Protein 6ERH (pdb70)

CATH classification: 3.40.50.410 (+3 more: 2.40.290.10, 4.10.970.10, 1.10.1600.10)

B-factor: mean 87.61, std 36.75, range [3.82, 211.31]

Sequence (2065 aa):
GRDSLIFLVDASKAMFESDELTPFDMSIQCIQSVYISKIISSDRDLLAVVFYGTEKDKNSVNFKNIYVLQELDNPGAKRILELDQFKGQQGQKRFQDMMGHGSDYSLSEVLWVCANLFSDSHKRIMLFTNEDNPHGNDSAKASRARTKAGDLRDTGIFLDLMHLKKPGGFDISLFYRDIISIAEDRVHFEESSKLEDLLRKVRAKETRKRALSRLKLKLNKDIVISVGIYNLVQKALKPPPIKLYRETNEPVKTKTRTFNTSTGGLLLPSDTKRSQIYGSRQIILEKEETEELKRFDDPGLMLMGFKPLVLLKKHHYLRPSLFVYPEESLVIGSSTLFSALLIKCLEKEVAALCRYTPRRNIPPYFVALVPQEEELDDQKIQVTPPGFQLVFLPFADDKRKMPFTEKIMATPEQVGKMKAIVEKLRFTYRSDSFENPVLQQHFRNLEALALDLMEPEQAVDLTLPKVEAMNKRLGSLVDEFKELVYPPDYMHHHHHHHHHHENLYFQGVRSGNKAAVVLCMDVGFTMSNSIPGIESPFEQAKKVITMFVQRQVFAENKDEIALVLFGTDGTDNPLSGGDQYQNITVHRHLMLPDFDLLEDIESKIQPGSQQADFLDALIVSMDVIQHETIGKKFEKRHIEIFTDLSSRFSKSQLDIIIHSLKKCDISLQFFLPFSLGGITEQQKEGLEIVKMVMISLEGEDGLDEIYSFSESLRKLCVFKKIERHSIHWPCRLTIGSNLSIRIAAYKSILQERVKKTWTVVDAKTLKKEDIQKETVYCLNDDDETEVLKEDIIQGFRYGSDIVPFSKVDEEQMKYKSEGKCFSVLGFCKSSQVQRRFFMGNQVLKVFAARDDEAAAVALSSLIHALDDLDMVAIVRYAYDKRANPQVGVAFPHIKHNYECLVYVQLPFMEDLRQYMFSSLKNSKKYAPTEAQLNAVDALIDSMSLAKKDEKTDTLEDLFPTTKIPNPRFQRLFQCLLHRALHPREPLPPIQQHIWNMLNPPAEVTTKSQIPLSKIKTLFPLIEAGRDSLIFLVDASKAMFESQDELTPFDMSIQCIQSVYISKIISSDRDLLAVVFYGTEKDKNSVNFKNIYVLQELDNPGAKRILELDQFKGQQGQKRFQDMMGHGSDYSLSEVLWVCANLFSDVQMSHKRIMLFTNEDNPHGNDSAKASRARTKAGDLRDTGIFLDLMHLKKPGGFDISLFYRDIISIAERVHFEESSKLEDLLRKVRAKETRKRALSRLKLKLNKDIVISVGIYNLVQKALKPPPIKLYRETNEPVKTKTRTFNTSTGGLLLPSDTKRSQIYGSRQIILEKEETEELKRFDDPGLMLMGFKPLVLLKKHHYLRPSLFVYPEESLVIGSSTLFSALLIKCLEKEVAALCRYTPRRNIPPYFVALVPQEEELDDQKIQVTPPGFQLVFLPFADDKRKMPFTEKIMATPEQVGKMKAIVEKLRFTYRSDSFENPVLQQHFRNLEALALDLMEPEQAVDLTLPKVEAMNKRLGSLVDEFKELVYPPDYMHHHHHHHHHHENLYFQGVRSGNKAAVVLCMDVGFTMSNSIPGIESPFEQAKKVITMFVQRQVFAENKDEIALVLFGTDGTDNPLSGGDQYQNITVHRHLMLPDFDLLEDIESKIQPGSQQADFLDALIVSMDVIQHETIGKKFEKRHIEIFTDLSSRFSKSQLDIIIHSLKKCDISLQFFLPFSLGGITEQQKEGLEIVKMVMISLEGEDGLDEIYSFSESLRKLCVFKKIERHSIHWPCRLTIGSNLSIRIAAYKSILQERVKKTWTVVDAKTLKKEDIQKETVYCLNDDDETEVLKEDIIQGFRYGSDIVPFSKVDEEQMKYKSEGKCFSVLGFCKSSQVQRRFFMGNQVLKVFAARDDEAAAVALSSLIHALDDLDMVAIVRYAYDKRANPQVGVAFPHIKHNYECLVYVQLPFMEDLRQYMFSSLKNSKKYAPTEAQLNAVDALIDSMSLAKKDEKTDTLEDLFPTTKIPNPRFQRLFQCLLHRALHPREPLPPIQQHIWNMLNPPAEVTTKSQIPLSKIKTLFPLIEAKKPRGLFSPRGLFS

Structure (mmCIF, N/CA/C/O backbone):
data_6ERH
#
_entry.id   6ERH
#
_cell.length_a   111.847
_cell.length_b   118.925
_cell.length_c   128.219
_cell.angle_alpha   90.000
_cell.angle_beta   93.110
_cell.angle_gamma   90.000
#
_symmetry.space_group_name_H-M   'P 1 21 1'
#
loop_
_entity.id
_entity.type
_entity.pdbx_description
1 polymer 'X-ray repair cross-complementing protein 6'
2 polymer 'X-ray repair cross-complementing protein 5'
3 polymer 'DNA (34-MER)'
4 polymer 'DNA (21-MER)'
5 polymer 'Non-homologous end-joining factor 1'
6 non-polymer 'SULFATE ION'
7 water water
#
loop_
_atom_site.group_PDB
_atom_site.id
_atom_site.type_symbol
_atom_site.label_atom_id
_atom_site.label_alt_id
_atom_site.label_comp_id
_atom_site.label_asym_id
_atom_site.label_entity_id
_atom_site.label_seq_id
_atom_site.pdbx_PDB_ins_code
_atom_site.Cartn_x
_atom_site.Cartn_y
_atom_site.Cartn_z
_atom_site.occupancy
_atom_site.B_iso_or_equiv
_atom_site.auth_seq_id
_atom_site.auth_comp_id
_atom_site.auth_asym_id
_atom_site.auth_atom_id
_atom_site.pdbx_PDB_model_num
ATOM 1 N N . GLY A 1 34 ? 32.175 -11.303 98.478 1.00 90.46 34 GLY A N 1
ATOM 2 C CA . GLY A 1 34 ? 30.852 -10.935 98.966 1.00 87.41 34 GLY A CA 1
ATOM 3 C C . GLY A 1 34 ? 30.861 -10.016 100.175 1.00 88.53 34 GLY A C 1
ATOM 4 O O . GLY A 1 34 ? 29.825 -9.428 100.515 1.00 85.87 34 GLY A O 1
ATOM 5 N N . ARG A 1 35 ? 32.034 -9.894 100.836 1.00 84.98 35 ARG A N 1
ATOM 6 C CA . ARG A 1 35 ? 32.225 -9.061 102.025 1.00 82.43 35 ARG A CA 1
ATOM 7 C C . ARG A 1 35 ? 33.146 -7.901 101.696 1.00 84.50 35 ARG A C 1
ATOM 8 O O . ARG A 1 35 ? 34.315 -8.126 101.386 1.00 86.26 35 ARG A O 1
ATOM 16 N N . ASP A 1 36 ? 32.637 -6.662 101.776 1.00 77.35 36 ASP A N 1
ATOM 17 C CA . ASP A 1 36 ? 33.466 -5.485 101.527 1.00 76.41 36 ASP A CA 1
ATOM 18 C C . ASP A 1 36 ? 34.330 -5.216 102.747 1.00 77.69 36 ASP A C 1
ATOM 19 O O . ASP A 1 36 ? 33.995 -5.645 103.854 1.00 76.32 36 ASP A O 1
ATOM 24 N N . SER A 1 37 ? 35.447 -4.522 102.537 1.00 73.49 37 SER A N 1
ATOM 25 C CA . SER A 1 37 ? 36.402 -4.207 103.583 1.00 72.58 37 SER A CA 1
ATOM 26 C C . SER A 1 37 ? 36.640 -2.718 103.715 1.00 73.26 37 SER A C 1
ATOM 27 O O . SER A 1 37 ? 36.844 -2.020 102.716 1.00 74.21 37 SER A O 1
ATOM 30 N N . LEU A 1 38 ? 36.622 -2.240 104.960 1.00 66.21 38 LEU A N 1
ATOM 31 C CA . LEU A 1 38 ? 36.862 -0.843 105.275 1.00 64.93 38 LEU A CA 1
ATOM 32 C C . LEU A 1 38 ? 37.878 -0.700 106.401 1.00 66.67 38 LEU A C 1
ATOM 33 O O . LEU A 1 38 ? 37.656 -1.197 107.508 1.00 64.78 38 LEU A O 1
ATOM 38 N N . ILE A 1 39 ? 39.003 -0.038 106.095 1.00 63.52 39 ILE A N 1
ATOM 39 C CA . ILE A 1 39 ? 40.076 0.213 107.052 1.00 63.45 39 ILE A CA 1
ATOM 40 C C . ILE A 1 39 ? 40.027 1.665 107.470 1.00 65.99 39 ILE A C 1
ATOM 41 O O . ILE A 1 39 ? 40.128 2.552 106.621 1.00 66.23 39 ILE A O 1
ATOM 46 N N . PHE A 1 40 ? 39.876 1.910 108.772 1.00 61.19 40 PHE A N 1
ATOM 47 C CA . PHE A 1 40 ? 39.877 3.267 109.296 1.00 61.11 40 PHE A CA 1
ATOM 48 C C . PHE A 1 40 ? 41.297 3.588 109.703 1.00 67.75 40 PHE A C 1
ATOM 49 O O . PHE A 1 40 ? 41.856 2.920 110.577 1.00 68.55 40 PHE A O 1
ATOM 57 N N . LEU A 1 41 ? 41.897 4.577 109.035 1.00 65.33 41 LEU A N 1
ATOM 58 C CA . LEU A 1 41 ? 43.268 5.009 109.276 1.00 66.97 41 LEU A CA 1
ATOM 59 C C . LEU A 1 41 ? 43.255 6.363 109.982 1.00 71.67 41 LEU A C 1
ATOM 60 O O . LEU A 1 41 ? 42.735 7.336 109.431 1.00 71.26 41 LEU A O 1
ATOM 65 N N . VAL A 1 42 ? 43.785 6.414 111.221 1.00 69.19 42 VAL A N 1
ATOM 66 C CA . VAL A 1 42 ? 43.758 7.626 112.048 1.00 70.27 42 VAL A CA 1
ATOM 67 C C . VAL A 1 42 ? 45.147 8.207 112.309 1.00 77.75 42 VAL A C 1
ATOM 68 O O . VAL A 1 42 ? 46.054 7.494 112.737 1.00 78.26 42 VAL A O 1
ATOM 72 N N . ASP A 1 43 ? 45.288 9.521 112.086 1.00 76.46 43 ASP A N 1
ATOM 73 C CA . ASP A 1 43 ? 46.523 10.259 112.340 1.00 78.74 43 ASP A CA 1
ATOM 74 C C . ASP A 1 43 ? 46.664 10.493 113.843 1.00 83.09 43 ASP A C 1
ATOM 75 O O . ASP A 1 43 ? 45.688 10.866 114.500 1.00 82.60 43 ASP A O 1
ATOM 80 N N . ALA A 1 44 ? 47.860 10.235 114.391 1.00 80.00 44 ALA A N 1
ATOM 81 C CA . ALA A 1 44 ? 48.120 10.443 115.814 1.00 80.56 44 ALA A CA 1
ATOM 82 C C . ALA A 1 44 ? 49.138 11.569 116.040 1.00 87.61 44 ALA A C 1
ATOM 83 O O . ALA A 1 44 ? 49.789 11.617 117.084 1.00 88.13 44 ALA A O 1
ATOM 85 N N . SER A 1 45 ? 49.249 12.494 115.066 1.00 86.15 45 SER A N 1
ATOM 86 C CA . SER A 1 45 ? 50.142 13.652 115.147 1.00 89.23 45 SER A CA 1
ATOM 87 C C . SER A 1 45 ? 49.652 14.641 116.206 1.00 95.96 45 SER A C 1
ATOM 88 O O . SER A 1 45 ? 48.486 14.587 116.603 1.00 94.16 45 SER A O 1
ATOM 91 N N . LYS A 1 46 ? 50.546 15.542 116.658 1.00 96.58 46 LYS A N 1
ATOM 92 C CA . LYS A 1 46 ? 50.286 16.578 117.668 1.00 98.93 46 LYS A CA 1
ATOM 93 C C . LYS A 1 46 ? 48.981 17.364 117.416 1.00 103.89 46 LYS A C 1
ATOM 94 O O . LYS A 1 46 ? 48.184 17.535 118.341 1.00 103.45 46 LYS A O 1
ATOM 100 N N . ALA A 1 47 ? 48.771 17.818 116.163 1.00 101.32 47 ALA A N 1
ATOM 101 C CA . ALA A 1 47 ? 47.609 18.604 115.740 1.00 101.67 47 ALA A CA 1
ATOM 102 C C . ALA A 1 47 ? 46.264 17.881 115.871 1.00 102.94 47 ALA A C 1
ATOM 103 O O . ALA A 1 47 ? 45.231 18.549 115.983 1.00 103.09 47 ALA A O 1
ATOM 105 N N . MET A 1 48 ? 46.270 16.528 115.864 1.00 96.84 48 MET A N 1
ATOM 106 C CA . MET A 1 48 ? 45.048 15.724 115.989 1.00 93.82 48 MET A CA 1
ATOM 107 C C . MET A 1 48 ? 44.438 15.811 117.382 1.00 99.34 48 MET A C 1
ATOM 108 O O . MET A 1 48 ? 43.253 15.542 117.552 1.00 97.70 48 MET A O 1
ATOM 113 N N . PHE A 1 49 ? 45.246 16.189 118.371 1.00 99.10 49 PHE A N 1
ATOM 114 C CA . PHE A 1 49 ? 44.808 16.301 119.755 1.00 100.29 49 PHE A CA 1
ATOM 115 C C . PHE A 1 49 ? 44.663 17.768 120.179 1.00 108.37 49 PHE A C 1
ATOM 116 O O . PHE A 1 49 ? 44.676 18.071 121.375 1.00 110.05 49 PHE A O 1
ATOM 124 N N . GLU A 1 50 ? 44.490 18.669 119.199 1.00 106.27 50 GLU A N 1
ATOM 125 C CA . GLU A 1 50 ? 44.337 20.101 119.453 1.00 109.84 50 GLU A CA 1
ATOM 126 C C . GLU A 1 50 ? 42.939 20.580 119.085 1.00 113.37 50 GLU A C 1
ATOM 127 O O . GLU A 1 50 ? 42.503 20.384 117.949 1.00 111.09 50 GLU A O 1
ATOM 133 N N . SER A 1 51 ? 42.255 21.237 120.048 1.00 111.98 51 SER A N 1
ATOM 134 C CA . SER A 1 51 ? 40.898 21.772 119.888 1.00 140.19 51 SER A CA 1
ATOM 135 C C . SER A 1 51 ? 40.795 22.830 118.790 1.00 161.54 51 SER A C 1
ATOM 136 O O . SER A 1 51 ? 41.750 23.564 118.545 1.00 126.07 51 SER A O 1
ATOM 139 N N . ASP A 1 55 ? 34.221 22.690 124.461 1.00 122.36 55 ASP A N 1
ATOM 140 C CA . ASP A 1 55 ? 33.904 23.469 123.273 1.00 122.26 55 ASP A CA 1
ATOM 141 C C . ASP A 1 55 ? 33.738 22.514 122.091 1.00 121.20 55 ASP A C 1
ATOM 142 O O . ASP A 1 55 ? 32.697 21.860 122.017 1.00 117.57 55 ASP A O 1
ATOM 147 N N . GLU A 1 56 ? 34.744 22.412 121.199 1.00 117.52 56 GLU A N 1
ATOM 148 C CA . GLU A 1 56 ? 34.709 21.475 120.076 1.00 113.44 56 GLU A CA 1
ATOM 149 C C . GLU A 1 56 ? 35.702 20.357 120.346 1.00 113.76 56 GLU A C 1
ATOM 150 O O . GLU A 1 56 ? 36.776 20.609 120.903 1.00 114.89 56 GLU A O 1
ATOM 156 N N . LEU A 1 57 ? 35.334 19.124 119.954 1.00 105.57 57 LEU A N 1
ATOM 157 C CA . LEU A 1 57 ? 36.165 17.944 120.134 1.00 102.39 57 LEU A CA 1
ATOM 158 C C . LEU A 1 57 ? 37.418 18.044 119.282 1.00 105.09 57 LEU A C 1
ATOM 159 O O . LEU A 1 57 ? 37.403 18.693 118.231 1.00 105.09 57 LEU A O 1
ATOM 164 N N . THR A 1 58 ? 38.489 17.368 119.718 1.00 100.57 58 THR A N 1
ATOM 165 C CA . THR A 1 58 ? 39.741 17.315 118.973 1.00 100.15 58 THR A CA 1
ATOM 166 C C . THR A 1 58 ? 39.499 16.479 117.711 1.00 100.50 58 THR A C 1
ATOM 167 O O . THR A 1 58 ? 38.672 15.559 117.763 1.00 97.43 58 THR A O 1
ATOM 171 N N . PRO A 1 59 ? 40.185 16.758 116.581 1.00 97.29 59 PRO A N 1
ATOM 172 C CA . PRO A 1 59 ? 39.968 15.937 115.375 1.00 94.89 59 PRO A CA 1
ATOM 173 C C . PRO A 1 59 ? 40.084 14.433 115.641 1.00 95.68 59 PRO A C 1
ATOM 174 O O . PRO A 1 59 ? 39.359 13.653 115.020 1.00 93.26 59 PRO A O 1
ATOM 178 N N . PHE A 1 60 ? 40.942 14.035 116.610 1.00 92.06 60 PHE A N 1
ATOM 179 C CA . PHE A 1 60 ? 41.126 12.641 117.017 1.00 89.71 60 PHE A CA 1
ATOM 180 C C . PHE A 1 60 ? 39.855 12.081 117.673 1.00 91.74 60 PHE A C 1
ATOM 181 O O . PHE A 1 60 ? 39.388 11.010 117.279 1.00 89.14 60 PHE A O 1
ATOM 189 N N . ASP A 1 61 ? 39.315 12.795 118.687 1.00 89.12 61 ASP A N 1
ATOM 190 C CA . ASP A 1 61 ? 38.107 12.398 119.406 1.00 87.43 61 ASP A CA 1
ATOM 191 C C . ASP A 1 61 ? 36.947 12.292 118.425 1.00 88.42 61 ASP A C 1
ATOM 192 O O . ASP A 1 61 ? 36.181 11.329 118.480 1.00 86.16 61 ASP A O 1
ATOM 197 N N . MET A 1 62 ? 36.861 13.259 117.494 1.00 84.88 62 MET A N 1
ATOM 198 C CA . MET A 1 62 ? 35.861 13.315 116.435 1.00 82.86 62 MET A CA 1
ATOM 199 C C . MET A 1 62 ? 35.957 12.040 115.599 1.00 82.21 62 MET A C 1
ATOM 200 O O . MET A 1 62 ? 34.937 11.396 115.358 1.00 79.19 62 MET A O 1
ATOM 205 N N . SER A 1 63 ? 37.196 11.648 115.220 1.00 78.14 63 SER A N 1
ATOM 206 C CA . SER A 1 63 ? 37.489 10.449 114.435 1.00 75.54 63 SER A CA 1
ATOM 207 C C . SER A 1 63 ? 37.092 9.171 115.164 1.00 76.01 63 SER A C 1
ATOM 208 O O . SER A 1 63 ? 36.356 8.366 114.597 1.00 73.59 63 SER A O 1
ATOM 211 N N . ILE A 1 64 ? 37.536 9.009 116.429 1.00 72.03 64 ILE A N 1
ATOM 212 C CA . ILE A 1 64 ? 37.216 7.850 117.269 1.00 70.02 64 ILE A CA 1
ATOM 213 C C . ILE A 1 64 ? 35.702 7.667 117.370 1.00 70.78 64 ILE A C 1
ATOM 214 O O . ILE A 1 64 ? 35.197 6.587 117.060 1.00 68.68 64 ILE A O 1
ATOM 219 N N . GLN A 1 65 ? 34.986 8.738 117.752 1.00 67.11 65 GLN A N 1
ATOM 220 C CA . GLN A 1 65 ? 33.529 8.736 117.891 1.00 65.56 65 GLN A CA 1
ATOM 221 C C . GLN A 1 65 ? 32.822 8.394 116.583 1.00 65.90 65 GLN A C 1
ATOM 222 O O . GLN A 1 65 ? 31.827 7.672 116.598 1.00 63.79 65 GLN A O 1
ATOM 228 N N . CYS A 1 66 ? 33.351 8.891 115.457 1.00 61.81 66 CYS A N 1
ATOM 229 C CA . CYS A 1 66 ? 32.813 8.631 114.127 1.00 59.70 66 CYS A CA 1
ATOM 230 C C . CYS A 1 66 ? 32.944 7.154 113.783 1.00 60.46 66 CYS A C 1
ATOM 231 O O . CYS A 1 66 ? 31.995 6.568 113.263 1.00 58.59 66 CYS A O 1
ATOM 234 N N . ILE A 1 67 ? 34.113 6.555 114.089 1.00 56.29 67 ILE A N 1
ATOM 235 C CA . ILE A 1 67 ? 34.406 5.143 113.833 1.00 54.52 67 ILE A CA 1
ATOM 236 C C . ILE A 1 67 ? 33.485 4.244 114.654 1.00 57.95 67 ILE A C 1
ATOM 237 O O . ILE A 1 67 ? 32.919 3.296 114.105 1.00 56.60 67 ILE A O 1
ATOM 242 N N . GLN A 1 68 ? 33.306 4.563 115.950 1.00 55.27 68 GLN A N 1
ATOM 243 C CA . GLN A 1 68 ? 32.421 3.817 116.842 1.00 54.61 68 GLN A CA 1
ATOM 244 C C . GLN A 1 68 ? 31.028 3.777 116.239 1.00 57.43 68 GLN A C 1
ATOM 245 O O . GLN A 1 68 ? 30.422 2.711 116.164 1.00 56.45 68 GLN A O 1
ATOM 251 N N . SER A 1 69 ? 30.536 4.944 115.784 1.00 53.58 69 SER A N 1
ATOM 252 C CA . SER A 1 69 ? 29.219 5.095 115.185 1.00 51.75 69 SER A CA 1
ATOM 253 C C . SER A 1 69 ? 29.021 4.134 114.032 1.00 53.70 69 SER A C 1
ATOM 254 O O . SER A 1 69 ? 28.023 3.413 114.026 1.00 52.53 69 SER A O 1
ATOM 257 N N . VAL A 1 70 ? 29.996 4.076 113.095 1.00 49.75 70 VAL A N 1
ATOM 258 C CA . VAL A 1 70 ? 29.948 3.173 111.944 1.00 48.27 70 VAL A CA 1
ATOM 259 C C . VAL A 1 70 ? 29.897 1.739 112.448 1.00 52.29 70 VAL A C 1
ATOM 260 O O . VAL A 1 70 ? 29.023 0.993 112.014 1.00 51.09 70 VAL A O 1
ATOM 264 N N . TYR A 1 71 ? 30.757 1.391 113.426 1.00 49.79 71 TYR A N 1
ATOM 265 C CA . TYR A 1 71 ? 30.787 0.063 114.039 1.00 49.75 71 TYR A CA 1
ATOM 266 C C . TYR A 1 71 ? 29.394 -0.330 114.571 1.00 52.61 71 TYR A C 1
ATOM 267 O O . TYR A 1 71 ? 28.888 -1.397 114.217 1.00 51.43 71 TYR A O 1
ATOM 276 N N . ILE A 1 72 ? 28.762 0.558 115.369 1.00 49.14 72 ILE A N 1
ATOM 277 C CA . ILE A 1 72 ? 27.443 0.326 115.963 1.00 48.53 72 ILE A CA 1
ATOM 278 C C . ILE A 1 72 ? 26.351 0.212 114.892 1.00 52.06 72 ILE A C 1
ATOM 279 O O . ILE A 1 72 ? 25.542 -0.716 114.956 1.00 51.28 72 ILE A O 1
ATOM 284 N N . SER A 1 73 ? 26.344 1.135 113.907 1.00 48.62 73 SER A N 1
ATOM 285 C CA . SER A 1 73 ? 25.379 1.137 112.802 1.00 47.23 73 SER A CA 1
ATOM 286 C C . SER A 1 73 ? 25.489 -0.139 111.989 1.00 50.75 73 SER A C 1
ATOM 287 O O . SER A 1 73 ? 24.461 -0.706 111.628 1.00 49.28 73 SER A O 1
ATOM 290 N N . LYS A 1 74 ? 26.731 -0.623 111.752 1.00 48.86 74 LYS A N 1
ATOM 291 C CA . LYS A 1 74 ? 26.992 -1.869 111.026 1.00 49.28 74 LYS A CA 1
ATOM 292 C C . LYS A 1 74 ? 26.406 -3.064 111.772 1.00 54.46 74 LYS A C 1
ATOM 293 O O . LYS A 1 74 ? 26.079 -4.074 111.150 1.00 53.95 74 LYS A O 1
ATOM 299 N N . ILE A 1 75 ? 26.271 -2.946 113.100 1.00 52.37 75 ILE A N 1
ATOM 300 C CA . ILE A 1 75 ? 25.686 -3.992 113.930 1.00 52.98 75 ILE A CA 1
ATOM 301 C C . ILE A 1 75 ? 24.159 -3.902 113.883 1.00 57.29 75 ILE A C 1
ATOM 302 O O . ILE A 1 75 ? 23.494 -4.922 113.669 1.00 56.64 75 ILE A O 1
ATOM 307 N N . ILE A 1 76 ? 23.612 -2.681 114.056 1.00 54.08 76 ILE A N 1
ATOM 308 C CA . ILE A 1 76 ? 22.171 -2.418 114.017 1.00 53.07 76 ILE A CA 1
ATOM 309 C C . ILE A 1 76 ? 21.555 -2.955 112.718 1.00 56.18 76 ILE A C 1
ATOM 310 O O . ILE A 1 76 ? 20.496 -3.581 112.763 1.00 56.41 76 ILE A O 1
ATOM 315 N N . SER A 1 77 ? 22.244 -2.758 111.585 1.00 52.02 77 SER A N 1
ATOM 316 C CA . SER A 1 77 ? 21.779 -3.190 110.270 1.00 51.41 77 SER A CA 1
ATOM 317 C C . SER A 1 77 ? 22.233 -4.599 109.850 1.00 57.39 77 SER A C 1
ATOM 318 O O . SER A 1 77 ? 21.968 -5.006 108.714 1.00 56.78 77 SER A O 1
ATOM 321 N N . SER A 1 78 ? 22.885 -5.348 110.765 1.00 56.53 78 SER A N 1
ATOM 322 C CA . SER A 1 78 ? 23.407 -6.705 110.533 1.00 58.35 78 SER A CA 1
ATOM 323 C C . SER A 1 78 ? 24.271 -6.797 109.255 1.00 64.43 78 SER A C 1
ATOM 324 O O . SER A 1 78 ? 24.153 -7.747 108.474 1.00 64.73 78 SER A O 1
ATOM 327 N N . ASP A 1 79 ? 25.136 -5.782 109.058 1.00 61.95 79 ASP A N 1
ATOM 328 C CA . ASP A 1 79 ? 26.035 -5.675 107.917 1.00 62.83 79 ASP A CA 1
ATOM 329 C C . ASP A 1 79 ? 27.159 -6.696 108.025 1.00 69.44 79 ASP A C 1
ATOM 330 O O . ASP A 1 79 ? 27.707 -6.902 109.111 1.00 70.19 79 ASP A O 1
ATOM 335 N N . ARG A 1 80 ? 27.493 -7.344 106.903 1.00 67.03 80 ARG A N 1
ATOM 336 C CA . ARG A 1 80 ? 28.530 -8.374 106.863 1.00 68.81 80 ARG A CA 1
ATOM 337 C C . ARG A 1 80 ? 29.924 -7.837 106.507 1.00 73.72 80 ARG A C 1
ATOM 338 O O . ARG A 1 80 ? 30.848 -8.635 106.335 1.00 75.63 80 ARG A O 1
ATOM 346 N N . ASP A 1 81 ? 30.085 -6.505 106.387 1.00 68.78 81 ASP A N 1
ATOM 347 C CA . ASP A 1 81 ? 31.383 -5.908 106.052 1.00 69.39 81 ASP A CA 1
ATOM 348 C C . ASP A 1 81 ? 32.419 -6.095 107.157 1.00 72.14 81 ASP A C 1
ATOM 349 O O . ASP A 1 81 ? 32.060 -6.242 108.330 1.00 71.71 81 ASP A O 1
ATOM 354 N N . LEU A 1 82 ? 33.699 -6.118 106.769 1.00 67.87 82 LEU A N 1
ATOM 355 C CA . LEU A 1 82 ? 34.823 -6.270 107.690 1.00 67.66 82 LEU A CA 1
ATOM 356 C C . LEU A 1 82 ? 35.406 -4.906 107.975 1.00 69.19 82 LEU A C 1
ATOM 357 O O . LEU A 1 82 ? 35.593 -4.103 107.058 1.00 68.99 82 LEU A O 1
ATOM 362 N N . LEU A 1 83 ? 35.680 -4.635 109.246 1.00 64.01 83 LEU A N 1
ATOM 363 C CA . LEU A 1 83 ? 36.207 -3.344 109.668 1.00 63.00 83 LEU A CA 1
ATOM 364 C C . LEU A 1 83 ? 37.581 -3.481 110.308 1.00 65.70 83 LEU A C 1
ATOM 365 O O . LEU A 1 83 ? 37.872 -4.510 110.922 1.00 66.69 83 LEU A O 1
ATOM 370 N N . ALA A 1 84 ? 38.436 -2.458 110.133 1.00 59.72 84 ALA A N 1
ATOM 371 C CA . ALA A 1 84 ? 39.785 -2.427 110.697 1.00 59.62 84 ALA A CA 1
ATOM 372 C C . ALA A 1 84 ? 40.106 -1.049 111.254 1.00 60.49 84 ALA A C 1
ATOM 373 O O . ALA A 1 84 ? 39.557 -0.055 110.778 1.00 58.56 84 ALA A O 1
ATOM 375 N N . VAL A 1 85 ? 40.988 -0.988 112.271 1.00 57.03 85 VAL A N 1
ATOM 376 C CA . VAL A 1 85 ? 41.397 0.269 112.907 1.00 56.79 85 VAL A CA 1
ATOM 377 C C . VAL A 1 85 ? 42.914 0.364 113.011 1.00 61.96 85 VAL A C 1
ATOM 378 O O . VAL A 1 85 ? 43.540 -0.404 113.744 1.00 62.53 85 VAL A O 1
ATOM 382 N N . VAL A 1 86 ? 43.498 1.319 112.277 1.00 59.02 86 VAL A N 1
ATOM 383 C CA . VAL A 1 86 ? 44.944 1.547 112.242 1.00 60.69 86 VAL A CA 1
ATOM 384 C C . VAL A 1 86 ? 45.268 2.988 112.624 1.00 65.34 86 VAL A C 1
ATOM 385 O O . VAL A 1 86 ? 44.544 3.908 112.245 1.00 63.84 86 VAL A O 1
ATOM 389 N N . PHE A 1 87 ? 46.380 3.174 113.353 1.00 64.00 87 PHE A N 1
ATOM 390 C CA . PHE A 1 87 ? 46.891 4.478 113.765 1.00 65.11 87 PHE A CA 1
ATOM 391 C C . PHE A 1 87 ? 48.323 4.651 113.294 1.00 71.80 87 PHE A C 1
ATOM 392 O O . PHE A 1 87 ? 49.083 3.685 113.263 1.00 71.89 87 PHE A O 1
ATOM 400 N N . TYR A 1 88 ? 48.698 5.877 112.937 1.00 70.36 88 TYR A N 1
ATOM 401 C CA . TYR A 1 88 ? 50.059 6.177 112.498 1.00 72.60 88 TYR A CA 1
ATOM 402 C C . TYR A 1 88 ? 50.535 7.462 113.152 1.00 79.57 88 TYR A C 1
ATOM 403 O O . TYR A 1 88 ? 49.731 8.355 113.431 1.00 79.24 88 TYR A O 1
ATOM 412 N N . GLY A 1 89 ? 51.832 7.539 113.396 1.00 78.76 89 GLY A N 1
ATOM 413 C CA . GLY A 1 89 ? 52.425 8.680 114.075 1.00 80.96 89 GLY A CA 1
ATOM 414 C C . GLY A 1 89 ? 52.539 8.397 115.556 1.00 86.01 89 GLY A C 1
ATOM 415 O O . GLY A 1 89 ? 52.893 9.284 116.335 1.00 87.64 89 GLY A O 1
ATOM 416 N N . THR A 1 90 ? 52.220 7.151 115.953 1.00 81.35 90 THR A N 1
ATOM 417 C CA . THR A 1 90 ? 52.309 6.672 117.333 1.00 81.55 90 THR A CA 1
ATOM 418 C C . THR A 1 90 ? 53.759 6.308 117.633 1.00 88.28 90 THR A C 1
ATOM 419 O O . THR A 1 90 ? 54.510 6.016 116.713 1.00 88.74 90 THR A O 1
ATOM 423 N N . GLU A 1 91 ? 54.153 6.306 118.914 1.00 86.17 91 GLU A N 1
ATOM 424 C CA . GLU A 1 91 ? 55.511 5.934 119.323 1.00 87.75 91 GLU A CA 1
ATOM 425 C C . GLU A 1 91 ? 55.683 4.406 119.222 1.00 90.36 91 GLU A C 1
ATOM 426 O O . GLU A 1 91 ? 56.764 3.926 118.887 1.00 91.05 91 GLU A O 1
ATOM 432 N N . LYS A 1 92 ? 54.600 3.663 119.489 1.00 85.11 92 LYS A N 1
ATOM 433 C CA . LYS A 1 92 ? 54.549 2.204 119.458 1.00 84.49 92 LYS A CA 1
ATOM 434 C C . LYS A 1 92 ? 54.067 1.695 118.092 1.00 86.58 92 LYS A C 1
ATOM 435 O O . LYS A 1 92 ? 53.273 2.366 117.430 1.00 84.74 92 LYS A O 1
ATOM 441 N N . ASP A 1 93 ? 54.525 0.497 117.693 1.00 83.40 93 ASP A N 1
ATOM 442 C CA . ASP A 1 93 ? 54.146 -0.131 116.426 1.00 82.20 93 ASP A CA 1
ATOM 443 C C . ASP A 1 93 ? 53.640 -1.570 116.598 1.00 85.30 93 ASP A C 1
ATOM 444 O O . ASP A 1 93 ? 54.268 -2.353 117.311 1.00 86.20 93 ASP A O 1
ATOM 449 N N . LYS A 1 94 ? 52.504 -1.914 115.949 1.00 79.95 94 LYS A N 1
ATOM 450 C CA . LYS A 1 94 ? 51.876 -3.247 116.039 1.00 79.32 94 LYS A CA 1
ATOM 451 C C . LYS A 1 94 ? 51.550 -3.877 114.664 1.00 83.05 94 LYS A C 1
ATOM 452 O O . LYS A 1 94 ? 50.616 -4.674 114.531 1.00 82.55 94 LYS A O 1
ATOM 458 N N . ASN A 1 95 ? 52.360 -3.560 113.662 1.00 79.76 95 ASN A N 1
ATOM 459 C CA . ASN A 1 95 ? 52.216 -4.088 112.309 1.00 79.90 95 ASN A CA 1
ATOM 460 C C . ASN A 1 95 ? 53.048 -5.351 112.140 1.00 85.10 95 ASN A C 1
ATOM 461 O O . ASN A 1 95 ? 54.061 -5.520 112.818 1.00 86.01 95 ASN A O 1
ATOM 466 N N . SER A 1 96 ? 52.620 -6.233 111.225 1.00 81.64 96 SER A N 1
ATOM 467 C CA . SER A 1 96 ? 53.268 -7.517 110.950 1.00 83.44 96 SER A CA 1
ATOM 468 C C . SER A 1 96 ? 54.712 -7.419 110.455 1.00 88.62 96 SER A C 1
ATOM 469 O O . SER A 1 96 ? 55.501 -8.313 110.754 1.00 90.86 96 SER A O 1
ATOM 472 N N . VAL A 1 97 ? 55.066 -6.354 109.721 1.00 83.79 97 VAL A N 1
ATOM 473 C CA . VAL A 1 97 ? 56.429 -6.199 109.193 1.00 85.29 97 VAL A CA 1
ATOM 474 C C . VAL A 1 97 ? 57.300 -5.301 110.071 1.00 89.41 97 VAL A C 1
ATOM 475 O O . VAL A 1 97 ? 58.412 -4.955 109.675 1.00 91.44 97 VAL A O 1
ATOM 479 N N . ASN A 1 98 ? 56.798 -4.940 111.260 1.00 84.19 98 ASN A N 1
ATOM 480 C CA . ASN A 1 98 ? 57.462 -4.094 112.254 1.00 84.27 98 ASN A CA 1
ATOM 481 C C . ASN A 1 98 ? 57.903 -2.730 111.683 1.00 88.92 98 ASN A C 1
ATOM 482 O O . ASN A 1 98 ? 58.961 -2.215 112.058 1.00 90.20 98 ASN A O 1
ATOM 487 N N . PHE A 1 99 ? 57.069 -2.140 110.792 1.00 84.45 99 PHE A N 1
ATOM 488 C CA . PHE A 1 99 ? 57.309 -0.805 110.242 1.00 84.63 99 PHE A CA 1
ATOM 489 C C . PHE A 1 99 ? 57.159 0.164 111.401 1.00 86.60 99 PHE A C 1
ATOM 490 O O . PHE A 1 99 ? 56.279 -0.027 112.243 1.00 84.40 99 PHE A O 1
ATOM 498 N N . LYS A 1 100 ? 58.016 1.179 111.463 1.00 83.79 100 LYS A N 1
ATOM 499 C CA . LYS A 1 100 ? 57.999 2.117 112.576 1.00 82.85 100 LYS A CA 1
ATOM 500 C C . LYS A 1 100 ? 56.824 3.098 112.580 1.00 83.75 100 LYS A C 1
ATOM 501 O O . LYS A 1 100 ? 56.421 3.620 111.536 1.00 82.97 100 LYS A O 1
ATOM 507 N N . ASN A 1 101 ? 56.289 3.328 113.798 1.00 78.28 101 ASN A N 1
ATOM 508 C CA . ASN A 1 101 ? 55.247 4.287 114.152 1.00 75.89 101 ASN A CA 1
ATOM 509 C C . ASN A 1 101 ? 53.882 4.033 113.488 1.00 76.57 101 ASN A C 1
ATOM 510 O O . ASN A 1 101 ? 53.169 4.979 113.152 1.00 75.45 101 ASN A O 1
ATOM 515 N N . ILE A 1 102 ? 53.502 2.746 113.358 1.00 71.83 102 ILE A N 1
ATOM 516 C CA . ILE A 1 102 ? 52.213 2.315 112.796 1.00 69.67 102 ILE A CA 1
ATOM 517 C C . ILE A 1 102 ? 51.609 1.254 113.722 1.00 72.09 102 ILE A C 1
ATOM 518 O O . ILE A 1 102 ? 52.227 0.216 113.954 1.00 72.77 102 ILE A O 1
ATOM 523 N N . TYR A 1 103 ? 50.402 1.511 114.229 1.00 66.60 103 TYR A N 1
ATOM 524 C CA . TYR A 1 103 ? 49.717 0.625 115.165 1.00 65.73 103 TYR A CA 1
ATOM 525 C C . TYR A 1 103 ? 48.391 0.068 114.635 1.00 67.25 103 TYR A C 1
ATOM 526 O O . TYR A 1 103 ? 47.401 0.797 114.540 1.00 65.50 103 TYR A O 1
ATOM 535 N N . VAL A 1 104 ? 48.362 -1.238 114.345 1.00 63.44 104 VAL A N 1
ATOM 536 C CA . VAL A 1 104 ? 47.133 -1.892 113.901 1.00 61.54 104 VAL A CA 1
ATOM 537 C C . VAL A 1 104 ? 46.371 -2.333 115.146 1.00 64.38 104 VAL A C 1
ATOM 538 O O . VAL A 1 104 ? 46.649 -3.399 115.710 1.00 64.57 104 VAL A O 1
ATOM 542 N N . LEU A 1 105 ? 45.450 -1.471 115.608 1.00 59.77 105 LEU A N 1
ATOM 543 C CA . LEU A 1 105 ? 44.628 -1.727 116.789 1.00 59.39 105 LEU A CA 1
ATOM 544 C C . LEU A 1 105 ? 43.705 -2.914 116.531 1.00 63.22 105 LEU A C 1
ATOM 545 O O . LEU A 1 105 ? 43.681 -3.852 117.331 1.00 64.11 105 LEU A O 1
ATOM 550 N N . GLN A 1 106 ? 42.965 -2.876 115.409 1.00 57.99 106 GLN A N 1
ATOM 551 C CA . GLN A 1 106 ? 42.030 -3.928 115.030 1.00 56.68 106 GLN A CA 1
ATOM 552 C C . GLN A 1 106 ? 42.224 -4.356 113.591 1.00 60.68 106 GLN A C 1
ATOM 553 O O . GLN A 1 106 ? 42.097 -3.542 112.675 1.00 59.63 106 GLN A O 1
ATOM 559 N N . GLU A 1 107 ? 42.511 -5.650 113.393 1.00 58.40 107 GLU A N 1
ATOM 560 C CA . GLU A 1 107 ? 42.672 -6.257 112.072 1.00 58.83 107 GLU A CA 1
ATOM 561 C C . GLU A 1 107 ? 41.308 -6.325 111.373 1.00 60.59 107 GLU A C 1
ATOM 562 O O . GLU A 1 107 ? 40.283 -6.089 112.015 1.00 59.21 107 GLU A O 1
ATOM 568 N N . LEU A 1 108 ? 41.281 -6.637 110.067 1.00 56.69 108 LEU A N 1
ATOM 569 C CA . LEU A 1 108 ? 40.011 -6.740 109.348 1.00 54.67 108 LEU A CA 1
ATOM 570 C C . LEU A 1 108 ? 39.191 -7.919 109.848 1.00 59.41 108 LEU A C 1
ATOM 571 O O . LEU A 1 108 ? 39.628 -9.065 109.755 1.00 60.75 108 LEU A O 1
ATOM 576 N N . ASP A 1 109 ? 38.025 -7.624 110.425 1.00 55.52 109 ASP A N 1
ATOM 577 C CA . ASP A 1 109 ? 37.107 -8.619 110.977 1.00 56.31 109 ASP A CA 1
ATOM 578 C C . ASP A 1 109 ? 35.727 -8.002 111.227 1.00 59.39 109 ASP A C 1
ATOM 579 O O . ASP A 1 109 ? 35.589 -6.774 111.222 1.00 57.58 109 ASP A O 1
ATOM 584 N N . ASN A 1 110 ? 34.707 -8.862 111.432 1.00 56.75 110 ASN A N 1
ATOM 585 C CA . ASN A 1 110 ? 33.335 -8.465 111.725 1.00 55.11 110 ASN A CA 1
ATOM 586 C C . ASN A 1 110 ? 33.295 -7.660 113.027 1.00 58.43 110 ASN A C 1
ATOM 587 O O . ASN A 1 110 ? 33.974 -8.035 113.991 1.00 59.00 110 ASN A O 1
ATOM 592 N N . PRO A 1 111 ? 32.509 -6.561 113.085 1.00 53.70 111 PRO A N 1
ATOM 593 C CA . PRO A 1 111 ? 32.437 -5.789 114.338 1.00 53.63 111 PRO A CA 1
ATOM 594 C C . PRO A 1 111 ? 31.700 -6.557 115.434 1.00 58.96 111 PRO A C 1
ATOM 595 O O . PRO A 1 111 ? 30.870 -7.418 115.143 1.00 58.24 111 PRO A O 1
ATOM 599 N N . GLY A 1 112 ? 32.038 -6.255 116.679 1.00 56.96 112 GLY A N 1
ATOM 600 C CA . GLY A 1 112 ? 31.446 -6.892 117.845 1.00 57.71 112 GLY A CA 1
ATOM 601 C C . GLY A 1 112 ? 31.454 -5.996 119.062 1.00 61.91 112 GLY A C 1
ATOM 602 O O . GLY A 1 112 ? 31.856 -4.830 118.984 1.00 60.60 112 GLY A O 1
ATOM 603 N N . ALA A 1 113 ? 31.013 -6.544 120.199 1.00 60.11 113 ALA A N 1
ATOM 604 C CA . ALA A 1 113 ? 30.929 -5.816 121.459 1.00 60.85 113 ALA A CA 1
ATOM 605 C C . ALA A 1 113 ? 32.293 -5.358 121.976 1.00 66.14 113 ALA A C 1
ATOM 606 O O . ALA A 1 113 ? 32.471 -4.166 122.232 1.00 65.68 113 ALA A O 1
ATOM 608 N N . LYS A 1 114 ? 33.256 -6.293 122.094 1.00 63.91 114 LYS A N 1
ATOM 609 C CA . LYS A 1 114 ? 34.611 -6.033 122.590 1.00 65.03 114 LYS A CA 1
ATOM 610 C C . LYS A 1 114 ? 35.350 -4.980 121.766 1.00 67.96 114 LYS A C 1
ATOM 611 O O . LYS A 1 114 ? 35.991 -4.101 122.346 1.00 68.01 114 LYS A O 1
ATOM 617 N N . ARG A 1 115 ? 35.234 -5.051 120.421 1.00 63.21 115 ARG A N 1
ATOM 618 C CA . ARG A 1 115 ? 35.861 -4.098 119.501 1.00 62.03 115 ARG A CA 1
ATOM 619 C C . ARG A 1 115 ? 35.316 -2.690 119.699 1.00 65.74 115 ARG A C 1
ATOM 620 O O . ARG A 1 115 ? 36.094 -1.736 119.688 1.00 65.42 115 ARG A O 1
ATOM 628 N N . ILE A 1 116 ? 33.985 -2.563 119.922 1.00 62.14 116 ILE A N 1
ATOM 629 C CA . ILE A 1 116 ? 33.327 -1.279 120.196 1.00 61.29 116 ILE A CA 1
ATOM 630 C C . ILE A 1 116 ? 33.808 -0.754 121.552 1.00 67.66 116 ILE A C 1
ATOM 631 O O . ILE A 1 116 ? 34.181 0.416 121.655 1.00 67.48 116 ILE A O 1
ATOM 636 N N . LEU A 1 117 ? 33.836 -1.632 122.576 1.00 66.18 117 LEU A N 1
ATOM 637 C CA . LEU A 1 117 ? 34.298 -1.285 123.918 1.00 68.43 117 LEU A CA 1
ATOM 638 C C . LEU A 1 117 ? 35.722 -0.753 123.869 1.00 74.17 117 LEU A C 1
ATOM 639 O O . LEU A 1 117 ? 36.020 0.243 124.527 1.00 75.11 117 LEU A O 1
ATOM 644 N N . GLU A 1 118 ? 36.586 -1.405 123.068 1.00 70.89 118 GLU A N 1
ATOM 645 C CA . GLU A 1 118 ? 37.987 -1.040 122.881 1.00 71.85 118 GLU A CA 1
ATOM 646 C C . GLU A 1 118 ? 38.125 0.388 122.347 1.00 75.27 118 GLU A C 1
ATOM 647 O O . GLU A 1 118 ? 38.943 1.150 122.863 1.00 76.18 118 GLU A O 1
ATOM 653 N N . LEU A 1 119 ? 37.313 0.750 121.337 1.00 70.44 119 LEU A N 1
ATOM 654 C CA . LEU A 1 119 ? 37.323 2.086 120.735 1.00 70.09 119 LEU A CA 1
ATOM 655 C C . LEU A 1 119 ? 36.860 3.154 121.726 1.00 76.20 119 LEU A C 1
ATOM 656 O O . LEU A 1 119 ? 37.387 4.267 121.709 1.00 76.79 119 LEU A O 1
ATOM 661 N N . ASP A 1 120 ? 35.889 2.804 122.601 1.00 73.61 120 ASP A N 1
ATOM 662 C CA . ASP A 1 120 ? 35.336 3.697 123.623 1.00 75.16 120 ASP A CA 1
ATOM 663 C C . ASP A 1 120 ? 36.393 4.132 124.645 1.00 82.67 120 ASP A C 1
ATOM 664 O O . ASP A 1 120 ? 36.222 5.159 125.299 1.00 83.75 120 ASP A O 1
ATOM 669 N N . GLN A 1 121 ? 37.493 3.368 124.761 1.00 80.99 121 GLN A N 1
ATOM 670 C CA . GLN A 1 121 ? 38.593 3.654 125.684 1.00 83.86 121 GLN A CA 1
ATOM 671 C C . GLN A 1 121 ? 39.422 4.883 125.280 1.00 88.67 121 GLN A C 1
ATOM 672 O O . GLN A 1 121 ? 40.214 5.378 126.083 1.00 90.19 121 GLN A O 1
ATOM 678 N N . PHE A 1 122 ? 39.247 5.364 124.042 1.00 83.90 122 PHE A N 1
ATOM 679 C CA . PHE A 1 122 ? 39.971 6.517 123.509 1.00 84.43 122 PHE A CA 1
ATOM 680 C C . PHE A 1 122 ? 39.060 7.732 123.304 1.00 88.50 122 PHE A C 1
ATOM 681 O O . PHE A 1 122 ? 39.514 8.776 122.827 1.00 88.47 122 PHE A O 1
ATOM 689 N N . LYS A 1 123 ? 37.789 7.597 123.718 1.00 85.22 123 LYS A N 1
ATOM 690 C CA . LYS A 1 123 ? 36.749 8.618 123.637 1.00 85.51 123 LYS A CA 1
ATOM 691 C C . LYS A 1 123 ? 36.962 9.695 124.722 1.00 93.41 123 LYS A C 1
ATOM 692 O O . LYS A 1 123 ? 37.320 9.376 125.859 1.00 94.62 123 LYS A O 1
ATOM 698 N N . GLY A 1 124 ? 36.743 10.955 124.347 1.00 91.36 124 GLY A N 1
ATOM 699 C CA . GLY A 1 124 ? 36.865 12.103 125.243 1.00 94.17 124 GLY A CA 1
ATOM 700 C C . GLY A 1 124 ? 38.277 12.464 125.655 1.00 99.23 124 GLY A C 1
ATOM 701 O O . GLY A 1 124 ? 39.243 11.920 125.114 1.00 97.55 124 GLY A O 1
ATOM 702 N N . GLN A 1 125 ? 38.400 13.401 126.618 1.00 99.00 125 GLN A N 1
ATOM 703 C CA . GLN A 1 125 ? 39.691 13.872 127.137 1.00 101.32 125 GLN A CA 1
ATOM 704 C C . GLN A 1 125 ? 40.412 12.799 127.950 1.00 104.70 125 GLN A C 1
ATOM 705 O O . GLN A 1 125 ? 41.643 12.738 127.920 1.00 103.77 125 GLN A O 1
ATOM 711 N N . GLN A 1 126 ? 39.651 11.972 128.679 1.00 101.71 126 GLN A N 1
ATOM 712 C CA . GLN A 1 126 ? 40.185 10.886 129.495 1.00 101.96 126 GLN A CA 1
ATOM 713 C C . GLN A 1 126 ? 40.755 9.814 128.579 1.00 103.35 126 GLN A C 1
ATOM 714 O O . GLN A 1 126 ? 41.837 9.296 128.850 1.00 103.32 126 GLN A O 1
ATOM 720 N N . GLY A 1 127 ? 40.042 9.532 127.484 1.00 97.90 127 GLY A N 1
ATOM 721 C CA . GLY A 1 127 ? 40.448 8.565 126.469 1.00 95.43 127 GLY A CA 1
ATOM 722 C C . GLY A 1 127 ? 41.694 8.988 125.721 1.00 99.88 127 GLY A C 1
ATOM 723 O O . GLY A 1 127 ? 42.577 8.167 125.466 1.00 98.81 127 GLY A O 1
ATOM 724 N N . GLN A 1 128 ? 41.779 10.287 125.391 1.00 97.78 128 GLN A N 1
ATOM 725 C CA . GLN A 1 128 ? 42.909 10.913 124.705 1.00 98.25 128 GLN A CA 1
ATOM 726 C C . GLN A 1 128 ? 44.193 10.645 125.493 1.00 103.55 128 GLN A C 1
ATOM 727 O O . GLN A 1 128 ? 45.217 10.302 124.903 1.00 102.62 128 GLN A O 1
ATOM 733 N N . LYS A 1 129 ? 44.110 10.769 126.830 1.00 102.39 129 LYS A N 1
ATOM 734 C CA . LYS A 1 129 ? 45.213 10.520 127.752 1.00 104.35 129 LYS A CA 1
ATOM 735 C C . LYS A 1 129 ? 45.559 9.030 127.774 1.00 106.92 129 LYS A C 1
ATOM 736 O O . LYS A 1 129 ? 46.742 8.685 127.810 1.00 107.00 129 LYS A O 1
ATOM 742 N N . ARG A 1 130 ? 44.533 8.156 127.715 1.00 101.87 130 ARG A N 1
ATOM 743 C CA . ARG A 1 130 ? 44.709 6.701 127.692 1.00 100.84 130 ARG A CA 1
ATOM 744 C C . ARG A 1 130 ? 45.431 6.267 126.410 1.00 104.23 130 ARG A C 1
ATOM 745 O O . ARG A 1 130 ? 46.357 5.468 126.500 1.00 104.15 130 ARG A O 1
ATOM 753 N N . PHE A 1 131 ? 45.037 6.819 125.233 1.00 99.94 131 PHE A N 1
ATOM 754 C CA . PHE A 1 131 ? 45.657 6.502 123.941 1.00 98.33 131 PHE A CA 1
ATOM 755 C C . PHE A 1 131 ? 47.127 6.889 123.914 1.00 104.70 131 PHE A C 1
ATOM 756 O O . PHE A 1 131 ? 47.961 6.072 123.521 1.00 104.39 131 PHE A O 1
ATOM 764 N N . GLN A 1 132 ? 47.437 8.142 124.301 1.00 103.75 132 GLN A N 1
ATOM 765 C CA . GLN A 1 132 ? 48.797 8.681 124.312 1.00 105.49 132 GLN A CA 1
ATOM 766 C C . GLN A 1 132 ? 49.723 7.899 125.243 1.00 111.11 132 GLN A C 1
ATOM 767 O O . GLN A 1 132 ? 50.897 7.727 124.927 1.00 110.80 132 GLN A O 1
ATOM 773 N N . ASP A 1 133 ? 49.199 7.402 126.368 1.00 109.45 133 ASP A N 1
ATOM 774 C CA . ASP A 1 133 ? 50.002 6.624 127.307 1.00 111.19 133 ASP A CA 1
ATOM 775 C C . ASP A 1 133 ? 50.152 5.164 126.878 1.00 114.15 133 ASP A C 1
ATOM 776 O O . ASP A 1 133 ? 51.140 4.523 127.245 1.00 114.56 133 ASP A O 1
ATOM 781 N N . MET A 1 134 ? 49.192 4.646 126.088 1.00 109.27 134 MET A N 1
ATOM 782 C CA . MET A 1 134 ? 49.211 3.271 125.582 1.00 108.25 134 MET A CA 1
ATOM 783 C C . MET A 1 134 ? 50.109 3.128 124.365 1.00 110.34 134 MET A C 1
ATOM 784 O O . MET A 1 134 ? 50.777 2.103 124.217 1.00 110.31 134 MET A O 1
ATOM 789 N N . MET A 1 135 ? 50.095 4.130 123.470 1.00 105.33 135 MET A N 1
ATOM 790 C CA . MET A 1 135 ? 50.826 4.060 122.203 1.00 104.38 135 MET A CA 1
ATOM 791 C C . MET A 1 135 ? 51.779 5.196 121.920 1.00 109.12 135 MET A C 1
ATOM 792 O O . MET A 1 135 ? 52.695 5.031 121.113 1.00 108.67 135 MET A O 1
ATOM 797 N N . GLY A 1 136 ? 51.545 6.342 122.534 1.00 106.90 136 GLY A N 1
ATOM 798 C CA . GLY A 1 136 ? 52.354 7.517 122.255 1.00 108.50 136 GLY A CA 1
ATOM 799 C C . GLY A 1 136 ? 51.748 8.278 121.100 1.00 111.73 136 GLY A C 1
ATOM 800 O O . GLY A 1 136 ? 50.745 7.839 120.524 1.00 109.39 136 GLY A O 1
ATOM 801 N N . HIS A 1 137 ? 52.342 9.427 120.762 1.00 110.04 137 HIS A N 1
ATOM 802 C CA . HIS A 1 137 ? 51.861 10.299 119.689 1.00 109.75 137 HIS A CA 1
ATOM 803 C C . HIS A 1 137 ? 52.970 11.225 119.204 1.00 113.31 137 HIS A C 1
ATOM 804 O O . HIS A 1 137 ? 54.053 11.267 119.798 1.00 114.45 137 HIS A O 1
ATOM 811 N N . GLY A 1 138 ? 52.663 11.979 118.150 1.00 108.37 138 GLY A N 1
ATOM 812 C CA . GLY A 1 138 ? 53.546 12.969 117.543 1.00 109.73 138 GLY A CA 1
ATOM 813 C C . GLY A 1 138 ? 54.842 12.433 116.967 1.00 112.04 138 GLY A C 1
ATOM 814 O O . GLY A 1 138 ? 55.744 13.221 116.676 1.00 114.07 138 GLY A O 1
ATOM 815 N N . SER A 1 139 ? 54.954 11.106 116.790 1.00 104.90 139 SER A N 1
ATOM 816 C CA . SER A 1 139 ? 56.148 10.470 116.237 1.00 104.36 139 SER A CA 1
ATOM 817 C C . SER A 1 139 ? 56.200 10.630 114.717 1.00 106.69 139 SER A C 1
ATOM 818 O O . SER A 1 139 ? 55.158 10.821 114.086 1.00 104.73 139 SER A O 1
ATOM 821 N N . ASP A 1 140 ? 57.418 10.591 114.140 1.00 104.05 140 ASP A N 1
ATOM 822 C CA . ASP A 1 140 ? 57.631 10.720 112.694 1.00 104.19 140 ASP A CA 1
ATOM 823 C C . ASP A 1 140 ? 57.197 9.435 112.009 1.00 104.03 140 ASP A C 1
ATOM 824 O O . ASP A 1 140 ? 57.448 8.349 112.527 1.00 102.57 140 ASP A O 1
ATOM 829 N N . TYR A 1 141 ? 56.545 9.565 110.845 1.00 98.63 141 TYR A N 1
ATOM 830 C CA . TYR A 1 141 ? 55.986 8.462 110.071 1.00 95.76 141 TYR A CA 1
ATOM 831 C C . TYR A 1 141 ? 56.349 8.599 108.581 1.00 99.36 141 TYR A C 1
ATOM 832 O O . TYR A 1 141 ? 56.973 9.589 108.181 1.00 100.88 141 TYR A O 1
ATOM 841 N N . SER A 1 142 ? 55.906 7.632 107.763 1.00 93.94 142 SER A N 1
ATOM 842 C CA . SER A 1 142 ? 56.092 7.635 106.312 1.00 94.80 142 SER A CA 1
ATOM 843 C C . SER A 1 142 ? 54.872 6.980 105.679 1.00 94.32 142 SER A C 1
ATOM 844 O O . SER A 1 142 ? 54.751 5.757 105.705 1.00 91.77 142 SER A O 1
ATOM 847 N N . LEU A 1 143 ? 53.950 7.803 105.145 1.00 90.17 143 LEU A N 1
ATOM 848 C CA . LEU A 1 143 ? 52.679 7.392 104.542 1.00 87.91 143 LEU A CA 1
ATOM 849 C C . LEU A 1 143 ? 52.766 6.176 103.641 1.00 89.91 143 LEU A C 1
ATOM 850 O O . LEU A 1 143 ? 51.829 5.372 103.627 1.00 87.66 143 LEU A O 1
ATOM 855 N N . SER A 1 144 ? 53.881 6.026 102.912 1.00 87.21 144 SER A N 1
ATOM 856 C CA . SER A 1 144 ? 54.140 4.877 102.040 1.00 86.96 144 SER A CA 1
ATOM 857 C C . SER A 1 144 ? 54.089 3.574 102.860 1.00 88.30 144 SER A C 1
ATOM 858 O O . SER A 1 144 ? 53.362 2.646 102.495 1.00 87.16 144 SER A O 1
ATOM 861 N N . GLU A 1 145 ? 54.804 3.549 104.009 1.00 83.69 145 GLU A N 1
ATOM 862 C CA . GLU A 1 145 ? 54.839 2.415 104.937 1.00 81.66 145 GLU A CA 1
ATOM 863 C C . GLU A 1 145 ? 53.460 2.188 105.550 1.00 80.77 145 GLU A C 1
ATOM 864 O O . GLU A 1 145 ? 53.043 1.044 105.706 1.00 79.14 145 GLU A O 1
ATOM 870 N N . VAL A 1 146 ? 52.742 3.285 105.854 1.00 75.15 146 VAL A N 1
ATOM 871 C CA . VAL A 1 146 ? 51.395 3.281 106.431 1.00 71.93 146 VAL A CA 1
ATOM 872 C C . VAL A 1 146 ? 50.424 2.597 105.475 1.00 75.65 146 VAL A C 1
ATOM 873 O O . VAL A 1 146 ? 49.624 1.758 105.899 1.00 73.36 146 VAL A O 1
ATOM 877 N N . LEU A 1 147 ? 50.518 2.940 104.182 1.00 74.52 147 LEU A N 1
ATOM 878 C CA . LEU A 1 147 ? 49.662 2.371 103.146 1.00 74.37 147 LEU A CA 1
ATOM 879 C C . LEU A 1 147 ? 49.989 0.912 102.874 1.00 80.69 147 LEU A C 1
ATOM 880 O O . LEU A 1 147 ? 49.080 0.150 102.539 1.00 79.45 147 LEU A O 1
ATOM 885 N N . TRP A 1 148 ? 51.266 0.513 103.051 1.00 79.97 148 TRP A N 1
ATOM 886 C CA . TRP A 1 148 ? 51.679 -0.876 102.863 1.00 81.50 148 TRP A CA 1
ATOM 887 C C . TRP A 1 148 ? 50.994 -1.743 103.903 1.00 82.52 148 TRP A C 1
ATOM 888 O O . TRP A 1 148 ? 50.449 -2.786 103.552 1.00 81.99 148 TRP A O 1
ATOM 899 N N . VAL A 1 149 ? 51.016 -1.303 105.176 1.00 77.31 149 VAL A N 1
ATOM 900 C CA . VAL A 1 149 ? 50.403 -2.011 106.300 1.00 75.24 149 VAL A CA 1
ATOM 901 C C . VAL A 1 149 ? 48.915 -2.210 106.043 1.00 77.17 149 VAL A C 1
ATOM 902 O O . VAL A 1 149 ? 48.409 -3.314 106.249 1.00 76.15 149 VAL A O 1
ATOM 906 N N . CYS A 1 150 ? 48.232 -1.150 105.570 1.00 73.31 150 CYS A N 1
ATOM 907 C CA . CYS A 1 150 ? 46.803 -1.168 105.267 1.00 71.64 150 CYS A CA 1
ATOM 908 C C . CYS A 1 150 ? 46.477 -2.162 104.160 1.00 76.12 150 CYS A C 1
ATOM 909 O O . CYS A 1 150 ? 45.625 -3.030 104.352 1.00 74.33 150 CYS A O 1
ATOM 912 N N . ALA A 1 151 ? 47.190 -2.069 103.026 1.00 75.01 151 ALA A N 1
ATOM 913 C CA . ALA A 1 151 ? 47.002 -2.964 101.885 1.00 76.31 151 ALA A CA 1
ATOM 914 C C . ALA A 1 151 ? 47.188 -4.423 102.291 1.00 81.20 151 ALA A C 1
ATOM 915 O O . ALA A 1 151 ? 46.421 -5.279 101.852 1.00 80.64 151 ALA A O 1
ATOM 917 N N . ASN A 1 152 ? 48.185 -4.689 103.159 1.00 78.79 152 ASN A N 1
ATOM 918 C CA . ASN A 1 152 ? 48.508 -6.017 103.675 1.00 79.74 152 ASN A CA 1
ATOM 919 C C . ASN A 1 152 ? 47.347 -6.627 104.459 1.00 81.73 152 ASN A C 1
ATOM 920 O O . ASN A 1 152 ? 47.163 -7.841 104.390 1.00 82.04 152 ASN A O 1
ATOM 925 N N . LEU A 1 153 ? 46.555 -5.793 105.180 1.00 76.07 153 LEU A N 1
ATOM 926 C CA . LEU A 1 153 ? 45.396 -6.251 105.953 1.00 74.10 153 LEU A CA 1
ATOM 927 C C . LEU A 1 153 ? 44.326 -6.847 105.048 1.00 79.26 153 LEU A C 1
ATOM 928 O O . LEU A 1 153 ? 43.650 -7.798 105.448 1.00 78.34 153 LEU A O 1
ATOM 933 N N . PHE A 1 154 ? 44.179 -6.287 103.826 1.00 77.20 154 PHE A N 1
ATOM 934 C CA . PHE A 1 154 ? 43.228 -6.763 102.821 1.00 77.26 154 PHE A CA 1
ATOM 935 C C . PHE A 1 154 ? 43.652 -8.150 102.328 1.00 87.05 154 PHE A C 1
ATOM 936 O O . PHE A 1 154 ? 42.811 -9.039 102.191 1.00 86.25 154 PHE A O 1
ATOM 944 N N . SER A 1 155 ? 44.965 -8.328 102.091 1.00 89.18 155 SER A N 1
ATOM 945 C CA . SER A 1 155 ? 45.570 -9.571 101.608 1.00 93.44 155 SER A CA 1
ATOM 946 C C . SER A 1 155 ? 45.442 -10.732 102.597 1.00 99.80 155 SER A C 1
ATOM 947 O O . SER A 1 155 ? 45.216 -11.865 102.166 1.00 102.09 155 SER A O 1
ATOM 950 N N . ASP A 1 156 ? 45.584 -10.452 103.906 1.00 95.02 156 ASP A N 1
ATOM 951 C CA . ASP A 1 156 ? 45.524 -11.456 104.973 1.00 126.09 156 ASP A CA 1
ATOM 952 C C . ASP A 1 156 ? 44.154 -12.104 105.130 1.00 133.80 156 ASP A C 1
ATOM 953 O O . ASP A 1 156 ? 44.061 -13.222 105.621 1.00 92.29 156 ASP A O 1
ATOM 958 N N . SER A 1 162 ? 35.417 -8.362 96.065 1.00 109.71 162 SER A N 1
ATOM 959 C CA . SER A 1 162 ? 34.423 -7.408 96.571 1.00 106.56 162 SER A CA 1
ATOM 960 C C . SER A 1 162 ? 34.931 -5.952 96.510 1.00 109.53 162 SER A C 1
ATOM 961 O O . SER A 1 162 ? 35.384 -5.520 95.447 1.00 112.09 162 SER A O 1
ATOM 964 N N . HIS A 1 163 ? 34.858 -5.201 97.629 1.00 102.09 163 HIS A N 1
ATOM 965 C CA . HIS A 1 163 ? 35.281 -3.805 97.711 1.00 101.36 163 HIS A CA 1
ATOM 966 C C . HIS A 1 163 ? 36.325 -3.629 98.821 1.00 100.04 163 HIS A C 1
ATOM 967 O O . HIS A 1 163 ? 36.120 -4.082 99.951 1.00 97.68 163 HIS A O 1
ATOM 974 N N . LYS A 1 164 ? 37.444 -2.982 98.492 1.00 94.60 164 LYS A N 1
ATOM 975 C CA . LYS A 1 164 ? 38.521 -2.710 99.436 1.00 92.18 164 LYS A CA 1
ATOM 976 C C . LYS A 1 164 ? 38.654 -1.193 99.570 1.00 91.25 164 LYS A C 1
ATOM 977 O O . LYS A 1 164 ? 38.979 -0.522 98.589 1.00 92.46 164 LYS A O 1
ATOM 983 N N . ARG A 1 165 ? 38.360 -0.647 100.765 1.00 82.91 165 ARG A N 1
ATOM 984 C CA . ARG A 1 165 ? 38.389 0.800 100.991 1.00 81.75 165 ARG A CA 1
ATOM 985 C C . ARG A 1 165 ? 39.199 1.231 102.215 1.00 83.10 165 ARG A C 1
ATOM 986 O O . ARG A 1 165 ? 39.076 0.619 103.277 1.00 81.39 165 ARG A O 1
ATOM 994 N N . ILE A 1 166 ? 40.011 2.301 102.069 1.00 79.38 166 ILE A N 1
ATOM 995 C CA . ILE A 1 166 ? 40.827 2.901 103.132 1.00 78.46 166 ILE A CA 1
ATOM 996 C C . ILE A 1 166 ? 40.333 4.316 103.370 1.00 80.94 166 ILE A C 1
ATOM 997 O O . ILE A 1 166 ? 40.337 5.133 102.451 1.00 81.73 166 ILE A O 1
ATOM 1002 N N . MET A 1 167 ? 39.930 4.603 104.609 1.00 75.53 167 MET A N 1
ATOM 1003 C CA . MET A 1 167 ? 39.417 5.901 105.018 1.00 75.07 167 MET A CA 1
ATOM 1004 C C . MET A 1 167 ? 40.427 6.588 105.936 1.00 79.66 167 MET A C 1
ATOM 1005 O O . MET A 1 167 ? 40.650 6.125 107.056 1.00 78.91 167 MET A O 1
ATOM 1010 N N . LEU A 1 168 ? 41.044 7.680 105.465 1.00 77.30 168 LEU A N 1
ATOM 1011 C CA . LEU A 1 168 ? 42.059 8.408 106.225 1.00 78.06 168 LEU A CA 1
ATOM 1012 C C . LEU A 1 168 ? 41.521 9.634 106.973 1.00 81.52 168 LEU A C 1
ATOM 1013 O O . LEU A 1 168 ? 40.956 10.532 106.353 1.00 81.83 168 LEU A O 1
ATOM 1018 N N . PHE A 1 169 ? 41.753 9.689 108.295 1.00 77.43 169 PHE A N 1
ATOM 1019 C CA . PHE A 1 169 ? 41.327 10.801 109.145 1.00 77.90 169 PHE A CA 1
ATOM 1020 C C . PHE A 1 169 ? 42.544 11.614 109.570 1.00 85.31 169 PHE A C 1
ATOM 1021 O O . PHE A 1 169 ? 43.378 11.121 110.333 1.00 85.08 169 PHE A O 1
ATOM 1029 N N . THR A 1 170 ? 42.659 12.849 109.052 1.00 84.91 170 THR A N 1
ATOM 1030 C CA . THR A 1 170 ? 43.771 13.758 109.347 1.00 87.81 170 THR A CA 1
ATOM 1031 C C . THR A 1 170 ? 43.403 15.216 109.132 1.00 95.06 170 THR A C 1
ATOM 1032 O O . THR A 1 170 ? 42.569 15.534 108.283 1.00 94.83 170 THR A O 1
ATOM 1036 N N . ASN A 1 171 ? 44.059 16.099 109.886 1.00 94.22 171 ASN A N 1
ATOM 1037 C CA . ASN A 1 171 ? 43.888 17.542 109.754 1.00 97.15 171 ASN A CA 1
ATOM 1038 C C . ASN A 1 171 ? 45.216 18.135 109.270 1.00 103.94 171 ASN A C 1
ATOM 1039 O O . ASN A 1 171 ? 45.445 19.343 109.370 1.00 106.62 171 ASN A O 1
ATOM 1044 N N . GLU A 1 172 ? 46.088 17.265 108.738 1.00 99.82 172 GLU A N 1
ATOM 1045 C CA . GLU A 1 172 ? 47.394 17.656 108.227 1.00 102.43 172 GLU A CA 1
ATOM 1046 C C . GLU A 1 172 ? 47.479 17.476 106.718 1.00 106.89 172 GLU A C 1
ATOM 1047 O O . GLU A 1 172 ? 47.492 16.347 106.222 1.00 103.93 172 GLU A O 1
ATOM 1053 N N . ASP A 1 173 ? 47.523 18.604 105.994 1.00 107.30 173 ASP A N 1
ATOM 1054 C CA . ASP A 1 173 ? 47.701 18.638 104.543 1.00 108.91 173 ASP A CA 1
ATOM 1055 C C . ASP A 1 173 ? 49.209 18.845 104.313 1.00 115.16 173 ASP A C 1
ATOM 1056 O O . ASP A 1 173 ? 49.841 19.587 105.067 1.00 116.69 173 ASP A O 1
ATOM 1061 N N . ASN A 1 174 ? 49.789 18.133 103.336 1.00 111.52 174 ASN A N 1
ATOM 1062 C CA . ASN A 1 174 ? 51.231 18.145 103.032 1.00 113.60 174 ASN A CA 1
ATOM 1063 C C . ASN A 1 174 ? 52.094 17.693 104.249 1.00 116.33 174 ASN A C 1
ATOM 1064 O O . ASN A 1 174 ? 52.918 18.469 104.752 1.00 118.78 174 ASN A O 1
ATOM 1069 N N . PRO A 1 175 ? 51.913 16.436 104.725 1.00 108.89 175 PRO A N 1
ATOM 1070 C CA . PRO A 1 175 ? 52.711 15.957 105.868 1.00 107.68 175 PRO A CA 1
ATOM 1071 C C . PRO A 1 175 ? 54.174 15.695 105.509 1.00 113.44 175 PRO A C 1
ATOM 1072 O O . PRO A 1 175 ? 55.039 15.815 106.381 1.00 114.14 175 PRO A O 1
ATOM 1076 N N . HIS A 1 176 ? 54.453 15.339 104.237 1.00 110.64 176 HIS A N 1
ATOM 1077 C CA . HIS A 1 176 ? 55.807 15.077 103.747 1.00 112.47 176 HIS A CA 1
ATOM 1078 C C . HIS A 1 176 ? 56.397 16.193 102.894 1.00 121.09 176 HIS A C 1
ATOM 1079 O O . HIS A 1 176 ? 57.268 15.938 102.062 1.00 122.91 176 HIS A O 1
ATOM 1086 N N . GLY A 1 177 ? 55.968 17.424 103.155 1.00 119.15 177 GLY A N 1
ATOM 1087 C CA . GLY A 1 177 ? 56.472 18.610 102.468 1.00 123.15 177 GLY A CA 1
ATOM 1088 C C . GLY A 1 177 ? 57.953 18.828 102.696 1.00 129.46 177 GLY A C 1
ATOM 1089 O O . GLY A 1 177 ? 58.664 19.270 101.790 1.00 131.99 177 GLY A O 1
ATOM 1090 N N . ASN A 1 178 ? 58.426 18.469 103.906 1.00 124.81 178 ASN A N 1
ATOM 1091 C CA . ASN A 1 178 ? 59.818 18.577 104.329 1.00 127.37 178 ASN A CA 1
ATOM 1092 C C . ASN A 1 178 ? 60.719 17.490 103.730 1.00 131.51 178 ASN A C 1
ATOM 1093 O O . ASN A 1 178 ? 61.925 17.719 103.593 1.00 135.08 178 ASN A O 1
ATOM 1098 N N . ASP A 1 179 ? 60.143 16.315 103.393 1.00 124.46 179 ASP A N 1
ATOM 1099 C CA . ASP A 1 179 ? 60.893 15.196 102.832 1.00 124.70 179 ASP A CA 1
ATOM 1100 C C . ASP A 1 179 ? 60.335 14.722 101.485 1.00 128.61 179 ASP A C 1
ATOM 1101 O O . ASP A 1 179 ? 59.430 13.884 101.443 1.00 125.50 179 ASP A O 1
ATOM 1106 N N . SER A 1 180 ? 60.906 15.245 100.382 1.00 128.82 180 SER A N 1
ATOM 1107 C CA . SER A 1 180 ? 60.526 14.908 99.005 1.00 129.73 180 SER A CA 1
ATOM 1108 C C . SER A 1 180 ? 60.614 13.409 98.738 1.00 130.92 180 SER A C 1
ATOM 1109 O O . SER A 1 180 ? 59.740 12.863 98.064 1.00 129.23 180 SER A O 1
ATOM 1112 N N . ALA A 1 181 ? 61.647 12.745 99.307 1.00 126.94 181 ALA A N 1
ATOM 1113 C CA . ALA A 1 181 ? 61.869 11.302 99.191 1.00 125.32 181 ALA A CA 1
ATOM 1114 C C . ALA A 1 181 ? 60.690 10.495 99.755 1.00 125.32 181 ALA A C 1
ATOM 1115 O O . ALA A 1 181 ? 60.382 9.431 99.219 1.00 124.05 181 ALA A O 1
ATOM 1117 N N . LYS A 1 182 ? 60.024 11.004 100.812 1.00 119.02 182 LYS A N 1
ATOM 1118 C CA . LYS A 1 182 ? 58.868 10.347 101.434 1.00 114.65 182 LYS A CA 1
ATOM 1119 C C . LYS A 1 182 ? 57.587 10.645 100.667 1.00 116.67 182 LYS A C 1
ATOM 1120 O O . LYS A 1 182 ? 56.778 9.741 100.455 1.00 113.91 182 LYS A O 1
ATOM 1126 N N . ALA A 1 183 ? 57.407 11.921 100.255 1.00 114.62 183 ALA A N 1
ATOM 1127 C CA . ALA A 1 183 ? 56.251 12.382 99.482 1.00 113.67 183 ALA A CA 1
ATOM 1128 C C . ALA A 1 183 ? 56.139 11.624 98.165 1.00 117.73 183 ALA A C 1
ATOM 1129 O O . ALA A 1 183 ? 55.044 11.196 97.802 1.00 115.01 183 ALA A O 1
ATOM 1131 N N . SER A 1 184 ? 57.278 11.415 97.477 1.00 117.15 184 SER A N 1
ATOM 1132 C CA . SER A 1 184 ? 57.352 10.681 96.212 1.00 118.24 184 SER A CA 1
ATOM 1133 C C . SER A 1 184 ? 57.000 9.202 96.392 1.00 118.33 184 SER A C 1
ATOM 1134 O O . SER A 1 184 ? 56.241 8.663 95.587 1.00 117.62 184 SER A O 1
ATOM 1137 N N . ARG A 1 185 ? 57.527 8.555 97.458 1.00 112.29 185 ARG A N 1
ATOM 1138 C CA . ARG A 1 185 ? 57.248 7.146 97.762 1.00 109.50 185 ARG A CA 1
ATOM 1139 C C . ARG A 1 185 ? 55.768 6.946 98.068 1.00 109.23 185 ARG A C 1
ATOM 1140 O O . ARG A 1 185 ? 55.189 5.957 97.616 1.00 107.97 185 ARG A O 1
ATOM 1148 N N . ALA A 1 186 ? 55.154 7.896 98.813 1.00 103.53 186 ALA A N 1
ATOM 1149 C CA . ALA A 1 186 ? 53.733 7.865 99.173 1.00 99.55 186 ALA A CA 1
ATOM 1150 C C . ALA A 1 186 ? 52.846 7.925 97.938 1.00 103.03 186 ALA A C 1
ATOM 1151 O O . ALA A 1 186 ? 51.880 7.171 97.869 1.00 100.57 186 ALA A O 1
ATOM 1153 N N . ARG A 1 187 ? 53.194 8.782 96.953 1.00 102.04 187 ARG A N 1
ATOM 1154 C CA . ARG A 1 187 ? 52.446 8.931 95.698 1.00 102.54 187 ARG A CA 1
ATOM 1155 C C . ARG A 1 187 ? 52.471 7.636 94.890 1.00 105.62 187 ARG A C 1
ATOM 1156 O O . ARG A 1 187 ? 51.425 7.195 94.408 1.00 103.98 187 ARG A O 1
ATOM 1164 N N . THR A 1 188 ? 53.664 7.017 94.780 1.00 103.19 188 THR A N 1
ATOM 1165 C CA . THR A 1 188 ? 53.894 5.757 94.072 1.00 103.68 188 THR A CA 1
ATOM 1166 C C . THR A 1 188 ? 53.052 4.647 94.700 1.00 102.75 188 THR A C 1
ATOM 1167 O O . THR A 1 188 ? 52.320 3.958 93.985 1.00 102.13 188 THR A O 1
ATOM 1171 N N . LYS A 1 189 ? 53.136 4.501 96.038 1.00 95.82 189 LYS A N 1
ATOM 1172 C CA . LYS A 1 189 ? 52.367 3.506 96.780 1.00 91.96 189 LYS A CA 1
ATOM 1173 C C . LYS A 1 189 ? 50.879 3.765 96.642 1.00 95.23 189 LYS A C 1
ATOM 1174 O O . LYS A 1 189 ? 50.130 2.815 96.419 1.00 94.06 189 LYS A O 1
ATOM 1180 N N . ALA A 1 190 ? 50.452 5.045 96.740 1.00 92.35 190 ALA A N 1
ATOM 1181 C CA . ALA A 1 190 ? 49.043 5.428 96.585 1.00 90.77 190 ALA A CA 1
ATOM 1182 C C . ALA A 1 190 ? 48.545 5.034 95.198 1.00 96.90 190 ALA A C 1
ATOM 1183 O O . ALA A 1 190 ? 47.463 4.459 95.082 1.00 94.52 190 ALA A O 1
ATOM 1185 N N . GLY A 1 191 ? 49.368 5.292 94.179 1.00 97.66 191 GLY A N 1
ATOM 1186 C CA . GLY A 1 191 ? 49.093 4.940 92.794 1.00 100.11 191 GLY A CA 1
ATOM 1187 C C . GLY A 1 191 ? 48.964 3.445 92.593 1.00 104.22 191 GLY A C 1
ATOM 1188 O O . GLY A 1 191 ? 48.070 2.998 91.872 1.00 103.95 191 GLY A O 1
ATOM 1189 N N . ASP A 1 192 ? 49.833 2.658 93.260 1.00 101.19 192 ASP A N 1
ATOM 1190 C CA . ASP A 1 192 ? 49.833 1.192 93.194 1.00 101.17 192 ASP A CA 1
ATOM 1191 C C . ASP A 1 192 ? 48.540 0.613 93.759 1.00 100.74 192 ASP A C 1
ATOM 1192 O O . ASP A 1 192 ? 48.037 -0.377 93.234 1.00 100.05 192 ASP A O 1
ATOM 1197 N N . LEU A 1 193 ? 48.004 1.240 94.822 1.00 94.39 193 LEU A N 1
ATOM 1198 C CA . LEU A 1 193 ? 46.758 0.832 95.472 1.00 90.68 193 LEU A CA 1
ATOM 1199 C C . LEU A 1 193 ? 45.571 1.046 94.551 1.00 94.99 193 LEU A C 1
ATOM 1200 O O . LEU A 1 193 ? 44.727 0.157 94.422 1.00 92.82 193 LEU A O 1
ATOM 1205 N N . ARG A 1 194 ? 45.521 2.222 93.896 1.00 94.41 194 ARG A N 1
ATOM 1206 C CA . ARG A 1 194 ? 44.481 2.583 92.939 1.00 95.39 194 ARG A CA 1
ATOM 1207 C C . ARG A 1 194 ? 44.471 1.610 91.754 1.00 102.53 194 ARG A C 1
ATOM 1208 O O . ARG A 1 194 ? 43.399 1.183 91.318 1.00 101.37 194 ARG A O 1
ATOM 1216 N N . ASP A 1 195 ? 45.668 1.236 91.268 1.00 102.76 195 ASP A N 1
ATOM 1217 C CA . ASP A 1 195 ? 45.876 0.285 90.179 1.00 105.61 195 ASP A CA 1
ATOM 1218 C C . ASP A 1 195 ? 45.429 -1.128 90.624 1.00 107.89 195 ASP A C 1
ATOM 1219 O O . ASP A 1 195 ? 44.893 -1.877 89.808 1.00 108.66 195 ASP A O 1
ATOM 1224 N N . THR A 1 196 ? 45.609 -1.458 91.927 1.00 101.84 196 THR A N 1
ATOM 1225 C CA . THR A 1 196 ? 45.212 -2.739 92.533 1.00 99.31 196 THR A CA 1
ATOM 1226 C C . THR A 1 196 ? 43.674 -2.851 92.644 1.00 100.13 196 THR A C 1
ATOM 1227 O O . THR A 1 196 ? 43.123 -3.947 92.512 1.00 98.65 196 THR A O 1
ATOM 1231 N N . GLY A 1 197 ? 43.008 -1.717 92.835 1.00 95.74 197 GLY A N 1
ATOM 1232 C CA . GLY A 1 197 ? 41.557 -1.649 92.966 1.00 93.31 197 GLY A CA 1
ATOM 1233 C C . GLY A 1 197 ? 41.096 -1.245 94.349 1.00 94.12 197 GLY A C 1
ATOM 1234 O O . GLY A 1 197 ? 39.914 -1.388 94.677 1.00 91.77 197 GLY A O 1
ATOM 1235 N N . ILE A 1 198 ? 42.028 -0.748 95.170 1.00 90.34 198 ILE A N 1
ATOM 1236 C CA . ILE A 1 198 ? 41.769 -0.292 96.531 1.00 86.87 198 ILE A CA 1
ATOM 1237 C C . ILE A 1 198 ? 41.404 1.195 96.475 1.00 90.83 198 ILE A C 1
ATOM 1238 O O . ILE A 1 198 ? 42.114 1.983 95.850 1.00 92.18 198 ILE A O 1
ATOM 1243 N N . PHE A 1 199 ? 40.290 1.563 97.111 1.00 85.71 199 PHE A N 1
ATOM 1244 C CA . PHE A 1 199 ? 39.798 2.942 97.142 1.00 85.51 199 PHE A CA 1
ATOM 1245 C C . PHE A 1 199 ? 40.349 3.646 98.378 1.00 88.16 199 PHE A C 1
ATOM 1246 O O . PHE A 1 199 ? 40.209 3.130 99.480 1.00 86.02 199 PHE A O 1
ATOM 1254 N N . LEU A 1 200 ? 41.001 4.802 98.191 1.00 86.00 200 LEU A N 1
ATOM 1255 C CA . LEU A 1 200 ? 41.559 5.611 99.270 1.00 85.38 200 LEU A CA 1
ATOM 1256 C C . LEU A 1 200 ? 40.764 6.899 99.385 1.00 88.32 200 LEU A C 1
ATOM 1257 O O . LEU A 1 200 ? 40.844 7.751 98.499 1.00 89.79 200 LEU A O 1
ATOM 1262 N N . ASP A 1 201 ? 39.987 7.040 100.461 1.00 82.50 201 ASP A N 1
ATOM 1263 C CA . ASP A 1 201 ? 39.175 8.232 100.681 1.00 82.11 201 ASP A CA 1
ATOM 1264 C C . ASP A 1 201 ? 39.736 9.066 101.813 1.00 85.56 201 ASP A C 1
ATOM 1265 O O . ASP A 1 201 ? 40.097 8.527 102.860 1.00 83.64 201 ASP A O 1
ATOM 1270 N N . LEU A 1 202 ? 39.801 10.385 101.595 1.00 84.20 202 LEU A N 1
ATOM 1271 C CA . LEU A 1 202 ? 40.305 11.323 102.585 1.00 85.06 202 LEU A CA 1
ATOM 1272 C C . LEU A 1 202 ? 39.182 12.004 103.346 1.00 89.10 202 LEU A C 1
ATOM 1273 O O . LEU A 1 202 ? 38.304 12.637 102.755 1.00 89.59 202 LEU A O 1
ATOM 1278 N N . MET A 1 203 ? 39.239 11.880 104.669 1.00 85.07 203 MET A N 1
ATOM 1279 C CA . MET A 1 203 ? 38.308 12.492 105.603 1.00 84.96 203 MET A CA 1
ATOM 1280 C C . MET A 1 203 ? 39.087 13.595 106.304 1.00 91.75 203 MET A C 1
ATOM 1281 O O . MET A 1 203 ? 39.499 13.458 107.457 1.00 91.08 203 MET A O 1
ATOM 1286 N N . HIS A 1 204 ? 39.348 14.664 105.550 1.00 91.37 204 HIS A N 1
ATOM 1287 C CA . HIS A 1 204 ? 40.108 15.815 106.009 1.00 94.36 204 HIS A CA 1
ATOM 1288 C C . HIS A 1 204 ? 39.359 16.620 107.048 1.00 99.55 204 HIS A C 1
ATOM 1289 O O . HIS A 1 204 ? 38.200 16.998 106.856 1.00 98.45 204 HIS A O 1
ATOM 1296 N N . LEU A 1 205 ? 40.037 16.848 108.172 1.00 98.15 205 LEU A N 1
ATOM 1297 C CA . LEU A 1 205 ? 39.518 17.568 109.329 1.00 99.14 205 LEU A CA 1
ATOM 1298 C C . LEU A 1 205 ? 40.065 18.998 109.384 1.00 108.15 205 LEU A C 1
ATOM 1299 O O . LEU A 1 205 ? 41.096 19.278 108.765 1.00 109.46 205 LEU A O 1
ATOM 1304 N N . LYS A 1 206 ? 39.346 19.907 110.088 1.00 107.13 206 LYS A N 1
ATOM 1305 C CA . LYS A 1 206 ? 39.697 21.329 110.188 1.00 111.46 206 LYS A CA 1
ATOM 1306 C C . LYS A 1 206 ? 41.125 21.585 110.697 1.00 118.06 206 LYS A C 1
ATOM 1307 O O . LYS A 1 206 ? 41.603 20.930 111.624 1.00 116.18 206 LYS A O 1
ATOM 1313 N N . LYS A 1 207 ? 41.788 22.552 110.053 1.00 118.62 207 LYS A N 1
ATOM 1314 C CA . LYS A 1 207 ? 43.147 22.999 110.316 1.00 121.14 207 LYS A CA 1
ATOM 1315 C C . LYS A 1 207 ? 43.149 24.535 110.244 1.00 130.40 207 LYS A C 1
ATOM 1316 O O . LYS A 1 207 ? 42.451 25.086 109.389 1.00 131.16 207 LYS A O 1
ATOM 1322 N N . PRO A 1 208 ? 43.923 25.248 111.103 1.00 130.59 208 PRO A N 1
ATOM 1323 C CA . PRO A 1 208 ? 43.966 26.720 111.003 1.00 135.59 208 PRO A CA 1
ATOM 1324 C C . PRO A 1 208 ? 44.405 27.192 109.613 1.00 141.94 208 PRO A C 1
ATOM 1325 O O . PRO A 1 208 ? 45.444 26.761 109.101 1.00 141.02 208 PRO A O 1
ATOM 1329 N N . GLY A 1 209 ? 43.561 28.015 108.996 1.00 141.08 209 GLY A N 1
ATOM 1330 C CA . GLY A 1 209 ? 43.769 28.532 107.649 1.00 143.62 209 GLY A CA 1
ATOM 1331 C C . GLY A 1 209 ? 43.103 27.680 106.585 1.00 143.87 209 GLY A C 1
ATOM 1332 O O . GLY A 1 209 ? 43.088 28.052 105.408 1.00 145.70 209 GLY A O 1
ATOM 1333 N N . GLY A 1 210 ? 42.554 26.542 107.007 1.00 135.01 210 GLY A N 1
ATOM 1334 C CA . GLY A 1 210 ? 41.872 25.592 106.139 1.00 131.11 210 GLY A CA 1
ATOM 1335 C C . GLY A 1 210 ? 42.741 24.437 105.686 1.00 131.83 210 GLY A C 1
ATOM 1336 O O . GLY A 1 210 ? 43.973 24.510 105.759 1.00 132.51 210 GLY A O 1
ATOM 1337 N N . PHE A 1 211 ? 42.092 23.353 105.221 1.00 124.64 211 PHE A N 1
ATOM 1338 C CA . PHE A 1 211 ? 42.763 22.165 104.698 1.00 121.72 211 PHE A CA 1
ATOM 1339 C C . PHE A 1 211 ? 42.792 22.284 103.170 1.00 126.55 211 PHE A C 1
ATOM 1340 O O . PHE A 1 211 ? 41.736 22.320 102.534 1.00 125.96 211 PHE A O 1
ATOM 1348 N N . ASP A 1 212 ? 43.998 22.342 102.590 1.00 124.33 212 ASP A N 1
ATOM 1349 C CA . ASP A 1 212 ? 44.191 22.463 101.147 1.00 126.01 212 ASP A CA 1
ATOM 1350 C C . ASP A 1 212 ? 44.525 21.114 100.502 1.00 126.44 212 ASP A C 1
ATOM 1351 O O . ASP A 1 212 ? 45.617 20.574 100.704 1.00 125.38 212 ASP A O 1
ATOM 1356 N N . ILE A 1 213 ? 43.575 20.594 99.705 1.00 121.65 213 ILE A N 1
ATOM 1357 C CA . ILE A 1 213 ? 43.669 19.317 98.987 1.00 119.33 213 ILE A CA 1
ATOM 1358 C C . ILE A 1 213 ? 44.722 19.364 97.878 1.00 126.28 213 ILE A C 1
ATOM 1359 O O . ILE A 1 213 ? 45.383 18.359 97.638 1.00 124.66 213 ILE A O 1
ATOM 1364 N N . SER A 1 214 ? 44.867 20.514 97.195 1.00 127.24 214 SER A N 1
ATOM 1365 C CA . SER A 1 214 ? 45.813 20.665 96.091 1.00 130.75 214 SER A CA 1
ATOM 1366 C C . SER A 1 214 ? 47.294 20.519 96.492 1.00 134.53 214 SER A C 1
ATOM 1367 O O . SER A 1 214 ? 48.099 20.086 95.662 1.00 135.14 214 SER A O 1
ATOM 1370 N N . LEU A 1 215 ? 47.641 20.860 97.753 1.00 129.89 215 LEU A N 1
ATOM 1371 C CA . LEU A 1 215 ? 49.012 20.765 98.286 1.00 129.68 215 LEU A CA 1
ATOM 1372 C C . LEU A 1 215 ? 49.526 19.323 98.297 1.00 128.57 215 LEU A C 1
ATOM 1373 O O . LEU A 1 215 ? 50.632 19.064 97.828 1.00 129.10 215 LEU A O 1
ATOM 1378 N N . PHE A 1 216 ? 48.709 18.396 98.826 1.00 120.32 216 PHE A N 1
ATOM 1379 C CA . PHE A 1 216 ? 48.955 16.955 98.915 1.00 116.68 216 PHE A CA 1
ATOM 1380 C C . PHE A 1 216 ? 47.602 16.299 99.126 1.00 117.12 216 PHE A C 1
ATOM 1381 O O . PHE A 1 216 ? 46.680 16.950 99.622 1.00 115.87 216 PHE A O 1
ATOM 1389 N N . TYR A 1 217 ? 47.492 15.015 98.758 1.00 111.98 217 TYR A N 1
ATOM 1390 C CA . TYR A 1 217 ? 46.290 14.168 98.789 1.00 108.41 217 TYR A CA 1
ATOM 1391 C C . TYR A 1 217 ? 45.523 14.264 97.480 1.00 114.24 217 TYR A C 1
ATOM 1392 O O . TYR A 1 217 ? 44.799 13.328 97.153 1.00 111.68 217 TYR A O 1
ATOM 1401 N N . ARG A 1 218 ? 45.735 15.343 96.690 1.00 115.04 218 ARG A N 1
ATOM 1402 C CA . ARG A 1 218 ? 45.137 15.487 95.359 1.00 116.71 218 ARG A CA 1
ATOM 1403 C C . ARG A 1 218 ? 45.661 14.328 94.484 1.00 121.79 218 ARG A C 1
ATOM 1404 O O . ARG A 1 218 ? 44.912 13.784 93.670 1.00 120.16 218 ARG A O 1
ATOM 1412 N N . ASP A 1 219 ? 46.929 13.916 94.708 1.00 120.92 219 ASP A N 1
ATOM 1413 C CA . ASP A 1 219 ? 47.581 12.820 93.991 1.00 121.81 219 ASP A CA 1
ATOM 1414 C C . ASP A 1 219 ? 47.582 11.516 94.817 1.00 121.71 219 ASP A C 1
ATOM 1415 O O . ASP A 1 219 ? 48.409 10.637 94.572 1.00 120.74 219 ASP A O 1
ATOM 1420 N N . ILE A 1 220 ? 46.654 11.378 95.777 1.00 115.89 220 ILE A N 1
ATOM 1421 C CA . ILE A 1 220 ? 46.557 10.187 96.622 1.00 112.37 220 ILE A CA 1
ATOM 1422 C C . ILE A 1 220 ? 45.151 9.595 96.552 1.00 114.31 220 ILE A C 1
ATOM 1423 O O . ILE A 1 220 ? 45.016 8.408 96.256 1.00 112.45 220 ILE A O 1
ATOM 1428 N N . ILE A 1 221 ? 44.121 10.435 96.808 1.00 110.89 221 ILE A N 1
ATOM 1429 C CA . ILE A 1 221 ? 42.701 10.073 96.802 1.00 108.30 221 ILE A CA 1
ATOM 1430 C C . ILE A 1 221 ? 42.291 9.481 95.462 1.00 114.13 221 ILE A C 1
ATOM 1431 O O . ILE A 1 221 ? 42.810 9.882 94.419 1.00 116.76 221 ILE A O 1
ATOM 1436 N N . SER A 1 222 ? 41.376 8.511 95.498 1.00 109.24 222 SER A N 1
ATOM 1437 C CA . SER A 1 222 ? 40.884 7.875 94.280 1.00 110.39 222 SER A CA 1
ATOM 1438 C C . SER A 1 222 ? 39.656 8.625 93.778 1.00 116.15 222 SER A C 1
ATOM 1439 O O . SER A 1 222 ? 38.762 8.938 94.574 1.00 112.93 222 SER A O 1
ATOM 1442 N N . ILE A 1 223 ? 39.631 8.957 92.477 1.00 117.57 223 ILE A N 1
ATOM 1443 C CA . ILE A 1 223 ? 38.516 9.691 91.870 1.00 118.35 223 ILE A CA 1
ATOM 1444 C C . ILE A 1 223 ? 37.786 8.817 90.835 1.00 125.32 223 ILE A C 1
ATOM 1445 O O . ILE A 1 223 ? 38.396 8.375 89.858 1.00 128.15 223 ILE A O 1
ATOM 1450 N N . ALA A 1 224 ? 36.479 8.570 91.069 1.00 120.76 224 ALA A N 1
ATOM 1451 C CA . ALA A 1 224 ? 35.621 7.770 90.192 1.00 121.80 224 ALA A CA 1
ATOM 1452 C C . ALA A 1 224 ? 35.354 8.485 88.861 1.00 131.07 224 ALA A C 1
ATOM 1453 O O . ALA A 1 224 ? 35.095 7.824 87.849 1.00 133.31 224 ALA A O 1
ATOM 1455 N N . GLU A 1 225 ? 35.427 9.841 88.879 1.00 128.83 225 GLU A N 1
ATOM 1456 C CA . GLU A 1 225 ? 35.251 10.780 87.762 1.00 132.36 225 GLU A CA 1
ATOM 1457 C C . GLU A 1 225 ? 33.791 10.837 87.213 1.00 135.86 225 GLU A C 1
ATOM 1458 O O . GLU A 1 225 ? 32.980 9.923 87.419 1.00 131.95 225 GLU A O 1
ATOM 1464 N N . ASP A 1 226 ? 33.468 11.957 86.539 1.00 135.99 226 ASP A N 1
ATOM 1465 C CA . ASP A 1 226 ? 32.148 12.270 85.987 1.00 168.16 226 ASP A CA 1
ATOM 1466 C C . ASP A 1 226 ? 31.793 11.419 84.769 1.00 188.88 226 ASP A C 1
ATOM 1467 O O . ASP A 1 226 ? 30.829 10.655 84.814 1.00 154.23 226 ASP A O 1
ATOM 1472 N N . ARG A 1 230 ? 33.842 20.508 90.927 1.00 140.41 230 ARG A N 1
ATOM 1473 C CA . ARG A 1 230 ? 34.629 20.438 92.160 1.00 137.23 230 ARG A CA 1
ATOM 1474 C C . ARG A 1 230 ? 34.587 19.031 92.741 1.00 135.61 230 ARG A C 1
ATOM 1475 O O . ARG A 1 230 ? 35.642 18.445 92.979 1.00 134.42 230 ARG A O 1
ATOM 1483 N N . VAL A 1 231 ? 33.342 18.524 92.973 1.00 128.54 231 VAL A N 1
ATOM 1484 C CA . VAL A 1 231 ? 32.832 17.232 93.498 1.00 123.57 231 VAL A CA 1
ATOM 1485 C C . VAL A 1 231 ? 33.546 16.664 94.750 1.00 124.33 231 VAL A C 1
ATOM 1486 O O . VAL A 1 231 ? 33.435 15.457 94.973 1.00 121.58 231 VAL A O 1
ATOM 1490 N N . HIS A 1 232 ? 34.166 17.486 95.624 1.00 121.09 232 HIS A N 1
ATOM 1491 C CA . HIS A 1 232 ? 34.738 16.980 96.886 1.00 118.57 232 HIS A CA 1
ATOM 1492 C C . HIS A 1 232 ? 34.094 17.680 98.066 1.00 120.58 232 HIS A C 1
ATOM 1493 O O . HIS A 1 232 ? 33.841 18.884 98.006 1.00 122.20 232 HIS A O 1
ATOM 1500 N N . PHE A 1 233 ? 33.855 16.920 99.152 1.00 113.75 233 PHE A N 1
ATOM 1501 C CA . PHE A 1 233 ? 33.264 17.421 100.384 1.00 112.47 233 PHE A CA 1
ATOM 1502 C C . PHE A 1 233 ? 34.184 18.449 101.024 1.00 118.71 233 PHE A C 1
ATOM 1503 O O . PHE A 1 233 ? 35.399 18.415 100.823 1.00 120.09 233 PHE A O 1
ATOM 1511 N N . GLU A 1 234 ? 33.599 19.357 101.811 1.00 115.44 234 GLU A N 1
ATOM 1512 C CA . GLU A 1 234 ? 34.347 20.379 102.540 1.00 117.82 234 GLU A CA 1
ATOM 1513 C C . GLU A 1 234 ? 35.022 19.726 103.755 1.00 118.39 234 GLU A C 1
ATOM 1514 O O . GLU A 1 234 ? 34.762 18.557 104.046 1.00 114.63 234 GLU A O 1
ATOM 1520 N N . GLU A 1 235 ? 35.908 20.464 104.443 1.00 116.05 235 GLU A N 1
ATOM 1521 C CA . GLU A 1 235 ? 36.574 19.960 105.645 1.00 113.80 235 GLU A CA 1
ATOM 1522 C C . GLU A 1 235 ? 35.550 19.766 106.762 1.00 114.74 235 GLU A C 1
ATOM 1523 O O . GLU A 1 235 ? 34.572 20.516 106.831 1.00 115.45 235 GLU A O 1
ATOM 1529 N N . SER A 1 236 ? 35.743 18.736 107.596 1.00 107.73 236 SER A N 1
ATOM 1530 C CA . SER A 1 236 ? 34.830 18.471 108.705 1.00 105.32 236 SER A CA 1
ATOM 1531 C C . SER A 1 236 ? 35.290 19.219 109.939 1.00 110.02 236 SER A C 1
ATOM 1532 O O . SER A 1 236 ? 36.481 19.206 110.267 1.00 110.39 236 SER A O 1
ATOM 1535 N N . SER A 1 237 ? 34.345 19.907 110.595 1.00 106.67 237 SER A N 1
ATOM 1536 C CA . SER A 1 237 ? 34.603 20.686 111.807 1.00 108.50 237 SER A CA 1
ATOM 1537 C C . SER A 1 237 ? 33.685 20.236 112.946 1.00 109.30 237 SER A C 1
ATOM 1538 O O . SER A 1 237 ? 33.949 20.550 114.108 1.00 110.49 237 SER A O 1
ATOM 1541 N N . LYS A 1 238 ? 32.612 19.500 112.602 1.00 101.86 238 LYS A N 1
ATOM 1542 C CA . LYS A 1 238 ? 31.624 18.962 113.542 1.00 99.30 238 LYS A CA 1
ATOM 1543 C C . LYS A 1 238 ? 31.510 17.468 113.326 1.00 97.76 238 LYS A C 1
ATOM 1544 O O . LYS A 1 238 ? 31.534 17.013 112.180 1.00 95.69 238 LYS A O 1
ATOM 1550 N N . LEU A 1 239 ? 31.360 16.705 114.419 1.00 92.03 239 LEU A N 1
ATOM 1551 C CA . LEU A 1 239 ? 31.214 15.251 114.381 1.00 88.20 239 LEU A CA 1
ATOM 1552 C C . LEU A 1 239 ? 30.110 14.809 113.424 1.00 89.87 239 LEU A C 1
ATOM 1553 O O . LEU A 1 239 ? 30.323 13.896 112.624 1.00 87.18 239 LEU A O 1
ATOM 1558 N N . GLU A 1 240 ? 28.945 15.470 113.507 1.00 87.53 240 GLU A N 1
ATOM 1559 C CA . GLU A 1 240 ? 27.761 15.189 112.694 1.00 85.61 240 GLU A CA 1
ATOM 1560 C C . GLU A 1 240 ? 28.071 15.178 111.203 1.00 89.54 240 GLU A C 1
ATOM 1561 O O . GLU A 1 240 ? 27.657 14.253 110.499 1.00 87.04 240 GLU A O 1
ATOM 1567 N N . ASP A 1 241 ? 28.842 16.175 110.735 1.00 88.64 241 ASP A N 1
ATOM 1568 C CA . ASP A 1 241 ? 29.247 16.283 109.335 1.00 88.71 241 ASP A CA 1
ATOM 1569 C C . ASP A 1 241 ? 30.229 15.179 108.957 1.00 89.50 241 ASP A C 1
ATOM 1570 O O . ASP A 1 241 ? 30.029 14.530 107.931 1.00 87.74 241 ASP A O 1
ATOM 1575 N N . LEU A 1 242 ? 31.252 14.927 109.805 1.00 85.00 242 LEU A N 1
ATOM 1576 C CA . LEU A 1 242 ? 32.230 13.861 109.580 1.00 82.97 242 LEU A CA 1
ATOM 1577 C C . LEU A 1 242 ? 31.522 12.513 109.447 1.00 82.44 242 LEU A C 1
ATOM 1578 O O . LEU A 1 242 ? 31.850 11.745 108.548 1.00 80.63 242 LEU A O 1
ATOM 1583 N N . LEU A 1 243 ? 30.521 12.263 110.310 1.00 77.45 243 LEU A N 1
ATOM 1584 C CA . LEU A 1 243 ? 29.735 11.032 110.323 1.00 74.46 243 LEU A CA 1
ATOM 1585 C C . LEU A 1 243 ? 29.027 10.784 108.994 1.00 77.32 243 LEU A C 1
ATOM 1586 O O . LEU A 1 243 ? 29.193 9.712 108.407 1.00 75.41 243 LEU A O 1
ATOM 1591 N N . ARG A 1 244 ? 28.256 11.781 108.518 1.00 75.03 244 ARG A N 1
ATOM 1592 C CA . ARG A 1 244 ? 27.511 11.704 107.264 1.00 74.24 244 ARG A CA 1
ATOM 1593 C C . ARG A 1 244 ? 28.439 11.501 106.082 1.00 78.95 244 ARG A C 1
ATOM 1594 O O . ARG A 1 244 ? 28.190 10.608 105.278 1.00 77.50 244 ARG A O 1
ATOM 1602 N N . LYS A 1 245 ? 29.536 12.283 106.005 1.00 77.35 245 LYS A N 1
ATOM 1603 C CA . LYS A 1 245 ? 30.529 12.186 104.931 1.00 77.89 245 LYS A CA 1
ATOM 1604 C C . LYS A 1 245 ? 31.127 10.782 104.871 1.00 81.14 245 LYS A C 1
ATOM 1605 O O . LYS A 1 245 ? 31.273 10.236 103.777 1.00 80.34 245 LYS A O 1
ATOM 1611 N N . VAL A 1 246 ? 31.441 10.191 106.040 1.00 77.82 246 VAL A N 1
ATOM 1612 C CA . VAL A 1 246 ? 32.012 8.846 106.141 1.00 76.78 246 VAL A CA 1
ATOM 1613 C C . VAL A 1 246 ? 30.990 7.804 105.702 1.00 79.90 246 VAL A C 1
ATOM 1614 O O . VAL A 1 246 ? 31.276 7.011 104.802 1.00 78.99 246 VAL A O 1
ATOM 1618 N N . ARG A 1 247 ? 29.794 7.834 106.318 1.00 76.36 247 ARG A N 1
ATOM 1619 C CA . ARG A 1 247 ? 28.705 6.908 106.043 1.00 74.80 247 ARG A CA 1
ATOM 1620 C C . ARG A 1 247 ? 28.223 6.997 104.580 1.00 79.71 247 ARG A C 1
ATOM 1621 O O . ARG A 1 247 ? 27.746 5.991 104.047 1.00 78.81 247 ARG A O 1
ATOM 1629 N N . ALA A 1 248 ? 28.399 8.172 103.918 1.00 77.77 248 ALA A N 1
ATOM 1630 C CA . ALA A 1 248 ? 28.019 8.378 102.515 1.00 78.17 248 ALA A CA 1
ATOM 1631 C C . ALA A 1 248 ? 28.931 7.590 101.583 1.00 83.18 248 ALA A C 1
ATOM 1632 O O . ALA A 1 248 ? 28.441 6.938 100.661 1.00 82.05 248 ALA A O 1
ATOM 1634 N N . LYS A 1 249 ? 30.256 7.648 101.821 1.00 82.07 249 LYS A N 1
ATOM 1635 C CA . LYS A 1 249 ? 31.253 6.930 101.021 1.00 83.22 249 LYS A CA 1
ATOM 1636 C C . LYS A 1 249 ? 31.287 5.437 101.370 1.00 87.06 249 LYS A C 1
ATOM 1637 O O . LYS A 1 249 ? 31.521 4.622 100.475 1.00 87.55 249 LYS A O 1
ATOM 1643 N N . GLU A 1 250 ? 31.021 5.088 102.653 1.00 82.51 250 GLU A N 1
ATOM 1644 C CA . GLU A 1 250 ? 31.002 3.733 103.219 1.00 81.27 250 GLU A CA 1
ATOM 1645 C C . GLU A 1 250 ? 30.074 2.771 102.447 1.00 83.98 250 GLU A C 1
ATOM 1646 O O . GLU A 1 250 ? 30.557 1.892 101.725 1.00 83.85 250 GLU A O 1
ATOM 1652 N N . THR A 1 251 ? 28.759 2.925 102.635 1.00 79.63 251 THR A N 1
ATOM 1653 C CA . THR A 1 251 ? 27.739 2.068 102.053 1.00 78.35 251 THR A CA 1
ATOM 1654 C C . THR A 1 251 ? 27.520 2.354 100.576 1.00 82.42 251 THR A C 1
ATOM 1655 O O . THR A 1 251 ? 27.355 3.506 100.181 1.00 82.22 251 THR A O 1
ATOM 1659 N N . ARG A 1 252 ? 27.518 1.287 99.771 1.00 79.08 252 ARG A N 1
ATOM 1660 C CA . ARG A 1 252 ? 27.256 1.359 98.339 1.00 79.55 252 ARG A CA 1
ATOM 1661 C C . ARG A 1 252 ? 25.770 1.164 98.126 1.00 79.42 252 ARG A C 1
ATOM 1662 O O . ARG A 1 252 ? 25.089 0.537 98.944 1.00 77.17 252 ARG A O 1
ATOM 1670 N N . LYS A 1 253 ? 25.279 1.700 97.005 1.00 74.72 253 LYS A N 1
ATOM 1671 C CA . LYS A 1 253 ? 23.879 1.634 96.604 1.00 71.99 253 LYS A CA 1
ATOM 1672 C C . LYS A 1 253 ? 23.521 0.202 96.251 1.00 73.21 253 LYS A C 1
ATOM 1673 O O . LYS A 1 253 ? 24.365 -0.542 95.748 1.00 74.52 253 LYS A O 1
ATOM 1679 N N . ARG A 1 254 ? 22.280 -0.191 96.545 1.00 66.46 254 ARG A N 1
ATOM 1680 C CA . ARG A 1 254 ? 21.759 -1.504 96.204 1.00 65.51 254 ARG A CA 1
ATOM 1681 C C . ARG A 1 254 ? 20.406 -1.331 95.524 1.00 67.26 254 ARG A C 1
ATOM 1682 O O . ARG A 1 254 ? 19.463 -0.839 96.147 1.00 64.88 254 ARG A O 1
ATOM 1690 N N . ALA A 1 255 ? 20.333 -1.702 94.236 1.00 64.69 255 ALA A N 1
ATOM 1691 C CA . ALA A 1 255 ? 19.096 -1.635 93.459 1.00 63.94 255 ALA A CA 1
ATOM 1692 C C . ALA A 1 255 ? 18.130 -2.686 93.953 1.00 66.33 255 ALA A C 1
ATOM 1693 O O . ALA A 1 255 ? 18.515 -3.839 94.155 1.00 66.82 255 ALA A O 1
ATOM 1695 N N . LEU A 1 256 ? 16.884 -2.275 94.193 1.00 60.40 256 LEU A N 1
ATOM 1696 C CA . LEU A 1 256 ? 15.800 -3.142 94.630 1.00 58.17 256 LEU A CA 1
ATOM 1697 C C . LEU A 1 256 ? 15.355 -3.984 93.435 1.00 61.78 256 LEU A C 1
ATOM 1698 O O . LEU A 1 256 ? 14.990 -5.146 93.607 1.00 61.22 256 LEU A O 1
ATOM 1703 N N . SER A 1 257 ? 15.455 -3.397 92.221 1.00 58.90 257 SER A N 1
ATOM 1704 C CA . SER A 1 257 ? 15.152 -4.011 90.929 1.00 60.59 257 SER A CA 1
ATOM 1705 C C . SER A 1 257 ? 15.621 -3.137 89.763 1.00 66.52 257 SER A C 1
ATOM 1706 O O . SER A 1 257 ? 15.619 -1.908 89.867 1.00 65.96 257 SER A O 1
ATOM 1709 N N . ARG A 1 258 ? 16.029 -3.777 88.661 1.00 65.15 258 ARG A N 1
ATOM 1710 C CA . ARG A 1 258 ? 16.445 -3.110 87.427 1.00 67.41 258 ARG A CA 1
ATOM 1711 C C . ARG A 1 258 ? 15.313 -3.346 86.427 1.00 71.06 258 ARG A C 1
ATOM 1712 O O . ARG A 1 258 ? 15.100 -4.480 85.990 1.00 71.64 258 ARG A O 1
ATOM 1720 N N . LEU A 1 259 ? 14.538 -2.293 86.137 1.00 66.72 259 LEU A N 1
ATOM 1721 C CA . LEU A 1 259 ? 13.367 -2.406 85.274 1.00 67.12 259 LEU A CA 1
ATOM 1722 C C . LEU A 1 259 ? 13.411 -1.570 84.026 1.00 74.35 259 LEU A C 1
ATOM 1723 O O . LEU A 1 259 ? 14.212 -0.642 83.906 1.00 75.46 259 LEU A O 1
ATOM 1728 N N . LYS A 1 260 ? 12.513 -1.896 83.103 1.00 72.34 260 LYS A N 1
ATOM 1729 C CA . LYS A 1 260 ? 12.370 -1.202 81.841 1.00 75.71 260 LYS A CA 1
ATOM 1730 C C . LYS A 1 260 ? 11.279 -0.149 82.009 1.00 78.66 260 LYS A C 1
ATOM 1731 O O . LYS A 1 260 ? 10.225 -0.445 82.571 1.00 75.70 260 LYS A O 1
ATOM 1737 N N . LEU A 1 261 ? 11.544 1.084 81.560 1.00 77.30 261 LEU A N 1
ATOM 1738 C CA . LEU A 1 261 ? 10.563 2.164 81.579 1.00 76.55 261 LEU A CA 1
ATOM 1739 C C . LEU A 1 261 ? 10.146 2.332 80.120 1.00 83.72 261 LEU A C 1
ATOM 1740 O O . LEU A 1 261 ? 10.915 2.838 79.296 1.00 86.99 261 LEU A O 1
ATOM 1745 N N . LYS A 1 262 ? 8.946 1.861 79.803 1.00 79.09 262 LYS A N 1
ATOM 1746 C CA . LYS A 1 262 ? 8.405 1.875 78.451 1.00 82.07 262 LYS A CA 1
ATOM 1747 C C . LYS A 1 262 ? 7.576 3.120 78.167 1.00 86.17 262 LYS A C 1
ATOM 1748 O O . LYS A 1 262 ? 6.508 3.298 78.757 1.00 82.62 262 LYS A O 1
ATOM 1754 N N . LEU A 1 263 ? 8.073 3.985 77.258 1.00 86.61 263 LEU A N 1
ATOM 1755 C CA . LEU A 1 263 ? 7.357 5.186 76.815 1.00 88.03 263 LEU A CA 1
ATOM 1756 C C . LEU A 1 263 ? 6.229 4.686 75.914 1.00 93.96 263 LEU A C 1
ATOM 1757 O O . LEU A 1 263 ? 5.123 5.226 75.920 1.00 93.17 263 LEU A O 1
ATOM 1762 N N . ASN A 1 264 ? 6.525 3.599 75.187 1.00 91.87 264 ASN A N 1
ATOM 1763 C CA . ASN A 1 264 ? 5.639 2.807 74.349 1.00 92.86 264 ASN A CA 1
ATOM 1764 C C . ASN A 1 264 ? 6.328 1.444 74.162 1.00 96.89 264 ASN A C 1
ATOM 1765 O O . ASN A 1 264 ? 7.371 1.207 74.780 1.00 94.67 264 ASN A O 1
ATOM 1770 N N . LYS A 1 265 ? 5.768 0.565 73.321 1.00 95.62 265 LYS A N 1
ATOM 1771 C CA . LYS A 1 265 ? 6.318 -0.769 73.061 1.00 96.48 265 LYS A CA 1
ATOM 1772 C C . LYS A 1 265 ? 7.740 -0.744 72.481 1.00 104.40 265 LYS A C 1
ATOM 1773 O O . LYS A 1 265 ? 8.540 -1.622 72.802 1.00 103.76 265 LYS A O 1
ATOM 1779 N N . ASP A 1 266 ? 8.050 0.266 71.650 1.00 104.78 266 ASP A N 1
ATOM 1780 C CA . ASP A 1 266 ? 9.337 0.412 70.962 1.00 108.65 266 ASP A CA 1
ATOM 1781 C C . ASP A 1 266 ? 10.406 1.201 71.729 1.00 110.63 266 ASP A C 1
ATOM 1782 O O . ASP A 1 266 ? 11.583 0.847 71.664 1.00 111.76 266 ASP A O 1
ATOM 1787 N N . ILE A 1 267 ? 10.002 2.275 72.421 1.00 104.32 267 ILE A N 1
ATOM 1788 C CA . ILE A 1 267 ? 10.880 3.180 73.167 1.00 102.85 267 ILE A CA 1
ATOM 1789 C C . ILE A 1 267 ? 10.975 2.743 74.632 1.00 100.62 267 ILE A C 1
ATOM 1790 O O . ILE A 1 267 ? 10.092 3.044 75.442 1.00 96.61 267 ILE A O 1
ATOM 1795 N N . VAL A 1 268 ? 12.045 2.002 74.953 1.00 95.69 268 VAL A N 1
ATOM 1796 C CA . VAL A 1 268 ? 12.269 1.439 76.283 1.00 90.36 268 VAL A CA 1
ATOM 1797 C C . VAL A 1 268 ? 13.635 1.831 76.835 1.00 93.22 268 VAL A C 1
ATOM 1798 O O . VAL A 1 268 ? 14.661 1.501 76.237 1.00 96.42 268 VAL A O 1
ATOM 1802 N N . ILE A 1 269 ? 13.643 2.481 78.005 1.00 84.97 269 ILE A N 1
ATOM 1803 C CA . ILE A 1 269 ? 14.873 2.863 78.702 1.00 83.55 269 ILE A CA 1
ATOM 1804 C C . ILE A 1 269 ? 15.024 1.974 79.936 1.00 82.87 269 ILE A C 1
ATOM 1805 O O . ILE A 1 269 ? 14.037 1.404 80.402 1.00 79.84 269 ILE A O 1
ATOM 1810 N N . SER A 1 270 ? 16.244 1.834 80.451 1.00 78.89 270 SER A N 1
ATOM 1811 C CA . SER A 1 270 ? 16.477 1.017 81.633 1.00 75.00 270 SER A CA 1
ATOM 1812 C C . SER A 1 270 ? 16.634 1.909 82.847 1.00 75.93 270 SER A C 1
ATOM 1813 O O . SER A 1 270 ? 17.298 2.946 82.772 1.00 77.59 270 SER A O 1
ATOM 1816 N N . VAL A 1 271 ? 16.015 1.510 83.962 1.00 68.06 271 VAL A N 1
ATOM 1817 C CA . VAL A 1 271 ? 16.058 2.253 85.219 1.00 65.27 271 VAL A CA 1
ATOM 1818 C C . VAL A 1 271 ? 16.318 1.334 86.400 1.00 66.07 271 VAL A C 1
ATOM 1819 O O . VAL A 1 271 ? 15.994 0.147 86.356 1.00 65.08 271 VAL A O 1
ATOM 1823 N N . GLY A 1 272 ? 16.873 1.909 87.450 1.00 60.78 272 GLY A N 1
ATOM 1824 C CA . GLY A 1 272 ? 17.123 1.241 88.714 1.00 57.76 272 GLY A CA 1
ATOM 1825 C C . GLY A 1 272 ? 16.135 1.765 89.726 1.00 58.64 272 GLY A C 1
ATOM 1826 O O . GLY A 1 272 ? 15.853 2.967 89.746 1.00 58.17 272 GLY A O 1
ATOM 1827 N N . ILE A 1 273 ? 15.569 0.865 90.537 1.00 53.17 273 ILE A N 1
ATOM 1828 C CA . ILE A 1 273 ? 14.610 1.219 91.586 1.00 50.48 273 ILE A CA 1
ATOM 1829 C C . ILE A 1 273 ? 15.337 1.073 92.916 1.00 53.09 273 ILE A C 1
ATOM 1830 O O . ILE A 1 273 ? 15.898 0.018 93.179 1.00 51.92 273 ILE A O 1
ATOM 1835 N N . TYR A 1 274 ? 15.369 2.131 93.733 1.00 49.71 274 TYR A N 1
ATOM 1836 C CA . TYR A 1 274 ? 16.073 2.110 95.022 1.00 48.55 274 TYR A CA 1
ATOM 1837 C C . TYR A 1 274 ? 15.136 2.537 96.143 1.00 51.56 274 TYR A C 1
ATOM 1838 O O . TYR A 1 274 ? 14.245 3.349 95.906 1.00 51.56 274 TYR A O 1
ATOM 1847 N N . ASN A 1 275 ? 15.326 2.002 97.364 1.00 47.37 275 ASN A N 1
ATOM 1848 C CA . ASN A 1 275 ? 14.408 2.310 98.457 1.00 46.43 275 ASN A CA 1
ATOM 1849 C C . ASN A 1 275 ? 14.620 3.674 99.136 1.00 52.12 275 ASN A C 1
ATOM 1850 O O . ASN A 1 275 ? 13.621 4.341 99.409 1.00 52.72 275 ASN A O 1
ATOM 1855 N N . LEU A 1 276 ? 15.871 4.090 99.417 1.00 49.37 276 LEU A N 1
ATOM 1856 C CA . LEU A 1 276 ? 16.236 5.360 100.088 1.00 50.58 276 LEU A CA 1
ATOM 1857 C C . LEU A 1 276 ? 15.742 5.473 101.558 1.00 53.70 276 LEU A C 1
ATOM 1858 O O . LEU A 1 276 ? 16.257 6.290 102.320 1.00 54.05 276 LEU A O 1
ATOM 1863 N N . VAL A 1 277 ? 14.772 4.643 101.934 1.00 49.33 277 VAL A N 1
ATOM 1864 C CA . VAL A 1 277 ? 14.186 4.532 103.271 1.00 48.70 277 VAL A CA 1
ATOM 1865 C C . VAL A 1 277 ? 13.885 3.061 103.503 1.00 52.16 277 VAL A C 1
ATOM 1866 O O . VAL A 1 277 ? 13.316 2.419 102.631 1.00 51.51 277 VAL A O 1
ATOM 1870 N N . GLN A 1 278 ? 14.287 2.520 104.651 1.00 48.94 278 GLN A N 1
ATOM 1871 C CA . GLN A 1 278 ? 14.066 1.108 104.957 1.00 48.33 278 GLN A CA 1
ATOM 1872 C C . GLN A 1 278 ? 13.756 0.904 106.434 1.00 52.84 278 GLN A C 1
ATOM 1873 O O . GLN A 1 278 ? 14.616 1.150 107.274 1.00 53.29 278 GLN A O 1
ATOM 1879 N N . LYS A 1 279 ? 12.541 0.412 106.732 1.00 49.33 279 LYS A N 1
ATOM 1880 C CA . LYS A 1 279 ? 12.024 0.146 108.075 1.00 49.61 279 LYS A CA 1
ATOM 1881 C C . LYS A 1 279 ? 13.041 -0.563 108.979 1.00 55.26 279 LYS A C 1
ATOM 1882 O O . LYS A 1 279 ? 13.395 -1.727 108.751 1.00 55.02 279 LYS A O 1
ATOM 1888 N N . ALA A 1 280 ? 13.530 0.169 109.984 1.00 53.24 280 ALA A N 1
ATOM 1889 C CA . ALA A 1 280 ? 14.484 -0.345 110.950 1.00 54.53 280 ALA A CA 1
ATOM 1890 C C . ALA A 1 280 ? 13.797 -1.344 111.879 1.00 60.08 280 ALA A C 1
ATOM 1891 O O . ALA A 1 280 ? 13.050 -0.942 112.782 1.00 60.20 280 ALA A O 1
ATOM 1893 N N . LEU A 1 281 ? 14.028 -2.647 111.641 1.00 57.67 281 LEU A N 1
ATOM 1894 C CA . LEU A 1 281 ? 13.395 -3.696 112.440 1.00 58.51 281 LEU A CA 1
ATOM 1895 C C . LEU A 1 281 ? 14.336 -4.414 113.386 1.00 65.29 281 LEU A C 1
ATOM 1896 O O . LEU A 1 281 ? 15.536 -4.535 113.114 1.00 65.50 281 LEU A O 1
ATOM 1901 N N . LYS A 1 282 ? 13.768 -4.906 114.497 1.00 63.70 282 LYS A N 1
ATOM 1902 C CA . LYS A 1 282 ? 14.449 -5.677 115.527 1.00 65.39 282 LYS A CA 1
ATOM 1903 C C . LYS A 1 282 ? 14.884 -7.000 114.893 1.00 70.75 282 LYS A C 1
ATOM 1904 O O . LYS A 1 282 ? 14.028 -7.718 114.366 1.00 70.31 282 LYS A O 1
ATOM 1910 N N . PRO A 1 283 ? 16.199 -7.316 114.868 1.00 69.01 283 PRO A N 1
ATOM 1911 C CA . PRO A 1 283 ? 16.641 -8.579 114.248 1.00 69.79 283 PRO A CA 1
ATOM 1912 C C . PRO A 1 283 ? 15.869 -9.786 114.773 1.00 75.48 283 PRO A C 1
ATOM 1913 O O . PRO A 1 283 ? 15.590 -9.848 115.974 1.00 76.13 283 PRO A O 1
ATOM 1917 N N . PRO A 1 284 ? 15.447 -10.714 113.891 1.00 72.84 284 PRO A N 1
ATOM 1918 C CA . PRO A 1 284 ? 14.686 -11.875 114.373 1.00 74.47 284 PRO A CA 1
ATOM 1919 C C . PRO A 1 284 ? 15.546 -12.802 115.227 1.00 82.01 284 PRO A C 1
ATOM 1920 O O . PRO A 1 284 ? 16.749 -12.903 114.976 1.00 82.34 284 PRO A O 1
ATOM 1924 N N . PRO A 1 285 ? 14.960 -13.485 116.230 1.00 81.18 285 PRO A N 1
ATOM 1925 C CA . PRO A 1 285 ? 15.759 -14.402 117.062 1.00 84.07 285 PRO A CA 1
ATOM 1926 C C . PRO A 1 285 ? 16.363 -15.557 116.270 1.00 90.21 285 PRO A C 1
ATOM 1927 O O . PRO A 1 285 ? 15.900 -15.879 115.169 1.00 89.30 285 PRO A O 1
ATOM 1931 N N . ILE A 1 286 ? 17.422 -16.160 116.829 1.00 89.37 286 ILE A N 1
ATOM 1932 C CA . ILE A 1 286 ? 18.140 -17.281 116.224 1.00 91.43 286 ILE A CA 1
ATOM 1933 C C . ILE A 1 286 ? 18.146 -18.453 117.199 1.00 99.64 286 ILE A C 1
ATOM 1934 O O . ILE A 1 286 ? 18.399 -18.270 118.390 1.00 100.48 286 ILE A O 1
ATOM 1939 N N . LYS A 1 287 ? 17.859 -19.651 116.685 1.00 98.62 287 LYS A N 1
ATOM 1940 C CA . LYS A 1 287 ? 17.828 -20.874 117.467 1.00 102.55 287 LYS A CA 1
ATOM 1941 C C . LYS A 1 287 ? 19.235 -21.412 117.704 1.00 109.86 287 LYS A C 1
ATOM 1942 O O . LYS A 1 287 ? 20.014 -21.552 116.760 1.00 108.90 287 LYS A O 1
ATOM 1948 N N . LEU A 1 288 ? 19.561 -21.675 118.977 1.00 110.12 288 LEU A N 1
ATOM 1949 C CA . LEU A 1 288 ? 20.873 -22.173 119.386 1.00 113.01 288 LEU A CA 1
ATOM 1950 C C . LEU A 1 288 ? 20.768 -23.516 120.085 1.00 122.97 288 LEU A C 1
ATOM 1951 O O . LEU A 1 288 ? 19.693 -23.884 120.557 1.00 123.81 288 LEU A O 1
ATOM 1956 N N . TYR A 1 289 ? 21.895 -24.236 120.177 1.00 123.39 289 TYR A N 1
ATOM 1957 C CA . TYR A 1 289 ? 21.969 -25.516 120.872 1.00 128.62 289 TYR A CA 1
ATOM 1958 C C . TYR A 1 289 ? 22.384 -25.237 122.317 1.00 133.50 289 TYR A C 1
ATOM 1959 O O . TYR A 1 289 ? 23.512 -24.812 122.548 1.00 131.50 289 TYR A O 1
ATOM 1968 N N . ARG A 1 290 ? 21.469 -25.460 123.280 1.00 132.75 290 ARG A N 1
ATOM 1969 C CA . ARG A 1 290 ? 21.657 -25.202 124.715 1.00 133.86 290 ARG A CA 1
ATOM 1970 C C . ARG A 1 290 ? 23.072 -25.472 125.258 1.00 140.45 290 ARG A C 1
ATOM 1971 O O . ARG A 1 290 ? 23.640 -24.592 125.908 1.00 139.03 290 ARG A O 1
ATOM 1979 N N . GLU A 1 291 ? 23.627 -26.666 124.996 1.00 141.20 291 GLU A N 1
ATOM 1980 C CA . GLU A 1 291 ? 24.932 -27.081 125.515 1.00 144.41 291 GLU A CA 1
ATOM 1981 C C . GLU A 1 291 ? 26.155 -26.384 124.906 1.00 145.45 291 GLU A C 1
ATOM 1982 O O . GLU A 1 291 ? 27.189 -26.319 125.579 1.00 145.62 291 GLU A O 1
ATOM 1988 N N . THR A 1 292 ? 26.067 -25.895 123.650 1.00 138.87 292 THR A N 1
ATOM 1989 C CA . THR A 1 292 ? 27.217 -25.274 122.972 1.00 136.40 292 THR A CA 1
ATOM 1990 C C . THR A 1 292 ? 26.985 -23.838 122.478 1.00 135.14 292 THR A C 1
ATOM 1991 O O . THR A 1 292 ? 27.926 -23.220 121.971 1.00 132.82 292 THR A O 1
ATOM 1995 N N . ASN A 1 293 ? 25.742 -23.318 122.607 1.00 129.13 293 ASN A N 1
ATOM 1996 C CA . ASN A 1 293 ? 25.296 -21.991 122.149 1.00 123.85 293 ASN A CA 1
ATOM 1997 C C . ASN A 1 293 ? 25.581 -21.785 120.654 1.00 125.17 293 ASN A C 1
ATOM 1998 O O . ASN A 1 293 ? 25.744 -20.657 120.188 1.00 121.70 293 ASN A O 1
ATOM 2003 N N . GLU A 1 294 ? 25.629 -22.897 119.914 1.00 123.62 294 GLU A N 1
ATOM 2004 C CA . GLU A 1 294 ? 25.908 -22.938 118.490 1.00 122.10 294 GLU A CA 1
ATOM 2005 C C . GLU A 1 294 ? 24.619 -22.775 117.683 1.00 124.27 294 GLU A C 1
ATOM 2006 O O . GLU A 1 294 ? 23.625 -23.444 117.988 1.00 125.11 294 GLU A O 1
ATOM 2012 N N . PRO A 1 295 ? 24.634 -21.920 116.629 1.00 117.98 295 PRO A N 1
ATOM 2013 C CA . PRO A 1 295 ? 23.430 -21.749 115.793 1.00 115.59 295 PRO A CA 1
ATOM 2014 C C . PRO A 1 295 ? 22.982 -23.039 115.120 1.00 122.88 295 PRO A C 1
ATOM 2015 O O . PRO A 1 295 ? 23.810 -23.871 114.748 1.00 125.17 295 PRO A O 1
ATOM 2019 N N . VAL A 1 296 ? 21.664 -23.211 114.994 1.00 119.38 296 VAL A N 1
ATOM 2020 C CA . VAL A 1 296 ? 21.073 -24.414 114.415 1.00 122.04 296 VAL A CA 1
ATOM 2021 C C . VAL A 1 296 ? 20.346 -24.102 113.101 1.00 123.99 296 VAL A C 1
ATOM 2022 O O . VAL A 1 296 ? 19.613 -23.114 113.017 1.00 119.84 296 VAL A O 1
ATOM 2026 N N . LYS A 1 297 ? 20.564 -24.950 112.082 1.00 123.49 297 LYS A N 1
ATOM 2027 C CA . LYS A 1 297 ? 19.926 -24.879 110.773 1.00 122.34 297 LYS A CA 1
ATOM 2028 C C . LYS A 1 297 ? 18.497 -25.433 110.907 1.00 127.83 297 LYS A C 1
ATOM 2029 O O . LYS A 1 297 ? 18.263 -26.346 111.702 1.00 130.30 297 LYS A O 1
ATOM 2035 N N . THR A 1 298 ? 17.546 -24.867 110.145 1.00 122.50 298 THR A N 1
ATOM 2036 C CA . THR A 1 298 ? 16.152 -25.296 110.197 1.00 122.62 298 THR A CA 1
ATOM 2037 C C . THR A 1 298 ? 15.592 -25.626 108.812 1.00 127.05 298 THR A C 1
ATOM 2038 O O . THR A 1 298 ? 15.620 -24.785 107.910 1.00 123.91 298 THR A O 1
ATOM 2042 N N . LYS A 1 299 ? 15.064 -26.849 108.666 1.00 127.46 299 LYS A N 1
ATOM 2043 C CA . LYS A 1 299 ? 14.452 -27.324 107.429 1.00 128.20 299 LYS A CA 1
ATOM 2044 C C . LYS A 1 299 ? 12.959 -27.559 107.652 1.00 131.69 299 LYS A C 1
ATOM 2045 O O . LYS A 1 299 ? 12.579 -28.293 108.567 1.00 133.57 299 LYS A O 1
ATOM 2051 N N . THR A 1 300 ? 12.117 -26.920 106.829 1.00 125.45 300 THR A N 1
ATOM 2052 C CA . THR A 1 300 ? 10.665 -27.072 106.899 1.00 124.76 300 THR A CA 1
ATOM 2053 C C . THR A 1 300 ? 10.199 -27.924 105.721 1.00 130.91 300 THR A C 1
ATOM 2054 O O . THR A 1 300 ? 10.267 -27.489 104.569 1.00 128.81 300 THR A O 1
ATOM 2058 N N . ARG A 1 301 ? 9.748 -29.146 106.018 1.00 131.12 301 ARG A N 1
ATOM 2059 C CA . ARG A 1 301 ? 9.265 -30.092 105.016 1.00 133.73 301 ARG A CA 1
ATOM 2060 C C . ARG A 1 301 ? 7.754 -30.275 105.118 1.00 137.30 301 ARG A C 1
ATOM 2061 O O . ARG A 1 301 ? 7.155 -29.927 106.135 1.00 135.16 301 ARG A O 1
ATOM 2069 N N . THR A 1 302 ? 7.142 -30.820 104.056 1.00 135.65 302 THR A N 1
ATOM 2070 C CA . THR A 1 302 ? 5.709 -31.101 103.988 1.00 135.79 302 THR A CA 1
ATOM 2071 C C . THR A 1 302 ? 5.520 -32.564 103.603 1.00 144.75 302 THR A C 1
ATOM 2072 O O . THR A 1 302 ? 6.084 -33.009 102.606 1.00 146.32 302 THR A O 1
ATOM 2076 N N . PHE A 1 303 ? 4.734 -33.307 104.392 1.00 143.43 303 PHE A N 1
ATOM 2077 C CA . PHE A 1 303 ? 4.491 -34.724 104.135 1.00 148.91 303 PHE A CA 1
ATOM 2078 C C . PHE A 1 303 ? 3.027 -35.109 104.279 1.00 153.17 303 PHE A C 1
ATOM 2079 O O . PHE A 1 303 ? 2.284 -34.436 104.997 1.00 150.25 303 PHE A O 1
ATOM 2087 N N . ASN A 1 304 ? 2.612 -36.201 103.611 1.00 152.69 304 ASN A N 1
ATOM 2088 C CA . ASN A 1 304 ? 1.249 -36.702 103.740 1.00 153.52 304 ASN A CA 1
ATOM 2089 C C . ASN A 1 304 ? 1.128 -37.281 105.151 1.00 158.57 304 ASN A C 1
ATOM 2090 O O . ASN A 1 304 ? 2.045 -37.963 105.603 1.00 162.08 304 ASN A O 1
ATOM 2095 N N . THR A 1 305 ? 0.030 -36.966 105.860 1.00 152.65 305 THR A N 1
ATOM 2096 C CA . THR A 1 305 ? -0.212 -37.430 107.233 1.00 154.58 305 THR A CA 1
ATOM 2097 C C . THR A 1 305 ? -0.299 -38.963 107.307 1.00 159.95 305 THR A C 1
ATOM 2098 O O . THR A 1 305 ? 0.312 -39.567 108.191 1.00 158.92 305 THR A O 1
ATOM 2102 N N . SER A 1 306 ? -1.041 -39.579 106.370 1.00 156.92 306 SER A N 1
ATOM 2103 C CA . SER A 1 306 ? -1.245 -41.024 106.298 1.00 156.22 306 SER A CA 1
ATOM 2104 C C . SER A 1 306 ? 0.011 -41.792 105.873 1.00 158.60 306 SER A C 1
ATOM 2105 O O . SER A 1 306 ? 0.458 -42.669 106.612 1.00 159.09 306 SER A O 1
ATOM 2108 N N . THR A 1 307 ? 0.574 -41.460 104.696 1.00 155.12 307 THR A N 1
ATOM 2109 C CA . THR A 1 307 ? 1.754 -42.126 104.130 1.00 155.13 307 THR A CA 1
ATOM 2110 C C . THR A 1 307 ? 3.050 -41.778 104.864 1.00 156.53 307 THR A C 1
ATOM 2111 O O . THR A 1 307 ? 3.918 -42.640 105.009 1.00 156.89 307 THR A O 1
ATOM 2115 N N . GLY A 1 308 ? 3.182 -40.517 105.271 1.00 152.31 308 GLY A N 1
ATOM 2116 C CA . GLY A 1 308 ? 4.374 -40.008 105.944 1.00 151.87 308 GLY A CA 1
ATOM 2117 C C . GLY A 1 308 ? 5.459 -39.565 104.981 1.00 153.82 308 GLY A C 1
ATOM 2118 O O . GLY A 1 308 ? 6.486 -39.029 105.406 1.00 153.99 308 GLY A O 1
ATOM 2119 N N . GLY A 1 309 ? 5.232 -39.798 103.689 1.00 151.42 309 GLY A N 1
ATOM 2120 C CA . GLY A 1 309 ? 6.166 -39.461 102.622 1.00 151.59 309 GLY A CA 1
ATOM 2121 C C . GLY A 1 309 ? 6.170 -37.998 102.242 1.00 151.61 309 GLY A C 1
ATOM 2122 O O . GLY A 1 309 ? 5.131 -37.334 102.309 1.00 146.70 309 GLY A O 1
ATOM 2123 N N . LEU A 1 310 ? 7.345 -37.508 101.811 1.00 146.90 310 LEU A N 1
ATOM 2124 C CA . LEU A 1 310 ? 7.585 -36.131 101.381 1.00 140.43 310 LEU A CA 1
ATOM 2125 C C . LEU A 1 310 ? 6.671 -35.730 100.222 1.00 141.41 310 LEU A C 1
ATOM 2126 O O . LEU A 1 310 ? 6.473 -36.511 99.292 1.00 144.81 310 LEU A O 1
ATOM 2131 N N . LEU A 1 311 ? 6.115 -34.511 100.295 1.00 132.10 311 LEU A N 1
ATOM 2132 C CA . LEU A 1 311 ? 5.208 -33.966 99.292 1.00 129.28 311 LEU A CA 1
ATOM 2133 C C . LEU A 1 311 ? 5.871 -32.999 98.323 1.00 129.96 311 LEU A C 1
ATOM 2134 O O . LEU A 1 311 ? 6.323 -31.919 98.720 1.00 125.00 311 LEU A O 1
ATOM 2139 N N . LEU A 1 312 ? 5.904 -33.389 97.041 1.00 129.18 312 LEU A N 1
ATOM 2140 C CA . LEU A 1 312 ? 6.448 -32.568 95.962 1.00 126.95 312 LEU A CA 1
ATOM 2141 C C . LEU A 1 312 ? 5.450 -31.446 95.658 1.00 125.80 312 LEU A C 1
ATOM 2142 O O . LEU A 1 312 ? 4.263 -31.623 95.946 1.00 125.02 312 LEU A O 1
ATOM 2147 N N . PRO A 1 313 ? 5.871 -30.295 95.068 1.00 118.88 313 PRO A N 1
ATOM 2148 C CA . PRO A 1 313 ? 4.892 -29.232 94.752 1.00 114.35 313 PRO A CA 1
ATOM 2149 C C . PRO A 1 313 ? 3.810 -29.693 93.773 1.00 118.88 313 PRO A C 1
ATOM 2150 O O . PRO A 1 313 ? 2.707 -29.143 93.768 1.00 115.50 313 PRO A O 1
ATOM 2154 N N . SER A 1 314 ? 4.130 -30.730 92.970 1.00 119.47 314 SER A N 1
ATOM 2155 C CA . SER A 1 314 ? 3.245 -31.347 91.983 1.00 121.44 314 SER A CA 1
ATOM 2156 C C . SER A 1 314 ? 2.306 -32.404 92.604 1.00 125.97 314 SER A C 1
ATOM 2157 O O . SER A 1 314 ? 1.511 -33.014 91.882 1.00 128.60 314 SER A O 1
ATOM 2160 N N . ASP A 1 315 ? 2.393 -32.607 93.937 1.00 119.81 315 ASP A N 1
ATOM 2161 C CA . ASP A 1 315 ? 1.576 -33.566 94.689 1.00 121.06 315 ASP A CA 1
ATOM 2162 C C . ASP A 1 315 ? 0.480 -32.867 95.510 1.00 117.06 315 ASP A C 1
ATOM 2163 O O . ASP A 1 315 ? -0.261 -33.524 96.250 1.00 117.87 315 ASP A O 1
ATOM 2168 N N . THR A 1 316 ? 0.377 -31.534 95.371 1.00 106.07 316 THR A N 1
ATOM 2169 C CA . THR A 1 316 ? -0.590 -30.715 96.095 1.00 100.32 316 THR A CA 1
ATOM 2170 C C . THR A 1 316 ? -1.275 -29.699 95.169 1.00 97.78 316 THR A C 1
ATOM 2171 O O . THR A 1 316 ? -0.689 -29.275 94.169 1.00 97.22 316 THR A O 1
ATOM 2175 N N . LYS A 1 317 ? -2.518 -29.326 95.501 1.00 89.63 317 LYS A N 1
ATOM 2176 C CA . LYS A 1 317 ? -3.310 -28.358 94.734 1.00 85.18 317 LYS A CA 1
ATOM 2177 C C . LYS A 1 317 ? -3.799 -27.208 95.628 1.00 81.54 317 LYS A C 1
ATOM 2178 O O . LYS A 1 317 ? -3.700 -27.289 96.857 1.00 80.76 317 LYS A O 1
ATOM 2184 N N . ARG A 1 318 ? -4.313 -26.137 95.007 1.00 72.37 318 ARG A N 1
ATOM 2185 C CA . ARG A 1 318 ? -4.797 -24.963 95.729 1.00 66.74 318 ARG A CA 1
ATOM 2186 C C . ARG A 1 318 ? -6.321 -24.884 95.758 1.00 67.54 318 ARG A C 1
ATOM 2187 O O . ARG A 1 318 ? -6.967 -25.028 94.721 1.00 68.19 318 ARG A O 1
ATOM 2195 N N . SER A 1 319 ? -6.887 -24.654 96.953 1.00 60.50 319 SER A N 1
ATOM 2196 C CA . SER A 1 319 ? -8.334 -24.609 97.179 1.00 58.58 319 SER A CA 1
ATOM 2197 C C . SER A 1 319 ? -8.826 -23.303 97.799 1.00 57.53 319 SER A C 1
ATOM 2198 O O . SER A 1 319 ? -8.105 -22.665 98.559 1.00 55.72 319 SER A O 1
ATOM 2201 N N . GLN A 1 320 ? -10.085 -22.951 97.507 1.00 51.96 320 GLN A N 1
ATOM 2202 C CA . GLN A 1 320 ? -10.806 -21.788 98.031 1.00 48.12 320 GLN A CA 1
ATOM 2203 C C . GLN A 1 320 ? -12.291 -22.138 98.008 1.00 51.97 320 GLN A C 1
ATOM 2204 O O . GLN A 1 320 ? -12.768 -22.683 97.013 1.00 53.00 320 GLN A O 1
ATOM 2210 N N . ILE A 1 321 ? -13.015 -21.885 99.108 1.00 47.32 321 ILE A N 1
ATOM 2211 C CA . ILE A 1 321 ? -14.431 -22.260 99.187 1.00 47.85 321 ILE A CA 1
ATOM 2212 C C . ILE A 1 321 ? -15.365 -21.043 99.096 1.00 49.50 321 ILE A C 1
ATOM 2213 O O . ILE A 1 321 ? -15.366 -20.187 99.983 1.00 47.30 321 ILE A O 1
ATOM 2218 N N . TYR A 1 322 ? -16.167 -20.998 98.020 1.00 46.35 322 TYR A N 1
ATOM 2219 C CA . TYR A 1 322 ? -17.155 -19.953 97.785 1.00 43.94 322 TYR A CA 1
ATOM 2220 C C . TYR A 1 322 ? -18.521 -20.556 97.522 1.00 50.11 322 TYR A C 1
ATOM 2221 O O . TYR A 1 322 ? -18.621 -21.630 96.923 1.00 51.83 322 TYR A O 1
ATOM 2230 N N . GLY A 1 323 ? -19.553 -19.870 98.015 1.00 46.50 323 GLY A N 1
ATOM 2231 C CA . GLY A 1 323 ? -20.936 -20.321 97.965 1.00 48.07 323 GLY A CA 1
ATOM 2232 C C . GLY A 1 323 ? -20.999 -21.548 98.843 1.00 55.88 323 GLY A C 1
ATOM 2233 O O . GLY A 1 323 ? -20.836 -21.466 100.063 1.00 56.92 323 GLY A O 1
ATOM 2234 N N . SER A 1 324 ? -21.125 -22.668 98.231 1.00 54.26 324 SER A N 1
ATOM 2235 C CA . SER A 1 324 ? -21.129 -23.936 98.950 1.00 57.49 324 SER A CA 1
ATOM 2236 C C . SER A 1 324 ? -20.341 -24.917 98.096 1.00 63.12 324 SER A C 1
ATOM 2237 O O . SER A 1 324 ? -20.668 -26.108 98.017 1.00 66.18 324 SER A O 1
ATOM 2240 N N . ARG A 1 325 ? -19.285 -24.406 97.445 1.00 57.59 325 ARG A N 1
ATOM 2241 C CA . ARG A 1 325 ? -18.482 -25.208 96.541 1.00 59.37 325 ARG A CA 1
ATOM 2242 C C . ARG A 1 325 ? -16.991 -25.003 96.739 1.00 61.66 325 ARG A C 1
ATOM 2243 O O . ARG A 1 325 ? -16.547 -23.897 97.061 1.00 58.08 325 ARG A O 1
ATOM 2251 N N . GLN A 1 326 ? -16.221 -26.084 96.538 1.00 60.81 326 GLN A N 1
ATOM 2252 C CA . GLN A 1 326 ? -14.765 -26.062 96.622 1.00 60.09 326 GLN A CA 1
ATOM 2253 C C . GLN A 1 326 ? -14.216 -25.817 95.220 1.00 63.81 326 GLN A C 1
ATOM 2254 O O . GLN A 1 326 ? -14.501 -26.581 94.292 1.00 65.53 326 GLN A O 1
ATOM 2260 N N . ILE A 1 327 ? -13.453 -24.730 95.073 1.00 58.02 327 ILE A N 1
ATOM 2261 C CA . ILE A 1 327 ? -12.860 -24.317 93.806 1.00 57.50 327 ILE A CA 1
ATOM 2262 C C . ILE A 1 327 ? -11.387 -24.683 93.831 1.00 63.35 327 ILE A C 1
ATOM 2263 O O . ILE A 1 327 ? -10.634 -24.164 94.657 1.00 61.19 327 ILE A O 1
ATOM 2268 N N . ILE A 1 328 ? -10.988 -25.602 92.942 1.00 63.91 328 ILE A N 1
ATOM 2269 C CA . ILE A 1 328 ? -9.617 -26.099 92.870 1.00 65.82 328 ILE A CA 1
ATOM 2270 C C . ILE A 1 328 ? -8.854 -25.522 91.697 1.00 69.85 328 ILE A C 1
ATOM 2271 O O . ILE A 1 328 ? -9.319 -25.592 90.557 1.00 70.43 328 ILE A O 1
ATOM 2276 N N . LEU A 1 329 ? -7.659 -24.989 91.987 1.00 65.84 329 LEU A N 1
ATOM 2277 C CA . LEU A 1 329 ? -6.730 -24.472 90.992 1.00 66.20 329 LEU A CA 1
ATOM 2278 C C . LEU A 1 329 ? -5.371 -25.110 91.214 1.00 73.57 329 LEU A C 1
ATOM 2279 O O . LEU A 1 329 ? -5.047 -25.518 92.334 1.00 73.33 329 LEU A O 1
ATOM 2284 N N . GLU A 1 330 ? -4.563 -25.163 90.152 1.00 73.05 330 GLU A N 1
ATOM 2285 C CA . GLU A 1 330 ? -3.199 -25.663 90.227 1.00 75.42 330 GLU A CA 1
ATOM 2286 C C . GLU A 1 330 ? -2.332 -24.521 90.729 1.00 76.27 330 GLU A C 1
ATOM 2287 O O . GLU A 1 330 ? -2.735 -23.362 90.596 1.00 73.23 330 GLU A O 1
ATOM 2293 N N . LYS A 1 331 ? -1.150 -24.826 91.300 1.00 73.15 331 LYS A N 1
ATOM 2294 C CA . LYS A 1 331 ? -0.227 -23.793 91.777 1.00 69.86 331 LYS A CA 1
ATOM 2295 C C . LYS A 1 331 ? 0.097 -22.838 90.614 1.00 72.95 331 LYS A C 1
ATOM 2296 O O . LYS A 1 331 ? 0.031 -21.623 90.772 1.00 69.47 331 LYS A O 1
ATOM 2302 N N . GLU A 1 332 ? 0.374 -23.409 89.434 1.00 72.72 332 GLU A N 1
ATOM 2303 C CA . GLU A 1 332 ? 0.686 -22.700 88.192 1.00 72.84 332 GLU A CA 1
ATOM 2304 C C . GLU A 1 332 ? -0.417 -21.697 87.822 1.00 72.93 332 GLU A C 1
ATOM 2305 O O . GLU A 1 332 ? -0.121 -20.597 87.355 1.00 70.92 332 GLU A O 1
ATOM 2311 N N . GLU A 1 333 ? -1.679 -22.077 88.054 1.00 68.58 333 GLU A N 1
ATOM 2312 C CA . GLU A 1 333 ? -2.848 -21.255 87.740 1.00 66.04 333 GLU A CA 1
ATOM 2313 C C . GLU A 1 333 ? -3.053 -20.108 88.706 1.00 66.27 333 GLU A C 1
ATOM 2314 O O . GLU A 1 333 ? -3.546 -19.057 88.295 1.00 63.90 333 GLU A O 1
ATOM 2320 N N . THR A 1 334 ? -2.693 -20.304 89.989 1.00 62.16 334 THR A N 1
ATOM 2321 C CA . THR A 1 334 ? -2.828 -19.258 91.006 1.00 58.54 334 THR A CA 1
ATOM 2322 C C . THR A 1 334 ? -1.863 -18.125 90.719 1.00 61.53 334 THR A C 1
ATOM 2323 O O . THR A 1 334 ? -2.120 -16.985 91.110 1.00 58.42 334 THR A O 1
ATOM 2327 N N . GLU A 1 335 ? -0.758 -18.442 90.032 1.00 60.45 335 GLU A N 1
ATOM 2328 C CA . GLU A 1 335 ? 0.249 -17.469 89.636 1.00 59.53 335 GLU A CA 1
ATOM 2329 C C . GLU A 1 335 ? -0.206 -16.785 88.348 1.00 63.19 335 GLU A C 1
ATOM 2330 O O . GLU A 1 335 ? -0.049 -15.573 88.217 1.00 60.90 335 GLU A O 1
ATOM 2336 N N . GLU A 1 336 ? -0.785 -17.560 87.411 1.00 61.98 336 GLU A N 1
ATOM 2337 C CA . GLU A 1 336 ? -1.271 -17.081 86.117 1.00 62.84 336 GLU A CA 1
ATOM 2338 C C . GLU A 1 336 ? -2.352 -16.002 86.255 1.00 63.47 336 GLU A C 1
ATOM 2339 O O . GLU A 1 336 ? -2.315 -15.004 85.531 1.00 62.71 336 GLU A O 1
ATOM 2345 N N . LEU A 1 337 ? -3.301 -16.194 87.190 1.00 58.01 337 LEU A N 1
ATOM 2346 C CA . LEU A 1 337 ? -4.373 -15.228 87.429 1.00 55.02 337 LEU A CA 1
ATOM 2347 C C . LEU A 1 337 ? -3.859 -13.909 88.014 1.00 57.56 337 LEU A C 1
ATOM 2348 O O . LEU A 1 337 ? -4.604 -12.934 88.052 1.00 55.39 337 LEU A O 1
ATOM 2353 N N . LYS A 1 338 ? -2.607 -13.894 88.511 1.00 54.62 338 LYS A N 1
ATOM 2354 C CA . LYS A 1 338 ? -1.985 -12.704 89.086 1.00 52.47 338 LYS A CA 1
ATOM 2355 C C . LYS A 1 338 ? -1.270 -11.899 88.002 1.00 58.58 338 LYS A C 1
ATOM 2356 O O . LYS A 1 338 ? -0.947 -10.734 88.227 1.00 56.84 338 LYS A O 1
ATOM 2362 N N . ARG A 1 339 ? -1.051 -12.511 86.820 1.00 58.65 339 ARG A N 1
ATOM 2363 C CA . ARG A 1 339 ? -0.325 -11.888 85.718 1.00 60.42 339 ARG A CA 1
ATOM 2364 C C . ARG A 1 339 ? -1.150 -10.925 84.861 1.00 64.92 339 ARG A C 1
ATOM 2365 O O . ARG A 1 339 ? -2.218 -11.261 84.356 1.00 66.20 339 ARG A O 1
ATOM 2373 N N . PHE A 1 340 ? -0.595 -9.724 84.702 1.00 60.70 340 PHE A N 1
ATOM 2374 C CA . PHE A 1 340 ? -1.045 -8.591 83.901 1.00 61.52 340 PHE A CA 1
ATOM 2375 C C . PHE A 1 340 ? 0.263 -7.948 83.474 1.00 68.11 340 PHE A C 1
ATOM 2376 O O . PHE A 1 340 ? 1.195 -7.885 84.294 1.00 67.25 340 PHE A O 1
ATOM 2384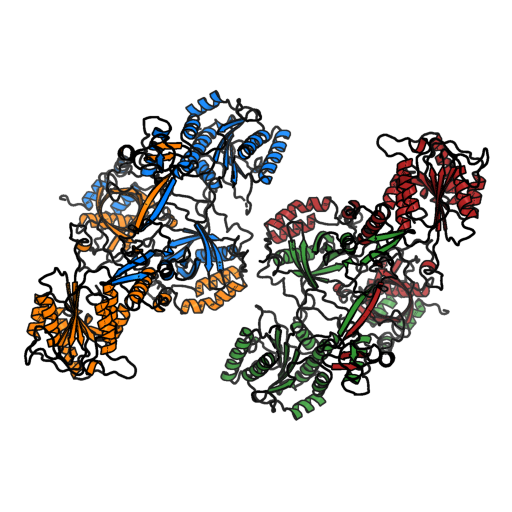 N N . ASP A 1 341 ? 0.334 -7.422 82.236 1.00 67.61 341 ASP A N 1
ATOM 2385 C CA . ASP A 1 341 ? 1.538 -6.777 81.686 1.00 69.82 341 ASP A CA 1
ATOM 2386 C C . ASP A 1 341 ? 2.760 -7.733 81.728 1.00 75.67 341 ASP A C 1
ATOM 2387 O O . ASP A 1 341 ? 2.605 -8.942 81.541 1.00 77.15 341 ASP A O 1
ATOM 2392 N N . ASP A 1 342 ? 3.955 -7.172 81.961 1.00 71.41 342 ASP A N 1
ATOM 2393 C CA . ASP A 1 342 ? 5.249 -7.828 82.121 1.00 71.91 342 ASP A CA 1
ATOM 2394 C C . ASP A 1 342 ? 5.989 -6.898 83.088 1.00 71.56 342 ASP A C 1
ATOM 2395 O O . ASP A 1 342 ? 5.559 -5.743 83.198 1.00 69.60 342 ASP A O 1
ATOM 2400 N N . PRO A 1 343 ? 7.052 -7.317 83.822 1.00 66.71 343 PRO A N 1
ATOM 2401 C CA . PRO A 1 343 ? 7.689 -6.381 84.768 1.00 64.08 343 PRO A CA 1
ATOM 2402 C C . PRO A 1 343 ? 8.207 -5.106 84.130 1.00 69.43 343 PRO A C 1
ATOM 2403 O O . PRO A 1 343 ? 8.760 -5.132 83.030 1.00 72.20 343 PRO A O 1
ATOM 2407 N N . GLY A 1 344 ? 7.980 -3.997 84.823 1.00 64.16 344 GLY A N 1
ATOM 2408 C CA . GLY A 1 344 ? 8.424 -2.688 84.376 1.00 65.48 344 GLY A CA 1
ATOM 2409 C C . GLY A 1 344 ? 7.508 -1.543 84.739 1.00 67.65 344 GLY A C 1
ATOM 2410 O O . GLY A 1 344 ? 6.656 -1.660 85.625 1.00 64.40 344 GLY A O 1
ATOM 2411 N N . LEU A 1 345 ? 7.722 -0.413 84.063 1.00 66.17 345 LEU A N 1
ATOM 2412 C CA . LEU A 1 345 ? 6.959 0.815 84.212 1.00 65.26 345 LEU A CA 1
ATOM 2413 C C . LEU A 1 345 ? 6.436 1.184 82.843 1.00 72.33 345 LEU A C 1
ATOM 2414 O O . LEU A 1 345 ? 7.226 1.441 81.934 1.00 75.37 345 LEU A O 1
ATOM 2419 N N . MET A 1 346 ? 5.116 1.154 82.674 1.00 67.86 346 MET A N 1
ATOM 2420 C CA . MET A 1 346 ? 4.497 1.499 81.402 1.00 70.65 346 MET A CA 1
ATOM 2421 C C . MET A 1 346 ? 3.939 2.896 81.510 1.00 73.27 346 MET A C 1
ATOM 2422 O O . MET A 1 346 ? 3.069 3.137 82.345 1.00 70.18 346 MET A O 1
ATOM 2427 N N . LEU A 1 347 ? 4.473 3.830 80.705 1.00 72.26 347 LEU A N 1
ATOM 2428 C CA . LEU A 1 347 ? 4.036 5.224 80.715 1.00 72.41 347 LEU A CA 1
ATOM 2429 C C . LEU A 1 347 ? 2.582 5.364 80.283 1.00 76.11 347 LEU A C 1
ATOM 2430 O O . LEU A 1 347 ? 2.185 4.876 79.221 1.00 79.18 347 LEU A O 1
ATOM 2435 N N . MET A 1 348 ? 1.795 6.017 81.132 1.00 68.63 348 MET A N 1
ATOM 2436 C CA . MET A 1 348 ? 0.382 6.263 80.896 1.00 68.26 348 MET A CA 1
ATOM 2437 C C . MET A 1 348 ? 0.210 7.677 80.367 1.00 75.78 348 MET A C 1
ATOM 2438 O O . MET A 1 348 ? -0.601 7.911 79.472 1.00 77.99 348 MET A O 1
ATOM 2443 N N . GLY A 1 349 ? 0.998 8.595 80.910 1.00 72.80 349 GLY A N 1
ATOM 2444 C CA . GLY A 1 349 ? 0.963 9.993 80.521 1.00 76.12 349 GLY A CA 1
ATOM 2445 C C . GLY A 1 349 ? 1.516 10.897 81.592 1.00 79.56 349 GLY A C 1
ATOM 2446 O O . GLY A 1 349 ? 2.233 10.444 82.488 1.00 76.43 349 GLY A O 1
ATOM 2447 N N . PHE A 1 350 ? 1.186 12.186 81.499 1.00 78.81 350 PHE A N 1
ATOM 2448 C CA . PHE A 1 350 ? 1.689 13.190 82.423 1.00 78.36 350 PHE A CA 1
ATOM 2449 C C . PHE A 1 350 ? 0.579 13.916 83.140 1.00 81.91 350 PHE A C 1
ATOM 2450 O O . PHE A 1 350 ? -0.330 14.463 82.508 1.00 83.93 350 PHE A O 1
ATOM 2458 N N . LYS A 1 351 ? 0.648 13.893 84.472 1.00 75.59 351 LYS A N 1
ATOM 2459 C CA . LYS A 1 351 ? -0.340 14.513 85.336 1.00 75.01 351 LYS A CA 1
ATOM 2460 C C . LYS A 1 351 ? 0.289 15.637 86.162 1.00 79.92 351 LYS A C 1
ATOM 2461 O O . LYS A 1 351 ? 1.288 15.408 86.842 1.00 78.38 351 LYS A O 1
ATOM 2467 N N . PRO A 1 352 ? -0.293 16.853 86.109 1.00 79.04 352 PRO A N 1
ATOM 2468 C CA . PRO A 1 352 ? 0.250 17.973 86.904 1.00 80.63 352 PRO A CA 1
ATOM 2469 C C . PRO A 1 352 ? 0.283 17.653 88.395 1.00 80.56 352 PRO A C 1
ATOM 2470 O O . PRO A 1 352 ? -0.673 17.089 88.935 1.00 76.56 352 PRO A O 1
ATOM 2474 N N . LEU A 1 353 ? 1.409 17.986 89.044 1.00 78.21 353 LEU A N 1
ATOM 2475 C CA . LEU A 1 353 ? 1.703 17.710 90.453 1.00 75.10 353 LEU A CA 1
ATOM 2476 C C . LEU A 1 353 ? 0.613 18.137 91.438 1.00 78.58 353 LEU A C 1
ATOM 2477 O O . LEU A 1 353 ? 0.415 17.450 92.441 1.00 74.97 353 LEU A O 1
ATOM 2482 N N . VAL A 1 354 ? -0.112 19.233 91.142 1.00 78.43 354 VAL A N 1
ATOM 2483 C CA . VAL A 1 354 ? -1.206 19.744 91.984 1.00 78.24 354 VAL A CA 1
ATOM 2484 C C . VAL A 1 354 ? -2.335 18.722 92.170 1.00 78.07 354 VAL A C 1
ATOM 2485 O O . VAL A 1 354 ? -3.024 18.753 93.191 1.00 76.54 354 VAL A O 1
ATOM 2489 N N . LEU A 1 355 ? -2.504 17.815 91.192 1.00 72.66 355 LEU A N 1
ATOM 2490 C CA . LEU A 1 355 ? -3.523 16.769 91.214 1.00 68.97 355 LEU A CA 1
ATOM 2491 C C . LEU A 1 355 ? -3.137 15.570 92.076 1.00 68.27 355 LEU A C 1
ATOM 2492 O O . LEU A 1 355 ? -3.961 14.672 92.269 1.00 65.35 355 LEU A O 1
ATOM 2497 N N . LEU A 1 356 ? -1.896 15.547 92.584 1.00 63.78 356 LEU A N 1
ATOM 2498 C CA . LEU A 1 356 ? -1.417 14.467 93.438 1.00 59.94 356 LEU A CA 1
ATOM 2499 C C . LEU A 1 356 ? -1.513 14.922 94.879 1.00 64.72 356 LEU A C 1
ATOM 2500 O O . LEU A 1 356 ? -0.784 15.827 95.298 1.00 66.81 356 LEU A O 1
ATOM 2505 N N . LYS A 1 357 ? -2.446 14.316 95.626 1.00 59.33 357 LYS A N 1
ATOM 2506 C CA . LYS A 1 357 ? -2.704 14.663 97.018 1.00 59.28 357 LYS A CA 1
ATOM 2507 C C . LYS A 1 357 ? -1.715 14.048 97.990 1.00 60.91 357 LYS A C 1
ATOM 2508 O O . LYS A 1 357 ? -1.341 12.878 97.856 1.00 57.38 357 LYS A O 1
ATOM 2514 N N . LYS A 1 358 ? -1.293 14.859 98.971 1.00 59.52 358 LYS A N 1
ATOM 2515 C CA . LYS A 1 358 ? -0.347 14.483 100.016 1.00 58.16 358 LYS A CA 1
ATOM 2516 C C . LYS A 1 358 ? -0.949 13.430 100.929 1.00 60.24 358 LYS A C 1
ATOM 2517 O O . LYS A 1 358 ? -0.239 12.528 101.363 1.00 58.28 358 LYS A O 1
ATOM 2523 N N . HIS A 1 359 ? -2.266 13.517 101.189 1.00 57.00 359 HIS A N 1
ATOM 2524 C CA . HIS A 1 359 ? -2.964 12.563 102.049 1.00 54.67 359 HIS A CA 1
ATOM 2525 C C . HIS A 1 359 ? -3.249 11.224 101.369 1.00 56.30 359 HIS A C 1
ATOM 2526 O O . HIS A 1 359 ? -3.777 10.322 102.015 1.00 53.98 359 HIS A O 1
ATOM 2533 N N . HIS A 1 360 ? -2.884 11.083 100.082 1.00 53.55 360 HIS A N 1
ATOM 2534 C CA . HIS A 1 360 ? -3.063 9.836 99.341 1.00 51.50 360 HIS A CA 1
ATOM 2535 C C . HIS A 1 360 ? -1.779 9.006 99.347 1.00 53.82 360 HIS A C 1
ATOM 2536 O O . HIS A 1 360 ? -1.346 8.489 98.311 1.00 54.06 360 HIS A O 1
ATOM 2543 N N . TYR A 1 361 ? -1.146 8.931 100.530 1.00 48.54 361 TYR A N 1
ATOM 2544 C CA . TYR A 1 361 ? 0.040 8.117 100.781 1.00 46.94 361 TYR A CA 1
ATOM 2545 C C . TYR A 1 361 ? -0.484 6.699 101.027 1.00 48.02 361 TYR A C 1
ATOM 2546 O O . TYR A 1 361 ? -1.508 6.537 101.681 1.00 46.63 361 TYR A O 1
ATOM 2555 N N . LEU A 1 362 ? 0.231 5.685 100.543 1.00 43.21 362 LEU A N 1
ATOM 2556 C CA . LEU A 1 362 ? -0.187 4.297 100.696 1.00 40.88 362 LEU A CA 1
ATOM 2557 C C . LEU A 1 362 ? 0.915 3.432 101.327 1.00 45.20 362 LEU A C 1
ATOM 2558 O O . LEU A 1 362 ? 0.651 2.645 102.243 1.00 43.41 362 LEU A O 1
ATOM 2563 N N . ARG A 1 363 ? 2.140 3.580 100.809 1.00 43.95 363 ARG A N 1
ATOM 2564 C CA . ARG A 1 363 ? 3.345 2.849 101.210 1.00 43.87 363 ARG A CA 1
ATOM 2565 C C . ARG A 1 363 ? 4.582 3.689 100.854 1.00 48.49 363 ARG A C 1
ATOM 2566 O O . ARG A 1 363 ? 4.465 4.563 99.986 1.00 49.30 363 ARG A O 1
ATOM 2574 N N . PRO A 1 364 ? 5.751 3.478 101.512 1.00 44.52 364 PRO A N 1
ATOM 2575 C CA . PRO A 1 364 ? 6.925 4.321 101.220 1.00 45.62 364 PRO A CA 1
ATOM 2576 C C . PRO A 1 364 ? 7.322 4.403 99.752 1.00 50.35 364 PRO A C 1
ATOM 2577 O O . PRO A 1 364 ? 7.259 3.413 99.015 1.00 49.56 364 PRO A O 1
ATOM 2581 N N . SER A 1 365 ? 7.691 5.620 99.334 1.00 48.26 365 SER A N 1
ATOM 2582 C CA . SER A 1 365 ? 8.092 5.920 97.970 1.00 49.30 365 SER A CA 1
ATOM 2583 C C . SER A 1 365 ? 9.447 5.311 97.626 1.00 53.45 365 SER A C 1
ATOM 2584 O O . SER A 1 365 ? 10.293 5.094 98.504 1.00 52.67 365 SER A O 1
ATOM 2587 N N . LEU A 1 366 ? 9.647 5.034 96.340 1.00 50.61 366 LEU A N 1
ATOM 2588 C CA . LEU A 1 366 ? 10.911 4.497 95.847 1.00 50.67 366 LEU A CA 1
ATOM 2589 C C . LEU A 1 366 ? 11.630 5.557 95.022 1.00 55.61 366 LEU A C 1
ATOM 2590 O O . LEU A 1 366 ? 11.103 6.655 94.841 1.00 56.51 366 LEU A O 1
ATOM 2595 N N . PHE A 1 367 ? 12.846 5.264 94.575 1.00 52.01 367 PHE A N 1
ATOM 2596 C CA . PHE A 1 367 ? 13.620 6.219 93.801 1.00 54.05 367 PHE A CA 1
ATOM 2597 C C . PHE A 1 367 ? 14.032 5.613 92.476 1.00 59.55 367 PHE A C 1
ATOM 2598 O O . PHE A 1 367 ? 14.515 4.480 92.437 1.00 58.35 367 PHE A O 1
ATOM 2606 N N . VAL A 1 368 ? 13.812 6.360 91.391 1.00 58.68 368 VAL A N 1
ATOM 2607 C CA . VAL A 1 368 ? 14.122 5.922 90.036 1.00 60.81 368 VAL A CA 1
ATOM 2608 C C . VAL A 1 368 ? 15.348 6.662 89.504 1.00 68.87 368 VAL A C 1
ATOM 2609 O O . VAL A 1 368 ? 15.383 7.895 89.498 1.00 70.08 368 VAL A O 1
ATOM 2613 N N . TYR A 1 369 ? 16.351 5.896 89.065 1.00 67.29 369 TYR A N 1
ATOM 2614 C CA . TYR A 1 369 ? 17.596 6.420 88.520 1.00 70.25 369 TYR A CA 1
ATOM 2615 C C . TYR A 1 369 ? 17.961 5.640 87.253 1.00 76.43 369 TYR A C 1
ATOM 2616 O O . TYR A 1 369 ? 17.727 4.436 87.223 1.00 75.02 369 TYR A O 1
ATOM 2625 N N . PRO A 1 370 ? 18.509 6.291 86.195 1.00 76.04 370 PRO A N 1
ATOM 2626 C CA . PRO A 1 370 ? 18.820 5.562 84.953 1.00 78.07 370 PRO A CA 1
ATOM 2627 C C . PRO A 1 370 ? 19.908 4.502 85.077 1.00 81.69 370 PRO A C 1
ATOM 2628 O O . PRO A 1 370 ? 20.867 4.683 85.819 1.00 80.88 370 PRO A O 1
ATOM 2632 N N . GLU A 1 371 ? 19.743 3.392 84.348 1.00 79.21 371 GLU A N 1
ATOM 2633 C CA . GLU A 1 371 ? 20.706 2.300 84.325 1.00 79.88 371 GLU A CA 1
ATOM 2634 C C . GLU A 1 371 ? 21.332 2.217 82.931 1.00 88.27 371 GLU A C 1
ATOM 2635 O O . GLU A 1 371 ? 20.806 1.533 82.049 1.00 89.30 371 GLU A O 1
ATOM 2641 N N . GLU A 1 372 ? 22.444 2.952 82.731 1.00 87.14 372 GLU A N 1
ATOM 2642 C CA . GLU A 1 372 ? 23.174 3.024 81.458 1.00 91.32 372 GLU A CA 1
ATOM 2643 C C . GLU A 1 372 ? 23.808 1.694 81.028 1.00 96.40 372 GLU A C 1
ATOM 2644 O O . GLU A 1 372 ? 23.978 1.461 79.826 1.00 99.27 372 GLU A O 1
ATOM 2650 N N . SER A 1 373 ? 24.138 0.826 82.008 1.00 90.48 373 SER A N 1
ATOM 2651 C CA . SER A 1 373 ? 24.746 -0.486 81.784 1.00 91.67 373 SER A CA 1
ATOM 2652 C C . SER A 1 373 ? 23.851 -1.478 81.017 1.00 97.51 373 SER A C 1
ATOM 2653 O O . SER A 1 373 ? 24.376 -2.412 80.412 1.00 100.04 373 SER A O 1
ATOM 2656 N N . LEU A 1 374 ? 22.518 -1.288 81.041 1.00 92.39 374 LEU A N 1
ATOM 2657 C CA . LEU A 1 374 ? 21.599 -2.191 80.349 1.00 93.17 374 LEU A CA 1
ATOM 2658 C C . LEU A 1 374 ? 21.181 -1.654 78.983 1.00 99.80 374 LEU A C 1
ATOM 2659 O O . LEU A 1 374 ? 21.402 -2.329 77.980 1.00 103.02 374 LEU A O 1
ATOM 2664 N N . VAL A 1 375 ? 20.599 -0.443 78.937 1.00 94.96 375 VAL A N 1
ATOM 2665 C CA . VAL A 1 375 ? 20.182 0.197 77.684 1.00 97.86 375 VAL A CA 1
ATOM 2666 C C . VAL A 1 375 ? 20.996 1.469 77.496 1.00 102.99 375 VAL A C 1
ATOM 2667 O O . VAL A 1 375 ? 20.860 2.409 78.279 1.00 100.85 375 VAL A O 1
ATOM 2671 N N . ILE A 1 376 ? 21.846 1.495 76.467 1.00 102.53 376 ILE A N 1
ATOM 2672 C CA . ILE A 1 376 ? 22.651 2.672 76.147 1.00 104.38 376 ILE A CA 1
ATOM 2673 C C . ILE A 1 376 ? 21.710 3.753 75.596 1.00 107.70 376 ILE A C 1
ATOM 2674 O O . ILE A 1 376 ? 20.892 3.471 74.720 1.00 108.46 376 ILE A O 1
ATOM 2679 N N . GLY A 1 377 ? 21.810 4.953 76.159 1.00 102.74 377 GLY A N 1
ATOM 2680 C CA . GLY A 1 377 ? 20.988 6.095 75.778 1.00 103.69 377 GLY A CA 1
ATOM 2681 C C . GLY A 1 377 ? 19.902 6.425 76.783 1.00 102.68 377 GLY A C 1
ATOM 2682 O O . GLY A 1 377 ? 19.203 7.432 76.623 1.00 103.13 377 GLY A O 1
ATOM 2683 N N . SER A 1 378 ? 19.757 5.578 77.828 1.00 94.22 378 SER A N 1
ATOM 2684 C CA . SER A 1 378 ? 18.766 5.724 78.895 1.00 89.09 378 SER A CA 1
ATOM 2685 C C . SER A 1 378 ? 18.905 7.033 79.673 1.00 91.37 378 SER A C 1
ATOM 2686 O O . SER A 1 378 ? 17.898 7.704 79.896 1.00 90.09 378 SER A O 1
ATOM 2689 N N . SER A 1 379 ? 20.142 7.398 80.074 1.00 87.55 379 SER A N 1
ATOM 2690 C CA . SER A 1 379 ? 20.419 8.602 80.862 1.00 86.46 379 SER A CA 1
ATOM 2691 C C . SER A 1 379 ? 20.058 9.910 80.164 1.00 93.51 379 SER A C 1
ATOM 2692 O O . SER A 1 379 ? 19.513 10.799 80.815 1.00 91.75 379 SER A O 1
ATOM 2695 N N . THR A 1 380 ? 20.344 10.024 78.849 1.00 94.85 380 THR A N 1
ATOM 2696 C CA . THR A 1 380 ? 20.027 11.209 78.042 1.00 98.78 380 THR A CA 1
ATOM 2697 C C . THR A 1 380 ? 18.514 11.459 78.025 1.00 102.06 380 THR A C 1
ATOM 2698 O O . THR A 1 380 ? 18.085 12.573 78.334 1.00 102.55 380 THR A O 1
ATOM 2702 N N . LEU A 1 381 ? 17.715 10.426 77.674 1.00 97.07 381 LEU A N 1
ATOM 2703 C CA . LEU A 1 381 ? 16.260 10.539 77.641 1.00 95.78 381 LEU A CA 1
ATOM 2704 C C . LEU A 1 381 ? 15.715 10.798 79.038 1.00 95.04 381 LEU A C 1
ATOM 2705 O O . LEU A 1 381 ? 14.826 11.636 79.198 1.00 95.12 381 LEU A O 1
ATOM 2710 N N . PHE A 1 382 ? 16.280 10.112 80.047 1.00 87.35 382 PHE A N 1
ATOM 2711 C CA . PHE A 1 382 ? 15.899 10.280 81.444 1.00 82.79 382 PHE A CA 1
ATOM 2712 C C . PHE A 1 382 ? 16.091 11.738 81.859 1.00 87.48 382 PHE A C 1
ATOM 2713 O O . PHE A 1 382 ? 15.157 12.339 82.396 1.00 85.45 382 PHE A O 1
ATOM 2721 N N . SER A 1 383 ? 17.296 12.303 81.593 1.00 86.68 383 SER A N 1
ATOM 2722 C CA . SER A 1 383 ? 17.653 13.690 81.911 1.00 88.17 383 SER A CA 1
ATOM 2723 C C . SER A 1 383 ? 16.686 14.686 81.285 1.00 94.59 383 SER A C 1
ATOM 2724 O O . SER A 1 383 ? 16.268 15.630 81.953 1.00 93.80 383 SER A O 1
ATOM 2727 N N . ALA A 1 384 ? 16.316 14.457 80.013 1.00 94.02 384 ALA A N 1
ATOM 2728 C CA . ALA A 1 384 ? 15.387 15.303 79.267 1.00 97.15 384 ALA A CA 1
ATOM 2729 C C . ALA A 1 384 ? 14.008 15.280 79.916 1.00 96.99 384 ALA A C 1
ATOM 2730 O O . ALA A 1 384 ? 13.418 16.342 80.134 1.00 98.05 384 ALA A O 1
ATOM 2732 N N . LEU A 1 385 ? 13.523 14.071 80.261 1.00 88.57 385 LEU A N 1
ATOM 2733 C CA . LEU A 1 385 ? 12.238 13.874 80.924 1.00 84.99 385 LEU A CA 1
ATOM 2734 C C . LEU A 1 385 ? 12.225 14.590 82.257 1.00 86.42 385 LEU A C 1
ATOM 2735 O O . LEU A 1 385 ? 11.266 15.295 82.556 1.00 86.01 385 LEU A O 1
ATOM 2740 N N . LEU A 1 386 ? 13.324 14.467 83.018 1.00 81.21 386 LEU A N 1
ATOM 2741 C CA . LEU A 1 386 ? 13.507 15.109 84.312 1.00 78.98 386 LEU A CA 1
ATOM 2742 C C . LEU A 1 386 ? 13.478 16.630 84.201 1.00 87.22 386 LEU A C 1
ATOM 2743 O O . LEU A 1 386 ? 12.759 17.272 84.969 1.00 86.30 386 LEU A O 1
ATOM 2748 N N . ILE A 1 387 ? 14.256 17.194 83.257 1.00 88.48 387 ILE A N 1
ATOM 2749 C CA . ILE A 1 387 ? 14.347 18.638 83.022 1.00 92.90 387 ILE A CA 1
ATOM 2750 C C . ILE A 1 387 ? 12.974 19.226 82.688 1.00 99.59 387 ILE A C 1
ATOM 2751 O O . ILE A 1 387 ? 12.578 20.231 83.280 1.00 100.73 387 ILE A O 1
ATOM 2756 N N . LYS A 1 388 ? 12.249 18.586 81.755 1.00 96.81 388 LYS A N 1
ATOM 2757 C CA . LYS A 1 388 ? 10.947 19.063 81.308 1.00 98.47 388 LYS A CA 1
ATOM 2758 C C . LYS A 1 388 ? 9.829 18.836 82.312 1.00 99.74 388 LYS A C 1
ATOM 2759 O O . LYS A 1 388 ? 8.938 19.684 82.399 1.00 100.92 388 LYS A O 1
ATOM 2765 N N . CYS A 1 389 ? 9.863 17.718 83.069 1.00 92.50 389 CYS A N 1
ATOM 2766 C CA . CYS A 1 389 ? 8.841 17.450 84.087 1.00 89.12 389 CYS A CA 1
ATOM 2767 C C . CYS A 1 389 ? 8.928 18.505 85.187 1.00 94.39 389 CYS A C 1
ATOM 2768 O O . CYS A 1 389 ? 7.894 18.972 85.669 1.00 94.27 389 CYS A O 1
ATOM 2771 N N . LEU A 1 390 ? 10.162 18.905 85.549 1.00 91.87 390 LEU A N 1
ATOM 2772 C CA . LEU A 1 390 ? 10.416 19.929 86.556 1.00 92.76 390 LEU A CA 1
ATOM 2773 C C . LEU A 1 390 ? 9.887 21.283 86.113 1.00 101.60 390 LEU A C 1
ATOM 2774 O O . LEU A 1 390 ? 9.170 21.933 86.875 1.00 101.08 390 LEU A O 1
ATOM 2779 N N . GLU A 1 391 ? 10.219 21.683 84.869 1.00 102.77 391 GLU A N 1
ATOM 2780 C CA . GLU A 1 391 ? 9.831 22.941 84.229 1.00 107.97 391 GLU A CA 1
ATOM 2781 C C . GLU A 1 391 ? 8.309 23.081 84.141 1.00 111.05 391 GLU A C 1
ATOM 2782 O O . GLU A 1 391 ? 7.784 24.166 84.385 1.00 113.59 391 GLU A O 1
ATOM 2788 N N . LYS A 1 392 ? 7.611 21.987 83.804 1.00 103.76 392 LYS A N 1
ATOM 2789 C CA . LYS A 1 392 ? 6.164 21.997 83.634 1.00 102.71 392 LYS A CA 1
ATOM 2790 C C . LYS A 1 392 ? 5.386 21.668 84.905 1.00 101.89 392 LYS A C 1
ATOM 2791 O O . LYS A 1 392 ? 4.160 21.792 84.899 1.00 100.63 392 LYS A O 1
ATOM 2797 N N . GLU A 1 393 ? 6.093 21.309 86.003 1.00 95.59 393 GLU A N 1
ATOM 2798 C CA . GLU A 1 393 ? 5.510 20.928 87.302 1.00 91.47 393 GLU A CA 1
ATOM 2799 C C . GLU A 1 393 ? 4.495 19.800 87.095 1.00 91.95 393 GLU A C 1
ATOM 2800 O O . GLU A 1 393 ? 3.342 19.869 87.540 1.00 89.72 393 GLU A O 1
ATOM 2806 N N . VAL A 1 394 ? 4.944 18.770 86.370 1.00 87.96 394 VAL A N 1
ATOM 2807 C CA . VAL A 1 394 ? 4.144 17.614 85.982 1.00 85.16 394 VAL A CA 1
ATOM 2808 C C . VAL A 1 394 ? 4.834 16.308 86.406 1.00 83.85 394 VAL A C 1
ATOM 2809 O O . VAL A 1 394 ? 6.056 16.271 86.533 1.00 83.67 394 VAL A O 1
ATOM 2813 N N . ALA A 1 395 ? 4.046 15.245 86.631 1.00 75.81 395 ALA A N 1
ATOM 2814 C CA . ALA A 1 395 ? 4.540 13.921 86.996 1.00 71.24 395 ALA A CA 1
ATOM 2815 C C . ALA A 1 395 ? 4.215 12.898 85.916 1.00 73.29 395 ALA A C 1
ATOM 2816 O O . ALA A 1 395 ? 3.190 13.016 85.245 1.00 72.86 395 ALA A O 1
ATOM 2818 N N . ALA A 1 396 ? 5.079 11.887 85.766 1.00 68.63 396 ALA A N 1
ATOM 2819 C CA . ALA A 1 396 ? 4.881 10.820 84.795 1.00 68.28 396 ALA A CA 1
ATOM 2820 C C . ALA A 1 396 ? 4.083 9.680 85.438 1.00 68.79 396 ALA A C 1
ATOM 2821 O O . ALA A 1 396 ? 4.596 8.991 86.322 1.00 66.15 396 ALA A O 1
ATOM 2823 N N . LEU A 1 397 ? 2.809 9.512 85.026 1.00 64.97 397 LEU A N 1
ATOM 2824 C CA . LEU A 1 397 ? 1.949 8.442 85.535 1.00 61.18 397 LEU A CA 1
ATOM 2825 C C . LEU A 1 397 ? 2.308 7.132 84.843 1.00 65.03 397 LEU A C 1
ATOM 2826 O O . LEU A 1 397 ? 2.425 7.099 83.615 1.00 68.14 397 LEU A O 1
ATOM 2831 N N . CYS A 1 398 ? 2.508 6.063 85.632 1.00 57.57 398 CYS A N 1
ATOM 2832 C CA . CYS A 1 398 ? 2.891 4.755 85.110 1.00 56.63 398 CYS A CA 1
ATOM 2833 C C . CYS A 1 398 ? 2.125 3.592 85.721 1.00 55.35 398 CYS A C 1
ATOM 2834 O O . CYS A 1 398 ? 1.674 3.670 86.863 1.00 52.57 398 CYS A O 1
ATOM 2837 N N . ARG A 1 399 ? 2.033 2.488 84.966 1.00 50.60 399 ARG A N 1
ATOM 2838 C CA . ARG A 1 399 ? 1.456 1.232 85.426 1.00 47.39 399 ARG A CA 1
ATOM 2839 C C . ARG A 1 399 ? 2.678 0.395 85.788 1.00 50.27 399 ARG A C 1
ATOM 2840 O O . ARG A 1 399 ? 3.484 0.050 84.919 1.00 52.05 399 ARG A O 1
ATOM 2848 N N . TYR A 1 400 ? 2.857 0.157 87.084 1.00 44.16 400 TYR A N 1
ATOM 2849 C CA . TYR A 1 400 ? 4.041 -0.474 87.656 1.00 43.33 400 TYR A CA 1
ATOM 2850 C C . TYR A 1 400 ? 3.866 -1.946 88.053 1.00 45.88 400 TYR A C 1
ATOM 2851 O O . TYR A 1 400 ? 2.972 -2.295 88.829 1.00 43.67 400 TYR A O 1
ATOM 2860 N N . THR A 1 401 ? 4.760 -2.788 87.519 1.00 43.63 401 THR A N 1
ATOM 2861 C CA . THR A 1 401 ? 4.817 -4.227 87.758 1.00 42.53 401 THR A CA 1
ATOM 2862 C C . THR A 1 401 ? 6.241 -4.542 88.252 1.00 44.55 401 THR A C 1
ATOM 2863 O O . THR A 1 401 ? 7.162 -4.577 87.442 1.00 45.35 401 THR A O 1
ATOM 2867 N N . PRO A 1 402 ? 6.427 -4.707 89.584 1.00 39.30 402 PRO A N 1
ATOM 2868 C CA . PRO A 1 402 ? 7.783 -4.947 90.136 1.00 39.30 402 PRO A CA 1
ATOM 2869 C C . PRO A 1 402 ? 8.454 -6.257 89.756 1.00 45.24 402 PRO A C 1
ATOM 2870 O O . PRO A 1 402 ? 9.676 -6.294 89.655 1.00 46.97 402 PRO A O 1
ATOM 2874 N N . ARG A 1 403 ? 7.680 -7.328 89.598 1.00 41.66 403 ARG A N 1
ATOM 2875 C CA . ARG A 1 403 ? 8.204 -8.649 89.276 1.00 43.29 403 ARG A CA 1
ATOM 2876 C C . ARG A 1 403 ? 7.229 -9.413 88.400 1.00 49.73 403 ARG A C 1
ATOM 2877 O O . ARG A 1 403 ? 6.126 -8.934 88.154 1.00 47.30 403 ARG A O 1
ATOM 2885 N N . ARG A 1 404 ? 7.632 -10.602 87.934 1.00 51.35 404 ARG A N 1
ATOM 2886 C CA . ARG A 1 404 ? 6.784 -11.459 87.108 1.00 54.18 404 ARG A CA 1
ATOM 2887 C C . ARG A 1 404 ? 5.642 -12.014 87.962 1.00 58.48 404 ARG A C 1
ATOM 2888 O O . ARG A 1 404 ? 5.832 -12.259 89.159 1.00 56.74 404 ARG A O 1
ATOM 2896 N N . ASN A 1 405 ? 4.449 -12.162 87.354 1.00 56.83 405 ASN A N 1
ATOM 2897 C CA . ASN A 1 405 ? 3.236 -12.679 87.993 1.00 55.88 405 ASN A CA 1
ATOM 2898 C C . ASN A 1 405 ? 2.787 -11.829 89.194 1.00 57.10 405 ASN A C 1
ATOM 2899 O O . ASN A 1 405 ? 2.660 -12.338 90.315 1.00 55.93 405 ASN A O 1
ATOM 2904 N N . ILE A 1 406 ? 2.563 -10.523 88.955 1.00 52.22 406 ILE A N 1
ATOM 2905 C CA . ILE A 1 406 ? 2.098 -9.588 89.981 1.00 48.96 406 ILE A CA 1
ATOM 2906 C C . ILE A 1 406 ? 1.157 -8.538 89.359 1.00 51.92 406 ILE A C 1
ATOM 2907 O O . ILE A 1 406 ? 1.454 -7.992 88.287 1.00 53.35 406 ILE A O 1
ATOM 2912 N N . PRO A 1 407 ? 0.003 -8.277 90.005 1.00 45.49 407 PRO A N 1
ATOM 2913 C CA . PRO A 1 407 ? -0.948 -7.295 89.461 1.00 44.34 407 PRO A CA 1
ATOM 2914 C C . PRO A 1 407 ? -0.372 -5.886 89.431 1.00 46.64 407 PRO A C 1
ATOM 2915 O O . PRO A 1 407 ? 0.488 -5.567 90.251 1.00 45.01 407 PRO A O 1
ATOM 2919 N N . PRO A 1 408 ? -0.800 -5.042 88.478 1.00 44.44 408 PRO A N 1
ATOM 2920 C CA . PRO A 1 408 ? -0.210 -3.705 88.364 1.00 44.99 408 PRO A CA 1
ATOM 2921 C C . PRO A 1 408 ? -0.706 -2.692 89.378 1.00 47.70 408 PRO A C 1
ATOM 2922 O O . PRO A 1 408 ? -1.776 -2.854 89.971 1.00 46.16 408 PRO A O 1
ATOM 2926 N N . TYR A 1 409 ? 0.087 -1.637 89.562 1.00 45.26 409 TYR A N 1
ATOM 2927 C CA . TYR A 1 409 ? -0.208 -0.541 90.463 1.00 44.72 409 TYR A CA 1
ATOM 2928 C C . TYR A 1 409 ? 0.087 0.765 89.808 1.00 50.22 409 TYR A C 1
ATOM 2929 O O . TYR A 1 409 ? 1.084 0.883 89.096 1.00 51.21 409 TYR A O 1
ATOM 2938 N N . PHE A 1 410 ? -0.762 1.765 90.048 1.00 46.98 410 PHE A N 1
ATOM 2939 C CA . PHE A 1 410 ? -0.514 3.072 89.464 1.00 48.78 410 PHE A CA 1
ATOM 2940 C C . PHE A 1 410 ? 0.416 3.870 90.341 1.00 51.45 410 PHE A C 1
ATOM 2941 O O . PHE A 1 410 ? 0.240 3.922 91.563 1.00 49.61 410 PHE A O 1
ATOM 2949 N N . VAL A 1 411 ? 1.458 4.420 89.725 1.00 48.35 411 VAL A N 1
ATOM 2950 C CA . VAL A 1 411 ? 2.475 5.201 90.416 1.00 47.70 411 VAL A CA 1
ATOM 2951 C C . VAL A 1 411 ? 2.692 6.525 89.698 1.00 54.17 411 VAL A C 1
ATOM 2952 O O . VAL A 1 411 ? 2.482 6.617 88.485 1.00 55.67 411 VAL A O 1
ATOM 2956 N N . ALA A 1 412 ? 3.120 7.541 90.441 1.00 51.21 412 ALA A N 1
ATOM 2957 C CA . ALA A 1 412 ? 3.407 8.853 89.887 1.00 54.09 412 ALA A CA 1
ATOM 2958 C C . ALA A 1 412 ? 4.887 9.119 90.069 1.00 59.88 412 ALA A C 1
ATOM 2959 O O . ALA A 1 412 ? 5.373 9.148 91.201 1.00 58.44 412 ALA A O 1
ATOM 2961 N N . LEU A 1 413 ? 5.620 9.260 88.958 1.00 59.23 413 LEU A N 1
ATOM 2962 C CA . LEU A 1 413 ? 7.048 9.544 89.038 1.00 60.09 413 LEU A CA 1
ATOM 2963 C C . LEU A 1 413 ? 7.192 11.040 89.208 1.00 66.89 413 LEU A C 1
ATOM 2964 O O . LEU A 1 413 ? 6.921 11.804 88.280 1.00 69.44 413 LEU A O 1
ATOM 2969 N N . VAL A 1 414 ? 7.536 11.459 90.426 1.00 62.94 414 VAL A N 1
ATOM 2970 C CA . VAL A 1 414 ? 7.667 12.867 90.778 1.00 65.55 414 VAL A CA 1
ATOM 2971 C C . VAL A 1 414 ? 9.088 13.375 90.522 1.00 73.57 414 VAL A C 1
ATOM 2972 O O . VAL A 1 414 ? 10.030 12.888 91.146 1.00 71.69 414 VAL A O 1
ATOM 2976 N N . PRO A 1 415 ? 9.247 14.369 89.618 1.00 75.16 415 PRO A N 1
ATOM 2977 C CA . PRO A 1 415 ? 10.587 14.918 89.343 1.00 77.75 415 PRO A CA 1
ATOM 2978 C C . PRO A 1 415 ? 11.259 15.468 90.598 1.00 81.15 415 PRO A C 1
ATOM 2979 O O . PRO A 1 415 ? 10.638 16.192 91.378 1.00 80.39 415 PRO A O 1
ATOM 2983 N N . GLN A 1 416 ? 12.518 15.080 90.802 1.00 78.03 416 GLN A N 1
ATOM 2984 C CA . GLN A 1 416 ? 13.315 15.434 91.971 1.00 77.58 416 GLN A CA 1
ATOM 2985 C C . GLN A 1 416 ? 14.673 16.012 91.550 1.00 85.37 416 GLN A C 1
ATOM 2986 O O . GLN A 1 416 ? 15.482 15.311 90.935 1.00 84.99 416 GLN A O 1
ATOM 2992 N N . GLU A 1 417 ? 14.906 17.296 91.868 1.00 85.35 417 GLU A N 1
ATOM 2993 C CA . GLU A 1 417 ? 16.147 18.000 91.543 1.00 88.55 417 GLU A CA 1
ATOM 2994 C C . GLU A 1 417 ? 17.207 17.769 92.619 1.00 91.56 417 GLU A C 1
ATOM 2995 O O . GLU A 1 417 ? 16.882 17.738 93.806 1.00 89.19 417 GLU A O 1
ATOM 3001 N N . GLU A 1 418 ? 18.473 17.625 92.194 1.00 90.05 418 GLU A N 1
ATOM 3002 C CA . GLU A 1 418 ? 19.628 17.422 93.069 1.00 89.26 418 GLU A CA 1
ATOM 3003 C C . GLU A 1 418 ? 19.826 18.591 94.033 1.00 95.40 418 GLU A C 1
ATOM 3004 O O . GLU A 1 418 ? 19.614 19.747 93.654 1.00 98.65 418 GLU A O 1
ATOM 3010 N N . GLU A 1 419 ? 20.254 18.282 95.270 1.00 90.11 419 GLU A N 1
ATOM 3011 C CA . GLU A 1 419 ? 20.524 19.281 96.293 1.00 91.83 419 GLU A CA 1
ATOM 3012 C C . GLU A 1 419 ? 21.723 18.892 97.153 1.00 94.81 419 GLU A C 1
ATOM 3013 O O . GLU A 1 419 ? 21.778 17.782 97.687 1.00 91.00 419 GLU A O 1
ATOM 3019 N N . LEU A 1 420 ? 22.678 19.819 97.280 1.00 94.55 420 LEU A N 1
ATOM 3020 C CA . LEU A 1 420 ? 23.871 19.654 98.106 1.00 93.90 420 LEU A CA 1
ATOM 3021 C C . LEU A 1 420 ? 23.822 20.682 99.223 1.00 99.67 420 LEU A C 1
ATOM 3022 O O . LEU A 1 420 ? 23.358 21.806 98.998 1.00 102.66 420 LEU A O 1
ATOM 3027 N N . ASP A 1 421 ? 24.292 20.314 100.421 1.00 94.17 421 ASP A N 1
ATOM 3028 C CA . ASP A 1 421 ? 24.309 21.240 101.548 1.00 95.50 421 ASP A CA 1
ATOM 3029 C C . ASP A 1 421 ? 25.628 22.030 101.603 1.00 102.15 421 ASP A C 1
ATOM 3030 O O . ASP A 1 421 ? 26.458 21.920 100.694 1.00 102.55 421 ASP A O 1
ATOM 3035 N N . ASP A 1 422 ? 25.814 22.807 102.688 1.00 100.24 422 ASP A N 1
ATOM 3036 C CA . ASP A 1 422 ? 26.994 23.625 102.980 1.00 103.23 422 ASP A CA 1
ATOM 3037 C C . ASP A 1 422 ? 28.304 22.826 102.951 1.00 104.90 422 ASP A C 1
ATOM 3038 O O . ASP A 1 422 ? 29.353 23.378 102.614 1.00 107.35 422 ASP A O 1
ATOM 3043 N N . GLN A 1 423 ? 28.232 21.536 103.316 1.00 96.62 423 GLN A N 1
ATOM 3044 C CA . GLN A 1 423 ? 29.381 20.636 103.360 1.00 94.44 423 GLN A CA 1
ATOM 3045 C C . GLN A 1 423 ? 29.633 19.922 102.034 1.00 96.51 423 GLN A C 1
ATOM 3046 O O . GLN A 1 423 ? 30.631 19.201 101.918 1.00 94.50 423 GLN A O 1
ATOM 3052 N N . LYS A 1 424 ? 28.751 20.140 101.033 1.00 93.45 424 LYS A N 1
ATOM 3053 C CA . LYS A 1 424 ? 28.794 19.533 99.693 1.00 92.47 424 LYS A CA 1
ATOM 3054 C C . LYS A 1 424 ? 28.282 18.084 99.704 1.00 91.46 424 LYS A C 1
ATOM 3055 O O . LYS A 1 424 ? 28.596 17.312 98.798 1.00 90.31 424 LYS A O 1
ATOM 3061 N N . ILE A 1 425 ? 27.488 17.725 100.731 1.00 84.98 425 ILE A N 1
ATOM 3062 C CA . ILE A 1 425 ? 26.886 16.391 100.876 1.00 80.66 425 ILE A CA 1
ATOM 3063 C C . ILE A 1 425 ? 25.575 16.374 100.086 1.00 83.46 425 ILE A C 1
ATOM 3064 O O . ILE A 1 425 ? 24.800 17.327 100.171 1.00 85.11 425 ILE A O 1
ATOM 3069 N N . GLN A 1 426 ? 25.321 15.286 99.335 1.00 76.92 426 GLN A N 1
ATOM 3070 C CA . GLN A 1 426 ? 24.099 15.161 98.552 1.00 75.99 426 GLN A CA 1
ATOM 3071 C C . GLN A 1 426 ? 22.890 14.862 99.423 1.00 76.93 426 GLN A C 1
ATOM 3072 O O . GLN A 1 426 ? 22.656 13.710 99.800 1.00 73.79 426 GLN A O 1
ATOM 3078 N N . VAL A 1 427 ? 22.132 15.914 99.750 1.00 74.33 427 VAL A N 1
ATOM 3079 C CA . VAL A 1 427 ? 20.930 15.821 100.572 1.00 72.07 427 VAL A CA 1
ATOM 3080 C C . VAL A 1 427 ? 19.802 15.174 99.761 1.00 73.85 427 VAL A C 1
ATOM 3081 O O . VAL A 1 427 ? 19.135 14.263 100.255 1.00 70.99 427 VAL A O 1
ATOM 3085 N N . THR A 1 428 ? 19.617 15.631 98.511 1.00 71.43 428 THR A N 1
ATOM 3086 C CA . THR A 1 428 ? 18.571 15.142 97.616 1.00 69.39 428 THR A CA 1
ATOM 3087 C C . THR A 1 428 ? 19.158 14.651 96.285 1.00 73.28 428 THR A C 1
ATOM 3088 O O . THR A 1 428 ? 19.717 15.454 95.541 1.00 76.27 428 THR A O 1
ATOM 3092 N N . PRO A 1 429 ? 19.031 13.346 95.965 1.00 66.23 429 PRO A N 1
ATOM 3093 C CA . PRO A 1 429 ? 19.585 12.850 94.696 1.00 66.77 429 PRO A CA 1
ATOM 3094 C C . PRO A 1 429 ? 18.731 13.218 93.476 1.00 72.06 429 PRO A C 1
ATOM 3095 O O . PRO A 1 429 ? 17.507 13.278 93.596 1.00 70.63 429 PRO A O 1
ATOM 3099 N N . PRO A 1 430 ? 19.349 13.460 92.294 1.00 71.20 430 PRO A N 1
ATOM 3100 C CA . PRO A 1 430 ? 18.549 13.802 91.103 1.00 73.21 430 PRO A CA 1
ATOM 3101 C C . PRO A 1 430 ? 17.885 12.573 90.475 1.00 75.52 430 PRO A C 1
ATOM 3102 O O . PRO A 1 430 ? 18.551 11.556 90.255 1.00 75.05 430 PRO A O 1
ATOM 3106 N N . GLY A 1 431 ? 16.583 12.675 90.198 1.00 70.73 431 GLY A N 1
ATOM 3107 C CA . GLY A 1 431 ? 15.814 11.587 89.599 1.00 68.61 431 GLY A CA 1
ATOM 3108 C C . GLY A 1 431 ? 14.318 11.718 89.782 1.00 70.24 431 GLY A C 1
ATOM 3109 O O . GLY A 1 431 ? 13.787 12.830 89.778 1.00 71.44 431 GLY A O 1
ATOM 3110 N N . PHE A 1 432 ? 13.616 10.581 89.917 1.00 63.39 432 PHE A N 1
ATOM 3111 C CA . PHE A 1 432 ? 12.167 10.584 90.097 1.00 60.97 432 PHE A CA 1
ATOM 3112 C C . PHE A 1 432 ? 11.750 9.848 91.344 1.00 60.73 432 PHE A C 1
ATOM 3113 O O . PHE A 1 432 ? 12.219 8.736 91.600 1.00 58.19 432 PHE A O 1
ATOM 3121 N N . GLN A 1 433 ? 10.841 10.458 92.107 1.00 56.70 433 GLN A N 1
ATOM 3122 C CA . GLN A 1 433 ? 10.283 9.867 93.310 1.00 53.52 433 GLN A CA 1
ATOM 3123 C C . GLN A 1 433 ? 9.112 8.994 92.862 1.00 57.73 433 GLN A C 1
ATOM 3124 O O . GLN A 1 433 ? 8.132 9.510 92.315 1.00 59.16 433 GLN A O 1
ATOM 3130 N N . LEU A 1 434 ? 9.238 7.670 93.045 1.00 52.22 434 LEU A N 1
ATOM 3131 C CA . LEU A 1 434 ? 8.180 6.735 92.676 1.00 50.47 434 LEU A CA 1
ATOM 3132 C C . LEU A 1 434 ? 7.151 6.768 93.792 1.00 50.92 434 LEU A C 1
ATOM 3133 O O . LEU A 1 434 ? 7.371 6.190 94.854 1.00 48.54 434 LEU A O 1
ATOM 3138 N N . VAL A 1 435 ? 6.044 7.473 93.552 1.00 47.18 435 VAL A N 1
ATOM 3139 C CA . VAL A 1 435 ? 4.958 7.636 94.512 1.00 45.31 435 VAL A CA 1
ATOM 3140 C C . VAL A 1 435 ? 3.826 6.673 94.179 1.00 48.10 435 VAL A C 1
ATOM 3141 O O . VAL A 1 435 ? 3.217 6.792 93.117 1.00 48.85 435 VAL A O 1
ATOM 3145 N N . PHE A 1 436 ? 3.527 5.744 95.094 1.00 42.72 436 PHE A N 1
ATOM 3146 C CA . PHE A 1 436 ? 2.439 4.788 94.909 1.00 41.41 436 PHE A CA 1
ATOM 3147 C C . PHE A 1 436 ? 1.089 5.472 95.071 1.00 44.11 436 PHE A C 1
ATOM 3148 O O . PHE A 1 436 ? 0.890 6.257 96.005 1.00 43.69 436 PHE A O 1
ATOM 3156 N N . LEU A 1 437 ? 0.166 5.171 94.152 1.00 39.74 437 LEU A N 1
ATOM 3157 C CA . LEU A 1 437 ? -1.178 5.730 94.165 1.00 39.06 437 LEU A CA 1
ATOM 3158 C C . LEU A 1 437 ? -2.196 4.671 94.577 1.00 41.01 437 LEU A C 1
ATOM 3159 O O . LEU A 1 437 ? -2.156 3.555 94.051 1.00 39.56 437 LEU A O 1
ATOM 3164 N N . PRO A 1 438 ? -3.114 5.001 95.515 1.00 37.25 438 PRO A N 1
ATOM 3165 C CA . PRO A 1 438 ? -4.097 4.003 95.962 1.00 35.73 438 PRO A CA 1
ATOM 3166 C C . PRO A 1 438 ? -5.218 3.739 94.956 1.00 41.31 438 PRO A C 1
ATOM 3167 O O . PRO A 1 438 ? -5.621 4.641 94.221 1.00 43.34 438 PRO A O 1
ATOM 3171 N N . PHE A 1 439 ? -5.728 2.497 94.930 1.00 35.89 439 PHE A N 1
ATOM 3172 C CA . PHE A 1 439 ? -6.875 2.114 94.111 1.00 35.16 439 PHE A CA 1
ATOM 3173 C C . PHE A 1 439 ? -8.095 2.473 94.953 1.00 37.90 439 PHE A C 1
ATOM 3174 O O . PHE A 1 439 ? -7.943 2.782 96.140 1.00 36.33 439 PHE A O 1
ATOM 3182 N N . ALA A 1 440 ? -9.300 2.428 94.360 1.00 35.33 440 ALA A N 1
ATOM 3183 C CA . ALA A 1 440 ? -10.541 2.741 95.071 1.00 34.76 440 ALA A CA 1
ATOM 3184 C C . ALA A 1 440 ? -10.730 1.888 96.334 1.00 37.01 440 ALA A C 1
ATOM 3185 O O . ALA A 1 440 ? -11.188 2.413 97.348 1.00 36.86 440 ALA A O 1
ATOM 3187 N N . ASP A 1 441 ? -10.304 0.605 96.288 1.00 32.24 441 ASP A N 1
ATOM 3188 C CA . ASP A 1 441 ? -10.373 -0.349 97.402 1.00 30.82 441 ASP A CA 1
ATOM 3189 C C . ASP A 1 441 ? -9.530 0.091 98.595 1.00 34.35 441 ASP A C 1
ATOM 3190 O O . ASP A 1 441 ? -9.877 -0.221 99.735 1.00 32.86 441 ASP A O 1
ATOM 3195 N N . ASP A 1 442 ? -8.408 0.783 98.324 1.00 32.40 442 ASP A N 1
ATOM 3196 C CA . ASP A 1 442 ? -7.447 1.243 99.333 1.00 32.59 442 ASP A CA 1
ATOM 3197 C C . ASP A 1 442 ? -7.906 2.447 100.143 1.00 38.69 442 ASP A C 1
ATOM 3198 O O . ASP A 1 442 ? -7.341 2.735 101.203 1.00 38.38 442 ASP A O 1
ATOM 3203 N N . LYS A 1 443 ? -8.908 3.158 99.633 1.00 37.05 443 LYS A N 1
ATOM 3204 C CA . LYS A 1 443 ? -9.470 4.321 100.295 1.00 38.48 443 LYS A CA 1
ATOM 3205 C C . LYS A 1 443 ? -10.543 3.863 101.268 1.00 43.14 443 LYS A C 1
ATOM 3206 O O . LYS A 1 443 ? -11.270 2.904 100.991 1.00 42.80 443 LYS A O 1
ATOM 3212 N N . ARG A 1 444 ? -10.653 4.548 102.402 1.00 40.32 444 ARG A N 1
ATOM 3213 C CA . ARG A 1 444 ? -11.657 4.206 103.402 1.00 40.03 444 ARG A CA 1
ATOM 3214 C C . ARG A 1 444 ? -12.560 5.394 103.651 1.00 47.65 444 ARG A C 1
ATOM 3215 O O . ARG A 1 444 ? -12.072 6.518 103.802 1.00 48.58 444 ARG A O 1
ATOM 3223 N N . LYS A 1 445 ? -13.880 5.149 103.656 1.00 46.05 445 LYS A N 1
ATOM 3224 C CA . LYS A 1 445 ? -14.891 6.180 103.894 1.00 48.49 445 LYS A CA 1
ATOM 3225 C C . LYS A 1 445 ? -14.854 6.601 105.372 1.00 53.83 445 LYS A C 1
ATOM 3226 O O . LYS A 1 445 ? -14.691 5.752 106.256 1.00 52.48 445 LYS A O 1
ATOM 3232 N N . MET A 1 446 ? -14.978 7.911 105.626 1.00 52.75 446 MET A N 1
ATOM 3233 C CA . MET A 1 446 ? -14.919 8.479 106.972 1.00 54.59 446 MET A CA 1
ATOM 3234 C C . MET A 1 446 ? -16.307 8.699 107.574 1.00 62.42 446 MET A C 1
ATOM 3235 O O . MET A 1 446 ? -17.221 9.056 106.831 1.00 62.86 446 MET A O 1
ATOM 3240 N N . PRO A 1 447 ? -16.495 8.526 108.906 1.00 61.64 447 PRO A N 1
ATOM 3241 C CA . PRO A 1 447 ? -17.830 8.755 109.486 1.00 64.09 447 PRO A CA 1
ATOM 3242 C C . PRO A 1 447 ? -18.220 10.227 109.449 1.00 72.95 447 PRO A C 1
ATOM 3243 O O . PRO A 1 447 ? -17.346 11.100 109.472 1.00 73.50 447 PRO A O 1
ATOM 3247 N N . PHE A 1 448 ? -19.531 10.497 109.399 1.00 72.62 448 PHE A N 1
ATOM 3248 C CA . PHE A 1 448 ? -20.066 11.849 109.335 1.00 76.53 448 PHE A CA 1
ATOM 3249 C C . PHE A 1 448 ? -19.840 12.681 110.606 1.00 85.55 448 PHE A C 1
ATOM 3250 O O . PHE A 1 448 ? -19.997 12.174 111.718 1.00 85.38 448 PHE A O 1
ATOM 3258 N N . THR A 1 449 ? -19.465 13.963 110.418 1.00 86.21 449 THR A N 1
ATOM 3259 C CA . THR A 1 449 ? -19.231 14.954 111.474 1.00 90.22 449 THR A CA 1
ATOM 3260 C C . THR A 1 449 ? -19.669 16.328 110.962 1.00 98.85 449 THR A C 1
ATOM 3261 O O . THR A 1 449 ? -19.394 16.673 109.812 1.00 97.77 449 THR A O 1
ATOM 3265 N N . GLU A 1 450 ? -20.349 17.108 111.815 1.00 100.44 450 GLU A N 1
ATOM 3266 C CA . GLU A 1 450 ? -20.768 18.465 111.468 1.00 104.74 450 GLU A CA 1
ATOM 3267 C C . GLU A 1 450 ? -19.538 19.370 111.561 1.00 111.44 450 GLU A C 1
ATOM 3268 O O . GLU A 1 450 ? -18.731 19.206 112.480 1.00 111.11 450 GLU A O 1
ATOM 3274 N N . LYS A 1 451 ? -19.367 20.287 110.596 1.00 110.76 451 LYS A N 1
ATOM 3275 C CA . LYS A 1 451 ? -18.213 21.187 110.574 1.00 112.98 451 LYS A CA 1
ATOM 3276 C C . LYS A 1 451 ? -18.365 22.322 111.592 1.00 123.63 451 LYS A C 1
ATOM 3277 O O . LYS A 1 451 ? -19.226 23.190 111.433 1.00 127.11 451 LYS A O 1
ATOM 3283 N N . ILE A 1 452 ? -17.538 22.289 112.648 1.00 121.59 452 ILE A N 1
ATOM 3284 C CA . ILE A 1 452 ? -17.509 23.306 113.701 1.00 127.11 452 ILE A CA 1
ATOM 3285 C C . ILE A 1 452 ? -16.199 24.073 113.551 1.00 133.99 452 ILE A C 1
ATOM 3286 O O . ILE A 1 452 ? -15.124 23.476 113.656 1.00 130.45 452 ILE A O 1
ATOM 3291 N N . MET A 1 453 ? -16.289 25.385 113.290 1.00 136.01 453 MET A N 1
ATOM 3292 C CA . MET A 1 453 ? -15.116 26.236 113.094 1.00 138.60 453 MET A CA 1
ATOM 3293 C C . MET A 1 453 ? -14.839 27.182 114.267 1.00 148.64 453 MET A C 1
ATOM 3294 O O . MET A 1 453 ? -15.769 27.696 114.889 1.00 152.43 453 MET A O 1
ATOM 3299 N N . ALA A 1 454 ? -13.548 27.416 114.544 1.00 146.34 454 ALA A N 1
ATOM 3300 C CA . ALA A 1 454 ? -13.072 28.309 115.592 1.00 151.75 454 ALA A CA 1
ATOM 3301 C C . ALA A 1 454 ? -13.126 29.766 115.138 1.00 155.70 454 ALA A C 1
ATOM 3302 O O . ALA A 1 454 ? -13.092 30.045 113.938 1.00 155.73 454 ALA A O 1
ATOM 3304 N N . THR A 1 455 ? -13.200 30.689 116.106 1.00 154.55 455 THR A N 1
ATOM 3305 C CA . THR A 1 455 ? -13.257 32.132 115.869 1.00 155.74 455 THR A CA 1
ATOM 3306 C C . THR A 1 455 ? -11.854 32.699 115.567 1.00 159.84 455 THR A C 1
ATOM 3307 O O . THR A 1 455 ? -10.865 32.065 115.949 1.00 159.00 455 THR A O 1
ATOM 3311 N N . PRO A 1 456 ? -11.735 33.899 114.938 1.00 158.95 456 PRO A N 1
ATOM 3312 C CA . PRO A 1 456 ? -10.399 34.474 114.688 1.00 159.47 456 PRO A CA 1
ATOM 3313 C C . PRO A 1 456 ? -9.567 34.643 115.961 1.00 163.08 456 PRO A C 1
ATOM 3314 O O . PRO A 1 456 ? -8.349 34.468 115.917 1.00 162.76 456 PRO A O 1
ATOM 3318 N N . GLU A 1 457 ? -10.236 34.951 117.097 1.00 161.56 457 GLU A N 1
ATOM 3319 C CA . GLU A 1 457 ? -9.621 35.117 118.417 1.00 161.80 457 GLU A CA 1
ATOM 3320 C C . GLU A 1 457 ? -8.979 33.816 118.893 1.00 163.75 457 GLU A C 1
ATOM 3321 O O . GLU A 1 457 ? -7.891 33.849 119.470 1.00 163.40 457 GLU A O 1
ATOM 3327 N N . GLN A 1 458 ? -9.651 32.675 118.649 1.00 160.74 458 GLN A N 1
ATOM 3328 C CA . GLN A 1 458 ? -9.162 31.353 119.038 1.00 159.76 458 GLN A CA 1
ATOM 3329 C C . GLN A 1 458 ? -8.007 30.908 118.150 1.00 162.47 458 GLN A C 1
ATOM 3330 O O . GLN A 1 458 ? -6.995 30.426 118.665 1.00 161.92 458 GLN A O 1
ATOM 3336 N N . VAL A 1 459 ? -8.143 31.103 116.822 1.00 160.48 459 VAL A N 1
ATOM 3337 C CA . VAL A 1 459 ? -7.116 30.780 115.825 1.00 160.13 459 VAL A CA 1
ATOM 3338 C C . VAL A 1 459 ? -5.848 31.592 116.130 1.00 163.38 459 VAL A C 1
ATOM 3339 O O . VAL A 1 459 ? -4.743 31.049 116.065 1.00 163.07 459 VAL A O 1
ATOM 3343 N N . GLY A 1 460 ? -6.038 32.858 116.509 1.00 161.88 460 GLY A N 1
ATOM 3344 C CA . GLY A 1 460 ? -4.968 33.769 116.893 1.00 162.29 460 GLY A CA 1
ATOM 3345 C C . GLY A 1 460 ? -4.193 33.272 118.098 1.00 164.33 460 GLY A C 1
ATOM 3346 O O . GLY A 1 460 ? -2.958 33.276 118.080 1.00 164.20 460 GLY A O 1
ATOM 3347 N N . LYS A 1 461 ? -4.913 32.807 119.143 1.00 161.42 461 LYS A N 1
ATOM 3348 C CA . LYS A 1 461 ? -4.308 32.253 120.360 1.00 160.94 461 LYS A CA 1
ATOM 3349 C C . LYS A 1 461 ? -3.495 31.009 120.039 1.00 162.86 461 LYS A C 1
ATOM 3350 O O . LYS A 1 461 ? -2.388 30.849 120.553 1.00 162.09 461 LYS A O 1
ATOM 3356 N N . MET A 1 462 ? -4.040 30.141 119.169 1.00 160.34 462 MET A N 1
ATOM 3357 C CA . MET A 1 462 ? -3.367 28.923 118.737 1.00 159.66 462 MET A CA 1
ATOM 3358 C C . MET A 1 462 ? -2.129 29.265 117.910 1.00 161.48 462 MET A C 1
ATOM 3359 O O . MET A 1 462 ? -1.102 28.617 118.089 1.00 158.04 462 MET A O 1
ATOM 3364 N N . LYS A 1 463 ? -2.208 30.313 117.057 1.00 160.56 463 LYS A N 1
ATOM 3365 C CA . LYS A 1 463 ? -1.081 30.789 116.245 1.00 160.34 463 LYS A CA 1
ATOM 3366 C C . LYS A 1 463 ? 0.093 31.137 117.161 1.00 161.60 463 LYS A C 1
ATOM 3367 O O . LYS A 1 463 ? 1.218 30.701 116.905 1.00 162.30 463 LYS A O 1
ATOM 3373 N N . ALA A 1 464 ? -0.191 31.875 118.259 1.00 157.67 464 ALA A N 1
ATOM 3374 C CA . ALA A 1 464 ? 0.789 32.272 119.271 1.00 157.68 464 ALA A CA 1
ATOM 3375 C C . ALA A 1 464 ? 1.418 31.049 119.930 1.00 158.61 464 ALA A C 1
ATOM 3376 O O . ALA A 1 464 ? 2.617 31.062 120.200 1.00 159.02 464 ALA A O 1
ATOM 3378 N N . ILE A 1 465 ? 0.618 29.987 120.159 1.00 156.32 465 ILE A N 1
ATOM 3379 C CA . ILE A 1 465 ? 1.086 28.731 120.749 1.00 153.45 465 ILE A CA 1
ATOM 3380 C C . ILE A 1 465 ? 1.996 28.013 119.759 1.00 150.76 465 ILE A C 1
ATOM 3381 O O . ILE A 1 465 ? 3.079 27.568 120.142 1.00 148.53 465 ILE A O 1
ATOM 3386 N N . VAL A 1 466 ? 1.566 27.930 118.485 1.00 144.34 466 VAL A N 1
ATOM 3387 C CA . VAL A 1 466 ? 2.317 27.293 117.400 1.00 139.21 466 VAL A CA 1
ATOM 3388 C C . VAL A 1 466 ? 3.698 27.951 117.253 1.00 143.95 466 VAL A C 1
ATOM 3389 O O . VAL A 1 466 ? 4.707 27.245 117.187 1.00 140.46 466 VAL A O 1
ATOM 3393 N N . GLU A 1 467 ? 3.737 29.299 117.253 1.00 144.79 467 GLU A N 1
ATOM 3394 C CA . GLU A 1 467 ? 4.970 30.085 117.142 1.00 146.52 467 GLU A CA 1
ATOM 3395 C C . GLU A 1 467 ? 5.915 29.840 118.319 1.00 148.96 467 GLU A C 1
ATOM 3396 O O . GLU A 1 467 ? 7.131 29.849 118.132 1.00 146.81 467 GLU A O 1
ATOM 3402 N N . LYS A 1 468 ? 5.354 29.621 119.526 1.00 146.23 468 LYS A N 1
ATOM 3403 C CA . LYS A 1 468 ? 6.128 29.365 120.741 1.00 145.59 468 LYS A CA 1
ATOM 3404 C C . LYS A 1 468 ? 6.851 28.025 120.714 1.00 142.39 468 LYS A C 1
ATOM 3405 O O . LYS A 1 468 ? 7.964 27.935 121.223 1.00 141.36 468 LYS A O 1
ATOM 3411 N N . LEU A 1 469 ? 6.217 26.991 120.138 1.00 133.56 469 LEU A N 1
ATOM 3412 C CA . LEU A 1 469 ? 6.788 25.640 120.068 1.00 127.31 469 LEU A CA 1
ATOM 3413 C C . LEU A 1 469 ? 7.359 25.312 118.686 1.00 126.39 469 LEU A C 1
ATOM 3414 O O . LEU A 1 469 ? 7.373 24.148 118.267 1.00 121.39 469 LEU A O 1
ATOM 3419 N N . ARG A 1 470 ? 7.855 26.346 117.994 1.00 124.30 470 ARG A N 1
ATOM 3420 C CA . ARG A 1 470 ? 8.458 26.204 116.676 1.00 120.97 470 ARG A CA 1
ATOM 3421 C C . ARG A 1 470 ? 9.867 25.628 116.819 1.00 121.87 470 ARG A C 1
ATOM 3422 O O . ARG A 1 470 ? 10.577 25.973 117.766 1.00 124.11 470 ARG A O 1
ATOM 3430 N N . PHE A 1 471 ? 10.260 24.740 115.891 1.00 113.04 471 PHE A N 1
ATOM 3431 C CA . PHE A 1 471 ? 11.583 24.120 115.888 1.00 110.38 471 PHE A CA 1
ATOM 3432 C C . PHE A 1 471 ? 11.995 23.707 114.469 1.00 109.79 471 PHE A C 1
ATOM 3433 O O . PHE A 1 471 ? 11.155 23.679 113.569 1.00 107.27 471 PHE A O 1
ATOM 3441 N N . THR A 1 472 ? 13.289 23.391 114.281 1.00 105.20 472 THR A N 1
ATOM 3442 C CA . THR A 1 472 ? 13.830 22.983 112.988 1.00 101.98 472 THR A CA 1
ATOM 3443 C C . THR A 1 472 ? 13.820 21.464 112.858 1.00 100.07 472 THR A C 1
ATOM 3444 O O . THR A 1 472 ? 14.595 20.776 113.530 1.00 98.40 472 THR A O 1
ATOM 3448 N N . TYR A 1 473 ? 12.946 20.945 111.988 1.00 93.36 473 TYR A N 1
ATOM 3449 C CA . TYR A 1 473 ? 12.843 19.514 111.745 1.00 88.38 473 TYR A CA 1
ATOM 3450 C C . TYR A 1 473 ? 13.891 19.032 110.758 1.00 90.09 473 TYR A C 1
ATOM 3451 O O . TYR A 1 473 ? 14.086 19.635 109.700 1.00 90.35 473 TYR A O 1
ATOM 3460 N N . ARG A 1 474 ? 14.529 17.910 111.105 1.00 84.48 474 ARG A N 1
ATOM 3461 C CA . ARG A 1 474 ? 15.530 17.226 110.292 1.00 82.47 474 ARG A CA 1
ATOM 3462 C C . ARG A 1 474 ? 15.170 15.743 110.337 1.00 82.81 474 ARG A C 1
ATOM 3463 O O . ARG A 1 474 ? 14.939 15.204 111.425 1.00 81.66 474 ARG A O 1
ATOM 3471 N N . SER A 1 475 ? 15.106 15.083 109.169 1.00 77.42 475 SER A N 1
ATOM 3472 C CA . SER A 1 475 ? 14.749 13.662 109.082 1.00 74.12 475 SER A CA 1
ATOM 3473 C C . SER A 1 475 ? 15.614 12.715 109.950 1.00 76.95 475 SER A C 1
ATOM 3474 O O . SER A 1 475 ? 15.148 11.622 110.285 1.00 74.43 475 SER A O 1
ATOM 3477 N N . ASP A 1 476 ? 16.831 13.153 110.353 1.00 75.06 476 ASP A N 1
ATOM 3478 C CA . ASP A 1 476 ? 17.789 12.375 111.149 1.00 74.08 476 ASP A CA 1
ATOM 3479 C C . ASP A 1 476 ? 17.765 12.659 112.664 1.00 78.45 476 ASP A C 1
ATOM 3480 O O . ASP A 1 476 ? 18.614 12.130 113.389 1.00 78.09 476 ASP A O 1
ATOM 3485 N N . SER A 1 477 ? 16.810 13.475 113.138 1.00 75.65 477 SER A N 1
ATOM 3486 C CA . SER A 1 477 ? 16.711 13.904 114.536 1.00 76.85 477 SER A CA 1
ATOM 3487 C C . SER A 1 477 ? 16.307 12.832 115.548 1.00 78.04 477 SER A C 1
ATOM 3488 O O . SER A 1 477 ? 16.742 12.907 116.699 1.00 79.15 477 SER A O 1
ATOM 3491 N N . PHE A 1 478 ? 15.459 11.870 115.153 1.00 70.72 478 PHE A N 1
ATOM 3492 C CA . PHE A 1 478 ? 14.954 10.883 116.108 1.00 69.04 478 PHE A CA 1
ATOM 3493 C C . PHE A 1 478 ? 15.487 9.482 115.924 1.00 68.34 478 PHE A C 1
ATOM 3494 O O . PHE A 1 478 ? 15.629 9.013 114.798 1.00 65.36 478 PHE A O 1
ATOM 3502 N N . GLU A 1 479 ? 15.754 8.804 117.048 1.00 64.70 479 GLU A N 1
ATOM 3503 C CA . GLU A 1 479 ? 16.232 7.425 117.073 1.00 62.71 479 GLU A CA 1
ATOM 3504 C C . GLU A 1 479 ? 15.094 6.515 117.502 1.00 65.12 479 GLU A C 1
ATOM 3505 O O . GLU A 1 479 ? 14.234 6.952 118.273 1.00 66.40 479 GLU A O 1
ATOM 3511 N N . ASN A 1 480 ? 15.083 5.260 117.016 1.00 58.77 480 ASN A N 1
ATOM 3512 C CA . ASN A 1 480 ? 14.056 4.272 117.355 1.00 57.33 480 ASN A CA 1
ATOM 3513 C C . ASN A 1 480 ? 14.291 3.773 118.787 1.00 62.16 480 ASN A C 1
ATOM 3514 O O . ASN A 1 480 ? 15.287 3.085 119.037 1.00 62.10 480 ASN A O 1
ATOM 3519 N N . PRO A 1 481 ? 13.397 4.144 119.738 1.00 59.24 481 PRO A N 1
ATOM 3520 C CA . PRO A 1 481 ? 13.595 3.746 121.145 1.00 60.65 481 PRO A CA 1
ATOM 3521 C C . PRO A 1 481 ? 13.718 2.247 121.348 1.00 62.79 481 PRO A C 1
ATOM 3522 O O . PRO A 1 481 ? 14.562 1.797 122.125 1.00 63.36 481 PRO A O 1
ATOM 3526 N N . VAL A 1 482 ? 12.891 1.486 120.620 1.00 57.19 482 VAL A N 1
ATOM 3527 C CA . VAL A 1 482 ? 12.843 0.030 120.668 1.00 56.69 482 VAL A CA 1
ATOM 3528 C C . VAL A 1 482 ? 14.171 -0.586 120.227 1.00 60.42 482 VAL A C 1
ATOM 3529 O O . VAL A 1 482 ? 14.704 -1.435 120.944 1.00 61.40 482 VAL A O 1
ATOM 3533 N N . LEU A 1 483 ? 14.704 -0.159 119.062 1.00 55.43 483 LEU A N 1
ATOM 3534 C CA . LEU A 1 483 ? 15.965 -0.678 118.541 1.00 54.54 483 LEU A CA 1
ATOM 3535 C C . LEU A 1 483 ? 17.120 -0.352 119.451 1.00 61.35 483 LEU A C 1
ATOM 3536 O O . LEU A 1 483 ? 17.870 -1.257 119.814 1.00 61.96 483 LEU A O 1
ATOM 3541 N N . GLN A 1 484 ? 17.244 0.932 119.846 1.00 59.56 484 GLN A N 1
ATOM 3542 C CA . GLN A 1 484 ? 18.312 1.404 120.727 1.00 61.60 484 GLN A CA 1
ATOM 3543 C C . GLN A 1 484 ? 18.409 0.580 122.000 1.00 67.64 484 GLN A C 1
ATOM 3544 O O . GLN A 1 484 ? 19.491 0.079 122.317 1.00 68.12 484 GLN A O 1
ATOM 3550 N N . GLN A 1 485 ? 17.267 0.372 122.678 1.00 65.01 485 GLN A N 1
ATOM 3551 C CA . GLN A 1 485 ? 17.202 -0.426 123.898 1.00 67.00 485 GLN A CA 1
ATOM 3552 C C . GLN A 1 485 ? 17.603 -1.885 123.669 1.00 69.89 485 GLN A C 1
ATOM 3553 O O . GLN A 1 485 ? 18.327 -2.447 124.495 1.00 71.26 485 GLN A O 1
ATOM 3559 N N . HIS A 1 486 ? 17.151 -2.483 122.544 1.00 63.75 486 HIS A N 1
ATOM 3560 C CA . HIS A 1 486 ? 17.454 -3.871 122.184 1.00 63.07 486 HIS A CA 1
ATOM 3561 C C . HIS A 1 486 ? 18.958 -4.132 122.104 1.00 67.57 486 HIS A C 1
ATOM 3562 O O . HIS A 1 486 ? 19.432 -5.143 122.624 1.00 68.76 486 HIS A O 1
ATOM 3569 N N . PHE A 1 487 ? 19.703 -3.217 121.477 1.00 62.89 487 PHE A N 1
ATOM 3570 C CA . PHE A 1 487 ? 21.140 -3.371 121.322 1.00 62.96 487 PHE A CA 1
ATOM 3571 C C . PHE A 1 487 ? 21.905 -2.976 122.568 1.00 69.33 487 PHE A C 1
ATOM 3572 O O . PHE A 1 487 ? 22.974 -3.539 122.811 1.00 70.17 487 PHE A O 1
ATOM 3580 N N . ARG A 1 488 ? 21.352 -2.056 123.387 1.00 66.95 488 ARG A N 1
ATOM 3581 C CA . ARG A 1 488 ? 21.980 -1.701 124.659 1.00 69.53 488 ARG A CA 1
ATOM 3582 C C . ARG A 1 488 ? 21.927 -2.948 125.535 1.00 76.36 488 ARG A C 1
ATOM 3583 O O . ARG A 1 488 ? 22.904 -3.264 126.217 1.00 77.95 488 ARG A O 1
ATOM 3591 N N . ASN A 1 489 ? 20.798 -3.688 125.456 1.00 73.38 489 ASN A N 1
ATOM 3592 C CA . ASN A 1 489 ? 20.580 -4.934 126.186 1.00 75.60 489 ASN A CA 1
ATOM 3593 C C . ASN A 1 489 ? 21.566 -6.008 125.752 1.00 80.36 489 ASN A C 1
ATOM 3594 O O . ASN A 1 489 ? 22.154 -6.676 126.610 1.00 82.61 489 ASN A O 1
ATOM 3599 N N . LEU A 1 490 ? 21.772 -6.150 124.430 1.00 74.86 490 LEU A N 1
ATOM 3600 C CA . LEU A 1 490 ? 22.709 -7.130 123.888 1.00 75.24 490 LEU A CA 1
ATOM 3601 C C . LEU A 1 490 ? 24.151 -6.834 124.303 1.00 82.09 490 LEU A C 1
ATOM 3602 O O . LEU A 1 490 ? 24.897 -7.771 124.577 1.00 83.25 490 LEU A O 1
ATOM 3607 N N . GLU A 1 491 ? 24.525 -5.533 124.384 1.00 79.70 491 GLU A N 1
ATOM 3608 C CA . GLU A 1 491 ? 25.857 -5.069 124.813 1.00 81.57 491 GLU A CA 1
ATOM 3609 C C . GLU A 1 491 ? 26.179 -5.556 126.221 1.00 90.02 491 GLU A C 1
ATOM 3610 O O . GLU A 1 491 ? 27.248 -6.132 126.444 1.00 91.31 491 GLU A O 1
ATOM 3616 N N . ALA A 1 492 ? 25.234 -5.344 127.158 1.00 88.71 492 ALA A N 1
ATOM 3617 C CA . ALA A 1 492 ? 25.346 -5.749 128.553 1.00 92.55 492 ALA A CA 1
ATOM 3618 C C . ALA A 1 492 ? 25.537 -7.262 128.687 1.00 99.67 492 ALA A C 1
ATOM 3619 O O . ALA A 1 492 ? 26.316 -7.708 129.532 1.00 101.85 492 ALA A O 1
ATOM 3621 N N . LEU A 1 493 ? 24.850 -8.041 127.838 1.00 96.31 493 LEU A N 1
ATOM 3622 C CA . LEU A 1 493 ? 24.925 -9.500 127.857 1.00 98.63 493 LEU A CA 1
ATOM 3623 C C . LEU A 1 493 ? 26.173 -10.069 127.182 1.00 103.69 493 LEU A C 1
ATOM 3624 O O . LEU A 1 493 ? 26.706 -11.076 127.653 1.00 105.71 493 LEU A O 1
ATOM 3629 N N . ALA A 1 494 ? 26.622 -9.451 126.072 1.00 98.63 494 ALA A N 1
ATOM 3630 C CA . ALA A 1 494 ? 27.799 -9.896 125.319 1.00 98.86 494 ALA A CA 1
ATOM 3631 C C . ALA A 1 494 ? 29.109 -9.599 126.040 1.00 106.20 494 ALA A C 1
ATOM 3632 O O . ALA A 1 494 ? 30.075 -10.344 125.877 1.00 107.19 494 ALA A O 1
ATOM 3634 N N . LEU A 1 495 ? 29.142 -8.509 126.822 1.00 104.51 495 LEU A N 1
ATOM 3635 C CA . LEU A 1 495 ? 30.324 -8.083 127.568 1.00 107.27 495 LEU A CA 1
ATOM 3636 C C . LEU A 1 495 ? 30.281 -8.513 129.035 1.00 118.52 495 LEU A C 1
ATOM 3637 O O . LEU A 1 495 ? 31.269 -8.325 129.751 1.00 120.28 495 LEU A O 1
ATOM 3642 N N . ASP A 1 496 ? 29.145 -9.107 129.466 1.00 118.92 496 ASP A N 1
ATOM 3643 C CA . ASP A 1 496 ? 28.872 -9.572 130.833 1.00 123.79 496 ASP A CA 1
ATOM 3644 C C . ASP A 1 496 ? 29.018 -8.431 131.854 1.00 131.93 496 ASP A C 1
ATOM 3645 O O . ASP A 1 496 ? 29.647 -8.588 132.905 1.00 134.80 496 ASP A O 1
ATOM 3650 N N . LEU A 1 497 ? 28.424 -7.270 131.515 1.00 128.59 497 LEU A N 1
ATOM 3651 C CA . LEU A 1 497 ? 28.408 -6.065 132.345 1.00 130.93 497 LEU A CA 1
ATOM 3652 C C . LEU A 1 497 ? 27.435 -6.248 133.495 1.00 140.07 497 LEU A C 1
ATOM 3653 O O . LEU A 1 497 ? 27.642 -5.691 134.574 1.00 142.53 497 LEU A O 1
ATOM 3658 N N . MET A 1 498 ? 26.341 -7.008 133.235 1.00 137.39 498 MET A N 1
ATOM 3659 C CA . MET A 1 498 ? 25.224 -7.310 134.145 1.00 140.40 498 MET A CA 1
ATOM 3660 C C . MET A 1 498 ? 24.331 -6.074 134.380 1.00 146.34 498 MET A C 1
ATOM 3661 O O . MET A 1 498 ? 23.295 -6.174 135.049 1.00 148.18 498 MET A O 1
ATOM 3666 N N . GLU A 1 499 ? 24.706 -4.932 133.772 1.00 141.99 499 GLU A N 1
ATOM 3667 C CA . GLU A 1 499 ? 23.990 -3.656 133.842 1.00 142.00 499 GLU A CA 1
ATOM 3668 C C . GLU A 1 499 ? 23.647 -3.113 132.443 1.00 142.47 499 GLU A C 1
ATOM 3669 O O . GLU A 1 499 ? 24.548 -2.737 131.683 1.00 140.21 499 GLU A O 1
ATOM 3675 N N . PRO A 1 500 ? 22.349 -3.106 132.065 1.00 138.15 500 PRO A N 1
ATOM 3676 C CA . PRO A 1 500 ? 21.988 -2.593 130.737 1.00 134.30 500 PRO A CA 1
ATOM 3677 C C . PRO A 1 500 ? 21.871 -1.076 130.724 1.00 137.74 500 PRO A C 1
ATOM 3678 O O . PRO A 1 500 ? 21.219 -0.491 131.595 1.00 139.12 500 PRO A O 1
ATOM 3682 N N . GLU A 1 501 ? 22.519 -0.435 129.739 1.00 132.33 501 GLU A N 1
ATOM 3683 C CA . GLU A 1 501 ? 22.448 1.013 129.560 1.00 131.98 501 GLU A CA 1
ATOM 3684 C C . GLU A 1 501 ? 21.000 1.341 129.186 1.00 134.29 501 GLU A C 1
ATOM 3685 O O . GLU A 1 501 ? 20.379 0.589 128.428 1.00 131.92 501 GLU A O 1
ATOM 3691 N N . GLN A 1 502 ? 20.445 2.412 129.760 1.00 131.96 502 GLN A N 1
ATOM 3692 C CA . GLN A 1 502 ? 19.064 2.792 129.472 1.00 130.73 502 GLN A CA 1
ATOM 3693 C C . GLN A 1 502 ? 19.017 3.913 128.445 1.00 132.53 502 GLN A C 1
ATOM 3694 O O . GLN A 1 502 ? 19.532 5.003 128.703 1.00 133.78 502 GLN A O 1
ATOM 3700 N N . ALA A 1 503 ? 18.433 3.629 127.266 1.00 125.47 503 ALA A N 1
ATOM 3701 C CA . ALA A 1 503 ? 18.303 4.582 126.162 1.00 123.34 503 ALA A CA 1
ATOM 3702 C C . ALA A 1 503 ? 17.390 5.759 126.533 1.00 127.34 503 ALA A C 1
ATOM 3703 O O . ALA A 1 503 ? 16.371 5.566 127.205 1.00 127.51 503 ALA A O 1
ATOM 3705 N N . VAL A 1 504 ? 17.776 6.978 126.110 1.00 123.21 504 VAL A N 1
ATOM 3706 C CA . VAL A 1 504 ? 17.008 8.201 126.364 1.00 123.73 504 VAL A CA 1
ATOM 3707 C C . VAL A 1 504 ? 16.038 8.398 125.202 1.00 122.75 504 VAL A C 1
ATOM 3708 O O . VAL A 1 504 ? 16.466 8.598 124.058 1.00 120.00 504 VAL A O 1
ATOM 3712 N N . ASP A 1 505 ? 14.734 8.319 125.499 1.00 117.79 505 ASP A N 1
ATOM 3713 C CA . ASP A 1 505 ? 13.682 8.461 124.502 1.00 114.13 505 ASP A CA 1
ATOM 3714 C C . ASP A 1 505 ? 13.584 9.887 123.971 1.00 116.99 505 ASP A C 1
ATOM 3715 O O . ASP A 1 505 ? 13.126 10.790 124.671 1.00 118.91 505 ASP A O 1
ATOM 3720 N N . LEU A 1 506 ? 14.035 10.074 122.726 1.00 110.66 506 LEU A N 1
ATOM 3721 C CA . LEU A 1 506 ? 14.031 11.350 122.010 1.00 110.78 506 LEU A CA 1
ATOM 3722 C C . LEU A 1 506 ? 12.642 11.651 121.463 1.00 113.50 506 LEU A C 1
ATOM 3723 O O . LEU A 1 506 ? 12.372 12.792 121.069 1.00 115.02 506 LEU A O 1
ATOM 3728 N N . THR A 1 507 ? 11.774 10.624 121.420 1.00 107.19 507 THR A N 1
ATOM 3729 C CA . THR A 1 507 ? 10.410 10.737 120.911 1.00 106.47 507 THR A CA 1
ATOM 3730 C C . THR A 1 507 ? 9.466 11.341 121.952 1.00 112.92 507 THR A C 1
ATOM 3731 O O . THR A 1 507 ? 8.406 11.828 121.579 1.00 113.81 507 THR A O 1
ATOM 3735 N N . LEU A 1 508 ? 9.839 11.304 123.244 1.00 110.28 508 LEU A N 1
ATOM 3736 C CA . LEU A 1 508 ? 9.013 11.862 124.313 1.00 112.90 508 LEU A CA 1
ATOM 3737 C C . LEU A 1 508 ? 9.084 13.388 124.313 1.00 119.34 508 LEU A C 1
ATOM 3738 O O . LEU A 1 508 ? 10.178 13.941 124.182 1.00 119.37 508 LEU A O 1
ATOM 3743 N N . PRO A 1 509 ? 7.931 14.087 124.412 1.00 118.27 509 PRO A N 1
ATOM 3744 C CA . PRO A 1 509 ? 7.960 15.559 124.395 1.00 121.57 509 PRO A CA 1
ATOM 3745 C C . PRO A 1 509 ? 8.665 16.150 125.597 1.00 129.52 509 PRO A C 1
ATOM 3746 O O . PRO A 1 509 ? 8.568 15.621 126.705 1.00 130.20 509 PRO A O 1
ATOM 3750 N N . LYS A 1 510 ? 9.364 17.262 125.374 1.00 128.59 510 LYS A N 1
ATOM 3751 C CA . LYS A 1 510 ? 10.087 17.980 126.411 1.00 132.81 510 LYS A CA 1
ATOM 3752 C C . LYS A 1 510 ? 9.056 18.835 127.177 1.00 141.53 510 LYS A C 1
ATOM 3753 O O . LYS A 1 510 ? 9.101 20.065 127.130 1.00 143.98 510 LYS A O 1
ATOM 3759 N N . VAL A 1 511 ? 8.110 18.146 127.859 1.00 139.20 511 VAL A N 1
ATOM 3760 C CA . VAL A 1 511 ? 6.963 18.668 128.618 1.00 142.91 511 VAL A CA 1
ATOM 3761 C C . VAL A 1 511 ? 7.293 19.923 129.439 1.00 153.26 511 VAL A C 1
ATOM 3762 O O . VAL A 1 511 ? 6.725 20.981 129.169 1.00 155.92 511 VAL A O 1
ATOM 3766 N N . GLU A 1 512 ? 8.193 19.794 130.435 1.00 152.27 512 GLU A N 1
ATOM 3767 C CA . GLU A 1 512 ? 8.579 20.875 131.343 1.00 158.39 512 GLU A CA 1
ATOM 3768 C C . GLU A 1 512 ? 9.034 22.126 130.608 1.00 163.18 512 GLU A C 1
ATOM 3769 O O . GLU A 1 512 ? 8.554 23.219 130.917 1.00 161.75 512 GLU A O 1
ATOM 3775 N N . ALA A 1 513 ? 9.922 21.960 129.610 1.00 157.32 513 ALA A N 1
ATOM 3776 C CA . ALA A 1 513 ? 10.445 23.047 128.781 1.00 158.36 513 ALA A CA 1
ATOM 3777 C C . ALA A 1 513 ? 9.324 23.727 127.996 1.00 163.83 513 ALA A C 1
ATOM 3778 O O . ALA A 1 513 ? 9.285 24.956 127.931 1.00 165.77 513 ALA A O 1
ATOM 3780 N N . MET A 1 514 ? 8.401 22.923 127.429 1.00 157.02 514 MET A N 1
ATOM 3781 C CA . MET A 1 514 ? 7.249 23.396 126.662 1.00 157.49 514 MET A CA 1
ATOM 3782 C C . MET A 1 514 ? 6.326 24.244 127.526 1.00 166.98 514 MET A C 1
ATOM 3783 O O . MET A 1 514 ? 5.929 25.328 127.098 1.00 166.37 514 MET A O 1
ATOM 3788 N N . ASN A 1 515 ? 6.012 23.767 128.747 1.00 164.86 515 ASN A N 1
ATOM 3789 C CA . ASN A 1 515 ? 5.154 24.470 129.703 1.00 163.42 515 ASN A CA 1
ATOM 3790 C C . ASN A 1 515 ? 5.706 25.857 130.043 1.00 168.88 515 ASN A C 1
ATOM 3791 O O . ASN A 1 515 ? 4.962 26.838 129.976 1.00 169.22 515 ASN A O 1
ATOM 3796 N N . LYS A 1 516 ? 7.015 25.937 130.354 1.00 167.66 516 LYS A N 1
ATOM 3797 C CA . LYS A 1 516 ? 7.725 27.180 130.671 1.00 168.87 516 LYS A CA 1
ATOM 3798 C C . LYS A 1 516 ? 7.691 28.125 129.468 1.00 173.25 516 LYS A C 1
ATOM 3799 O O . LYS A 1 516 ? 7.428 29.316 129.640 1.00 173.80 516 LYS A O 1
ATOM 3805 N N . ARG A 1 517 ? 7.937 27.585 128.260 1.00 171.21 517 ARG A N 1
ATOM 3806 C CA . ARG A 1 517 ? 7.946 28.354 127.018 1.00 171.94 517 ARG A CA 1
ATOM 3807 C C . ARG A 1 517 ? 6.561 28.905 126.645 1.00 175.83 517 ARG A C 1
ATOM 3808 O O . ARG A 1 517 ? 6.479 29.976 126.042 1.00 176.30 517 ARG A O 1
ATOM 3816 N N . LEU A 1 518 ? 5.485 28.191 127.024 1.00 173.40 518 LEU A N 1
ATOM 3817 C CA . LEU A 1 518 ? 4.110 28.610 126.730 1.00 173.70 518 LEU A CA 1
ATOM 3818 C C . LEU A 1 518 ? 3.542 29.603 127.734 1.00 177.88 518 LEU A C 1
ATOM 3819 O O . LEU A 1 518 ? 2.739 30.461 127.353 1.00 178.03 518 LEU A O 1
ATOM 3824 N N . GLY A 1 519 ? 3.938 29.465 128.997 1.00 176.22 519 GLY A N 1
ATOM 3825 C CA . GLY A 1 519 ? 3.488 30.324 130.085 1.00 176.98 519 GLY A CA 1
ATOM 3826 C C . GLY A 1 519 ? 1.990 30.287 130.298 1.00 180.20 519 GLY A C 1
ATOM 3827 O O . GLY A 1 519 ? 1.423 29.214 130.519 1.00 179.08 519 GLY A O 1
ATOM 3828 N N . SER A 1 520 ? 1.342 31.460 130.194 1.00 179.07 520 SER A N 1
ATOM 3829 C CA . SER A 1 520 ? -0.097 31.641 130.395 1.00 179.11 520 SER A CA 1
ATOM 3830 C C . SER A 1 520 ? -0.964 31.392 129.150 1.00 182.10 520 SER A C 1
ATOM 3831 O O . SER A 1 520 ? -2.191 31.345 129.280 1.00 181.79 520 SER A O 1
ATOM 3834 N N . LEU A 1 521 ? -0.342 31.204 127.962 1.00 179.88 521 LEU A N 1
ATOM 3835 C CA . LEU A 1 521 ? -1.054 30.953 126.699 1.00 179.53 521 LEU A CA 1
ATOM 3836 C C . LEU A 1 521 ? -2.011 29.769 126.770 1.00 181.46 521 LEU A C 1
ATOM 3837 O O . LEU A 1 521 ? -3.073 29.799 126.145 1.00 180.95 521 LEU A O 1
ATOM 3842 N N . VAL A 1 522 ? -1.629 28.732 127.536 1.00 178.73 522 VAL A N 1
ATOM 3843 C CA . VAL A 1 522 ? -2.415 27.518 127.745 1.00 177.94 522 VAL A CA 1
ATOM 3844 C C . VAL A 1 522 ? -3.702 27.874 128.479 1.00 181.26 522 VAL A C 1
ATOM 3845 O O . VAL A 1 522 ? -4.786 27.596 127.965 1.00 180.87 522 VAL A O 1
ATOM 3849 N N . ASP A 1 523 ? -3.580 28.514 129.661 1.00 179.43 523 ASP A N 1
ATOM 3850 C CA . ASP A 1 523 ? -4.717 28.935 130.477 1.00 179.54 523 ASP A CA 1
ATOM 3851 C C . ASP A 1 523 ? -5.603 29.916 129.719 1.00 182.80 523 ASP A C 1
ATOM 3852 O O . ASP A 1 523 ? -6.825 29.868 129.871 1.00 182.32 523 ASP A O 1
ATOM 3857 N N . GLU A 1 524 ? -4.989 30.773 128.877 1.00 181.14 524 GLU A N 1
ATOM 3858 C CA . GLU A 1 524 ? -5.685 31.747 128.034 1.00 181.63 524 GLU A CA 1
ATOM 3859 C C . GLU A 1 524 ? -6.560 31.031 127.010 1.00 183.98 524 GLU A C 1
ATOM 3860 O O . GLU A 1 524 ? -7.762 31.298 126.942 1.00 183.82 524 GLU A O 1
ATOM 3866 N N . PHE A 1 525 ? -5.961 30.100 126.236 1.00 181.07 525 PHE A N 1
ATOM 3867 C CA . PHE A 1 525 ? -6.656 29.312 125.218 1.00 180.40 525 PHE A CA 1
ATOM 3868 C C . PHE A 1 525 ? -7.832 28.547 125.822 1.00 182.67 525 PHE A C 1
ATOM 3869 O O . PHE A 1 525 ? -8.927 28.580 125.260 1.00 182.26 525 PHE A O 1
ATOM 3877 N N . LYS A 1 526 ? -7.605 27.890 126.978 1.00 180.07 526 LYS A N 1
ATOM 3878 C CA . LYS A 1 526 ? -8.607 27.115 127.715 1.00 179.53 526 LYS A CA 1
ATOM 3879 C C . LYS A 1 526 ? -9.848 27.937 128.044 1.00 183.26 526 LYS A C 1
ATOM 3880 O O . LYS A 1 526 ? -10.962 27.479 127.794 1.00 182.74 526 LYS A O 1
ATOM 3886 N N . GLU A 1 527 ? -9.651 29.153 128.593 1.00 181.97 527 GLU A N 1
ATOM 3887 C CA . GLU A 1 527 ? -10.720 30.073 128.974 1.00 182.57 527 GLU A CA 1
ATOM 3888 C C . GLU A 1 527 ? -11.586 30.454 127.771 1.00 185.54 527 GLU A C 1
ATOM 3889 O O . GLU A 1 527 ? -12.789 30.653 127.930 1.00 185.31 527 GLU A O 1
ATOM 3895 N N . LEU A 1 528 ? -10.979 30.532 126.572 1.00 183.30 528 LEU A N 1
ATOM 3896 C CA . LEU A 1 528 ? -11.672 30.894 125.337 1.00 183.38 528 LEU A CA 1
ATOM 3897 C C . LEU A 1 528 ? -12.390 29.725 124.655 1.00 185.41 528 LEU A C 1
ATOM 3898 O O . LEU A 1 528 ? -13.256 29.965 123.808 1.00 185.40 528 LEU A O 1
ATOM 3903 N N . VAL A 1 529 ? -12.031 28.475 124.996 1.00 182.10 529 VAL A N 1
ATOM 3904 C CA . VAL A 1 529 ? -12.598 27.285 124.348 1.00 181.18 529 VAL A CA 1
ATOM 3905 C C . VAL A 1 529 ? -13.382 26.368 125.298 1.00 183.40 529 VAL A C 1
ATOM 3906 O O . VAL A 1 529 ? -14.545 26.058 125.027 1.00 183.16 529 VAL A O 1
ATOM 3910 N N . TYR A 1 530 ? -12.725 25.885 126.361 1.00 180.68 530 TYR A N 1
ATOM 3911 C CA . TYR A 1 530 ? -13.303 24.944 127.308 1.00 180.19 530 TYR A CA 1
ATOM 3912 C C . TYR A 1 530 ? -14.231 25.605 128.330 1.00 183.63 530 TYR A C 1
ATOM 3913 O O . TYR A 1 530 ? -13.876 26.636 128.899 1.00 183.94 530 TYR A O 1
ATOM 3922 N N . PRO A 1 531 ? -15.433 25.030 128.554 1.00 181.22 531 PRO A N 1
ATOM 3923 C CA . PRO A 1 531 ? -16.366 25.609 129.530 1.00 181.58 531 PRO A CA 1
ATOM 3924 C C . PRO A 1 531 ? -15.860 25.427 130.965 1.00 184.11 531 PRO A C 1
ATOM 3925 O O . PRO A 1 531 ? -15.001 24.570 131.186 1.00 183.32 531 PRO A O 1
ATOM 3929 N N . PRO A 1 532 ? -16.367 26.200 131.961 1.00 182.03 532 PRO A N 1
ATOM 3930 C CA . PRO A 1 532 ? -15.904 25.998 133.347 1.00 181.77 532 PRO A CA 1
ATOM 3931 C C . PRO A 1 532 ? -16.222 24.594 133.860 1.00 183.21 532 PRO A C 1
ATOM 3932 O O . PRO A 1 532 ? -15.454 24.046 134.649 1.00 182.57 532 PRO A O 1
ATOM 3936 N N . ASP A 1 533 ? -17.336 24.005 133.379 1.00 180.27 533 ASP A N 1
ATOM 3937 C CA . ASP A 1 533 ? -17.767 22.657 133.732 1.00 179.31 533 ASP A CA 1
ATOM 3938 C C . ASP A 1 533 ? -17.543 21.702 132.557 1.00 181.02 533 ASP A C 1
ATOM 3939 O O . ASP A 1 533 ? -18.031 21.951 131.449 1.00 180.97 533 ASP A O 1
ATOM 3944 N N . TYR A 1 534 ? -16.765 20.633 132.796 1.00 177.45 534 TYR A N 1
ATOM 3945 C CA . TYR A 1 534 ? -16.423 19.625 131.791 1.00 188.15 534 TYR A CA 1
ATOM 3946 C C . TYR A 1 534 ? -16.322 18.254 132.447 1.00 199.33 534 TYR A C 1
ATOM 3947 O O . TYR A 1 534 ? -16.843 17.268 131.928 1.00 168.63 534 TYR A O 1
ATOM 3956 N N . MET B 2 1 ? -16.020 10.912 102.836 1.00 82.02 -16 MET B N 1
ATOM 3957 C CA . MET B 2 1 ? -16.975 11.042 103.937 1.00 83.80 -16 MET B CA 1
ATOM 3958 C C . MET B 2 1 ? -18.305 10.355 103.636 1.00 87.89 -16 MET B C 1
ATOM 3959 O O . MET B 2 1 ? -18.800 10.402 102.508 1.00 87.44 -16 MET B O 1
ATOM 3964 N N . HIS B 2 2 ? -18.882 9.739 104.677 1.00 84.80 -15 HIS B N 1
ATOM 3965 C CA . HIS B 2 2 ? -20.161 9.035 104.656 1.00 84.38 -15 HIS B CA 1
ATOM 3966 C C . HIS B 2 2 ? -21.345 10.001 104.701 1.00 92.30 -15 HIS B C 1
ATOM 3967 O O . HIS B 2 2 ? -21.178 11.185 105.018 1.00 94.42 -15 HIS B O 1
ATOM 3974 N N . HIS B 2 3 ? -22.554 9.464 104.432 1.00 89.31 -14 HIS B N 1
ATOM 3975 C CA . HIS B 2 3 ? -23.836 10.168 104.500 1.00 91.91 -14 HIS B CA 1
ATOM 3976 C C . HIS B 2 3 ? -24.176 10.387 105.991 1.00 97.43 -14 HIS B C 1
ATOM 3977 O O . HIS B 2 3 ? -23.603 9.708 106.849 1.00 96.07 -14 HIS B O 1
ATOM 3984 N N . HIS B 2 4 ? -25.096 11.325 106.303 1.00 96.51 -13 HIS B N 1
ATOM 3985 C CA . HIS B 2 4 ? -25.495 11.599 107.690 1.00 98.28 -13 HIS B CA 1
ATOM 3986 C C . HIS B 2 4 ? -26.272 10.435 108.325 1.00 99.96 -13 HIS B C 1
ATOM 3987 O O . HIS B 2 4 ? -26.269 10.300 109.552 1.00 100.37 -13 HIS B O 1
ATOM 3994 N N . HIS B 2 5 ? -26.898 9.580 107.485 1.00 94.10 -12 HIS B N 1
ATOM 3995 C CA . HIS B 2 5 ? -27.650 8.399 107.910 1.00 92.74 -12 HIS B CA 1
ATOM 3996 C C . HIS B 2 5 ? -26.743 7.281 108.440 1.00 94.05 -12 HIS B C 1
ATOM 3997 O O . HIS B 2 5 ? -27.192 6.485 109.265 1.00 93.87 -12 HIS B O 1
ATOM 4004 N N . HIS B 2 6 ? -25.474 7.224 107.972 1.00 88.39 -11 HIS B N 1
ATOM 4005 C CA . HIS B 2 6 ? -24.474 6.241 108.409 1.00 85.94 -11 HIS B CA 1
ATOM 4006 C C . HIS B 2 6 ? -24.047 6.554 109.849 1.00 91.07 -11 HIS B C 1
ATOM 4007 O O . HIS B 2 6 ? -23.345 7.539 110.097 1.00 92.21 -11 HIS B O 1
ATOM 4014 N N . HIS B 2 7 ? -24.504 5.717 110.791 1.00 87.29 -10 HIS B N 1
ATOM 4015 C CA . HIS B 2 7 ? -24.241 5.862 112.222 1.00 88.93 -10 HIS B CA 1
ATOM 4016 C C . HIS B 2 7 ? -22.793 5.555 112.580 1.00 89.47 -10 HIS B C 1
ATOM 4017 O O . HIS B 2 7 ? -22.131 4.788 111.879 1.00 86.00 -10 HIS B O 1
ATOM 4024 N N . HIS B 2 8 ? -22.316 6.132 113.688 1.00 86.93 -9 HIS B N 1
ATOM 4025 C CA . HIS B 2 8 ? -20.951 5.928 114.147 1.00 85.39 -9 HIS B CA 1
ATOM 4026 C C . HIS B 2 8 ? -20.738 4.561 114.814 1.00 86.79 -9 HIS B C 1
ATOM 4027 O O . HIS B 2 8 ? -19.579 4.177 114.996 1.00 85.32 -9 HIS B O 1
ATOM 4034 N N . HIS B 2 9 ? -21.819 3.814 115.151 1.00 83.01 -8 HIS B N 1
ATOM 4035 C CA . HIS B 2 9 ? -21.633 2.502 115.762 1.00 82.12 -8 HIS B CA 1
ATOM 4036 C C . HIS B 2 9 ? -20.851 1.581 114.834 1.00 80.87 -8 HIS B C 1
ATOM 4037 O O . HIS B 2 9 ? -19.996 0.835 115.305 1.00 80.20 -8 HIS B O 1
ATOM 4044 N N . HIS B 2 10 ? -21.056 1.736 113.506 1.00 73.73 -7 HIS B N 1
ATOM 4045 C CA . HIS B 2 10 ? -20.367 0.994 112.443 1.00 69.84 -7 HIS B CA 1
ATOM 4046 C C . HIS B 2 10 ? -18.842 1.115 112.516 1.00 70.23 -7 HIS B C 1
ATOM 4047 O O . HIS B 2 10 ? -18.155 0.258 111.974 1.00 67.86 -7 HIS B O 1
ATOM 4054 N N . HIS B 2 11 ? -18.323 2.171 113.176 1.00 66.70 -6 HIS B N 1
ATOM 4055 C CA . HIS B 2 11 ? -16.891 2.431 113.330 1.00 65.33 -6 HIS B CA 1
ATOM 4056 C C . HIS B 2 11 ? -16.332 2.124 114.723 1.00 69.09 -6 HIS B C 1
ATOM 4057 O O . HIS B 2 11 ? -15.129 2.258 114.915 1.00 68.35 -6 HIS B O 1
ATOM 4064 N N . GLU B 2 12 ? -17.165 1.694 115.685 1.00 66.22 -5 GLU B N 1
ATOM 4065 C CA . GLU B 2 12 ? -16.640 1.398 117.019 1.00 67.57 -5 GLU B CA 1
ATOM 4066 C C . GLU B 2 12 ? -16.588 -0.102 117.327 1.00 69.47 -5 GLU B C 1
ATOM 4067 O O . GLU B 2 12 ? -17.487 -0.855 116.949 1.00 67.74 -5 GLU B O 1
ATOM 4073 N N . ASN B 2 13 ? -15.500 -0.520 118.005 1.00 66.58 -4 ASN B N 1
ATOM 4074 C CA . ASN B 2 13 ? -15.234 -1.904 118.403 1.00 66.53 -4 ASN B CA 1
ATOM 4075 C C . ASN B 2 13 ? -15.919 -2.246 119.722 1.00 74.23 -4 ASN B C 1
ATOM 4076 O O . ASN B 2 13 ? -15.551 -1.723 120.778 1.00 76.64 -4 ASN B O 1
ATOM 4081 N N . LEU B 2 14 ? -16.909 -3.143 119.645 1.00 70.68 -3 LEU B N 1
ATOM 4082 C CA . LEU B 2 14 ? -17.689 -3.639 120.778 1.00 73.36 -3 LEU B CA 1
ATOM 4083 C C . LEU B 2 14 ? -17.839 -5.155 120.646 1.00 77.68 -3 LEU B C 1
ATOM 4084 O O . LEU B 2 14 ? -17.740 -5.672 119.530 1.00 75.21 -3 LEU B O 1
ATOM 4089 N N . TYR B 2 15 ? -18.065 -5.869 121.772 1.00 77.20 -2 TYR B N 1
ATOM 4090 C CA . TYR B 2 15 ? -18.232 -7.333 121.791 1.00 77.28 -2 TYR B CA 1
ATOM 4091 C C . TYR B 2 15 ? -19.460 -7.773 120.988 1.00 79.99 -2 TYR B C 1
ATOM 4092 O O . TYR B 2 15 ? -20.588 -7.706 121.487 1.00 81.37 -2 TYR B O 1
ATOM 4101 N N . PHE B 2 16 ? -19.216 -8.188 119.723 1.00 73.79 -1 PHE B N 1
ATOM 4102 C CA . PHE B 2 16 ? -20.205 -8.628 118.731 1.00 72.56 -1 PHE B CA 1
ATOM 4103 C C . PHE B 2 16 ? -21.223 -7.516 118.409 1.00 77.13 -1 PHE B C 1
ATOM 4104 O O . PHE B 2 16 ? -22.379 -7.787 118.073 1.00 77.27 -1 PHE B O 1
ATOM 4112 N N . GLN B 2 17 ? -20.762 -6.256 118.512 1.00 73.96 0 GLN B N 1
ATOM 4113 C CA . GLN B 2 17 ? -21.528 -5.039 118.232 1.00 74.31 0 GLN B CA 1
ATOM 4114 C C . GLN B 2 17 ? -20.637 -4.033 117.485 1.00 76.48 0 GLN B C 1
ATOM 4115 O O . GLN B 2 17 ? -19.409 -4.149 117.521 1.00 74.99 0 GLN B O 1
ATOM 4121 N N . GLY B 2 18 ? -21.263 -3.072 116.814 1.00 72.71 1 GLY B N 1
ATOM 4122 C CA . GLY B 2 18 ? -20.564 -2.045 116.053 1.00 70.76 1 GLY B CA 1
ATOM 4123 C C . GLY B 2 18 ? -19.976 -2.568 114.761 1.00 71.64 1 GLY B C 1
ATOM 4124 O O . GLY B 2 18 ? -20.718 -2.924 113.844 1.00 70.29 1 GLY B O 1
ATOM 4125 N N . VAL B 2 19 ? -18.638 -2.624 114.679 1.00 67.54 2 VAL B N 1
ATOM 4126 C CA . VAL B 2 19 ? -17.926 -3.164 113.509 1.00 65.12 2 VAL B CA 1
ATOM 4127 C C . VAL B 2 19 ? -18.066 -4.688 113.563 1.00 68.82 2 VAL B C 1
ATOM 4128 O O . VAL B 2 19 ? -18.221 -5.326 112.526 1.00 67.31 2 VAL B O 1
ATOM 4132 N N . ARG B 2 20 ? -18.045 -5.249 114.782 1.00 66.63 3 ARG B N 1
ATOM 4133 C CA . ARG B 2 20 ? -18.170 -6.680 115.034 1.00 66.72 3 ARG B CA 1
ATOM 4134 C C . ARG B 2 20 ? -19.599 -7.223 114.843 1.00 71.83 3 ARG B C 1
ATOM 4135 O O . ARG B 2 20 ? -19.765 -8.438 114.749 1.00 71.11 3 ARG B O 1
ATOM 4143 N N . SER B 2 21 ? -20.626 -6.351 114.781 1.00 70.06 4 SER B N 1
ATOM 4144 C CA . SER B 2 21 ? -21.999 -6.834 114.565 1.00 71.01 4 SER B CA 1
ATOM 4145 C C . SER B 2 21 ? -22.238 -7.186 113.102 1.00 72.61 4 SER B C 1
ATOM 4146 O O . SER B 2 21 ? -21.706 -6.526 112.205 1.00 70.23 4 SER B O 1
ATOM 4149 N N . GLY B 2 22 ? -23.025 -8.233 112.887 1.00 69.61 5 GLY B N 1
ATOM 4150 C CA . GLY B 2 22 ? -23.353 -8.699 111.550 1.00 67.69 5 GLY B CA 1
ATOM 4151 C C . GLY B 2 22 ? -24.318 -7.770 110.843 1.00 69.99 5 GLY B C 1
ATOM 4152 O O . GLY B 2 22 ? -25.436 -7.547 111.329 1.00 70.93 5 GLY B O 1
ATOM 4153 N N . ASN B 2 23 ? -23.887 -7.211 109.692 1.00 63.58 6 ASN B N 1
ATOM 4154 C CA . ASN B 2 23 ? -24.727 -6.330 108.878 1.00 62.06 6 ASN B CA 1
ATOM 4155 C C . ASN B 2 23 ? -25.517 -7.203 107.880 1.00 61.95 6 ASN B C 1
ATOM 4156 O O . ASN B 2 23 ? -25.517 -6.963 106.664 1.00 61.12 6 ASN B O 1
ATOM 4161 N N . LYS B 2 24 ? -26.188 -8.233 108.420 1.00 55.81 7 LYS B N 1
ATOM 4162 C CA . LYS B 2 24 ? -26.955 -9.192 107.640 1.00 53.74 7 LYS B CA 1
ATOM 4163 C C . LYS B 2 24 ? -28.193 -8.549 107.051 1.00 54.33 7 LYS B C 1
ATOM 4164 O O . LYS B 2 24 ? -28.885 -7.804 107.745 1.00 55.18 7 LYS B O 1
ATOM 4170 N N . ALA B 2 25 ? -28.449 -8.804 105.756 1.00 46.56 8 ALA B N 1
ATOM 4171 C CA . ALA B 2 25 ? -29.618 -8.270 105.061 1.00 44.51 8 ALA B CA 1
ATOM 4172 C C . ALA B 2 25 ? -30.375 -9.358 104.321 1.00 44.86 8 ALA B C 1
ATOM 4173 O O . ALA B 2 25 ? -29.767 -10.289 103.800 1.00 43.74 8 ALA B O 1
ATOM 4175 N N . ALA B 2 26 ? -31.709 -9.252 104.312 1.00 40.13 9 ALA B N 1
ATOM 4176 C CA . ALA B 2 26 ? -32.613 -10.188 103.651 1.00 39.12 9 ALA B CA 1
ATOM 4177 C C . ALA B 2 26 ? -33.097 -9.547 102.360 1.00 38.85 9 ALA B C 1
ATOM 4178 O O . ALA B 2 26 ? -33.669 -8.457 102.394 1.00 37.55 9 ALA B O 1
ATOM 4180 N N . VAL B 2 27 ? -32.820 -10.188 101.220 1.00 34.15 10 VAL B N 1
ATOM 4181 C CA . VAL B 2 27 ? -33.198 -9.655 99.907 1.00 33.25 10 VAL B CA 1
ATOM 4182 C C . VAL B 2 27 ? -34.072 -10.639 99.128 1.00 36.60 10 VAL B C 1
ATOM 4183 O O . VAL B 2 27 ? -33.669 -11.783 98.916 1.00 36.54 10 VAL B O 1
ATOM 4187 N N . VAL B 2 28 ? -35.258 -10.183 98.686 1.00 32.58 11 VAL B N 1
ATOM 4188 C CA . VAL B 2 28 ? -36.150 -11.004 97.872 1.00 32.76 11 VAL B CA 1
ATOM 4189 C C . VAL B 2 28 ? -36.183 -10.425 96.468 1.00 35.88 11 VAL B C 1
ATOM 4190 O O . VAL B 2 28 ? -36.630 -9.293 96.272 1.00 34.78 11 VAL B O 1
ATOM 4194 N N . LEU B 2 29 ? -35.686 -11.196 95.499 1.00 32.79 12 LEU B N 1
ATOM 4195 C CA . LEU B 2 29 ? -35.698 -10.791 94.105 1.00 32.49 12 LEU B CA 1
ATOM 4196 C C . LEU B 2 29 ? -37.004 -11.310 93.517 1.00 39.51 12 LEU B C 1
ATOM 4197 O O . LEU B 2 29 ? -37.253 -12.517 93.525 1.00 40.40 12 LEU B O 1
ATOM 4202 N N . CYS B 2 30 ? -37.867 -10.387 93.084 1.00 37.18 13 CYS B N 1
ATOM 4203 C CA . CYS B 2 30 ? -39.184 -10.674 92.537 1.00 38.82 13 CYS B CA 1
ATOM 4204 C C . CYS B 2 30 ? -39.157 -10.471 91.027 1.00 43.98 13 CYS B C 1
ATOM 4205 O O . CYS B 2 30 ? -39.298 -9.344 90.546 1.00 43.22 13 CYS B O 1
ATOM 4208 N N . MET B 2 31 ? -38.950 -11.562 90.279 1.00 42.60 14 MET B N 1
ATOM 4209 C CA . MET B 2 31 ? -38.819 -11.508 88.827 1.00 43.98 14 MET B CA 1
ATOM 4210 C C . MET B 2 31 ? -40.083 -11.858 88.046 1.00 50.58 14 MET B C 1
ATOM 4211 O O . MET B 2 31 ? -40.742 -12.850 88.349 1.00 51.66 14 MET B O 1
ATOM 4216 N N . ASP B 2 32 ? -40.373 -11.067 86.996 1.00 47.95 15 ASP B N 1
ATOM 4217 C CA . ASP B 2 32 ? -41.484 -11.294 86.076 1.00 49.59 15 ASP B CA 1
ATOM 4218 C C . ASP B 2 32 ? -40.964 -12.180 84.949 1.00 55.75 15 ASP B C 1
ATOM 4219 O O . ASP B 2 32 ? -40.048 -11.790 84.226 1.00 55.72 15 ASP B O 1
ATOM 4224 N N . VAL B 2 33 ? -41.520 -13.385 84.826 1.00 54.21 16 VAL B N 1
ATOM 4225 C CA . VAL B 2 33 ? -41.133 -14.328 83.775 1.00 56.39 16 VAL B CA 1
ATOM 4226 C C . VAL B 2 33 ? -42.296 -14.561 82.798 1.00 63.68 16 VAL B C 1
ATOM 4227 O O . VAL B 2 33 ? -42.204 -15.434 81.936 1.00 65.61 16 VAL B O 1
ATOM 4231 N N . GLY B 2 34 ? -43.343 -13.737 82.913 1.00 60.30 17 GLY B N 1
ATOM 4232 C CA . GLY B 2 34 ? -44.545 -13.797 82.086 1.00 61.79 17 GLY B CA 1
ATOM 4233 C C . GLY B 2 34 ? -44.308 -13.723 80.591 1.00 67.72 17 GLY B C 1
ATOM 4234 O O . GLY B 2 34 ? -43.253 -13.263 80.146 1.00 67.16 17 GLY B O 1
ATOM 4235 N N . PHE B 2 35 ? -45.297 -14.181 79.810 1.00 66.43 18 PHE B N 1
ATOM 4236 C CA . PHE B 2 35 ? -45.268 -14.211 78.349 1.00 68.78 18 PHE B CA 1
ATOM 4237 C C . PHE B 2 35 ? -44.682 -12.941 77.701 1.00 71.05 18 PHE B C 1
ATOM 4238 O O . PHE B 2 35 ? -43.782 -13.052 76.869 1.00 71.89 18 PHE B O 1
ATOM 4246 N N . THR B 2 36 ? -45.170 -11.752 78.098 1.00 65.39 19 THR B N 1
ATOM 4247 C CA . THR B 2 36 ? -44.744 -10.449 77.563 1.00 64.93 19 THR B CA 1
ATOM 4248 C C . THR B 2 36 ? -43.285 -10.114 77.804 1.00 66.24 19 THR B C 1
ATOM 4249 O O . THR B 2 36 ? -42.701 -9.366 77.018 1.00 67.06 19 THR B O 1
ATOM 4253 N N . MET B 2 37 ? -42.692 -10.653 78.889 1.00 59.73 20 MET B N 1
ATOM 4254 C CA . MET B 2 37 ? -41.285 -10.421 79.224 1.00 57.45 20 MET B CA 1
ATOM 4255 C C . MET B 2 37 ? -40.352 -10.958 78.134 1.00 64.19 20 MET B C 1
ATOM 4256 O O . MET B 2 37 ? -39.203 -10.535 78.051 1.00 63.27 20 MET B O 1
ATOM 4261 N N . SER B 2 38 ? -40.859 -11.872 77.294 1.00 64.10 21 SER B N 1
ATOM 4262 C CA . SER B 2 38 ? -40.102 -12.476 76.206 1.00 66.91 21 SER B CA 1
ATOM 4263 C C . SER B 2 38 ? -40.225 -11.695 74.891 1.00 74.69 21 SER B C 1
ATOM 4264 O O . SER B 2 38 ? -39.337 -11.809 74.041 1.00 76.42 21 SER B O 1
ATOM 4267 N N . ASN B 2 39 ? -41.297 -10.882 74.740 1.00 72.11 22 ASN B N 1
ATOM 4268 C CA . ASN B 2 39 ? -41.533 -10.049 73.554 1.00 75.13 22 ASN B CA 1
ATOM 4269 C C . ASN B 2 39 ? -40.499 -8.929 73.516 1.00 80.15 22 ASN B C 1
ATOM 4270 O O . ASN B 2 39 ? -40.336 -8.214 74.508 1.00 77.39 22 ASN B O 1
ATOM 4275 N N . SER B 2 40 ? -39.777 -8.809 72.391 1.00 80.31 23 SER B N 1
ATOM 4276 C CA . SER B 2 40 ? -38.731 -7.805 72.228 1.00 80.66 23 SER B CA 1
ATOM 4277 C C . SER B 2 40 ? -38.757 -7.070 70.898 1.00 89.38 23 SER B C 1
ATOM 4278 O O . SER B 2 40 ? -39.252 -7.593 69.896 1.00 91.28 23 SER B O 1
ATOM 4281 N N . ILE B 2 41 ? -38.178 -5.861 70.896 1.00 87.71 24 ILE B N 1
ATOM 4282 C CA . ILE B 2 41 ? -38.024 -4.992 69.730 1.00 91.76 24 ILE B CA 1
ATOM 4283 C C . ILE B 2 41 ? -36.732 -5.442 69.000 1.00 96.27 24 ILE B C 1
ATOM 4284 O O . ILE B 2 41 ? -35.708 -5.636 69.668 1.00 93.59 24 ILE B O 1
ATOM 4289 N N . PRO B 2 42 ? -36.767 -5.611 67.653 1.00 95.89 25 PRO B N 1
ATOM 4290 C CA . PRO B 2 42 ? -35.589 -6.102 66.915 1.00 97.18 25 PRO B CA 1
ATOM 4291 C C . PRO B 2 42 ? -34.191 -5.688 67.396 1.00 99.08 25 PRO B C 1
ATOM 4292 O O . PRO B 2 42 ? -33.326 -6.558 67.497 1.00 98.13 25 PRO B O 1
ATOM 4296 N N . GLY B 2 43 ? -33.979 -4.403 67.680 1.00 94.69 26 GLY B N 1
ATOM 4297 C CA . GLY B 2 43 ? -32.684 -3.874 68.102 1.00 92.69 26 GLY B CA 1
ATOM 4298 C C . GLY B 2 43 ? -32.234 -4.176 69.519 1.00 91.46 26 GLY B C 1
ATOM 4299 O O . GLY B 2 43 ? -31.026 -4.185 69.788 1.00 90.47 26 GLY B O 1
ATOM 4300 N N . ILE B 2 44 ? -33.188 -4.413 70.447 1.00 84.44 27 ILE B N 1
ATOM 4301 C CA . ILE B 2 44 ? -32.851 -4.652 71.855 1.00 79.71 27 ILE B CA 1
ATOM 4302 C C . ILE B 2 44 ? -33.300 -6.020 72.397 1.00 78.84 27 ILE B C 1
ATOM 4303 O O . ILE B 2 44 ? -34.282 -6.605 71.932 1.00 78.47 27 ILE B O 1
ATOM 4308 N N . GLU B 2 45 ? -32.567 -6.489 73.432 1.00 71.56 28 GLU B N 1
ATOM 4309 C CA . GLU B 2 45 ? -32.795 -7.734 74.165 1.00 69.19 28 GLU B CA 1
ATOM 4310 C C . GLU B 2 45 ? -34.144 -7.703 74.880 1.00 70.09 28 GLU B C 1
ATOM 4311 O O . GLU B 2 45 ? -34.626 -6.625 75.244 1.00 68.97 28 GLU B O 1
ATOM 4317 N N . SER B 2 46 ? -34.752 -8.881 75.093 1.00 64.55 29 SER B N 1
ATOM 4318 C CA . SER B 2 46 ? -36.042 -8.971 75.769 1.00 61.80 29 SER B CA 1
ATOM 4319 C C . SER B 2 46 ? -35.927 -8.605 77.244 1.00 61.10 29 SER B C 1
ATOM 4320 O O . SER B 2 46 ? -34.872 -8.858 77.838 1.00 59.47 29 SER B O 1
ATOM 4323 N N . PRO B 2 47 ? -36.993 -8.017 77.856 1.00 55.33 30 PRO B N 1
ATOM 4324 C CA . PRO B 2 47 ? -36.932 -7.675 79.290 1.00 51.69 30 PRO B CA 1
ATOM 4325 C C . PRO B 2 47 ? -36.529 -8.860 80.161 1.00 52.87 30 PRO B C 1
ATOM 4326 O O . PRO B 2 47 ? -35.730 -8.678 81.075 1.00 50.68 30 PRO B O 1
ATOM 4330 N N . PHE B 2 48 ? -37.031 -10.073 79.833 1.00 49.48 31 PHE B N 1
ATOM 4331 C CA . PHE B 2 48 ? -36.707 -11.320 80.526 1.00 48.23 31 PHE B CA 1
ATOM 4332 C C . PHE B 2 48 ? -35.190 -11.561 80.558 1.00 52.69 31 PHE B C 1
ATOM 4333 O O . PHE B 2 48 ? -34.642 -11.820 81.627 1.00 50.80 31 PHE B O 1
ATOM 4341 N N . GLU B 2 49 ? -34.523 -11.475 79.394 1.00 51.30 32 GLU B N 1
ATOM 4342 C CA . GLU B 2 49 ? -33.081 -11.677 79.276 1.00 51.24 32 GLU B CA 1
ATOM 4343 C C . GLU B 2 49 ? -32.292 -10.579 79.966 1.00 52.38 32 GLU B C 1
ATOM 4344 O O . GLU B 2 49 ? -31.240 -10.863 80.539 1.00 50.78 32 GLU B O 1
ATOM 4350 N N . GLN B 2 50 ? -32.792 -9.329 79.904 1.00 48.32 33 GLN B N 1
ATOM 4351 C CA . GLN B 2 50 ? -32.166 -8.169 80.543 1.00 46.34 33 GLN B CA 1
ATOM 4352 C C . GLN B 2 50 ? -32.209 -8.321 82.057 1.00 47.19 33 GLN B C 1
ATOM 4353 O O . GLN B 2 50 ? -31.174 -8.193 82.710 1.00 45.55 33 GLN B O 1
ATOM 4359 N N . ALA B 2 51 ? -33.402 -8.628 82.605 1.00 42.56 34 ALA B N 1
ATOM 4360 C CA . ALA B 2 51 ? -33.622 -8.828 84.036 1.00 40.11 34 ALA B CA 1
ATOM 4361 C C . ALA B 2 51 ? -32.834 -10.032 84.538 1.00 43.62 34 ALA B C 1
ATOM 4362 O O . ALA B 2 51 ? -32.298 -9.989 85.642 1.00 42.37 34 ALA B O 1
ATOM 4364 N N . LYS B 2 52 ? -32.730 -11.086 83.712 1.00 41.16 35 LYS B N 1
ATOM 4365 C CA . LYS B 2 52 ? -31.993 -12.304 84.043 1.00 40.98 35 LYS B CA 1
ATOM 4366 C C . LYS B 2 52 ? -30.512 -12.002 84.253 1.00 42.72 35 LYS B C 1
ATOM 4367 O O . LYS B 2 52 ? -29.901 -12.556 85.164 1.00 40.97 35 LYS B O 1
ATOM 4373 N N . LYS B 2 53 ? -29.949 -11.109 83.424 1.00 39.58 36 LYS B N 1
ATOM 4374 C CA . LYS B 2 53 ? -28.549 -10.700 83.492 1.00 38.51 36 LYS B CA 1
ATOM 4375 C C . LYS B 2 53 ? -28.279 -9.846 84.721 1.00 38.21 36 LYS B C 1
ATOM 4376 O O . LYS B 2 53 ? -27.218 -9.983 85.326 1.00 36.57 36 LYS B O 1
ATOM 4382 N N . VAL B 2 54 ? -29.235 -8.974 85.085 1.00 33.06 37 VAL B N 1
ATOM 4383 C CA . VAL B 2 54 ? -29.152 -8.090 86.252 1.00 30.75 37 VAL B CA 1
ATOM 4384 C C . VAL B 2 54 ? -29.083 -8.946 87.515 1.00 32.74 37 VAL B C 1
ATOM 4385 O O . VAL B 2 54 ? -28.215 -8.724 88.361 1.00 31.22 37 VAL B O 1
ATOM 4389 N N . ILE B 2 55 ? -29.992 -9.929 87.620 1.00 28.88 38 ILE B N 1
ATOM 4390 C CA . ILE B 2 55 ? -30.084 -10.857 88.743 1.00 27.58 38 ILE B CA 1
ATOM 4391 C C . ILE B 2 55 ? -28.801 -11.682 88.859 1.00 32.40 38 ILE B C 1
ATOM 4392 O O . ILE B 2 55 ? -28.271 -11.816 89.966 1.00 31.48 38 ILE B O 1
ATOM 4397 N N . THR B 2 56 ? -28.277 -12.184 87.719 1.00 30.09 39 THR B N 1
ATOM 4398 C CA . THR B 2 56 ? -27.036 -12.960 87.694 1.00 30.36 39 THR B CA 1
ATOM 4399 C C . THR B 2 56 ? -25.896 -12.091 88.215 1.00 33.57 39 THR B C 1
ATOM 4400 O O . THR B 2 56 ? -25.156 -12.528 89.093 1.00 33.31 39 THR B O 1
ATOM 4404 N N . MET B 2 57 ? -25.786 -10.850 87.705 1.00 29.38 40 MET B N 1
ATOM 4405 C CA . MET B 2 57 ? -24.758 -9.900 88.121 1.00 27.77 40 MET B CA 1
ATOM 4406 C C . MET B 2 57 ? -24.816 -9.675 89.610 1.00 29.86 40 MET B C 1
ATOM 4407 O O . MET B 2 57 ? -23.787 -9.770 90.269 1.00 28.46 40 MET B O 1
ATOM 4412 N N . PHE B 2 58 ? -26.030 -9.449 90.151 1.00 26.96 41 PHE B N 1
ATOM 4413 C CA . PHE B 2 58 ? -26.275 -9.244 91.577 1.00 25.92 41 PHE B CA 1
ATOM 4414 C C . PHE B 2 58 ? -25.820 -10.431 92.412 1.00 30.04 41 PHE B C 1
ATOM 4415 O O . PHE B 2 58 ? -25.026 -10.250 93.337 1.00 28.88 41 PHE B O 1
ATOM 4423 N N . VAL B 2 59 ? -26.306 -11.636 92.081 1.00 27.78 42 VAL B N 1
ATOM 4424 C CA . VAL B 2 59 ? -25.976 -12.857 92.807 1.00 27.92 42 VAL B CA 1
ATOM 4425 C C . VAL B 2 59 ? -24.457 -13.155 92.754 1.00 31.74 42 VAL B C 1
ATOM 4426 O O . VAL B 2 59 ? -23.873 -13.440 93.803 1.00 31.36 42 VAL B O 1
ATOM 4430 N N . GLN B 2 60 ? -23.815 -13.014 91.571 1.00 28.21 43 GLN B N 1
ATOM 4431 C CA . GLN B 2 60 ? -22.368 -13.227 91.390 1.00 27.72 43 GLN B CA 1
ATOM 4432 C C . GLN B 2 60 ? -21.555 -12.358 92.354 1.00 30.52 43 GLN B C 1
ATOM 4433 O O . GLN B 2 60 ? -20.666 -12.869 93.034 1.00 30.52 43 GLN B O 1
ATOM 4439 N N . ARG B 2 61 ? -21.893 -11.049 92.426 1.00 26.00 44 ARG B N 1
ATOM 4440 C CA . ARG B 2 61 ? -21.295 -10.042 93.307 1.00 24.32 44 ARG B CA 1
ATOM 4441 C C . ARG B 2 61 ? -21.442 -10.493 94.751 1.00 29.43 44 ARG B C 1
ATOM 4442 O O . ARG B 2 61 ? -20.467 -10.426 95.501 1.00 29.08 44 ARG B O 1
ATOM 4450 N N . GLN B 2 62 ? -22.656 -10.947 95.137 1.00 26.87 45 GLN B N 1
ATOM 4451 C CA . GLN B 2 62 ? -22.954 -11.376 96.502 1.00 27.40 45 GLN B CA 1
ATOM 4452 C C . GLN B 2 62 ? -22.215 -12.637 96.916 1.00 35.01 45 GLN B C 1
ATOM 4453 O O . GLN B 2 62 ? -21.827 -12.745 98.084 1.00 35.20 45 GLN B O 1
ATOM 4459 N N . VAL B 2 63 ? -21.998 -13.576 95.972 1.00 33.64 46 VAL B N 1
ATOM 4460 C CA . VAL B 2 63 ? -21.318 -14.846 96.253 1.00 35.26 46 VAL B CA 1
ATOM 4461 C C . VAL B 2 63 ? -19.864 -14.611 96.711 1.00 40.98 46 VAL B C 1
ATOM 4462 O O . VAL B 2 63 ? -19.448 -15.205 97.710 1.00 40.99 46 VAL B O 1
ATOM 4466 N N . PHE B 2 64 ? -19.129 -13.718 96.024 1.00 39.27 47 PHE B N 1
ATOM 4467 C CA . PHE B 2 64 ? -17.745 -13.373 96.360 1.00 39.62 47 PHE B CA 1
ATOM 4468 C C . PHE B 2 64 ? -17.613 -12.335 97.462 1.00 45.16 47 PHE B C 1
ATOM 4469 O O . PHE B 2 64 ? -16.564 -12.269 98.103 1.00 45.07 47 PHE B O 1
ATOM 4477 N N . ALA B 2 65 ? -18.667 -11.530 97.689 1.00 43.02 48 ALA B N 1
ATOM 4478 C CA . ALA B 2 65 ? -18.698 -10.500 98.727 1.00 42.73 48 ALA B CA 1
ATOM 4479 C C . ALA B 2 65 ? -18.688 -11.120 100.124 1.00 49.32 48 ALA B C 1
ATOM 4480 O O . ALA B 2 65 ? -19.262 -12.197 100.328 1.00 49.96 48 ALA B O 1
ATOM 4482 N N . GLU B 2 66 ? -18.025 -10.439 101.076 1.00 47.42 49 GLU B N 1
ATOM 4483 C CA . GLU B 2 66 ? -17.895 -10.883 102.464 1.00 49.07 49 GLU B CA 1
ATOM 4484 C C . GLU B 2 66 ? -19.232 -11.061 103.194 1.00 55.72 49 GLU B C 1
ATOM 4485 O O . GLU B 2 66 ? -19.353 -11.995 103.988 1.00 56.64 49 GLU B O 1
ATOM 4491 N N . ASN B 2 67 ? -20.223 -10.180 102.913 1.00 53.06 50 ASN B N 1
ATOM 4492 C CA . ASN B 2 67 ? -21.555 -10.147 103.529 1.00 54.09 50 ASN B CA 1
ATOM 4493 C C . ASN B 2 67 ? -22.257 -11.495 103.628 1.00 59.93 50 ASN B C 1
ATOM 4494 O O . ASN B 2 67 ? -22.192 -12.317 102.708 1.00 59.77 50 ASN B O 1
ATOM 4499 N N . LYS B 2 68 ? -22.946 -11.697 104.761 1.00 57.98 51 LYS B N 1
ATOM 4500 C CA . LYS B 2 68 ? -23.722 -12.891 105.073 1.00 59.71 51 LYS B CA 1
ATOM 4501 C C . LYS B 2 68 ? -25.210 -12.671 104.681 1.00 63.24 51 LYS B C 1
ATOM 4502 O O . LYS B 2 68 ? -26.108 -13.354 105.193 1.00 64.09 51 LYS B O 1
ATOM 4508 N N . ASP B 2 69 ? -25.447 -11.724 103.745 1.00 57.98 52 ASP B N 1
ATOM 4509 C CA . ASP B 2 69 ? -26.768 -11.357 103.240 1.00 57.77 52 ASP B CA 1
ATOM 4510 C C . ASP B 2 69 ? -27.460 -12.534 102.577 1.00 60.09 52 ASP B C 1
ATOM 4511 O O . ASP B 2 69 ? -26.841 -13.244 101.785 1.00 59.22 52 ASP B O 1
ATOM 4516 N N . GLU B 2 70 ? -28.731 -12.759 102.935 1.00 56.31 53 GLU B N 1
ATOM 4517 C CA . GLU B 2 70 ? -29.514 -13.880 102.424 1.00 56.28 53 GLU B CA 1
ATOM 4518 C C . GLU B 2 70 ? -30.461 -13.473 101.314 1.00 56.61 53 GLU B C 1
ATOM 4519 O O . GLU B 2 70 ? -31.028 -12.378 101.335 1.00 55.74 53 GLU B O 1
ATOM 4525 N N . ILE B 2 71 ? -30.615 -14.362 100.328 1.00 51.23 54 ILE B N 1
ATOM 4526 C CA . ILE B 2 71 ? -31.387 -14.098 99.126 1.00 49.62 54 ILE B CA 1
ATOM 4527 C C . ILE B 2 71 ? -32.455 -15.151 98.795 1.00 53.98 54 ILE B C 1
ATOM 4528 O O . ILE B 2 71 ? -32.191 -16.356 98.840 1.00 55.30 54 ILE B O 1
ATOM 4533 N N . ALA B 2 72 ? -33.656 -14.673 98.433 1.00 49.36 55 ALA B N 1
ATOM 4534 C CA . ALA B 2 72 ? -34.779 -15.507 98.009 1.00 50.09 55 ALA B CA 1
ATOM 4535 C C . ALA B 2 72 ? -35.212 -15.070 96.620 1.00 51.91 55 ALA B C 1
ATOM 4536 O O . ALA B 2 72 ? -35.048 -13.902 96.264 1.00 50.45 55 ALA B O 1
ATOM 4538 N N . LEU B 2 73 ? -35.754 -15.998 95.829 1.00 48.18 56 LEU B N 1
ATOM 4539 C CA . LEU B 2 73 ? -36.179 -15.670 94.482 1.00 47.16 56 LEU B CA 1
ATOM 4540 C C . LEU B 2 73 ? -37.619 -16.092 94.184 1.00 51.56 56 LEU B C 1
ATOM 4541 O O . LEU B 2 73 ? -37.936 -17.285 94.166 1.00 53.21 56 LEU B O 1
ATOM 4546 N N . VAL B 2 74 ? -38.474 -15.092 93.920 1.00 46.18 57 VAL B N 1
ATOM 4547 C CA . VAL B 2 74 ? -39.881 -15.271 93.572 1.00 46.35 57 VAL B CA 1
ATOM 4548 C C . VAL B 2 74 ? -40.061 -14.966 92.085 1.00 48.76 57 VAL B C 1
ATOM 4549 O O . VAL B 2 74 ? -39.608 -13.927 91.604 1.00 46.89 57 VAL B O 1
ATOM 4553 N N . LEU B 2 75 ? -40.729 -15.870 91.367 1.00 46.29 58 LEU B N 1
ATOM 4554 C CA . LEU B 2 75 ? -40.996 -15.730 89.943 1.00 46.60 58 LEU B CA 1
ATOM 4555 C C . LEU B 2 75 ? -42.487 -15.619 89.694 1.00 52.68 58 LEU B C 1
ATOM 4556 O O . LEU B 2 75 ? -43.261 -16.352 90.307 1.00 53.92 58 LEU B O 1
ATOM 4561 N N . PHE B 2 76 ? -42.901 -14.722 88.796 1.00 49.44 59 PHE B N 1
ATOM 4562 C CA . PHE B 2 76 ? -44.323 -14.594 88.500 1.00 50.58 59 PHE B CA 1
ATOM 4563 C C . PHE B 2 76 ? -44.584 -14.529 87.003 1.00 56.72 59 PHE B C 1
ATOM 4564 O O . PHE B 2 76 ? -43.845 -13.878 86.263 1.00 56.17 59 PHE B O 1
ATOM 4572 N N . GLY B 2 77 ? -45.615 -15.245 86.579 1.00 55.07 60 GLY B N 1
ATOM 4573 C CA . GLY B 2 77 ? -45.976 -15.392 85.178 1.00 56.76 60 GLY B CA 1
ATOM 4574 C C . GLY B 2 77 ? -45.594 -16.782 84.711 1.00 63.52 60 GLY B C 1
ATOM 4575 O O . GLY B 2 77 ? -45.583 -17.061 83.508 1.00 64.90 60 GLY B O 1
ATOM 4576 N N . THR B 2 78 ? -45.270 -17.661 85.682 1.00 60.73 61 THR B N 1
ATOM 4577 C CA . THR B 2 78 ? -44.886 -19.058 85.462 1.00 62.86 61 THR B CA 1
ATOM 4578 C C . THR B 2 78 ? -46.114 -19.888 85.109 1.00 70.68 61 THR B C 1
ATOM 4579 O O . THR B 2 78 ? -47.231 -19.510 85.469 1.00 70.17 61 THR B O 1
ATOM 4583 N N . ASP B 2 79 ? -45.909 -21.035 84.443 1.00 70.62 62 ASP B N 1
ATOM 4584 C CA . ASP B 2 79 ? -46.999 -21.934 84.067 1.00 73.42 62 ASP B CA 1
ATOM 4585 C C . ASP B 2 79 ? -47.670 -22.558 85.288 1.00 77.27 62 ASP B C 1
ATOM 4586 O O . ASP B 2 79 ? -48.893 -22.503 85.406 1.00 77.86 62 ASP B O 1
ATOM 4591 N N . GLY B 2 80 ? -46.867 -23.100 86.199 1.00 73.02 63 GLY B N 1
ATOM 4592 C CA . GLY B 2 80 ? -47.358 -23.704 87.432 1.00 73.50 63 GLY B CA 1
ATOM 4593 C C . GLY B 2 80 ? -47.417 -22.723 88.582 1.00 74.35 63 GLY B C 1
ATOM 4594 O O . GLY B 2 80 ? -46.923 -21.599 88.459 1.00 71.66 63 GLY B O 1
ATOM 4595 N N . THR B 2 81 ? -48.012 -23.149 89.712 1.00 71.55 64 THR B N 1
ATOM 4596 C CA . THR B 2 81 ? -48.122 -22.337 90.921 1.00 69.66 64 THR B CA 1
ATOM 4597 C C . THR B 2 81 ? -47.565 -23.090 92.131 1.00 76.51 64 THR B C 1
ATOM 4598 O O . THR B 2 81 ? -47.971 -24.224 92.394 1.00 78.53 64 THR B O 1
ATOM 4602 N N . ASP B 2 82 ? -46.610 -22.461 92.844 1.00 72.96 65 ASP B N 1
ATOM 4603 C CA . ASP B 2 82 ? -45.963 -23.023 94.033 1.00 74.29 65 ASP B CA 1
ATOM 4604 C C . ASP B 2 82 ? -45.487 -21.920 94.986 1.00 75.99 65 ASP B C 1
ATOM 4605 O O . ASP B 2 82 ? -44.350 -21.456 94.889 1.00 74.58 65 ASP B O 1
ATOM 4610 N N . ASN B 2 83 ? -46.369 -21.508 95.899 1.00 72.14 66 ASN B N 1
ATOM 4611 C CA . ASN B 2 83 ? -46.085 -20.476 96.892 1.00 70.24 66 ASN B CA 1
ATOM 4612 C C . ASN B 2 83 ? -46.868 -20.746 98.192 1.00 76.79 66 ASN B C 1
ATOM 4613 O O . ASN B 2 83 ? -47.894 -21.421 98.128 1.00 78.11 66 ASN B O 1
ATOM 4618 N N . PRO B 2 84 ? -46.423 -20.237 99.369 1.00 73.82 67 PRO B N 1
ATOM 4619 C CA . PRO B 2 84 ? -47.166 -20.520 100.619 1.00 75.59 67 PRO B CA 1
ATOM 4620 C C . PRO B 2 84 ? -48.579 -19.945 100.709 1.00 80.10 67 PRO B C 1
ATOM 4621 O O . PRO B 2 84 ? -49.393 -20.482 101.461 1.00 82.07 67 PRO B O 1
ATOM 4625 N N . LEU B 2 85 ? -48.874 -18.874 99.950 1.00 74.90 68 LEU B N 1
ATOM 4626 C CA . LEU B 2 85 ? -50.187 -18.220 99.960 1.00 75.68 68 LEU B CA 1
ATOM 4627 C C . LEU B 2 85 ? -51.146 -18.756 98.882 1.00 82.73 68 LEU B C 1
ATOM 4628 O O . LEU B 2 85 ? -52.202 -18.161 98.631 1.00 82.80 68 LEU B O 1
ATOM 4633 N N . SER B 2 86 ? -50.787 -19.897 98.276 1.00 81.21 69 SER B N 1
ATOM 4634 C CA . SER B 2 86 ? -51.548 -20.532 97.212 1.00 82.55 69 SER B CA 1
ATOM 4635 C C . SER B 2 86 ? -52.937 -20.996 97.633 1.00 89.94 69 SER B C 1
ATOM 4636 O O . SER B 2 86 ? -53.093 -21.779 98.576 1.00 91.63 69 SER B O 1
ATOM 4639 N N . GLY B 2 87 ? -53.925 -20.467 96.924 1.00 87.18 70 GLY B N 1
ATOM 4640 C CA . GLY B 2 87 ? -55.333 -20.794 97.066 1.00 89.65 70 GLY B CA 1
ATOM 4641 C C . GLY B 2 87 ? -55.815 -21.268 95.716 1.00 94.86 70 GLY B C 1
ATOM 4642 O O . GLY B 2 87 ? -55.124 -21.058 94.714 1.00 92.85 70 GLY B O 1
ATOM 4643 N N . GLY B 2 88 ? -56.984 -21.907 95.687 1.00 94.46 71 GLY B N 1
ATOM 4644 C CA . GLY B 2 88 ? -57.593 -22.428 94.465 1.00 95.33 71 GLY B CA 1
ATOM 4645 C C . GLY B 2 88 ? -57.791 -21.399 93.368 1.00 97.52 71 GLY B C 1
ATOM 4646 O O . GLY B 2 88 ? -57.610 -21.700 92.179 1.00 96.59 71 GLY B O 1
ATOM 4647 N N . ASP B 2 89 ? -58.141 -20.162 93.771 1.00 93.36 72 ASP B N 1
ATOM 4648 C CA . ASP B 2 89 ? -58.363 -19.027 92.875 1.00 91.53 72 ASP B CA 1
ATOM 4649 C C . ASP B 2 89 ? -57.466 -17.827 93.237 1.00 91.25 72 ASP B C 1
ATOM 4650 O O . ASP B 2 89 ? -57.610 -16.764 92.629 1.00 90.02 72 ASP B O 1
ATOM 4655 N N . GLN B 2 90 ? -56.531 -18.002 94.205 1.00 85.37 73 GLN B N 1
ATOM 4656 C CA . GLN B 2 90 ? -55.649 -16.930 94.676 1.00 81.98 73 GLN B CA 1
ATOM 4657 C C . GLN B 2 90 ? -54.165 -17.180 94.457 1.00 81.80 73 GLN B C 1
ATOM 4658 O O . GLN B 2 90 ? -53.703 -18.323 94.517 1.00 82.03 73 GLN B O 1
ATOM 4664 N N . TYR B 2 91 ? -53.423 -16.070 94.238 1.00 74.80 74 TYR B N 1
ATOM 4665 C CA . TYR B 2 91 ? -51.969 -15.988 94.010 1.00 72.24 74 TYR B CA 1
ATOM 4666 C C . TYR B 2 91 ? -51.470 -17.039 93.018 1.00 75.41 74 TYR B C 1
ATOM 4667 O O . TYR B 2 91 ? -50.489 -17.739 93.276 1.00 74.56 74 TYR B O 1
ATOM 4676 N N . GLN B 2 92 ? -52.165 -17.137 91.886 1.00 72.38 75 GLN B N 1
ATOM 4677 C CA . GLN B 2 92 ? -51.863 -18.079 90.822 1.00 72.93 75 GLN B CA 1
ATOM 4678 C C . GLN B 2 92 ? -50.743 -17.598 89.928 1.00 74.44 75 GLN B C 1
ATOM 4679 O O . GLN B 2 92 ? -50.557 -16.391 89.779 1.00 72.50 75 GLN B O 1
ATOM 4685 N N . ASN B 2 93 ? -49.991 -18.554 89.343 1.00 71.12 76 ASN B N 1
ATOM 4686 C CA . ASN B 2 93 ? -48.847 -18.355 88.441 1.00 69.41 76 ASN B CA 1
ATOM 4687 C C . ASN B 2 93 ? -47.659 -17.635 89.116 1.00 68.87 76 ASN B C 1
ATOM 4688 O O . ASN B 2 93 ? -46.885 -16.942 88.452 1.00 67.16 76 ASN B O 1
ATOM 4693 N N . ILE B 2 94 ? -47.515 -17.829 90.434 1.00 63.95 77 ILE B N 1
ATOM 4694 C CA . ILE B 2 94 ? -46.443 -17.249 91.243 1.00 61.41 77 ILE B CA 1
ATOM 4695 C C . ILE B 2 94 ? -45.673 -18.404 91.893 1.00 65.60 77 ILE B C 1
ATOM 4696 O O . ILE B 2 94 ? -46.271 -19.232 92.582 1.00 66.93 77 ILE B O 1
ATOM 4701 N N . THR B 2 95 ? -44.355 -18.465 91.660 1.00 60.69 78 THR B N 1
ATOM 4702 C CA . THR B 2 95 ? -43.495 -19.535 92.167 1.00 61.15 78 THR B CA 1
ATOM 4703 C C . THR B 2 95 ? -42.336 -19.026 93.027 1.00 62.62 78 THR B C 1
ATOM 4704 O O . THR B 2 95 ? -41.611 -18.124 92.618 1.00 60.36 78 THR B O 1
ATOM 4708 N N . VAL B 2 96 ? -42.140 -19.643 94.196 1.00 59.85 79 VAL B N 1
ATOM 4709 C CA . VAL B 2 96 ? -41.012 -19.326 95.066 1.00 58.67 79 VAL B CA 1
ATOM 4710 C C . VAL B 2 96 ? -39.922 -20.315 94.660 1.00 63.73 79 VAL B C 1
ATOM 4711 O O . VAL B 2 96 ? -39.919 -21.463 95.110 1.00 65.25 79 VAL B O 1
ATOM 4715 N N . HIS B 2 97 ? -39.051 -19.887 93.740 1.00 59.49 80 HIS B N 1
ATOM 4716 C CA . HIS B 2 97 ? -37.960 -20.704 93.218 1.00 60.37 80 HIS B CA 1
ATOM 4717 C C . HIS B 2 97 ? -36.920 -21.007 94.295 1.00 64.93 80 HIS B C 1
ATOM 4718 O O . HIS B 2 97 ? -36.422 -22.131 94.368 1.00 66.61 80 HIS B O 1
ATOM 4725 N N . ARG B 2 98 ? -36.580 -19.996 95.103 1.00 59.90 81 ARG B N 1
ATOM 4726 C CA . ARG B 2 98 ? -35.575 -20.099 96.155 1.00 59.60 81 ARG B CA 1
ATOM 4727 C C . ARG B 2 98 ? -36.061 -19.415 97.433 1.00 62.90 81 ARG B C 1
ATOM 4728 O O . ARG B 2 98 ? -36.584 -18.303 97.378 1.00 60.60 81 ARG B O 1
ATOM 4736 N N . HIS B 2 99 ? -35.871 -20.069 98.581 1.00 61.53 82 HIS B N 1
ATOM 4737 C CA . HIS B 2 99 ? -36.225 -19.492 99.874 1.00 61.48 82 HIS B CA 1
ATOM 4738 C C . HIS B 2 99 ? -35.002 -18.778 100.436 1.00 63.47 82 HIS B C 1
ATOM 4739 O O . HIS B 2 99 ? -33.890 -19.020 99.963 1.00 62.83 82 HIS B O 1
ATOM 4746 N N . LEU B 2 100 ? -35.203 -17.884 101.417 1.00 58.78 83 LEU B N 1
ATOM 4747 C CA . LEU B 2 100 ? -34.126 -17.103 102.019 1.00 56.84 83 LEU B CA 1
ATOM 4748 C C . LEU B 2 100 ? -32.968 -17.963 102.545 1.00 62.04 83 LEU B C 1
ATOM 4749 O O . LEU B 2 100 ? -33.099 -18.632 103.571 1.00 63.99 83 LEU B O 1
ATOM 4754 N N . MET B 2 101 ? -31.863 -17.978 101.779 1.00 57.56 84 MET B N 1
ATOM 4755 C CA . MET B 2 101 ? -30.640 -18.748 102.019 1.00 58.56 84 MET B CA 1
ATOM 4756 C C . MET B 2 101 ? -29.454 -17.971 101.475 1.00 58.98 84 MET B C 1
ATOM 4757 O O . MET B 2 101 ? -29.618 -17.201 100.525 1.00 57.27 84 MET B O 1
ATOM 4762 N N . LEU B 2 102 ? -28.248 -18.250 101.999 1.00 53.87 85 LEU B N 1
ATOM 4763 C CA . LEU B 2 102 ? -27.019 -17.641 101.505 1.00 51.00 85 LEU B CA 1
ATOM 4764 C C . LEU B 2 102 ? -26.847 -17.991 100.023 1.00 53.48 85 LEU B C 1
ATOM 4765 O O . LEU B 2 102 ? -27.124 -19.133 99.645 1.00 54.66 85 LEU B O 1
ATOM 4770 N N . PRO B 2 103 ? -26.448 -17.032 99.157 1.00 47.51 86 PRO B N 1
ATOM 4771 C CA . PRO B 2 103 ? -26.300 -17.359 97.733 1.00 47.35 86 PRO B CA 1
ATOM 4772 C C . PRO B 2 103 ? -25.199 -18.378 97.485 1.00 52.76 86 PRO B C 1
ATOM 4773 O O . PRO B 2 103 ? -24.194 -18.392 98.198 1.00 52.15 86 PRO B O 1
ATOM 4777 N N . ASP B 2 104 ? -25.409 -19.253 96.498 1.00 51.32 87 ASP B N 1
ATOM 4778 C CA . ASP B 2 104 ? -24.442 -20.286 96.149 1.00 53.51 87 ASP B CA 1
ATOM 4779 C C . ASP B 2 104 ? -24.359 -20.505 94.646 1.00 58.34 87 ASP B C 1
ATOM 4780 O O . ASP B 2 104 ? -25.140 -19.913 93.894 1.00 57.08 87 ASP B O 1
ATOM 4785 N N . PHE B 2 105 ? -23.434 -21.381 94.213 1.00 56.86 88 PHE B N 1
ATOM 4786 C CA . PHE B 2 105 ? -23.255 -21.692 92.799 1.00 57.90 88 PHE B CA 1
ATOM 4787 C C . PHE B 2 105 ? -24.424 -22.506 92.223 1.00 64.52 88 PHE B C 1
ATOM 4788 O O . PHE B 2 105 ? -24.616 -22.505 91.005 1.00 64.34 88 PHE B O 1
ATOM 4796 N N . ASP B 2 106 ? -25.238 -23.130 93.090 1.00 63.09 89 ASP B N 1
ATOM 4797 C CA . ASP B 2 106 ? -26.429 -23.854 92.655 1.00 64.94 89 ASP B CA 1
ATOM 4798 C C . ASP B 2 106 ? -27.508 -22.859 92.241 1.00 65.92 89 ASP B C 1
ATOM 4799 O O . ASP B 2 106 ? -28.239 -23.138 91.292 1.00 66.82 89 ASP B O 1
ATOM 4804 N N . LEU B 2 107 ? -27.576 -21.688 92.915 1.00 59.20 90 LEU B N 1
ATOM 4805 C CA . LEU B 2 107 ? -28.536 -20.639 92.577 1.00 57.34 90 LEU B CA 1
ATOM 4806 C C . LEU B 2 107 ? -28.204 -20.087 91.203 1.00 61.63 90 LEU B C 1
ATOM 4807 O O . LEU B 2 107 ? -29.070 -20.078 90.332 1.00 61.67 90 LEU B O 1
ATOM 4812 N N . LEU B 2 108 ? -26.934 -19.692 91.000 1.00 58.39 91 LEU B N 1
ATOM 4813 C CA . LEU B 2 108 ? -26.426 -19.150 89.743 1.00 58.42 91 LEU B CA 1
ATOM 4814 C C . LEU B 2 108 ? -26.653 -20.085 88.564 1.00 66.27 91 LEU B C 1
ATOM 4815 O O . LEU B 2 108 ? -27.059 -19.628 87.492 1.00 66.46 91 LEU B O 1
ATOM 4820 N N . GLU B 2 109 ? -26.435 -21.392 88.778 1.00 65.67 92 GLU B N 1
ATOM 4821 C CA . GLU B 2 109 ? -26.644 -22.425 87.764 1.00 68.99 92 GLU B CA 1
ATOM 4822 C C . GLU B 2 109 ? -28.116 -22.518 87.342 1.00 74.39 92 GLU B C 1
ATOM 4823 O O . GLU B 2 109 ? -28.394 -22.649 86.150 1.00 75.88 92 GLU B O 1
ATOM 4829 N N . ASP B 2 110 ? -29.049 -22.401 88.306 1.00 70.15 93 ASP B N 1
ATOM 4830 C CA . ASP B 2 110 ? -30.493 -22.414 88.039 1.00 70.90 93 ASP B CA 1
ATOM 4831 C C . ASP B 2 110 ? -30.892 -21.188 87.229 1.00 73.28 93 ASP B C 1
ATOM 4832 O O . ASP B 2 110 ? -31.584 -21.319 86.223 1.00 74.34 93 ASP B O 1
ATOM 4837 N N . ILE B 2 111 ? -30.414 -19.999 87.647 1.00 67.53 94 ILE B N 1
ATOM 4838 C CA . ILE B 2 111 ? -30.665 -18.715 86.977 1.00 66.55 94 ILE B CA 1
ATOM 4839 C C . ILE B 2 111 ? -30.187 -18.781 85.526 1.00 74.35 94 ILE B C 1
ATOM 4840 O O . ILE B 2 111 ? -30.853 -18.268 84.626 1.00 74.67 94 ILE B O 1
ATOM 4845 N N . GLU B 2 112 ? -29.033 -19.418 85.304 1.00 73.20 95 GLU B N 1
ATOM 4846 C CA . GLU B 2 112 ? -28.454 -19.527 83.975 1.00 75.43 95 GLU B CA 1
ATOM 4847 C C . GLU B 2 112 ? -29.050 -20.658 83.131 1.00 82.66 95 GLU B C 1
ATOM 4848 O O . GLU B 2 112 ? -29.112 -20.510 81.911 1.00 83.73 95 GLU B O 1
ATOM 4854 N N . SER B 2 113 ? -29.492 -21.766 83.752 1.00 80.71 96 SER B N 1
ATOM 4855 C CA . SER B 2 113 ? -29.984 -22.897 82.973 1.00 84.16 96 SER B CA 1
ATOM 4856 C C . SER B 2 113 ? -31.397 -23.383 83.297 1.00 88.05 96 SER B C 1
ATOM 4857 O O . SER B 2 113 ? -32.167 -23.597 82.358 1.00 89.34 96 SER B O 1
ATOM 4860 N N . LYS B 2 114 ? -31.734 -23.608 84.583 1.00 83.10 97 LYS B N 1
ATOM 4861 C CA . LYS B 2 114 ? -33.051 -24.141 84.961 1.00 83.53 97 LYS B CA 1
ATOM 4862 C C . LYS B 2 114 ? -34.224 -23.187 84.696 1.00 85.79 97 LYS B C 1
ATOM 4863 O O . LYS B 2 114 ? -35.219 -23.635 84.128 1.00 87.49 97 LYS B O 1
ATOM 4869 N N . ILE B 2 115 ? -34.117 -21.899 85.085 1.00 79.22 98 ILE B N 1
ATOM 4870 C CA . ILE B 2 115 ? -35.180 -20.903 84.876 1.00 77.87 98 ILE B CA 1
ATOM 4871 C C . ILE B 2 115 ? -35.491 -20.700 83.382 1.00 84.43 98 ILE B C 1
ATOM 4872 O O . ILE B 2 115 ? -34.586 -20.502 82.561 1.00 85.08 98 ILE B O 1
ATOM 4877 N N . GLN B 2 116 ? -36.776 -20.813 83.041 1.00 82.06 99 GLN B N 1
ATOM 4878 C CA . GLN B 2 116 ? -37.250 -20.653 81.670 1.00 83.81 99 GLN B CA 1
ATOM 4879 C C . GLN B 2 116 ? -38.387 -19.628 81.616 1.00 85.29 99 GLN B C 1
ATOM 4880 O O . GLN B 2 116 ? -39.133 -19.501 82.596 1.00 82.91 99 GLN B O 1
ATOM 4886 N N . PRO B 2 117 ? -38.552 -18.898 80.483 1.00 82.04 100 PRO B N 1
ATOM 4887 C CA . PRO B 2 117 ? -39.657 -17.928 80.398 1.00 80.48 100 PRO B CA 1
ATOM 4888 C C . PRO B 2 117 ? -41.015 -18.623 80.421 1.00 84.18 100 PRO B C 1
ATOM 4889 O O . PRO B 2 117 ? -41.188 -19.674 79.805 1.00 86.01 100 PRO B O 1
ATOM 4893 N N . GLY B 2 118 ? -41.941 -18.043 81.174 1.00 78.64 101 GLY B N 1
ATOM 4894 C CA . GLY B 2 118 ? -43.302 -18.545 81.323 1.00 78.90 101 GLY B CA 1
ATOM 4895 C C . GLY B 2 118 ? -44.193 -18.233 80.139 1.00 83.92 101 GLY B C 1
ATOM 4896 O O . GLY B 2 118 ? -43.845 -17.417 79.279 1.00 83.66 101 GLY B O 1
ATOM 4897 N N . SER B 2 119 ? -45.352 -18.896 80.091 1.00 81.53 102 SER B N 1
ATOM 4898 C CA . SER B 2 119 ? -46.342 -18.727 79.028 1.00 83.24 102 SER B CA 1
ATOM 4899 C C . SER B 2 119 ? -47.576 -17.976 79.537 1.00 84.71 102 SER B C 1
ATOM 4900 O O . SER B 2 119 ? -48.446 -17.614 78.740 1.00 85.81 102 SER B O 1
ATOM 4903 N N . GLN B 2 120 ? -47.638 -17.727 80.856 1.00 77.67 103 GLN B N 1
ATOM 4904 C CA . GLN B 2 120 ? -48.757 -17.050 81.504 1.00 75.98 103 GLN B CA 1
ATOM 4905 C C . GLN B 2 120 ? -48.430 -15.614 81.926 1.00 75.70 103 GLN B C 1
ATOM 4906 O O . GLN B 2 120 ? -47.429 -15.058 81.481 1.00 74.05 103 GLN B O 1
ATOM 4912 N N . GLN B 2 121 ? -49.311 -15.000 82.741 1.00 70.77 104 GLN B N 1
ATOM 4913 C CA . GLN B 2 121 ? -49.171 -13.644 83.276 1.00 68.16 104 GLN B CA 1
ATOM 4914 C C . GLN B 2 121 ? -49.713 -13.602 84.699 1.00 69.29 104 GLN B C 1
ATOM 4915 O O . GLN B 2 121 ? -50.774 -14.168 84.969 1.00 69.86 104 GLN B O 1
ATOM 4921 N N . ALA B 2 122 ? -48.993 -12.929 85.602 1.00 62.82 105 ALA B N 1
ATOM 4922 C CA . ALA B 2 122 ? -49.417 -12.794 86.992 1.00 61.27 105 ALA B CA 1
ATOM 4923 C C . ALA B 2 122 ? -49.509 -11.333 87.423 1.00 62.62 105 ALA B C 1
ATOM 4924 O O . ALA B 2 122 ? -48.965 -10.447 86.762 1.00 61.46 105 ALA B O 1
ATOM 4926 N N . ASP B 2 123 ? -50.232 -11.092 88.523 1.00 58.29 106 ASP B N 1
ATOM 4927 C CA . ASP B 2 123 ? -50.433 -9.776 89.116 1.00 57.08 106 ASP B CA 1
ATOM 4928 C C . ASP B 2 123 ? -49.147 -9.449 89.854 1.00 56.87 106 ASP B C 1
ATOM 4929 O O . ASP B 2 123 ? -48.750 -10.214 90.737 1.00 56.07 106 ASP B O 1
ATOM 4934 N N . PHE B 2 124 ? -48.469 -8.347 89.475 1.00 50.88 107 PHE B N 1
ATOM 4935 C CA . PHE B 2 124 ? -47.190 -7.980 90.104 1.00 48.21 107 PHE B CA 1
ATOM 4936 C C . PHE B 2 124 ? -47.351 -7.566 91.568 1.00 49.29 107 PHE B C 1
ATOM 4937 O O . PHE B 2 124 ? -46.447 -7.803 92.363 1.00 46.63 107 PHE B O 1
ATOM 4945 N N . LEU B 2 125 ? -48.514 -7.004 91.927 1.00 46.58 108 LEU B N 1
ATOM 4946 C CA . LEU B 2 125 ? -48.795 -6.633 93.306 1.00 46.19 108 LEU B CA 1
ATOM 4947 C C . LEU B 2 125 ? -49.031 -7.884 94.150 1.00 51.36 108 LEU B C 1
ATOM 4948 O O . LEU B 2 125 ? -48.697 -7.882 95.336 1.00 51.30 108 LEU B O 1
ATOM 4953 N N . ASP B 2 126 ? -49.543 -8.970 93.526 1.00 48.80 109 ASP B N 1
ATOM 4954 C CA . ASP B 2 126 ? -49.747 -10.256 94.203 1.00 49.44 109 ASP B CA 1
ATOM 4955 C C . ASP B 2 126 ? -48.389 -10.897 94.454 1.00 52.45 109 ASP B C 1
ATOM 4956 O O . ASP B 2 126 ? -48.165 -11.469 95.522 1.00 52.80 109 ASP B O 1
ATOM 4961 N N . ALA B 2 127 ? -47.470 -10.758 93.481 1.00 47.36 110 ALA B N 1
ATOM 4962 C CA . ALA B 2 127 ? -46.103 -11.263 93.568 1.00 45.98 110 ALA B CA 1
ATOM 4963 C C . ALA B 2 127 ? -45.348 -10.568 94.700 1.00 47.73 110 ALA B C 1
ATOM 4964 O O . ALA B 2 127 ? -44.559 -11.208 95.396 1.00 47.37 110 ALA B O 1
ATOM 4966 N N . LEU B 2 128 ? -45.611 -9.264 94.891 1.00 42.40 111 LEU B N 1
ATOM 4967 C CA . LEU B 2 128 ? -45.033 -8.454 95.956 1.00 40.46 111 LEU B CA 1
ATOM 4968 C C . LEU B 2 128 ? -45.556 -8.951 97.308 1.00 42.54 111 LEU B C 1
ATOM 4969 O O . LEU B 2 128 ? -44.783 -9.028 98.260 1.00 41.53 111 LEU B O 1
ATOM 4974 N N . ILE B 2 129 ? -46.848 -9.332 97.375 1.00 38.71 112 ILE B N 1
ATOM 4975 C CA . ILE B 2 129 ? -47.452 -9.872 98.596 1.00 39.54 112 ILE B CA 1
ATOM 4976 C C . ILE B 2 129 ? -46.761 -11.186 98.977 1.00 44.62 112 ILE B C 1
ATOM 4977 O O . ILE B 2 129 ? -46.383 -11.368 100.141 1.00 45.24 112 ILE B O 1
ATOM 4982 N N . VAL B 2 130 ? -46.563 -12.072 97.984 1.00 40.84 113 VAL B N 1
ATOM 4983 C CA . VAL B 2 130 ? -45.876 -13.352 98.168 1.00 41.29 113 VAL B CA 1
ATOM 4984 C C . VAL B 2 130 ? -44.429 -13.093 98.642 1.00 45.17 113 VAL B C 1
ATOM 4985 O O . VAL B 2 130 ? -43.949 -13.787 99.540 1.00 45.40 113 VAL B O 1
ATOM 4989 N N . SER B 2 131 ? -43.763 -12.075 98.058 1.00 40.92 114 SER B N 1
ATOM 4990 C CA . SER B 2 131 ? -42.400 -11.678 98.408 1.00 39.70 114 SER B CA 1
ATOM 4991 C C . SER B 2 131 ? -42.342 -11.180 99.845 1.00 44.92 114 SER B C 1
ATOM 4992 O O . SER B 2 131 ? -41.420 -11.532 100.575 1.00 43.72 114 SER B O 1
ATOM 4995 N N . MET B 2 132 ? -43.351 -10.399 100.264 1.00 44.11 115 MET B N 1
ATOM 4996 C CA . MET B 2 132 ? -43.447 -9.884 101.627 1.00 45.62 115 MET B CA 1
ATOM 4997 C C . MET B 2 132 ? -43.645 -11.024 102.607 1.00 52.97 115 MET B C 1
ATOM 4998 O O . MET B 2 132 ? -43.077 -10.989 103.696 1.00 53.30 115 MET B O 1
ATOM 5003 N N . ASP B 2 133 ? -44.425 -12.047 102.206 1.00 51.52 116 ASP B N 1
ATOM 5004 C CA . ASP B 2 133 ? -44.683 -13.228 103.021 1.00 53.70 116 ASP B CA 1
ATOM 5005 C C . ASP B 2 133 ? -43.378 -13.954 103.335 1.00 58.18 116 ASP B C 1
ATOM 5006 O O . ASP B 2 133 ? -43.156 -14.332 104.483 1.00 59.09 116 ASP B O 1
ATOM 5011 N N . VAL B 2 134 ? -42.502 -14.099 102.316 1.00 53.96 117 VAL B N 1
ATOM 5012 C CA . VAL B 2 134 ? -41.185 -14.735 102.408 1.00 53.44 117 VAL B CA 1
ATOM 5013 C C . VAL B 2 134 ? -40.362 -14.057 103.505 1.00 57.59 117 VAL B C 1
ATOM 5014 O O . VAL B 2 134 ? -39.843 -14.745 104.382 1.00 58.24 117 VAL B O 1
ATOM 5018 N N . ILE B 2 135 ? -40.290 -12.711 103.479 1.00 53.50 118 ILE B N 1
ATOM 5019 C CA . ILE B 2 135 ? -39.574 -11.933 104.489 1.00 53.30 118 ILE B CA 1
ATOM 5020 C C . ILE B 2 135 ? -40.240 -12.094 105.855 1.00 62.44 118 ILE B C 1
ATOM 5021 O O . ILE B 2 135 ? -39.555 -12.412 106.823 1.00 62.30 118 ILE B O 1
ATOM 5026 N N . GLN B 2 136 ? -41.572 -11.943 105.920 1.00 63.44 119 GLN B N 1
ATOM 5027 C CA . GLN B 2 136 ? -42.336 -12.039 107.165 1.00 67.16 119 GLN B CA 1
ATOM 5028 C C . GLN B 2 136 ? -42.225 -13.382 107.878 1.00 76.07 119 GLN B C 1
ATOM 5029 O O . GLN B 2 136 ? -42.170 -13.405 109.108 1.00 77.69 119 GLN B O 1
ATOM 5035 N N . HIS B 2 137 ? -42.173 -14.487 107.119 1.00 74.83 120 HIS B N 1
ATOM 5036 C CA . HIS B 2 137 ? -42.093 -15.837 107.678 1.00 77.98 120 HIS B CA 1
ATOM 5037 C C . HIS B 2 137 ? -40.670 -16.365 107.879 1.00 81.59 120 HIS B C 1
ATOM 5038 O O . HIS B 2 137 ? -40.500 -17.378 108.566 1.00 83.35 120 HIS B O 1
ATOM 5045 N N . GLU B 2 138 ? -39.653 -15.714 107.283 1.00 75.90 121 GLU B N 1
ATOM 5046 C CA . GLU B 2 138 ? -38.283 -16.217 107.362 1.00 75.59 121 GLU B CA 1
ATOM 5047 C C . GLU B 2 138 ? -37.291 -15.310 108.122 1.00 79.04 121 GLU B C 1
ATOM 5048 O O . GLU B 2 138 ? -36.234 -15.799 108.530 1.00 78.23 121 GLU B O 1
ATOM 5054 N N . THR B 2 139 ? -37.630 -14.030 108.362 1.00 75.78 122 THR B N 1
ATOM 5055 C CA . THR B 2 139 ? -36.748 -13.140 109.126 1.00 75.11 122 THR B CA 1
ATOM 5056 C C . THR B 2 139 ? -36.903 -13.355 110.632 1.00 83.01 122 THR B C 1
ATOM 5057 O O . THR B 2 139 ? -36.062 -12.875 111.389 1.00 82.55 122 THR B O 1
ATOM 5061 N N . ILE B 2 140 ? -37.972 -14.053 111.074 1.00 82.84 123 ILE B N 1
ATOM 5062 C CA . ILE B 2 140 ? -38.226 -14.333 112.493 1.00 85.68 123 ILE B CA 1
ATOM 5063 C C . ILE B 2 140 ? -37.091 -15.183 113.112 1.00 90.71 123 ILE B C 1
ATOM 5064 O O . ILE B 2 140 ? -36.606 -14.849 114.197 1.00 91.54 123 ILE B O 1
ATOM 5069 N N . GLY B 2 141 ? -36.669 -16.230 112.404 1.00 87.05 124 GLY B N 1
ATOM 5070 C CA . GLY B 2 141 ? -35.631 -17.152 112.851 1.00 88.26 124 GLY B CA 1
ATOM 5071 C C . GLY B 2 141 ? -34.237 -16.572 113.009 1.00 90.70 124 GLY B C 1
ATOM 5072 O O . GLY B 2 141 ? -33.521 -16.945 113.943 1.00 92.32 124 GLY B O 1
ATOM 5073 N N . LYS B 2 142 ? -33.835 -15.667 112.093 1.00 83.50 125 LYS B N 1
ATOM 5074 C CA . LYS B 2 142 ? -32.497 -15.059 112.072 1.00 80.85 125 LYS B CA 1
ATOM 5075 C C . LYS B 2 142 ? -32.498 -13.542 112.327 1.00 81.56 125 LYS B C 1
ATOM 5076 O O . LYS B 2 142 ? -33.553 -12.921 112.288 1.00 81.37 125 LYS B O 1
ATOM 5082 N N . LYS B 2 143 ? -31.323 -12.948 112.591 1.00 75.84 126 LYS B N 1
ATOM 5083 C CA . LYS B 2 143 ? -31.230 -11.505 112.830 1.00 74.25 126 LYS B CA 1
ATOM 5084 C C . LYS B 2 143 ? -30.797 -10.765 111.569 1.00 72.28 126 LYS B C 1
ATOM 5085 O O . LYS B 2 143 ? -29.659 -10.919 111.127 1.00 70.19 126 LYS B O 1
ATOM 5091 N N . PHE B 2 144 ? -31.717 -9.967 111.000 1.00 66.35 127 PHE B N 1
ATOM 5092 C CA . PHE B 2 144 ? -31.478 -9.157 109.806 1.00 62.72 127 PHE B CA 1
ATOM 5093 C C . PHE B 2 144 ? -31.614 -7.685 110.116 1.00 65.42 127 PHE B C 1
ATOM 5094 O O . PHE B 2 144 ? -32.638 -7.239 110.638 1.00 66.18 127 PHE B O 1
ATOM 5102 N N . GLU B 2 145 ? -30.557 -6.939 109.802 1.00 60.15 128 GLU B N 1
ATOM 5103 C CA . GLU B 2 145 ? -30.475 -5.500 109.994 1.00 59.70 128 GLU B CA 1
ATOM 5104 C C . GLU B 2 145 ? -31.338 -4.795 108.945 1.00 61.11 128 GLU B C 1
ATOM 5105 O O . GLU B 2 145 ? -31.920 -3.753 109.244 1.00 62.31 128 GLU B O 1
ATOM 5111 N N . LYS B 2 146 ? -31.412 -5.359 107.723 1.00 54.19 129 LYS B N 1
ATOM 5112 C CA . LYS B 2 146 ? -32.174 -4.782 106.614 1.00 53.03 129 LYS B CA 1
ATOM 5113 C C . LYS B 2 146 ? -32.968 -5.814 105.820 1.00 54.85 129 LYS B C 1
ATOM 5114 O O . LYS B 2 146 ? -32.532 -6.953 105.676 1.00 54.12 129 LYS B O 1
ATOM 5120 N N . ARG B 2 147 ? -34.139 -5.401 105.307 1.00 50.13 130 ARG B N 1
ATOM 5121 C CA . ARG B 2 147 ? -35.026 -6.235 104.497 1.00 48.97 130 ARG B CA 1
ATOM 5122 C C . ARG B 2 147 ? -35.344 -5.477 103.201 1.00 50.97 130 ARG B C 1
ATOM 5123 O O . ARG B 2 147 ? -35.850 -4.354 103.272 1.00 51.73 130 ARG B O 1
ATOM 5131 N N . HIS B 2 148 ? -35.037 -6.075 102.027 1.00 44.63 131 HIS B N 1
ATOM 5132 C CA . HIS B 2 148 ? -35.272 -5.471 100.707 1.00 43.20 131 HIS B CA 1
ATOM 5133 C C . HIS B 2 148 ? -36.057 -6.372 99.773 1.00 45.40 131 HIS B C 1
ATOM 5134 O O . HIS B 2 148 ? -35.908 -7.595 99.816 1.00 45.17 131 HIS B O 1
ATOM 5141 N N . ILE B 2 149 ? -36.843 -5.755 98.878 1.00 40.79 132 ILE B N 1
ATOM 5142 C CA . ILE B 2 149 ? -37.579 -6.442 97.819 1.00 39.93 132 ILE B CA 1
ATOM 5143 C C . ILE B 2 149 ? -37.317 -5.710 96.501 1.00 42.78 132 ILE B C 1
ATOM 5144 O O . ILE B 2 149 ? -37.642 -4.525 96.376 1.00 42.76 132 ILE B O 1
ATOM 5149 N N . GLU B 2 150 ? -36.712 -6.421 95.535 1.00 38.28 133 GLU B N 1
ATOM 5150 C CA . GLU B 2 150 ? -36.391 -5.886 94.215 1.00 37.73 133 GLU B CA 1
ATOM 5151 C C . GLU B 2 150 ? -37.313 -6.500 93.168 1.00 41.00 133 GLU B C 1
ATOM 5152 O O . GLU B 2 150 ? -37.299 -7.715 92.981 1.00 40.95 133 GLU B O 1
ATOM 5158 N N . ILE B 2 151 ? -38.131 -5.664 92.507 1.00 36.74 134 ILE B N 1
ATOM 5159 C CA . ILE B 2 151 ? -39.083 -6.128 91.499 1.00 36.88 134 ILE B CA 1
ATOM 5160 C C . ILE B 2 151 ? -38.599 -5.823 90.092 1.00 40.09 134 ILE B C 1
ATOM 5161 O O . ILE B 2 151 ? -38.277 -4.680 89.776 1.00 39.08 134 ILE B O 1
ATOM 5166 N N . PHE B 2 152 ? -38.566 -6.861 89.248 1.00 37.78 135 PHE B N 1
ATOM 5167 C CA . PHE B 2 152 ? -38.140 -6.789 87.854 1.00 38.83 135 PHE B CA 1
ATOM 5168 C C . PHE B 2 152 ? -39.345 -7.145 86.999 1.00 46.09 135 PHE B C 1
ATOM 5169 O O . PHE B 2 152 ? -39.770 -8.302 86.979 1.00 46.17 135 PHE B O 1
ATOM 5177 N N . THR B 2 153 ? -39.934 -6.140 86.340 1.00 44.79 136 THR B N 1
ATOM 5178 C CA . THR B 2 153 ? -41.130 -6.311 85.517 1.00 46.47 136 THR B CA 1
ATOM 5179 C C . THR B 2 153 ? -41.151 -5.346 84.335 1.00 53.73 136 THR B C 1
ATOM 5180 O O . THR B 2 153 ? -40.369 -4.399 84.295 1.00 53.09 136 THR B O 1
ATOM 5184 N N . ASP B 2 154 ? -42.065 -5.582 83.385 1.00 53.73 137 ASP B N 1
ATOM 5185 C CA . ASP B 2 154 ? -42.260 -4.712 82.228 1.00 56.04 137 ASP B CA 1
ATOM 5186 C C . ASP B 2 154 ? -43.537 -3.878 82.384 1.00 61.24 137 ASP B C 1
ATOM 5187 O O . ASP B 2 154 ? -43.802 -3.014 81.551 1.00 62.40 137 ASP B O 1
ATOM 5192 N N . LEU B 2 155 ? -44.326 -4.157 83.451 1.00 57.57 138 LEU B N 1
ATOM 5193 C CA . LEU B 2 155 ? -45.602 -3.511 83.784 1.00 58.60 138 LEU B CA 1
ATOM 5194 C C . LEU B 2 155 ? -46.620 -3.626 82.648 1.00 67.24 138 LEU B C 1
ATOM 5195 O O . LEU B 2 155 ? -47.467 -2.749 82.483 1.00 68.16 138 LEU B O 1
ATOM 5200 N N . SER B 2 156 ? -46.538 -4.712 81.873 1.00 66.41 139 SER B N 1
ATOM 5201 C CA . SER B 2 156 ? -47.390 -4.958 80.705 1.00 69.07 139 SER B CA 1
ATOM 5202 C C . SER B 2 156 ? -48.775 -5.514 81.034 1.00 73.80 139 SER B C 1
ATOM 5203 O O . SER B 2 156 ? -49.703 -5.313 80.253 1.00 74.06 139 SER B O 1
ATOM 5206 N N . SER B 2 157 ? -48.892 -6.276 82.133 1.00 70.56 140 SER B N 1
ATOM 5207 C CA . SER B 2 157 ? -50.124 -6.967 82.519 1.00 71.36 140 SER B CA 1
ATOM 5208 C C . SER B 2 157 ? -51.053 -6.214 83.467 1.00 74.27 140 SER B C 1
ATOM 5209 O O . SER B 2 157 ? -50.636 -5.292 84.172 1.00 72.86 140 SER B O 1
ATOM 5212 N N . ARG B 2 158 ? -52.324 -6.655 83.493 1.00 71.50 141 ARG B N 1
ATOM 5213 C CA . ARG B 2 158 ? -53.371 -6.123 84.362 1.00 71.42 141 ARG B CA 1
ATOM 5214 C C . ARG B 2 158 ? -53.101 -6.595 85.777 1.00 73.27 141 ARG B C 1
ATOM 5215 O O . ARG B 2 158 ? -52.531 -7.671 85.975 1.00 71.96 141 ARG B O 1
ATOM 5223 N N . PHE B 2 159 ? -53.505 -5.779 86.753 1.00 69.50 142 PHE B N 1
ATOM 5224 C CA . PHE B 2 159 ? -53.303 -5.996 88.187 1.00 68.10 142 PHE B CA 1
ATOM 5225 C C . PHE B 2 159 ? -54.480 -5.426 88.963 1.00 72.21 142 PHE B C 1
ATOM 5226 O O . PHE B 2 159 ? -55.154 -4.511 88.488 1.00 73.70 142 PHE B O 1
ATOM 5234 N N . SER B 2 160 ? -54.699 -5.948 90.174 1.00 67.16 143 SER B N 1
ATOM 5235 C CA . SER B 2 160 ? -55.738 -5.498 91.092 1.00 67.67 143 SER B CA 1
ATOM 5236 C C . SER B 2 160 ? -55.156 -4.401 91.986 1.00 69.78 143 SER B C 1
ATOM 5237 O O . SER B 2 160 ? -54.063 -4.574 92.537 1.00 68.23 143 SER B O 1
ATOM 5240 N N . LYS B 2 161 ? -55.884 -3.280 92.129 1.00 66.21 144 LYS B N 1
ATOM 5241 C CA . LYS B 2 161 ? -55.461 -2.133 92.942 1.00 65.68 144 LYS B CA 1
ATOM 5242 C C . LYS B 2 161 ? -56.054 -2.208 94.366 1.00 69.19 144 LYS B C 1
ATOM 5243 O O . LYS B 2 161 ? -55.831 -1.310 95.183 1.00 69.65 144 LYS B O 1
ATOM 5249 N N . SER B 2 162 ? -56.786 -3.295 94.655 1.00 64.68 145 SER B N 1
ATOM 5250 C CA . SER B 2 162 ? -57.469 -3.543 95.924 1.00 65.33 145 SER B CA 1
ATOM 5251 C C . SER B 2 162 ? -56.560 -3.760 97.131 1.00 67.04 145 SER B C 1
ATOM 5252 O O . SER B 2 162 ? -56.982 -3.496 98.254 1.00 67.78 145 SER B O 1
ATOM 5255 N N . GLN B 2 163 ? -55.339 -4.261 96.916 1.00 60.86 146 GLN B N 1
ATOM 5256 C CA . GLN B 2 163 ? -54.429 -4.581 98.022 1.00 59.34 146 GLN B CA 1
ATOM 5257 C C . GLN B 2 163 ? -53.352 -3.536 98.274 1.00 61.65 146 GLN B C 1
ATOM 5258 O O . GLN B 2 163 ? -52.456 -3.767 99.094 1.00 60.30 146 GLN B O 1
ATOM 5264 N N . LEU B 2 164 ? -53.448 -2.380 97.599 1.00 58.47 147 LEU B N 1
ATOM 5265 C CA . LEU B 2 164 ? -52.476 -1.298 97.754 1.00 57.86 147 LEU B CA 1
ATOM 5266 C C . LEU B 2 164 ? -52.228 -0.904 99.207 1.00 62.31 147 LEU B C 1
ATOM 5267 O O . LEU B 2 164 ? -51.076 -0.857 99.632 1.00 61.16 147 LEU B O 1
ATOM 5272 N N . ASP B 2 165 ? -53.309 -0.669 99.966 1.00 60.31 148 ASP B N 1
ATOM 5273 C CA . ASP B 2 165 ? -53.261 -0.270 101.366 1.00 61.71 148 ASP B CA 1
ATOM 5274 C C . ASP B 2 165 ? -52.607 -1.298 102.263 1.00 63.77 148 ASP B C 1
ATOM 5275 O O . ASP B 2 165 ? -51.809 -0.909 103.114 1.00 63.78 148 ASP B O 1
ATOM 5280 N N . ILE B 2 166 ? -52.913 -2.601 102.076 1.00 59.06 149 ILE B N 1
ATOM 5281 C CA . ILE B 2 166 ? -52.266 -3.625 102.903 1.00 58.14 149 ILE B CA 1
ATOM 5282 C C . ILE B 2 166 ? -50.794 -3.739 102.537 1.00 58.86 149 ILE B C 1
ATOM 5283 O O . ILE B 2 166 ? -49.975 -3.932 103.430 1.00 58.23 149 ILE B O 1
ATOM 5288 N N . ILE B 2 167 ? -50.459 -3.606 101.238 1.00 53.67 150 ILE B N 1
ATOM 5289 C CA . ILE B 2 167 ? -49.076 -3.672 100.758 1.00 51.38 150 ILE B CA 1
ATOM 5290 C C . ILE B 2 167 ? -48.229 -2.605 101.443 1.00 55.41 150 ILE B C 1
ATOM 5291 O O . ILE B 2 167 ? -47.223 -2.936 102.065 1.00 53.67 150 ILE B O 1
ATOM 5296 N N . ILE B 2 168 ? -48.671 -1.343 101.361 1.00 54.06 151 ILE B N 1
ATOM 5297 C CA . ILE B 2 168 ? -47.989 -0.191 101.934 1.00 54.84 151 ILE B CA 1
ATOM 5298 C C . ILE B 2 168 ? -47.878 -0.303 103.457 1.00 61.56 151 ILE B C 1
ATOM 5299 O O . ILE B 2 168 ? -46.798 -0.068 104.003 1.00 61.47 151 ILE B O 1
ATOM 5304 N N . HIS B 2 169 ? -48.965 -0.703 104.128 1.00 60.16 152 HIS B N 1
ATOM 5305 C CA . HIS B 2 169 ? -48.984 -0.858 105.580 1.00 62.20 152 HIS B CA 1
ATOM 5306 C C . HIS B 2 169 ? -47.997 -1.913 106.072 1.00 64.52 152 HIS B C 1
ATOM 5307 O O . HIS B 2 169 ? -47.328 -1.680 107.077 1.00 65.79 152 HIS B O 1
ATOM 5314 N N . SER B 2 170 ? -47.900 -3.058 105.374 1.00 57.77 153 SER B N 1
ATOM 5315 C CA . SER B 2 170 ? -46.989 -4.134 105.762 1.00 55.64 153 SER B CA 1
ATOM 5316 C C . SER B 2 170 ? -45.535 -3.790 105.504 1.00 56.21 153 SER B C 1
ATOM 5317 O O . SER B 2 170 ? -44.675 -4.182 106.289 1.00 55.47 153 SER B O 1
ATOM 5320 N N . LEU B 2 171 ? -45.260 -3.044 104.424 1.00 50.87 154 LEU B N 1
ATOM 5321 C CA . LEU B 2 171 ? -43.902 -2.628 104.091 1.00 48.80 154 LEU B CA 1
ATOM 5322 C C . LEU B 2 171 ? -43.379 -1.661 105.146 1.00 55.27 154 LEU B C 1
ATOM 5323 O O . LEU B 2 171 ? -42.239 -1.797 105.595 1.00 53.50 154 LEU B O 1
ATOM 5328 N N . LYS B 2 172 ? -44.236 -0.717 105.571 1.00 55.72 155 LYS B N 1
ATOM 5329 C CA . LYS B 2 172 ? -43.914 0.283 106.586 1.00 58.03 155 LYS B CA 1
ATOM 5330 C C . LYS B 2 172 ? -43.717 -0.354 107.961 1.00 64.43 155 LYS B C 1
ATOM 5331 O O . LYS B 2 172 ? -42.693 -0.097 108.601 1.00 64.06 155 LYS B O 1
ATOM 5337 N N . LYS B 2 173 ? -44.671 -1.208 108.393 1.00 62.79 156 LYS B N 1
ATOM 5338 C CA . LYS B 2 173 ? -44.612 -1.893 109.686 1.00 64.67 156 LYS B CA 1
ATOM 5339 C C . LYS B 2 173 ? -43.440 -2.866 109.799 1.00 67.92 156 LYS B C 1
ATOM 5340 O O . LYS B 2 173 ? -42.819 -2.946 110.860 1.00 68.86 156 LYS B O 1
ATOM 5346 N N . CYS B 2 174 ? -43.128 -3.586 108.710 1.00 62.38 157 CYS B N 1
ATOM 5347 C CA . CYS B 2 174 ? -42.035 -4.554 108.690 1.00 60.78 157 CYS B CA 1
ATOM 5348 C C . CYS B 2 174 ? -40.689 -3.942 108.318 1.00 64.23 157 CYS B C 1
ATOM 5349 O O . CYS B 2 174 ? -39.680 -4.657 108.322 1.00 62.29 157 CYS B O 1
ATOM 5352 N N . ASP B 2 175 ? -40.666 -2.629 108.001 1.00 61.95 158 ASP B N 1
ATOM 5353 C CA . ASP B 2 175 ? -39.469 -1.894 107.587 1.00 60.49 158 ASP B CA 1
ATOM 5354 C C . ASP B 2 175 ? -38.790 -2.608 106.413 1.00 60.43 158 ASP B C 1
ATOM 5355 O O . ASP B 2 175 ? -37.640 -3.051 106.507 1.00 58.82 158 ASP B O 1
ATOM 5360 N N . ILE B 2 176 ? -39.556 -2.783 105.331 1.00 55.46 159 ILE B N 1
ATOM 5361 C CA . ILE B 2 176 ? -39.089 -3.421 104.103 1.00 52.57 159 ILE B CA 1
ATOM 5362 C C . ILE B 2 176 ? -38.991 -2.330 103.055 1.00 55.55 159 ILE B C 1
ATOM 5363 O O . ILE B 2 176 ? -39.989 -1.663 102.771 1.00 56.11 159 ILE B O 1
ATOM 5368 N N . SER B 2 177 ? -37.796 -2.127 102.499 1.00 50.79 160 SER B N 1
ATOM 5369 C CA . SER B 2 177 ? -37.619 -1.118 101.464 1.00 50.66 160 SER B CA 1
ATOM 5370 C C . SER B 2 177 ? -37.811 -1.735 100.084 1.00 53.73 160 SER B C 1
ATOM 5371 O O . SER B 2 177 ? -37.546 -2.923 99.888 1.00 53.12 160 SER B O 1
ATOM 5374 N N . LEU B 2 178 ? -38.303 -0.932 99.143 1.00 49.57 161 LEU B N 1
ATOM 5375 C CA . LEU B 2 178 ? -38.621 -1.388 97.801 1.00 48.39 161 LEU B CA 1
ATOM 5376 C C . LEU B 2 178 ? -37.814 -0.701 96.711 1.00 51.05 161 LEU B C 1
ATOM 5377 O O . LEU B 2 178 ? -37.360 0.430 96.896 1.00 51.50 161 LEU B O 1
ATOM 5382 N N . GLN B 2 179 ? -37.641 -1.399 95.568 1.00 45.78 162 GLN B N 1
ATOM 5383 C CA . GLN B 2 179 ? -36.951 -0.924 94.363 1.00 44.96 162 GLN B CA 1
ATOM 5384 C C . GLN B 2 179 ? -37.560 -1.584 93.137 1.00 47.63 162 GLN B C 1
ATOM 5385 O O . GLN B 2 179 ? -37.854 -2.784 93.163 1.00 47.05 162 GLN B O 1
ATOM 5391 N N . PHE B 2 180 ? -37.740 -0.805 92.062 1.00 43.49 163 PHE B N 1
ATOM 5392 C CA . PHE B 2 180 ? -38.314 -1.289 90.807 1.00 42.77 163 PHE B CA 1
ATOM 5393 C C . PHE B 2 180 ? -37.313 -1.215 89.683 1.00 46.01 163 PHE B C 1
ATOM 5394 O O . PHE B 2 180 ? -36.542 -0.257 89.599 1.00 46.25 163 PHE B O 1
ATOM 5402 N N . PHE B 2 181 ? -37.316 -2.244 88.826 1.00 41.38 164 PHE B N 1
ATOM 5403 C CA . PHE B 2 181 ? -36.424 -2.370 87.676 1.00 40.91 164 PHE B CA 1
ATOM 5404 C C . PHE B 2 181 ? -37.257 -2.657 86.461 1.00 46.32 164 PHE B C 1
ATOM 5405 O O . PHE B 2 181 ? -37.966 -3.665 86.407 1.00 46.01 164 PHE B O 1
ATOM 5413 N N . LEU B 2 182 ? -37.235 -1.718 85.518 1.00 44.14 165 LEU B N 1
ATOM 5414 C CA . LEU B 2 182 ? -38.067 -1.768 84.327 1.00 45.53 165 LEU B CA 1
ATOM 5415 C C . LEU B 2 182 ? -37.254 -1.754 83.028 1.00 51.90 165 LEU B C 1
ATOM 5416 O O . LEU B 2 182 ? -36.066 -1.434 83.067 1.00 51.66 165 LEU B O 1
ATOM 5421 N N . PRO B 2 183 ? -37.866 -2.079 81.861 1.00 50.64 166 PRO B N 1
ATOM 5422 C CA . PRO B 2 183 ? -37.109 -2.060 80.599 1.00 52.81 166 PRO B CA 1
ATOM 5423 C C . PRO B 2 183 ? -36.820 -0.647 80.094 1.00 62.07 166 PRO B C 1
ATOM 5424 O O . PRO B 2 183 ? -36.028 -0.479 79.168 1.00 63.79 166 PRO B O 1
ATOM 5428 N N . PHE B 2 184 ? -37.452 0.363 80.709 1.00 60.82 167 PHE B N 1
ATOM 5429 C CA . PHE B 2 184 ? -37.323 1.767 80.334 1.00 63.53 167 PHE B CA 1
ATOM 5430 C C . PHE B 2 184 ? -36.918 2.665 81.505 1.00 69.47 167 PHE B C 1
ATOM 5431 O O . PHE B 2 184 ? -37.252 2.372 82.657 1.00 67.26 167 PHE B O 1
ATOM 5439 N N . SER B 2 185 ? -36.212 3.772 81.198 1.00 69.97 168 SER B N 1
ATOM 5440 C CA . SER B 2 185 ? -35.786 4.767 82.186 1.00 70.63 168 SER B CA 1
ATOM 5441 C C . SER B 2 185 ? -36.978 5.624 82.600 1.00 78.04 168 SER B C 1
ATOM 5442 O O . SER B 2 185 ? -37.921 5.769 81.821 1.00 79.58 168 SER B O 1
ATOM 5445 N N . LEU B 2 186 ? -36.941 6.189 83.821 1.00 75.51 169 LEU B N 1
ATOM 5446 C CA . LEU B 2 186 ? -38.020 7.037 84.334 1.00 77.37 169 LEU B CA 1
ATOM 5447 C C . LEU B 2 186 ? -37.875 8.514 83.899 1.00 85.65 169 LEU B C 1
ATOM 5448 O O . LEU B 2 186 ? -38.889 9.195 83.708 1.00 87.90 169 LEU B O 1
ATOM 5453 N N . GLY B 2 187 ? -36.631 8.972 83.727 1.00 82.59 170 GLY B N 1
ATOM 5454 C CA . GLY B 2 187 ? -36.321 10.339 83.324 1.00 115.68 170 GLY B CA 1
ATOM 5455 C C . GLY B 2 187 ? -35.353 10.428 82.163 1.00 150.52 170 GLY B C 1
ATOM 5456 O O . GLY B 2 187 ? -34.403 11.212 82.194 1.00 115.79 170 GLY B O 1
ATOM 5457 N N . GLY B 2 213 ? -42.354 5.153 74.228 1.00 79.50 196 GLY B N 1
ATOM 5458 C CA . GLY B 2 213 ? -43.388 4.468 73.463 1.00 80.48 196 GLY B CA 1
ATOM 5459 C C . GLY B 2 213 ? -44.041 3.308 74.191 1.00 81.37 196 GLY B C 1
ATOM 5460 O O . GLY B 2 213 ? -44.362 2.287 73.576 1.00 81.28 196 GLY B O 1
ATOM 5461 N N . ILE B 2 214 ? -44.254 3.461 75.506 1.00 75.10 197 ILE B N 1
ATOM 5462 C CA . ILE B 2 214 ? -44.868 2.434 76.348 1.00 71.83 197 ILE B CA 1
ATOM 5463 C C . ILE B 2 214 ? -46.369 2.341 76.104 1.00 76.51 197 ILE B C 1
ATOM 5464 O O . ILE B 2 214 ? -46.985 3.335 75.721 1.00 78.52 197 ILE B O 1
ATOM 5469 N N . THR B 2 215 ? -46.954 1.154 76.342 1.00 71.43 198 THR B N 1
ATOM 5470 C CA . THR B 2 215 ? -48.385 0.894 76.173 1.00 72.40 198 THR B CA 1
ATOM 5471 C C . THR B 2 215 ? -49.207 1.663 77.206 1.00 76.94 198 THR B C 1
ATOM 5472 O O . THR B 2 215 ? -48.643 2.270 78.121 1.00 75.40 198 THR B O 1
ATOM 5476 N N . GLU B 2 216 ? -50.539 1.638 77.060 1.00 75.46 199 GLU B N 1
ATOM 5477 C CA . GLU B 2 216 ? -51.428 2.309 78.000 1.00 75.99 199 GLU B CA 1
ATOM 5478 C C . GLU B 2 216 ? -51.443 1.571 79.336 1.00 77.20 199 GLU B C 1
ATOM 5479 O O . GLU B 2 216 ? -51.486 2.218 80.387 1.00 76.62 199 GLU B O 1
ATOM 5485 N N . GLN B 2 217 ? -51.352 0.223 79.294 1.00 71.56 200 GLN B N 1
ATOM 5486 C CA . GLN B 2 217 ? -51.307 -0.611 80.497 1.00 68.19 200 GLN B CA 1
ATOM 5487 C C . GLN B 2 217 ? -50.043 -0.297 81.283 1.00 68.40 200 GLN B C 1
ATOM 5488 O O . GLN B 2 217 ? -50.091 -0.210 82.510 1.00 66.80 200 GLN B O 1
ATOM 5494 N N . GLN B 2 218 ? -48.932 -0.071 80.569 1.00 64.19 201 GLN B N 1
ATOM 5495 C CA . GLN B 2 218 ? -47.646 0.287 81.161 1.00 62.30 201 GLN B CA 1
ATOM 5496 C C . GLN B 2 218 ? -47.714 1.650 81.845 1.00 68.00 201 GLN B C 1
ATOM 5497 O O . GLN B 2 218 ? -47.106 1.826 82.900 1.00 66.27 201 GLN B O 1
ATOM 5503 N N . LYS B 2 219 ? -48.480 2.597 81.269 1.00 67.57 202 LYS B N 1
ATOM 5504 C CA . LYS B 2 219 ? -48.655 3.937 81.832 1.00 68.84 202 LYS B CA 1
ATOM 5505 C C . LYS B 2 219 ? -49.434 3.880 83.140 1.00 72.54 202 LYS B C 1
ATOM 5506 O O . LYS B 2 219 ? -49.118 4.621 84.073 1.00 71.65 202 LYS B O 1
ATOM 5512 N N . GLU B 2 220 ? -50.438 2.981 83.207 1.00 69.73 203 GLU B N 1
ATOM 5513 C CA . GLU B 2 220 ? -51.283 2.761 84.384 1.00 69.27 203 GLU B CA 1
ATOM 5514 C C . GLU B 2 220 ? -50.440 2.152 85.502 1.00 69.71 203 GLU B C 1
ATOM 5515 O O . GLU B 2 220 ? -50.401 2.697 86.610 1.00 68.79 203 GLU B O 1
ATOM 5521 N N . GLY B 2 221 ? -49.754 1.054 85.176 1.00 64.28 204 GLY B N 1
ATOM 5522 C CA . GLY B 2 221 ? -48.868 0.347 86.088 1.00 61.64 204 GLY B CA 1
ATOM 5523 C C . GLY B 2 221 ? -47.788 1.250 86.647 1.00 65.35 204 GLY B C 1
ATOM 5524 O O . GLY B 2 221 ? -47.493 1.188 87.842 1.00 63.78 204 GLY B O 1
ATOM 5525 N N . LEU B 2 222 ? -47.221 2.126 85.795 1.00 63.25 205 LEU B N 1
ATOM 5526 C CA . LEU B 2 222 ? -46.179 3.060 86.212 1.00 62.98 205 LEU B CA 1
ATOM 5527 C C . LEU B 2 222 ? -46.677 4.075 87.230 1.00 68.36 205 LEU B C 1
ATOM 5528 O O . LEU B 2 222 ? -45.956 4.375 88.182 1.00 67.53 205 LEU B O 1
ATOM 5533 N N . GLU B 2 223 ? -47.907 4.581 87.050 1.00 66.96 206 GLU B N 1
ATOM 5534 C CA . GLU B 2 223 ? -48.506 5.546 87.973 1.00 68.24 206 GLU B CA 1
ATOM 5535 C C . GLU B 2 223 ? -48.665 4.972 89.370 1.00 69.57 206 GLU B C 1
ATOM 5536 O O . GLU B 2 223 ? -48.388 5.660 90.355 1.00 69.55 206 GLU B O 1
ATOM 5542 N N . ILE B 2 224 ? -49.068 3.695 89.445 1.00 63.77 207 ILE B N 1
ATOM 5543 C CA . ILE B 2 224 ? -49.240 2.954 90.693 1.00 61.80 207 ILE B CA 1
ATOM 5544 C C . ILE B 2 224 ? -47.876 2.746 91.355 1.00 63.57 207 ILE B C 1
ATOM 5545 O O . ILE B 2 224 ? -47.743 3.011 92.548 1.00 63.44 207 ILE B O 1
ATOM 5550 N N . VAL B 2 225 ? -46.859 2.336 90.570 1.00 58.03 208 VAL B N 1
ATOM 5551 C CA . VAL B 2 225 ? -45.485 2.144 91.042 1.00 55.74 208 VAL B CA 1
ATOM 5552 C C . VAL B 2 225 ? -44.967 3.457 91.634 1.00 61.43 208 VAL B C 1
ATOM 5553 O O . VAL B 2 225 ? -44.374 3.448 92.716 1.00 60.41 208 VAL B O 1
ATOM 5557 N N . LYS B 2 226 ? -45.222 4.584 90.935 1.00 60.63 209 LYS B N 1
ATOM 5558 C CA . LYS B 2 226 ? -44.835 5.920 91.385 1.00 62.42 209 LYS B CA 1
ATOM 5559 C C . LYS B 2 226 ? -45.490 6.232 92.734 1.00 68.56 209 LYS B C 1
ATOM 5560 O O . LYS B 2 226 ? -44.795 6.629 93.673 1.00 68.05 209 LYS B O 1
ATOM 5566 N N . MET B 2 227 ? -46.817 6.012 92.832 1.00 67.21 210 MET B N 1
ATOM 5567 C CA . MET B 2 227 ? -47.609 6.239 94.044 1.00 68.81 210 MET B CA 1
ATOM 5568 C C . MET B 2 227 ? -47.064 5.425 95.219 1.00 70.22 210 MET B C 1
ATOM 5569 O O . MET B 2 227 ? -46.873 5.975 96.305 1.00 70.79 210 MET B O 1
ATOM 5574 N N . VAL B 2 228 ? -46.804 4.124 94.990 1.00 63.56 211 VAL B N 1
ATOM 5575 C CA . VAL B 2 228 ? -46.265 3.202 95.988 1.00 61.06 211 VAL B CA 1
ATOM 5576 C C . VAL B 2 228 ? -44.949 3.752 96.529 1.00 63.76 211 VAL B C 1
ATOM 5577 O O . VAL B 2 228 ? -44.819 3.931 97.740 1.00 64.33 211 VAL B O 1
ATOM 5581 N N . MET B 2 229 ? -44.001 4.064 95.629 1.00 58.65 212 MET B N 1
ATOM 5582 C CA . MET B 2 229 ? -42.689 4.584 96.003 1.00 57.61 212 MET B CA 1
ATOM 5583 C C . MET B 2 229 ? -42.742 5.902 96.761 1.00 63.22 212 MET B C 1
ATOM 5584 O O . MET B 2 229 ? -41.954 6.098 97.689 1.00 62.71 212 MET B O 1
ATOM 5589 N N . ILE B 2 230 ? -43.672 6.795 96.383 1.00 61.71 213 ILE B N 1
ATOM 5590 C CA . ILE B 2 230 ? -43.846 8.088 97.044 1.00 64.17 213 ILE B CA 1
ATOM 5591 C C . ILE B 2 230 ? -44.430 7.888 98.445 1.00 68.76 213 ILE B C 1
ATOM 5592 O O . ILE B 2 230 ? -44.010 8.562 99.383 1.00 69.41 213 ILE B O 1
ATOM 5597 N N . SER B 2 231 ? -45.370 6.943 98.590 1.00 65.10 214 SER B N 1
ATOM 5598 C CA . SER B 2 231 ? -45.984 6.628 99.882 1.00 66.23 214 SER B CA 1
ATOM 5599 C C . SER B 2 231 ? -44.930 6.104 100.859 1.00 68.76 214 SER B C 1
ATOM 5600 O O . SER B 2 231 ? -44.913 6.525 102.016 1.00 70.00 214 SER B O 1
ATOM 5603 N N . LEU B 2 232 ? -44.024 5.241 100.372 1.00 62.42 215 LEU B N 1
ATOM 5604 C CA . LEU B 2 232 ? -42.973 4.622 101.174 1.00 60.60 215 LEU B CA 1
ATOM 5605 C C . LEU B 2 232 ? -41.783 5.537 101.471 1.00 66.23 215 LEU B C 1
ATOM 5606 O O . LEU B 2 232 ? -41.368 5.644 102.627 1.00 66.00 215 LEU B O 1
ATOM 5611 N N . GLU B 2 233 ? -41.206 6.142 100.426 1.00 64.17 216 GLU B N 1
ATOM 5612 C CA . GLU B 2 233 ? -39.985 6.942 100.533 1.00 64.57 216 GLU B CA 1
ATOM 5613 C C . GLU B 2 233 ? -40.181 8.452 100.465 1.00 72.35 216 GLU B C 1
ATOM 5614 O O . GLU B 2 233 ? -39.286 9.199 100.874 1.00 72.14 216 GLU B O 1
ATOM 5620 N N . GLY B 2 234 ? -41.304 8.891 99.920 1.00 72.27 217 GLY B N 1
ATOM 5621 C CA . GLY B 2 234 ? -41.586 10.311 99.745 1.00 75.72 217 GLY B CA 1
ATOM 5622 C C . GLY B 2 234 ? -41.105 10.788 98.394 1.00 80.75 217 GLY B C 1
ATOM 5623 O O . GLY B 2 234 ? -41.055 10.004 97.441 1.00 78.35 217 GLY B O 1
ATOM 5624 N N . GLU B 2 235 ? -40.718 12.069 98.306 1.00 80.84 218 GLU B N 1
ATOM 5625 C CA . GLU B 2 235 ? -40.216 12.682 97.073 1.00 81.87 218 GLU B CA 1
ATOM 5626 C C . GLU B 2 235 ? -39.079 11.860 96.449 1.00 81.86 218 GLU B C 1
ATOM 5627 O O . GLU B 2 235 ? -39.053 11.677 95.233 1.00 80.68 218 GLU B O 1
ATOM 5633 N N . ASP B 2 236 ? -38.176 11.329 97.303 1.00 76.20 219 ASP B N 1
ATOM 5634 C CA . ASP B 2 236 ? -37.016 10.511 96.925 1.00 72.75 219 ASP B CA 1
ATOM 5635 C C . ASP B 2 236 ? -37.387 9.140 96.339 1.00 71.76 219 ASP B C 1
ATOM 5636 O O . ASP B 2 236 ? -36.532 8.489 95.736 1.00 69.56 219 ASP B O 1
ATOM 5641 N N . GLY B 2 237 ? -38.635 8.708 96.538 1.00 66.27 220 GLY B N 1
ATOM 5642 C CA . GLY B 2 237 ? -39.134 7.428 96.050 1.00 62.94 220 GLY B CA 1
ATOM 5643 C C . GLY B 2 237 ? -38.908 7.199 94.574 1.00 64.38 220 GLY B C 1
ATOM 5644 O O . GLY B 2 237 ? -38.546 6.094 94.166 1.00 61.26 220 GLY B O 1
ATOM 5645 N N . LEU B 2 238 ? -39.082 8.261 93.777 1.00 62.71 221 LEU B N 1
ATOM 5646 C CA . LEU B 2 238 ? -38.919 8.264 92.322 1.00 62.66 221 LEU B CA 1
ATOM 5647 C C . LEU B 2 238 ? -37.510 7.875 91.881 1.00 65.34 221 LEU B C 1
ATOM 5648 O O . LEU B 2 238 ? -37.339 7.293 90.807 1.00 64.12 221 LEU B O 1
ATOM 5653 N N . ASP B 2 239 ? -36.513 8.148 92.740 1.00 61.96 222 ASP B N 1
ATOM 5654 C CA . ASP B 2 239 ? -35.109 7.803 92.509 1.00 60.31 222 ASP B CA 1
ATOM 5655 C C . ASP B 2 239 ? -34.861 6.295 92.616 1.00 59.93 222 ASP B C 1
ATOM 5656 O O . ASP B 2 239 ? -33.812 5.823 92.172 1.00 58.68 222 ASP B O 1
ATOM 5661 N N . GLU B 2 240 ? -35.813 5.545 93.206 1.00 54.03 223 GLU B N 1
ATOM 5662 C CA . GLU B 2 240 ? -35.686 4.100 93.385 1.00 50.72 223 GLU B CA 1
ATOM 5663 C C . GLU B 2 240 ? -36.313 3.285 92.245 1.00 52.13 223 GLU B C 1
ATOM 5664 O O . GLU B 2 240 ? -36.487 2.069 92.369 1.00 49.64 223 GLU B O 1
ATOM 5670 N N . ILE B 2 241 ? -36.602 3.950 91.119 1.00 49.43 224 ILE B N 1
ATOM 5671 C CA . ILE B 2 241 ? -37.157 3.318 89.924 1.00 48.92 224 ILE B CA 1
ATOM 5672 C C . ILE B 2 241 ? -36.044 3.363 88.875 1.00 51.91 224 ILE B C 1
ATOM 5673 O O . ILE B 2 241 ? -35.601 4.450 88.500 1.00 52.88 224 ILE B O 1
ATOM 5678 N N . TYR B 2 242 ? -35.560 2.179 88.444 1.00 46.50 225 TYR B N 1
ATOM 5679 C CA . TYR B 2 242 ? -34.445 2.063 87.499 1.00 46.02 225 TYR B CA 1
ATOM 5680 C C . TYR B 2 242 ? -34.779 1.280 86.225 1.00 50.11 225 TYR B C 1
ATOM 5681 O O . TYR B 2 242 ? -35.768 0.548 86.171 1.00 49.60 225 TYR B O 1
ATOM 5690 N N . SER B 2 243 ? -33.921 1.435 85.206 1.00 46.79 226 SER B N 1
ATOM 5691 C CA . SER B 2 243 ? -33.988 0.718 83.943 1.00 47.11 226 SER B CA 1
ATOM 5692 C C . SER B 2 243 ? -33.036 -0.461 84.083 1.00 48.19 226 SER B C 1
ATOM 5693 O O . SER B 2 243 ? -32.041 -0.340 84.800 1.00 45.87 226 SER B O 1
ATOM 5696 N N . PHE B 2 244 ? -33.312 -1.592 83.406 1.00 45.24 227 PHE B N 1
ATOM 5697 C CA . PHE B 2 244 ? -32.396 -2.732 83.468 1.00 44.48 227 PHE B CA 1
ATOM 5698 C C . PHE B 2 244 ? -31.045 -2.297 82.915 1.00 51.14 227 PHE B C 1
ATOM 5699 O O . PHE B 2 244 ? -30.012 -2.680 83.459 1.00 49.69 227 PHE B O 1
ATOM 5707 N N . SER B 2 245 ? -31.066 -1.460 81.853 1.00 51.02 228 SER B N 1
ATOM 5708 C CA . SER B 2 245 ? -29.901 -0.902 81.169 1.00 52.20 228 SER B CA 1
ATOM 5709 C C . SER B 2 245 ? -28.904 -0.262 82.139 1.00 55.42 228 SER B C 1
ATOM 5710 O O . SER B 2 245 ? -27.724 -0.618 82.109 1.00 54.85 228 SER B O 1
ATOM 5713 N N . GLU B 2 246 ? -29.375 0.642 83.016 1.00 51.76 229 GLU B N 1
ATOM 5714 C CA . GLU B 2 246 ? -28.509 1.311 83.989 1.00 50.48 229 GLU B CA 1
ATOM 5715 C C . GLU B 2 246 ? -28.045 0.375 85.099 1.00 51.05 229 GLU B C 1
ATOM 5716 O O . GLU B 2 246 ? -26.951 0.557 85.631 1.00 50.14 229 GLU B O 1
ATOM 5722 N N . SER B 2 247 ? -28.876 -0.621 85.440 1.00 45.81 230 SER B N 1
ATOM 5723 C CA . SER B 2 247 ? -28.593 -1.611 86.476 1.00 43.35 230 SER B CA 1
ATOM 5724 C C . SER B 2 247 ? -27.443 -2.526 86.050 1.00 47.29 230 SER B C 1
ATOM 5725 O O . SER B 2 247 ? -26.589 -2.862 86.872 1.00 45.71 230 SER B O 1
ATOM 5728 N N . LEU B 2 248 ? -27.427 -2.914 84.761 1.00 45.26 231 LEU B N 1
ATOM 5729 C CA . LEU B 2 248 ? -26.412 -3.772 84.150 1.00 45.52 231 LEU B CA 1
ATOM 5730 C C . LEU B 2 248 ? -25.058 -3.076 84.131 1.00 51.06 231 LEU B C 1
ATOM 5731 O O . LEU B 2 248 ? -24.023 -3.714 84.344 1.00 50.38 231 LEU B O 1
ATOM 5736 N N . ARG B 2 249 ? -25.083 -1.757 83.890 1.00 49.65 232 ARG B N 1
ATOM 5737 C CA . ARG B 2 249 ? -23.927 -0.868 83.820 1.00 50.19 232 ARG B CA 1
ATOM 5738 C C . ARG B 2 249 ? -23.213 -0.784 85.175 1.00 52.25 232 ARG B C 1
ATOM 5739 O O . ARG B 2 249 ? -21.989 -0.843 85.219 1.00 51.92 232 ARG B O 1
ATOM 5747 N N . LYS B 2 250 ? -23.975 -0.657 86.259 1.00 47.61 233 LYS B N 1
ATOM 5748 C CA . LYS B 2 250 ? -23.454 -0.523 87.614 1.00 45.76 233 LYS B CA 1
ATOM 5749 C C . LYS B 2 250 ? -22.928 -1.832 88.198 1.00 48.00 233 LYS B C 1
ATOM 5750 O O . LYS B 2 250 ? -21.902 -1.818 88.877 1.00 47.14 233 LYS B O 1
ATOM 5756 N N . LEU B 2 251 ? -23.615 -2.950 87.925 1.00 43.84 234 LEU B N 1
ATOM 5757 C CA . LEU B 2 251 ? -23.322 -4.274 88.476 1.00 42.04 234 LEU B CA 1
ATOM 5758 C C . LEU B 2 251 ? -22.366 -5.154 87.646 1.00 45.65 234 LEU B C 1
ATOM 5759 O O . LEU B 2 251 ? -22.122 -6.299 88.034 1.00 43.73 234 LEU B O 1
ATOM 5764 N N . CYS B 2 252 ? -21.809 -4.630 86.545 1.00 44.76 235 CYS B N 1
ATOM 5765 C CA . CYS B 2 252 ? -20.884 -5.407 85.708 1.00 46.64 235 CYS B CA 1
ATOM 5766 C C . CYS B 2 252 ? -19.559 -5.787 86.435 1.00 48.85 235 CYS B C 1
ATOM 5767 O O . CYS B 2 252 ? -19.010 -6.858 86.177 1.00 48.85 235 CYS B O 1
ATOM 5770 N N . VAL B 2 253 ? -19.072 -4.924 87.349 1.00 43.42 236 VAL B N 1
ATOM 5771 C CA . VAL B 2 253 ? -17.853 -5.155 88.142 1.00 41.87 236 VAL B CA 1
ATOM 5772 C C . VAL B 2 253 ? -18.165 -5.802 89.493 1.00 41.45 236 VAL B C 1
ATOM 5773 O O . VAL B 2 253 ? -19.246 -5.575 90.036 1.00 39.90 236 VAL B O 1
ATOM 5777 N N . PHE B 2 254 ? -17.200 -6.567 90.052 1.00 36.04 237 PHE B N 1
ATOM 5778 C CA . PHE B 2 254 ? -17.308 -7.193 91.370 1.00 34.17 237 PHE B CA 1
ATOM 5779 C C . PHE B 2 254 ? -17.252 -6.121 92.443 1.00 37.18 237 PHE B C 1
ATOM 5780 O O . PHE B 2 254 ? -16.742 -5.021 92.197 1.00 36.20 237 PHE B O 1
ATOM 5788 N N . LYS B 2 255 ? -17.777 -6.439 93.628 1.00 33.88 238 LYS B N 1
ATOM 5789 C CA . LYS B 2 255 ? -17.808 -5.515 94.750 1.00 33.17 238 LYS B CA 1
ATOM 5790 C C . LYS B 2 255 ? -16.414 -5.023 95.161 1.00 37.39 238 LYS B C 1
ATOM 5791 O O . LYS B 2 255 ? -15.498 -5.822 95.388 1.00 36.96 238 LYS B O 1
ATOM 5797 N N . LYS B 2 256 ? -16.264 -3.685 95.186 1.00 33.48 239 LYS B N 1
ATOM 5798 C CA . LYS B 2 256 ? -15.073 -2.948 95.616 1.00 32.03 239 LYS B CA 1
ATOM 5799 C C . LYS B 2 256 ? -14.954 -3.230 97.117 1.00 34.13 239 LYS B C 1
ATOM 5800 O O . LYS B 2 256 ? -15.975 -3.214 97.814 1.00 34.93 239 LYS B O 1
ATOM 5806 N N . ILE B 2 257 ? -13.755 -3.553 97.606 1.00 28.51 240 ILE B N 1
ATOM 5807 C CA . ILE B 2 257 ? -13.585 -3.881 99.024 1.00 27.52 240 ILE B CA 1
ATOM 5808 C C . ILE B 2 257 ? -13.747 -2.635 99.901 1.00 32.13 240 ILE B C 1
ATOM 5809 O O . ILE B 2 257 ? -12.982 -1.673 99.783 1.00 31.99 240 ILE B O 1
ATOM 5814 N N . GLU B 2 258 ? -14.786 -2.657 100.747 1.00 29.43 241 GLU B N 1
ATOM 5815 C CA . GLU B 2 258 ? -15.108 -1.598 101.702 1.00 30.20 241 GLU B CA 1
ATOM 5816 C C . GLU B 2 258 ? -15.128 -2.212 103.101 1.00 34.66 241 GLU B C 1
ATOM 5817 O O . GLU B 2 258 ? -15.797 -3.229 103.328 1.00 35.02 241 GLU B O 1
ATOM 5823 N N . ARG B 2 259 ? -14.382 -1.603 104.029 1.00 30.57 242 ARG B N 1
ATOM 5824 C CA . ARG B 2 259 ? -14.298 -2.016 105.431 1.00 30.61 242 ARG B CA 1
ATOM 5825 C C . ARG B 2 259 ? -14.445 -0.770 106.290 1.00 35.96 242 ARG B C 1
ATOM 5826 O O . ARG B 2 259 ? -14.025 0.309 105.871 1.00 35.96 242 ARG B O 1
ATOM 5834 N N . HIS B 2 260 ? -15.062 -0.892 107.470 1.00 33.62 243 HIS B N 1
ATOM 5835 C CA . HIS B 2 260 ? -15.209 0.280 108.335 1.00 34.96 243 HIS B CA 1
ATOM 5836 C C . HIS B 2 260 ? -13.977 0.398 109.219 1.00 38.68 243 HIS B C 1
ATOM 5837 O O . HIS B 2 260 ? -13.637 -0.562 109.908 1.00 38.30 243 HIS B O 1
ATOM 5844 N N . SER B 2 261 ? -13.309 1.562 109.216 1.00 35.32 244 SER B N 1
ATOM 5845 C CA . SER B 2 261 ? -12.132 1.770 110.067 1.00 35.61 244 SER B CA 1
ATOM 5846 C C . SER B 2 261 ? -12.558 1.929 111.527 1.00 41.74 244 SER B C 1
ATOM 5847 O O . SER B 2 261 ? -13.533 2.634 111.796 1.00 42.97 244 SER B O 1
ATOM 5850 N N . ILE B 2 262 ? -11.855 1.267 112.464 1.00 38.76 245 ILE B N 1
ATOM 5851 C CA . ILE B 2 262 ? -12.171 1.363 113.895 1.00 40.77 245 ILE B CA 1
ATOM 5852 C C . ILE B 2 262 ? -11.809 2.769 114.366 1.00 47.69 245 ILE B C 1
ATOM 5853 O O . ILE B 2 262 ? -10.737 3.269 114.010 1.00 46.76 245 ILE B O 1
ATOM 5858 N N . HIS B 2 263 ? -12.683 3.396 115.173 1.00 47.52 246 HIS B N 1
ATOM 5859 C CA . HIS B 2 263 ? -12.413 4.710 115.744 1.00 49.86 246 HIS B CA 1
ATOM 5860 C C . HIS B 2 263 ? -11.366 4.536 116.833 1.00 53.79 246 HIS B C 1
ATOM 5861 O O . HIS B 2 263 ? -11.419 3.569 117.600 1.00 53.31 246 HIS B O 1
ATOM 5868 N N . TRP B 2 264 ? -10.375 5.414 116.838 1.00 50.77 247 TRP B N 1
ATOM 5869 C CA . TRP B 2 264 ? -9.282 5.333 117.774 1.00 52.20 247 TRP B CA 1
ATOM 5870 C C . TRP B 2 264 ? -9.333 6.507 118.736 1.00 61.03 247 TRP B C 1
ATOM 5871 O O . TRP B 2 264 ? -9.007 7.629 118.347 1.00 61.13 247 TRP B O 1
ATOM 5882 N N . PRO B 2 265 ? -9.773 6.267 119.990 1.00 61.69 248 PRO B N 1
ATOM 5883 C CA . PRO B 2 265 ? -9.860 7.362 120.963 1.00 65.81 248 PRO B CA 1
ATOM 5884 C C . PRO B 2 265 ? -8.513 7.658 121.592 1.00 73.05 248 PRO B C 1
ATOM 5885 O O . PRO B 2 265 ? -7.728 6.739 121.855 1.00 72.77 248 PRO B O 1
ATOM 5889 N N . CYS B 2 266 ? -8.248 8.952 121.829 1.00 72.38 249 CYS B N 1
ATOM 5890 C CA . CYS B 2 266 ? -7.010 9.441 122.430 1.00 74.22 249 CYS B CA 1
ATOM 5891 C C . CYS B 2 266 ? -7.080 10.940 122.687 1.00 81.51 249 CYS B C 1
ATOM 5892 O O . CYS B 2 266 ? -8.085 11.588 122.383 1.00 80.97 249 CYS B O 1
ATOM 5895 N N . ARG B 2 267 ? -6.003 11.484 123.260 1.00 81.26 250 ARG B N 1
ATOM 5896 C CA . ARG B 2 267 ? -5.900 12.898 123.564 1.00 84.89 250 ARG B CA 1
ATOM 5897 C C . ARG B 2 267 ? -4.655 13.472 122.905 1.00 88.32 250 ARG B C 1
ATOM 5898 O O . ARG B 2 267 ? -3.552 12.954 123.100 1.00 87.53 250 ARG B O 1
ATOM 5906 N N . LEU B 2 268 ? -4.846 14.511 122.079 1.00 85.09 251 LEU B N 1
ATOM 5907 C CA . LEU B 2 268 ? -3.766 15.233 121.413 1.00 84.57 251 LEU B CA 1
ATOM 5908 C C . LEU B 2 268 ? -3.234 16.176 122.490 1.00 93.64 251 LEU B C 1
ATOM 5909 O O . LEU B 2 268 ? -3.958 17.067 122.946 1.00 97.31 251 LEU B O 1
ATOM 5914 N N . THR B 2 269 ? -2.001 15.941 122.944 1.00 90.17 252 THR B N 1
ATOM 5915 C CA . THR B 2 269 ? -1.421 16.736 124.020 1.00 94.18 252 THR B CA 1
ATOM 5916 C C . THR B 2 269 ? -0.345 17.687 123.550 1.00 99.32 252 THR B C 1
ATOM 5917 O O . THR B 2 269 ? 0.533 17.312 122.774 1.00 96.00 252 THR B O 1
ATOM 5921 N N . ILE B 2 270 ? -0.431 18.933 124.030 1.00 100.93 253 ILE B N 1
ATOM 5922 C CA . ILE B 2 270 ? 0.517 20.020 123.782 1.00 102.96 253 ILE B CA 1
ATOM 5923 C C . ILE B 2 270 ? 1.028 20.362 125.179 1.00 111.64 253 ILE B C 1
ATOM 5924 O O . ILE B 2 270 ? 0.354 21.063 125.939 1.00 115.29 253 ILE B O 1
ATOM 5929 N N . GLY B 2 271 ? 2.163 19.771 125.531 1.00 107.56 254 GLY B N 1
ATOM 5930 C CA . GLY B 2 271 ? 2.749 19.893 126.859 1.00 111.41 254 GLY B CA 1
ATOM 5931 C C . GLY B 2 271 ? 2.080 18.895 127.783 1.00 115.75 254 GLY B C 1
ATOM 5932 O O . GLY B 2 271 ? 1.771 17.775 127.356 1.00 111.41 254 GLY B O 1
ATOM 5933 N N . SER B 2 272 ? 1.821 19.294 129.040 1.00 116.89 255 SER B N 1
ATOM 5934 C CA . SER B 2 272 ? 1.148 18.439 130.021 1.00 116.81 255 SER B CA 1
ATOM 5935 C C . SER B 2 272 ? -0.106 19.091 130.587 1.00 124.62 255 SER B C 1
ATOM 5936 O O . SER B 2 272 ? -0.825 18.464 131.369 1.00 125.68 255 SER B O 1
ATOM 5939 N N . ASN B 2 273 ? -0.372 20.343 130.194 1.00 123.69 256 ASN B N 1
ATOM 5940 C CA . ASN B 2 273 ? -1.536 21.076 130.680 1.00 127.68 256 ASN B CA 1
ATOM 5941 C C . ASN B 2 273 ? -2.633 21.238 129.630 1.00 130.18 256 ASN B C 1
ATOM 5942 O O . ASN B 2 273 ? -3.791 21.430 130.004 1.00 132.97 256 ASN B O 1
ATOM 5947 N N . LEU B 2 274 ? -2.289 21.124 128.331 1.00 120.92 257 LEU B N 1
ATOM 5948 C CA . LEU B 2 274 ? -3.258 21.241 127.243 1.00 118.88 257 LEU B CA 1
ATOM 5949 C C . LEU B 2 274 ? -3.535 19.895 126.594 1.00 116.06 257 LEU B C 1
ATOM 5950 O O . LEU B 2 274 ? -2.629 19.272 126.034 1.00 111.78 257 LEU B O 1
ATOM 5955 N N . SER B 2 275 ? -4.795 19.457 126.673 1.00 111.67 258 SER B N 1
ATOM 5956 C CA . SER B 2 275 ? -5.248 18.190 126.120 1.00 106.38 258 SER B CA 1
ATOM 5957 C C . SER B 2 275 ? -6.457 18.408 125.223 1.00 108.69 258 SER B C 1
ATOM 5958 O O . SER B 2 275 ? -7.328 19.222 125.547 1.00 112.43 258 SER B O 1
ATOM 5961 N N . ILE B 2 276 ? -6.502 17.697 124.086 1.00 99.42 259 ILE B N 1
ATOM 5962 C CA . ILE B 2 276 ? -7.612 17.774 123.132 1.00 97.53 259 ILE B CA 1
ATOM 5963 C C . ILE B 2 276 ? -8.111 16.369 122.827 1.00 96.51 259 ILE B C 1
ATOM 5964 O O . ILE B 2 276 ? -7.377 15.571 122.247 1.00 92.19 259 ILE B O 1
ATOM 5969 N N . ARG B 2 277 ? -9.360 16.071 123.209 1.00 93.34 260 ARG B N 1
ATOM 5970 C CA . ARG B 2 277 ? -9.966 14.766 122.956 1.00 89.22 260 ARG B CA 1
ATOM 5971 C C . ARG B 2 277 ? -10.156 14.575 121.450 1.00 88.20 260 ARG B C 1
ATOM 5972 O O . ARG B 2 277 ? -10.762 15.418 120.785 1.00 88.90 260 ARG B O 1
ATOM 5980 N N . ILE B 2 278 ? -9.571 13.502 120.908 1.00 79.53 261 ILE B N 1
ATOM 5981 C CA . ILE B 2 278 ? -9.611 13.216 119.472 1.00 75.17 261 ILE B CA 1
ATOM 5982 C C . ILE B 2 278 ? -10.058 11.788 119.170 1.00 73.98 261 ILE B C 1
ATOM 5983 O O . ILE B 2 278 ? -9.965 10.914 120.032 1.00 73.74 261 ILE B O 1
ATOM 5988 N N . ALA B 2 279 ? -10.516 11.556 117.933 1.00 66.27 262 ALA B N 1
ATOM 5989 C CA . ALA B 2 279 ? -10.902 10.243 117.437 1.00 62.17 262 ALA B CA 1
ATOM 5990 C C . ALA B 2 279 ? -10.262 10.101 116.062 1.00 62.19 262 ALA B C 1
ATOM 5991 O O . ALA B 2 279 ? -10.531 10.907 115.165 1.00 62.09 262 ALA B O 1
ATOM 5993 N N . ALA B 2 280 ? -9.367 9.116 115.921 1.00 55.28 263 ALA B N 1
ATOM 5994 C CA . ALA B 2 280 ? -8.636 8.894 114.686 1.00 51.78 263 ALA B CA 1
ATOM 5995 C C . ALA B 2 280 ? -9.163 7.680 113.924 1.00 52.09 263 ALA B C 1
ATOM 5996 O O . ALA B 2 280 ? -9.673 6.746 114.539 1.00 51.03 263 ALA B O 1
ATOM 5998 N N . TYR B 2 281 ? -9.093 7.716 112.586 1.00 46.83 264 TYR B N 1
ATOM 5999 C CA . TYR B 2 281 ? -9.569 6.620 111.731 1.00 44.21 264 TYR B CA 1
ATOM 6000 C C . TYR B 2 281 ? -8.616 6.420 110.559 1.00 45.15 264 TYR B C 1
ATOM 6001 O O . TYR B 2 281 ? -8.087 7.408 110.044 1.00 46.29 264 TYR B O 1
ATOM 6010 N N . LYS B 2 282 ? -8.440 5.169 110.096 1.00 37.72 265 LYS B N 1
ATOM 6011 C CA . LYS B 2 282 ? -7.600 4.866 108.933 1.00 35.23 265 LYS B CA 1
ATOM 6012 C C . LYS B 2 282 ? -8.263 5.342 107.630 1.00 38.72 265 LYS B C 1
ATOM 6013 O O . LYS B 2 282 ? -9.378 4.912 107.302 1.00 36.69 265 LYS B O 1
ATOM 6019 N N . SER B 2 283 ? -7.592 6.235 106.898 1.00 37.00 266 SER B N 1
ATOM 6020 C CA . SER B 2 283 ? -8.137 6.729 105.633 1.00 37.34 266 SER B CA 1
ATOM 6021 C C . SER B 2 283 ? -7.590 5.955 104.440 1.00 40.97 266 SER B C 1
ATOM 6022 O O . SER B 2 283 ? -8.344 5.682 103.507 1.00 40.49 266 SER B O 1
ATOM 6025 N N . ILE B 2 284 ? -6.289 5.607 104.457 1.00 37.68 267 ILE B N 1
ATOM 6026 C CA . ILE B 2 284 ? -5.643 4.850 103.378 1.00 36.80 267 ILE B CA 1
ATOM 6027 C C . ILE B 2 284 ? -4.983 3.589 103.937 1.00 42.09 267 ILE B C 1
ATOM 6028 O O . ILE B 2 284 ? -4.359 3.637 104.997 1.00 41.82 267 ILE B O 1
ATOM 6033 N N . LEU B 2 285 ? -5.110 2.467 103.195 1.00 39.74 268 LEU B N 1
ATOM 6034 C CA . LEU B 2 285 ? -4.557 1.148 103.529 1.00 39.61 268 LEU B CA 1
ATOM 6035 C C . LEU B 2 285 ? -4.249 0.373 102.279 1.00 42.98 268 LEU B C 1
ATOM 6036 O O . LEU B 2 285 ? -4.902 0.571 101.265 1.00 43.02 268 LEU B O 1
ATOM 6041 N N . GLN B 2 286 ? -3.357 -0.611 102.371 1.00 38.83 269 GLN B N 1
ATOM 6042 C CA . GLN B 2 286 ? -3.154 -1.508 101.246 1.00 38.45 269 GLN B CA 1
ATOM 6043 C C . GLN B 2 286 ? -4.152 -2.643 101.525 1.00 41.74 269 GLN B C 1
ATOM 6044 O O . GLN B 2 286 ? -3.879 -3.531 102.345 1.00 41.38 269 GLN B O 1
ATOM 6050 N N . GLU B 2 287 ? -5.368 -2.512 100.948 1.00 37.78 270 GLU B N 1
ATOM 6051 C CA . GLU B 2 287 ? -6.479 -3.445 101.158 1.00 37.26 270 GLU B CA 1
ATOM 6052 C C . GLU B 2 287 ? -6.253 -4.791 100.506 1.00 40.51 270 GLU B C 1
ATOM 6053 O O . GLU B 2 287 ? -5.755 -4.847 99.387 1.00 40.70 270 GLU B O 1
ATOM 6059 N N . ARG B 2 288 ? -6.644 -5.870 101.200 1.00 36.52 271 ARG B N 1
ATOM 6060 C CA . ARG B 2 288 ? -6.492 -7.239 100.723 1.00 36.85 271 ARG B CA 1
ATOM 6061 C C . ARG B 2 288 ? -7.730 -8.073 101.025 1.00 40.33 271 ARG B C 1
ATOM 6062 O O . ARG B 2 288 ? -8.500 -7.739 101.926 1.00 39.24 271 ARG B O 1
ATOM 6070 N N . VAL B 2 289 ? -7.912 -9.166 100.261 1.00 37.45 272 VAL B N 1
ATOM 6071 C CA . VAL B 2 289 ? -8.972 -10.145 100.471 1.00 37.45 272 VAL B CA 1
ATOM 6072 C C . VAL B 2 289 ? -8.457 -11.056 101.605 1.00 42.73 272 VAL B C 1
ATOM 6073 O O . VAL B 2 289 ? -7.307 -11.502 101.554 1.00 42.43 272 VAL B O 1
ATOM 6077 N N . LYS B 2 290 ? -9.302 -11.312 102.620 1.00 40.11 273 LYS B N 1
ATOM 6078 C CA . LYS B 2 290 ? -8.969 -12.157 103.771 1.00 41.09 273 LYS B CA 1
ATOM 6079 C C . LYS B 2 290 ? -8.826 -13.633 103.411 1.00 47.23 273 LYS B C 1
ATOM 6080 O O . LYS B 2 290 ? -7.919 -14.290 103.919 1.00 48.31 273 LYS B O 1
ATOM 6086 N N . LYS B 2 291 ? -9.720 -14.153 102.552 1.00 44.43 274 LYS B N 1
ATOM 6087 C CA . LYS B 2 291 ? -9.700 -15.544 102.100 1.00 46.30 274 LYS B CA 1
ATOM 6088 C C . LYS B 2 291 ? -8.562 -15.751 101.095 1.00 51.70 274 LYS B C 1
ATOM 6089 O O . LYS B 2 291 ? -8.448 -14.999 100.124 1.00 50.20 274 LYS B O 1
ATOM 6095 N N . THR B 2 292 ? -7.697 -16.742 101.356 1.00 51.06 275 THR B N 1
ATOM 6096 C CA . THR B 2 292 ? -6.555 -17.058 100.488 1.00 51.97 275 THR B CA 1
ATOM 6097 C C . THR B 2 292 ? -6.582 -18.519 100.090 1.00 57.83 275 THR B C 1
ATOM 6098 O O . THR B 2 292 ? -7.537 -19.228 100.405 1.00 59.11 275 THR B O 1
ATOM 6102 N N . TRP B 2 293 ? -5.522 -18.967 99.413 1.00 54.41 276 TRP B N 1
ATOM 6103 C CA . TRP B 2 293 ? -5.387 -20.330 98.933 1.00 56.76 276 TRP B CA 1
ATOM 6104 C C . TRP B 2 293 ? -4.995 -21.319 100.023 1.00 61.23 276 TRP B C 1
ATOM 6105 O O . TRP B 2 293 ? -3.986 -21.130 100.708 1.00 60.71 276 TRP B O 1
ATOM 6116 N N . THR B 2 294 ? -5.803 -22.377 100.176 1.00 58.66 277 THR B N 1
ATOM 6117 C CA . THR B 2 294 ? -5.535 -23.460 101.114 1.00 60.42 277 THR B CA 1
ATOM 6118 C C . THR B 2 294 ? -4.853 -24.570 100.322 1.00 67.08 277 THR B C 1
ATOM 6119 O O . THR B 2 294 ? -5.376 -25.004 99.294 1.00 68.25 277 THR B O 1
ATOM 6123 N N . VAL B 2 295 ? -3.677 -25.006 100.784 1.00 64.30 278 VAL B N 1
ATOM 6124 C CA . VAL B 2 295 ? -2.918 -26.072 100.137 1.00 67.38 278 VAL B CA 1
ATOM 6125 C C . VAL B 2 295 ? -3.576 -27.389 100.537 1.00 74.13 278 VAL B C 1
ATOM 6126 O O . VAL B 2 295 ? -3.732 -27.659 101.732 1.00 74.17 278 VAL B O 1
ATOM 6130 N N . VAL B 2 296 ? -4.016 -28.174 99.544 1.00 73.16 279 VAL B N 1
ATOM 6131 C CA . VAL B 2 296 ? -4.694 -29.458 99.771 1.00 76.73 279 VAL B CA 1
ATOM 6132 C C . VAL B 2 296 ? -4.091 -30.593 98.942 1.00 85.15 279 VAL B C 1
ATOM 6133 O O . VAL B 2 296 ? -3.477 -30.335 97.907 1.00 84.77 279 VAL B O 1
ATOM 6137 N N . ASP B 2 297 ? -4.303 -31.848 99.376 1.00 85.82 280 ASP B N 1
ATOM 6138 C CA . ASP B 2 297 ? -3.813 -33.028 98.663 1.00 90.56 280 ASP B CA 1
ATOM 6139 C C . ASP B 2 297 ? -4.482 -33.123 97.298 1.00 94.49 280 ASP B C 1
ATOM 6140 O O . ASP B 2 297 ? -5.696 -32.978 97.206 1.00 93.08 280 ASP B O 1
ATOM 6145 N N . ALA B 2 298 ? -3.688 -33.348 96.242 1.00 92.56 281 ALA B N 1
ATOM 6146 C CA . ALA B 2 298 ? -4.169 -33.448 94.862 1.00 93.36 281 ALA B CA 1
ATOM 6147 C C . ALA B 2 298 ? -5.192 -34.572 94.634 1.00 101.40 281 ALA B C 1
ATOM 6148 O O . ALA B 2 298 ? -5.902 -34.553 93.626 1.00 101.63 281 ALA B O 1
ATOM 6150 N N . LYS B 2 299 ? -5.282 -35.529 95.569 1.00 100.75 282 LYS B N 1
ATOM 6151 C CA . LYS B 2 299 ? -6.203 -36.652 95.456 1.00 104.70 282 LYS B CA 1
ATOM 6152 C C . LYS B 2 299 ? -7.452 -36.486 96.314 1.00 106.68 282 LYS B C 1
ATOM 6153 O O . LYS B 2 299 ? -8.557 -36.474 95.773 1.00 106.30 282 LYS B O 1
ATOM 6159 N N . THR B 2 300 ? -7.283 -36.348 97.640 1.00 101.89 283 THR B N 1
ATOM 6160 C CA . THR B 2 300 ? -8.403 -36.204 98.575 1.00 100.27 283 THR B CA 1
ATOM 6161 C C . THR B 2 300 ? -9.017 -34.819 98.500 1.00 98.72 283 THR B C 1
ATOM 6162 O O . THR B 2 300 ? -10.186 -34.651 98.853 1.00 96.87 283 THR B O 1
ATOM 6166 N N . LEU B 2 301 ? -8.212 -33.825 98.073 1.00 92.59 284 LEU B N 1
ATOM 6167 C CA . LEU B 2 301 ? -8.580 -32.409 97.993 1.00 87.28 284 LEU B CA 1
ATOM 6168 C C . LEU B 2 301 ? -8.915 -31.870 99.388 1.00 90.03 284 LEU B C 1
ATOM 6169 O O . LEU B 2 301 ? -9.673 -30.910 99.533 1.00 85.79 284 LEU B O 1
ATOM 6174 N N . LYS B 2 302 ? -8.315 -32.496 100.416 1.00 90.30 285 LYS B N 1
ATOM 6175 C CA . LYS B 2 302 ? -8.513 -32.152 101.818 1.00 89.45 285 LYS B CA 1
ATOM 6176 C C . LYS B 2 302 ? -7.258 -31.534 102.419 1.00 94.04 285 LYS B C 1
ATOM 6177 O O . LYS B 2 302 ? -6.142 -31.835 101.989 1.00 94.61 285 LYS B O 1
ATOM 6183 N N . LYS B 2 303 ? -7.453 -30.648 103.407 1.00 90.01 286 LYS B N 1
ATOM 6184 C CA . LYS B 2 303 ? -6.391 -29.924 104.107 1.00 88.80 286 LYS B CA 1
ATOM 6185 C C . LYS B 2 303 ? -5.692 -30.800 105.145 1.00 98.11 286 LYS B C 1
ATOM 6186 O O . LYS B 2 303 ? -4.469 -30.728 105.281 1.00 97.98 286 LYS B O 1
ATOM 6192 N N . GLU B 2 304 ? -6.471 -31.615 105.876 1.00 99.15 287 GLU B N 1
ATOM 6193 C CA . GLU B 2 304 ? -6.024 -32.513 106.949 1.00 103.79 287 GLU B CA 1
ATOM 6194 C C . GLU B 2 304 ? -4.931 -33.499 106.515 1.00 113.91 287 GLU B C 1
ATOM 6195 O O . GLU B 2 304 ? -4.091 -33.881 107.334 1.00 115.59 287 GLU B O 1
ATOM 6201 N N . ASP B 2 305 ? -4.928 -33.882 105.223 1.00 113.43 288 ASP B N 1
ATOM 6202 C CA . ASP B 2 305 ? -3.951 -34.801 104.638 1.00 118.15 288 ASP B CA 1
ATOM 6203 C C . ASP B 2 305 ? -2.548 -34.195 104.521 1.00 122.41 288 ASP B C 1
ATOM 6204 O O . ASP B 2 305 ? -1.592 -34.928 104.277 1.00 125.23 288 ASP B O 1
ATOM 6209 N N . ILE B 2 306 ? -2.422 -32.868 104.703 1.00 115.87 289 ILE B N 1
ATOM 6210 C CA . ILE B 2 306 ? -1.148 -32.151 104.598 1.00 114.44 289 ILE B CA 1
ATOM 6211 C C . ILE B 2 306 ? -0.655 -31.700 105.971 1.00 119.03 289 ILE B C 1
ATOM 6212 O O . ILE B 2 306 ? -1.439 -31.178 106.767 1.00 116.64 289 ILE B O 1
ATOM 6217 N N . GLN B 2 307 ? 0.649 -31.899 106.236 1.00 118.43 290 GLN B N 1
ATOM 6218 C CA . GLN B 2 307 ? 1.287 -31.527 107.498 1.00 118.36 290 GLN B CA 1
ATOM 6219 C C . GLN B 2 307 ? 2.732 -31.081 107.282 1.00 123.07 290 GLN B C 1
ATOM 6220 O O . GLN B 2 307 ? 3.481 -31.734 106.554 1.00 125.04 290 GLN B O 1
ATOM 6226 N N . LYS B 2 308 ? 3.121 -29.975 107.937 1.00 117.98 291 LYS B N 1
ATOM 6227 C CA . LYS B 2 308 ? 4.475 -29.427 107.862 1.00 117.61 291 LYS B CA 1
ATOM 6228 C C . LYS B 2 308 ? 5.234 -29.637 109.168 1.00 126.11 291 LYS B C 1
ATOM 6229 O O . LYS B 2 308 ? 4.731 -29.290 110.240 1.00 124.92 291 LYS B O 1
ATOM 6235 N N . GLU B 2 309 ? 6.445 -30.201 109.077 1.00 127.41 292 GLU B N 1
ATOM 6236 C CA . GLU B 2 309 ? 7.289 -30.434 110.243 1.00 130.30 292 GLU B CA 1
ATOM 6237 C C . GLU B 2 309 ? 8.635 -29.755 110.073 1.00 134.77 292 GLU B C 1
ATOM 6238 O O . GLU B 2 309 ? 9.399 -30.109 109.172 1.00 135.97 292 GLU B O 1
ATOM 6244 N N . THR B 2 310 ? 8.916 -28.768 110.932 1.00 129.96 293 THR B N 1
ATOM 6245 C CA . THR B 2 310 ? 10.169 -28.021 110.923 1.00 128.70 293 THR B CA 1
ATOM 6246 C C . THR B 2 310 ? 11.196 -28.720 111.835 1.00 137.93 293 THR B C 1
ATOM 6247 O O . THR B 2 310 ? 11.023 -28.775 113.053 1.00 138.27 293 THR B O 1
ATOM 6251 N N . VAL B 2 311 ? 12.239 -29.292 111.217 1.00 138.34 294 VAL B N 1
ATOM 6252 C CA . VAL B 2 311 ? 13.306 -30.043 111.888 1.00 142.66 294 VAL B CA 1
ATOM 6253 C C . VAL B 2 311 ? 14.538 -29.139 112.099 1.00 146.25 294 VAL B C 1
ATOM 6254 O O . VAL B 2 311 ? 14.728 -28.178 111.351 1.00 142.14 294 VAL B O 1
ATOM 6258 N N . TYR B 2 312 ? 15.357 -29.442 113.124 1.00 146.71 295 TYR B N 1
ATOM 6259 C CA . TYR B 2 312 ? 16.557 -28.674 113.458 1.00 145.57 295 TYR B CA 1
ATOM 6260 C C . TYR B 2 312 ? 17.807 -29.531 113.436 1.00 155.28 295 TYR B C 1
ATOM 6261 O O . TYR B 2 312 ? 17.824 -30.618 114.013 1.00 159.36 295 TYR B O 1
ATOM 6270 N N . CYS B 2 313 ? 18.859 -29.018 112.787 1.00 152.22 296 CYS B N 1
ATOM 6271 C CA . CYS B 2 313 ? 20.148 -29.686 112.610 1.00 156.34 296 CYS B CA 1
ATOM 6272 C C . CYS B 2 313 ? 21.326 -28.732 112.768 1.00 159.68 296 CYS B C 1
ATOM 6273 O O . CYS B 2 313 ? 21.203 -27.555 112.470 1.00 154.89 296 CYS B O 1
ATOM 6276 N N . LEU B 2 314 ? 22.478 -29.255 113.197 1.00 161.11 297 LEU B N 1
ATOM 6277 C CA . LEU B 2 314 ? 23.680 -28.453 113.431 1.00 160.07 297 LEU B CA 1
ATOM 6278 C C . LEU B 2 314 ? 24.405 -28.005 112.166 1.00 162.95 297 LEU B C 1
ATOM 6279 O O . LEU B 2 314 ? 24.476 -28.752 111.189 1.00 163.67 297 LEU B O 1
ATOM 6284 N N . ASN B 2 315 ? 24.989 -26.789 112.231 1.00 157.27 298 ASN B N 1
ATOM 6285 C CA . ASN B 2 315 ? 25.800 -26.129 111.206 1.00 155.54 298 ASN B CA 1
ATOM 6286 C C . ASN B 2 315 ? 26.963 -27.029 110.763 1.00 164.26 298 ASN B C 1
ATOM 6287 O O . ASN B 2 315 ? 27.311 -27.035 109.583 1.00 163.70 298 ASN B O 1
ATOM 6292 N N . ASP B 2 316 ? 27.539 -27.798 111.713 1.00 165.06 299 ASP B N 1
ATOM 6293 C CA . ASP B 2 316 ? 28.635 -28.734 111.476 1.00 169.50 299 ASP B CA 1
ATOM 6294 C C . ASP B 2 316 ? 28.166 -29.901 110.607 1.00 177.64 299 ASP B C 1
ATOM 6295 O O . ASP B 2 316 ? 26.966 -30.197 110.547 1.00 177.12 299 ASP B O 1
ATOM 6300 N N . ASP B 2 317 ? 29.128 -30.557 109.939 1.00 178.20 300 ASP B N 1
ATOM 6301 C CA . ASP B 2 317 ? 28.935 -31.684 109.023 1.00 182.40 300 ASP B CA 1
ATOM 6302 C C . ASP B 2 317 ? 28.115 -32.849 109.596 1.00 188.16 300 ASP B C 1
ATOM 6303 O O . ASP B 2 317 ? 27.936 -32.960 110.816 1.00 187.79 300 ASP B O 1
ATOM 6308 N N . ASP B 2 318 ? 27.611 -33.717 108.689 1.00 184.98 301 ASP B N 1
ATOM 6309 C CA . ASP B 2 318 ? 26.822 -34.936 108.928 1.00 183.81 301 ASP B CA 1
ATOM 6310 C C . ASP B 2 318 ? 25.361 -34.677 109.351 1.00 185.18 301 ASP B C 1
ATOM 6311 O O . ASP B 2 318 ? 24.627 -35.648 109.574 1.00 184.73 301 ASP B O 1
ATOM 6316 N N . GLU B 2 319 ? 24.925 -33.394 109.375 1.00 183.46 302 GLU B N 1
ATOM 6317 C CA . GLU B 2 319 ? 23.558 -32.954 109.690 1.00 179.68 302 GLU B CA 1
ATOM 6318 C C . GLU B 2 319 ? 23.009 -33.582 110.990 1.00 185.34 302 GLU B C 1
ATOM 6319 O O . GLU B 2 319 ? 22.141 -34.464 110.938 1.00 184.30 302 GLU B O 1
ATOM 6325 N N . THR B 2 320 ? 23.550 -33.155 112.146 1.00 183.18 303 THR B N 1
ATOM 6326 C CA . THR B 2 320 ? 23.146 -33.686 113.454 1.00 181.86 303 THR B CA 1
ATOM 6327 C C . THR B 2 320 ? 21.859 -33.026 113.943 1.00 184.10 303 THR B C 1
ATOM 6328 O O . THR B 2 320 ? 21.861 -31.836 114.260 1.00 179.27 303 THR B O 1
ATOM 6332 N N . GLU B 2 321 ? 20.770 -33.810 114.012 1.00 180.68 304 GLU B N 1
ATOM 6333 C CA . GLU B 2 321 ? 19.451 -33.350 114.454 1.00 178.68 304 GLU B CA 1
ATOM 6334 C C . GLU B 2 321 ? 19.456 -32.948 115.933 1.00 181.40 304 GLU B C 1
ATOM 6335 O O . GLU B 2 321 ? 20.282 -33.442 116.704 1.00 180.80 304 GLU B O 1
ATOM 6341 N N . VAL B 2 322 ? 18.551 -32.031 116.312 1.00 172.78 305 VAL B N 1
ATOM 6342 C CA . VAL B 2 322 ? 18.396 -31.546 117.681 1.00 171.71 305 VAL B CA 1
ATOM 6343 C C . VAL B 2 322 ? 16.917 -31.595 118.072 1.00 173.57 305 VAL B C 1
ATOM 6344 O O . VAL B 2 322 ? 16.050 -31.296 117.248 1.00 170.09 305 VAL B O 1
ATOM 6348 N N . LEU B 2 323 ? 16.642 -31.966 119.330 1.00 171.99 306 LEU B N 1
ATOM 6349 C CA . LEU B 2 323 ? 15.285 -32.015 119.875 1.00 171.36 306 LEU B CA 1
ATOM 6350 C C . LEU B 2 323 ? 14.921 -30.666 120.468 1.00 169.05 306 LEU B C 1
ATOM 6351 O O . LEU B 2 323 ? 15.784 -29.992 121.032 1.00 167.10 306 LEU B O 1
ATOM 6356 N N . LYS B 2 324 ? 13.636 -30.279 120.350 1.00 162.26 307 LYS B N 1
ATOM 6357 C CA . LYS B 2 324 ? 13.079 -29.007 120.839 1.00 156.95 307 LYS B CA 1
ATOM 6358 C C . LYS B 2 324 ? 13.432 -28.707 122.306 1.00 161.10 307 LYS B C 1
ATOM 6359 O O . LYS B 2 324 ? 13.485 -27.540 122.701 1.00 157.51 307 LYS B O 1
ATOM 6365 N N . GLU B 2 325 ? 13.708 -29.762 123.090 1.00 161.63 308 GLU B N 1
ATOM 6366 C CA . GLU B 2 325 ? 14.085 -29.667 124.500 1.00 163.28 308 GLU B CA 1
ATOM 6367 C C . GLU B 2 325 ? 15.577 -29.324 124.687 1.00 165.21 308 GLU B C 1
ATOM 6368 O O . GLU B 2 325 ? 16.084 -29.383 125.812 1.00 167.81 308 GLU B O 1
ATOM 6374 N N . ASP B 2 326 ? 16.270 -28.947 123.596 1.00 157.13 309 ASP B N 1
ATOM 6375 C CA . ASP B 2 326 ? 17.691 -28.594 123.619 1.00 155.87 309 ASP B CA 1
ATOM 6376 C C . ASP B 2 326 ? 18.009 -27.282 122.888 1.00 152.45 309 ASP B C 1
ATOM 6377 O O . ASP B 2 326 ? 19.183 -26.948 122.716 1.00 151.19 309 ASP B O 1
ATOM 6382 N N . ILE B 2 327 ? 16.973 -26.536 122.473 1.00 144.22 310 ILE B N 1
ATOM 6383 C CA . ILE B 2 327 ? 17.147 -25.273 121.752 1.00 138.29 310 ILE B CA 1
ATOM 6384 C C . ILE B 2 327 ? 16.745 -24.071 122.598 1.00 138.76 310 ILE B C 1
ATOM 6385 O O . ILE B 2 327 ? 15.663 -24.062 123.190 1.00 138.76 310 ILE B O 1
ATOM 6390 N N . ILE B 2 328 ? 17.618 -23.050 122.623 1.00 131.67 311 ILE B N 1
ATOM 6391 C CA . ILE B 2 328 ? 17.404 -21.791 123.338 1.00 128.59 311 ILE B CA 1
ATOM 6392 C C . ILE B 2 328 ? 17.358 -20.614 122.360 1.00 126.29 311 ILE B C 1
ATOM 6393 O O . ILE B 2 328 ? 17.810 -20.741 121.216 1.00 124.45 311 ILE B O 1
ATOM 6398 N N . GLN B 2 329 ? 16.827 -19.467 122.820 1.00 119.68 312 GLN B N 1
ATOM 6399 C CA . GLN B 2 329 ? 16.760 -18.254 122.013 1.00 114.55 312 GLN B CA 1
ATOM 6400 C C . GLN B 2 329 ? 18.050 -17.443 122.162 1.00 115.67 312 GLN B C 1
ATOM 6401 O O . GLN B 2 329 ? 18.644 -17.392 123.243 1.00 117.19 312 GLN B O 1
ATOM 6407 N N . GLY B 2 330 ? 18.454 -16.818 121.064 1.00 107.78 313 GLY B N 1
ATOM 6408 C CA . GLY B 2 330 ? 19.632 -15.970 121.008 1.00 105.68 313 GLY B CA 1
ATOM 6409 C C . GLY B 2 330 ? 19.521 -14.890 119.955 1.00 104.01 313 GLY B C 1
ATOM 6410 O O . GLY B 2 330 ? 18.586 -14.889 119.147 1.00 101.89 313 GLY B O 1
ATOM 6411 N N . PHE B 2 331 ? 20.472 -13.955 119.970 1.00 98.05 314 PHE B N 1
ATOM 6412 C CA . PHE B 2 331 ? 20.528 -12.863 119.006 1.00 94.29 314 PHE B CA 1
ATOM 6413 C C . PHE B 2 331 ? 21.951 -12.623 118.587 1.00 96.63 314 PHE B C 1
ATOM 6414 O O . PHE B 2 331 ? 22.877 -12.938 119.333 1.00 98.33 314 PHE B O 1
ATOM 6422 N N . ARG B 2 332 ? 22.135 -12.058 117.402 1.00 89.80 315 ARG B N 1
ATOM 6423 C CA . ARG B 2 332 ? 23.472 -11.750 116.935 1.00 89.00 315 ARG B CA 1
ATOM 6424 C C . ARG B 2 332 ? 23.762 -10.287 117.208 1.00 90.09 315 ARG B C 1
ATOM 6425 O O . ARG B 2 332 ? 22.892 -9.431 117.024 1.00 87.95 315 ARG B O 1
ATOM 6433 N N . TYR B 2 333 ? 24.972 -10.015 117.695 1.00 86.52 316 TYR B N 1
ATOM 6434 C CA . TYR B 2 333 ? 25.488 -8.673 117.910 1.00 84.88 316 TYR B CA 1
ATOM 6435 C C . TYR B 2 333 ? 26.790 -8.703 117.131 1.00 89.49 316 TYR B C 1
ATOM 6436 O O . TYR B 2 333 ? 27.844 -9.037 117.678 1.00 91.03 316 TYR B O 1
ATOM 6445 N N . GLY B 2 334 ? 26.675 -8.468 115.826 1.00 84.74 317 GLY B N 1
ATOM 6446 C CA . GLY B 2 334 ? 27.797 -8.549 114.905 1.00 85.20 317 GLY B CA 1
ATOM 6447 C C . GLY B 2 334 ? 28.296 -9.978 114.838 1.00 91.57 317 GLY B C 1
ATOM 6448 O O . GLY B 2 334 ? 27.528 -10.883 114.501 1.00 91.69 317 GLY B O 1
ATOM 6449 N N . SER B 2 335 ? 29.558 -10.195 115.240 1.00 89.64 318 SER B N 1
ATOM 6450 C CA . SER B 2 335 ? 30.194 -11.516 115.277 1.00 91.68 318 SER B CA 1
ATOM 6451 C C . SER B 2 335 ? 29.801 -12.298 116.526 1.00 97.60 318 SER B C 1
ATOM 6452 O O . SER B 2 335 ? 29.945 -13.523 116.550 1.00 99.45 318 SER B O 1
ATOM 6455 N N . ASP B 2 336 ? 29.318 -11.592 117.562 1.00 93.70 319 ASP B N 1
ATOM 6456 C CA . ASP B 2 336 ? 28.909 -12.199 118.823 1.00 95.46 319 ASP B CA 1
ATOM 6457 C C . ASP B 2 336 ? 27.544 -12.850 118.732 1.00 99.49 319 ASP B C 1
ATOM 6458 O O . ASP B 2 336 ? 26.655 -12.355 118.036 1.00 97.23 319 ASP B O 1
ATOM 6463 N N . ILE B 2 337 ? 27.387 -13.971 119.438 1.00 98.41 320 ILE B N 1
ATOM 6464 C CA . ILE B 2 337 ? 26.135 -14.710 119.540 1.00 98.52 320 ILE B CA 1
ATOM 6465 C C . ILE B 2 337 ? 25.736 -14.580 121.000 1.00 103.99 320 ILE B C 1
ATOM 6466 O O . ILE B 2 337 ? 26.484 -14.989 121.890 1.00 105.73 320 ILE B O 1
ATOM 6471 N N . VAL B 2 338 ? 24.590 -13.940 121.240 1.00 99.74 321 VAL B N 1
ATOM 6472 C CA . VAL B 2 338 ? 24.113 -13.624 122.577 1.00 101.16 321 VAL B CA 1
ATOM 6473 C C . VAL B 2 338 ? 22.852 -14.400 122.967 1.00 107.62 321 VAL B C 1
ATOM 6474 O O . VAL B 2 338 ? 21.757 -14.037 122.519 1.00 105.30 321 VAL B O 1
ATOM 6478 N N . PRO B 2 339 ? 22.969 -15.424 123.851 1.00 108.49 322 PRO B N 1
ATOM 6479 C CA . PRO B 2 339 ? 21.758 -16.128 124.304 1.00 109.99 322 PRO B CA 1
ATOM 6480 C C . PRO B 2 339 ? 20.902 -15.174 125.134 1.00 113.75 322 PRO B C 1
ATOM 6481 O O . PRO B 2 339 ? 21.419 -14.475 126.014 1.00 114.07 322 PRO B O 1
ATOM 6485 N N . PHE B 2 340 ? 19.616 -15.078 124.783 1.00 109.25 323 PHE B N 1
ATOM 6486 C CA . PHE B 2 340 ? 18.677 -14.174 125.433 1.00 108.68 323 PHE B CA 1
ATOM 6487 C C . PHE B 2 340 ? 17.292 -14.793 125.362 1.00 113.79 323 PHE B C 1
ATOM 6488 O O . PHE B 2 340 ? 16.666 -14.768 124.301 1.00 111.22 323 PHE B O 1
ATOM 6496 N N . SER B 2 341 ? 16.823 -15.378 126.481 1.00 113.99 324 SER B N 1
ATOM 6497 C CA . SER B 2 341 ? 15.510 -16.029 126.554 1.00 114.92 324 SER B CA 1
ATOM 6498 C C . SER B 2 341 ? 14.370 -15.026 126.379 1.00 116.52 324 SER B C 1
ATOM 6499 O O . SER B 2 341 ? 14.570 -13.829 126.604 1.00 114.64 324 SER B O 1
ATOM 6502 N N . LYS B 2 342 ? 13.175 -15.516 125.995 1.00 112.94 325 LYS B N 1
ATOM 6503 C CA . LYS B 2 342 ? 11.984 -14.682 125.816 1.00 110.69 325 LYS B CA 1
ATOM 6504 C C . LYS B 2 342 ? 11.514 -14.078 127.139 1.00 116.83 325 LYS B C 1
ATOM 6505 O O . LYS B 2 342 ? 10.883 -13.025 127.137 1.00 114.40 325 LYS B O 1
ATOM 6511 N N . VAL B 2 343 ? 11.859 -14.734 128.262 1.00 117.91 326 VAL B N 1
ATOM 6512 C CA . VAL B 2 343 ? 11.546 -14.304 129.625 1.00 120.77 326 VAL B CA 1
ATOM 6513 C C . VAL B 2 343 ? 12.383 -13.063 129.968 1.00 124.28 326 VAL B C 1
ATOM 6514 O O . VAL B 2 343 ? 11.824 -12.054 130.396 1.00 123.53 326 VAL B O 1
ATOM 6518 N N . ASP B 2 344 ? 13.718 -13.145 129.780 1.00 121.04 327 ASP B N 1
ATOM 6519 C CA . ASP B 2 344 ? 14.651 -12.048 130.056 1.00 120.26 327 ASP B CA 1
ATOM 6520 C C . ASP B 2 344 ? 14.402 -10.875 129.120 1.00 119.82 327 ASP B C 1
ATOM 6521 O O . ASP B 2 344 ? 14.433 -9.722 129.556 1.00 119.03 327 ASP B O 1
ATOM 6526 N N . GLU B 2 345 ? 14.140 -11.182 127.836 1.00 113.58 328 GLU B N 1
ATOM 6527 C CA . GLU B 2 345 ? 13.847 -10.213 126.783 1.00 109.89 328 GLU B CA 1
ATOM 6528 C C . GLU B 2 345 ? 12.571 -9.450 127.103 1.00 115.05 328 GLU B C 1
ATOM 6529 O O . GLU B 2 345 ? 12.496 -8.269 126.799 1.00 112.92 328 GLU B O 1
ATOM 6535 N N . GLU B 2 346 ? 11.586 -10.124 127.726 1.00 114.70 329 GLU B N 1
ATOM 6536 C CA . GLU B 2 346 ? 10.292 -9.561 128.116 1.00 115.23 329 GLU B CA 1
ATOM 6537 C C . GLU B 2 346 ? 10.423 -8.442 129.154 1.00 121.22 329 GLU B C 1
ATOM 6538 O O . GLU B 2 346 ? 9.660 -7.475 129.114 1.00 119.88 329 GLU B O 1
ATOM 6544 N N . GLN B 2 347 ? 11.381 -8.586 130.079 1.00 120.74 330 GLN B N 1
ATOM 6545 C CA . GLN B 2 347 ? 11.606 -7.646 131.175 1.00 123.05 330 GLN B CA 1
ATOM 6546 C C . GLN B 2 347 ? 12.558 -6.506 130.829 1.00 125.85 330 GLN B C 1
ATOM 6547 O O . GLN B 2 347 ? 12.329 -5.378 131.269 1.00 126.08 330 GLN B O 1
ATOM 6553 N N . MET B 2 348 ? 13.612 -6.787 130.045 1.00 121.06 331 MET B N 1
ATOM 6554 C CA . MET B 2 348 ? 14.588 -5.776 129.627 1.00 119.52 331 MET B CA 1
ATOM 6555 C C . MET B 2 348 ? 14.078 -4.973 128.423 1.00 119.37 331 MET B C 1
ATOM 6556 O O . MET B 2 348 ? 14.596 -3.889 128.136 1.00 118.10 331 MET B O 1
ATOM 6561 N N . LYS B 2 349 ? 13.043 -5.508 127.742 1.00 113.59 332 LYS B N 1
ATOM 6562 C CA . LYS B 2 349 ? 12.370 -4.929 126.575 1.00 109.97 332 LYS B CA 1
ATOM 6563 C C . LYS B 2 349 ? 11.937 -3.492 126.835 1.00 113.40 332 LYS B C 1
ATOM 6564 O O . LYS B 2 349 ? 11.492 -3.176 127.947 1.00 115.60 332 LYS B O 1
ATOM 6570 N N . TYR B 2 350 ? 12.053 -2.627 125.803 1.00 106.69 333 TYR B N 1
ATOM 6571 C CA . TYR B 2 350 ? 11.587 -1.253 125.922 1.00 106.23 333 TYR B CA 1
ATOM 6572 C C . TYR B 2 350 ? 10.074 -1.289 126.070 1.00 109.88 333 TYR B C 1
ATOM 6573 O O . TYR B 2 350 ? 9.390 -1.949 125.283 1.00 107.20 333 TYR B O 1
ATOM 6582 N N . LYS B 2 351 ? 9.568 -0.605 127.094 1.00 108.98 334 LYS B N 1
ATOM 6583 C CA . LYS B 2 351 ? 8.152 -0.568 127.413 1.00 109.35 334 LYS B CA 1
ATOM 6584 C C . LYS B 2 351 ? 7.582 0.835 127.273 1.00 112.22 334 LYS B C 1
ATOM 6585 O O . LYS B 2 351 ? 8.007 1.761 127.973 1.00 113.70 334 LYS B O 1
ATOM 6591 N N . SER B 2 352 ? 6.624 0.984 126.346 1.00 105.96 335 SER B N 1
ATOM 6592 C CA . SER B 2 352 ? 5.954 2.251 126.080 1.00 105.54 335 SER B CA 1
ATOM 6593 C C . SER B 2 352 ? 4.935 2.552 127.164 1.00 111.37 335 SER B C 1
ATOM 6594 O O . SER B 2 352 ? 4.321 1.629 127.709 1.00 112.02 335 SER B O 1
ATOM 6597 N N . GLU B 2 353 ? 4.747 3.847 127.461 1.00 108.74 336 GLU B N 1
ATOM 6598 C CA . GLU B 2 353 ? 3.789 4.343 128.458 1.00 111.37 336 GLU B CA 1
ATOM 6599 C C . GLU B 2 353 ? 2.362 3.909 128.098 1.00 112.58 336 GLU B C 1
ATOM 6600 O O . GLU B 2 353 ? 1.568 3.601 128.987 1.00 114.36 336 GLU B O 1
ATOM 6606 N N . GLY B 2 354 ? 2.076 3.865 126.800 1.00 104.63 337 GLY B N 1
ATOM 6607 C CA . GLY B 2 354 ? 0.785 3.464 126.264 1.00 102.51 337 GLY B CA 1
ATOM 6608 C C . GLY B 2 354 ? 0.331 4.339 125.120 1.00 101.98 337 GLY B C 1
ATOM 6609 O O . GLY B 2 354 ? 1.142 5.046 124.509 1.00 100.78 337 GLY B O 1
ATOM 6610 N N . LYS B 2 355 ? -0.983 4.296 124.829 1.00 96.19 338 LYS B N 1
ATOM 6611 C CA . LYS B 2 355 ? -1.636 5.089 123.779 1.00 93.41 338 LYS B CA 1
ATOM 6612 C C . LYS B 2 355 ? -1.269 6.558 123.945 1.00 98.12 338 LYS B C 1
ATOM 6613 O O . LYS B 2 355 ? -1.297 7.064 125.071 1.00 101.04 338 LYS B O 1
ATOM 6619 N N . CYS B 2 356 ? -0.905 7.237 122.841 1.00 92.01 339 CYS B N 1
ATOM 6620 C CA . CYS B 2 356 ? -0.529 8.656 122.867 1.00 93.66 339 CYS B CA 1
ATOM 6621 C C . CYS B 2 356 ? -0.537 9.306 121.491 1.00 94.17 339 CYS B C 1
ATOM 6622 O O . CYS B 2 356 ? -0.429 8.627 120.470 1.00 90.96 339 CYS B O 1
ATOM 6625 N N . PHE B 2 357 ? -0.651 10.638 121.485 1.00 91.21 340 PHE B N 1
ATOM 6626 C CA . PHE B 2 357 ? -0.622 11.493 120.308 1.00 89.27 340 PHE B CA 1
ATOM 6627 C C . PHE B 2 357 ? -0.126 12.829 120.831 1.00 95.28 340 PHE B C 1
ATOM 6628 O O . PHE B 2 357 ? -0.892 13.779 120.991 1.00 95.20 340 PHE B O 1
ATOM 6636 N N . SER B 2 358 ? 1.164 12.855 121.185 1.00 93.81 341 SER B N 1
ATOM 6637 C CA . SER B 2 358 ? 1.816 13.996 121.810 1.00 96.80 341 SER B CA 1
ATOM 6638 C C . SER B 2 358 ? 2.602 14.857 120.837 1.00 97.83 341 SER B C 1
ATOM 6639 O O . SER B 2 358 ? 3.484 14.357 120.144 1.00 94.44 341 SER B O 1
ATOM 6642 N N . VAL B 2 359 ? 2.304 16.165 120.824 1.00 95.79 342 VAL B N 1
ATOM 6643 C CA . VAL B 2 359 ? 2.987 17.142 119.974 1.00 94.30 342 VAL B CA 1
ATOM 6644 C C . VAL B 2 359 ? 4.378 17.385 120.546 1.00 99.27 342 VAL B C 1
ATOM 6645 O O . VAL B 2 359 ? 4.531 17.585 121.755 1.00 102.87 342 VAL B O 1
ATOM 6649 N N . LEU B 2 360 ? 5.384 17.296 119.684 1.00 92.29 343 LEU B N 1
ATOM 6650 C CA . LEU B 2 360 ? 6.782 17.504 120.058 1.00 92.97 343 LEU B CA 1
ATOM 6651 C C . LEU B 2 360 ? 7.178 18.928 119.710 1.00 99.08 343 LEU B C 1
ATOM 6652 O O . LEU B 2 360 ? 8.008 19.533 120.389 1.00 101.88 343 LEU B O 1
ATOM 6657 N N . GLY B 2 361 ? 6.545 19.446 118.666 1.00 94.06 344 GLY B N 1
ATOM 6658 C CA . GLY B 2 361 ? 6.756 20.791 118.163 1.00 96.38 344 GLY B CA 1
ATOM 6659 C C . GLY B 2 361 ? 6.112 20.986 116.812 1.00 98.61 344 GLY B C 1
ATOM 6660 O O . GLY B 2 361 ? 5.439 20.086 116.297 1.00 95.00 344 GLY B O 1
ATOM 6661 N N . PHE B 2 362 ? 6.319 22.170 116.235 1.00 97.78 345 PHE B N 1
ATOM 6662 C CA . PHE B 2 362 ? 5.781 22.532 114.928 1.00 97.53 345 PHE B CA 1
ATOM 6663 C C . PHE B 2 362 ? 6.887 23.078 114.061 1.00 101.14 345 PHE B C 1
ATOM 6664 O O . PHE B 2 362 ? 7.817 23.705 114.569 1.00 103.73 345 PHE B O 1
ATOM 6672 N N . CYS B 2 363 ? 6.787 22.861 112.753 1.00 94.62 346 CYS B N 1
ATOM 6673 C CA . CYS B 2 363 ? 7.792 23.322 111.806 1.00 94.97 346 CYS B CA 1
ATOM 6674 C C . CYS B 2 363 ? 7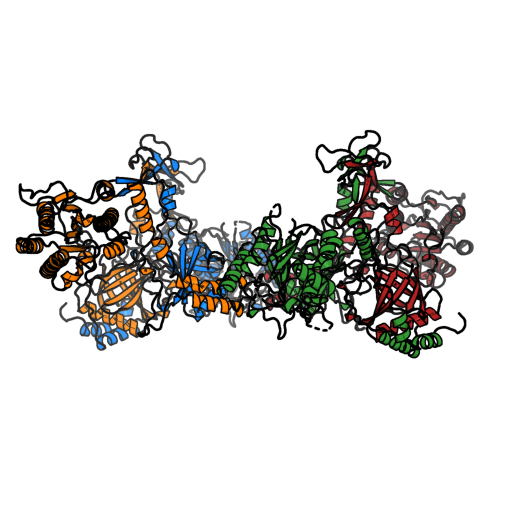.149 23.686 110.480 1.00 99.00 346 CYS B C 1
ATOM 6675 O O . CYS B 2 363 ? 5.993 23.336 110.245 1.00 96.51 346 CYS B O 1
ATOM 6678 N N . LYS B 2 364 ? 7.919 24.350 109.595 1.00 98.33 347 LYS B N 1
ATOM 6679 C CA . LYS B 2 364 ? 7.490 24.702 108.241 1.00 99.02 347 LYS B CA 1
ATOM 6680 C C . LYS B 2 364 ? 7.156 23.405 107.508 1.00 97.89 347 LYS B C 1
ATOM 6681 O O . LYS B 2 364 ? 7.875 22.413 107.669 1.00 94.36 347 LYS B O 1
ATOM 6687 N N . SER B 2 365 ? 6.074 23.407 106.707 1.00 93.79 348 SER B N 1
ATOM 6688 C CA . SER B 2 365 ? 5.664 22.229 105.935 1.00 89.25 348 SER B CA 1
ATOM 6689 C C . SER B 2 365 ? 6.756 21.822 104.944 1.00 92.12 348 SER B C 1
ATOM 6690 O O . SER B 2 365 ? 6.909 20.635 104.653 1.00 88.12 348 SER B O 1
ATOM 6693 N N . SER B 2 366 ? 7.527 22.816 104.455 1.00 91.97 349 SER B N 1
ATOM 6694 C CA . SER B 2 366 ? 8.642 22.634 103.526 1.00 91.33 349 SER B CA 1
ATOM 6695 C C . SER B 2 366 ? 9.744 21.743 104.112 1.00 91.77 349 SER B C 1
ATOM 6696 O O . SER B 2 366 ? 10.399 21.027 103.358 1.00 89.21 349 SER B O 1
ATOM 6699 N N . GLN B 2 367 ? 9.921 21.764 105.453 1.00 88.14 350 GLN B N 1
ATOM 6700 C CA . GLN B 2 367 ? 10.911 20.951 106.170 1.00 85.51 350 GLN B CA 1
ATOM 6701 C C . GLN B 2 367 ? 10.510 19.471 106.222 1.00 84.83 350 GLN B C 1
ATOM 6702 O O . GLN B 2 367 ? 11.323 18.631 106.615 1.00 82.24 350 GLN B O 1
ATOM 6708 N N . VAL B 2 368 ? 9.256 19.160 105.850 1.00 80.05 351 VAL B N 1
ATOM 6709 C CA . VAL B 2 368 ? 8.739 17.795 105.827 1.00 75.82 351 VAL B CA 1
ATOM 6710 C C . VAL B 2 368 ? 8.439 17.407 104.377 1.00 78.41 351 VAL B C 1
ATOM 6711 O O . VAL B 2 368 ? 7.419 17.808 103.815 1.00 79.23 351 VAL B O 1
ATOM 6715 N N . GLN B 2 369 ? 9.360 16.662 103.766 1.00 72.66 352 GLN B N 1
ATOM 6716 C CA . GLN B 2 369 ? 9.260 16.242 102.370 1.00 71.43 352 GLN B CA 1
ATOM 6717 C C . GLN B 2 369 ? 8.474 14.956 102.241 1.00 70.24 352 GLN B C 1
ATOM 6718 O O . GLN B 2 369 ? 8.679 14.037 103.037 1.00 67.19 352 GLN B O 1
ATOM 6724 N N . ARG B 2 370 ? 7.586 14.883 101.234 1.00 66.16 353 ARG B N 1
ATOM 6725 C CA . ARG B 2 370 ? 6.721 13.720 101.039 1.00 63.11 353 ARG B CA 1
ATOM 6726 C C . ARG B 2 370 ? 7.495 12.418 100.721 1.00 63.96 353 ARG B C 1
ATOM 6727 O O . ARG B 2 370 ? 6.961 11.327 100.950 1.00 61.28 353 ARG B O 1
ATOM 6735 N N . ARG B 2 371 ? 8.755 12.535 100.263 1.00 60.51 354 ARG B N 1
ATOM 6736 C CA . ARG B 2 371 ? 9.607 11.381 99.976 1.00 58.32 354 ARG B CA 1
ATOM 6737 C C . ARG B 2 371 ? 10.018 10.642 101.251 1.00 60.25 354 ARG B C 1
ATOM 6738 O O . ARG B 2 371 ? 10.493 9.509 101.176 1.00 57.80 354 ARG B O 1
ATOM 6746 N N . PHE B 2 372 ? 9.827 11.284 102.415 1.00 58.14 355 PHE B N 1
ATOM 6747 C CA . PHE B 2 372 ? 10.178 10.708 103.701 1.00 57.24 355 PHE B CA 1
ATOM 6748 C C . PHE B 2 372 ? 9.004 10.042 104.416 1.00 59.55 355 PHE B C 1
ATOM 6749 O O . PHE B 2 372 ? 9.201 9.443 105.469 1.00 58.29 355 PHE B O 1
ATOM 6757 N N . PHE B 2 373 ? 7.798 10.095 103.826 1.00 55.96 356 PHE B N 1
ATOM 6758 C CA . PHE B 2 373 ? 6.587 9.479 104.380 1.00 54.51 356 PHE B CA 1
ATOM 6759 C C . PHE B 2 373 ? 6.797 7.984 104.570 1.00 57.33 356 PHE B C 1
ATOM 6760 O O . PHE B 2 373 ? 7.305 7.319 103.668 1.00 56.19 356 PHE B O 1
ATOM 6768 N N . MET B 2 374 ? 6.471 7.476 105.767 1.00 54.38 357 MET B N 1
ATOM 6769 C CA . MET B 2 374 ? 6.671 6.077 106.162 1.00 53.42 357 MET B CA 1
ATOM 6770 C C . MET B 2 374 ? 5.377 5.390 106.600 1.00 57.69 357 MET B C 1
ATOM 6771 O O . MET B 2 374 ? 4.355 6.048 106.787 1.00 58.90 357 MET B O 1
ATOM 6776 N N . GLY B 2 375 ? 5.434 4.072 106.768 1.00 53.04 358 GLY B N 1
ATOM 6777 C CA . GLY B 2 375 ? 4.308 3.282 107.245 1.00 52.33 358 GLY B CA 1
ATOM 6778 C C . GLY B 2 375 ? 3.417 2.676 106.179 1.00 55.50 358 GLY B C 1
ATOM 6779 O O . GLY B 2 375 ? 3.685 2.769 104.978 1.00 55.23 358 GLY B O 1
ATOM 6780 N N . ASN B 2 376 ? 2.331 2.045 106.634 1.00 51.66 359 ASN B N 1
ATOM 6781 C CA . ASN B 2 376 ? 1.376 1.349 105.771 1.00 50.93 359 ASN B CA 1
ATOM 6782 C C . ASN B 2 376 ? -0.060 1.931 105.881 1.00 51.93 359 ASN B C 1
ATOM 6783 O O . ASN B 2 376 ? -1.001 1.382 105.301 1.00 51.14 359 ASN B O 1
ATOM 6788 N N . GLN B 2 377 ? -0.210 3.068 106.581 1.00 46.57 360 GLN B N 1
ATOM 6789 C CA . GLN B 2 377 ? -1.503 3.711 106.809 1.00 45.60 360 GLN B CA 1
ATOM 6790 C C . GLN B 2 377 ? -1.428 5.238 106.847 1.00 48.87 360 GLN B C 1
ATOM 6791 O O . GLN B 2 377 ? -0.369 5.825 107.078 1.00 49.46 360 GLN B O 1
ATOM 6797 N N . VAL B 2 378 ? -2.585 5.861 106.659 1.00 44.33 361 VAL B N 1
ATOM 6798 C CA . VAL B 2 378 ? -2.798 7.298 106.773 1.00 45.19 361 VAL B CA 1
ATOM 6799 C C . VAL B 2 378 ? -3.938 7.426 107.768 1.00 48.05 361 VAL B C 1
ATOM 6800 O O . VAL B 2 378 ? -4.937 6.707 107.666 1.00 47.12 361 VAL B O 1
ATOM 6804 N N . LEU B 2 379 ? -3.765 8.296 108.762 1.00 44.53 362 LEU B N 1
ATOM 6805 C CA . LEU B 2 379 ? -4.755 8.503 109.813 1.00 44.59 362 LEU B CA 1
ATOM 6806 C C . LEU B 2 379 ? -5.405 9.855 109.673 1.00 49.87 362 LEU B C 1
ATOM 6807 O O . LEU B 2 379 ? -4.713 10.871 109.638 1.00 51.24 362 LEU B O 1
ATOM 6812 N N . LYS B 2 380 ? -6.723 9.887 109.675 1.00 46.15 363 LYS B N 1
ATOM 6813 C CA . LYS B 2 380 ? -7.425 11.153 109.704 1.00 48.35 363 LYS B CA 1
ATOM 6814 C C . LYS B 2 380 ? -7.868 11.341 111.146 1.00 54.45 363 LYS B C 1
ATOM 6815 O O . LYS B 2 380 ? -8.444 10.431 111.751 1.00 52.56 363 LYS B O 1
ATOM 6821 N N . VAL B 2 381 ? -7.513 12.494 111.717 1.00 54.82 364 VAL B N 1
ATOM 6822 C CA . VAL B 2 381 ? -7.784 12.815 113.113 1.00 57.56 364 VAL B CA 1
ATOM 6823 C C . VAL B 2 381 ? -8.850 13.891 113.232 1.00 65.73 364 VAL B C 1
ATOM 6824 O O . VAL B 2 381 ? -8.656 15.015 112.768 1.00 67.28 364 VAL B O 1
ATOM 6828 N N . PHE B 2 382 ? -9.969 13.540 113.870 1.00 63.90 365 PHE B N 1
ATOM 6829 C CA . PHE B 2 382 ? -11.075 14.451 114.125 1.00 67.38 365 PHE B CA 1
ATOM 6830 C C . PHE B 2 382 ? -11.199 14.619 115.623 1.00 75.50 365 PHE B C 1
ATOM 6831 O O . PHE B 2 382 ? -10.581 13.867 116.378 1.00 74.45 365 PHE B O 1
ATOM 6839 N N . ALA B 2 383 ? -12.015 15.580 116.060 1.00 76.41 366 ALA B N 1
ATOM 6840 C CA . ALA B 2 383 ? -12.271 15.776 117.480 1.00 79.86 366 ALA B CA 1
ATOM 6841 C C . ALA B 2 383 ? -13.189 14.643 117.941 1.00 82.70 366 ALA B C 1
ATOM 6842 O O . ALA B 2 383 ? -13.949 14.111 117.122 1.00 79.53 366 ALA B O 1
ATOM 6844 N N . ALA B 2 384 ? -13.120 14.270 119.240 1.00 81.44 367 ALA B N 1
ATOM 6845 C CA . ALA B 2 384 ? -13.950 13.209 119.820 1.00 80.66 367 ALA B CA 1
ATOM 6846 C C . ALA B 2 384 ? -15.411 13.407 119.439 1.00 86.56 367 ALA B C 1
ATOM 6847 O O . ALA B 2 384 ? -15.871 14.550 119.371 1.00 89.63 367 ALA B O 1
ATOM 6849 N N . ARG B 2 385 ? -16.119 12.305 119.141 1.00 80.98 368 ARG B N 1
ATOM 6850 C CA . ARG B 2 385 ? -17.520 12.312 118.721 1.00 81.24 368 ARG B CA 1
ATOM 6851 C C . ARG B 2 385 ? -18.418 13.153 119.638 1.00 91.05 368 ARG B C 1
ATOM 6852 O O . ARG B 2 385 ? -18.371 13.008 120.863 1.00 92.80 368 ARG B O 1
ATOM 6860 N N . ASP B 2 386 ? -19.194 14.067 119.018 1.00 90.30 369 ASP B N 1
ATOM 6861 C CA . ASP B 2 386 ? -20.180 14.965 119.635 1.00 95.03 369 ASP B CA 1
ATOM 6862 C C . ASP B 2 386 ? -19.594 15.934 120.688 1.00 103.03 369 ASP B C 1
ATOM 6863 O O . ASP B 2 386 ? -20.344 16.474 121.509 1.00 107.12 369 ASP B O 1
ATOM 6868 N N . ASP B 2 387 ? -18.273 16.191 120.630 1.00 98.10 370 ASP B N 1
ATOM 6869 C CA . ASP B 2 387 ? -17.600 17.105 121.549 1.00 101.82 370 ASP B CA 1
ATOM 6870 C C . ASP B 2 387 ? -17.291 18.425 120.840 1.00 107.01 370 ASP B C 1
ATOM 6871 O O . ASP B 2 387 ? -16.299 18.526 120.110 1.00 104.39 370 ASP B O 1
ATOM 6876 N N . GLU B 2 388 ? -18.146 19.437 121.070 1.00 107.37 371 GLU B N 1
ATOM 6877 C CA . GLU B 2 388 ? -18.012 20.771 120.482 1.00 109.46 371 GLU B CA 1
ATOM 6878 C C . GLU B 2 388 ? -16.732 21.467 120.949 1.00 114.59 371 GLU B C 1
ATOM 6879 O O . GLU B 2 388 ? -16.025 22.049 120.124 1.00 113.48 371 GLU B O 1
ATOM 6885 N N . ALA B 2 389 ? -16.434 21.398 122.265 1.00 113.01 372 ALA B N 1
ATOM 6886 C CA . ALA B 2 389 ? -15.243 22.001 122.871 1.00 114.96 372 ALA B CA 1
ATOM 6887 C C . ALA B 2 389 ? -13.981 21.495 122.188 1.00 113.46 372 ALA B C 1
ATOM 6888 O O . ALA B 2 389 ? -13.140 22.299 121.784 1.00 113.98 372 ALA B O 1
ATOM 6890 N N . ALA B 2 390 ? -13.883 20.164 122.005 1.00 104.61 373 ALA B N 1
ATOM 6891 C CA . ALA B 2 390 ? -12.757 19.526 121.333 1.00 99.28 373 ALA B CA 1
ATOM 6892 C C . ALA B 2 390 ? -12.709 19.945 119.867 1.00 99.79 373 ALA B C 1
ATOM 6893 O O . ALA B 2 390 ? -11.620 20.210 119.354 1.00 98.43 373 ALA B O 1
ATOM 6895 N N . ALA B 2 391 ? -13.888 20.041 119.207 1.00 94.89 374 ALA B N 1
ATOM 6896 C CA . ALA B 2 391 ? -14.004 20.443 117.804 1.00 92.74 374 ALA B CA 1
ATOM 6897 C C . ALA B 2 391 ? -13.463 21.845 117.558 1.00 99.83 374 ALA B C 1
ATOM 6898 O O . ALA B 2 391 ? -12.686 22.030 116.621 1.00 98.01 374 ALA B O 1
ATOM 6900 N N . VAL B 2 392 ? -13.834 22.814 118.422 1.00 101.33 375 VAL B N 1
ATOM 6901 C CA . VAL B 2 392 ? -13.375 24.207 118.347 1.00 105.38 375 VAL B CA 1
ATOM 6902 C C . VAL B 2 392 ? -11.858 24.259 118.570 1.00 108.42 375 VAL B C 1
ATOM 6903 O O . VAL B 2 392 ? -11.143 24.910 117.801 1.00 108.46 375 VAL B O 1
ATOM 6907 N N . ALA B 2 393 ? -11.382 23.556 119.618 1.00 103.96 376 ALA B N 1
ATOM 6908 C CA . ALA B 2 393 ? -9.969 23.475 119.986 1.00 103.16 376 ALA B CA 1
ATOM 6909 C C . ALA B 2 393 ? -9.136 22.925 118.830 1.00 101.97 376 ALA B C 1
ATOM 6910 O O . ALA B 2 393 ? -8.118 23.521 118.473 1.00 102.08 376 ALA B O 1
ATOM 6912 N N . LEU B 2 394 ? -9.584 21.813 118.221 1.00 94.03 377 LEU B N 1
ATOM 6913 C CA . LEU B 2 394 ? -8.875 21.221 117.093 1.00 89.45 377 LEU B CA 1
ATOM 6914 C C . LEU B 2 394 ? -8.935 22.118 115.864 1.00 94.87 377 LEU B C 1
ATOM 6915 O O . LEU B 2 394 ? -7.918 22.260 115.182 1.00 93.48 377 LEU B O 1
ATOM 6920 N N . SER B 2 395 ? -10.106 22.753 115.604 1.00 93.76 378 SER B N 1
ATOM 6921 C CA . SER B 2 395 ? -10.273 23.665 114.468 1.00 95.20 378 SER B CA 1
ATOM 6922 C C . SER B 2 395 ? -9.304 24.834 114.561 1.00 103.38 378 SER B C 1
ATOM 6923 O O . SER B 2 395 ? -8.852 25.329 113.528 1.00 102.87 378 SER B O 1
ATOM 6926 N N . SER B 2 396 ? -8.975 25.261 115.797 1.00 104.01 379 SER B N 1
ATOM 6927 C CA . SER B 2 396 ? -8.015 26.334 116.043 1.00 108.21 379 SER B CA 1
ATOM 6928 C C . SER B 2 396 ? -6.643 25.891 115.545 1.00 109.32 379 SER B C 1
ATOM 6929 O O . SER B 2 396 ? -6.003 26.629 114.795 1.00 110.67 379 SER B O 1
ATOM 6932 N N . LEU B 2 397 ? -6.219 24.667 115.932 1.00 101.60 380 LEU B N 1
ATOM 6933 C CA . LEU B 2 397 ? -4.936 24.080 115.548 1.00 98.07 380 LEU B CA 1
ATOM 6934 C C . LEU B 2 397 ? -4.818 23.957 114.034 1.00 99.02 380 LEU B C 1
ATOM 6935 O O . LEU B 2 397 ? -3.867 24.486 113.457 1.00 99.17 380 LEU B O 1
ATOM 6940 N N . ILE B 2 398 ? -5.823 23.328 113.398 1.00 92.98 381 ILE B N 1
ATOM 6941 C CA . ILE B 2 398 ? -5.907 23.111 111.951 1.00 90.58 381 ILE B CA 1
ATOM 6942 C C . ILE B 2 398 ? -5.687 24.410 111.167 1.00 99.40 381 ILE B C 1
ATOM 6943 O O . ILE B 2 398 ? -4.785 24.476 110.328 1.00 98.03 381 ILE B O 1
ATOM 6948 N N . HIS B 2 399 ? -6.508 25.432 111.450 1.00 101.51 382 HIS B N 1
ATOM 6949 C CA . HIS B 2 399 ? -6.443 26.720 110.770 1.00 106.23 382 HIS B CA 1
ATOM 6950 C C . HIS B 2 399 ? -5.162 27.497 111.048 1.00 113.68 382 HIS B C 1
ATOM 6951 O O . HIS B 2 399 ? -4.664 28.158 110.138 1.00 115.36 382 HIS B O 1
ATOM 6958 N N . ALA B 2 400 ? -4.616 27.408 112.280 1.00 110.76 383 ALA B N 1
ATOM 6959 C CA . ALA B 2 400 ? -3.374 28.098 112.637 1.00 113.22 383 ALA B CA 1
ATOM 6960 C C . ALA B 2 400 ? -2.223 27.534 111.825 1.00 113.55 383 ALA B C 1
ATOM 6961 O O . ALA B 2 400 ? -1.459 28.303 111.247 1.00 115.63 383 ALA B O 1
ATOM 6963 N N . LEU B 2 401 ? -2.139 26.194 111.729 1.00 104.67 384 LEU B N 1
ATOM 6964 C CA . LEU B 2 401 ? -1.097 25.507 110.965 1.00 100.94 384 LEU B CA 1
ATOM 6965 C C . LEU B 2 401 ? -1.213 25.825 109.480 1.00 105.17 384 LEU B C 1
ATOM 6966 O O . LEU B 2 401 ? -0.199 26.071 108.825 1.00 105.12 384 LEU B O 1
ATOM 6971 N N . ASP B 2 402 ? -2.452 25.850 108.963 1.00 101.54 385 ASP B N 1
ATOM 6972 C CA . ASP B 2 402 ? -2.740 26.162 107.568 1.00 102.07 385 ASP B CA 1
ATOM 6973 C C . ASP B 2 402 ? -2.344 27.605 107.247 1.00 111.74 385 ASP B C 1
ATOM 6974 O O . ASP B 2 402 ? -1.643 27.843 106.261 1.00 111.92 385 ASP B O 1
ATOM 6979 N N . ASP B 2 403 ? -2.764 28.553 108.101 1.00 113.19 386 ASP B N 1
ATOM 6980 C CA . ASP B 2 403 ? -2.471 29.977 107.947 1.00 119.16 386 ASP B CA 1
ATOM 6981 C C . ASP B 2 403 ? -0.997 30.321 108.160 1.00 123.60 386 ASP B C 1
ATOM 6982 O O . ASP B 2 403 ? -0.555 31.384 107.724 1.00 127.71 386 ASP B O 1
ATOM 6987 N N . LEU B 2 404 ? -0.243 29.431 108.823 1.00 116.11 387 LEU B N 1
ATOM 6988 C CA . LEU B 2 404 ? 1.183 29.626 109.067 1.00 116.42 387 LEU B CA 1
ATOM 6989 C C . LEU B 2 404 ? 2.030 28.769 108.136 1.00 116.58 387 LEU B C 1
ATOM 6990 O O . LEU B 2 404 ? 3.261 28.860 108.182 1.00 116.13 387 LEU B O 1
ATOM 6995 N N . ASP B 2 405 ? 1.374 27.945 107.285 1.00 110.43 388 ASP B N 1
ATOM 6996 C CA . ASP B 2 405 ? 2.023 27.008 106.361 1.00 106.36 388 ASP B CA 1
ATOM 6997 C C . ASP B 2 405 ? 3.007 26.137 107.165 1.00 106.43 388 ASP B C 1
ATOM 6998 O O . ASP B 2 405 ? 4.205 26.052 106.869 1.00 105.19 388 ASP B O 1
ATOM 7003 N N . MET B 2 406 ? 2.482 25.559 108.249 1.00 101.08 389 MET B N 1
ATOM 7004 C CA . MET B 2 406 ? 3.247 24.733 109.169 1.00 97.86 389 MET B CA 1
ATOM 7005 C C . MET B 2 406 ? 2.562 23.406 109.440 1.00 96.48 389 MET B C 1
ATOM 7006 O O . MET B 2 406 ? 1.397 23.216 109.074 1.00 95.12 389 MET B O 1
ATOM 7011 N N . VAL B 2 407 ? 3.305 22.479 110.067 1.00 89.45 390 VAL B N 1
ATOM 7012 C CA . VAL B 2 407 ? 2.852 21.131 110.418 1.00 84.59 390 VAL B CA 1
ATOM 7013 C C . VAL B 2 407 ? 3.296 20.779 111.839 1.00 87.22 390 VAL B C 1
ATOM 7014 O O . VAL B 2 407 ? 4.232 21.387 112.361 1.00 88.83 390 VAL B O 1
ATOM 7018 N N . ALA B 2 408 ? 2.649 19.776 112.440 1.00 80.52 391 ALA B N 1
ATOM 7019 C CA . ALA B 2 408 ? 2.993 19.301 113.772 1.00 79.74 391 ALA B CA 1
ATOM 7020 C C . ALA B 2 408 ? 3.805 18.016 113.665 1.00 78.83 391 ALA B C 1
ATOM 7021 O O . ALA B 2 408 ? 3.511 17.166 112.820 1.00 75.61 391 ALA B O 1
ATOM 7023 N N . ILE B 2 409 ? 4.834 17.886 114.510 1.00 74.88 392 ILE B N 1
ATOM 7024 C CA . ILE B 2 409 ? 5.667 16.685 114.591 1.00 71.14 392 ILE B CA 1
ATOM 7025 C C . ILE B 2 409 ? 5.252 16.018 115.887 1.00 74.38 392 ILE B C 1
ATOM 7026 O O . ILE B 2 409 ? 5.392 16.616 116.955 1.00 76.89 392 ILE B O 1
ATOM 7031 N N . VAL B 2 410 ? 4.675 14.816 115.791 1.00 67.42 393 VAL B N 1
ATOM 7032 C CA . VAL B 2 410 ? 4.122 14.137 116.959 1.00 66.94 393 VAL B CA 1
ATOM 7033 C C . VAL B 2 410 ? 4.679 12.737 117.226 1.00 67.16 393 VAL B C 1
ATOM 7034 O O . VAL B 2 410 ? 5.230 12.091 116.333 1.00 64.26 393 VAL B O 1
ATOM 7038 N N . ARG B 2 411 ? 4.479 12.270 118.469 1.00 63.81 394 ARG B N 1
ATOM 7039 C CA . ARG B 2 411 ? 4.808 10.928 118.921 1.00 61.41 394 ARG B CA 1
ATOM 7040 C C . ARG B 2 411 ? 3.481 10.178 118.924 1.00 65.05 394 ARG B C 1
ATOM 7041 O O . ARG B 2 411 ? 2.541 10.587 119.610 1.00 66.70 394 ARG B O 1
ATOM 7049 N N . TYR B 2 412 ? 3.389 9.119 118.121 1.00 59.38 395 TYR B N 1
ATOM 7050 C CA . TYR B 2 412 ? 2.179 8.315 117.993 1.00 58.34 395 TYR B CA 1
ATOM 7051 C C . TYR B 2 412 ? 2.422 6.878 118.418 1.00 63.23 395 TYR B C 1
ATOM 7052 O O . TYR B 2 412 ? 3.341 6.232 117.925 1.00 61.13 395 TYR B O 1
ATOM 7061 N N . ALA B 2 413 ? 1.564 6.369 119.297 1.00 62.75 396 ALA B N 1
ATOM 7062 C CA . ALA B 2 413 ? 1.625 4.993 119.768 1.00 62.67 396 ALA B CA 1
ATOM 7063 C C . ALA B 2 413 ? 0.205 4.469 119.825 1.00 67.70 396 ALA B C 1
ATOM 7064 O O . ALA B 2 413 ? -0.623 5.010 120.564 1.00 69.27 396 ALA B O 1
ATOM 7066 N N . TYR B 2 414 ? -0.089 3.451 118.996 1.00 63.15 397 TYR B N 1
ATOM 7067 C CA . TYR B 2 414 ? -1.409 2.828 118.897 1.00 63.16 397 TYR B CA 1
ATOM 7068 C C . TYR B 2 414 ? -1.916 2.401 120.265 1.00 70.87 397 TYR B C 1
ATOM 7069 O O . TYR B 2 414 ? -2.996 2.826 120.661 1.00 71.85 397 TYR B O 1
ATOM 7078 N N . ASP B 2 415 ? -1.122 1.593 120.991 1.00 69.39 398 ASP B N 1
ATOM 7079 C CA . ASP B 2 415 ? -1.428 1.117 122.339 1.00 72.31 398 ASP B CA 1
ATOM 7080 C C . ASP B 2 415 ? -0.144 0.878 123.133 1.00 78.11 398 ASP B C 1
ATOM 7081 O O . ASP B 2 415 ? 0.945 1.151 122.626 1.00 76.48 398 ASP B O 1
ATOM 7086 N N . LYS B 2 416 ? -0.267 0.337 124.359 1.00 78.14 399 LYS B N 1
ATOM 7087 C CA . LYS B 2 416 ? 0.864 0.024 125.247 1.00 79.94 399 LYS B CA 1
ATOM 7088 C C . LYS B 2 416 ? 1.830 -1.020 124.668 1.00 82.45 399 LYS B C 1
ATOM 7089 O O . LYS B 2 416 ? 2.979 -1.097 125.098 1.00 82.62 399 LYS B O 1
ATOM 7095 N N . ARG B 2 417 ? 1.360 -1.810 123.695 1.00 77.48 400 ARG B N 1
ATOM 7096 C CA . ARG B 2 417 ? 2.145 -2.859 123.050 1.00 75.85 400 ARG B CA 1
ATOM 7097 C C . ARG B 2 417 ? 2.896 -2.359 121.818 1.00 76.65 400 ARG B C 1
ATOM 7098 O O . ARG B 2 417 ? 4.087 -2.650 121.687 1.00 76.02 400 ARG B O 1
ATOM 7106 N N . ALA B 2 418 ? 2.206 -1.621 120.917 1.00 70.62 401 ALA B N 1
ATOM 7107 C CA . ALA B 2 418 ? 2.767 -1.087 119.671 1.00 67.26 401 ALA B CA 1
ATOM 7108 C C . ALA B 2 418 ? 4.030 -0.240 119.859 1.00 69.40 401 ALA B C 1
ATOM 7109 O O . ALA B 2 418 ? 4.166 0.476 120.861 1.00 71.14 401 ALA B O 1
ATOM 7111 N N . ASN B 2 419 ? 4.959 -0.346 118.889 1.00 61.96 402 ASN B N 1
ATOM 7112 C CA . ASN B 2 419 ? 6.209 0.408 118.884 1.00 60.89 402 ASN B CA 1
ATOM 7113 C C . ASN B 2 419 ? 5.894 1.883 118.633 1.00 61.72 402 ASN B C 1
ATOM 7114 O O . ASN B 2 419 ? 5.158 2.177 117.684 1.00 60.13 402 ASN B O 1
ATOM 7119 N N . PRO B 2 420 ? 6.387 2.819 119.486 1.00 57.56 403 PRO B N 1
ATOM 7120 C CA . PRO B 2 420 ? 6.088 4.244 119.261 1.00 57.26 403 PRO B CA 1
ATOM 7121 C C . PRO B 2 420 ? 6.679 4.772 117.958 1.00 57.29 403 PRO B C 1
ATOM 7122 O O . PRO B 2 420 ? 7.741 4.328 117.522 1.00 55.67 403 PRO B O 1
ATOM 7126 N N . GLN B 2 421 ? 5.963 5.705 117.334 1.00 52.56 404 GLN B N 1
ATOM 7127 C CA . GLN B 2 421 ? 6.336 6.310 116.064 1.00 50.81 404 GLN B CA 1
ATOM 7128 C C . GLN B 2 421 ? 6.483 7.811 116.192 1.00 57.33 404 GLN B C 1
ATOM 7129 O O . GLN B 2 421 ? 5.880 8.429 117.062 1.00 58.58 404 GLN B O 1
ATOM 7135 N N . VAL B 2 422 ? 7.269 8.396 115.297 1.00 54.88 405 VAL B N 1
ATOM 7136 C CA . VAL B 2 422 ? 7.422 9.838 115.173 1.00 57.28 405 VAL B CA 1
ATOM 7137 C C . VAL B 2 422 ? 6.753 10.088 113.840 1.00 60.37 405 VAL B C 1
ATOM 7138 O O . VAL B 2 422 ? 6.986 9.327 112.893 1.00 58.22 405 VAL B O 1
ATOM 7142 N N . GLY B 2 423 ? 5.909 11.105 113.770 1.00 58.08 406 GLY B N 1
ATOM 7143 C CA . GLY B 2 423 ? 5.212 11.401 112.530 1.00 57.00 406 GLY B CA 1
ATOM 7144 C C . GLY B 2 423 ? 4.783 12.838 112.371 1.00 63.44 406 GLY B C 1
ATOM 7145 O O . GLY B 2 423 ? 4.999 13.669 113.259 1.00 65.84 406 GLY B O 1
ATOM 7146 N N . VAL B 2 424 ? 4.163 13.122 111.220 1.00 59.15 407 VAL B N 1
ATOM 7147 C CA . VAL B 2 424 ? 3.650 14.439 110.860 1.00 61.47 407 VAL B CA 1
ATOM 7148 C C . VAL B 2 424 ? 2.130 14.462 110.940 1.00 67.18 407 VAL B C 1
ATOM 7149 O O . VAL B 2 424 ? 1.477 13.492 110.554 1.00 65.17 407 VAL B O 1
ATOM 7153 N N . ALA B 2 425 ? 1.577 15.569 111.442 1.00 67.14 408 ALA B N 1
ATOM 7154 C CA . ALA B 2 425 ? 0.140 15.801 111.505 1.00 67.91 408 ALA B CA 1
ATOM 7155 C C . ALA B 2 425 ? -0.074 17.125 110.782 1.00 75.11 408 ALA B C 1
ATOM 7156 O O . ALA B 2 425 ? 0.358 18.171 111.274 1.00 78.04 408 ALA B O 1
ATOM 7158 N N . PHE B 2 426 ? -0.641 17.077 109.572 1.00 71.06 409 PHE B N 1
ATOM 7159 C CA . PHE B 2 426 ? -0.823 18.296 108.791 1.00 74.01 409 PHE B CA 1
ATOM 7160 C C . PHE B 2 426 ? -2.294 18.678 108.567 1.00 80.05 409 PHE B C 1
ATOM 7161 O O . PHE B 2 426 ? -3.154 17.798 108.520 1.00 77.36 409 PHE B O 1
ATOM 7169 N N . PRO B 2 427 ? -2.590 19.995 108.427 1.00 81.34 410 PRO B N 1
ATOM 7170 C CA . PRO B 2 427 ? -3.985 20.431 108.243 1.00 83.24 410 PRO B CA 1
ATOM 7171 C C . PRO B 2 427 ? -4.645 19.968 106.955 1.00 86.22 410 PRO B C 1
ATOM 7172 O O . PRO B 2 427 ? -4.004 19.919 105.902 1.00 85.01 410 PRO B O 1
ATOM 7176 N N . HIS B 2 428 ? -5.942 19.650 107.052 1.00 83.12 411 HIS B N 1
ATOM 7177 C CA . HIS B 2 428 ? -6.770 19.205 105.940 1.00 81.69 411 HIS B CA 1
ATOM 7178 C C . HIS B 2 428 ? -8.133 19.887 106.036 1.00 89.03 411 HIS B C 1
ATOM 7179 O O . HIS B 2 428 ? -9.012 19.420 106.765 1.00 88.10 411 HIS B O 1
ATOM 7186 N N . ILE B 2 429 ? -8.289 21.019 105.326 1.00 89.14 412 ILE B N 1
ATOM 7187 C CA . ILE B 2 429 ? -9.530 21.802 105.324 1.00 91.88 412 ILE B CA 1
ATOM 7188 C C . ILE B 2 429 ? -10.272 21.627 104.017 1.00 95.10 412 ILE B C 1
ATOM 7189 O O . ILE B 2 429 ? -9.787 22.045 102.966 1.00 95.22 412 ILE B O 1
ATOM 7194 N N . LYS B 2 430 ? -11.448 21.008 104.085 1.00 90.88 413 LYS B N 1
ATOM 7195 C CA . LYS B 2 430 ? -12.297 20.793 102.914 1.00 90.19 413 LYS B CA 1
ATOM 7196 C C . LYS B 2 430 ? -13.701 21.303 103.231 1.00 97.30 413 LYS B C 1
ATOM 7197 O O . LYS B 2 430 ? -13.946 21.763 104.353 1.00 98.32 413 LYS B O 1
ATOM 7203 N N . HIS B 2 431 ? -14.611 21.260 102.244 1.00 95.14 414 HIS B N 1
ATOM 7204 C CA . HIS B 2 431 ? -15.996 21.659 102.464 1.00 97.15 414 HIS B CA 1
ATOM 7205 C C . HIS B 2 431 ? -16.681 20.496 103.175 1.00 96.59 414 HIS B C 1
ATOM 7206 O O . HIS B 2 431 ? -16.498 19.339 102.781 1.00 92.25 414 HIS B O 1
ATOM 7213 N N . ASN B 2 432 ? -17.402 20.817 104.271 1.00 94.14 415 ASN B N 1
ATOM 7214 C CA . ASN B 2 432 ? -18.177 19.979 105.205 1.00 91.49 415 ASN B CA 1
ATOM 7215 C C . ASN B 2 432 ? -17.304 19.240 106.253 1.00 91.58 415 ASN B C 1
ATOM 7216 O O . ASN B 2 432 ? -17.883 18.698 107.195 1.00 90.51 415 ASN B O 1
ATOM 7221 N N . TYR B 2 433 ? -15.952 19.279 106.149 1.00 85.72 416 TYR B N 1
ATOM 7222 C CA . TYR B 2 433 ? -15.091 18.644 107.162 1.00 82.75 416 TYR B CA 1
ATOM 7223 C C . TYR B 2 433 ? -13.678 19.216 107.230 1.00 86.32 416 TYR B C 1
ATOM 7224 O O . TYR B 2 433 ? -13.098 19.575 106.208 1.00 86.11 416 TYR B O 1
ATOM 7233 N N . GLU B 2 434 ? -13.132 19.277 108.453 1.00 82.59 417 GLU B N 1
ATOM 7234 C CA . GLU B 2 434 ? -11.766 19.713 108.748 1.00 83.03 417 GLU B CA 1
ATOM 7235 C C . GLU B 2 434 ? -11.141 18.667 109.653 1.00 82.99 417 GLU B C 1
ATOM 7236 O O . GLU B 2 434 ? -11.810 18.167 110.565 1.00 82.42 417 GLU B O 1
ATOM 7242 N N . CYS B 2 435 ? -9.855 18.355 109.425 1.00 76.66 418 CYS B N 1
ATOM 7243 C CA . CYS B 2 435 ? -9.114 17.370 110.216 1.00 73.25 418 CYS B CA 1
ATOM 7244 C C . CYS B 2 435 ? -7.605 17.508 110.054 1.00 74.94 418 CYS B C 1
ATOM 7245 O O . CYS B 2 435 ? -7.125 18.279 109.223 1.00 75.70 418 CYS B O 1
ATOM 7248 N N . LEU B 2 436 ? -6.864 16.743 110.854 1.00 68.74 419 LEU B N 1
ATOM 7249 C CA . LEU B 2 436 ? -5.418 16.647 110.753 1.00 67.28 419 LEU B CA 1
ATOM 7250 C C . LEU B 2 436 ? -5.147 15.307 110.095 1.00 66.25 419 LEU B C 1
ATOM 7251 O O . LEU B 2 436 ? -5.844 14.328 110.378 1.00 64.31 419 LEU B O 1
ATOM 7256 N N . VAL B 2 437 ? -4.169 15.265 109.199 1.00 60.33 420 VAL B N 1
ATOM 7257 C CA . VAL B 2 437 ? -3.796 14.024 108.539 1.00 55.76 420 VAL B CA 1
ATOM 7258 C C . VAL B 2 437 ? -2.493 13.568 109.180 1.00 57.11 420 VAL B C 1
ATOM 7259 O O . VAL B 2 437 ? -1.530 14.333 109.219 1.00 58.60 420 VAL B O 1
ATOM 7263 N N . TYR B 2 438 ? -2.469 12.340 109.700 1.00 49.64 421 TYR B N 1
ATOM 7264 C CA . TYR B 2 438 ? -1.278 11.774 110.307 1.00 47.62 421 TYR B CA 1
ATOM 7265 C C . TYR B 2 438 ? -0.630 10.759 109.398 1.00 49.13 421 TYR B C 1
ATOM 7266 O O . TYR B 2 438 ? -1.306 9.871 108.870 1.00 47.15 421 TYR B O 1
ATOM 7275 N N . VAL B 2 439 ? 0.697 10.871 109.250 1.00 45.78 422 VAL B N 1
ATOM 7276 C CA . VAL B 2 439 ? 1.545 9.937 108.511 1.00 43.40 422 VAL B CA 1
ATOM 7277 C C . VAL B 2 439 ? 2.868 9.821 109.255 1.00 49.25 422 VAL B C 1
ATOM 7278 O O . VAL B 2 439 ? 3.430 10.838 109.674 1.00 51.19 422 VAL B O 1
ATOM 7282 N N . GLN B 2 440 ? 3.362 8.582 109.417 1.00 44.37 423 GLN B N 1
ATOM 7283 C CA . GLN B 2 440 ? 4.620 8.292 110.098 1.00 44.03 423 GLN B CA 1
ATOM 7284 C C . GLN B 2 440 ? 5.807 8.856 109.334 1.00 49.53 423 GLN B C 1
ATOM 7285 O O . GLN B 2 440 ? 5.820 8.841 108.102 1.00 48.70 423 GLN B O 1
ATOM 7291 N N . LEU B 2 441 ? 6.798 9.360 110.079 1.00 47.97 424 LEU B N 1
ATOM 7292 C CA . LEU B 2 441 ? 8.045 9.879 109.536 1.00 48.27 424 LEU B CA 1
ATOM 7293 C C . LEU B 2 441 ? 9.162 8.875 109.862 1.00 52.86 424 LEU B C 1
ATOM 7294 O O . LEU B 2 441 ? 8.945 7.988 110.689 1.00 51.10 424 LEU B O 1
ATOM 7299 N N . PRO B 2 442 ? 10.347 8.961 109.236 1.00 52.08 425 PRO B N 1
ATOM 7300 C CA . PRO B 2 442 ? 11.389 7.962 109.518 1.00 51.71 425 PRO B CA 1
ATOM 7301 C C . PRO B 2 442 ? 12.268 8.239 110.734 1.00 59.89 425 PRO B C 1
ATOM 7302 O O . PRO B 2 442 ? 12.366 9.380 111.202 1.00 60.95 425 PRO B O 1
ATOM 7306 N N . PHE B 2 443 ? 12.927 7.184 111.234 1.00 58.61 426 PHE B N 1
ATOM 7307 C CA . PHE B 2 443 ? 13.927 7.256 112.306 1.00 60.79 426 PHE B CA 1
ATOM 7308 C C . PHE B 2 443 ? 15.286 7.309 111.622 1.00 67.34 426 PHE B C 1
ATOM 7309 O O . PHE B 2 443 ? 15.419 6.884 110.481 1.00 66.34 426 PHE B O 1
ATOM 7317 N N . MET B 2 444 ? 16.302 7.805 112.311 1.00 66.61 427 MET B N 1
ATOM 7318 C CA . MET B 2 444 ? 17.666 7.898 111.784 1.00 67.42 427 MET B CA 1
ATOM 7319 C C . MET B 2 444 ? 18.140 6.541 111.234 1.00 69.69 427 MET B C 1
ATOM 7320 O O . MET B 2 444 ? 18.787 6.489 110.192 1.00 69.11 427 MET B O 1
ATOM 7325 N N . GLU B 2 445 ? 17.768 5.453 111.923 1.00 65.45 428 GLU B N 1
ATOM 7326 C CA . GLU B 2 445 ? 18.176 4.088 111.597 1.00 64.21 428 GLU B CA 1
ATOM 7327 C C . GLU B 2 445 ? 17.595 3.542 110.302 1.00 68.10 428 GLU B C 1
ATOM 7328 O O . GLU B 2 445 ? 18.087 2.514 109.820 1.00 67.05 428 GLU B O 1
ATOM 7334 N N . ASP B 2 446 ? 16.595 4.224 109.719 1.00 65.67 429 ASP B N 1
ATOM 7335 C CA . ASP B 2 446 ? 15.990 3.751 108.475 1.00 65.15 429 ASP B CA 1
ATOM 7336 C C . ASP B 2 446 ? 16.355 4.645 107.262 1.00 70.21 429 ASP B C 1
ATOM 7337 O O . ASP B 2 446 ? 15.649 4.631 106.247 1.00 68.77 429 ASP B O 1
ATOM 7342 N N . LEU B 2 447 ? 17.405 5.475 107.381 1.00 69.48 430 LEU B N 1
ATOM 7343 C CA . LEU B 2 447 ? 17.647 6.411 106.291 1.00 71.03 430 LEU B CA 1
ATOM 7344 C C . LEU B 2 447 ? 18.988 6.216 105.554 1.00 77.45 430 LEU B C 1
ATOM 7345 O O . LEU B 2 447 ? 20.052 6.663 105.974 1.00 77.96 430 LEU B O 1
ATOM 7350 N N . ARG B 2 448 ? 18.889 5.598 104.385 1.00 74.87 431 ARG B N 1
ATOM 7351 C CA . ARG B 2 448 ? 19.993 5.293 103.470 1.00 75.74 431 ARG B CA 1
ATOM 7352 C C . ARG B 2 448 ? 20.005 6.383 102.393 1.00 82.36 431 ARG B C 1
ATOM 7353 O O . ARG B 2 448 ? 19.138 6.362 101.514 1.00 81.97 431 ARG B O 1
ATOM 7361 N N . GLN B 2 449 ? 20.926 7.363 102.464 1.00 81.10 432 GLN B N 1
ATOM 7362 C CA . GLN B 2 449 ? 20.887 8.426 101.449 1.00 83.29 432 GLN B CA 1
ATOM 7363 C C . GLN B 2 449 ? 21.690 8.067 100.163 1.00 87.82 432 GLN B C 1
ATOM 7364 O O . GLN B 2 449 ? 21.533 8.747 99.140 1.00 88.62 432 GLN B O 1
ATOM 7370 N N . TYR B 2 450 ? 22.480 6.962 100.212 1.00 83.48 433 TYR B N 1
ATOM 7371 C CA . TYR B 2 450 ? 23.260 6.292 99.159 1.00 83.69 433 TYR B CA 1
ATOM 7372 C C . TYR B 2 450 ? 24.224 7.141 98.297 1.00 91.19 433 TYR B C 1
ATOM 7373 O O . TYR B 2 450 ? 25.199 6.558 97.803 1.00 92.28 433 TYR B O 1
ATOM 7382 N N . MET B 2 451 ? 23.975 8.450 98.097 1.00 89.16 434 MET B N 1
ATOM 7383 C CA . MET B 2 451 ? 24.806 9.375 97.306 1.00 91.76 434 MET B CA 1
ATOM 7384 C C . MET B 2 451 ? 24.872 8.950 95.812 1.00 94.89 434 MET B C 1
ATOM 7385 O O . MET B 2 451 ? 25.724 8.152 95.418 1.00 95.78 434 MET B O 1
ATOM 7390 N N . PHE B 2 452 ? 23.933 9.471 95.005 1.00 90.03 435 PHE B N 1
ATOM 7391 C CA . PHE B 2 452 ? 23.799 9.186 93.570 1.00 91.30 435 PHE B CA 1
ATOM 7392 C C . PHE B 2 452 ? 24.577 10.156 92.719 1.00 98.47 435 PHE B C 1
ATOM 7393 O O . PHE B 2 452 ? 24.728 11.312 93.103 1.00 99.18 435 PHE B O 1
ATOM 7401 N N . SER B 2 453 ? 25.054 9.698 91.553 1.00 97.23 436 SER B N 1
ATOM 7402 C CA . SER B 2 453 ? 25.823 10.519 90.613 1.00 101.29 436 SER B CA 1
ATOM 7403 C C . SER B 2 453 ? 24.974 11.686 90.086 1.00 107.68 436 SER B C 1
ATOM 7404 O O . SER B 2 453 ? 23.785 11.501 89.858 1.00 105.99 436 SER B O 1
ATOM 7407 N N . SER B 2 454 ? 25.558 12.887 89.927 1.00 108.15 437 SER B N 1
ATOM 7408 C CA . SER B 2 454 ? 24.789 14.029 89.403 1.00 110.66 437 SER B CA 1
ATOM 7409 C C . SER B 2 454 ? 24.576 13.854 87.920 1.00 118.50 437 SER B C 1
ATOM 7410 O O . SER B 2 454 ? 25.442 13.283 87.258 1.00 120.85 437 SER B O 1
ATOM 7413 N N . LEU B 2 455 ? 23.444 14.335 87.394 1.00 115.57 438 LEU B N 1
ATOM 7414 C CA . LEU B 2 455 ? 23.157 14.233 85.966 1.00 119.26 438 LEU B CA 1
ATOM 7415 C C . LEU B 2 455 ? 23.232 15.597 85.290 1.00 129.86 438 LEU B C 1
ATOM 7416 O O . LEU B 2 455 ? 23.393 15.659 84.064 1.00 133.33 438 LEU B O 1
ATOM 7421 N N . LYS B 2 456 ? 23.118 16.682 86.083 1.00 127.88 439 LYS B N 1
ATOM 7422 C CA . LYS B 2 456 ? 23.193 18.044 85.562 1.00 133.18 439 LYS B CA 1
ATOM 7423 C C . LYS B 2 456 ? 24.618 18.373 85.160 1.00 141.30 439 LYS B C 1
ATOM 7424 O O . LYS B 2 456 ? 24.842 18.922 84.072 1.00 145.40 439 LYS B O 1
ATOM 7430 N N . ASN B 2 457 ? 25.585 18.011 86.027 1.00 136.55 440 ASN B N 1
ATOM 7431 C CA . ASN B 2 457 ? 27.020 18.226 85.787 1.00 139.29 440 ASN B CA 1
ATOM 7432 C C . ASN B 2 457 ? 27.505 17.396 84.581 1.00 146.21 440 ASN B C 1
ATOM 7433 O O . ASN B 2 457 ? 28.407 17.815 83.874 1.00 150.14 440 ASN B O 1
ATOM 7438 N N . SER B 2 458 ? 26.880 16.224 84.363 1.00 140.33 441 SER B N 1
ATOM 7439 C CA . SER B 2 458 ? 27.145 15.285 83.276 1.00 142.00 441 SER B CA 1
ATOM 7440 C C . SER B 2 458 ? 27.220 15.948 81.903 1.00 149.46 441 SER B C 1
ATOM 7441 O O . SER B 2 458 ? 26.250 16.457 81.329 1.00 148.55 441 SER B O 1
ATOM 7444 N N . LYS B 2 459 ? 28.438 15.979 81.418 1.00 150.25 442 LYS B N 1
ATOM 7445 C CA . LYS B 2 459 ? 28.790 16.542 80.138 1.00 148.16 442 LYS B CA 1
ATOM 7446 C C . LYS B 2 459 ? 28.466 15.543 79.036 1.00 149.72 442 LYS B C 1
ATOM 7447 O O . LYS B 2 459 ? 28.302 15.960 77.895 1.00 149.83 442 LYS B O 1
ATOM 7453 N N . LYS B 2 460 ? 28.352 14.228 79.369 1.00 146.49 443 LYS B N 1
ATOM 7454 C CA . LYS B 2 460 ? 28.083 13.150 78.403 1.00 145.72 443 LYS B CA 1
ATOM 7455 C C . LYS B 2 460 ? 26.612 12.946 78.086 1.00 148.31 443 LYS B C 1
ATOM 7456 O O . LYS B 2 460 ? 26.289 12.649 76.926 1.00 148.29 443 LYS B O 1
ATOM 7462 N N . TYR B 2 461 ? 25.725 13.069 79.102 1.00 146.94 444 TYR B N 1
ATOM 7463 C CA . TYR B 2 461 ? 24.291 12.816 78.944 1.00 143.98 444 TYR B CA 1
ATOM 7464 C C . TYR B 2 461 ? 23.397 14.059 78.836 1.00 149.73 444 TYR B C 1
ATOM 7465 O O . TYR B 2 461 ? 22.175 13.931 78.956 1.00 149.26 444 TYR B O 1
ATOM 7474 N N . ALA B 2 462 ? 23.977 15.237 78.560 1.00 148.16 445 ALA B N 1
ATOM 7475 C CA . ALA B 2 462 ? 23.200 16.460 78.373 1.00 148.23 445 ALA B CA 1
ATOM 7476 C C . ALA B 2 462 ? 22.344 16.379 77.077 1.00 150.73 445 ALA B C 1
ATOM 7477 O O . ALA B 2 462 ? 22.888 16.111 76.005 1.00 150.34 445 ALA B O 1
ATOM 7479 N N . PRO B 2 463 ? 21.012 16.551 77.155 1.00 149.16 446 PRO B N 1
ATOM 7480 C CA . PRO B 2 463 ? 20.196 16.472 75.929 1.00 149.20 446 PRO B CA 1
ATOM 7481 C C . PRO B 2 463 ? 20.345 17.710 75.045 1.00 153.04 446 PRO B C 1
ATOM 7482 O O . PRO B 2 463 ? 20.591 18.810 75.551 1.00 153.24 446 PRO B O 1
ATOM 7486 N N . THR B 2 464 ? 20.186 17.531 73.726 1.00 151.07 447 THR B N 1
ATOM 7487 C CA . THR B 2 464 ? 20.272 18.638 72.768 1.00 151.63 447 THR B CA 1
ATOM 7488 C C . THR B 2 464 ? 18.986 19.462 72.837 1.00 154.89 447 THR B C 1
ATOM 7489 O O . THR B 2 464 ? 18.031 19.049 73.500 1.00 154.35 447 THR B O 1
ATOM 7493 N N . GLU B 2 465 ? 18.959 20.620 72.146 1.00 153.14 448 GLU B N 1
ATOM 7494 C CA . GLU B 2 465 ? 17.799 21.512 72.069 1.00 153.39 448 GLU B CA 1
ATOM 7495 C C . GLU B 2 465 ? 16.604 20.769 71.461 1.00 155.96 448 GLU B C 1
ATOM 7496 O O . GLU B 2 465 ? 15.491 20.868 71.983 1.00 155.78 448 GLU B O 1
ATOM 7502 N N . ALA B 2 466 ? 16.850 20.018 70.366 1.00 153.34 449 ALA B N 1
ATOM 7503 C CA . ALA B 2 466 ? 15.841 19.254 69.632 1.00 152.79 449 ALA B CA 1
ATOM 7504 C C . ALA B 2 466 ? 15.242 18.143 70.482 1.00 154.31 449 ALA B C 1
ATOM 7505 O O . ALA B 2 466 ? 14.027 17.930 70.446 1.00 153.85 449 ALA B O 1
ATOM 7507 N N . GLN B 2 467 ? 16.097 17.445 71.249 1.00 151.16 450 GLN B N 1
ATOM 7508 C CA . GLN B 2 467 ? 15.697 16.361 72.138 1.00 150.31 450 GLN B CA 1
ATOM 7509 C C . GLN B 2 467 ? 14.772 16.886 73.230 1.00 152.23 450 GLN B C 1
ATOM 7510 O O . GLN B 2 467 ? 13.737 16.274 73.497 1.00 151.72 450 GLN B O 1
ATOM 7516 N N . LEU B 2 468 ? 15.119 18.051 73.811 1.00 149.46 451 LEU B N 1
ATOM 7517 C CA . LEU B 2 468 ? 14.329 18.717 74.845 1.00 149.15 451 LEU B CA 1
ATOM 7518 C C . LEU B 2 468 ? 12.969 19.165 74.319 1.00 150.95 451 LEU B C 1
ATOM 7519 O O . LEU B 2 468 ? 11.973 19.033 75.030 1.00 150.82 451 LEU B O 1
ATOM 7524 N N . ASN B 2 469 ? 12.922 19.661 73.072 1.00 147.63 452 ASN B N 1
ATOM 7525 C CA . ASN B 2 469 ? 11.681 20.099 72.439 1.00 147.07 452 ASN B CA 1
ATOM 7526 C C . ASN B 2 469 ? 10.764 18.921 72.125 1.00 147.58 452 ASN B C 1
ATOM 7527 O O . ASN B 2 469 ? 9.545 19.070 72.203 1.00 147.28 452 ASN B O 1
ATOM 7532 N N . ALA B 2 470 ? 11.349 17.752 71.794 1.00 143.40 453 ALA B N 1
ATOM 7533 C CA . ALA B 2 470 ? 10.606 16.529 71.498 1.00 142.03 453 ALA B CA 1
ATOM 7534 C C . ALA B 2 470 ? 9.911 16.007 72.751 1.00 142.78 453 ALA B C 1
ATOM 7535 O O . ALA B 2 470 ? 8.765 15.561 72.677 1.00 142.32 453 ALA B O 1
ATOM 7537 N N . VAL B 2 471 ? 10.601 16.084 73.904 1.00 140.56 454 VAL B N 1
ATOM 7538 C CA . VAL B 2 471 ? 10.072 15.663 75.202 1.00 136.90 454 VAL B CA 1
ATOM 7539 C C . VAL B 2 471 ? 8.994 16.659 75.621 1.00 139.86 454 VAL B C 1
ATOM 7540 O O . VAL B 2 471 ? 7.951 16.250 76.136 1.00 135.91 454 VAL B O 1
ATOM 7544 N N . ASP B 2 472 ? 9.231 17.960 75.350 1.00 139.46 455 ASP B N 1
ATOM 7545 C CA . ASP B 2 472 ? 8.285 19.032 75.646 1.00 139.36 455 ASP B CA 1
ATOM 7546 C C . ASP B 2 472 ? 6.967 18.791 74.898 1.00 140.56 455 ASP B C 1
ATOM 7547 O O . ASP B 2 472 ? 5.895 18.950 75.486 1.00 138.95 455 ASP B O 1
ATOM 7552 N N . ALA B 2 473 ? 7.055 18.398 73.612 1.00 135.80 456 ALA B N 1
ATOM 7553 C CA . ALA B 2 473 ? 5.894 18.111 72.774 1.00 134.44 456 ALA B CA 1
ATOM 7554 C C . ALA B 2 473 ? 5.189 16.843 73.243 1.00 136.58 456 ALA B C 1
ATOM 7555 O O . ALA B 2 473 ? 3.957 16.793 73.214 1.00 136.19 456 ALA B O 1
ATOM 7557 N N . LEU B 2 474 ? 5.965 15.831 73.693 1.00 129.66 457 LEU B N 1
ATOM 7558 C CA . LEU B 2 474 ? 5.427 14.567 74.202 1.00 123.58 457 LEU B CA 1
ATOM 7559 C C . LEU B 2 474 ? 4.588 14.796 75.449 1.00 122.22 457 LEU B C 1
ATOM 7560 O O . LEU B 2 474 ? 3.489 14.253 75.545 1.00 119.01 457 LEU B O 1
ATOM 7565 N N . ILE B 2 475 ? 5.111 15.598 76.397 1.00 117.50 458 ILE B N 1
ATOM 7566 C CA . ILE B 2 475 ? 4.444 15.906 77.664 1.00 113.24 458 ILE B CA 1
ATOM 7567 C C . ILE B 2 475 ? 3.117 16.640 77.424 1.00 118.41 458 ILE B C 1
ATOM 7568 O O . ILE B 2 475 ? 2.133 16.329 78.089 1.00 114.70 458 ILE B O 1
ATOM 7573 N N . ASP B 2 476 ? 3.078 17.562 76.447 1.00 119.91 459 ASP B N 1
ATOM 7574 C CA . ASP B 2 476 ? 1.861 18.300 76.108 1.00 121.89 459 ASP B CA 1
ATOM 7575 C C . ASP B 2 476 ? 0.805 17.407 75.458 1.00 123.86 459 ASP B C 1
ATOM 7576 O O . ASP B 2 476 ? -0.374 17.511 75.808 1.00 121.39 459 ASP B O 1
ATOM 7581 N N . SER B 2 477 ? 1.225 16.520 74.533 1.00 120.71 460 SER B N 1
ATOM 7582 C CA . SER B 2 477 ? 0.315 15.599 73.850 1.00 119.34 460 SER B CA 1
ATOM 7583 C C . SER B 2 477 ? -0.263 14.571 74.824 1.00 116.45 460 SER B C 1
ATOM 7584 O O . SER B 2 477 ? -1.460 14.299 74.783 1.00 114.74 460 SER B O 1
ATOM 7587 N N . MET B 2 478 ? 0.585 14.037 75.722 1.00 109.28 461 MET B N 1
ATOM 7588 C CA . MET B 2 478 ? 0.206 13.031 76.713 1.00 103.37 461 MET B CA 1
ATOM 7589 C C . MET B 2 478 ? -0.359 13.608 78.011 1.00 105.39 461 MET B C 1
ATOM 7590 O O . MET B 2 478 ? -0.318 12.920 79.036 1.00 100.48 461 MET B O 1
ATOM 7595 N N . SER B 2 479 ? -0.894 14.845 77.988 1.00 105.59 462 SER B N 1
ATOM 7596 C CA . SER B 2 479 ? -1.465 15.451 79.192 1.00 103.61 462 SER B CA 1
ATOM 7597 C C . SER B 2 479 ? -2.706 14.691 79.638 1.00 105.31 462 SER B C 1
ATOM 7598 O O . SER B 2 479 ? -3.579 14.385 78.821 1.00 105.99 462 SER B O 1
ATOM 7601 N N . LEU B 2 480 ? -2.751 14.353 80.933 1.00 99.09 463 LEU B N 1
ATOM 7602 C CA . LEU B 2 480 ? -3.859 13.623 81.540 1.00 95.74 463 LEU B CA 1
ATOM 7603 C C . LEU B 2 480 ? -4.814 14.566 82.274 1.00 101.88 463 LEU B C 1
ATOM 7604 O O . LEU B 2 480 ? -5.612 14.120 83.103 1.00 98.56 463 LEU B O 1
ATOM 7609 N N . ALA B 2 481 ? -4.749 15.868 81.947 1.00 103.81 464 ALA B N 1
ATOM 7610 C CA . ALA B 2 481 ? -5.592 16.896 82.550 1.00 105.51 464 ALA B CA 1
ATOM 7611 C C . ALA B 2 481 ? -6.105 17.897 81.509 1.00 116.69 464 ALA B C 1
ATOM 7612 O O . ALA B 2 481 ? -5.514 18.025 80.433 1.00 119.06 464 ALA B O 1
ATOM 7614 N N . LYS B 2 482 ? -7.211 18.594 81.840 1.00 115.23 465 LYS B N 1
ATOM 7615 C CA . LYS B 2 482 ? -7.846 19.588 80.978 1.00 120.61 465 LYS B CA 1
ATOM 7616 C C . LYS B 2 482 ? -8.251 20.827 81.780 1.00 128.69 465 LYS B C 1
ATOM 7617 O O . LYS B 2 482 ? -8.965 20.719 82.778 1.00 125.24 465 LYS B O 1
ATOM 7623 N N . LYS B 2 483 ? -7.789 21.998 81.328 1.00 131.85 466 LYS B N 1
ATOM 7624 C CA . LYS B 2 483 ? -8.073 23.298 81.934 1.00 135.66 466 LYS B CA 1
ATOM 7625 C C . LYS B 2 483 ? -9.389 23.893 81.371 1.00 146.30 466 LYS B C 1
ATOM 7626 O O . LYS B 2 483 ? -10.227 23.144 80.869 1.00 145.73 466 LYS B O 1
ATOM 7632 N N . ASP B 2 484 ? -9.559 25.238 81.487 1.00 148.15 467 ASP B N 1
ATOM 7633 C CA . ASP B 2 484 ? -10.668 26.092 81.041 1.00 152.19 467 ASP B CA 1
ATOM 7634 C C . ASP B 2 484 ? -12.073 25.443 81.267 1.00 156.50 467 ASP B C 1
ATOM 7635 O O . ASP B 2 484 ? -12.902 25.365 80.355 1.00 155.44 467 ASP B O 1
ATOM 7640 N N . GLU B 2 485 ? -12.335 25.052 82.528 1.00 149.65 468 GLU B N 1
ATOM 7641 C CA . GLU B 2 485 ? -13.626 24.505 82.952 1.00 147.30 468 GLU B CA 1
ATOM 7642 C C . GLU B 2 485 ? -14.556 25.666 83.415 1.00 155.78 468 GLU B C 1
ATOM 7643 O O . GLU B 2 485 ? -15.711 25.429 83.785 1.00 153.67 468 GLU B O 1
ATOM 7649 N N . LYS B 2 486 ? -14.043 26.931 83.343 1.00 157.53 469 LYS B N 1
ATOM 7650 C CA . LYS B 2 486 ? -14.671 28.207 83.728 1.00 157.05 469 LYS B CA 1
ATOM 7651 C C . LYS B 2 486 ? -14.820 28.370 85.257 1.00 160.16 469 LYS B C 1
ATOM 7652 O O . LYS B 2 486 ? -15.422 29.350 85.711 1.00 159.79 469 LYS B O 1
ATOM 7658 N N . THR B 2 487 ? -14.219 27.452 86.035 1.00 155.86 470 THR B N 1
ATOM 7659 C CA . THR B 2 487 ? -14.199 27.469 87.501 1.00 153.98 470 THR B CA 1
ATOM 7660 C C . THR B 2 487 ? -12.744 27.560 87.982 1.00 157.07 470 THR B C 1
ATOM 7661 O O . THR B 2 487 ? -12.485 27.481 89.188 1.00 154.36 470 THR B O 1
ATOM 7665 N N . ASP B 2 488 ? -11.799 27.722 87.017 1.00 154.81 471 ASP B N 1
ATOM 7666 C CA . ASP B 2 488 ? -10.346 27.790 87.216 1.00 154.09 471 ASP B CA 1
ATOM 7667 C C . ASP B 2 488 ? -9.821 26.501 87.874 1.00 150.56 471 ASP B C 1
ATOM 7668 O O . ASP B 2 488 ? -8.755 26.489 88.497 1.00 148.86 471 ASP B O 1
ATOM 7673 N N . THR B 2 489 ? -10.593 25.410 87.695 1.00 142.57 472 THR B N 1
ATOM 7674 C CA . THR B 2 489 ? -10.318 24.074 88.212 1.00 135.99 472 THR B CA 1
ATOM 7675 C C . THR B 2 489 ? -9.919 23.150 87.061 1.00 136.92 472 THR B C 1
ATOM 7676 O O . THR B 2 489 ? -10.538 23.167 85.993 1.00 137.42 472 THR B O 1
ATOM 7680 N N . LEU B 2 490 ? -8.871 22.349 87.297 1.00 129.96 473 LEU B N 1
ATOM 7681 C CA . LEU B 2 490 ? -8.313 21.376 86.363 1.00 127.55 473 LEU B CA 1
ATOM 7682 C C . LEU B 2 490 ? -9.126 20.089 86.450 1.00 126.20 473 LEU B C 1
ATOM 7683 O O . LEU B 2 490 ? -9.430 19.607 87.554 1.00 122.75 473 LEU B O 1
ATOM 7688 N N . GLU B 2 491 ? -9.496 19.542 85.283 1.00 122.14 474 GLU B N 1
ATOM 7689 C CA . GLU B 2 491 ? -10.258 18.303 85.220 1.00 117.80 474 GLU B CA 1
ATOM 7690 C C . GLU B 2 491 ? -9.338 17.139 84.869 1.00 117.20 474 GLU B C 1
ATOM 7691 O O . GLU B 2 491 ? -8.697 17.148 83.819 1.00 119.12 474 GLU B O 1
ATOM 7697 N N . ASP B 2 492 ? -9.250 16.156 85.775 1.00 107.73 475 ASP B N 1
ATOM 7698 C CA . ASP B 2 492 ? -8.413 14.978 85.596 1.00 104.58 475 ASP B CA 1
ATOM 7699 C C . ASP B 2 492 ? -9.076 14.014 84.616 1.00 105.93 475 ASP B C 1
ATOM 7700 O O . ASP B 2 492 ? -10.195 13.555 84.853 1.00 103.73 475 ASP B O 1
ATOM 7705 N N . LEU B 2 493 ? -8.370 13.713 83.515 1.00 102.72 476 LEU B N 1
ATOM 7706 C CA . LEU B 2 493 ? -8.841 12.808 82.463 1.00 101.85 476 LEU B CA 1
ATOM 7707 C C . LEU B 2 493 ? -8.626 11.332 82.806 1.00 99.77 476 LEU B C 1
ATOM 7708 O O . LEU B 2 493 ? -9.244 10.471 82.174 1.00 98.42 476 LEU B O 1
ATOM 7713 N N . PHE B 2 494 ? -7.741 11.038 83.777 1.00 92.47 477 PHE B N 1
ATOM 7714 C CA . PHE B 2 494 ? -7.447 9.666 84.183 1.00 87.77 477 PHE B CA 1
ATOM 7715 C C . PHE B 2 494 ? -7.344 9.520 85.715 1.00 87.45 477 PHE B C 1
ATOM 7716 O O . PHE B 2 494 ? -6.239 9.519 86.271 1.00 87.18 477 PHE B O 1
ATOM 7724 N N . PRO B 2 495 ? -8.501 9.414 86.416 1.00 80.40 478 PRO B N 1
ATOM 7725 C CA . PRO B 2 495 ? -8.463 9.319 87.882 1.00 77.47 478 PRO B CA 1
ATOM 7726 C C . PRO B 2 495 ? -8.272 7.892 88.383 1.00 77.39 478 PRO B C 1
ATOM 7727 O O . PRO B 2 495 ? -9.235 7.133 88.494 1.00 75.94 478 PRO B O 1
ATOM 7731 N N . THR B 2 496 ? -7.017 7.539 88.686 1.00 72.14 479 THR B N 1
ATOM 7732 C CA . THR B 2 496 ? -6.594 6.211 89.149 1.00 68.91 479 THR B CA 1
ATOM 7733 C C . THR B 2 496 ? -7.216 5.764 90.476 1.00 68.71 479 THR B C 1
ATOM 7734 O O . THR B 2 496 ? -7.524 4.582 90.633 1.00 66.74 479 THR B O 1
ATOM 7738 N N . THR B 2 497 ? -7.407 6.699 91.423 1.00 63.73 480 THR B N 1
ATOM 7739 C CA . THR B 2 497 ? -7.947 6.415 92.761 1.00 60.61 480 THR B CA 1
ATOM 7740 C C . THR B 2 497 ? -9.429 5.999 92.754 1.00 60.49 480 THR B C 1
ATOM 7741 O O . THR B 2 497 ? -9.943 5.566 93.785 1.00 58.24 480 THR B O 1
ATOM 7745 N N . LYS B 2 498 ? -10.107 6.125 91.609 1.00 56.17 481 LYS B N 1
ATOM 7746 C CA . LYS B 2 498 ? -11.510 5.743 91.447 1.00 54.36 481 LYS B CA 1
ATOM 7747 C C . LYS B 2 498 ? -11.617 4.311 90.915 1.00 54.98 481 LYS B C 1
ATOM 7748 O O . LYS B 2 498 ? -12.667 3.683 91.051 1.00 54.41 481 LYS B O 1
ATOM 7754 N N . ILE B 2 499 ? -10.533 3.805 90.315 1.00 49.35 482 ILE B N 1
ATOM 7755 C CA . ILE B 2 499 ? -10.455 2.467 89.732 1.00 47.55 482 ILE B CA 1
ATOM 7756 C C . ILE B 2 499 ? -10.285 1.410 90.822 1.00 47.79 482 ILE B C 1
ATOM 7757 O O . ILE B 2 499 ? -9.392 1.549 91.654 1.00 47.11 482 ILE B O 1
ATOM 7762 N N . PRO B 2 500 ? -11.072 0.317 90.810 1.00 42.59 483 PRO B N 1
ATOM 7763 C CA . PRO B 2 500 ? -10.839 -0.750 91.799 1.00 40.63 483 PRO B CA 1
ATOM 7764 C C . PRO B 2 500 ? -9.644 -1.617 91.398 1.00 44.18 483 PRO B C 1
ATOM 7765 O O . PRO B 2 500 ? -9.397 -1.809 90.202 1.00 44.92 483 PRO B O 1
ATOM 7769 N N . ASN B 2 501 ? -8.892 -2.121 92.397 1.00 39.68 484 ASN B N 1
ATOM 7770 C CA . ASN B 2 501 ? -7.712 -2.976 92.200 1.00 39.46 484 ASN B CA 1
ATOM 7771 C C . ASN B 2 501 ? -8.081 -4.176 91.319 1.00 43.16 484 ASN B C 1
ATOM 7772 O O . ASN B 2 501 ? -8.936 -4.992 91.690 1.00 42.34 484 ASN B O 1
ATOM 7777 N N . PRO B 2 502 ? -7.465 -4.251 90.119 1.00 40.23 485 PRO B N 1
ATOM 7778 C CA . PRO B 2 502 ? -7.799 -5.326 89.179 1.00 41.11 485 PRO B CA 1
ATOM 7779 C C . PRO B 2 502 ? -7.541 -6.753 89.652 1.00 44.34 485 PRO B C 1
ATOM 7780 O O . PRO B 2 502 ? -8.165 -7.659 89.109 1.00 45.54 485 PRO B O 1
ATOM 7784 N N . ARG B 2 503 ? -6.659 -6.967 90.643 1.00 38.78 486 ARG B N 1
ATOM 7785 C CA . ARG B 2 503 ? -6.367 -8.324 91.114 1.00 38.39 486 ARG B CA 1
ATOM 7786 C C . ARG B 2 503 ? -7.570 -9.042 91.700 1.00 40.67 486 ARG B C 1
ATOM 7787 O O . ARG B 2 503 ? -7.700 -10.249 91.509 1.00 41.89 486 ARG B O 1
ATOM 7795 N N . PHE B 2 504 ? -8.442 -8.305 92.401 1.00 34.07 487 PHE B N 1
ATOM 7796 C CA . PHE B 2 504 ? -9.629 -8.861 93.035 1.00 32.68 487 PHE B CA 1
ATOM 7797 C C . PHE B 2 504 ? -10.663 -9.232 91.983 1.00 36.63 487 PHE B C 1
ATOM 7798 O O . PHE B 2 504 ? -11.162 -10.359 91.976 1.00 37.18 487 PHE B O 1
ATOM 7806 N N . GLN B 2 505 ? -10.913 -8.299 91.050 1.00 32.31 488 GLN B N 1
ATOM 7807 C CA . GLN B 2 505 ? -11.815 -8.422 89.903 1.00 32.72 488 GLN B CA 1
ATOM 7808 C C . GLN B 2 505 ? -11.429 -9.646 89.082 1.00 37.36 488 GLN B C 1
ATOM 7809 O O . GLN B 2 505 ? -12.290 -10.419 88.648 1.00 38.42 488 GLN B O 1
ATOM 7815 N N . ARG B 2 506 ? -10.119 -9.807 88.883 1.00 33.40 489 ARG B N 1
ATOM 7816 C CA . ARG B 2 506 ? -9.538 -10.890 88.116 1.00 35.02 489 ARG B CA 1
ATOM 7817 C C . ARG B 2 506 ? -9.660 -12.204 88.849 1.00 39.03 489 ARG B C 1
ATOM 7818 O O . ARG B 2 506 ? -10.057 -13.199 88.240 1.00 41.38 489 ARG B O 1
ATOM 7826 N N . LEU B 2 507 ? -9.322 -12.211 90.145 1.00 32.60 490 LEU B N 1
ATOM 7827 C CA . LEU B 2 507 ? -9.406 -13.401 90.979 1.00 32.19 490 LEU B CA 1
ATOM 7828 C C . LEU B 2 507 ? -10.836 -13.942 91.003 1.00 36.41 490 LEU B C 1
ATOM 7829 O O . LEU B 2 507 ? -11.043 -15.138 90.782 1.00 37.45 490 LEU B O 1
ATOM 7834 N N . PHE B 2 508 ? -11.812 -13.054 91.237 1.00 31.71 491 PHE B N 1
ATOM 7835 C CA . PHE B 2 508 ? -13.211 -13.442 91.301 1.00 32.06 491 PHE B CA 1
ATOM 7836 C C . PHE B 2 508 ? -13.721 -13.972 89.977 1.00 37.33 491 PHE B C 1
ATOM 7837 O O . PHE B 2 508 ? -14.403 -14.996 89.975 1.00 38.10 491 PHE B O 1
ATOM 7845 N N . GLN B 2 509 ? -13.330 -13.338 88.852 1.00 34.18 492 GLN B N 1
ATOM 7846 C CA . GLN B 2 509 ? -13.699 -13.794 87.512 1.00 36.27 492 GLN B CA 1
ATOM 7847 C C . GLN B 2 509 ? -13.260 -15.258 87.330 1.00 44.18 492 GLN B C 1
ATOM 7848 O O . GLN B 2 509 ? -14.042 -16.093 86.858 1.00 45.78 492 GLN B O 1
ATOM 7854 N N . CYS B 2 510 ? -12.014 -15.557 87.743 1.00 41.80 493 CYS B N 1
ATOM 7855 C CA . CYS B 2 510 ? -11.419 -16.883 87.653 1.00 44.27 493 CYS B CA 1
ATOM 7856 C C . CYS B 2 510 ? -12.075 -17.878 88.591 1.00 49.21 493 CYS B C 1
ATOM 7857 O O . CYS B 2 510 ? -12.460 -18.960 88.142 1.00 51.78 493 CYS B O 1
ATOM 7860 N N . LEU B 2 511 ? -12.252 -17.497 89.873 1.00 43.22 494 LEU B N 1
ATOM 7861 C CA . LEU B 2 511 ? -12.912 -18.334 90.875 1.00 43.01 494 LEU B CA 1
ATOM 7862 C C . LEU B 2 511 ? -14.311 -18.740 90.420 1.00 48.22 494 LEU B C 1
ATOM 7863 O O . LEU B 2 511 ? -14.694 -19.897 90.586 1.00 50.04 494 LEU B O 1
ATOM 7868 N N . LEU B 2 512 ? -15.046 -17.797 89.807 1.00 43.43 495 LEU B N 1
ATOM 7869 C CA . LEU B 2 512 ? -16.379 -18.029 89.264 1.00 44.05 495 LEU B CA 1
ATOM 7870 C C . LEU B 2 512 ? -16.287 -18.980 88.083 1.00 52.80 495 LEU B C 1
ATOM 7871 O O . LEU B 2 512 ? -17.061 -19.941 88.016 1.00 54.24 495 LEU B O 1
ATOM 7876 N N . HIS B 2 513 ? -15.344 -18.716 87.159 1.00 51.62 496 HIS B N 1
ATOM 7877 C CA . HIS B 2 513 ? -15.163 -19.545 85.981 1.00 55.67 496 HIS B CA 1
ATOM 7878 C C . HIS B 2 513 ? -14.866 -20.992 86.344 1.00 63.51 496 HIS B C 1
ATOM 7879 O O . HIS B 2 513 ? -15.484 -21.886 85.765 1.00 66.35 496 HIS B O 1
ATOM 7886 N N . ARG B 2 514 ? -13.973 -21.227 87.323 1.00 59.78 497 ARG B N 1
ATOM 7887 C CA . ARG B 2 514 ? -13.652 -22.587 87.759 1.00 62.30 497 ARG B CA 1
ATOM 7888 C C . ARG B 2 514 ? -14.851 -23.273 88.435 1.00 67.64 497 ARG B C 1
ATOM 7889 O O . ARG B 2 514 ? -15.003 -24.490 88.318 1.00 70.71 497 ARG B O 1
ATOM 7897 N N . ALA B 2 515 ? -15.706 -22.498 89.114 1.00 61.42 498 ALA B N 1
ATOM 7898 C CA . ALA B 2 515 ? -16.875 -23.039 89.799 1.00 61.98 498 ALA B CA 1
ATOM 7899 C C . ALA B 2 515 ? -17.947 -23.510 88.828 1.00 68.16 498 ALA B C 1
ATOM 7900 O O . ALA B 2 515 ? -18.470 -24.615 88.995 1.00 71.05 498 ALA B O 1
ATOM 7902 N N . LEU B 2 516 ? -18.269 -22.691 87.815 1.00 62.97 499 LEU B N 1
ATOM 7903 C CA . LEU B 2 516 ? -19.293 -23.029 86.832 1.00 64.32 499 LEU B CA 1
ATOM 7904 C C . LEU B 2 516 ? -18.778 -23.946 85.711 1.00 72.13 499 LEU B C 1
ATOM 7905 O O . LEU B 2 516 ? -19.583 -24.636 85.081 1.00 74.65 499 LEU B O 1
ATOM 7910 N N . HIS B 2 517 ? -17.447 -23.939 85.449 1.00 68.68 500 HIS B N 1
ATOM 7911 C CA . HIS B 2 517 ? -16.817 -24.754 84.393 1.00 72.23 500 HIS B CA 1
ATOM 7912 C C . HIS B 2 517 ? -15.510 -25.392 84.903 1.00 76.13 500 HIS B C 1
ATOM 7913 O O . HIS B 2 517 ? -14.419 -24.907 84.584 1.00 74.88 500 HIS B O 1
ATOM 7920 N N . PRO B 2 518 ? -15.605 -26.483 85.697 1.00 74.12 501 PRO B N 1
ATOM 7921 C CA . PRO B 2 518 ? -14.387 -27.097 86.261 1.00 75.32 501 PRO B CA 1
ATOM 7922 C C . PRO B 2 518 ? -13.407 -27.724 85.267 1.00 82.95 501 PRO B C 1
ATOM 7923 O O . PRO B 2 518 ? -12.210 -27.773 85.554 1.00 82.37 501 PRO B O 1
ATOM 7927 N N . ARG B 2 519 ? -13.897 -28.213 84.119 1.00 82.99 502 ARG B N 1
ATOM 7928 C CA . ARG B 2 519 ? -13.035 -28.840 83.115 1.00 86.86 502 ARG B CA 1
ATOM 7929 C C . ARG B 2 519 ? -12.294 -27.819 82.250 1.00 88.98 502 ARG B C 1
ATOM 7930 O O . ARG B 2 519 ? -11.205 -28.113 81.753 1.00 90.58 502 ARG B O 1
ATOM 7938 N N . GLU B 2 520 ? -12.882 -26.628 82.070 1.00 82.12 503 GLU B N 1
ATOM 7939 C CA . GLU B 2 520 ? -12.320 -25.558 81.244 1.00 80.80 503 GLU B CA 1
ATOM 7940 C C . GLU B 2 520 ? -11.122 -24.840 81.867 1.00 81.29 503 GLU B C 1
ATOM 7941 O O . GLU B 2 520 ? -11.143 -24.574 83.071 1.00 78.16 503 GLU B O 1
ATOM 7947 N N . PRO B 2 521 ? -10.105 -24.449 81.057 1.00 78.35 504 PRO B N 1
ATOM 7948 C CA . PRO B 2 521 ? -8.976 -23.681 81.613 1.00 75.91 504 PRO B CA 1
ATOM 7949 C C . PRO B 2 521 ? -9.422 -22.267 81.981 1.00 75.62 504 PRO B C 1
ATOM 7950 O O . PRO B 2 521 ? -10.551 -21.876 81.666 1.00 74.50 504 PRO B O 1
ATOM 7954 N N . LEU B 2 522 ? -8.543 -21.501 82.641 1.00 69.79 505 LEU B N 1
ATOM 7955 C CA . LEU B 2 522 ? -8.858 -20.142 83.075 1.00 65.75 505 LEU B CA 1
ATOM 7956 C C . LEU B 2 522 ? -9.147 -19.185 81.916 1.00 70.08 505 LEU B C 1
ATOM 7957 O O . LEU B 2 522 ? -8.525 -19.295 80.855 1.00 72.45 505 LEU B O 1
ATOM 7962 N N . PRO B 2 523 ? -10.134 -18.274 82.089 1.00 64.25 506 PRO B N 1
ATOM 7963 C CA . PRO B 2 523 ? -10.471 -17.349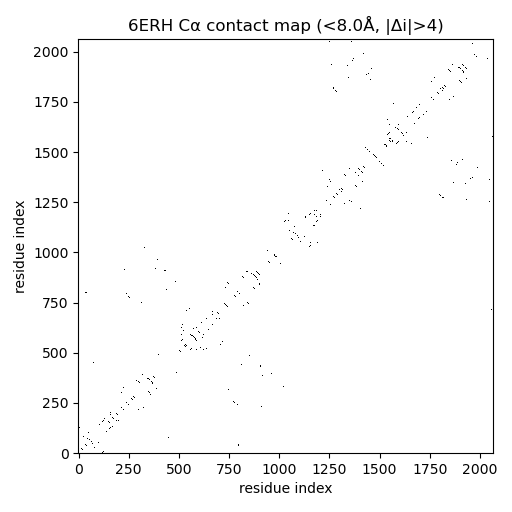 81.001 1.00 64.49 506 PRO B CA 1
ATOM 7964 C C . PRO B 2 523 ? -9.456 -16.214 80.881 1.00 66.43 506 PRO B C 1
ATOM 7965 O O . PRO B 2 523 ? -8.760 -15.927 81.855 1.00 63.45 506 PRO B O 1
ATOM 7969 N N . PRO B 2 524 ? -9.366 -15.529 79.724 1.00 64.55 507 PRO B N 1
ATOM 7970 C CA . PRO B 2 524 ? -8.437 -14.393 79.637 1.00 63.45 507 PRO B CA 1
ATOM 7971 C C . PRO B 2 524 ? -9.033 -13.169 80.329 1.00 62.91 507 PRO B C 1
ATOM 7972 O O . PRO B 2 524 ? -10.244 -13.131 80.577 1.00 60.49 507 PRO B O 1
ATOM 7976 N N . ILE B 2 525 ? -8.182 -12.181 80.652 1.00 58.66 508 ILE B N 1
ATOM 7977 C CA . ILE B 2 525 ? -8.604 -10.946 81.320 1.00 55.92 508 ILE B CA 1
ATOM 7978 C C . ILE B 2 525 ? -9.707 -10.261 80.512 1.00 62.05 508 ILE B C 1
ATOM 7979 O O . ILE B 2 525 ? -9.569 -10.123 79.293 1.00 65.11 508 ILE B O 1
ATOM 7984 N N . GLN B 2 526 ? -10.806 -9.871 81.190 1.00 56.26 509 GLN B N 1
ATOM 7985 C CA . GLN B 2 526 ? -11.938 -9.187 80.569 1.00 56.66 509 GLN B CA 1
ATOM 7986 C C . GLN B 2 526 ? -11.499 -7.838 80.014 1.00 60.72 509 GLN B C 1
ATOM 7987 O O . GLN B 2 526 ? -10.697 -7.141 80.643 1.00 58.05 509 GLN B O 1
ATOM 7993 N N . GLN B 2 527 ? -12.008 -7.490 78.820 1.00 60.27 510 GLN B N 1
ATOM 7994 C CA . GLN B 2 527 ? -11.662 -6.254 78.124 1.00 61.47 510 GLN B CA 1
ATOM 7995 C C . GLN B 2 527 ? -11.930 -4.989 78.918 1.00 63.63 510 GLN B C 1
ATOM 7996 O O . GLN B 2 527 ? -11.072 -4.107 78.917 1.00 63.56 510 GLN B O 1
ATOM 8002 N N . HIS B 2 528 ? -13.081 -4.903 79.620 1.00 58.05 511 HIS B N 1
ATOM 8003 C CA . HIS B 2 528 ? -13.397 -3.716 80.415 1.00 55.92 511 HIS B CA 1
ATOM 8004 C C . HIS B 2 528 ? -12.343 -3.440 81.478 1.00 55.94 511 HIS B C 1
ATOM 8005 O O . HIS B 2 528 ? -12.056 -2.273 81.737 1.00 55.29 511 HIS B O 1
ATOM 8012 N N . ILE B 2 529 ? -11.722 -4.509 82.037 1.00 50.29 512 ILE B N 1
ATOM 8013 C CA . ILE B 2 529 ? -10.637 -4.402 83.020 1.00 47.93 512 ILE B CA 1
ATOM 8014 C C . ILE B 2 529 ? -9.460 -3.696 82.356 1.00 53.27 512 ILE B C 1
ATOM 8015 O O . ILE B 2 529 ? -8.980 -2.694 82.883 1.00 52.29 512 ILE B O 1
ATOM 8020 N N . TRP B 2 530 ? -9.028 -4.191 81.179 1.00 51.42 513 TRP B N 1
ATOM 8021 C CA . TRP B 2 530 ? -7.944 -3.563 80.435 1.00 52.57 513 TRP B CA 1
ATOM 8022 C C . TRP B 2 530 ? -8.313 -2.134 80.072 1.00 56.79 513 TRP B C 1
ATOM 8023 O O . TRP B 2 530 ? -7.484 -1.247 80.224 1.00 56.06 513 TRP B O 1
ATOM 8034 N N . ASN B 2 531 ? -9.580 -1.900 79.680 1.00 54.68 514 ASN B N 1
ATOM 8035 C CA . ASN B 2 531 ? -10.090 -0.576 79.323 1.00 56.17 514 ASN B CA 1
ATOM 8036 C C . ASN B 2 531 ? -10.000 0.433 80.463 1.00 59.83 514 ASN B C 1
ATOM 8037 O O . ASN B 2 531 ? -9.712 1.605 80.207 1.00 61.06 514 ASN B O 1
ATOM 8042 N N . MET B 2 532 ? -10.224 -0.010 81.713 1.00 54.65 515 MET B N 1
ATOM 8043 C CA . MET B 2 532 ? -10.154 0.892 82.861 1.00 53.39 515 MET B CA 1
ATOM 8044 C C . MET B 2 532 ? -8.713 1.145 83.326 1.00 57.85 515 MET B C 1
ATOM 8045 O O . MET B 2 532 ? -8.464 2.156 83.981 1.00 57.27 515 MET B O 1
ATOM 8050 N N . LEU B 2 533 ? -7.768 0.261 82.955 1.00 55.12 516 LEU B N 1
ATOM 8051 C CA . LEU B 2 533 ? -6.353 0.400 83.319 1.00 54.73 516 LEU B CA 1
ATOM 8052 C C . LEU B 2 533 ? -5.561 1.234 82.310 1.00 63.27 516 LEU B C 1
ATOM 8053 O O . LEU B 2 533 ? -4.427 1.619 82.597 1.00 63.09 516 LEU B O 1
ATOM 8058 N N . ASN B 2 534 ? -6.151 1.505 81.133 1.00 63.71 517 ASN B N 1
ATOM 8059 C CA . ASN B 2 534 ? -5.514 2.276 80.070 1.00 67.41 517 ASN B CA 1
ATOM 8060 C C . ASN B 2 534 ? -6.019 3.717 79.995 1.00 75.40 517 ASN B C 1
ATOM 8061 O O . ASN B 2 534 ? -7.210 3.953 80.234 1.00 73.62 517 ASN B O 1
ATOM 8066 N N . PRO B 2 535 ? -5.137 4.684 79.620 1.00 76.99 518 PRO B N 1
ATOM 8067 C CA . PRO B 2 535 ? -5.568 6.089 79.519 1.00 79.40 518 PRO B CA 1
ATOM 8068 C C . PRO B 2 535 ? -6.558 6.342 78.376 1.00 88.57 518 PRO B C 1
ATOM 8069 O O . PRO B 2 535 ? -6.673 5.483 77.493 1.00 89.47 518 PRO B O 1
ATOM 8073 N N . PRO B 2 536 ? -7.265 7.506 78.353 1.00 88.20 519 PRO B N 1
ATOM 8074 C CA . PRO B 2 536 ? -8.214 7.769 77.254 1.00 91.36 519 PRO B CA 1
ATOM 8075 C C . PRO B 2 536 ? -7.587 7.581 75.876 1.00 100.26 519 PRO B C 1
ATOM 8076 O O . PRO B 2 536 ? -6.412 7.906 75.682 1.00 101.86 519 PRO B O 1
ATOM 8080 N N . ALA B 2 537 ? -8.368 7.028 74.931 1.00 99.33 520 ALA B N 1
ATOM 8081 C CA . ALA B 2 537 ? -7.917 6.781 73.558 1.00 103.62 520 ALA B CA 1
ATOM 8082 C C . ALA B 2 537 ? -7.401 8.058 72.900 1.00 113.41 520 ALA B C 1
ATOM 8083 O O . ALA B 2 537 ? -6.549 7.988 72.012 1.00 115.69 520 ALA B O 1
ATOM 8085 N N . GLU B 2 538 ? -7.895 9.223 73.365 1.00 112.08 521 GLU B N 1
ATOM 8086 C CA . GLU B 2 538 ? -7.488 10.544 72.898 1.00 116.93 521 GLU B CA 1
ATOM 8087 C C . GLU B 2 538 ? -6.011 10.773 73.195 1.00 120.85 521 GLU B C 1
ATOM 8088 O O . GLU B 2 538 ? -5.268 11.176 72.298 1.00 124.85 521 GLU B O 1
ATOM 8094 N N . VAL B 2 539 ? -5.582 10.467 74.436 1.00 112.91 522 VAL B N 1
ATOM 8095 C CA . VAL B 2 539 ? -4.197 10.603 74.902 1.00 112.78 522 VAL B CA 1
ATOM 8096 C C . VAL B 2 539 ? -3.252 9.759 74.034 1.00 118.06 522 VAL B C 1
ATOM 8097 O O . VAL B 2 539 ? -2.241 10.277 73.556 1.00 120.91 522 VAL B O 1
ATOM 8101 N N . THR B 2 540 ? -3.610 8.480 73.806 1.00 112.57 523 THR B N 1
ATOM 8102 C CA . THR B 2 540 ? -2.843 7.526 73.002 1.00 114.22 523 THR B CA 1
ATOM 8103 C C . THR B 2 540 ? -2.680 8.003 71.552 1.00 123.61 523 THR B C 1
ATOM 8104 O O . THR B 2 540 ? -1.581 7.912 71.007 1.00 126.65 523 THR B O 1
ATOM 8108 N N . THR B 2 541 ? -3.762 8.533 70.946 1.00 121.74 524 THR B N 1
ATOM 8109 C CA . THR B 2 541 ? -3.746 9.035 69.570 1.00 126.42 524 THR B CA 1
ATOM 8110 C C . THR B 2 541 ? -2.822 10.246 69.419 1.00 133.86 524 THR B C 1
ATOM 8111 O O . THR B 2 541 ? -1.984 10.257 68.515 1.00 136.69 524 THR B O 1
ATOM 8115 N N . LYS B 2 542 ? -2.969 11.252 70.308 1.00 127.72 525 LYS B N 1
ATOM 8116 C CA . LYS B 2 542 ? -2.182 12.487 70.295 1.00 130.69 525 LYS B CA 1
ATOM 8117 C C . LYS B 2 542 ? -0.671 12.256 70.364 1.00 134.15 525 LYS B C 1
ATOM 8118 O O . LYS B 2 542 ? 0.083 12.938 69.668 1.00 136.04 525 LYS B O 1
ATOM 8124 N N . SER B 2 543 ? -0.244 11.303 71.202 1.00 125.30 526 SER B N 1
ATOM 8125 C CA . SER B 2 543 ? 1.154 10.985 71.465 1.00 123.70 526 SER B CA 1
ATOM 8126 C C . SER B 2 543 ? 1.925 10.310 70.334 1.00 131.51 526 SER B C 1
ATOM 8127 O O . SER B 2 543 ? 3.149 10.387 70.334 1.00 131.65 526 SER B O 1
ATOM 8130 N N . GLN B 2 544 ? 1.231 9.634 69.402 1.00 130.19 527 GLN B N 1
ATOM 8131 C CA . GLN B 2 544 ? 1.840 8.888 68.291 1.00 133.16 527 GLN B CA 1
ATOM 8132 C C . GLN B 2 544 ? 2.940 9.648 67.547 1.00 133.84 527 GLN B C 1
ATOM 8133 O O . GLN B 2 544 ? 4.079 9.173 67.513 1.00 133.44 527 GLN B O 1
ATOM 8139 N N . ILE B 2 545 ? 2.614 10.823 66.974 1.00 131.51 528 ILE B N 1
ATOM 8140 C CA . ILE B 2 545 ? 3.569 11.675 66.253 1.00 131.73 528 ILE B CA 1
ATOM 8141 C C . ILE B 2 545 ? 4.732 12.057 67.199 1.00 134.57 528 ILE B C 1
ATOM 8142 O O . ILE B 2 545 ? 5.870 11.705 66.888 1.00 134.39 528 ILE B O 1
ATOM 8147 N N . PRO B 2 546 ? 4.474 12.687 68.377 1.00 132.09 529 PRO B N 1
ATOM 8148 C CA . PRO B 2 546 ? 5.579 13.014 69.296 1.00 131.76 529 PRO B CA 1
ATOM 8149 C C . PRO B 2 546 ? 6.456 11.828 69.695 1.00 133.92 529 PRO B C 1
ATOM 8150 O O . PRO B 2 546 ? 7.677 11.988 69.768 1.00 133.55 529 PRO B O 1
ATOM 8154 N N . LEU B 2 547 ? 5.851 10.640 69.917 1.00 132.64 530 LEU B N 1
ATOM 8155 C CA . LEU B 2 547 ? 6.588 9.423 70.256 1.00 129.44 530 LEU B CA 1
ATOM 8156 C C . LEU B 2 547 ? 7.511 9.041 69.117 1.00 133.54 530 LEU B C 1
ATOM 8157 O O . LEU B 2 547 ? 8.664 8.693 69.365 1.00 133.32 530 LEU B O 1
ATOM 8162 N N . SER B 2 548 ? 7.021 9.152 67.863 1.00 129.90 531 SER B N 1
ATOM 8163 C CA . SER B 2 548 ? 7.811 8.850 66.668 1.00 129.60 531 SER B CA 1
ATOM 8164 C C . SER B 2 548 ? 9.053 9.743 66.588 1.00 131.93 531 SER B C 1
ATOM 8165 O O . SER B 2 548 ? 10.138 9.244 66.290 1.00 131.55 531 SER B O 1
ATOM 8168 N N . LYS B 2 549 ? 8.894 11.049 66.892 1.00 129.47 532 LYS B N 1
ATOM 8169 C CA . LYS B 2 549 ? 9.990 12.022 66.887 1.00 129.62 532 LYS B CA 1
ATOM 8170 C C . LYS B 2 549 ? 11.037 11.690 67.946 1.00 131.46 532 LYS B C 1
ATOM 8171 O O . LYS B 2 549 ? 12.233 11.868 67.704 1.00 131.01 532 LYS B O 1
ATOM 8177 N N . ILE B 2 550 ? 10.588 11.177 69.102 1.00 128.70 533 ILE B N 1
ATOM 8178 C CA . ILE B 2 550 ? 11.457 10.784 70.210 1.00 129.33 533 ILE B CA 1
ATOM 8179 C C . ILE B 2 550 ? 12.299 9.559 69.852 1.00 130.84 533 ILE B C 1
ATOM 8180 O O . ILE B 2 550 ? 13.490 9.529 70.180 1.00 130.79 533 ILE B O 1
ATOM 8185 N N . LYS B 2 551 ? 11.695 8.569 69.163 1.00 127.55 534 LYS B N 1
ATOM 8186 C CA . LYS B 2 551 ? 12.382 7.340 68.759 1.00 126.53 534 LYS B CA 1
ATOM 8187 C C . LYS B 2 551 ? 13.580 7.613 67.852 1.00 127.88 534 LYS B C 1
ATOM 8188 O O . LYS B 2 551 ? 14.586 6.907 67.941 1.00 127.37 534 LYS B O 1
ATOM 8194 N N . THR B 2 552 ? 13.471 8.639 66.996 1.00 125.26 535 THR B N 1
ATOM 8195 C CA . THR B 2 552 ? 14.521 9.030 66.055 1.00 125.07 535 THR B CA 1
ATOM 8196 C C . THR B 2 552 ? 15.589 9.899 66.725 1.00 127.15 535 THR B C 1
ATOM 8197 O O . THR B 2 552 ? 16.777 9.755 66.424 1.00 126.55 535 THR B O 1
ATOM 8201 N N . LEU B 2 553 ? 15.165 10.803 67.626 1.00 124.30 536 LEU B N 1
ATOM 8202 C CA . LEU B 2 553 ? 16.063 11.727 68.318 1.00 124.18 536 LEU B CA 1
ATOM 8203 C C . LEU B 2 553 ? 16.872 11.096 69.441 1.00 126.07 536 LEU B C 1
ATOM 8204 O O . LEU B 2 553 ? 18.002 11.522 69.683 1.00 125.68 536 LEU B O 1
ATOM 8209 N N . PHE B 2 554 ? 16.306 10.087 70.123 1.00 123.37 537 PHE B N 1
ATOM 8210 C CA . PHE B 2 554 ? 16.977 9.413 71.233 1.00 124.45 537 PHE B CA 1
ATOM 8211 C C . PHE B 2 554 ? 17.451 8.000 70.879 1.00 126.51 537 PHE B C 1
ATOM 8212 O O . PHE B 2 554 ? 16.652 7.058 70.923 1.00 126.92 537 PHE B O 1
ATOM 8220 N N . PRO B 2 555 ? 18.749 7.817 70.546 1.00 124.23 538 PRO B N 1
ATOM 8221 C CA . PRO B 2 555 ? 19.238 6.461 70.241 1.00 123.94 538 PRO B CA 1
ATOM 8222 C C . PRO B 2 555 ? 19.175 5.557 71.471 1.00 127.27 538 PRO B C 1
ATOM 8223 O O . PRO B 2 555 ? 19.621 5.946 72.554 1.00 125.86 538 PRO B O 1
ATOM 8227 N N . LEU B 2 556 ? 18.566 4.376 71.309 1.00 123.31 539 LEU B N 1
ATOM 8228 C CA . LEU B 2 556 ? 18.375 3.389 72.370 1.00 117.66 539 LEU B CA 1
ATOM 8229 C C . LEU B 2 556 ? 18.819 2.009 71.865 1.00 122.38 539 LEU B C 1
ATOM 8230 O O . LEU B 2 556 ? 18.351 1.566 70.813 1.00 124.54 539 LEU B O 1
ATOM 8235 N N . ILE B 2 557 ? 19.728 1.341 72.599 1.00 117.63 540 ILE B N 1
ATOM 8236 C CA . ILE B 2 557 ? 20.242 0.013 72.241 1.00 119.62 540 ILE B CA 1
ATOM 8237 C C . ILE B 2 557 ? 20.713 -0.756 73.482 1.00 121.21 540 ILE B C 1
ATOM 8238 O O . ILE B 2 557 ? 21.386 -0.184 74.337 1.00 118.65 540 ILE B O 1
ATOM 8243 N N . GLU B 2 558 ? 20.376 -2.051 73.565 1.00 117.88 541 GLU B N 1
ATOM 8244 C CA . GLU B 2 558 ? 20.770 -2.907 74.686 1.00 114.78 541 GLU B CA 1
ATOM 8245 C C . GLU B 2 558 ? 22.259 -3.271 74.649 1.00 121.80 541 GLU B C 1
ATOM 8246 O O . GLU B 2 558 ? 22.782 -3.625 73.588 1.00 126.69 541 GLU B O 1
ATOM 8252 N N . ALA B 2 559 ? 22.933 -3.182 75.812 1.00 114.99 542 ALA B N 1
ATOM 8253 C CA . ALA B 2 559 ? 24.353 -3.512 75.959 1.00 146.98 542 ALA B CA 1
ATOM 8254 C C . ALA B 2 559 ? 24.596 -5.015 75.819 1.00 167.26 542 ALA B C 1
ATOM 8255 O O . ALA B 2 559 ? 23.812 -5.822 76.318 1.00 137.97 542 ALA B O 1
ATOM 8257 N N . GLY C 1 34 ? 18.544 -13.195 47.049 1.00 69.09 34 GLY C N 1
ATOM 8258 C CA . GLY C 1 34 ? 19.860 -12.832 46.540 1.00 66.71 34 GLY C CA 1
ATOM 8259 C C . GLY C 1 34 ? 19.844 -11.951 45.303 1.00 68.36 34 GLY C C 1
ATOM 8260 O O . GLY C 1 34 ? 20.880 -11.382 44.932 1.00 66.11 34 GLY C O 1
ATOM 8261 N N . ARG C 1 35 ? 18.668 -11.841 44.646 1.00 64.58 35 ARG C N 1
ATOM 8262 C CA . ARG C 1 35 ? 18.479 -11.032 43.439 1.00 62.05 35 ARG C CA 1
ATOM 8263 C C . ARG C 1 35 ? 17.559 -9.861 43.743 1.00 62.69 35 ARG C C 1
ATOM 8264 O O . ARG C 1 35 ? 16.388 -10.077 44.054 1.00 63.58 35 ARG C O 1
ATOM 8272 N N . ASP C 1 36 ? 18.073 -8.625 43.643 1.00 55.42 36 ASP C N 1
ATOM 8273 C CA . ASP C 1 36 ? 17.253 -7.433 43.867 1.00 53.86 36 ASP C CA 1
ATOM 8274 C C . ASP C 1 36 ? 16.393 -7.184 42.639 1.00 55.13 36 ASP C C 1
ATOM 8275 O O . ASP C 1 36 ? 16.734 -7.633 41.541 1.00 55.17 36 ASP C O 1
ATOM 8280 N N . SER C 1 37 ? 15.276 -6.485 42.826 1.00 49.10 37 SER C N 1
ATOM 8281 C CA . SER C 1 37 ? 14.322 -6.190 41.767 1.00 47.95 37 SER C CA 1
ATOM 8282 C C . SER C 1 37 ? 14.083 -4.700 41.603 1.00 47.93 37 SER C C 1
ATOM 8283 O O . SER C 1 37 ? 13.878 -3.986 42.589 1.00 47.91 37 SER C O 1
ATOM 8286 N N . LEU C 1 38 ? 14.098 -4.238 40.347 1.00 41.29 38 LEU C N 1
ATOM 8287 C CA . LEU C 1 38 ? 13.861 -2.842 40.008 1.00 39.40 38 LEU C CA 1
ATOM 8288 C C . LEU C 1 38 ? 12.862 -2.716 38.876 1.00 42.10 38 LEU C C 1
ATOM 8289 O O . LEU C 1 38 ? 13.094 -3.224 37.777 1.00 41.14 38 LEU C O 1
ATOM 8294 N N . ILE C 1 39 ? 11.737 -2.043 39.162 1.00 38.66 39 ILE C N 1
ATOM 8295 C CA . ILE C 1 39 ? 10.667 -1.804 38.194 1.00 38.99 39 ILE C CA 1
ATOM 8296 C C . ILE C 1 39 ? 10.718 -0.360 37.756 1.00 42.14 39 ILE C C 1
ATOM 8297 O O . ILE C 1 39 ? 10.602 0.539 38.589 1.00 41.31 39 ILE C O 1
ATOM 8302 N N . PHE C 1 40 ? 10.880 -0.138 36.453 1.00 39.12 40 PHE C N 1
ATOM 8303 C CA . PHE C 1 40 ? 10.887 1.206 35.901 1.00 39.00 40 PHE C CA 1
ATOM 8304 C C . PHE C 1 40 ? 9.474 1.517 35.477 1.00 44.95 40 PHE C C 1
ATOM 8305 O O . PHE C 1 40 ? 8.925 0.835 34.607 1.00 45.98 40 PHE C O 1
ATOM 8313 N N . LEU C 1 41 ? 8.867 2.514 36.130 1.00 42.29 41 LEU C N 1
ATOM 8314 C CA . LEU C 1 41 ? 7.496 2.943 35.878 1.00 44.01 41 LEU C CA 1
ATOM 8315 C C . LEU C 1 41 ? 7.516 4.284 35.150 1.00 49.38 41 LEU C C 1
ATOM 8316 O O . LEU C 1 41 ? 8.037 5.264 35.689 1.00 48.83 41 LEU C O 1
ATOM 8321 N N . VAL C 1 42 ? 6.994 4.311 33.902 1.00 47.08 42 VAL C N 1
ATOM 8322 C CA . VAL C 1 42 ? 7.032 5.503 33.051 1.00 47.90 42 VAL C CA 1
ATOM 8323 C C . VAL C 1 42 ? 5.647 6.076 32.772 1.00 54.20 42 VAL C C 1
ATOM 8324 O O . VAL C 1 42 ? 4.746 5.353 32.351 1.00 55.15 42 VAL C O 1
ATOM 8328 N N . ASP C 1 43 ? 5.504 7.393 32.969 1.00 51.75 43 ASP C N 1
ATOM 8329 C CA . ASP C 1 43 ? 4.273 8.123 32.689 1.00 53.81 43 ASP C CA 1
ATOM 8330 C C . ASP C 1 43 ? 4.144 8.323 31.176 1.00 59.44 43 ASP C C 1
ATOM 8331 O O . ASP C 1 43 ? 5.125 8.684 30.519 1.00 59.15 43 ASP C O 1
ATOM 8336 N N . ALA C 1 44 ? 2.952 8.055 30.623 1.00 57.19 44 ALA C N 1
ATOM 8337 C CA . ALA C 1 44 ? 2.704 8.235 29.194 1.00 58.79 44 ALA C CA 1
ATOM 8338 C C . ALA C 1 44 ? 1.686 9.357 28.942 1.00 66.13 44 ALA C C 1
ATOM 8339 O O . ALA C 1 44 ? 1.039 9.389 27.893 1.00 67.95 44 ALA C O 1
ATOM 8341 N N . SER C 1 45 ? 1.570 10.302 29.898 1.00 63.29 45 SER C N 1
ATOM 8342 C CA . SER C 1 45 ? 0.681 11.461 29.795 1.00 65.68 45 SER C CA 1
ATOM 8343 C C . SER C 1 45 ? 1.177 12.427 28.720 1.00 72.91 45 SER C C 1
ATOM 8344 O O . SER C 1 45 ? 2.344 12.368 28.333 1.00 71.72 45 SER C O 1
ATOM 8347 N N . LYS C 1 46 ? 0.287 13.316 28.249 1.00 73.33 46 LYS C N 1
ATOM 8348 C CA . LYS C 1 46 ? 0.540 14.336 27.225 1.00 76.13 46 LYS C CA 1
ATOM 8349 C C . LYS C 1 46 ? 1.842 15.125 27.467 1.00 79.49 46 LYS C C 1
ATOM 8350 O O . LYS C 1 46 ? 2.644 15.271 26.540 1.00 79.84 46 LYS C O 1
ATOM 8356 N N . ALA C 1 47 ? 2.047 15.606 28.713 1.00 74.95 47 ALA C N 1
ATOM 8357 C CA . ALA C 1 47 ? 3.207 16.401 29.126 1.00 74.66 47 ALA C CA 1
ATOM 8358 C C . ALA C 1 47 ? 4.553 15.676 29.018 1.00 75.94 47 ALA C C 1
ATOM 8359 O O . ALA C 1 47 ? 5.582 16.343 28.894 1.00 76.06 47 ALA C O 1
ATOM 8361 N N . MET C 1 48 ? 4.552 14.324 29.053 1.00 69.92 48 MET C N 1
ATOM 8362 C CA . MET C 1 48 ? 5.773 13.512 28.949 1.00 67.27 48 MET C CA 1
ATOM 8363 C C . MET C 1 48 ? 6.391 13.567 27.557 1.00 73.59 48 MET C C 1
ATOM 8364 O O . MET C 1 48 ? 7.579 13.297 27.400 1.00 72.29 48 MET C O 1
ATOM 8369 N N . PHE C 1 49 ? 5.588 13.927 26.554 1.00 73.33 49 PHE C N 1
ATOM 8370 C CA . PHE C 1 49 ? 6.041 14.009 25.172 1.00 75.32 49 PHE C CA 1
ATOM 8371 C C . PHE C 1 49 ? 6.178 15.467 24.717 1.00 84.73 49 PHE C C 1
ATOM 8372 O O . PHE C 1 49 ? 6.167 15.747 23.514 1.00 87.17 49 PHE C O 1
ATOM 8380 N N . GLU C 1 50 ? 6.342 16.388 25.681 1.00 82.97 50 GLU C N 1
ATOM 8381 C CA . GLU C 1 50 ? 6.484 17.814 25.400 1.00 86.90 50 GLU C CA 1
ATOM 8382 C C . GLU C 1 50 ? 7.876 18.308 25.767 1.00 91.82 50 GLU C C 1
ATOM 8383 O O . GLU C 1 50 ? 8.318 18.127 26.903 1.00 88.92 50 GLU C O 1
ATOM 8389 N N . SER C 1 51 ? 8.552 18.954 24.801 1.00 92.38 51 SER C N 1
ATOM 8390 C CA . SER C 1 51 ? 9.900 19.496 24.957 1.00 92.86 51 SER C CA 1
ATOM 8391 C C . SER C 1 51 ? 9.988 20.570 26.045 1.00 99.12 51 SER C C 1
ATOM 8392 O O . SER C 1 51 ? 9.022 21.291 26.307 1.00 101.50 51 SER C O 1
ATOM 8395 N N . GLN C 1 52 ? 11.155 20.643 26.683 1.00 94.37 52 GLN C N 1
ATOM 8396 C CA . GLN C 1 52 ? 11.439 21.576 27.761 1.00 135.37 52 GLN C CA 1
ATOM 8397 C C . GLN C 1 52 ? 12.165 22.819 27.224 1.00 175.34 52 GLN C C 1
ATOM 8398 O O . GLN C 1 52 ? 13.187 22.705 26.545 1.00 138.25 52 GLN C O 1
ATOM 8404 N N . ASP C 1 55 ? 16.060 20.832 20.645 1.00 110.59 55 ASP C N 1
ATOM 8405 C CA . ASP C 1 55 ? 16.566 21.508 21.838 1.00 109.70 55 ASP C CA 1
ATOM 8406 C C . ASP C 1 55 ? 16.857 20.471 22.944 1.00 107.80 55 ASP C C 1
ATOM 8407 O O . ASP C 1 55 ? 17.906 19.827 22.923 1.00 105.85 55 ASP C O 1
ATOM 8412 N N . GLU C 1 56 ? 15.920 20.284 23.877 1.00 101.42 56 GLU C N 1
ATOM 8413 C CA . GLU C 1 56 ? 16.047 19.300 24.944 1.00 96.55 56 GLU C CA 1
ATOM 8414 C C . GLU C 1 56 ? 15.096 18.142 24.656 1.00 96.69 56 GLU C C 1
ATOM 8415 O O . GLU C 1 56 ? 14.012 18.365 24.113 1.00 97.96 56 GLU C O 1
ATOM 8421 N N . LEU C 1 57 ? 15.506 16.910 25.023 1.00 88.08 57 LEU C N 1
ATOM 8422 C CA . LEU C 1 57 ? 14.688 15.704 24.845 1.00 84.74 57 LEU C CA 1
ATOM 8423 C C . LEU C 1 57 ? 13.427 15.791 25.692 1.00 85.81 57 LEU C C 1
ATOM 8424 O O . LEU C 1 57 ? 13.426 16.449 26.740 1.00 84.66 57 LEU C O 1
ATOM 8429 N N . THR C 1 58 ? 12.360 15.113 25.248 1.00 81.31 58 THR C N 1
ATOM 8430 C CA . THR C 1 58 ? 11.097 15.060 25.979 1.00 79.97 58 THR C CA 1
ATOM 8431 C C . THR C 1 58 ? 11.334 14.243 27.255 1.00 78.84 58 THR C C 1
ATOM 8432 O O . THR C 1 58 ? 12.159 13.320 27.223 1.00 76.12 58 THR C O 1
ATOM 8436 N N . PRO C 1 59 ? 10.636 14.542 28.378 1.00 73.74 59 PRO C N 1
ATOM 8437 C CA . PRO C 1 59 ? 10.845 13.742 29.602 1.00 70.28 59 PRO C CA 1
ATOM 8438 C C . PRO C 1 59 ? 10.731 12.232 29.362 1.00 70.79 59 PRO C C 1
ATOM 8439 O O . PRO C 1 59 ? 11.453 11.466 30.003 1.00 68.18 59 PRO C O 1
ATOM 8443 N N . PHE C 1 60 ? 9.885 11.814 28.393 1.00 67.33 60 PHE C N 1
ATOM 8444 C CA . PHE C 1 60 ? 9.703 10.415 28.002 1.00 65.35 60 PHE C CA 1
ATOM 8445 C C . PHE C 1 60 ? 10.980 9.845 27.363 1.00 67.75 60 PHE C C 1
ATOM 8446 O O . PHE C 1 60 ? 11.446 8.784 27.783 1.00 65.34 60 PHE C O 1
ATOM 8454 N N . ASP C 1 61 ? 11.528 10.545 26.343 1.00 65.25 61 ASP C N 1
ATOM 8455 C CA . ASP C 1 61 ? 12.746 10.141 25.637 1.00 64.19 61 ASP C CA 1
ATOM 8456 C C . ASP C 1 61 ? 13.897 10.054 26.627 1.00 64.35 61 ASP C C 1
ATOM 8457 O O . ASP C 1 61 ? 14.662 9.091 26.594 1.00 62.41 61 ASP C O 1
ATOM 8462 N N . MET C 1 62 ? 13.977 11.039 27.540 1.00 59.75 62 MET C N 1
ATOM 8463 C CA . MET C 1 62 ? 14.966 11.116 28.609 1.00 56.99 62 MET C CA 1
ATOM 8464 C C . MET C 1 62 ? 14.864 9.854 29.468 1.00 55.92 62 MET C C 1
ATOM 8465 O O . MET C 1 62 ? 15.884 9.217 29.726 1.00 53.86 62 MET C O 1
ATOM 8470 N N . SER C 1 63 ? 13.623 9.464 29.846 1.00 50.54 63 SER C N 1
ATOM 8471 C CA . SER C 1 63 ? 13.325 8.281 30.655 1.00 47.62 63 SER C CA 1
ATOM 8472 C C . SER C 1 63 ? 13.730 6.996 29.948 1.00 48.92 63 SER C C 1
ATOM 8473 O O . SER C 1 63 ? 14.465 6.207 30.539 1.00 46.58 63 SER C O 1
ATOM 8476 N N . ILE C 1 64 ? 13.296 6.808 28.678 1.00 45.70 64 ILE C N 1
ATOM 8477 C CA . ILE C 1 64 ? 13.625 5.634 27.855 1.00 44.52 64 ILE C CA 1
ATOM 8478 C C . ILE C 1 64 ? 15.138 5.445 27.766 1.00 45.45 64 ILE C C 1
ATOM 8479 O O . ILE C 1 64 ? 15.639 4.368 28.092 1.00 42.94 64 ILE C O 1
ATOM 8484 N N . GLN C 1 65 ? 15.858 6.511 27.378 1.00 42.37 65 GLN C N 1
ATOM 8485 C CA . GLN C 1 65 ? 17.317 6.508 27.248 1.00 41.23 65 GLN C CA 1
ATOM 8486 C C . GLN C 1 65 ? 18.010 6.188 28.567 1.00 42.51 65 GLN C C 1
ATOM 8487 O O . GLN C 1 65 ? 19.002 5.460 28.571 1.00 40.87 65 GLN C O 1
ATOM 8493 N N . CYS C 1 66 ? 17.473 6.707 29.681 1.00 38.78 66 CYS C N 1
ATOM 8494 C CA . CYS C 1 66 ? 17.993 6.472 31.025 1.00 36.77 66 CYS C CA 1
ATOM 8495 C C . CYS C 1 66 ? 17.861 4.994 31.387 1.00 40.34 66 CYS C C 1
ATOM 8496 O O . CYS C 1 66 ? 18.813 4.413 31.913 1.00 39.22 66 CYS C O 1
ATOM 8499 N N . ILE C 1 67 ? 16.692 4.391 31.087 1.00 37.04 67 ILE C N 1
ATOM 8500 C CA . ILE C 1 67 ? 16.398 2.981 31.359 1.00 35.92 67 ILE C CA 1
ATOM 8501 C C . ILE C 1 67 ? 17.326 2.065 30.560 1.00 40.57 67 ILE C C 1
ATOM 8502 O O . ILE C 1 67 ? 17.890 1.128 31.131 1.00 38.65 67 ILE C O 1
ATOM 8507 N N . GLN C 1 68 ? 17.515 2.362 29.258 1.00 39.62 68 GLN C N 1
ATOM 8508 C CA . GLN C 1 68 ? 18.406 1.604 28.384 1.00 40.40 68 GLN C CA 1
ATOM 8509 C C . GLN C 1 68 ? 19.792 1.572 28.995 1.00 43.89 68 GLN C C 1
ATOM 8510 O O . GLN C 1 68 ? 20.395 0.504 29.084 1.00 43.71 68 GLN C O 1
ATOM 8516 N N . SER C 1 69 ? 20.284 2.748 29.437 1.00 39.83 69 SER C N 1
ATOM 8517 C CA . SER C 1 69 ? 21.599 2.910 30.041 1.00 38.12 69 SER C CA 1
ATOM 8518 C C . SER C 1 69 ? 21.791 1.964 31.208 1.00 40.09 69 SER C C 1
ATOM 8519 O O . SER C 1 69 ? 22.788 1.237 31.229 1.00 39.33 69 SER C O 1
ATOM 8522 N N . VAL C 1 70 ? 20.808 1.926 32.141 1.00 35.52 70 VAL C N 1
ATOM 8523 C CA . VAL C 1 70 ? 20.844 1.042 33.308 1.00 33.79 70 VAL C CA 1
ATOM 8524 C C . VAL C 1 70 ? 20.901 -0.403 32.827 1.00 39.67 70 VAL C C 1
ATOM 8525 O O . VAL C 1 70 ? 21.774 -1.142 33.275 1.00 38.34 70 VAL C O 1
ATOM 8529 N N . TYR C 1 71 ? 20.044 -0.771 31.854 1.00 39.23 71 TYR C N 1
ATOM 8530 C CA . TYR C 1 71 ? 20.015 -2.110 31.259 1.00 40.64 71 TYR C CA 1
ATOM 8531 C C . TYR C 1 71 ? 21.406 -2.516 30.743 1.00 44.96 71 TYR C C 1
ATOM 8532 O O . TYR C 1 71 ? 21.904 -3.580 31.119 1.00 44.45 71 TYR C O 1
ATOM 8541 N N . ILE C 1 72 ? 22.048 -1.644 29.933 1.00 42.04 72 ILE C N 1
ATOM 8542 C CA . ILE C 1 72 ? 23.368 -1.887 29.348 1.00 42.03 72 ILE C CA 1
ATOM 8543 C C . ILE C 1 72 ? 24.450 -1.989 30.427 1.00 45.22 72 ILE C C 1
ATOM 8544 O O . ILE C 1 72 ? 25.252 -2.925 30.384 1.00 45.42 72 ILE C O 1
ATOM 8549 N N . SER C 1 73 ? 24.455 -1.049 31.398 1.00 40.52 73 SER C N 1
ATOM 8550 C CA . SER C 1 73 ? 25.409 -1.032 32.509 1.00 38.66 73 SER C CA 1
ATOM 8551 C C . SER C 1 73 ? 25.293 -2.298 33.344 1.00 41.86 73 SER C C 1
ATOM 8552 O O . SER C 1 73 ? 26.319 -2.862 33.722 1.00 41.03 73 SER C O 1
ATOM 8555 N N . LYS C 1 74 ? 24.048 -2.775 33.579 1.00 38.90 74 LYS C N 1
ATOM 8556 C CA . LYS C 1 74 ? 23.779 -4.009 34.324 1.00 39.05 74 LYS C CA 1
ATOM 8557 C C . LYS C 1 74 ? 24.362 -5.222 33.607 1.00 45.80 74 LYS C C 1
ATOM 8558 O O . LYS C 1 74 ? 24.683 -6.223 34.250 1.00 45.87 74 LYS C O 1
ATOM 8564 N N . ILE C 1 75 ? 24.506 -5.127 32.277 1.00 44.29 75 ILE C N 1
ATOM 8565 C CA . ILE C 1 75 ? 25.093 -6.188 31.466 1.00 45.55 75 ILE C CA 1
ATOM 8566 C C . ILE C 1 75 ? 26.616 -6.103 31.517 1.00 49.05 75 ILE C C 1
ATOM 8567 O O . ILE C 1 75 ? 27.272 -7.121 31.750 1.00 48.87 75 ILE C O 1
ATOM 8572 N N . ILE C 1 76 ? 27.170 -4.889 31.323 1.00 45.37 76 ILE C N 1
ATOM 8573 C CA . ILE C 1 76 ? 28.613 -4.629 31.361 1.00 44.55 76 ILE C CA 1
ATOM 8574 C C . ILE C 1 76 ? 29.223 -5.149 32.673 1.00 47.41 76 ILE C C 1
ATOM 8575 O O . ILE C 1 76 ? 30.279 -5.780 32.638 1.00 46.96 76 ILE C O 1
ATOM 8580 N N . SER C 1 77 ? 28.530 -4.928 33.806 1.00 43.71 77 SER C N 1
ATOM 8581 C CA . SER C 1 77 ? 28.982 -5.332 35.134 1.00 42.99 77 SER C CA 1
ATOM 8582 C C . SER C 1 77 ? 28.530 -6.733 35.570 1.00 49.87 77 SER C C 1
ATOM 8583 O O . SER C 1 77 ? 28.803 -7.129 36.708 1.00 48.65 77 SER C O 1
ATOM 8586 N N . SER C 1 78 ? 27.872 -7.493 34.665 1.00 50.50 78 SER C N 1
ATOM 8587 C CA . SER C 1 78 ? 27.347 -8.849 34.914 1.00 52.94 78 SER C CA 1
ATOM 8588 C C . SER C 1 78 ? 26.478 -8.924 36.193 1.00 57.94 78 SER C C 1
ATOM 8589 O O . SER C 1 78 ? 26.590 -9.863 36.992 1.00 58.27 78 SER C O 1
ATOM 8592 N N . ASP C 1 79 ? 25.616 -7.904 36.371 1.00 54.41 79 ASP C N 1
ATOM 8593 C CA . ASP C 1 79 ? 24.716 -7.773 37.511 1.00 54.34 79 ASP C CA 1
ATOM 8594 C C . ASP C 1 79 ? 23.592 -8.792 37.427 1.00 60.05 79 ASP C C 1
ATOM 8595 O O . ASP C 1 79 ? 23.044 -9.015 36.344 1.00 61.22 79 ASP C O 1
ATOM 8600 N N . ARG C 1 80 ? 23.253 -9.412 38.568 1.00 56.73 80 ARG C N 1
ATOM 8601 C CA . ARG C 1 80 ? 22.208 -10.436 38.633 1.00 58.53 80 ARG C CA 1
ATOM 8602 C C . ARG C 1 80 ? 20.813 -9.889 38.962 1.00 61.53 80 ARG C C 1
ATOM 8603 O O . ARG C 1 80 ? 19.884 -10.679 39.139 1.00 63.00 80 ARG C O 1
ATOM 8611 N N . ASP C 1 81 ? 20.657 -8.554 39.050 1.00 55.65 81 ASP C N 1
ATOM 8612 C CA . ASP C 1 81 ? 19.361 -7.940 39.363 1.00 55.42 81 ASP C CA 1
ATOM 8613 C C . ASP C 1 81 ? 18.331 -8.137 38.255 1.00 58.05 81 ASP C C 1
ATOM 8614 O O . ASP C 1 81 ? 18.698 -8.300 37.085 1.00 58.23 81 ASP C O 1
ATOM 8619 N N . LEU C 1 82 ? 17.046 -8.147 38.639 1.00 52.96 82 LEU C N 1
ATOM 8620 C CA . LEU C 1 82 ? 15.929 -8.308 37.717 1.00 53.32 82 LEU C CA 1
ATOM 8621 C C . LEU C 1 82 ? 15.353 -6.949 37.402 1.00 53.62 82 LEU C C 1
ATOM 8622 O O . LEU C 1 82 ? 15.163 -6.130 38.303 1.00 52.42 82 LEU C O 1
ATOM 8627 N N . LEU C 1 83 ? 15.088 -6.703 36.123 1.00 48.46 83 LEU C N 1
ATOM 8628 C CA . LEU C 1 83 ? 14.567 -5.422 35.668 1.00 46.82 83 LEU C CA 1
ATOM 8629 C C . LEU C 1 83 ? 13.197 -5.567 35.021 1.00 49.77 83 LEU C C 1
ATOM 8630 O O . LEU C 1 83 ? 12.909 -6.606 34.423 1.00 51.17 83 LEU C O 1
ATOM 8635 N N . ALA C 1 84 ? 12.342 -4.539 35.173 1.00 43.80 84 ALA C N 1
ATOM 8636 C CA . ALA C 1 84 ? 10.997 -4.512 34.599 1.00 44.39 84 ALA C CA 1
ATOM 8637 C C . ALA C 1 84 ? 10.681 -3.149 34.013 1.00 46.05 84 ALA C C 1
ATOM 8638 O O . ALA C 1 84 ? 11.227 -2.147 34.478 1.00 44.11 84 ALA C O 1
ATOM 8640 N N . VAL C 1 85 ? 9.806 -3.106 32.988 1.00 42.87 85 VAL C N 1
ATOM 8641 C CA . VAL C 1 85 ? 9.404 -1.861 32.325 1.00 42.31 85 VAL C CA 1
ATOM 8642 C C . VAL C 1 85 ? 7.889 -1.772 32.214 1.00 46.82 85 VAL C C 1
ATOM 8643 O O . VAL C 1 85 ? 7.268 -2.555 31.493 1.00 48.53 85 VAL C O 1
ATOM 8647 N N . VAL C 1 86 ? 7.299 -0.802 32.927 1.00 42.32 86 VAL C N 1
ATOM 8648 C CA . VAL C 1 86 ? 5.851 -0.575 32.951 1.00 43.37 86 VAL C CA 1
ATOM 8649 C C . VAL C 1 86 ? 5.526 0.856 32.543 1.00 46.60 86 VAL C C 1
ATOM 8650 O O . VAL C 1 86 ? 6.246 1.784 32.914 1.00 44.55 86 VAL C O 1
ATOM 8654 N N . PHE C 1 87 ? 4.420 1.024 31.802 1.00 44.69 87 PHE C N 1
ATOM 8655 C CA . PHE C 1 87 ? 3.911 2.320 31.365 1.00 45.22 87 PHE C CA 1
ATOM 8656 C C . PHE C 1 87 ? 2.473 2.505 31.824 1.00 49.65 87 PHE C C 1
ATOM 8657 O O . PHE C 1 87 ? 1.715 1.541 31.867 1.00 50.21 87 PHE C O 1
ATOM 8665 N N . TYR C 1 88 ? 2.096 3.737 32.160 1.00 46.27 88 TYR C N 1
ATOM 8666 C CA . TYR C 1 88 ? 0.734 4.046 32.578 1.00 47.54 88 TYR C CA 1
ATOM 8667 C C . TYR C 1 88 ? 0.267 5.316 31.892 1.00 53.54 88 TYR C C 1
ATOM 8668 O O . TYR C 1 88 ? 1.080 6.201 31.610 1.00 53.13 88 TYR C O 1
ATOM 8677 N N . GLY C 1 89 ? -1.030 5.392 31.635 1.00 51.99 89 GLY C N 1
ATOM 8678 C CA . GLY C 1 89 ? -1.624 6.518 30.931 1.00 53.72 89 GLY C CA 1
ATOM 8679 C C . GLY C 1 89 ? -1.723 6.212 29.453 1.00 59.28 89 GLY C C 1
ATOM 8680 O O . GLY C 1 89 ? -2.069 7.088 28.657 1.00 61.17 89 GLY C O 1
ATOM 8681 N N . THR C 1 90 ? -1.401 4.958 29.078 1.00 54.90 90 THR C N 1
ATOM 8682 C CA . THR C 1 90 ? -1.482 4.453 27.709 1.00 56.34 90 THR C CA 1
ATOM 8683 C C . THR C 1 90 ? -2.938 4.091 27.403 1.00 63.80 90 THR C C 1
ATOM 8684 O O . THR C 1 90 ? -3.693 3.807 28.324 1.00 62.97 90 THR C O 1
ATOM 8688 N N . GLU C 1 91 ? -3.325 4.067 26.123 1.00 63.96 91 GLU C N 1
ATOM 8689 C CA . GLU C 1 91 ? -4.681 3.687 25.716 1.00 66.50 91 GLU C CA 1
ATOM 8690 C C . GLU C 1 91 ? -4.857 2.161 25.843 1.00 71.54 91 GLU C C 1
ATOM 8691 O O . GLU C 1 91 ? -5.943 1.690 26.182 1.00 72.28 91 GLU C O 1
ATOM 8697 N N . LYS C 1 92 ? -3.772 1.408 25.597 1.00 68.01 92 LYS C N 1
ATOM 8698 C CA . LYS C 1 92 ? -3.726 -0.052 25.656 1.00 68.62 92 LYS C CA 1
ATOM 8699 C C . LYS C 1 92 ? -3.246 -0.540 27.027 1.00 70.79 92 LYS C C 1
ATOM 8700 O O . LYS C 1 92 ? -2.459 0.145 27.682 1.00 68.56 92 LYS C O 1
ATOM 8706 N N . ASP C 1 93 ? -3.702 -1.732 27.443 1.00 68.20 93 ASP C N 1
ATOM 8707 C CA . ASP C 1 93 ? -3.331 -2.338 28.724 1.00 66.51 93 ASP C CA 1
ATOM 8708 C C . ASP C 1 93 ? -2.823 -3.781 28.585 1.00 70.30 93 ASP C C 1
ATOM 8709 O O . ASP C 1 93 ? -3.450 -4.579 27.888 1.00 72.32 93 ASP C O 1
ATOM 8714 N N . LYS C 1 94 ? -1.687 -4.110 29.247 1.00 64.27 94 LYS C N 1
ATOM 8715 C CA . LYS C 1 94 ? -1.057 -5.441 29.189 1.00 64.62 94 LYS C CA 1
ATOM 8716 C C . LYS C 1 94 ? -0.746 -6.045 30.577 1.00 67.89 94 LYS C C 1
ATOM 8717 O O . LYS C 1 94 ? 0.193 -6.830 30.734 1.00 67.72 94 LYS C O 1
ATOM 8723 N N . ASN C 1 95 ? -1.557 -5.702 31.568 1.00 64.02 95 ASN C N 1
ATOM 8724 C CA . ASN C 1 95 ? -1.424 -6.202 32.933 1.00 63.68 95 ASN C CA 1
ATOM 8725 C C . ASN C 1 95 ? -2.249 -7.464 33.126 1.00 70.36 95 ASN C C 1
ATOM 8726 O O . ASN C 1 95 ? -3.256 -7.650 32.442 1.00 72.17 95 ASN C O 1
ATOM 8731 N N . SER C 1 96 ? -1.826 -8.324 34.064 1.00 67.16 96 SER C N 1
ATOM 8732 C CA . SER C 1 96 ? -2.466 -9.607 34.363 1.00 69.66 96 SER C CA 1
ATOM 8733 C C . SER C 1 96 ? -3.912 -9.504 34.853 1.00 75.06 96 SER C C 1
ATOM 8734 O O . SER C 1 96 ? -4.697 -10.408 34.572 1.00 78.06 96 SER C O 1
ATOM 8737 N N . VAL C 1 97 ? -4.273 -8.423 35.562 1.00 69.18 97 VAL C N 1
ATOM 8738 C CA . VAL C 1 97 ? -5.640 -8.265 36.078 1.00 69.92 97 VAL C CA 1
ATOM 8739 C C . VAL C 1 97 ? -6.511 -7.385 35.178 1.00 73.62 97 VAL C C 1
ATOM 8740 O O . VAL C 1 97 ? -7.631 -7.038 35.560 1.00 74.82 97 VAL C O 1
ATOM 8744 N N . ASN C 1 98 ? -6.002 -7.049 33.981 1.00 68.72 98 ASN C N 1
ATOM 8745 C CA . ASN C 1 98 ? -6.660 -6.227 32.962 1.00 68.73 98 ASN C CA 1
ATOM 8746 C C . ASN C 1 98 ? -7.110 -4.852 33.497 1.00 71.36 98 ASN C C 1
ATOM 8747 O O . ASN C 1 98 ? -8.165 -4.347 33.093 1.00 72.19 98 ASN C O 1
ATOM 8752 N N . PHE C 1 99 ? -6.283 -4.239 34.384 1.00 65.46 99 PHE C N 1
ATOM 8753 C CA . PHE C 1 99 ? -6.529 -2.893 34.907 1.00 64.29 99 PHE C CA 1
ATOM 8754 C C . PHE C 1 99 ? -6.374 -1.944 33.730 1.00 66.57 99 PHE C C 1
ATOM 8755 O O . PHE C 1 99 ? -5.487 -2.147 32.896 1.00 65.04 99 PHE C O 1
ATOM 8763 N N . LYS C 1 100 ? -7.236 -0.929 33.642 1.00 63.19 100 LYS C N 1
ATOM 8764 C CA . LYS C 1 100 ? -7.213 -0.008 32.512 1.00 62.77 100 LYS C CA 1
ATOM 8765 C C . LYS C 1 100 ? -6.042 0.975 32.495 1.00 63.15 100 LYS C C 1
ATOM 8766 O O . LYS C 1 100 ? -5.647 1.514 33.532 1.00 61.60 100 LYS C O 1
ATOM 8772 N N . ASN C 1 101 ? -5.496 1.181 31.279 1.00 58.41 101 ASN C N 1
ATOM 8773 C CA . ASN C 1 101 ? -4.452 2.136 30.915 1.00 56.34 101 ASN C CA 1
ATOM 8774 C C . ASN C 1 101 ? -3.088 1.882 31.590 1.00 56.10 101 ASN C C 1
ATOM 8775 O O . ASN C 1 101 ? -2.375 2.838 31.918 1.00 54.23 101 ASN C O 1
ATOM 8780 N N . ILE C 1 102 ? -2.707 0.597 31.747 1.00 51.44 102 ILE C N 1
ATOM 8781 C CA . ILE C 1 102 ? -1.421 0.181 32.323 1.00 49.19 102 ILE C CA 1
ATOM 8782 C C . ILE C 1 102 ? -0.813 -0.897 31.422 1.00 52.78 102 ILE C C 1
ATOM 8783 O O . ILE C 1 102 ? -1.431 -1.939 31.210 1.00 53.43 102 ILE C O 1
ATOM 8788 N N . TYR C 1 103 ? 0.399 -0.651 30.912 1.00 48.62 103 TYR C N 1
ATOM 8789 C CA . TYR C 1 103 ? 1.093 -1.551 29.998 1.00 49.23 103 TYR C CA 1
ATOM 8790 C C . TYR C 1 103 ? 2.414 -2.096 30.549 1.00 52.28 103 TYR C C 1
ATOM 8791 O O . TYR C 1 103 ? 3.407 -1.363 30.643 1.00 50.60 103 TYR C O 1
ATOM 8800 N N . VAL C 1 104 ? 2.441 -3.399 30.865 1.00 49.35 104 VAL C N 1
ATOM 8801 C CA . VAL C 1 104 ? 3.671 -4.037 31.334 1.00 47.32 104 VAL C CA 1
ATOM 8802 C C . VAL C 1 104 ? 4.440 -4.504 30.097 1.00 51.31 104 VAL C C 1
ATOM 8803 O O . VAL C 1 104 ? 4.167 -5.580 29.555 1.00 52.50 104 VAL C O 1
ATOM 8807 N N . LEU C 1 105 ? 5.362 -3.651 29.625 1.00 46.81 105 LEU C N 1
ATOM 8808 C CA . LEU C 1 105 ? 6.188 -3.934 28.455 1.00 48.00 105 LEU C CA 1
ATOM 8809 C C . LEU C 1 105 ? 7.111 -5.120 28.743 1.00 52.99 105 LEU C C 1
ATOM 8810 O O . LEU C 1 105 ? 7.135 -6.074 27.965 1.00 55.17 105 LEU C O 1
ATOM 8815 N N . GLN C 1 106 ? 7.847 -5.058 29.867 1.00 47.41 106 GLN C N 1
ATOM 8816 C CA . GLN C 1 106 ? 8.778 -6.101 30.276 1.00 46.79 106 GLN C CA 1
ATOM 8817 C C . GLN C 1 106 ? 8.571 -6.498 31.724 1.00 50.17 106 GLN C C 1
ATOM 8818 O O . GLN C 1 106 ? 8.687 -5.663 32.625 1.00 47.82 106 GLN C O 1
ATOM 8824 N N . GLU C 1 107 ? 8.284 -7.785 31.947 1.00 48.54 107 GLU C N 1
ATOM 8825 C CA . GLU C 1 107 ? 8.115 -8.366 33.279 1.00 48.16 107 GLU C CA 1
ATOM 8826 C C . GLU C 1 107 ? 9.478 -8.418 33.988 1.00 50.31 107 GLU C C 1
ATOM 8827 O O . GLU C 1 107 ? 10.508 -8.188 33.350 1.00 49.49 107 GLU C O 1
ATOM 8833 N N . LEU C 1 108 ? 9.495 -8.711 35.298 1.00 45.98 108 LEU C N 1
ATOM 8834 C CA . LEU C 1 108 ? 10.756 -8.799 36.030 1.00 44.14 108 LEU C CA 1
ATOM 8835 C C . LEU C 1 108 ? 11.576 -9.991 35.557 1.00 50.53 108 LEU C C 1
ATOM 8836 O O . LEU C 1 108 ? 11.132 -11.134 35.671 1.00 52.63 108 LEU C O 1
ATOM 8841 N N . ASP C 1 109 ? 12.747 -9.709 34.979 1.00 46.63 109 ASP C N 1
ATOM 8842 C CA . ASP C 1 109 ? 13.668 -10.714 34.454 1.00 47.97 109 ASP C CA 1
ATOM 8843 C C . ASP C 1 109 ? 15.048 -10.104 34.199 1.00 50.16 109 ASP C C 1
ATOM 8844 O O . ASP C 1 109 ? 15.186 -8.877 34.177 1.00 47.48 109 ASP C O 1
ATOM 8849 N N . ASN C 1 110 ? 16.067 -10.970 34.022 1.00 48.22 110 ASN C N 1
ATOM 8850 C CA . ASN C 1 110 ? 17.443 -10.584 33.727 1.00 47.03 110 ASN C CA 1
ATOM 8851 C C . ASN C 1 110 ? 17.497 -9.805 32.407 1.00 51.85 110 ASN C C 1
ATOM 8852 O O . ASN C 1 110 ? 16.825 -10.196 31.447 1.00 53.57 110 ASN C O 1
ATOM 8857 N N . PRO C 1 111 ? 18.285 -8.713 32.330 1.00 47.02 111 PRO C N 1
ATOM 8858 C CA . PRO C 1 111 ? 18.366 -7.969 31.061 1.00 47.51 111 PRO C CA 1
ATOM 8859 C C . PRO C 1 111 ? 19.111 -8.760 29.984 1.00 54.70 111 PRO C C 1
ATOM 8860 O O . PRO C 1 111 ? 19.946 -9.609 30.297 1.00 54.20 111 PRO C O 1
ATOM 8864 N N . GLY C 1 112 ? 18.772 -8.488 28.731 1.00 54.12 112 GLY C N 1
ATOM 8865 C CA . GLY C 1 112 ? 19.366 -9.146 27.576 1.00 56.60 112 GLY C CA 1
ATOM 8866 C C . GLY C 1 112 ? 19.362 -8.275 26.338 1.00 62.20 112 GLY C C 1
ATOM 8867 O O . GLY C 1 112 ? 18.964 -7.107 26.392 1.00 61.57 112 GLY C O 1
ATOM 8868 N N . ALA C 1 113 ? 19.797 -8.849 25.212 1.00 60.37 113 ALA C N 1
ATOM 8869 C CA . ALA C 1 113 ? 19.883 -8.164 23.924 1.00 61.40 113 ALA C CA 1
ATOM 8870 C C . ALA C 1 113 ? 18.526 -7.700 23.405 1.00 65.87 113 ALA C C 1
ATOM 8871 O O . ALA C 1 113 ? 18.365 -6.510 23.125 1.00 65.22 113 ALA C O 1
ATOM 8873 N N . LYS C 1 114 ? 17.549 -8.630 23.306 1.00 63.38 114 LYS C N 1
ATOM 8874 C CA . LYS C 1 114 ? 16.199 -8.369 22.806 1.00 64.51 114 LYS C CA 1
ATOM 8875 C C . LYS C 1 114 ? 15.478 -7.291 23.601 1.00 66.32 114 LYS C C 1
ATOM 8876 O O . LYS C 1 114 ? 14.850 -6.420 22.996 1.00 66.65 114 LYS C O 1
ATOM 8882 N N . ARG C 1 115 ? 15.592 -7.335 24.949 1.00 60.44 115 ARG C N 1
ATOM 8883 C CA . ARG C 1 115 ? 14.972 -6.360 25.851 1.00 58.12 115 ARG C CA 1
ATOM 8884 C C . ARG C 1 115 ? 15.525 -4.959 25.627 1.00 61.06 115 ARG C C 1
ATOM 8885 O O . ARG C 1 115 ? 14.748 -4.003 25.615 1.00 60.81 115 ARG C O 1
ATOM 8893 N N . ILE C 1 116 ? 16.854 -4.844 25.402 1.00 56.68 116 ILE C N 1
ATOM 8894 C CA . ILE C 1 116 ? 17.514 -3.570 25.106 1.00 55.61 116 ILE C CA 1
ATOM 8895 C C . ILE C 1 116 ? 17.043 -3.065 23.736 1.00 62.00 116 ILE C C 1
ATOM 8896 O O . ILE C 1 116 ? 16.677 -1.893 23.609 1.00 61.44 116 ILE C O 1
ATOM 8901 N N . LEU C 1 117 ? 17.013 -3.966 22.730 1.00 61.22 117 LEU C N 1
ATOM 8902 C CA . LEU C 1 117 ? 16.560 -3.648 21.376 1.00 64.06 117 LEU C CA 1
ATOM 8903 C C . LEU C 1 117 ? 15.140 -3.104 21.406 1.00 69.32 117 LEU C C 1
ATOM 8904 O O . LEU C 1 117 ? 14.852 -2.118 20.726 1.00 70.31 117 LEU C O 1
ATOM 8909 N N . GLU C 1 118 ? 14.268 -3.738 22.214 1.00 65.66 118 GLU C N 1
ATOM 8910 C CA . GLU C 1 118 ? 12.865 -3.369 22.392 1.00 66.13 118 GLU C CA 1
ATOM 8911 C C . GLU C 1 118 ? 12.730 -1.933 22.897 1.00 68.63 118 GLU C C 1
ATOM 8912 O O . GLU C 1 118 ? 11.918 -1.182 22.360 1.00 69.87 118 GLU C O 1
ATOM 8918 N N . LEU C 1 119 ? 13.538 -1.551 23.905 1.00 62.40 119 LEU C N 1
ATOM 8919 C CA . LEU C 1 119 ? 13.532 -0.205 24.484 1.00 60.86 119 LEU C CA 1
ATOM 8920 C C . LEU C 1 119 ? 14.001 0.845 23.477 1.00 66.55 119 LEU C C 1
ATOM 8921 O O . LEU C 1 119 ? 13.470 1.956 23.470 1.00 66.38 119 LEU C O 1
ATOM 8926 N N . ASP C 1 120 ? 14.978 0.481 22.616 1.00 64.60 120 ASP C N 1
ATOM 8927 C CA . ASP C 1 120 ? 15.540 1.354 21.583 1.00 66.36 120 ASP C CA 1
ATOM 8928 C C . ASP C 1 120 ? 14.489 1.775 20.547 1.00 74.02 120 ASP C C 1
ATOM 8929 O O . ASP C 1 120 ? 14.670 2.792 19.883 1.00 75.36 120 ASP C O 1
ATOM 8934 N N . GLN C 1 121 ? 13.385 1.009 20.428 1.00 72.00 121 GLN C N 1
ATOM 8935 C CA . GLN C 1 121 ? 12.289 1.276 19.486 1.00 75.19 121 GLN C CA 1
ATOM 8936 C C . GLN C 1 121 ? 11.452 2.499 19.861 1.00 79.77 121 GLN C C 1
ATOM 8937 O O . GLN C 1 121 ? 10.661 2.968 19.040 1.00 81.71 121 GLN C O 1
ATOM 8943 N N . PHE C 1 122 ? 11.622 3.006 21.101 1.00 74.39 122 PHE C N 1
ATOM 8944 C CA . PHE C 1 122 ? 10.897 4.168 21.626 1.00 74.16 122 PHE C CA 1
ATOM 8945 C C . PHE C 1 122 ? 11.807 5.387 21.818 1.00 78.27 122 PHE C C 1
ATOM 8946 O O . PHE C 1 122 ? 11.351 6.440 22.270 1.00 77.66 122 PHE C O 1
ATOM 8954 N N . LYS C 1 123 ? 13.082 5.246 21.419 1.00 75.48 123 LYS C N 1
ATOM 8955 C CA . LYS C 1 123 ? 14.121 6.272 21.494 1.00 75.24 123 LYS C CA 1
ATOM 8956 C C . LYS C 1 123 ? 13.914 7.326 20.392 1.00 83.23 123 LYS C C 1
ATOM 8957 O O . LYS C 1 123 ? 13.570 6.982 19.255 1.00 85.28 123 LYS C O 1
ATOM 8963 N N . GLY C 1 124 ? 14.123 8.594 20.746 1.00 80.53 124 GLY C N 1
ATOM 8964 C CA . GLY C 1 124 ? 14.008 9.725 19.828 1.00 83.77 124 GLY C CA 1
ATOM 8965 C C . GLY C 1 124 ? 12.601 10.070 19.395 1.00 89.90 124 GLY C C 1
ATOM 8966 O O . GLY C 1 124 ? 11.634 9.531 19.939 1.00 88.50 124 GLY C O 1
ATOM 8967 N N . GLN C 1 125 ? 12.483 10.985 18.414 1.00 89.94 125 GLN C N 1
ATOM 8968 C CA . GLN C 1 125 ? 11.197 11.443 17.871 1.00 92.55 125 GLN C CA 1
ATOM 8969 C C . GLN C 1 125 ? 10.487 10.353 17.068 1.00 97.39 125 GLN C C 1
ATOM 8970 O O . GLN C 1 125 ? 9.256 10.291 17.087 1.00 96.77 125 GLN C O 1
ATOM 8976 N N . GLN C 1 126 ? 11.257 9.513 16.362 1.00 95.38 126 GLN C N 1
ATOM 8977 C CA . GLN C 1 126 ? 10.740 8.402 15.557 1.00 96.91 126 GLN C CA 1
ATOM 8978 C C . GLN C 1 126 ? 10.159 7.330 16.481 1.00 98.16 126 GLN C C 1
ATOM 8979 O O . GLN C 1 126 ? 9.090 6.776 16.204 1.00 98.67 126 GLN C O 1
ATOM 8985 N N . GLY C 1 127 ? 10.855 7.088 17.589 1.00 91.56 127 GLY C N 1
ATOM 8986 C CA . GLY C 1 127 ? 10.438 6.136 18.607 1.00 88.35 127 GLY C CA 1
ATOM 8987 C C . GLY C 1 127 ? 9.193 6.575 19.348 1.00 91.26 127 GLY C C 1
ATOM 8988 O O . GLY C 1 127 ? 8.311 5.756 19.614 1.00 90.36 127 GLY C O 1
ATOM 8989 N N . GLN C 1 128 ? 9.109 7.884 19.664 1.00 88.12 128 GLN C N 1
ATOM 8990 C CA . GLN C 1 128 ? 7.979 8.526 20.335 1.00 87.51 128 GLN C CA 1
ATOM 8991 C C . GLN C 1 128 ? 6.701 8.254 19.543 1.00 93.48 128 GLN C C 1
ATOM 8992 O O . GLN C 1 128 ? 5.673 7.929 20.135 1.00 92.40 128 GLN C O 1
ATOM 8998 N N . LYS C 1 129 ? 6.792 8.352 18.203 1.00 92.90 129 LYS C N 1
ATOM 8999 C CA . LYS C 1 129 ? 5.697 8.095 17.280 1.00 95.38 129 LYS C CA 1
ATOM 9000 C C . LYS C 1 129 ? 5.339 6.606 17.280 1.00 98.41 129 LYS C C 1
ATOM 9001 O O . LYS C 1 129 ? 4.152 6.274 17.245 1.00 98.34 129 LYS C O 1
ATOM 9007 N N . ARG C 1 130 ? 6.359 5.716 17.363 1.00 93.71 130 ARG C N 1
ATOM 9008 C CA . ARG C 1 130 ? 6.165 4.265 17.422 1.00 93.13 130 ARG C CA 1
ATOM 9009 C C . ARG C 1 130 ? 5.429 3.869 18.711 1.00 94.62 130 ARG C C 1
ATOM 9010 O O . ARG C 1 130 ? 4.489 3.081 18.635 1.00 94.70 130 ARG C O 1
ATOM 9018 N N . PHE C 1 131 ? 5.828 4.437 19.874 1.00 88.86 131 PHE C N 1
ATOM 9019 C CA . PHE C 1 131 ? 5.199 4.157 21.172 1.00 86.34 131 PHE C CA 1
ATOM 9020 C C . PHE C 1 131 ? 3.731 4.554 21.178 1.00 92.45 131 PHE C C 1
ATOM 9021 O O . PHE C 1 131 ? 2.889 3.750 21.585 1.00 92.49 131 PHE C O 1
ATOM 9029 N N . GLN C 1 132 ? 3.434 5.799 20.762 1.00 90.71 132 GLN C N 1
ATOM 9030 C CA . GLN C 1 132 ? 2.077 6.347 20.734 1.00 91.87 132 GLN C CA 1
ATOM 9031 C C . GLN C 1 132 ? 1.148 5.558 19.815 1.00 98.79 132 GLN C C 1
ATOM 9032 O O . GLN C 1 132 ? -0.028 5.406 20.124 1.00 98.05 132 GLN C O 1
ATOM 9038 N N . ASP C 1 133 ? 1.672 5.040 18.701 1.00 98.72 133 ASP C N 1
AT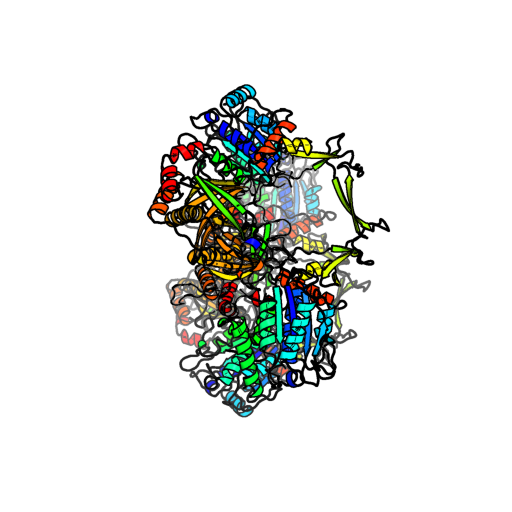OM 9039 C CA . ASP C 1 133 ? 0.866 4.254 17.773 1.00 101.73 133 ASP C CA 1
ATOM 9040 C C . ASP C 1 133 ? 0.702 2.803 18.220 1.00 105.94 133 ASP C C 1
ATOM 9041 O O . ASP C 1 133 ? -0.291 2.167 17.859 1.00 106.98 133 ASP C O 1
ATOM 9046 N N . MET C 1 134 ? 1.654 2.290 19.026 1.00 101.21 134 MET C N 1
ATOM 9047 C CA . MET C 1 134 ? 1.613 0.924 19.551 1.00 100.65 134 MET C CA 1
ATOM 9048 C C . MET C 1 134 ? 0.696 0.806 20.758 1.00 102.34 134 MET C C 1
ATOM 9049 O O . MET C 1 134 ? 0.017 -0.212 20.911 1.00 102.67 134 MET C O 1
ATOM 9054 N N . MET C 1 135 ? 0.735 1.813 21.648 1.00 96.55 135 MET C N 1
ATOM 9055 C CA . MET C 1 135 ? 0.007 1.766 22.910 1.00 94.79 135 MET C CA 1
ATOM 9056 C C . MET C 1 135 ? -0.947 2.907 23.165 1.00 98.70 135 MET C C 1
ATOM 9057 O O . MET C 1 135 ? -1.875 2.754 23.961 1.00 97.18 135 MET C O 1
ATOM 9062 N N . GLY C 1 136 ? -0.701 4.048 22.542 1.00 96.89 136 GLY C N 1
ATOM 9063 C CA . GLY C 1 136 ? -1.511 5.231 22.789 1.00 97.84 136 GLY C CA 1
ATOM 9064 C C . GLY C 1 136 ? -0.903 6.008 23.930 1.00 100.48 136 GLY C C 1
ATOM 9065 O O . GLY C 1 136 ? 0.100 5.580 24.515 1.00 97.98 136 GLY C O 1
ATOM 9066 N N . HIS C 1 137 ? -1.498 7.161 24.243 1.00 98.55 137 HIS C N 1
ATOM 9067 C CA . HIS C 1 137 ? -1.022 8.056 25.298 1.00 97.24 137 HIS C CA 1
ATOM 9068 C C . HIS C 1 137 ? -2.132 8.986 25.756 1.00 100.93 137 HIS C C 1
ATOM 9069 O O . HIS C 1 137 ? -3.211 9.012 25.160 1.00 102.70 137 HIS C O 1
ATOM 9076 N N . GLY C 1 138 ? -1.831 9.756 26.797 1.00 95.34 138 GLY C N 1
ATOM 9077 C CA . GLY C 1 138 ? -2.722 10.751 27.377 1.00 95.94 138 GLY C CA 1
ATOM 9078 C C . GLY C 1 138 ? -4.020 10.234 27.961 1.00 98.67 138 GLY C C 1
ATOM 9079 O O . GLY C 1 138 ? -4.920 11.033 28.243 1.00 99.57 138 GLY C O 1
ATOM 9080 N N . SER C 1 139 ? -4.134 8.908 28.151 1.00 93.06 139 SER C N 1
ATOM 9081 C CA . SER C 1 139 ? -5.329 8.284 28.711 1.00 92.57 139 SER C CA 1
ATOM 9082 C C . SER C 1 139 ? -5.387 8.474 30.229 1.00 93.58 139 SER C C 1
ATOM 9083 O O . SER C 1 139 ? -4.346 8.660 30.865 1.00 91.15 139 SER C O 1
ATOM 9086 N N . ASP C 1 140 ? -6.609 8.454 30.799 1.00 90.41 140 ASP C N 1
ATOM 9087 C CA . ASP C 1 140 ? -6.838 8.606 32.239 1.00 89.16 140 ASP C CA 1
ATOM 9088 C C . ASP C 1 140 ? -6.411 7.331 32.953 1.00 89.61 140 ASP C C 1
ATOM 9089 O O . ASP C 1 140 ? -6.657 6.235 32.455 1.00 89.30 140 ASP C O 1
ATOM 9094 N N . TYR C 1 141 ? -5.760 7.488 34.115 1.00 83.23 141 TYR C N 1
ATOM 9095 C CA . TYR C 1 141 ? -5.205 6.400 34.916 1.00 80.36 141 TYR C CA 1
ATOM 9096 C C . TYR C 1 141 ? -5.573 6.558 36.402 1.00 81.76 141 TYR C C 1
ATOM 9097 O O . TYR C 1 141 ? -6.218 7.538 36.782 1.00 82.29 141 TYR C O 1
ATOM 9106 N N . SER C 1 142 ? -5.135 5.602 37.237 1.00 75.61 142 SER C N 1
ATOM 9107 C CA . SER C 1 142 ? -5.332 5.623 38.687 1.00 74.61 142 SER C CA 1
ATOM 9108 C C . SER C 1 142 ? -4.115 4.971 39.337 1.00 75.19 142 SER C C 1
ATOM 9109 O O . SER C 1 142 ? -3.995 3.748 39.331 1.00 74.32 142 SER C O 1
ATOM 9112 N N . LEU C 1 143 ? -3.188 5.804 39.862 1.00 69.66 143 LEU C N 1
ATOM 9113 C CA . LEU C 1 143 ? -1.917 5.407 40.483 1.00 67.20 143 LEU C CA 1
ATOM 9114 C C . LEU C 1 143 ? -2.008 4.206 41.408 1.00 69.77 143 LEU C C 1
ATOM 9115 O O . LEU C 1 143 ? -1.077 3.407 41.441 1.00 68.01 143 LEU C O 1
ATOM 9120 N N . SER C 1 144 ? -3.129 4.069 42.134 1.00 67.06 144 SER C N 1
ATOM 9121 C CA . SER C 1 144 ? -3.396 2.941 43.023 1.00 66.95 144 SER C CA 1
ATOM 9122 C C . SER C 1 144 ? -3.349 1.622 42.227 1.00 69.45 144 SER C C 1
ATOM 9123 O O . SER C 1 144 ? -2.626 0.699 42.615 1.00 68.27 144 SER C O 1
ATOM 9126 N N . GLU C 1 145 ? -4.051 1.577 41.072 1.00 65.50 145 GLU C N 1
ATOM 9127 C CA . GLU C 1 145 ? -4.084 0.429 40.161 1.00 64.59 145 GLU C CA 1
ATOM 9128 C C . GLU C 1 145 ? -2.703 0.190 39.564 1.00 64.17 145 GLU C C 1
ATOM 9129 O O . GLU C 1 145 ? -2.291 -0.960 39.434 1.00 63.54 145 GLU C O 1
ATOM 9135 N N . VAL C 1 146 ? -1.984 1.281 39.240 1.00 57.85 146 VAL C N 1
ATOM 9136 C CA . VAL C 1 146 ? -0.637 1.269 38.667 1.00 55.13 146 VAL C CA 1
ATOM 9137 C C . VAL C 1 146 ? 0.331 0.597 39.643 1.00 58.15 146 VAL C C 1
ATOM 9138 O O . VAL C 1 146 ? 1.130 -0.249 39.237 1.00 56.73 146 VAL C O 1
ATOM 9142 N N . LEU C 1 147 ? 0.229 0.959 40.932 1.00 55.23 147 LEU C N 1
ATOM 9143 C CA . LEU C 1 147 ? 1.078 0.410 41.983 1.00 54.23 147 LEU C CA 1
ATOM 9144 C C . LEU C 1 147 ? 0.750 -1.041 42.281 1.00 59.32 147 LEU C C 1
ATOM 9145 O O . LEU C 1 147 ? 1.655 -1.799 42.634 1.00 57.96 147 LEU C O 1
ATOM 9150 N N . TRP C 1 148 ? -0.528 -1.441 42.102 1.00 58.23 148 TRP C N 1
ATOM 9151 C CA . TRP C 1 148 ? -0.947 -2.826 42.308 1.00 59.85 148 TRP C CA 1
ATOM 9152 C C . TRP C 1 148 ? -0.253 -3.715 41.291 1.00 61.80 148 TRP C C 1
ATOM 9153 O O . TRP C 1 148 ? 0.293 -4.751 41.665 1.00 61.71 148 TRP C O 1
ATOM 9164 N N . VAL C 1 149 ? -0.267 -3.299 40.013 1.00 57.00 149 VAL C N 1
ATOM 9165 C CA . VAL C 1 149 ? 0.353 -4.027 38.907 1.00 56.26 149 VAL C CA 1
ATOM 9166 C C . VAL C 1 149 ? 1.843 -4.223 39.178 1.00 59.12 149 VAL C C 1
ATOM 9167 O O . VAL C 1 149 ? 2.351 -5.331 39.000 1.00 58.91 149 VAL C O 1
ATOM 9171 N N . CYS C 1 150 ? 2.524 -3.153 39.633 1.00 54.79 150 CYS C N 1
ATOM 9172 C CA . CYS C 1 150 ? 3.951 -3.163 39.950 1.00 53.16 150 CYS C CA 1
ATOM 9173 C C . CYS C 1 150 ? 4.268 -4.134 41.080 1.00 57.05 150 CYS C C 1
ATOM 9174 O O . CYS C 1 150 ? 5.119 -5.006 40.912 1.00 55.85 150 CYS C O 1
ATOM 9177 N N . ALA C 1 151 ? 3.548 -4.019 42.209 1.00 55.12 151 ALA C N 1
ATOM 9178 C CA . ALA C 1 151 ? 3.721 -4.892 43.369 1.00 56.26 151 ALA C CA 1
ATOM 9179 C C . ALA C 1 151 ? 3.541 -6.357 42.994 1.00 62.48 151 ALA C C 1
ATOM 9180 O O . ALA C 1 151 ? 4.308 -7.201 43.459 1.00 62.33 151 ALA C O 1
ATOM 9182 N N . ASN C 1 152 ? 2.553 -6.643 42.119 1.00 60.74 152 ASN C N 1
ATOM 9183 C CA . ASN C 1 152 ? 2.233 -7.979 41.625 1.00 62.91 152 ASN C CA 1
ATOM 9184 C C . ASN C 1 152 ? 3.399 -8.608 40.867 1.00 66.73 152 ASN C C 1
ATOM 9185 O O . ASN C 1 152 ? 3.585 -9.820 40.970 1.00 67.86 152 ASN C O 1
ATOM 9190 N N . LEU C 1 153 ? 4.198 -7.792 40.138 1.00 61.69 153 LEU C N 1
ATOM 9191 C CA . LEU C 1 153 ? 5.363 -8.266 39.385 1.00 60.84 153 LEU C CA 1
ATOM 9192 C C . LEU C 1 153 ? 6.425 -8.846 40.309 1.00 66.59 153 LEU C C 1
ATOM 9193 O O . LEU C 1 153 ? 7.103 -9.806 39.934 1.00 66.64 153 LEU C O 1
ATOM 9198 N N . PHE C 1 154 ? 6.565 -8.259 41.517 1.00 64.25 154 PHE C N 1
ATOM 9199 C CA . PHE C 1 154 ? 7.507 -8.713 42.537 1.00 64.81 154 PHE C CA 1
ATOM 9200 C C . PHE C 1 154 ? 7.079 -10.085 43.062 1.00 75.88 154 PHE C C 1
ATOM 9201 O O . PHE C 1 154 ? 7.918 -10.971 43.230 1.00 75.79 154 PHE C O 1
ATOM 9209 N N . SER C 1 155 ? 5.765 -10.251 43.305 1.00 78.34 155 SER C N 1
ATOM 9210 C CA . SER C 1 155 ? 5.156 -11.476 43.822 1.00 83.18 155 SER C CA 1
ATOM 9211 C C . SER C 1 155 ? 5.283 -12.663 42.867 1.00 93.04 155 SER C C 1
ATOM 9212 O O . SER C 1 155 ? 5.507 -13.783 43.331 1.00 95.04 155 SER C O 1
ATOM 9215 N N . ASP C 1 156 ? 5.145 -12.417 41.547 1.00 91.69 156 ASP C N 1
ATOM 9216 C CA . ASP C 1 156 ? 5.196 -13.447 40.506 1.00 94.60 156 ASP C CA 1
ATOM 9217 C C . ASP C 1 156 ? 6.531 -14.160 40.363 1.00 100.63 156 ASP C C 1
ATOM 9218 O O . ASP C 1 156 ? 6.529 -15.339 39.985 1.00 102.89 156 ASP C O 1
ATOM 9223 N N . VAL C 1 157 ? 7.656 -13.475 40.621 1.00 96.10 157 VAL C N 1
ATOM 9224 C CA . VAL C 1 157 ? 8.973 -14.094 40.457 1.00 96.43 157 VAL C CA 1
ATOM 9225 C C . VAL C 1 157 ? 9.223 -15.180 41.540 1.00 104.01 157 VAL C C 1
ATOM 9226 O O . VAL C 1 157 ? 8.892 -14.999 42.715 1.00 103.89 157 VAL C O 1
ATOM 9230 N N . GLN C 1 158 ? 9.746 -16.333 41.083 1.00 103.12 158 GLN C N 1
ATOM 9231 C CA . GLN C 1 158 ? 10.082 -17.514 41.880 1.00 138.99 158 GLN C CA 1
ATOM 9232 C C . GLN C 1 158 ? 11.325 -17.263 42.739 1.00 166.11 158 GLN C C 1
ATOM 9233 O O . GLN C 1 158 ? 11.286 -17.439 43.955 1.00 128.97 158 GLN C O 1
ATOM 9239 N N . MET C 1 161 ? 13.926 -12.883 49.601 1.00 94.50 161 MET C N 1
ATOM 9240 C CA . MET C 1 161 ? 13.342 -11.574 49.895 1.00 93.10 161 MET C CA 1
ATOM 9241 C C . MET C 1 161 ? 14.056 -10.475 49.106 1.00 92.34 161 MET C C 1
ATOM 9242 O O . MET C 1 161 ? 13.457 -9.868 48.218 1.00 90.78 161 MET C O 1
ATOM 9247 N N . SER C 1 162 ? 15.353 -10.252 49.430 1.00 86.43 162 SER C N 1
ATOM 9248 C CA . SER C 1 162 ? 16.284 -9.275 48.858 1.00 82.51 162 SER C CA 1
ATOM 9249 C C . SER C 1 162 ? 15.745 -7.834 48.884 1.00 82.66 162 SER C C 1
ATOM 9250 O O . SER C 1 162 ? 15.262 -7.390 49.931 1.00 83.70 162 SER C O 1
ATOM 9253 N N . HIS C 1 163 ? 15.833 -7.121 47.749 1.00 74.76 163 HIS C N 1
ATOM 9254 C CA . HIS C 1 163 ? 15.403 -5.737 47.623 1.00 72.56 163 HIS C CA 1
ATOM 9255 C C . HIS C 1 163 ? 14.398 -5.531 46.521 1.00 71.50 163 HIS C C 1
ATOM 9256 O O . HIS C 1 163 ? 14.620 -5.977 45.407 1.00 70.65 163 HIS C O 1
ATOM 9263 N N . LYS C 1 164 ? 13.274 -4.878 46.839 1.00 64.65 164 LYS C N 1
ATOM 9264 C CA . LYS C 1 164 ? 12.201 -4.612 45.880 1.00 62.70 164 LYS C CA 1
ATOM 9265 C C . LYS C 1 164 ? 12.065 -3.104 45.722 1.00 61.67 164 LYS C C 1
ATOM 9266 O O . LYS C 1 164 ? 11.739 -2.419 46.693 1.00 62.11 164 LYS C O 1
ATOM 9272 N N . ARG C 1 165 ? 12.372 -2.576 44.520 1.00 53.95 165 ARG C N 1
ATOM 9273 C CA . ARG C 1 165 ? 12.324 -1.134 44.259 1.00 51.87 165 ARG C CA 1
ATOM 9274 C C . ARG C 1 165 ? 11.513 -0.717 43.020 1.00 53.47 165 ARG C C 1
ATOM 9275 O O . ARG C 1 165 ? 11.640 -1.342 41.969 1.00 52.11 165 ARG C O 1
ATOM 9283 N N . ILE C 1 166 ? 10.688 0.350 43.152 1.00 50.03 166 ILE C N 1
ATOM 9284 C CA . ILE C 1 166 ? 9.869 0.938 42.076 1.00 49.97 166 ILE C CA 1
ATOM 9285 C C . ILE C 1 166 ? 10.363 2.354 41.819 1.00 53.39 166 ILE C C 1
ATOM 9286 O O . ILE C 1 166 ? 10.349 3.189 42.725 1.00 53.25 166 ILE C O 1
ATOM 9291 N N . MET C 1 167 ? 10.774 2.620 40.576 1.00 49.65 167 MET C N 1
ATOM 9292 C CA . MET C 1 167 ? 11.304 3.908 40.141 1.00 49.48 167 MET C CA 1
ATOM 9293 C C . MET C 1 167 ? 10.313 4.578 39.207 1.00 54.29 167 MET C C 1
ATOM 9294 O O . MET C 1 167 ? 10.102 4.097 38.091 1.00 54.64 167 MET C O 1
ATOM 9299 N N . LEU C 1 168 ? 9.687 5.676 39.664 1.00 50.86 168 LEU C N 1
ATOM 9300 C CA . LEU C 1 168 ? 8.676 6.392 38.883 1.00 51.36 168 LEU C CA 1
ATOM 9301 C C . LEU C 1 168 ? 9.221 7.600 38.121 1.00 54.42 168 LEU C C 1
ATOM 9302 O O . LEU C 1 168 ? 9.780 8.506 38.732 1.00 54.23 168 LEU C O 1
ATOM 9307 N N . PHE C 1 169 ? 9.003 7.632 36.794 1.00 50.48 169 PHE C N 1
ATOM 9308 C CA . PHE C 1 169 ? 9.432 8.728 35.923 1.00 50.92 169 PHE C CA 1
ATOM 9309 C C . PHE C 1 169 ? 8.223 9.532 35.475 1.00 56.86 169 PHE C C 1
ATOM 9310 O O . PHE C 1 169 ? 7.397 9.030 34.709 1.00 56.99 169 PHE C O 1
ATOM 9318 N N . THR C 1 170 ? 8.104 10.773 35.978 1.00 55.07 170 THR C N 1
ATOM 9319 C CA . THR C 1 170 ? 6.995 11.676 35.654 1.00 57.49 170 THR C CA 1
ATOM 9320 C C . THR C 1 170 ? 7.361 13.139 35.845 1.00 63.46 170 THR C C 1
ATOM 9321 O O . THR C 1 170 ? 8.187 13.473 36.697 1.00 62.60 170 THR C O 1
ATOM 9325 N N . ASN C 1 171 ? 6.713 14.007 35.063 1.00 62.34 171 ASN C N 1
ATOM 9326 C CA . ASN C 1 171 ? 6.881 15.447 35.160 1.00 64.49 171 ASN C CA 1
ATOM 9327 C C . ASN C 1 171 ? 5.544 16.050 35.625 1.00 70.87 171 ASN C C 1
ATOM 9328 O O . ASN C 1 171 ? 5.313 17.254 35.496 1.00 72.93 171 ASN C O 1
ATOM 9333 N N . GLU C 1 172 ? 4.663 15.190 36.164 1.00 66.92 172 GLU C N 1
ATOM 9334 C CA . GLU C 1 172 ? 3.352 15.587 36.658 1.00 68.46 172 GLU C CA 1
ATOM 9335 C C . GLU C 1 172 ? 3.250 15.435 38.169 1.00 71.54 172 GLU C C 1
ATOM 9336 O O . GLU C 1 172 ? 3.226 14.314 38.681 1.00 68.20 172 GLU C O 1
ATOM 9342 N N . ASP C 1 173 ? 3.205 16.576 38.870 1.00 71.44 173 ASP C N 1
ATOM 9343 C CA . ASP C 1 173 ? 3.008 16.644 40.318 1.00 72.11 173 ASP C CA 1
ATOM 9344 C C . ASP C 1 173 ? 1.502 16.847 40.528 1.00 79.78 173 ASP C C 1
ATOM 9345 O O . ASP C 1 173 ? 0.868 17.573 39.752 1.00 82.06 173 ASP C O 1
ATOM 9350 N N . ASN C 1 174 ? 0.920 16.154 41.519 1.00 76.16 174 ASN C N 1
ATOM 9351 C CA . ASN C 1 174 ? -0.521 16.171 41.812 1.00 77.98 174 ASN C CA 1
ATOM 9352 C C . ASN C 1 174 ? -1.377 15.696 40.601 1.00 82.01 174 ASN C C 1
ATOM 9353 O O . ASN C 1 174 ? -2.186 16.471 40.074 1.00 84.00 174 ASN C O 1
ATOM 9358 N N . PRO C 1 175 ? -1.193 14.430 40.149 1.00 76.12 175 PRO C N 1
ATOM 9359 C CA . PRO C 1 175 ? -1.985 13.929 39.011 1.00 75.82 175 PRO C CA 1
ATOM 9360 C C . PRO C 1 175 ? -3.450 13.685 39.359 1.00 80.93 175 PRO C C 1
ATOM 9361 O O . PRO C 1 175 ? -4.313 13.794 38.480 1.00 81.79 175 PRO C O 1
ATOM 9365 N N . HIS C 1 176 ? -3.731 13.354 40.635 1.00 77.43 176 HIS C N 1
ATOM 9366 C CA . HIS C 1 176 ? -5.091 13.092 41.122 1.00 78.82 176 HIS C CA 1
ATOM 9367 C C . HIS C 1 176 ? -5.688 14.227 41.951 1.00 86.30 176 HIS C C 1
ATOM 9368 O O . HIS C 1 176 ? -6.553 13.980 42.796 1.00 87.07 176 HIS C O 1
ATOM 9375 N N . GLY C 1 177 ? -5.260 15.456 41.665 1.00 84.64 177 GLY C N 1
ATOM 9376 C CA . GLY C 1 177 ? -5.764 16.654 42.329 1.00 87.58 177 GLY C CA 1
ATOM 9377 C C . GLY C 1 177 ? -7.245 16.871 42.086 1.00 94.24 177 GLY C C 1
ATOM 9378 O O . GLY C 1 177 ? -7.967 17.337 42.976 1.00 96.34 177 GLY C O 1
ATOM 9379 N N . ASN C 1 178 ? -7.712 16.483 40.882 1.00 90.35 178 ASN C N 1
ATOM 9380 C CA . ASN C 1 178 ? -9.111 16.580 40.463 1.00 92.19 178 ASN C CA 1
ATOM 9381 C C . ASN C 1 178 ? -10.010 15.510 41.093 1.00 95.49 178 ASN C C 1
ATOM 9382 O O . ASN C 1 178 ? -11.213 15.741 41.237 1.00 98.33 178 ASN C O 1
ATOM 9387 N N . ASP C 1 179 ? -9.434 14.340 41.441 1.00 88.22 179 ASP C N 1
ATOM 9388 C CA . ASP C 1 179 ? -10.176 13.225 42.028 1.00 87.84 179 ASP C CA 1
ATOM 9389 C C . ASP C 1 179 ? -9.614 12.779 43.383 1.00 90.80 179 ASP C C 1
ATOM 9390 O O . ASP C 1 179 ? -8.704 11.943 43.440 1.00 88.34 179 ASP C O 1
ATOM 9395 N N . SER C 1 180 ? -10.190 13.324 44.477 1.00 89.15 180 SER C N 1
ATOM 9396 C CA . SER C 1 180 ? -9.814 13.015 45.862 1.00 88.70 180 SER C CA 1
ATOM 9397 C C . SER C 1 180 ? -9.898 11.515 46.159 1.00 90.25 180 SER C C 1
ATOM 9398 O O . SER C 1 180 ? -9.025 10.985 46.844 1.00 88.51 180 SER C O 1
ATOM 9401 N N . ALA C 1 181 ? -10.924 10.834 45.602 1.00 86.53 181 ALA C N 1
ATOM 9402 C CA . ALA C 1 181 ? -11.146 9.392 45.737 1.00 84.94 181 ALA C CA 1
ATOM 9403 C C . ALA C 1 181 ? -9.962 8.573 45.196 1.00 84.86 181 ALA C C 1
ATOM 9404 O O . ALA C 1 181 ? -9.657 7.517 45.746 1.00 83.28 181 ALA C O 1
ATOM 9406 N N . LYS C 1 182 ? -9.301 9.061 44.123 1.00 79.34 182 LYS C N 1
ATOM 9407 C CA . LYS C 1 182 ? -8.147 8.398 43.511 1.00 76.22 182 LYS C CA 1
ATOM 9408 C C . LYS C 1 182 ? -6.869 8.713 44.287 1.00 78.53 182 LYS C C 1
ATOM 9409 O O . LYS C 1 182 ? -6.058 7.810 44.516 1.00 75.90 182 LYS C O 1
ATOM 9415 N N . ALA C 1 183 ? -6.687 9.995 44.679 1.00 76.32 183 ALA C N 1
ATOM 9416 C CA . ALA C 1 183 ? -5.534 10.469 45.441 1.00 75.56 183 ALA C CA 1
ATOM 9417 C C . ALA C 1 183 ? -5.430 9.730 46.778 1.00 79.64 183 ALA C C 1
ATOM 9418 O O . ALA C 1 183 ? -4.337 9.311 47.154 1.00 77.63 183 ALA C O 1
ATOM 9420 N N . SER C 1 184 ? -6.575 9.530 47.463 1.00 78.46 184 SER C N 1
ATOM 9421 C CA . SER C 1 184 ? -6.656 8.821 48.741 1.00 79.05 184 SER C CA 1
ATOM 9422 C C . SER C 1 184 ? -6.307 7.338 48.588 1.00 80.95 184 SER C C 1
ATOM 9423 O O . SER C 1 184 ? -5.558 6.813 49.415 1.00 80.40 184 SER C O 1
ATOM 9426 N N . ARG C 1 185 ? -6.823 6.675 47.527 1.00 76.20 185 ARG C N 1
ATOM 9427 C CA . ARG C 1 185 ? -6.539 5.265 47.241 1.00 74.42 185 ARG C CA 1
ATOM 9428 C C . ARG C 1 185 ? -5.056 5.059 46.953 1.00 75.98 185 ARG C C 1
ATOM 9429 O O . ARG C 1 185 ? -4.484 4.075 47.427 1.00 75.28 185 ARG C O 1
ATOM 9437 N N . ALA C 1 186 ? -4.435 5.999 46.201 1.00 70.93 186 ALA C N 1
ATOM 9438 C CA . ALA C 1 186 ? -3.012 5.959 45.854 1.00 67.90 186 ALA C CA 1
ATOM 9439 C C . ALA C 1 186 ? -2.139 6.035 47.102 1.00 70.38 186 ALA C C 1
ATOM 9440 O O . ALA C 1 186 ? -1.173 5.283 47.192 1.00 68.11 186 ALA C O 1
ATOM 9442 N N . ARG C 1 187 ? -2.500 6.908 48.074 1.00 68.39 187 ARG C N 1
ATOM 9443 C CA . ARG C 1 187 ? -1.771 7.073 49.341 1.00 68.51 187 ARG C CA 1
ATOM 9444 C C . ARG C 1 187 ? -1.816 5.789 50.168 1.00 71.80 187 ARG C C 1
ATOM 9445 O O . ARG C 1 187 ? -0.780 5.352 50.672 1.00 70.22 187 ARG C O 1
ATOM 9453 N N . THR C 1 188 ? -3.011 5.172 50.266 1.00 69.26 188 THR C N 1
ATOM 9454 C CA . THR C 1 188 ? -3.251 3.920 50.987 1.00 69.77 188 THR C CA 1
ATOM 9455 C C . THR C 1 188 ? -2.401 2.800 50.384 1.00 70.65 188 THR C C 1
ATOM 9456 O O . THR C 1 188 ? -1.683 2.122 51.120 1.00 69.85 188 THR C O 1
ATOM 9460 N N . LYS C 1 189 ? -2.460 2.639 49.046 1.00 65.46 189 LYS C N 1
ATOM 9461 C CA . LYS C 1 189 ? -1.684 1.637 48.321 1.00 63.14 189 LYS C CA 1
ATOM 9462 C C . LYS C 1 189 ? -0.198 1.898 48.474 1.00 66.91 189 LYS C C 1
ATOM 9463 O O . LYS C 1 189 ? 0.548 0.953 48.723 1.00 66.57 189 LYS C O 1
ATOM 9469 N N . ALA C 1 190 ? 0.230 3.175 48.363 1.00 63.31 190 ALA C N 1
ATOM 9470 C CA . ALA C 1 190 ? 1.635 3.564 48.531 1.00 61.65 190 ALA C CA 1
ATOM 9471 C C . ALA C 1 190 ? 2.115 3.186 49.933 1.00 66.60 190 ALA C C 1
ATOM 9472 O O . ALA C 1 190 ? 3.194 2.616 50.066 1.00 64.86 190 ALA C O 1
ATOM 9474 N N . GLY C 1 191 ? 1.277 3.452 50.940 1.00 66.14 191 GLY C N 1
ATOM 9475 C CA . GLY C 1 191 ? 1.537 3.121 52.333 1.00 67.96 191 GLY C CA 1
ATOM 9476 C C . GLY C 1 191 ? 1.670 1.629 52.556 1.00 73.71 191 GLY C C 1
ATOM 9477 O O . GLY C 1 191 ? 2.555 1.192 53.297 1.00 73.63 191 GLY C O 1
ATOM 9478 N N . ASP C 1 192 ? 0.811 0.836 51.886 1.00 71.61 192 ASP C N 1
ATOM 9479 C CA . ASP C 1 192 ? 0.808 -0.626 51.965 1.00 72.46 192 ASP C CA 1
ATOM 9480 C C . ASP C 1 192 ? 2.108 -1.218 51.428 1.00 73.72 192 ASP C C 1
ATOM 9481 O O . ASP C 1 192 ? 2.608 -2.195 51.988 1.00 73.30 192 ASP C O 1
ATOM 9486 N N . LEU C 1 193 ? 2.660 -0.603 50.365 1.00 68.32 193 LEU C N 1
ATOM 9487 C CA . LEU C 1 193 ? 3.910 -1.015 49.727 1.00 66.16 193 LEU C CA 1
ATOM 9488 C C . LEU C 1 193 ? 5.090 -0.786 50.651 1.00 69.87 193 LEU C C 1
ATOM 9489 O O . LEU C 1 193 ? 5.931 -1.673 50.799 1.00 68.97 193 LEU C O 1
ATOM 9494 N N . ARG C 1 194 ? 5.136 0.392 51.290 1.00 67.38 194 ARG C N 1
ATOM 9495 C CA . ARG C 1 194 ? 6.169 0.766 52.253 1.00 67.28 194 ARG C CA 1
ATOM 9496 C C . ARG C 1 194 ? 6.169 -0.193 53.448 1.00 74.54 194 ARG C C 1
ATOM 9497 O O . ARG C 1 194 ? 7.235 -0.616 53.892 1.00 74.02 194 ARG C O 1
ATOM 9505 N N . ASP C 1 195 ? 4.966 -0.556 53.930 1.00 74.09 195 ASP C N 1
ATOM 9506 C CA . ASP C 1 195 ? 4.747 -1.498 55.024 1.00 76.67 195 ASP C CA 1
ATOM 9507 C C . ASP C 1 195 ? 5.188 -2.921 54.611 1.00 80.50 195 ASP C C 1
ATOM 9508 O O . ASP C 1 195 ? 5.726 -3.658 55.442 1.00 81.49 195 ASP C O 1
ATOM 9513 N N . THR C 1 196 ? 5.021 -3.269 53.311 1.00 75.47 196 THR C N 1
ATOM 9514 C CA . THR C 1 196 ? 5.425 -4.556 52.722 1.00 74.68 196 THR C CA 1
ATOM 9515 C C . THR C 1 196 ? 6.968 -4.666 52.637 1.00 75.91 196 THR C C 1
ATOM 9516 O O . THR C 1 196 ? 7.513 -5.759 52.795 1.00 76.36 196 THR C O 1
ATOM 9520 N N . GLY C 1 197 ? 7.634 -3.531 52.428 1.00 69.41 197 GLY C N 1
ATOM 9521 C CA . GLY C 1 197 ? 9.087 -3.444 52.326 1.00 67.02 197 GLY C CA 1
ATOM 9522 C C . GLY C 1 197 ? 9.565 -3.067 50.940 1.00 68.18 197 GLY C C 1
ATOM 9523 O O . GLY C 1 197 ? 10.748 -3.211 50.624 1.00 65.64 197 GLY C O 1
ATOM 9524 N N . ILE C 1 198 ? 8.635 -2.597 50.097 1.00 65.12 198 ILE C N 1
ATOM 9525 C CA . ILE C 1 198 ? 8.913 -2.168 48.727 1.00 62.76 198 ILE C CA 1
ATOM 9526 C C . ILE C 1 198 ? 9.269 -0.679 48.756 1.00 65.65 198 ILE C C 1
ATOM 9527 O O . ILE C 1 198 ? 8.556 0.117 49.371 1.00 67.08 198 ILE C O 1
ATOM 9532 N N . PHE C 1 199 ? 10.382 -0.316 48.123 1.00 59.89 199 PHE C N 1
ATOM 9533 C CA . PHE C 1 199 ? 10.862 1.056 48.068 1.00 59.04 199 PHE C CA 1
ATOM 9534 C C . PHE C 1 199 ? 10.316 1.745 46.825 1.00 61.58 199 PHE C C 1
ATOM 9535 O O . PHE C 1 199 ? 10.476 1.218 45.729 1.00 60.03 199 PHE C O 1
ATOM 9543 N N . LEU C 1 200 ? 9.664 2.905 46.997 1.00 58.66 200 LEU C N 1
ATOM 9544 C CA . LEU C 1 200 ? 9.105 3.702 45.902 1.00 58.20 200 LEU C CA 1
ATOM 9545 C C . LEU C 1 200 ? 9.899 4.996 45.776 1.00 61.14 200 LEU C C 1
ATOM 9546 O O . LEU C 1 200 ? 9.820 5.857 46.656 1.00 62.06 200 LEU C O 1
ATOM 9551 N N . ASP C 1 201 ? 10.681 5.119 44.697 1.00 55.73 201 ASP C N 1
ATOM 9552 C CA . ASP C 1 201 ? 11.506 6.295 44.456 1.00 54.74 201 ASP C CA 1
ATOM 9553 C C . ASP C 1 201 ? 10.965 7.117 43.309 1.00 57.64 201 ASP C C 1
ATOM 9554 O O . ASP C 1 201 ? 10.593 6.564 42.273 1.00 56.61 201 ASP C O 1
ATOM 9559 N N . LEU C 1 202 ? 10.895 8.441 43.506 1.00 54.55 202 LEU C N 1
ATOM 9560 C CA . LEU C 1 202 ? 10.402 9.363 42.491 1.00 55.06 202 LEU C CA 1
ATOM 9561 C C . LEU C 1 202 ? 11.534 10.025 41.731 1.00 58.64 202 LEU C C 1
ATOM 9562 O O . LEU C 1 202 ? 12.411 10.662 42.325 1.00 58.40 202 LEU C O 1
ATOM 9567 N N . MET C 1 203 ? 11.482 9.882 40.405 1.00 54.67 203 MET C N 1
ATOM 9568 C CA . MET C 1 203 ? 12.420 10.476 39.466 1.00 54.02 203 MET C CA 1
ATOM 9569 C C . MET C 1 203 ? 11.651 11.569 38.739 1.00 59.72 203 MET C C 1
ATOM 9570 O O . MET C 1 203 ? 11.252 11.415 37.584 1.00 59.73 203 MET C O 1
ATOM 9575 N N . HIS C 1 204 ? 11.390 12.653 39.475 1.00 57.84 204 HIS C N 1
ATOM 9576 C CA . HIS C 1 204 ? 10.635 13.798 38.991 1.00 60.03 204 HIS C CA 1
ATOM 9577 C C . HIS C 1 204 ? 11.385 14.586 37.941 1.00 64.38 204 HIS C C 1
ATOM 9578 O O . HIS C 1 204 ? 12.542 14.970 38.136 1.00 63.24 204 HIS C O 1
ATOM 9585 N N . LEU C 1 205 ? 10.718 14.789 36.805 1.00 62.63 205 LEU C N 1
ATOM 9586 C CA . LEU C 1 205 ? 11.247 15.482 35.637 1.00 63.98 205 LEU C CA 1
ATOM 9587 C C . LEU C 1 205 ? 10.696 16.909 35.546 1.00 72.68 205 LEU C C 1
ATOM 9588 O O . LEU C 1 205 ? 9.656 17.201 36.149 1.00 73.26 205 LEU C O 1
ATOM 9593 N N . LYS C 1 206 ? 11.417 17.804 34.824 1.00 71.88 206 LYS C N 1
ATOM 9594 C CA . LYS C 1 206 ? 11.067 19.222 34.677 1.00 75.46 206 LYS C CA 1
ATOM 9595 C C . LYS C 1 206 ? 9.645 19.458 34.150 1.00 81.82 206 LYS C C 1
ATOM 9596 O O . LYS C 1 206 ? 9.182 18.784 33.231 1.00 80.53 206 LYS C O 1
ATOM 9602 N N . LYS C 1 207 ? 8.970 20.428 34.775 1.00 81.69 207 LYS C N 1
ATOM 9603 C CA . LYS C 1 207 ? 7.612 20.864 34.487 1.00 84.10 207 LYS C CA 1
ATOM 9604 C C . LYS C 1 207 ? 7.612 22.400 34.516 1.00 93.47 207 LYS C C 1
ATOM 9605 O O . LYS C 1 207 ? 8.302 22.976 35.362 1.00 93.67 207 LYS C O 1
ATOM 9611 N N . PRO C 1 208 ? 6.856 23.091 33.627 1.00 94.42 208 PRO C N 1
ATOM 9612 C CA . PRO C 1 208 ? 6.829 24.561 33.682 1.00 98.94 208 PRO C CA 1
ATOM 9613 C C . PRO C 1 208 ? 6.357 25.074 35.051 1.00 104.93 208 PRO C C 1
ATOM 9614 O O . PRO C 1 208 ? 5.308 24.660 35.553 1.00 103.52 208 PRO C O 1
ATOM 9618 N N . GLY C 1 209 ? 7.191 25.907 35.669 1.00 104.14 209 GLY C N 1
ATOM 9619 C CA . GLY C 1 209 ? 6.948 26.454 37.001 1.00 105.55 209 GLY C CA 1
ATOM 9620 C C . GLY C 1 209 ? 7.607 25.637 38.098 1.00 106.06 209 GLY C C 1
ATOM 9621 O O . GLY C 1 209 ? 7.601 26.039 39.265 1.00 106.77 209 GLY C O 1
ATOM 9622 N N . GLY C 1 210 ? 8.176 24.496 37.711 1.00 98.67 210 GLY C N 1
ATOM 9623 C CA . GLY C 1 210 ? 8.854 23.568 38.608 1.00 94.94 210 GLY C CA 1
ATOM 9624 C C . GLY C 1 210 ? 7.981 22.425 39.084 1.00 95.73 210 GLY C C 1
ATOM 9625 O O . GLY C 1 210 ? 6.749 22.495 39.002 1.00 96.70 210 GLY C O 1
ATOM 9626 N N . PHE C 1 211 ? 8.627 21.355 39.584 1.00 88.20 211 PHE C N 1
ATOM 9627 C CA . PHE C 1 211 ? 7.952 20.182 40.135 1.00 85.25 211 PHE C CA 1
ATOM 9628 C C . PHE C 1 211 ? 7.903 20.336 41.661 1.00 89.37 211 PHE C C 1
ATOM 9629 O O . PHE C 1 211 ? 8.954 20.390 42.308 1.00 88.56 211 PHE C O 1
ATOM 9637 N N . ASP C 1 212 ? 6.687 20.405 42.227 1.00 86.60 212 ASP C N 1
ATOM 9638 C CA . ASP C 1 212 ? 6.480 20.559 43.665 1.00 87.28 212 ASP C CA 1
ATOM 9639 C C . ASP C 1 212 ? 6.149 19.224 44.340 1.00 88.05 212 ASP C C 1
ATOM 9640 O O . ASP C 1 212 ? 5.065 18.668 44.135 1.00 86.67 212 ASP C O 1
ATOM 9645 N N . ILE C 1 213 ? 7.096 18.732 45.159 1.00 83.55 213 ILE C N 1
ATOM 9646 C CA . ILE C 1 213 ? 7.000 17.465 45.897 1.00 81.42 213 ILE C CA 1
ATOM 9647 C C . ILE C 1 213 ? 5.932 17.526 46.994 1.00 87.93 213 ILE C C 1
ATOM 9648 O O . ILE C 1 213 ? 5.275 16.518 47.251 1.00 86.48 213 ILE C O 1
ATOM 9653 N N . SER C 1 214 ? 5.776 18.687 47.648 1.00 88.24 214 SER C N 1
ATOM 9654 C CA . SER C 1 214 ? 4.824 18.855 48.749 1.00 90.82 214 SER C CA 1
ATOM 9655 C C . SER C 1 214 ? 3.346 18.689 48.336 1.00 95.09 214 SER C C 1
ATOM 9656 O O . SER C 1 214 ? 2.540 18.266 49.168 1.00 95.39 214 SER C O 1
ATOM 9659 N N . LEU C 1 215 ? 3.002 19.008 47.060 1.00 90.94 215 LEU C N 1
ATOM 9660 C CA . LEU C 1 215 ? 1.636 18.899 46.519 1.00 90.54 215 LEU C CA 1
ATOM 9661 C C . LEU C 1 215 ? 1.136 17.453 46.536 1.00 91.32 215 LEU C C 1
ATOM 9662 O O . LEU C 1 215 ? 0.027 17.192 47.002 1.00 91.64 215 LEU C O 1
ATOM 9667 N N . PHE C 1 216 ? 1.966 16.521 46.030 1.00 84.67 216 PHE C N 1
ATOM 9668 C CA . PHE C 1 216 ? 1.730 15.078 45.966 1.00 81.88 216 PHE C CA 1
ATOM 9669 C C . PHE C 1 216 ? 3.085 14.420 45.782 1.00 83.34 216 PHE C C 1
ATOM 9670 O O . PHE C 1 216 ? 4.009 15.062 45.279 1.00 82.99 216 PHE C O 1
ATOM 9678 N N . TYR C 1 217 ? 3.191 13.143 46.184 1.00 77.81 217 TYR C N 1
ATOM 9679 C CA . TYR C 1 217 ? 4.390 12.286 46.183 1.00 74.70 217 TYR C CA 1
ATOM 9680 C C . TYR C 1 217 ? 5.146 12.406 47.492 1.00 79.46 217 TYR C C 1
ATOM 9681 O O . TYR C 1 217 ? 5.861 11.472 47.846 1.00 77.36 217 TYR C O 1
ATOM 9690 N N . ARG C 1 218 ? 4.931 13.504 48.253 1.00 78.76 218 ARG C N 1
ATOM 9691 C CA . ARG C 1 218 ? 5.505 13.678 49.586 1.00 79.48 218 ARG C CA 1
ATOM 9692 C C . ARG C 1 218 ? 4.967 12.543 50.485 1.00 83.23 218 ARG C C 1
ATOM 9693 O O . ARG C 1 218 ? 5.699 12.012 51.317 1.00 81.44 218 ARG C O 1
ATOM 9701 N N . ASP C 1 219 ? 3.701 12.142 50.265 1.00 81.77 219 ASP C N 1
ATOM 9702 C CA . ASP C 1 219 ? 3.039 11.068 51.001 1.00 82.27 219 ASP C CA 1
ATOM 9703 C C . ASP C 1 219 ? 3.024 9.746 50.191 1.00 83.77 219 ASP C C 1
ATOM 9704 O O . ASP C 1 219 ? 2.164 8.893 50.421 1.00 83.47 219 ASP C O 1
ATOM 9709 N N . ILE C 1 220 ? 3.978 9.577 49.249 1.00 78.47 220 ILE C N 1
ATOM 9710 C CA . ILE C 1 220 ? 4.076 8.377 48.403 1.00 75.86 220 ILE C CA 1
ATOM 9711 C C . ILE C 1 220 ? 5.482 7.768 48.499 1.00 77.91 220 ILE C C 1
ATOM 9712 O O . ILE C 1 220 ? 5.612 6.579 48.805 1.00 76.38 220 ILE C O 1
ATOM 9717 N N . ILE C 1 221 ? 6.519 8.603 48.262 1.00 74.27 221 ILE C N 1
ATOM 9718 C CA . ILE C 1 221 ? 7.940 8.231 48.301 1.00 72.12 221 ILE C CA 1
ATOM 9719 C C . ILE C 1 221 ? 8.323 7.651 49.645 1.00 77.95 221 ILE C C 1
ATOM 9720 O O . ILE C 1 221 ? 7.779 8.064 50.670 1.00 79.10 221 ILE C O 1
ATOM 9725 N N . SER C 1 222 ? 9.234 6.677 49.632 1.00 74.80 222 SER C N 1
ATOM 9726 C CA . SER C 1 222 ? 9.705 6.046 50.859 1.00 76.07 222 SER C CA 1
ATOM 9727 C C . SER C 1 222 ? 10.898 6.805 51.425 1.00 82.97 222 SER C C 1
ATOM 9728 O O . SER C 1 222 ? 11.834 7.119 50.687 1.00 81.56 222 SER C O 1
ATOM 9731 N N . ILE C 1 223 ? 10.823 7.141 52.729 1.00 83.01 223 ILE C N 1
ATOM 9732 C CA . ILE C 1 223 ? 11.845 7.883 53.460 1.00 84.21 223 ILE C CA 1
ATOM 9733 C C . ILE C 1 223 ?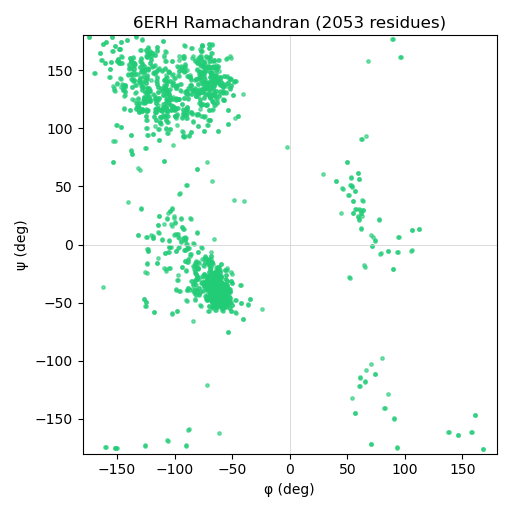 12.457 6.997 54.555 1.00 89.21 223 ILE C C 1
ATOM 9734 O O . ILE C 1 223 ? 11.727 6.466 55.396 1.00 90.12 223 ILE C O 1
ATOM 9739 N N . ALA C 1 224 ? 13.803 6.858 54.534 1.00 85.20 224 ALA C N 1
ATOM 9740 C CA . ALA C 1 224 ? 14.594 6.087 55.506 1.00 85.18 224 ALA C CA 1
ATOM 9741 C C . ALA C 1 224 ? 14.536 6.716 56.916 1.00 92.48 224 ALA C C 1
ATOM 9742 O O . ALA C 1 224 ? 14.672 6.004 57.914 1.00 93.01 224 ALA C O 1
ATOM 9744 N N . GLU C 1 225 ? 14.328 8.054 56.977 1.00 90.94 225 GLU C N 1
ATOM 9745 C CA . GLU C 1 225 ? 14.178 8.901 58.180 1.00 121.09 225 GLU C CA 1
ATOM 9746 C C . GLU C 1 225 ? 15.436 9.012 59.039 1.00 125.32 225 GLU C C 1
ATOM 9747 O O . GLU C 1 225 ? 16.461 8.402 58.746 1.00 79.10 225 GLU C O 1
ATOM 9753 N N . ARG C 1 230 ? 15.546 14.117 54.922 1.00 92.32 230 ARG C N 1
ATOM 9754 C CA . ARG C 1 230 ? 14.739 15.268 54.507 1.00 94.58 230 ARG C CA 1
ATOM 9755 C C . ARG C 1 230 ? 15.196 15.852 53.120 1.00 97.26 230 ARG C C 1
ATOM 9756 O O . ARG C 1 230 ? 14.362 16.231 52.286 1.00 98.29 230 ARG C O 1
ATOM 9764 N N . VAL C 1 231 ? 16.518 15.845 52.869 1.00 91.16 231 VAL C N 1
ATOM 9765 C CA . VAL C 1 231 ? 17.117 16.407 51.667 1.00 90.27 231 VAL C CA 1
ATOM 9766 C C . VAL C 1 231 ? 16.948 15.432 50.422 1.00 89.58 231 VAL C C 1
ATOM 9767 O O . VAL C 1 231 ? 17.409 14.281 50.405 1.00 86.54 231 VAL C O 1
ATOM 9771 N N . HIS C 1 232 ? 16.205 15.924 49.423 1.00 85.53 232 HIS C N 1
ATOM 9772 C CA . HIS C 1 232 ? 15.876 15.216 48.186 1.00 82.29 232 HIS C CA 1
ATOM 9773 C C . HIS C 1 232 ? 16.528 15.877 46.967 1.00 82.81 232 HIS C C 1
ATOM 9774 O O . HIS C 1 232 ? 16.763 17.091 46.969 1.00 84.66 232 HIS C O 1
ATOM 9781 N N . PHE C 1 233 ? 16.801 15.077 45.917 1.00 74.57 233 PHE C N 1
ATOM 9782 C CA . PHE C 1 233 ? 17.390 15.566 44.663 1.00 73.19 233 PHE C CA 1
ATOM 9783 C C . PHE C 1 233 ? 16.476 16.568 43.983 1.00 78.31 233 PHE C C 1
ATOM 9784 O O . PHE C 1 233 ? 15.260 16.533 44.176 1.00 78.92 233 PHE C O 1
ATOM 9792 N N . GLU C 1 234 ? 17.067 17.463 43.182 1.00 75.37 234 GLU C N 1
ATOM 9793 C CA . GLU C 1 234 ? 16.331 18.471 42.421 1.00 77.48 234 GLU C CA 1
ATOM 9794 C C . GLU C 1 234 ? 15.681 17.787 41.211 1.00 78.78 234 GLU C C 1
ATOM 9795 O O . GLU C 1 234 ? 15.949 16.610 40.955 1.00 75.65 234 GLU C O 1
ATOM 9801 N N . GLU C 1 235 ? 14.802 18.501 40.491 1.00 76.41 235 GLU C N 1
ATOM 9802 C CA . GLU C 1 235 ? 14.151 17.964 39.293 1.00 74.89 235 GLU C CA 1
ATOM 9803 C C . GLU C 1 235 ? 15.187 17.745 38.190 1.00 76.57 235 GLU C C 1
ATOM 9804 O O . GLU C 1 235 ? 16.169 18.493 38.114 1.00 77.12 235 GLU C O 1
ATOM 9810 N N . SER C 1 236 ? 15.003 16.696 37.377 1.00 70.02 236 SER C N 1
ATOM 9811 C CA . SER C 1 236 ? 15.922 16.409 36.284 1.00 68.34 236 SER C CA 1
ATOM 9812 C C . SER C 1 236 ? 15.471 17.127 35.026 1.00 73.46 236 SER C C 1
ATOM 9813 O O . SER C 1 236 ? 14.286 17.095 34.683 1.00 73.56 236 SER C O 1
ATOM 9816 N N . SER C 1 237 ? 16.413 17.814 34.370 1.00 71.04 237 SER C N 1
ATOM 9817 C CA . SER C 1 237 ? 16.171 18.565 33.140 1.00 73.46 237 SER C CA 1
ATOM 9818 C C . SER C 1 237 ? 17.098 18.097 32.021 1.00 75.86 237 SER C C 1
ATOM 9819 O O . SER C 1 237 ? 16.842 18.385 30.855 1.00 77.63 237 SER C O 1
ATOM 9822 N N . LYS C 1 238 ? 18.170 17.375 32.388 1.00 69.05 238 LYS C N 1
ATOM 9823 C CA . LYS C 1 238 ? 19.168 16.824 31.470 1.00 67.81 238 LYS C CA 1
ATOM 9824 C C . LYS C 1 238 ? 19.273 15.331 31.714 1.00 67.79 238 LYS C C 1
ATOM 9825 O O . LYS C 1 238 ? 19.237 14.896 32.869 1.00 65.08 238 LYS C O 1
ATOM 9831 N N . LEU C 1 239 ? 19.435 14.549 30.634 1.00 63.92 239 LEU C N 1
ATOM 9832 C CA . LEU C 1 239 ? 19.578 13.091 30.693 1.00 60.91 239 LEU C CA 1
ATOM 9833 C C . LEU C 1 239 ? 20.676 12.662 31.670 1.00 62.76 239 LEU C C 1
ATOM 9834 O O . LEU C 1 239 ? 20.455 11.763 32.480 1.00 59.91 239 LEU C O 1
ATOM 9839 N N . GLU C 1 240 ? 21.844 13.323 31.592 1.00 60.82 240 GLU C N 1
ATOM 9840 C CA . GLU C 1 240 ? 23.017 13.058 32.423 1.00 59.04 240 GLU C CA 1
ATOM 9841 C C . GLU C 1 240 ? 22.693 13.078 33.915 1.00 61.36 240 GLU C C 1
ATOM 9842 O O . GLU C 1 240 ? 23.107 12.169 34.637 1.00 58.56 240 GLU C O 1
ATOM 9848 N N . ASP C 1 241 ? 21.912 14.080 34.358 1.00 59.58 241 ASP C N 1
ATOM 9849 C CA . ASP C 1 241 ? 21.488 14.218 35.752 1.00 58.59 241 ASP C CA 1
ATOM 9850 C C . ASP C 1 241 ? 20.506 13.121 36.142 1.00 58.99 241 ASP C C 1
ATOM 9851 O O . ASP C 1 241 ? 20.695 12.487 37.183 1.00 56.71 241 ASP C O 1
ATOM 9856 N N . LEU C 1 242 ? 19.497 12.853 35.285 1.00 54.96 242 LEU C N 1
ATOM 9857 C CA . LEU C 1 242 ? 18.516 11.788 35.514 1.00 53.16 242 LEU C CA 1
ATOM 9858 C C . LEU C 1 242 ? 19.221 10.441 35.678 1.00 55.57 242 LEU C C 1
ATOM 9859 O O . LEU C 1 242 ? 18.883 9.689 36.588 1.00 53.62 242 LEU C O 1
ATOM 9864 N N . LEU C 1 243 ? 20.230 10.172 34.828 1.00 52.87 243 LEU C N 1
ATOM 9865 C CA . LEU C 1 243 ? 21.018 8.942 34.840 1.00 50.81 243 LEU C CA 1
ATOM 9866 C C . LEU C 1 243 ? 21.711 8.723 36.175 1.00 52.65 243 LEU C C 1
ATOM 9867 O O . LEU C 1 243 ? 21.544 7.659 36.771 1.00 50.87 243 LEU C O 1
ATOM 9872 N N . ARG C 1 244 ? 22.469 9.729 36.646 1.00 49.58 244 ARG C N 1
ATOM 9873 C CA . ARG C 1 244 ? 23.201 9.669 37.911 1.00 48.26 244 ARG C CA 1
ATOM 9874 C C . ARG C 1 244 ? 22.263 9.477 39.086 1.00 51.12 244 ARG C C 1
ATOM 9875 O O . ARG C 1 244 ? 22.511 8.594 39.904 1.00 49.42 244 ARG C O 1
ATOM 9883 N N . LYS C 1 245 ? 21.166 10.260 39.141 1.00 48.58 245 LYS C N 1
ATOM 9884 C CA . LYS C 1 245 ? 20.164 10.171 40.203 1.00 48.24 245 LYS C CA 1
ATOM 9885 C C . LYS C 1 245 ? 19.575 8.767 40.282 1.00 53.17 245 LYS C C 1
ATOM 9886 O O . LYS C 1 245 ? 19.433 8.236 41.382 1.00 51.92 245 LYS C O 1
ATOM 9892 N N . VAL C 1 246 ? 19.271 8.159 39.116 1.00 51.67 246 VAL C N 1
ATOM 9893 C CA . VAL C 1 246 ? 18.711 6.806 39.020 1.00 51.49 246 VAL C CA 1
ATOM 9894 C C . VAL C 1 246 ? 19.732 5.771 39.479 1.00 55.78 246 VAL C C 1
ATOM 9895 O O . VAL C 1 246 ? 19.443 4.989 40.385 1.00 54.58 246 VAL C O 1
ATOM 9899 N N . ARG C 1 247 ? 20.930 5.794 38.873 1.00 53.91 247 ARG C N 1
ATOM 9900 C CA . ARG C 1 247 ? 22.025 4.876 39.168 1.00 53.53 247 ARG C CA 1
ATOM 9901 C C . ARG C 1 247 ? 22.497 4.982 40.631 1.00 59.15 247 ARG C C 1
ATOM 9902 O O . ARG C 1 247 ? 22.971 3.982 41.178 1.00 58.70 247 ARG C O 1
ATOM 9910 N N . ALA C 1 248 ? 22.310 6.164 41.279 1.00 56.84 248 ALA C N 1
ATOM 9911 C CA . ALA C 1 248 ? 22.671 6.392 42.685 1.00 56.51 248 ALA C CA 1
ATOM 9912 C C . ALA C 1 248 ? 21.757 5.608 43.619 1.00 61.52 248 ALA C C 1
ATOM 9913 O O . ALA C 1 248 ? 22.244 4.958 44.543 1.00 60.68 248 ALA C O 1
ATOM 9915 N N . LYS C 1 249 ? 20.440 5.660 43.368 1.00 59.78 249 LYS C N 1
ATOM 9916 C CA . LYS C 1 249 ? 19.441 4.953 44.163 1.00 60.35 249 LYS C CA 1
ATOM 9917 C C . LYS C 1 249 ? 19.407 3.455 43.828 1.00 65.07 249 LYS C C 1
ATOM 9918 O O . LYS C 1 249 ? 19.171 2.651 44.720 1.00 64.82 249 LYS C O 1
ATOM 9924 N N . GLU C 1 250 ? 19.677 3.093 42.556 1.00 62.31 250 GLU C N 1
ATOM 9925 C CA . GLU C 1 250 ? 19.710 1.735 42.004 1.00 62.15 250 GLU C CA 1
ATOM 9926 C C . GLU C 1 250 ? 20.633 0.772 42.795 1.00 65.52 250 GLU C C 1
ATOM 9927 O O . GLU C 1 250 ? 20.149 -0.096 43.535 1.00 65.47 250 GLU C O 1
ATOM 9933 N N . THR C 1 251 ? 21.948 0.927 42.606 1.00 61.37 251 THR C N 1
ATOM 9934 C CA . THR C 1 251 ? 22.965 0.068 43.205 1.00 60.63 251 THR C CA 1
ATOM 9935 C C . THR C 1 251 ? 23.159 0.357 44.679 1.00 63.91 251 THR C C 1
ATOM 9936 O O . THR C 1 251 ? 23.326 1.522 45.068 1.00 63.40 251 THR C O 1
ATOM 9940 N N . ARG C 1 252 ? 23.154 -0.709 45.495 1.00 60.26 252 ARG C N 1
ATOM 9941 C CA . ARG C 1 252 ? 23.405 -0.595 46.923 1.00 60.06 252 ARG C CA 1
ATOM 9942 C C . ARG C 1 252 ? 24.895 -0.769 47.159 1.00 59.98 252 ARG C C 1
ATOM 9943 O O . ARG C 1 252 ? 25.591 -1.400 46.355 1.00 58.37 252 ARG C O 1
ATOM 9951 N N . LYS C 1 253 ? 25.369 -0.212 48.280 1.00 54.64 253 LYS C N 1
ATOM 9952 C CA . LYS C 1 253 ? 26.752 -0.263 48.721 1.00 52.39 253 LYS C CA 1
ATOM 9953 C C . LYS C 1 253 ? 27.119 -1.701 49.080 1.00 54.87 253 LYS C C 1
ATOM 9954 O O . LYS C 1 253 ? 26.285 -2.449 49.590 1.00 55.69 253 LYS C O 1
ATOM 9960 N N . ARG C 1 254 ? 28.361 -2.086 48.791 1.00 49.53 254 ARG C N 1
ATOM 9961 C CA . ARG C 1 254 ? 28.878 -3.401 49.148 1.00 49.02 254 ARG C CA 1
ATOM 9962 C C . ARG C 1 254 ? 30.229 -3.211 49.812 1.00 50.20 254 ARG C C 1
ATOM 9963 O O . ARG C 1 254 ? 31.163 -2.702 49.181 1.00 48.33 254 ARG C O 1
ATOM 9971 N N . ALA C 1 255 ? 30.317 -3.575 51.104 1.00 46.75 255 ALA C N 1
ATOM 9972 C CA . ALA C 1 255 ? 31.550 -3.489 51.874 1.00 45.97 255 ALA C CA 1
ATOM 9973 C C . ALA C 1 255 ? 32.525 -4.540 51.383 1.00 47.95 255 ALA C C 1
ATOM 9974 O O . ALA C 1 255 ? 32.147 -5.699 51.194 1.00 48.30 255 ALA C O 1
ATOM 9976 N N . LEU C 1 256 ? 33.758 -4.115 51.117 1.00 42.14 256 LEU C N 1
ATOM 9977 C CA . LEU C 1 256 ? 34.848 -4.971 50.670 1.00 40.46 256 LEU C CA 1
ATOM 9978 C C . LEU C 1 256 ? 35.313 -5.801 51.863 1.00 43.47 256 LEU C C 1
ATOM 9979 O O . LEU C 1 256 ? 35.689 -6.959 51.691 1.00 43.40 256 LEU C O 1
ATOM 9984 N N . SER C 1 257 ? 35.230 -5.207 53.075 1.00 39.70 257 SER C N 1
ATOM 9985 C CA . SER C 1 257 ? 35.550 -5.806 54.370 1.00 41.04 257 SER C CA 1
ATOM 9986 C C . SER C 1 257 ? 35.077 -4.929 55.533 1.00 45.79 257 SER C C 1
ATOM 9987 O O . SER C 1 257 ? 35.057 -3.701 55.422 1.00 44.52 257 SER C O 1
ATOM 9990 N N . ARG C 1 258 ? 34.687 -5.573 56.642 1.00 44.55 258 ARG C N 1
ATOM 9991 C CA . ARG C 1 258 ? 34.267 -4.903 57.876 1.00 46.22 258 ARG C CA 1
ATOM 9992 C C . ARG C 1 258 ? 35.409 -5.118 58.871 1.00 49.53 258 ARG C C 1
ATOM 9993 O O . ARG C 1 258 ? 35.637 -6.246 59.321 1.00 50.16 258 ARG C O 1
ATOM 10001 N N . LEU C 1 259 ? 36.177 -4.053 59.142 1.00 44.70 259 LEU C N 1
ATOM 10002 C CA . LEU C 1 259 ? 37.358 -4.139 59.996 1.00 44.76 259 LEU C CA 1
ATOM 10003 C C . LEU C 1 259 ? 37.313 -3.293 61.239 1.00 49.93 259 LEU C C 1
ATOM 10004 O O . LEU C 1 259 ? 36.507 -2.371 61.358 1.00 50.19 259 LEU C O 1
ATOM 10009 N N . LYS C 1 260 ? 38.215 -3.608 62.160 1.00 47.11 260 LYS C N 1
ATOM 10010 C CA . LYS C 1 260 ? 38.365 -2.908 63.419 1.00 49.14 260 LYS C CA 1
ATOM 10011 C C . LYS C 1 260 ? 39.447 -1.847 63.239 1.00 51.69 260 LYS C C 1
ATOM 10012 O O . LYS C 1 260 ? 40.503 -2.139 62.676 1.00 49.43 260 LYS C O 1
ATOM 10018 N N . LEU C 1 261 ? 39.173 -0.612 63.677 1.00 48.98 261 LEU C N 1
ATOM 10019 C CA . LEU C 1 261 ? 40.146 0.476 63.650 1.00 47.99 261 LEU C CA 1
ATOM 10020 C C . LEU C 1 261 ? 40.574 0.654 65.105 1.00 54.46 261 LEU C C 1
ATOM 10021 O O . LEU C 1 261 ? 39.806 1.156 65.932 1.00 56.92 261 LEU C O 1
ATOM 10026 N N . LYS C 1 262 ? 41.783 0.198 65.417 1.00 50.19 262 LYS C N 1
ATOM 10027 C CA . LYS C 1 262 ? 42.333 0.228 66.767 1.00 52.93 262 LYS C CA 1
ATOM 10028 C C . LYS C 1 262 ? 43.150 1.483 67.036 1.00 57.51 262 LYS C C 1
ATOM 10029 O O . LYS C 1 262 ? 44.212 1.665 66.437 1.00 54.89 262 LYS C O 1
ATOM 10035 N N . LEU C 1 263 ? 42.649 2.351 67.935 1.00 57.65 263 LEU C N 1
ATOM 10036 C CA . LEU C 1 263 ? 43.350 3.565 68.363 1.00 59.33 263 LEU C CA 1
ATOM 10037 C C . LEU C 1 263 ? 44.486 3.091 69.270 1.00 66.17 263 LEU C C 1
ATOM 10038 O O . LEU C 1 263 ? 45.591 3.637 69.250 1.00 65.89 263 LEU C O 1
ATOM 10043 N N . ASN C 1 264 ? 44.197 2.020 70.021 1.00 64.90 264 ASN C N 1
ATOM 10044 C CA . ASN C 1 264 ? 45.092 1.255 70.871 1.00 66.88 264 ASN C CA 1
ATOM 10045 C C . ASN C 1 264 ? 44.424 -0.116 71.074 1.00 71.87 264 ASN C C 1
ATOM 10046 O O . ASN C 1 264 ? 43.385 -0.381 70.454 1.00 69.39 264 ASN C O 1
ATOM 10051 N N . LYS C 1 265 ? 44.998 -0.972 71.931 1.00 71.91 265 LYS C N 1
ATOM 10052 C CA . LYS C 1 265 ? 44.476 -2.312 72.214 1.00 73.22 265 LYS C CA 1
ATOM 10053 C C . LYS C 1 265 ? 43.053 -2.303 72.785 1.00 80.87 265 LYS C C 1
ATOM 10054 O O . LYS C 1 265 ? 42.270 -3.198 72.467 1.00 80.48 265 LYS C O 1
ATOM 10060 N N . ASP C 1 266 ? 42.719 -1.287 73.603 1.00 80.57 266 ASP C N 1
ATOM 10061 C CA . ASP C 1 266 ? 41.427 -1.152 74.283 1.00 83.35 266 ASP C CA 1
ATOM 10062 C C . ASP C 1 266 ? 40.350 -0.392 73.501 1.00 84.83 266 ASP C C 1
ATOM 10063 O O . ASP C 1 266 ? 39.180 -0.767 73.564 1.00 85.81 266 ASP C O 1
ATOM 10068 N N . ILE C 1 267 ? 40.736 0.684 72.801 1.00 78.49 267 ILE C N 1
ATOM 10069 C CA . ILE C 1 267 ? 39.850 1.567 72.041 1.00 76.69 267 ILE C CA 1
ATOM 10070 C C . ILE C 1 267 ? 39.766 1.107 70.584 1.00 76.14 267 ILE C C 1
ATOM 10071 O O . ILE C 1 267 ? 40.647 1.407 69.772 1.00 73.16 267 ILE C O 1
ATOM 10076 N N . VAL C 1 268 ? 38.705 0.346 70.274 1.00 71.71 268 VAL C N 1
ATOM 10077 C CA . VAL C 1 268 ? 38.484 -0.237 68.953 1.00 67.18 268 VAL C CA 1
ATOM 10078 C C . VAL C 1 268 ? 37.111 0.131 68.406 1.00 69.16 268 VAL C C 1
ATOM 10079 O O . VAL C 1 268 ? 36.093 -0.220 69.006 1.00 71.60 268 VAL C O 1
ATOM 10083 N N . ILE C 1 269 ? 37.088 0.782 67.240 1.00 61.28 269 ILE C N 1
ATOM 10084 C CA . ILE C 1 269 ? 35.851 1.144 66.548 1.00 59.75 269 ILE C CA 1
ATOM 10085 C C . ILE C 1 269 ? 35.696 0.248 65.321 1.00 60.13 269 ILE C C 1
ATOM 10086 O O . ILE C 1 269 ? 36.686 -0.311 64.851 1.00 58.38 269 ILE C O 1
ATOM 10091 N N . SER C 1 270 ? 34.472 0.094 64.818 1.00 55.50 270 SER C N 1
ATOM 10092 C CA . SER C 1 270 ? 34.234 -0.727 63.641 1.00 52.47 270 SER C CA 1
ATOM 10093 C C . SER C 1 270 ? 34.060 0.158 62.422 1.00 53.09 270 SER C C 1
ATOM 10094 O O . SER C 1 270 ? 33.387 1.189 62.493 1.00 53.95 270 SER C O 1
ATOM 10097 N N . VAL C 1 271 ? 34.679 -0.238 61.306 1.00 45.64 271 VAL C N 1
ATOM 10098 C CA . VAL C 1 271 ? 34.622 0.492 60.044 1.00 42.54 271 VAL C CA 1
ATOM 10099 C C . VAL C 1 271 ? 34.361 -0.443 58.873 1.00 43.83 271 VAL C C 1
ATOM 10100 O O . VAL C 1 271 ? 34.695 -1.628 58.924 1.00 43.21 271 VAL C O 1
ATOM 10104 N N . GLY C 1 272 ? 33.796 0.118 57.822 1.00 38.87 272 GLY C N 1
ATOM 10105 C CA . GLY C 1 272 ? 33.540 -0.564 56.568 1.00 36.59 272 GLY C CA 1
ATOM 10106 C C . GLY C 1 272 ? 34.511 -0.033 55.543 1.00 38.30 272 GLY C C 1
ATOM 10107 O O . GLY C 1 272 ? 34.778 1.173 55.508 1.00 37.70 272 GLY C O 1
ATOM 10108 N N . ILE C 1 273 ? 35.083 -0.932 54.736 1.00 33.51 273 ILE C N 1
ATOM 10109 C CA . ILE C 1 273 ? 36.030 -0.578 53.673 1.00 31.26 273 ILE C CA 1
ATOM 10110 C C . ILE C 1 273 ? 35.289 -0.737 52.353 1.00 33.76 273 ILE C C 1
ATOM 10111 O O . ILE C 1 273 ? 34.739 -1.799 52.101 1.00 33.35 273 ILE C O 1
ATOM 10116 N N . TYR C 1 274 ? 35.239 0.317 51.531 1.00 29.89 274 TYR C N 1
ATOM 10117 C CA . TYR C 1 274 ? 34.528 0.283 50.252 1.00 29.53 274 TYR C CA 1
ATOM 10118 C C . TYR C 1 274 ? 35.455 0.711 49.120 1.00 35.98 274 TYR C C 1
ATOM 10119 O O . TYR C 1 274 ? 36.332 1.536 49.348 1.00 35.35 274 TYR C O 1
ATOM 10128 N N . ASN C 1 275 ? 35.266 0.163 47.902 1.00 35.10 275 ASN C N 1
ATOM 10129 C CA . ASN C 1 275 ? 36.173 0.473 46.799 1.00 35.57 275 ASN C CA 1
ATOM 10130 C C . ASN C 1 275 ? 35.935 1.836 46.122 1.00 42.86 275 ASN C C 1
ATOM 10131 O O . ASN C 1 275 ? 36.923 2.523 45.840 1.00 43.88 275 ASN C O 1
ATOM 10136 N N . LEU C 1 276 ? 34.673 2.220 45.842 1.00 40.68 276 LEU C N 1
ATOM 10137 C CA . LEU C 1 276 ? 34.275 3.478 45.177 1.00 41.87 276 LEU C CA 1
ATOM 10138 C C . LEU C 1 276 ? 34.753 3.602 43.709 1.00 46.50 276 LEU C C 1
ATOM 10139 O O . LEU C 1 276 ? 34.229 4.420 42.956 1.00 47.08 276 LEU C O 1
ATOM 10144 N N . VAL C 1 277 ? 35.758 2.813 43.329 1.00 43.10 277 VAL C N 1
ATOM 10145 C CA . VAL C 1 277 ? 36.337 2.739 41.991 1.00 43.37 277 VAL C CA 1
ATOM 10146 C C . VAL C 1 277 ? 36.691 1.277 41.737 1.00 47.63 277 VAL C C 1
ATOM 10147 O O . VAL C 1 277 ? 37.279 0.630 42.604 1.00 46.91 277 VAL C O 1
ATOM 10151 N N . GLN C 1 278 ? 36.307 0.738 40.571 1.00 45.37 278 GLN C N 1
ATOM 10152 C CA . GLN C 1 278 ? 36.550 -0.672 40.260 1.00 45.65 278 GLN C CA 1
ATOM 10153 C C . GLN C 1 278 ? 36.871 -0.889 38.785 1.00 50.23 278 GLN C C 1
ATOM 10154 O O . GLN C 1 278 ? 36.013 -0.662 37.928 1.00 50.92 278 GLN C O 1
ATOM 10160 N N . LYS C 1 279 ? 38.092 -1.389 38.510 1.00 46.23 279 LYS C N 1
ATOM 10161 C CA . LYS C 1 279 ? 38.618 -1.693 37.176 1.00 46.90 279 LYS C CA 1
ATOM 10162 C C . LYS C 1 279 ? 37.618 -2.446 36.288 1.00 53.00 279 LYS C C 1
ATOM 10163 O O . LYS C 1 279 ? 37.297 -3.608 36.543 1.00 52.83 279 LYS C O 1
ATOM 10169 N N . ALA C 1 280 ? 37.118 -1.760 35.260 1.00 51.08 280 ALA C N 1
ATOM 10170 C CA . ALA C 1 280 ? 36.172 -2.328 34.311 1.00 52.30 280 ALA C CA 1
ATOM 10171 C C . ALA C 1 280 ? 36.886 -3.334 33.405 1.00 57.63 280 ALA C C 1
ATOM 10172 O O . ALA C 1 280 ? 37.628 -2.936 32.498 1.00 57.80 280 ALA C O 1
ATOM 10174 N N . LEU C 1 281 ? 36.689 -4.636 33.670 1.00 55.23 281 LEU C N 1
ATOM 10175 C CA . LEU C 1 281 ? 37.353 -5.686 32.890 1.00 56.65 281 LEU C CA 1
ATOM 10176 C C . LEU C 1 281 ? 36.428 -6.461 31.965 1.00 62.43 281 LEU C C 1
ATOM 10177 O O . LEU C 1 281 ? 35.234 -6.604 32.245 1.00 62.16 281 LEU C O 1
ATOM 10182 N N . LYS C 1 282 ? 37.006 -6.975 30.865 1.00 60.48 282 LYS C N 1
ATOM 10183 C CA . LYS C 1 282 ? 36.337 -7.794 29.863 1.00 62.23 282 LYS C CA 1
ATOM 10184 C C . LYS C 1 282 ? 35.911 -9.108 30.535 1.00 67.15 282 LYS C C 1
ATOM 10185 O O . LYS C 1 282 ? 36.769 -9.803 31.084 1.00 66.76 282 LYS C O 1
ATOM 10191 N N . PRO C 1 283 ? 34.599 -9.434 30.559 1.00 65.14 283 PRO C N 1
ATOM 10192 C CA . PRO C 1 283 ? 34.164 -10.684 31.204 1.00 65.86 283 PRO C CA 1
ATOM 10193 C C . PRO C 1 283 ? 34.941 -11.903 30.709 1.00 72.24 283 PRO C C 1
ATOM 10194 O O . PRO C 1 283 ? 35.235 -11.991 29.513 1.00 73.53 283 PRO C O 1
ATOM 10198 N N . PRO C 1 284 ? 35.346 -12.817 31.614 1.00 69.30 284 PRO C N 1
ATOM 10199 C CA . PRO C 1 284 ? 36.108 -13.991 31.167 1.00 71.40 284 PRO C CA 1
ATOM 10200 C C . PRO C 1 284 ? 35.258 -14.932 30.317 1.00 78.97 284 PRO C C 1
ATOM 10201 O O . PRO C 1 284 ? 34.054 -15.025 30.560 1.00 79.06 284 PRO C O 1
ATOM 10205 N N . PRO C 1 285 ? 35.852 -15.640 29.333 1.00 78.39 285 PRO C N 1
ATOM 10206 C CA . PRO C 1 285 ? 35.054 -16.566 28.506 1.00 81.88 285 PRO C CA 1
ATOM 10207 C C . PRO C 1 285 ? 34.408 -17.692 29.304 1.00 87.92 285 PRO C C 1
ATOM 10208 O O . PRO C 1 285 ? 34.843 -17.998 30.418 1.00 87.00 285 PRO C O 1
ATOM 10212 N N . ILE C 1 286 ? 33.345 -18.286 28.739 1.00 86.79 286 ILE C N 1
ATOM 10213 C CA . ILE C 1 286 ? 32.585 -19.374 29.349 1.00 88.64 286 ILE C CA 1
ATOM 10214 C C . ILE C 1 286 ? 32.590 -20.578 28.418 1.00 97.57 286 ILE C C 1
ATOM 10215 O O . ILE C 1 286 ? 32.371 -20.441 27.214 1.00 98.84 286 ILE C O 1
ATOM 10220 N N . LYS C 1 287 ? 32.840 -21.754 28.990 1.00 96.92 287 LYS C N 1
ATOM 10221 C CA . LYS C 1 287 ? 32.896 -23.016 28.263 1.00 101.83 287 LYS C CA 1
ATOM 10222 C C . LYS C 1 287 ? 31.491 -23.562 28.032 1.00 109.20 287 LYS C C 1
ATOM 10223 O O . LYS C 1 287 ? 30.689 -23.653 28.966 1.00 107.81 287 LYS C O 1
ATOM 10229 N N . LEU C 1 288 ? 31.186 -23.882 26.769 1.00 110.20 288 LEU C N 1
ATOM 10230 C CA . LEU C 1 288 ? 29.876 -24.386 26.354 1.00 113.18 288 LEU C CA 1
ATOM 10231 C C . LEU C 1 288 ? 29.979 -25.756 25.709 1.00 123.34 288 LEU C C 1
ATOM 10232 O O . LEU C 1 288 ? 31.057 -26.143 25.264 1.00 124.80 288 LEU C O 1
ATOM 10237 N N . TYR C 1 289 ? 28.847 -26.476 25.631 1.00 123.74 289 TYR C N 1
ATOM 10238 C CA . TYR C 1 289 ? 28.772 -27.786 24.990 1.00 129.71 289 TYR C CA 1
ATOM 10239 C C . TYR C 1 289 ? 28.390 -27.566 23.526 1.00 135.96 289 TYR C C 1
ATOM 10240 O O . TYR C 1 289 ? 27.275 -27.133 23.256 1.00 134.18 289 TYR C O 1
ATOM 10249 N N . ARG C 1 290 ? 29.316 -27.849 22.590 1.00 136.25 290 ARG C N 1
ATOM 10250 C CA . ARG C 1 290 ? 29.159 -27.654 21.140 1.00 138.36 290 ARG C CA 1
ATOM 10251 C C . ARG C 1 290 ? 27.751 -27.935 20.581 1.00 145.89 290 ARG C C 1
ATOM 10252 O O . ARG C 1 290 ? 27.204 -27.082 19.881 1.00 144.78 290 ARG C O 1
ATOM 10260 N N . GLU C 1 291 ? 27.175 -29.109 20.888 1.00 146.46 291 GLU C N 1
ATOM 10261 C CA . GLU C 1 291 ? 25.874 -29.538 20.367 1.00 150.15 291 GLU C CA 1
ATOM 10262 C C . GLU C 1 291 ? 24.652 -28.799 20.925 1.00 150.77 291 GLU C C 1
ATOM 10263 O O . GLU C 1 291 ? 23.630 -28.750 20.236 1.00 151.32 291 GLU C O 1
ATOM 10269 N N . THR C 1 292 ? 24.723 -28.262 22.161 1.00 143.10 292 THR C N 1
ATOM 10270 C CA . THR C 1 292 ? 23.569 -27.602 22.792 1.00 140.20 292 THR C CA 1
ATOM 10271 C C . THR C 1 292 ? 23.802 -26.144 23.222 1.00 138.17 292 THR C C 1
ATOM 10272 O O . THR C 1 292 ? 22.854 -25.496 23.679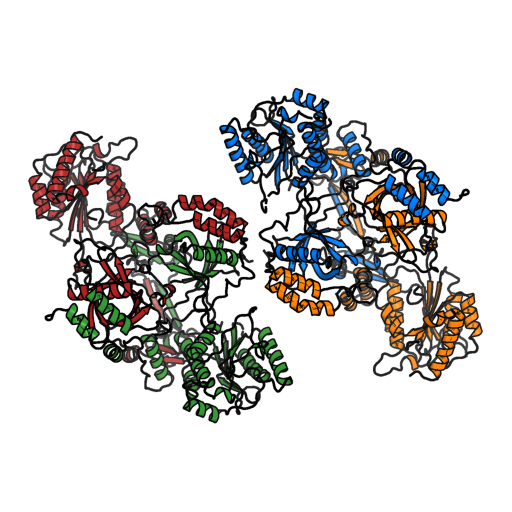 1.00 135.59 292 THR C O 1
ATOM 10276 N N . ASN C 1 293 ? 25.050 -25.640 23.093 1.00 132.61 293 ASN C N 1
ATOM 10277 C CA . ASN C 1 293 ? 25.500 -24.298 23.500 1.00 127.15 293 ASN C CA 1
ATOM 10278 C C . ASN C 1 293 ? 25.191 -24.017 24.983 1.00 128.14 293 ASN C C 1
ATOM 10279 O O . ASN C 1 293 ? 25.029 -22.866 25.397 1.00 124.10 293 ASN C O 1
ATOM 10284 N N . GLU C 1 294 ? 25.120 -25.095 25.771 1.00 127.06 294 GLU C N 1
ATOM 10285 C CA . GLU C 1 294 ? 24.815 -25.068 27.191 1.00 125.20 294 GLU C CA 1
ATOM 10286 C C . GLU C 1 294 ? 26.092 -24.887 28.017 1.00 127.09 294 GLU C C 1
ATOM 10287 O O . GLU C 1 294 ? 27.081 -25.581 27.759 1.00 128.54 294 GLU C O 1
ATOM 10293 N N . PRO C 1 295 ? 26.071 -23.991 29.037 1.00 120.07 295 PRO C N 1
ATOM 10294 C CA . PRO C 1 295 ? 27.262 -23.804 29.885 1.00 117.33 295 PRO C CA 1
ATOM 10295 C C . PRO C 1 295 ? 27.687 -25.072 30.614 1.00 124.43 295 PRO C C 1
ATOM 10296 O O . PRO C 1 295 ? 26.844 -25.886 31.002 1.00 127.03 295 PRO C O 1
ATOM 10300 N N . VAL C 1 296 ? 29.003 -25.246 30.768 1.00 120.76 296 VAL C N 1
ATOM 10301 C CA . VAL C 1 296 ? 29.588 -26.425 31.401 1.00 123.51 296 VAL C CA 1
ATOM 10302 C C . VAL C 1 296 ? 30.305 -26.062 32.707 1.00 124.73 296 VAL C C 1
ATOM 10303 O O . VAL C 1 296 ? 31.041 -25.075 32.753 1.00 120.32 296 VAL C O 1
ATOM 10307 N N . LYS C 1 297 ? 30.076 -26.870 33.760 1.00 123.68 297 LYS C N 1
ATOM 10308 C CA . LYS C 1 297 ? 30.717 -26.750 35.072 1.00 121.58 297 LYS C CA 1
ATOM 10309 C C . LYS C 1 297 ? 32.144 -27.311 34.957 1.00 126.50 297 LYS C C 1
ATOM 10310 O O . LYS C 1 297 ? 32.371 -28.265 34.204 1.00 129.58 297 LYS C O 1
ATOM 10316 N N . THR C 1 298 ? 33.101 -26.714 35.691 1.00 120.05 298 THR C N 1
ATOM 10317 C CA . THR C 1 298 ? 34.498 -27.143 35.644 1.00 119.97 298 THR C CA 1
ATOM 10318 C C . THR C 1 298 ? 35.064 -27.444 37.035 1.00 123.21 298 THR C C 1
ATOM 10319 O O . THR C 1 298 ? 35.037 -26.591 37.924 1.00 119.72 298 THR C O 1
ATOM 10323 N N . LYS C 1 299 ? 35.600 -28.663 37.198 1.00 123.16 299 LYS C N 1
ATOM 10324 C CA . LYS C 1 299 ? 36.225 -29.125 38.434 1.00 123.19 299 LYS C CA 1
ATOM 10325 C C . LYS C 1 299 ? 37.710 -29.375 38.182 1.00 126.16 299 LYS C C 1
ATOM 10326 O O . LYS C 1 299 ? 38.063 -30.119 37.261 1.00 128.72 299 LYS C O 1
ATOM 10332 N N . THR C 1 300 ? 38.579 -28.731 38.978 1.00 118.62 300 THR C N 1
ATOM 10333 C CA . THR C 1 300 ? 40.029 -28.894 38.866 1.00 117.81 300 THR C CA 1
ATOM 10334 C C . THR C 1 300 ? 40.527 -29.743 40.027 1.00 123.73 300 THR C C 1
ATOM 10335 O O . THR C 1 300 ? 40.494 -29.304 41.178 1.00 120.98 300 THR C O 1
ATOM 10339 N N . ARG C 1 301 ? 40.965 -30.968 39.718 1.00 124.36 301 ARG C N 1
ATOM 10340 C CA . ARG C 1 301 ? 41.472 -31.920 40.703 1.00 126.93 301 ARG C CA 1
ATOM 10341 C C . ARG C 1 301 ? 42.978 -32.115 40.562 1.00 130.23 301 ARG C C 1
ATOM 10342 O O . ARG C 1 301 ? 43.552 -31.786 39.522 1.00 128.26 301 ARG C O 1
ATOM 10350 N N . THR C 1 302 ? 43.611 -32.644 41.619 1.00 128.48 302 THR C N 1
ATOM 10351 C CA . THR C 1 302 ? 45.042 -32.929 41.667 1.00 129.06 302 THR C CA 1
ATOM 10352 C C . THR C 1 302 ? 45.231 -34.383 42.079 1.00 138.93 302 THR C C 1
ATOM 10353 O O . THR C 1 302 ? 44.681 -34.804 43.097 1.00 140.45 302 THR C O 1
ATOM 10357 N N . PHE C 1 303 ? 45.997 -35.148 41.291 1.00 137.92 303 PHE C N 1
ATOM 10358 C CA . PHE C 1 303 ? 46.244 -36.561 41.573 1.00 143.53 303 PHE C CA 1
ATOM 10359 C C . PHE C 1 303 ? 47.704 -36.942 41.402 1.00 147.67 303 PHE C C 1
ATOM 10360 O O . PHE C 1 303 ? 48.429 -36.282 40.650 1.00 144.46 303 PHE C O 1
ATOM 10368 N N . ASN C 1 304 ? 48.137 -38.018 42.079 1.00 147.40 304 ASN C N 1
ATOM 10369 C CA . ASN C 1 304 ? 49.502 -38.515 41.927 1.00 148.38 304 ASN C CA 1
ATOM 10370 C C . ASN C 1 304 ? 49.586 -39.141 40.532 1.00 154.33 304 ASN C C 1
ATOM 10371 O O . ASN C 1 304 ? 48.660 -39.841 40.129 1.00 152.73 304 ASN C O 1
ATOM 10376 N N . THR C 1 305 ? 50.661 -38.846 39.780 1.00 149.90 305 THR C N 1
ATOM 10377 C CA . THR C 1 305 ? 50.863 -39.356 38.415 1.00 151.62 305 THR C CA 1
ATOM 10378 C C . THR C 1 305 ? 50.957 -40.890 38.391 1.00 153.00 305 THR C C 1
ATOM 10379 O O . THR C 1 305 ? 50.325 -41.527 37.545 1.00 153.25 305 THR C O 1
ATOM 10383 N N . SER C 1 306 ? 51.729 -41.470 39.330 1.00 150.54 306 SER C N 1
ATOM 10384 C CA . SER C 1 306 ? 51.945 -42.911 39.447 1.00 151.23 306 SER C CA 1
ATOM 10385 C C . SER C 1 306 ? 50.706 -43.669 39.937 1.00 153.88 306 SER C C 1
ATOM 10386 O O . SER C 1 306 ? 50.248 -44.581 39.247 1.00 154.18 306 SER C O 1
ATOM 10389 N N . THR C 1 307 ? 50.174 -43.293 41.118 1.00 150.46 307 THR C N 1
ATOM 10390 C CA . THR C 1 307 ? 49.011 -43.945 41.739 1.00 150.37 307 THR C CA 1
ATOM 10391 C C . THR C 1 307 ? 47.693 -43.633 41.023 1.00 152.16 307 THR C C 1
ATOM 10392 O O . THR C 1 307 ? 46.829 -44.507 40.930 1.00 152.55 307 THR C O 1
ATOM 10396 N N . GLY C 1 308 ? 47.541 -42.388 40.572 1.00 148.04 308 GLY C N 1
ATOM 10397 C CA . GLY C 1 308 ? 46.333 -41.911 39.904 1.00 147.41 308 GLY C CA 1
ATOM 10398 C C . GLY C 1 308 ? 45.265 -41.436 40.869 1.00 148.78 308 GLY C C 1
ATOM 10399 O O . GLY C 1 308 ? 44.231 -40.912 40.442 1.00 148.46 308 GLY C O 1
ATOM 10400 N N . GLY C 1 309 ? 45.517 -41.629 42.162 1.00 145.37 309 GLY C N 1
ATOM 10401 C CA . GLY C 1 309 ? 44.600 -41.266 43.233 1.00 144.62 309 GLY C CA 1
ATOM 10402 C C . GLY C 1 309 ? 44.602 -39.794 43.573 1.00 146.66 309 GLY C C 1
ATOM 10403 O O . GLY C 1 309 ? 45.639 -39.132 43.475 1.00 146.48 309 GLY C O 1
ATOM 10404 N N . LEU C 1 310 ? 43.430 -39.288 44.004 1.00 144.52 310 LEU C N 1
ATOM 10405 C CA . LEU C 1 310 ? 43.198 -37.900 44.403 1.00 138.88 310 LEU C CA 1
ATOM 10406 C C . LEU C 1 310 ? 44.128 -37.478 45.544 1.00 139.62 310 LEU C C 1
ATOM 10407 O O . LEU C 1 310 ? 44.334 -38.241 46.490 1.00 142.83 310 LEU C O 1
ATOM 10412 N N . LEU C 1 311 ? 44.691 -36.265 45.437 1.00 129.76 311 LEU C N 1
ATOM 10413 C CA . LEU C 1 311 ? 45.615 -35.704 46.414 1.00 126.43 311 LEU C CA 1
ATOM 10414 C C . LEU C 1 311 ? 44.965 -34.719 47.370 1.00 126.18 311 LEU C C 1
ATOM 10415 O O . LEU C 1 311 ? 44.502 -33.649 46.956 1.00 121.11 311 LEU C O 1
ATOM 10420 N N . LEU C 1 312 ? 44.956 -35.077 48.661 1.00 124.89 312 LEU C N 1
ATOM 10421 C CA . LEU C 1 312 ? 44.431 -34.229 49.728 1.00 121.93 312 LEU C CA 1
ATOM 10422 C C . LEU C 1 312 ? 45.441 -33.103 49.989 1.00 120.05 312 LEU C C 1
ATOM 10423 O O . LEU C 1 312 ? 46.624 -33.297 49.691 1.00 119.56 312 LEU C O 1
ATOM 10428 N N . PRO C 1 313 ? 45.036 -31.933 50.550 1.00 112.12 313 PRO C N 1
ATOM 10429 C CA . PRO C 1 313 ? 46.027 -30.872 50.824 1.00 107.19 313 PRO C CA 1
ATOM 10430 C C . PRO C 1 313 ? 47.119 -31.313 51.805 1.00 111.24 313 PRO C C 1
ATOM 10431 O O . PRO C 1 313 ? 48.226 -30.778 51.777 1.00 107.84 313 PRO C O 1
ATOM 10435 N N . SER C 1 314 ? 46.805 -32.325 52.641 1.00 111.55 314 SER C N 1
ATOM 10436 C CA . SER C 1 314 ? 47.698 -32.925 53.633 1.00 113.37 314 SER C CA 1
ATOM 10437 C C . SER C 1 314 ? 48.625 -34.005 53.027 1.00 118.69 314 SER C C 1
ATOM 10438 O O . SER C 1 314 ? 49.432 -34.597 53.751 1.00 121.19 314 SER C O 1
ATOM 10441 N N . ASP C 1 315 ? 48.517 -34.244 51.702 1.00 113.36 315 ASP C N 1
ATOM 10442 C CA . ASP C 1 315 ? 49.318 -35.226 50.960 1.00 115.34 315 ASP C CA 1
ATOM 10443 C C . ASP C 1 315 ? 50.412 -34.552 50.109 1.00 112.02 315 ASP C C 1
ATOM 10444 O O . ASP C 1 315 ? 51.147 -35.235 49.387 1.00 113.38 315 ASP C O 1
ATOM 10449 N N . THR C 1 316 ? 50.518 -33.215 50.209 1.00 100.76 316 THR C N 1
ATOM 10450 C CA . THR C 1 316 ? 51.480 -32.420 49.451 1.00 95.24 316 THR C CA 1
ATOM 10451 C C . THR C 1 316 ? 52.181 -31.379 50.335 1.00 92.45 316 THR C C 1
ATOM 10452 O O . THR C 1 316 ? 51.610 -30.934 51.332 1.00 91.36 316 THR C O 1
ATOM 10456 N N . LYS C 1 317 ? 53.421 -31.008 49.973 1.00 84.60 317 LYS C N 1
ATOM 10457 C CA . LYS C 1 317 ? 54.225 -30.024 50.707 1.00 79.99 317 LYS C CA 1
ATOM 10458 C C . LYS C 1 317 ? 54.686 -28.879 49.805 1.00 76.68 317 LYS C C 1
ATOM 10459 O O . LYS C 1 317 ? 54.574 -28.973 48.580 1.00 75.71 317 LYS C O 1
ATOM 10465 N N . ARG C 1 318 ? 55.193 -27.794 50.414 1.00 68.29 318 ARG C N 1
ATOM 10466 C CA . ARG C 1 318 ? 55.657 -26.612 49.689 1.00 63.13 318 ARG C CA 1
ATOM 10467 C C . ARG C 1 318 ? 57.175 -26.509 49.651 1.00 64.66 318 ARG C C 1
ATOM 10468 O O . ARG C 1 318 ? 57.835 -26.633 50.683 1.00 65.31 318 ARG C O 1
ATOM 10476 N N . SER C 1 319 ? 57.723 -26.283 48.449 1.00 58.18 319 SER C N 1
ATOM 10477 C CA . SER C 1 319 ? 59.158 -26.217 48.200 1.00 56.60 319 SER C CA 1
ATOM 10478 C C . SER C 1 319 ? 59.612 -24.905 47.565 1.00 55.74 319 SER C C 1
ATOM 10479 O O . SER C 1 319 ? 58.865 -24.276 46.817 1.00 54.33 319 SER C O 1
ATOM 10482 N N . GLN C 1 320 ? 60.866 -24.528 47.844 1.00 49.33 320 GLN C N 1
ATOM 10483 C CA . GLN C 1 320 ? 61.546 -23.354 47.301 1.00 45.11 320 GLN C CA 1
ATOM 10484 C C . GLN C 1 320 ? 63.031 -23.675 47.288 1.00 49.43 320 GLN C C 1
ATOM 10485 O O . GLN C 1 320 ? 63.543 -24.210 48.276 1.00 50.77 320 GLN C O 1
ATOM 10491 N N . ILE C 1 321 ? 63.717 -23.413 46.164 1.00 44.79 321 ILE C N 1
ATOM 10492 C CA . ILE C 1 321 ? 65.132 -23.761 46.049 1.00 45.57 321 ILE C CA 1
ATOM 10493 C C . ILE C 1 321 ? 66.040 -22.521 46.111 1.00 46.59 321 ILE C C 1
ATOM 10494 O O . ILE C 1 321 ? 66.006 -21.671 45.222 1.00 44.44 321 ILE C O 1
ATOM 10499 N N . TYR C 1 322 ? 66.871 -22.458 47.166 1.00 42.77 322 TYR C N 1
ATOM 10500 C CA . TYR C 1 322 ? 67.845 -21.392 47.376 1.00 40.09 322 TYR C CA 1
ATOM 10501 C C . TYR C 1 322 ? 69.224 -21.967 47.623 1.00 45.69 322 TYR C C 1
ATOM 10502 O O . TYR C 1 322 ? 69.341 -23.039 48.217 1.00 47.40 322 TYR C O 1
ATOM 10511 N N . GLY C 1 323 ? 70.237 -21.259 47.125 1.00 41.48 323 GLY C N 1
ATOM 10512 C CA . GLY C 1 323 ? 71.653 -21.602 47.233 1.00 42.66 323 GLY C CA 1
ATOM 10513 C C . GLY C 1 323 ? 72.003 -23.075 47.328 1.00 49.78 323 GLY C C 1
ATOM 10514 O O . GLY C 1 323 ? 72.491 -23.521 48.367 1.00 50.49 323 GLY C O 1
ATOM 10515 N N . SER C 1 324 ? 71.634 -23.866 46.278 1.00 48.22 324 SER C N 1
ATOM 10516 C CA . SER C 1 324 ? 71.808 -25.290 45.974 1.00 52.08 324 SER C CA 1
ATOM 10517 C C . SER C 1 324 ? 71.116 -26.256 46.950 1.00 58.20 324 SER C C 1
ATOM 10518 O O . SER C 1 324 ? 71.500 -27.424 47.033 1.00 61.24 324 SER C O 1
ATOM 10521 N N . ARG C 1 325 ? 70.059 -25.792 47.622 1.00 53.08 325 ARG C N 1
ATOM 10522 C CA . ARG C 1 325 ? 69.312 -26.616 48.566 1.00 55.01 325 ARG C CA 1
ATOM 10523 C C . ARG C 1 325 ? 67.807 -26.452 48.421 1.00 57.74 325 ARG C C 1
ATOM 10524 O O . ARG C 1 325 ? 67.323 -25.359 48.113 1.00 54.50 325 ARG C O 1
ATOM 10532 N N . GLN C 1 326 ? 67.070 -27.547 48.653 1.00 56.63 326 GLN C N 1
ATOM 10533 C CA . GLN C 1 326 ? 65.612 -27.552 48.612 1.00 55.96 326 GLN C CA 1
ATOM 10534 C C . GLN C 1 326 ? 65.095 -27.312 50.030 1.00 58.91 326 GLN C C 1
ATOM 10535 O O . GLN C 1 326 ? 65.415 -28.071 50.951 1.00 61.26 326 GLN C O 1
ATOM 10541 N N . ILE C 1 327 ? 64.318 -26.236 50.197 1.00 51.63 327 ILE C N 1
ATOM 10542 C CA . ILE C 1 327 ? 63.745 -25.831 51.478 1.00 50.47 327 ILE C CA 1
ATOM 10543 C C . ILE C 1 327 ? 62.270 -26.223 51.491 1.00 55.82 327 ILE C C 1
ATOM 10544 O O . ILE C 1 327 ? 61.493 -25.723 50.678 1.00 53.68 327 ILE C O 1
ATOM 10549 N N . ILE C 1 328 ? 61.902 -27.138 52.398 1.00 56.13 328 ILE C N 1
ATOM 10550 C CA . ILE C 1 328 ? 60.539 -27.654 52.494 1.00 58.10 328 ILE C CA 1
ATOM 10551 C C . ILE C 1 328 ? 59.774 -27.084 53.676 1.00 60.83 328 ILE C C 1
ATOM 10552 O O . ILE C 1 328 ? 60.253 -27.142 54.810 1.00 61.46 328 ILE C O 1
ATOM 10557 N N . LEU C 1 329 ? 58.562 -26.574 53.402 1.00 56.53 329 LEU C N 1
ATOM 10558 C CA . LEU C 1 329 ? 57.624 -26.070 54.403 1.00 56.24 329 LEU C CA 1
ATOM 10559 C C . LEU C 1 329 ? 56.267 -26.728 54.193 1.00 62.04 329 LEU C C 1
ATOM 10560 O O . LEU C 1 329 ? 55.943 -27.147 53.079 1.00 61.57 329 LEU C O 1
ATOM 10565 N N . GLU C 1 330 ? 55.458 -26.781 55.256 1.00 61.65 330 GLU C N 1
ATOM 10566 C CA . GLU C 1 330 ? 54.094 -27.295 55.187 1.00 64.27 330 GLU C CA 1
ATOM 10567 C C . GLU C 1 330 ? 53.212 -26.169 54.681 1.00 65.81 330 GLU C C 1
ATOM 10568 O O . GLU C 1 330 ? 53.604 -25.006 54.807 1.00 62.67 330 GLU C O 1
ATOM 10574 N N . LYS C 1 331 ? 52.028 -26.487 54.115 1.00 64.04 331 LYS C N 1
ATOM 10575 C CA . LYS C 1 331 ? 51.094 -25.462 53.630 1.00 61.10 331 LYS C CA 1
ATOM 10576 C C . LYS C 1 331 ? 50.762 -24.503 54.783 1.00 64.52 331 LYS C C 1
ATOM 10577 O O . LYS C 1 331 ? 50.816 -23.288 54.614 1.00 60.63 331 LYS C O 1
ATOM 10583 N N . GLU C 1 332 ? 50.488 -25.069 55.967 1.00 65.22 332 GLU C N 1
ATOM 10584 C CA . GLU C 1 332 ? 50.167 -24.356 57.206 1.00 65.34 332 GLU C CA 1
ATOM 10585 C C . GLU C 1 332 ? 51.263 -23.341 57.571 1.00 66.48 332 GLU C C 1
ATOM 10586 O O . GLU C 1 332 ? 50.954 -22.238 58.024 1.00 64.30 332 GLU C O 1
ATOM 10592 N N . GLU C 1 333 ? 52.533 -23.715 57.350 1.00 62.79 333 GLU C N 1
ATOM 10593 C CA . GLU C 1 333 ? 53.699 -22.884 57.655 1.00 60.41 333 GLU C CA 1
ATOM 10594 C C . GLU C 1 333 ? 53.894 -21.739 56.683 1.00 60.21 333 GLU C C 1
ATOM 10595 O O . GLU C 1 333 ? 54.380 -20.682 57.088 1.00 57.58 333 GLU C O 1
ATOM 10601 N N . THR C 1 334 ? 53.540 -21.947 55.400 1.00 56.08 334 THR C N 1
ATOM 10602 C CA . THR C 1 334 ? 53.671 -20.910 54.375 1.00 52.55 334 THR C CA 1
ATOM 10603 C C . THR C 1 334 ? 52.698 -19.781 54.653 1.00 55.57 334 THR C C 1
ATOM 10604 O O . THR C 1 334 ? 52.953 -18.643 54.254 1.00 53.13 334 THR C O 1
ATOM 10608 N N . GLU C 1 335 ? 51.589 -20.101 55.341 1.00 53.43 335 GLU C N 1
ATOM 10609 C CA . GLU C 1 335 ? 50.573 -19.135 55.729 1.00 51.82 335 GLU C CA 1
ATOM 10610 C C . GLU C 1 335 ? 51.014 -18.436 57.011 1.00 54.36 335 GLU C C 1
ATOM 10611 O O . GLU C 1 335 ? 50.844 -17.225 57.132 1.00 51.50 335 GLU C O 1
ATOM 10617 N N . GLU C 1 336 ? 51.597 -19.198 57.954 1.00 53.45 336 GLU C N 1
ATOM 10618 C CA . GLU C 1 336 ? 52.077 -18.706 59.247 1.00 54.33 336 GLU C CA 1
ATOM 10619 C C . GLU C 1 336 ? 53.153 -17.619 59.103 1.00 54.94 336 GLU C C 1
ATOM 10620 O O . GLU C 1 336 ? 53.106 -16.614 59.813 1.00 53.46 336 GLU C O 1
ATOM 10626 N N . LEU C 1 337 ? 54.106 -17.812 58.174 1.00 50.38 337 LEU C N 1
ATOM 10627 C CA . LEU C 1 337 ? 55.168 -16.837 57.927 1.00 47.81 337 LEU C CA 1
ATOM 10628 C C . LEU C 1 337 ? 54.645 -15.530 57.321 1.00 50.51 337 LEU C C 1
ATOM 10629 O O . LEU C 1 337 ? 55.382 -14.551 57.282 1.00 48.66 337 LEU C O 1
ATOM 10634 N N . LYS C 1 338 ? 53.393 -15.530 56.814 1.00 47.27 338 LYS C N 1
ATOM 10635 C CA . LYS C 1 338 ? 52.758 -14.350 56.219 1.00 44.60 338 LYS C CA 1
ATOM 10636 C C . LYS C 1 338 ? 52.037 -13.539 57.289 1.00 50.04 338 LYS C C 1
ATOM 10637 O O . LYS C 1 338 ? 51.705 -12.378 57.046 1.00 47.68 338 LYS C O 1
ATOM 10643 N N . ARG C 1 339 ? 51.821 -14.136 58.478 1.00 50.51 339 ARG C N 1
ATOM 10644 C CA . ARG C 1 339 ? 51.095 -13.504 59.574 1.00 51.94 339 ARG C CA 1
ATOM 10645 C C . ARG C 1 339 ? 51.924 -12.527 60.418 1.00 57.62 339 ARG C C 1
ATOM 10646 O O . ARG C 1 339 ? 52.998 -12.853 60.926 1.00 59.27 339 ARG C O 1
ATOM 10654 N N . PHE C 1 340 ? 51.368 -11.324 60.556 1.00 53.42 340 PHE C N 1
ATOM 10655 C CA . PHE C 1 340 ? 51.817 -10.179 61.343 1.00 54.05 340 PHE C CA 1
ATOM 10656 C C . PHE C 1 340 ? 50.505 -9.543 61.770 1.00 60.37 340 PHE C C 1
ATOM 10657 O O . PHE C 1 340 ? 49.569 -9.495 60.954 1.00 59.23 340 PHE C O 1
ATOM 10665 N N . ASP C 1 341 ? 50.434 -9.014 63.008 1.00 59.71 341 ASP C N 1
ATOM 10666 C CA . ASP C 1 341 ? 49.224 -8.376 63.558 1.00 61.12 341 ASP C CA 1
ATOM 10667 C C . ASP C 1 341 ? 48.009 -9.342 63.523 1.00 65.88 341 ASP C C 1
ATOM 10668 O O . ASP C 1 341 ? 48.172 -10.545 63.721 1.00 67.73 341 ASP C O 1
ATOM 10673 N N . ASP C 1 342 ? 46.810 -8.795 63.292 1.00 60.18 342 ASP C N 1
ATOM 10674 C CA . ASP C 1 342 ? 45.523 -9.468 63.146 1.00 59.92 342 ASP C CA 1
ATOM 10675 C C . ASP C 1 342 ? 44.766 -8.555 62.174 1.00 59.79 342 ASP C C 1
ATOM 10676 O O . ASP C 1 342 ? 45.186 -7.396 62.054 1.00 58.29 342 ASP C O 1
ATOM 10681 N N . PRO C 1 343 ? 43.699 -8.988 61.450 1.00 54.17 343 PRO C N 1
ATOM 10682 C CA . PRO C 1 343 ? 43.051 -8.062 60.505 1.00 50.85 343 PRO C CA 1
ATOM 10683 C C . PRO C 1 343 ? 42.525 -6.784 61.135 1.00 53.55 343 PRO C C 1
ATOM 10684 O O . PRO C 1 343 ? 41.981 -6.805 62.240 1.00 55.57 343 PRO C O 1
ATOM 10688 N N . GLY C 1 344 ? 42.741 -5.682 60.432 1.00 47.01 344 GLY C N 1
ATOM 10689 C CA . GLY C 1 344 ? 42.296 -4.368 60.865 1.00 47.07 344 GLY C CA 1
ATOM 10690 C C . GLY C 1 344 ? 43.203 -3.221 60.489 1.00 47.68 344 GLY C C 1
ATOM 10691 O O . GLY C 1 344 ? 44.049 -3.340 59.598 1.00 45.19 344 GLY C O 1
ATOM 10692 N N . LEU C 1 345 ? 42.986 -2.088 61.157 1.00 44.07 345 LEU C N 1
ATOM 10693 C CA . LEU C 1 345 ? 43.741 -0.857 60.995 1.00 42.40 345 LEU C CA 1
ATOM 10694 C C . LEU C 1 345 ? 44.273 -0.474 62.363 1.00 48.56 345 LEU C C 1
ATOM 10695 O O . LEU C 1 345 ? 43.491 -0.219 63.279 1.00 50.97 345 LEU C O 1
ATOM 10700 N N . MET C 1 346 ? 45.593 -0.493 62.520 1.00 43.92 346 MET C N 1
ATOM 10701 C CA . MET C 1 346 ? 46.219 -0.135 63.784 1.00 46.18 346 MET C CA 1
ATOM 10702 C C . MET C 1 346 ? 46.765 1.263 63.668 1.00 48.15 346 MET C C 1
ATOM 10703 O O . MET C 1 346 ? 47.628 1.502 62.826 1.00 45.95 346 MET C O 1
ATOM 10708 N N . LEU C 1 347 ? 46.226 2.198 64.471 1.00 45.57 347 LEU C N 1
ATOM 10709 C CA . LEU C 1 347 ? 46.653 3.592 64.453 1.00 45.01 347 LEU C CA 1
ATOM 10710 C C . LEU C 1 347 ? 48.111 3.746 64.875 1.00 49.42 347 LEU C C 1
ATOM 10711 O O . LEU C 1 347 ? 48.519 3.266 65.937 1.00 52.27 347 LEU C O 1
ATOM 10716 N N . MET C 1 348 ? 48.888 4.399 64.015 1.00 42.68 348 MET C N 1
ATOM 10717 C CA . MET C 1 348 ? 50.302 4.659 64.234 1.00 42.80 348 MET C CA 1
ATOM 10718 C C . MET C 1 348 ? 50.463 6.075 64.755 1.00 50.43 348 MET C C 1
ATOM 10719 O O . MET C 1 348 ? 51.264 6.318 65.658 1.00 53.48 348 MET C O 1
ATOM 10724 N N . GLY C 1 349 ? 49.673 6.985 64.205 1.00 46.43 349 GLY C N 1
ATOM 10725 C CA . GLY C 1 349 ? 49.696 8.386 64.586 1.00 49.11 349 GLY C CA 1
ATOM 10726 C C . GLY C 1 349 ? 49.119 9.280 63.517 1.00 52.32 349 GLY C C 1
ATOM 10727 O O . GLY C 1 349 ? 48.400 8.814 62.629 1.00 49.32 349 GLY C O 1
ATOM 10728 N N . PHE C 1 350 ? 49.441 10.571 63.598 1.00 51.48 350 PHE C N 1
ATOM 10729 C CA . PHE C 1 350 ? 48.927 11.563 62.674 1.00 51.01 350 PHE C CA 1
ATOM 10730 C C . PHE C 1 350 ? 50.022 12.297 61.937 1.00 55.86 350 PHE C C 1
ATOM 10731 O O . PHE C 1 350 ? 50.926 12.863 62.555 1.00 57.96 350 PHE C O 1
ATOM 10739 N N . LYS C 1 351 ? 49.947 12.259 60.604 1.00 50.70 351 LYS C N 1
ATOM 10740 C CA . LYS C 1 351 ? 50.924 12.884 59.727 1.00 51.08 351 LYS C CA 1
ATOM 10741 C C . LYS C 1 351 ? 50.274 13.994 58.900 1.00 57.26 351 LYS C C 1
ATOM 10742 O O . LYS C 1 351 ? 49.270 13.751 58.229 1.00 55.58 351 LYS C O 1
ATOM 10748 N N . PRO C 1 352 ? 50.844 15.214 58.934 1.00 57.44 352 PRO C N 1
ATOM 10749 C CA . PRO C 1 352 ? 50.282 16.318 58.131 1.00 58.95 352 PRO C CA 1
ATOM 10750 C C . PRO C 1 352 ? 50.241 15.984 56.641 1.00 59.66 352 PRO C C 1
ATOM 10751 O O . PRO C 1 352 ? 51.194 15.424 56.098 1.00 56.21 352 PRO C O 1
ATOM 10755 N N . LEU C 1 353 ? 49.106 16.302 56.002 1.00 57.27 353 LEU C N 1
ATOM 10756 C CA . LEU C 1 353 ? 48.799 16.013 54.598 1.00 54.72 353 LEU C CA 1
ATOM 10757 C C . LEU C 1 353 ? 49.878 16.435 53.596 1.00 59.61 353 LEU C C 1
ATOM 10758 O O . LEU C 1 353 ? 50.071 15.743 52.597 1.00 56.29 353 LEU C O 1
ATOM 10763 N N . VAL C 1 354 ? 50.598 17.538 53.874 1.00 60.67 354 VAL C N 1
ATOM 10764 C CA . VAL C 1 354 ? 51.680 18.051 53.018 1.00 61.76 354 VAL C CA 1
ATOM 10765 C C . VAL C 1 354 ? 52.820 17.040 52.833 1.00 63.80 354 VAL C C 1
ATOM 10766 O O . VAL C 1 354 ? 53.501 17.065 51.807 1.00 62.62 354 VAL C O 1
ATOM 10770 N N . LEU C 1 355 ? 53.006 16.145 53.819 1.00 59.78 355 LEU C N 1
ATOM 10771 C CA . LEU C 1 355 ? 54.033 15.104 53.797 1.00 57.42 355 LEU C CA 1
ATOM 10772 C C . LEU C 1 355 ? 53.643 13.893 52.950 1.00 58.12 355 LEU C C 1
ATOM 10773 O O . LEU C 1 355 ? 54.465 12.996 52.759 1.00 55.75 355 LEU C O 1
ATOM 10778 N N . LEU C 1 356 ? 52.397 13.858 52.447 1.00 54.51 356 LEU C N 1
ATOM 10779 C CA . LEU C 1 356 ? 51.921 12.770 51.599 1.00 51.39 356 LEU C CA 1
ATOM 10780 C C . LEU C 1 356 ? 52.007 13.213 50.154 1.00 55.28 356 LEU C C 1
ATOM 10781 O O . LEU C 1 356 ? 51.270 14.109 49.735 1.00 56.74 356 LEU C O 1
ATOM 10786 N N . LYS C 1 357 ? 52.950 12.626 49.409 1.00 49.95 357 LYS C N 1
ATOM 10787 C CA . LYS C 1 357 ? 53.216 12.973 48.013 1.00 49.65 357 LYS C CA 1
ATOM 10788 C C . LYS C 1 357 ? 52.237 12.343 47.044 1.00 50.42 357 LYS C C 1
ATOM 10789 O O . LYS C 1 357 ? 51.871 11.175 47.192 1.00 47.65 357 LYS C O 1
ATOM 10795 N N . LYS C 1 358 ? 51.811 13.137 46.048 1.00 47.41 358 LYS C N 1
ATOM 10796 C CA . LYS C 1 358 ? 50.866 12.741 45.004 1.00 45.48 358 LYS C CA 1
ATOM 10797 C C . LYS C 1 358 ? 51.486 11.679 44.099 1.00 46.65 358 LYS C C 1
ATOM 10798 O O . LYS C 1 358 ? 50.782 10.766 43.671 1.00 44.77 358 LYS C O 1
ATOM 10804 N N . HIS C 1 359 ? 52.805 11.771 43.844 1.00 42.69 359 HIS C N 1
ATOM 10805 C CA . HIS C 1 359 ? 53.511 10.810 43.001 1.00 40.58 359 HIS C CA 1
ATOM 10806 C C . HIS C 1 359 ? 53.788 9.482 43.698 1.00 41.23 359 HIS C C 1
ATOM 10807 O O . HIS C 1 359 ? 54.313 8.568 43.065 1.00 39.74 359 HIS C O 1
ATOM 10814 N N . HIS C 1 360 ? 53.427 9.364 44.988 1.00 36.87 360 HIS C N 1
ATOM 10815 C CA . HIS C 1 360 ? 53.600 8.126 45.746 1.00 34.81 360 HIS C CA 1
ATOM 10816 C C . HIS C 1 360 ? 52.314 7.294 45.742 1.00 36.48 360 HIS C C 1
ATOM 10817 O O . HIS C 1 360 ? 51.879 6.784 46.785 1.00 36.60 360 HIS C O 1
ATOM 10824 N N . TYR C 1 361 ? 51.694 7.186 44.554 1.00 30.69 361 TYR C N 1
ATOM 10825 C CA . TYR C 1 361 ? 50.509 6.362 44.319 1.00 28.82 361 TYR C CA 1
ATOM 10826 C C . TYR C 1 361 ? 51.037 4.945 44.091 1.00 29.82 361 TYR C C 1
ATOM 10827 O O . TYR C 1 361 ? 52.057 4.783 43.435 1.00 28.67 361 TYR C O 1
ATOM 10836 N N . LEU C 1 362 ? 50.333 3.932 44.595 1.00 25.00 362 LEU C N 1
ATOM 10837 C CA . LEU C 1 362 ? 50.759 2.547 44.456 1.00 23.26 362 LEU C CA 1
ATOM 10838 C C . LEU C 1 362 ? 49.658 1.662 43.854 1.00 27.75 362 LEU C C 1
ATOM 10839 O O . LEU C 1 362 ? 49.921 0.866 42.946 1.00 27.30 362 LEU C O 1
ATOM 10844 N N . ARG C 1 363 ? 48.436 1.805 44.380 1.00 24.44 363 ARG C N 1
ATOM 10845 C CA . ARG C 1 363 ? 47.240 1.053 43.993 1.00 24.13 363 ARG C CA 1
ATOM 10846 C C . ARG C 1 363 ? 45.996 1.874 44.341 1.00 28.18 363 ARG C C 1
ATOM 10847 O O . ARG C 1 363 ? 46.108 2.772 45.187 1.00 28.67 363 ARG C O 1
ATOM 10855 N N . PRO C 1 364 ? 44.824 1.640 43.695 1.00 23.98 364 PRO C N 1
ATOM 10856 C CA . PRO C 1 364 ? 43.648 2.489 43.974 1.00 24.29 364 PRO C CA 1
ATOM 10857 C C . PRO C 1 364 ? 43.251 2.597 45.439 1.00 28.74 364 PRO C C 1
ATOM 10858 O O . PRO C 1 364 ? 43.326 1.619 46.188 1.00 28.12 364 PRO C O 1
ATOM 10862 N N . SER C 1 365 ? 42.873 3.816 45.841 1.00 25.85 365 SER C N 1
ATOM 10863 C CA . SER C 1 365 ? 42.475 4.130 47.206 1.00 26.17 365 SER C CA 1
ATOM 10864 C C . SER C 1 365 ? 41.128 3.517 47.570 1.00 30.04 365 SER C C 1
ATOM 10865 O O . SER C 1 365 ? 40.279 3.288 46.702 1.00 29.25 365 SER C O 1
ATOM 10868 N N . LEU C 1 366 ? 40.937 3.250 48.861 1.00 27.44 366 LEU C N 1
ATOM 10869 C CA . LEU C 1 366 ? 39.680 2.705 49.365 1.00 27.80 366 LEU C CA 1
ATOM 10870 C C . LEU C 1 366 ? 38.952 3.768 50.190 1.00 31.72 366 LEU C C 1
ATOM 10871 O O . LEU C 1 366 ? 39.467 4.874 50.354 1.00 32.29 366 LEU C O 1
ATOM 10876 N N . PHE C 1 367 ? 37.737 3.470 50.645 1.00 27.66 367 PHE C N 1
ATOM 10877 C CA . PHE C 1 367 ? 36.957 4.418 51.421 1.00 28.77 367 PHE C CA 1
ATOM 10878 C C . PHE C 1 367 ? 36.564 3.815 52.751 1.00 34.16 367 PHE C C 1
ATOM 10879 O O . PHE C 1 367 ? 36.092 2.678 52.801 1.00 34.01 367 PHE C O 1
ATOM 10887 N N . VAL C 1 368 ? 36.784 4.574 53.830 1.00 31.79 368 VAL C N 1
ATOM 10888 C CA . VAL C 1 368 ? 36.488 4.139 55.190 1.00 33.04 368 VAL C CA 1
ATOM 10889 C C . VAL C 1 368 ? 35.258 4.873 55.721 1.00 39.30 368 VAL C C 1
ATOM 10890 O O . VAL C 1 368 ? 35.214 6.107 55.719 1.00 39.96 368 VAL C O 1
ATOM 10894 N N . TYR C 1 369 ? 34.262 4.102 56.168 1.00 37.03 369 TYR C N 1
ATOM 10895 C CA . TYR C 1 369 ? 33.015 4.623 56.716 1.00 39.12 369 TYR C CA 1
ATOM 10896 C C . TYR C 1 369 ? 32.660 3.848 57.990 1.00 45.75 369 TYR C C 1
ATOM 10897 O O . TYR C 1 369 ? 32.906 2.648 58.032 1.00 44.77 369 TYR C O 1
ATOM 10906 N N . PRO C 1 370 ? 32.117 4.498 59.049 1.00 45.60 370 PRO C N 1
ATOM 10907 C CA . PRO C 1 370 ? 31.825 3.767 60.295 1.00 47.89 370 PRO C CA 1
ATOM 10908 C C . PRO C 1 370 ? 30.746 2.699 60.183 1.00 53.24 370 PRO C C 1
ATOM 10909 O O . PRO C 1 370 ? 29.782 2.865 59.438 1.00 51.88 370 PRO C O 1
ATOM 10913 N N . GLU C 1 371 ? 30.923 1.598 60.925 1.00 52.56 371 GLU C N 1
ATOM 10914 C CA . GLU C 1 371 ? 29.970 0.493 60.965 1.00 53.58 371 GLU C CA 1
ATOM 10915 C C . GLU C 1 371 ? 29.361 0.410 62.364 1.00 61.31 371 GLU C C 1
ATOM 10916 O O . GLU C 1 371 ? 29.904 -0.262 63.247 1.00 62.47 371 GLU C O 1
ATOM 10922 N N . GLU C 1 372 ? 28.244 1.135 62.567 1.00 59.66 372 GLU C N 1
ATOM 10923 C CA . GLU C 1 372 ? 27.523 1.208 63.846 1.00 63.12 372 GLU C CA 1
ATOM 10924 C C . GLU C 1 372 ? 26.904 -0.125 64.290 1.00 68.97 372 GLU C C 1
ATOM 10925 O O . GLU C 1 372 ? 26.756 -0.354 65.491 1.00 71.68 372 GLU C O 1
ATOM 10931 N N . SER C 1 373 ? 26.566 -1.000 63.320 1.00 63.97 373 SER C N 1
ATOM 10932 C CA . SER C 1 373 ? 25.976 -2.320 63.553 1.00 65.38 373 SER C CA 1
ATOM 10933 C C . SER C 1 373 ? 26.892 -3.300 64.312 1.00 71.27 373 SER C C 1
ATOM 10934 O O . SER C 1 373 ? 26.384 -4.244 64.915 1.00 74.02 373 SER C O 1
ATOM 10937 N N . LEU C 1 374 ? 28.220 -3.090 64.283 1.00 66.13 374 LEU C N 1
ATOM 10938 C CA . LEU C 1 374 ? 29.154 -3.982 64.969 1.00 67.28 374 LEU C CA 1
ATOM 10939 C C . LEU C 1 374 ? 29.577 -3.438 66.331 1.00 74.45 374 LEU C C 1
ATOM 10940 O O . LEU C 1 374 ? 29.365 -4.113 67.336 1.00 77.67 374 LEU C O 1
ATOM 10945 N N . VAL C 1 375 ? 30.150 -2.221 66.371 1.00 69.79 375 VAL C N 1
ATOM 10946 C CA . VAL C 1 375 ? 30.570 -1.575 67.619 1.00 72.21 375 VAL C CA 1
ATOM 10947 C C . VAL C 1 375 ? 29.743 -0.309 67.806 1.00 76.73 375 VAL C C 1
ATOM 10948 O O . VAL C 1 375 ? 29.861 0.626 67.013 1.00 74.93 375 VAL C O 1
ATOM 10952 N N . ILE C 1 376 ? 28.904 -0.282 68.847 1.00 75.48 376 ILE C N 1
ATOM 10953 C CA . ILE C 1 376 ? 28.090 0.889 69.164 1.00 76.55 376 ILE C CA 1
ATOM 10954 C C . ILE C 1 376 ? 29.024 1.983 69.708 1.00 80.57 376 ILE C C 1
ATOM 10955 O O . ILE C 1 376 ? 29.845 1.713 70.585 1.00 82.14 376 ILE C O 1
ATOM 10960 N N . GLY C 1 377 ? 28.920 3.178 69.134 1.00 75.40 377 GLY C N 1
ATOM 10961 C CA . GLY C 1 377 ? 29.736 4.327 69.503 1.00 76.22 377 GLY C CA 1
ATOM 10962 C C . GLY C 1 377 ? 30.813 4.662 68.492 1.00 76.09 377 GLY C C 1
ATOM 10963 O O . GLY C 1 377 ? 31.506 5.674 68.644 1.00 76.72 377 GLY C O 1
ATOM 10964 N N . SER C 1 378 ? 30.957 3.813 67.447 1.00 68.00 378 SER C N 1
ATOM 10965 C CA . SER C 1 378 ? 31.937 3.960 66.366 1.00 63.38 378 SER C CA 1
ATOM 10966 C C . SER C 1 378 ? 31.784 5.261 65.581 1.00 65.47 378 SER C C 1
ATOM 10967 O O . SER C 1 378 ? 32.781 5.941 65.351 1.00 64.05 378 SER C O 1
ATOM 10970 N N . SER C 1 379 ? 30.545 5.611 65.184 1.00 62.18 379 SER C N 1
ATOM 10971 C CA . SER C 1 379 ? 30.255 6.809 64.394 1.00 61.09 379 SER C CA 1
ATOM 10972 C C . SER C 1 379 ? 30.606 8.123 65.087 1.00 67.67 379 SER C C 1
ATOM 10973 O O . SER C 1 379 ? 31.139 9.013 64.425 1.00 66.17 379 SER C O 1
ATOM 10976 N N . THR C 1 380 ? 30.331 8.237 66.403 1.00 68.03 380 THR C N 1
ATOM 10977 C CA . THR C 1 380 ? 30.642 9.426 67.203 1.00 71.44 380 THR C CA 1
ATOM 10978 C C . THR C 1 380 ? 32.149 9.698 67.208 1.00 73.76 380 THR C C 1
ATOM 10979 O O . THR C 1 380 ? 32.562 10.815 66.890 1.00 73.91 380 THR C O 1
ATOM 10983 N N . LEU C 1 381 ? 32.962 8.678 67.557 1.00 68.50 381 LEU C N 1
ATOM 10984 C CA . LEU C 1 381 ? 34.419 8.806 67.574 1.00 67.08 381 LEU C CA 1
ATOM 10985 C C . LEU C 1 381 ? 34.952 9.056 66.167 1.00 65.85 381 LEU C C 1
ATOM 10986 O O . LEU C 1 381 ? 35.834 9.897 65.996 1.00 65.85 381 LEU C O 1
ATOM 10991 N N . PHE C 1 382 ? 34.383 8.364 65.165 1.00 57.90 382 PHE C N 1
ATOM 10992 C CA . PHE C 1 382 ? 34.746 8.527 63.762 1.00 53.63 382 PHE C CA 1
ATOM 10993 C C . PHE C 1 382 ? 34.539 9.981 63.342 1.00 58.29 382 PHE C C 1
ATOM 10994 O O . PHE C 1 382 ? 35.460 10.587 62.793 1.00 56.64 382 PHE C O 1
ATOM 11002 N N . SER C 1 383 ? 33.335 10.538 63.617 1.00 57.25 383 SER C N 1
ATOM 11003 C CA . SER C 1 383 ? 32.959 11.918 63.296 1.00 58.40 383 SER C CA 1
ATOM 11004 C C . SER C 1 383 ? 33.924 12.927 63.917 1.00 64.83 383 SER C C 1
ATOM 11005 O O . SER C 1 383 ? 34.332 13.869 63.241 1.00 64.66 383 SER C O 1
ATOM 11008 N N . ALA C 1 384 ? 34.309 12.705 65.187 1.00 63.21 384 ALA C N 1
ATOM 11009 C CA . ALA C 1 384 ? 35.234 13.562 65.922 1.00 65.86 384 ALA C CA 1
ATOM 11010 C C . ALA C 1 384 ? 36.604 13.548 65.260 1.00 66.83 384 ALA C C 1
ATOM 11011 O O . ALA C 1 384 ? 37.180 14.613 65.031 1.00 67.57 384 ALA C O 1
ATOM 11013 N N . LEU C 1 385 ? 37.098 12.341 64.909 1.00 59.89 385 LEU C N 1
ATOM 11014 C CA . LEU C 1 385 ? 38.381 12.151 64.235 1.00 57.21 385 LEU C CA 1
ATOM 11015 C C . LEU C 1 385 ? 38.375 12.862 62.897 1.00 59.11 385 LEU C C 1
ATOM 11016 O O . LEU C 1 385 ? 39.325 13.577 62.588 1.00 59.33 385 LEU C O 1
ATOM 11021 N N . LEU C 1 386 ? 37.270 12.726 62.146 1.00 53.65 386 LEU C N 1
ATOM 11022 C CA . LEU C 1 386 ? 37.075 13.358 60.851 1.00 51.89 386 LEU C CA 1
ATOM 11023 C C . LEU C 1 386 ? 37.091 14.880 60.952 1.00 59.84 386 LEU C C 1
ATOM 11024 O O . LEU C 1 386 ? 37.803 15.525 60.180 1.00 58.87 386 LEU C O 1
ATOM 11029 N N . ILE C 1 387 ? 36.313 15.445 61.902 1.00 60.68 387 ILE C N 1
ATOM 11030 C CA . ILE C 1 387 ? 36.212 16.890 62.134 1.00 64.35 387 ILE C CA 1
ATOM 11031 C C . ILE C 1 387 ? 37.582 17.490 62.463 1.00 70.87 387 ILE C C 1
ATOM 11032 O O . ILE C 1 387 ? 37.966 18.495 61.860 1.00 71.96 387 ILE C O 1
ATOM 11037 N N . LYS C 1 388 ? 38.319 16.860 63.389 1.00 67.63 388 LYS C N 1
ATOM 11038 C CA . LYS C 1 388 ? 39.619 17.350 63.828 1.00 69.24 388 LYS C CA 1
ATOM 11039 C C . LYS C 1 388 ? 40.737 17.128 62.819 1.00 71.20 388 LYS C C 1
ATOM 11040 O O . LYS C 1 388 ? 41.623 17.980 62.721 1.00 72.52 388 LYS C O 1
ATOM 11046 N N . CYS C 1 389 ? 40.706 16.011 62.061 1.00 64.37 389 CYS C N 1
ATOM 11047 C CA . CYS C 1 389 ? 41.722 15.747 61.030 1.00 61.71 389 CYS C CA 1
ATOM 11048 C C . CYS C 1 389 ? 41.623 16.796 59.926 1.00 66.45 389 CYS C C 1
ATOM 11049 O O . CYS C 1 389 ? 42.649 17.272 59.436 1.00 66.64 389 CYS C O 1
ATOM 11052 N N . LEU C 1 390 ? 40.382 17.187 59.574 1.00 63.42 390 LEU C N 1
ATOM 11053 C CA . LEU C 1 390 ? 40.109 18.201 58.560 1.00 64.21 390 LEU C CA 1
ATOM 11054 C C . LEU C 1 390 ? 40.629 19.566 59.001 1.00 73.17 390 LEU C C 1
ATOM 11055 O O . LEU C 1 390 ? 41.335 20.222 58.235 1.00 73.71 390 LEU C O 1
ATOM 11060 N N . GLU C 1 391 ? 40.302 19.965 60.248 1.00 73.30 391 GLU C N 1
ATOM 11061 C CA . GLU C 1 391 ? 40.685 21.222 60.892 1.00 78.10 391 GLU C CA 1
ATOM 11062 C C . GLU C 1 391 ? 42.207 21.374 60.970 1.00 81.87 391 GLU C C 1
ATOM 11063 O O . GLU C 1 391 ? 42.722 22.464 60.723 1.00 84.32 391 GLU C O 1
ATOM 11069 N N . LYS C 1 392 ? 42.916 20.288 61.299 1.00 75.45 392 LYS C N 1
ATOM 11070 C CA . LYS C 1 392 ? 44.363 20.313 61.453 1.00 75.75 392 LYS C CA 1
ATOM 11071 C C . LYS C 1 392 ? 45.138 19.992 60.177 1.00 76.53 392 LYS C C 1
ATOM 11072 O O . LYS C 1 392 ? 46.367 20.129 60.175 1.00 76.06 392 LYS C O 1
ATOM 11078 N N . GLU C 1 393 ? 44.427 19.623 59.083 1.00 70.36 393 GLU C N 1
ATOM 11079 C CA . GLU C 1 393 ? 45.005 19.246 57.778 1.00 66.96 393 GLU C CA 1
ATOM 11080 C C . GLU C 1 393 ? 46.032 18.126 57.978 1.00 67.03 393 GLU C C 1
ATOM 11081 O O . GLU C 1 393 ? 47.177 18.203 57.520 1.00 64.98 393 GLU C O 1
ATOM 11087 N N . VAL C 1 394 ? 45.601 17.093 58.712 1.00 62.61 394 VAL C N 1
ATOM 11088 C CA . VAL C 1 394 ? 46.411 15.941 59.092 1.00 60.08 394 VAL C CA 1
ATOM 11089 C C . VAL C 1 394 ? 45.722 14.624 58.692 1.00 59.81 394 VAL C C 1
ATOM 11090 O O . VAL C 1 394 ? 44.500 14.579 58.579 1.00 59.36 394 VAL C O 1
ATOM 11094 N N . ALA C 1 395 ? 46.514 13.566 58.464 1.00 53.39 395 ALA C N 1
ATOM 11095 C CA . ALA C 1 395 ? 46.025 12.237 58.109 1.00 49.84 395 ALA C CA 1
ATOM 11096 C C . ALA C 1 395 ? 46.371 11.224 59.192 1.00 53.15 395 ALA C C 1
ATOM 11097 O O . ALA C 1 395 ? 47.408 11.347 59.846 1.00 54.07 395 ALA C O 1
ATOM 11099 N N . ALA C 1 396 ? 45.512 10.208 59.360 1.00 47.77 396 ALA C N 1
ATOM 11100 C CA . ALA C 1 396 ? 45.724 9.146 60.338 1.00 47.33 396 ALA C CA 1
ATOM 11101 C C . ALA C 1 396 ? 46.529 8.010 59.698 1.00 47.60 396 ALA C C 1
ATOM 11102 O O . ALA C 1 396 ? 46.010 7.310 58.824 1.00 45.22 396 ALA C O 1
ATOM 11104 N N . LEU C 1 397 ? 47.805 7.856 60.099 1.00 43.44 397 LEU C N 1
ATOM 11105 C CA . LEU C 1 397 ? 48.671 6.793 59.587 1.00 40.43 397 LEU C CA 1
ATOM 11106 C C . LEU C 1 397 ? 48.333 5.488 60.293 1.00 43.38 397 LEU C C 1
ATOM 11107 O O . LEU C 1 397 ? 48.224 5.462 61.520 1.00 46.00 397 LEU C O 1
ATOM 11112 N N . CYS C 1 398 ? 48.138 4.413 59.515 1.00 36.23 398 CYS C N 1
ATOM 11113 C CA . CYS C 1 398 ? 47.770 3.103 60.048 1.00 35.51 398 CYS C CA 1
ATOM 11114 C C . CYS C 1 398 ? 48.547 1.944 59.443 1.00 36.36 398 CYS C C 1
ATOM 11115 O O . CYS C 1 398 ? 48.993 2.019 58.298 1.00 34.45 398 CYS C O 1
ATOM 11118 N N . ARG C 1 399 ? 48.653 0.847 60.203 1.00 32.30 399 ARG C N 1
ATOM 11119 C CA . ARG C 1 399 ? 49.233 -0.406 59.744 1.00 30.13 399 ARG C CA 1
ATOM 11120 C C . ARG C 1 399 ? 48.010 -1.256 59.395 1.00 34.52 399 ARG C C 1
ATOM 11121 O O . ARG C 1 399 ? 47.211 -1.604 60.272 1.00 35.88 399 ARG C O 1
ATOM 11129 N N . TYR C 1 400 ? 47.823 -1.501 58.100 1.00 29.64 400 TYR C N 1
ATOM 11130 C CA . TYR C 1 400 ? 46.643 -2.143 57.544 1.00 29.56 400 TYR C CA 1
ATOM 11131 C C . TYR C 1 400 ? 46.825 -3.617 57.160 1.00 35.37 400 TYR C C 1
ATOM 11132 O O . TYR C 1 400 ? 47.710 -3.965 56.373 1.00 33.17 400 TYR C O 1
ATOM 11141 N N . THR C 1 401 ? 45.943 -4.466 57.716 1.00 35.39 401 THR C N 1
ATOM 11142 C CA . THR C 1 401 ? 45.889 -5.910 57.489 1.00 35.68 401 THR C CA 1
ATOM 11143 C C . THR C 1 401 ? 44.467 -6.237 56.997 1.00 40.14 401 THR C C 1
ATOM 11144 O O . THR C 1 401 ? 43.543 -6.269 57.807 1.00 41.48 401 THR C O 1
ATOM 11148 N N . PRO C 1 402 ? 44.276 -6.414 55.669 1.00 35.59 402 PRO C N 1
ATOM 11149 C CA . PRO C 1 402 ? 42.918 -6.663 55.133 1.00 35.14 402 PRO C CA 1
ATOM 11150 C C . PRO C 1 402 ? 42.258 -7.975 55.528 1.00 40.44 402 PRO C C 1
ATOM 11151 O O . PRO C 1 402 ? 41.036 -8.024 55.636 1.00 41.12 402 PRO C O 1
ATOM 11155 N N . ARG C 1 403 ? 43.044 -9.040 55.684 1.00 37.88 403 ARG C N 1
ATOM 11156 C CA . ARG C 1 403 ? 42.531 -10.367 56.009 1.00 39.93 403 ARG C CA 1
ATOM 11157 C C . ARG C 1 403 ? 43.515 -11.122 56.888 1.00 45.50 403 ARG C C 1
ATOM 11158 O O . ARG C 1 403 ? 44.615 -10.635 57.133 1.00 43.72 403 ARG C O 1
ATOM 11166 N N . ARG C 1 404 ? 43.118 -12.310 57.362 1.00 45.53 404 ARG C N 1
ATOM 11167 C CA . ARG C 1 404 ? 43.966 -13.160 58.195 1.00 47.91 404 ARG C CA 1
ATOM 11168 C C . ARG C 1 404 ? 45.109 -13.715 57.341 1.00 50.51 404 ARG C C 1
ATOM 11169 O O . ARG C 1 404 ? 44.917 -13.968 56.145 1.00 48.54 404 ARG C O 1
ATOM 11177 N N . ASN C 1 405 ? 46.309 -13.847 57.951 1.00 47.66 405 ASN C N 1
ATOM 11178 C CA . ASN C 1 405 ? 47.531 -14.358 57.317 1.00 46.68 405 ASN C CA 1
ATOM 11179 C C . ASN C 1 405 ? 47.973 -13.516 56.106 1.00 46.99 405 ASN C C 1
ATOM 11180 O O . ASN C 1 405 ? 48.103 -14.038 54.995 1.00 46.27 405 ASN C O 1
ATOM 11185 N N . ILE C 1 406 ? 48.186 -12.207 56.335 1.00 40.89 406 ILE C N 1
ATOM 11186 C CA . ILE C 1 406 ? 48.638 -11.277 55.301 1.00 37.54 406 ILE C CA 1
ATOM 11187 C C . ILE C 1 406 ? 49.573 -10.213 55.906 1.00 40.99 406 ILE C C 1
ATOM 11188 O O . ILE C 1 406 ? 49.275 -9.658 56.974 1.00 41.77 406 ILE C O 1
ATOM 11193 N N . PRO C 1 407 ? 50.725 -9.949 55.245 1.00 35.79 407 PRO C N 1
ATOM 11194 C CA . PRO C 1 407 ? 51.672 -8.951 55.768 1.00 34.61 407 PRO C CA 1
ATOM 11195 C C . PRO C 1 407 ? 51.084 -7.543 55.787 1.00 35.67 407 PRO C C 1
ATOM 11196 O O . PRO C 1 407 ? 50.212 -7.237 54.971 1.00 33.75 407 PRO C O 1
ATOM 11200 N N . PRO C 1 408 ? 51.514 -6.687 56.726 1.00 32.26 408 PRO C N 1
ATOM 11201 C CA . PRO C 1 408 ? 50.910 -5.357 56.831 1.00 31.65 408 PRO C CA 1
ATOM 11202 C C . PRO C 1 408 ? 51.386 -4.351 55.801 1.00 32.28 408 PRO C C 1
ATOM 11203 O O . PRO C 1 408 ? 52.448 -4.512 55.201 1.00 30.53 408 PRO C O 1
ATOM 11207 N N . TYR C 1 409 ? 50.587 -3.303 55.622 1.00 28.73 409 TYR C N 1
ATOM 11208 C CA . TYR C 1 409 ? 50.867 -2.208 54.712 1.00 27.86 409 TYR C CA 1
ATOM 11209 C C . TYR C 1 409 ? 50.571 -0.894 55.360 1.00 32.33 409 TYR C C 1
ATOM 11210 O O . TYR C 1 409 ? 49.580 -0.772 56.079 1.00 33.65 409 TYR C O 1
ATOM 11219 N N . PHE C 1 410 ? 51.412 0.109 55.105 1.00 28.04 410 PHE C N 1
ATOM 11220 C CA . PHE C 1 410 ? 51.161 1.423 55.674 1.00 29.19 410 PHE C CA 1
ATOM 11221 C C . PHE C 1 410 ? 50.219 2.208 54.804 1.00 31.77 410 PHE C C 1
ATOM 11222 O O . PHE C 1 410 ? 50.379 2.253 53.583 1.00 30.11 410 PHE C O 1
ATOM 11230 N N . VAL C 1 411 ? 49.178 2.754 55.427 1.00 28.85 411 VAL C N 1
ATOM 11231 C CA . VAL C 1 411 ? 48.145 3.518 54.744 1.00 28.10 411 VAL C CA 1
ATOM 11232 C C . VAL C 1 411 ? 47.923 4.845 55.450 1.00 33.54 411 VAL C C 1
ATOM 11233 O O . VAL C 1 411 ? 48.142 4.948 56.659 1.00 34.66 411 VAL C O 1
ATOM 11237 N N . ALA C 1 412 ? 47.478 5.851 54.705 1.00 29.99 412 ALA C N 1
ATOM 11238 C CA . ALA C 1 412 ? 47.184 7.160 55.248 1.00 32.36 412 ALA C CA 1
ATOM 11239 C C . ALA C 1 412 ? 45.701 7.413 55.075 1.00 38.29 412 ALA C C 1
ATOM 11240 O O . ALA C 1 412 ? 45.210 7.430 53.944 1.00 37.42 412 ALA C O 1
ATOM 11242 N N . LEU C 1 413 ? 44.973 7.556 56.191 1.00 37.09 413 LEU C N 1
ATOM 11243 C CA . LEU C 1 413 ? 43.544 7.826 56.121 1.00 37.55 413 LEU C CA 1
ATOM 11244 C C . LEU C 1 413 ? 43.382 9.320 55.943 1.00 42.30 413 LEU C C 1
ATOM 11245 O O . LEU C 1 413 ? 43.654 10.089 56.867 1.00 44.13 413 LEU C O 1
ATOM 11250 N N . VAL C 1 414 ? 43.027 9.728 54.723 1.00 37.52 414 VAL C N 1
ATOM 11251 C CA . VAL C 1 414 ? 42.883 11.131 54.362 1.00 39.18 414 VAL C CA 1
ATOM 11252 C C . VAL C 1 414 ? 41.465 11.628 54.632 1.00 45.50 414 VAL C C 1
ATOM 11253 O O . VAL C 1 414 ? 40.523 11.130 54.018 1.00 43.75 414 VAL C O 1
ATOM 11257 N N . PRO C 1 415 ? 41.302 12.626 55.534 1.00 46.09 415 PRO C N 1
ATOM 11258 C CA . PRO C 1 415 ? 39.961 13.166 55.817 1.00 48.14 415 PRO C CA 1
ATOM 11259 C C . PRO C 1 415 ? 39.278 13.709 54.569 1.00 52.38 415 PRO C C 1
ATOM 11260 O O . PRO C 1 415 ? 39.890 14.438 53.784 1.00 52.58 415 PRO C O 1
ATOM 11264 N N . GLN C 1 416 ? 38.021 13.307 54.373 1.00 48.53 416 GLN C N 1
ATOM 11265 C CA . GLN C 1 416 ? 37.220 13.648 53.210 1.00 47.88 416 GLN C CA 1
ATOM 11266 C C . GLN C 1 416 ? 35.862 14.218 53.640 1.00 56.07 416 GLN C C 1
ATOM 11267 O O . GLN C 1 416 ? 35.064 13.517 54.266 1.00 55.31 416 GLN C O 1
ATOM 11273 N N . GLU C 1 417 ? 35.618 15.499 53.317 1.00 56.66 417 GLU C N 1
ATOM 11274 C CA . GLU C 1 417 ? 34.376 16.200 53.647 1.00 59.43 417 GLU C CA 1
ATOM 11275 C C . GLU C 1 417 ? 33.325 15.957 52.574 1.00 62.26 417 GLU C C 1
ATOM 11276 O O . GLU C 1 417 ? 33.658 15.919 51.387 1.00 60.65 417 GLU C O 1
ATOM 11282 N N . GLU C 1 418 ? 32.059 15.817 52.995 1.00 59.79 418 GLU C N 1
ATOM 11283 C CA . GLU C 1 418 ? 30.910 15.603 52.115 1.00 58.88 418 GLU C CA 1
ATOM 11284 C C . GLU C 1 418 ? 30.708 16.765 51.144 1.00 65.47 418 GLU C C 1
ATOM 11285 O O . GLU C 1 418 ? 30.904 17.921 51.519 1.00 68.24 418 GLU C O 1
ATOM 11291 N N . GLU C 1 419 ? 30.303 16.451 49.902 1.00 60.99 419 GLU C N 1
ATOM 11292 C CA . GLU C 1 419 ? 30.041 17.447 48.870 1.00 62.64 419 GLU C CA 1
ATOM 11293 C C . GLU C 1 419 ? 28.856 17.051 48.000 1.00 64.91 419 GLU C C 1
ATOM 11294 O O . GLU C 1 419 ? 28.813 15.939 47.469 1.00 61.20 419 GLU C O 1
ATOM 11300 N N . LEU C 1 420 ? 27.903 17.979 47.853 1.00 64.31 420 LEU C N 1
ATOM 11301 C CA . LEU C 1 420 ? 26.722 17.809 47.012 1.00 63.86 420 LEU C CA 1
ATOM 11302 C C . LEU C 1 420 ? 26.784 18.826 45.881 1.00 69.57 420 LEU C C 1
ATOM 11303 O O . LEU C 1 420 ? 27.228 19.955 46.102 1.00 72.03 420 LEU C O 1
ATOM 11308 N N . ASP C 1 421 ? 26.336 18.435 44.676 1.00 64.78 421 ASP C N 1
ATOM 11309 C CA . ASP C 1 421 ? 26.338 19.336 43.524 1.00 66.35 421 ASP C CA 1
ATOM 11310 C C . ASP C 1 421 ? 25.029 20.127 43.426 1.00 73.30 421 ASP C C 1
ATOM 11311 O O . ASP C 1 421 ? 24.187 20.036 44.322 1.00 73.25 421 ASP C O 1
ATOM 11316 N N . ASP C 1 422 ? 24.861 20.881 42.322 1.00 72.30 422 ASP C N 1
ATOM 11317 C CA . ASP C 1 422 ? 23.689 21.699 41.997 1.00 75.49 422 ASP C CA 1
ATOM 11318 C C . ASP C 1 422 ? 22.372 20.905 42.024 1.00 77.40 422 ASP C C 1
ATOM 11319 O O . ASP C 1 422 ? 21.321 21.468 42.335 1.00 79.33 422 ASP C O 1
ATOM 11324 N N . GLN C 1 423 ? 22.445 19.604 41.686 1.00 69.66 423 GLN C N 1
ATOM 11325 C CA . GLN C 1 423 ? 21.294 18.705 41.649 1.00 67.55 423 GLN C CA 1
ATOM 11326 C C . GLN C 1 423 ? 21.027 18.022 42.986 1.00 69.75 423 GLN C C 1
ATOM 11327 O O . GLN C 1 423 ? 20.033 17.303 43.105 1.00 68.11 423 GLN C O 1
ATOM 11333 N N . LYS C 1 424 ? 21.896 18.259 44.000 1.00 66.34 424 LYS C N 1
ATOM 11334 C CA . LYS C 1 424 ? 21.842 17.683 45.355 1.00 65.27 424 LYS C CA 1
ATOM 11335 C C . LYS C 1 424 ? 22.345 16.227 45.379 1.00 65.64 424 LYS C C 1
ATOM 11336 O O . LYS C 1 424 ? 22.025 15.473 46.304 1.00 64.43 424 LYS C O 1
ATOM 11342 N N . ILE C 1 425 ? 23.146 15.846 44.367 1.00 60.52 425 ILE C N 1
ATOM 11343 C CA . ILE C 1 425 ? 23.739 14.506 44.255 1.00 57.37 425 ILE C CA 1
ATOM 11344 C C . ILE C 1 425 ? 25.047 14.496 45.050 1.00 60.07 425 ILE C C 1
ATOM 11345 O O . ILE C 1 425 ? 25.825 15.450 44.958 1.00 61.23 425 ILE C O 1
ATOM 11350 N N . GLN C 1 426 ? 25.295 13.419 45.815 1.00 54.15 426 GLN C N 1
ATOM 11351 C CA . GLN C 1 426 ? 26.513 13.304 46.609 1.00 53.59 426 GLN C CA 1
ATOM 11352 C C . GLN C 1 426 ? 27.727 12.998 45.743 1.00 56.41 426 GLN C C 1
ATOM 11353 O O . GLN C 1 426 ? 27.966 11.843 45.378 1.00 54.28 426 GLN C O 1
ATOM 11359 N N . VAL C 1 427 ? 28.485 14.052 45.413 1.00 53.98 427 VAL C N 1
ATOM 11360 C CA . VAL C 1 427 ? 29.697 13.963 44.599 1.00 52.30 427 VAL C CA 1
ATOM 11361 C C . VAL C 1 427 ? 30.812 13.322 45.422 1.00 54.57 427 VAL C C 1
ATOM 11362 O O . VAL C 1 427 ? 31.467 12.393 44.943 1.00 52.54 427 VAL C O 1
ATOM 11366 N N . THR C 1 428 ? 30.992 13.795 46.672 1.00 51.68 428 THR C N 1
ATOM 11367 C CA . THR C 1 428 ? 32.028 13.315 47.580 1.00 50.04 428 THR C CA 1
ATOM 11368 C C . THR C 1 428 ? 31.431 12.825 48.908 1.00 52.47 428 THR C C 1
ATOM 11369 O O . THR C 1 428 ? 30.863 13.630 49.646 1.00 54.44 428 THR C O 1
ATOM 11373 N N . PRO C 1 429 ? 31.550 11.520 49.236 1.00 45.59 429 PRO C N 1
ATOM 11374 C CA . PRO C 1 429 ? 30.984 11.032 50.506 1.00 45.24 429 PRO C CA 1
ATOM 11375 C C . PRO C 1 429 ? 31.830 11.403 51.727 1.00 49.78 429 PRO C C 1
ATOM 11376 O O . PRO C 1 429 ? 33.056 11.464 51.611 1.00 48.63 429 PRO C O 1
ATOM 11380 N N . PRO C 1 430 ? 31.208 11.644 52.907 1.00 48.01 430 PRO C N 1
ATOM 11381 C CA . PRO C 1 430 ? 32.006 11.989 54.100 1.00 49.67 430 PRO C CA 1
ATOM 11382 C C . PRO C 1 430 ? 32.676 10.765 54.732 1.00 51.83 430 PRO C C 1
ATOM 11383 O O . PRO C 1 430 ? 32.015 9.749 54.952 1.00 51.11 430 PRO C O 1
ATOM 11387 N N . GLY C 1 431 ? 33.976 10.872 55.009 1.00 47.27 431 GLY C N 1
ATOM 11388 C CA . GLY C 1 431 ? 34.755 9.793 55.610 1.00 45.39 431 GLY C CA 1
ATOM 11389 C C . GLY C 1 431 ? 36.250 9.931 55.422 1.00 47.61 431 GLY C C 1
ATOM 11390 O O . GLY C 1 431 ? 36.772 11.047 55.419 1.00 49.28 431 GLY C O 1
ATOM 11391 N N . PHE C 1 432 ? 36.959 8.800 55.283 1.00 40.42 432 PHE C N 1
ATOM 11392 C CA . PHE C 1 432 ? 38.407 8.807 55.091 1.00 38.21 432 PHE C CA 1
ATOM 11393 C C . PHE C 1 432 ? 38.822 8.070 53.848 1.00 37.77 432 PHE C C 1
ATOM 11394 O O . PHE C 1 432 ? 38.353 6.958 53.602 1.00 35.57 432 PHE C O 1
ATOM 11402 N N . GLN C 1 433 ? 39.722 8.681 53.077 1.00 33.48 433 GLN C N 1
ATOM 11403 C CA . GLN C 1 433 ? 40.278 8.091 51.871 1.00 30.88 433 GLN C CA 1
ATOM 11404 C C . GLN C 1 433 ? 41.460 7.232 52.312 1.00 34.37 433 GLN C C 1
ATOM 11405 O O . GLN C 1 433 ? 42.439 7.757 52.846 1.00 35.10 433 GLN C O 1
ATOM 11411 N N . LEU C 1 434 ? 41.346 5.909 52.140 1.00 29.17 434 LEU C N 1
ATOM 11412 C CA . LEU C 1 434 ? 42.410 4.984 52.505 1.00 28.15 434 LEU C CA 1
ATOM 11413 C C . LEU C 1 434 ? 43.433 5.022 51.377 1.00 31.29 434 LEU C C 1
ATOM 11414 O O . LEU C 1 434 ? 43.212 4.435 50.319 1.00 29.84 434 LEU C O 1
ATOM 11419 N N . VAL C 1 435 ? 44.539 5.733 51.607 1.00 28.88 435 VAL C N 1
ATOM 11420 C CA . VAL C 1 435 ? 45.620 5.899 50.640 1.00 27.75 435 VAL C CA 1
ATOM 11421 C C . VAL C 1 435 ? 46.760 4.949 50.976 1.00 30.69 435 VAL C C 1
ATOM 11422 O O . VAL C 1 435 ? 47.370 5.080 52.033 1.00 30.55 435 VAL C O 1
ATOM 11426 N N . PHE C 1 436 ? 47.068 4.021 50.065 1.00 26.38 436 PHE C N 1
ATOM 11427 C CA . PHE C 1 436 ? 48.163 3.074 50.248 1.00 25.75 436 PHE C CA 1
ATOM 11428 C C . PHE C 1 436 ? 49.507 3.766 50.070 1.00 29.72 436 PHE C C 1
ATOM 11429 O O . PHE C 1 436 ? 49.695 4.544 49.127 1.00 29.40 436 PHE C O 1
ATOM 11437 N N . LEU C 1 437 ? 50.438 3.483 50.987 1.00 25.91 437 LEU C N 1
ATOM 11438 C CA . LEU C 1 437 ? 51.779 4.052 50.961 1.00 25.50 437 LEU C CA 1
ATOM 11439 C C . LEU C 1 437 ? 52.806 2.997 50.552 1.00 29.36 437 LEU C C 1
ATOM 11440 O O . LEU C 1 437 ? 52.782 1.884 51.086 1.00 28.21 437 LEU C O 1
ATOM 11445 N N . PRO C 1 438 ? 53.715 3.326 49.602 1.00 26.45 438 PRO C N 1
ATOM 11446 C CA . PRO C 1 438 ? 54.707 2.335 49.161 1.00 25.65 438 PRO C CA 1
ATOM 11447 C C . PRO C 1 438 ? 55.842 2.085 50.159 1.00 30.08 438 PRO C C 1
ATOM 11448 O O . PRO C 1 438 ? 56.242 2.995 50.890 1.00 31.32 438 PRO C O 1
ATOM 11452 N N . PHE C 1 439 ? 56.363 0.847 50.178 1.00 25.23 439 PHE C N 1
ATOM 11453 C CA . PHE C 1 439 ? 57.520 0.466 50.984 1.00 24.95 439 PHE C CA 1
ATOM 11454 C C . PHE C 1 439 ? 58.731 0.826 50.132 1.00 28.88 439 PHE C C 1
ATOM 11455 O O . PHE C 1 439 ? 58.566 1.136 48.947 1.00 27.84 439 PHE C O 1
ATOM 11463 N N . ALA C 1 440 ? 59.944 0.784 50.712 1.00 26.70 440 ALA C N 1
ATOM 11464 C CA . ALA C 1 440 ? 61.182 1.106 49.997 1.00 26.21 440 ALA C CA 1
ATOM 11465 C C . ALA C 1 440 ? 61.368 0.259 48.734 1.00 28.23 440 ALA C C 1
ATOM 11466 O O . ALA C 1 440 ? 61.813 0.787 47.720 1.00 27.82 440 ALA C O 1
ATOM 11468 N N . ASP C 1 441 ? 60.948 -1.025 48.781 1.00 23.78 441 ASP C N 1
ATOM 11469 C CA . ASP C 1 441 ? 61.016 -1.979 47.670 1.00 23.31 441 ASP C CA 1
ATOM 11470 C C . ASP C 1 441 ? 60.165 -1.542 46.481 1.00 27.88 441 ASP C C 1
ATOM 11471 O O . ASP C 1 441 ? 60.513 -1.843 45.338 1.00 26.86 441 ASP C O 1
ATOM 11476 N N . ASP C 1 442 ? 59.033 -0.864 46.759 1.00 26.02 442 ASP C N 1
ATOM 11477 C CA . ASP C 1 442 ? 58.055 -0.407 45.762 1.00 26.51 442 ASP C CA 1
ATOM 11478 C C . ASP C 1 442 ? 58.500 0.798 44.951 1.00 31.19 442 ASP C C 1
ATOM 11479 O O . ASP C 1 442 ? 57.930 1.075 43.897 1.00 30.98 442 ASP C O 1
ATOM 11484 N N . LYS C 1 443 ? 59.491 1.525 45.454 1.00 28.77 443 LYS C N 1
ATOM 11485 C CA . LYS C 1 443 ? 60.029 2.694 44.785 1.00 30.19 443 LYS C CA 1
ATOM 11486 C C . LYS C 1 443 ? 61.105 2.250 43.807 1.00 36.02 443 LYS C C 1
ATOM 11487 O O . LYS C 1 443 ? 61.844 1.295 44.078 1.00 36.27 443 LYS C O 1
ATOM 11493 N N . ARG C 1 444 ? 61.209 2.947 42.680 1.00 33.10 444 ARG C N 1
ATOM 11494 C CA . ARG C 1 444 ? 62.207 2.622 41.673 1.00 33.11 444 ARG C CA 1
ATOM 11495 C C . ARG C 1 444 ? 63.101 3.819 41.424 1.00 39.80 444 ARG C C 1
ATOM 11496 O O . ARG C 1 444 ? 62.605 4.937 41.269 1.00 39.81 444 ARG C O 1
ATOM 11504 N N . LYS C 1 445 ? 64.424 3.585 41.426 1.00 38.52 445 LYS C N 1
ATOM 11505 C CA . LYS C 1 445 ? 65.422 4.627 41.170 1.00 41.16 445 LYS C CA 1
ATOM 11506 C C . LYS C 1 445 ? 65.389 5.006 39.683 1.00 46.88 445 LYS C C 1
ATOM 11507 O O . LYS C 1 445 ? 65.261 4.129 38.820 1.00 46.12 445 LYS C O 1
ATOM 11513 N N . MET C 1 446 ? 65.473 6.313 39.396 1.00 45.04 446 MET C N 1
ATOM 11514 C CA . MET C 1 446 ? 65.420 6.841 38.035 1.00 46.46 446 MET C CA 1
ATOM 11515 C C . MET C 1 446 ? 66.815 7.094 37.460 1.00 52.68 446 MET C C 1
ATOM 11516 O O . MET C 1 446 ? 67.695 7.493 38.215 1.00 52.73 446 MET C O 1
ATOM 11521 N N . PRO C 1 447 ? 67.050 6.904 36.141 1.00 51.28 447 PRO C N 1
ATOM 11522 C CA . PRO C 1 447 ? 68.390 7.186 35.591 1.00 53.82 447 PRO C CA 1
ATOM 11523 C C . PRO C 1 447 ? 68.719 8.675 35.630 1.00 62.71 447 PRO C C 1
ATOM 11524 O O . PRO C 1 447 ? 67.809 9.500 35.569 1.00 63.47 447 PRO C O 1
ATOM 11528 N N . PHE C 1 448 ? 70.012 9.012 35.726 1.00 62.14 448 PHE C N 1
ATOM 11529 C CA . PHE C 1 448 ? 70.486 10.388 35.806 1.00 65.64 448 PHE C CA 1
ATOM 11530 C C . PHE C 1 448 ? 70.242 11.215 34.534 1.00 73.80 448 PHE C C 1
ATOM 11531 O O . PHE C 1 448 ? 70.420 10.715 33.418 1.00 73.90 448 PHE C O 1
ATOM 11539 N N . THR C 1 449 ? 69.831 12.487 34.721 1.00 73.61 449 THR C N 1
ATOM 11540 C CA . THR C 1 449 ? 69.570 13.468 33.660 1.00 77.38 449 THR C CA 1
ATOM 11541 C C . THR C 1 449 ? 69.989 14.855 34.153 1.00 85.31 449 THR C C 1
ATOM 11542 O O . THR C 1 449 ? 69.716 15.206 35.304 1.00 84.10 449 THR C O 1
ATOM 11546 N N . GLU C 1 450 ? 70.651 15.638 33.286 1.00 86.56 450 GLU C N 1
ATOM 11547 C CA . GLU C 1 450 ? 71.056 17.002 33.615 1.00 90.61 450 GLU C CA 1
ATOM 11548 C C . GLU C 1 450 ? 69.817 17.892 33.551 1.00 96.94 450 GLU C C 1
ATOM 11549 O O . GLU C 1 450 ? 68.982 17.705 32.663 1.00 97.18 450 GLU C O 1
ATOM 11555 N N . LYS C 1 451 ? 69.667 18.819 34.513 1.00 95.93 451 LYS C N 1
ATOM 11556 C CA . LYS C 1 451 ? 68.507 19.710 34.565 1.00 97.72 451 LYS C CA 1
ATOM 11557 C C . LYS C 1 451 ? 68.596 20.823 33.512 1.00 107.40 451 LYS C C 1
ATOM 11558 O O . LYS C 1 451 ? 69.450 21.708 33.607 1.00 110.71 451 LYS C O 1
ATOM 11564 N N . ILE C 1 452 ? 67.722 20.745 32.495 1.00 104.69 452 ILE C N 1
ATOM 11565 C CA . ILE C 1 452 ? 67.618 21.726 31.415 1.00 109.75 452 ILE C CA 1
ATOM 11566 C C . ILE C 1 452 ? 66.302 22.475 31.608 1.00 115.93 452 ILE C C 1
ATOM 11567 O O . ILE C 1 452 ? 65.234 21.859 31.579 1.00 111.90 452 ILE C O 1
ATOM 11572 N N . MET C 1 453 ? 66.386 23.795 31.830 1.00 117.57 453 MET C N 1
ATOM 11573 C CA . MET C 1 453 ? 65.213 24.640 32.043 1.00 119.81 453 MET C CA 1
ATOM 11574 C C . MET C 1 453 ? 64.916 25.558 30.852 1.00 128.52 453 MET C C 1
ATOM 11575 O O . MET C 1 453 ? 65.838 26.072 30.214 1.00 132.69 453 MET C O 1
ATOM 11580 N N . ALA C 1 454 ? 63.619 25.765 30.576 1.00 125.08 454 ALA C N 1
ATOM 11581 C CA . ALA C 1 454 ? 63.131 26.622 29.504 1.00 129.95 454 ALA C CA 1
ATOM 11582 C C . ALA C 1 454 ? 63.163 28.089 29.929 1.00 138.94 454 ALA C C 1
ATOM 11583 O O . ALA C 1 454 ? 63.125 28.389 31.128 1.00 137.66 454 ALA C O 1
ATOM 11585 N N . THR C 1 455 ? 63.226 28.999 28.943 1.00 137.97 455 THR C N 1
ATOM 11586 C CA . THR C 1 455 ? 63.260 30.447 29.156 1.00 136.81 455 THR C CA 1
ATOM 11587 C C . THR C 1 455 ? 61.847 30.993 29.456 1.00 140.04 455 THR C C 1
ATOM 11588 O O . THR C 1 455 ? 60.868 30.334 29.092 1.00 139.14 455 THR C O 1
ATOM 11592 N N . PRO C 1 456 ? 61.709 32.204 30.065 1.00 138.37 456 PRO C N 1
ATOM 11593 C CA . PRO C 1 456 ? 60.362 32.760 30.312 1.00 138.39 456 PRO C CA 1
ATOM 11594 C C . PRO C 1 456 ? 59.522 32.889 29.041 1.00 141.54 456 PRO C C 1
ATOM 11595 O O . PRO C 1 456 ? 58.309 32.692 29.096 1.00 141.07 456 PRO C O 1
ATOM 11599 N N . GLU C 1 457 ? 60.179 33.187 27.895 1.00 139.82 457 GLU C N 1
ATOM 11600 C CA . GLU C 1 457 ? 59.561 33.316 26.572 1.00 139.86 457 GLU C CA 1
ATOM 11601 C C . GLU C 1 457 ? 58.944 31.995 26.127 1.00 141.23 457 GLU C C 1
ATOM 11602 O O . GLU C 1 457 ? 57.857 32.001 25.555 1.00 140.89 457 GLU C O 1
ATOM 11608 N N . GLN C 1 458 ? 59.633 30.870 26.392 1.00 138.01 458 GLN C N 1
ATOM 11609 C CA . GLN C 1 458 ? 59.166 29.532 26.029 1.00 136.98 458 GLN C CA 1
ATOM 11610 C C . GLN C 1 458 ? 58.020 29.081 26.927 1.00 139.84 458 GLN C C 1
ATOM 11611 O O . GLN C 1 458 ? 57.016 28.576 26.419 1.00 140.23 458 GLN C O 1
ATOM 11617 N N . VAL C 1 459 ? 58.153 29.304 28.251 1.00 138.58 459 VAL C N 1
ATOM 11618 C CA . VAL C 1 459 ? 57.133 28.985 29.259 1.00 136.28 459 VAL C CA 1
ATOM 11619 C C . VAL C 1 459 ? 55.850 29.761 28.936 1.00 141.20 459 VAL C C 1
ATOM 11620 O O . VAL C 1 459 ? 54.757 29.192 28.999 1.00 139.09 459 VAL C O 1
ATOM 11624 N N . GLY C 1 460 ? 56.017 31.026 28.543 1.00 138.09 460 GLY C N 1
ATOM 11625 C CA . GLY C 1 460 ? 54.936 31.919 28.144 1.00 138.61 460 GLY C CA 1
ATOM 11626 C C . GLY C 1 460 ? 54.172 31.399 26.944 1.00 141.33 460 GLY C C 1
ATOM 11627 O O . GLY C 1 460 ? 52.938 31.393 26.958 1.00 141.05 460 GLY C O 1
ATOM 11628 N N . LYS C 1 461 ? 54.902 30.931 25.905 1.00 138.89 461 LYS C N 1
ATOM 11629 C CA . LYS C 1 461 ? 54.310 30.361 24.690 1.00 138.67 461 LYS C CA 1
ATOM 11630 C C . LYS C 1 461 ? 53.516 29.110 25.016 1.00 142.02 461 LYS C C 1
ATOM 11631 O O . LYS C 1 461 ? 52.411 28.932 24.498 1.00 141.85 461 LYS C O 1
ATOM 11637 N N . MET C 1 462 ? 54.070 28.256 25.897 1.00 137.90 462 MET C N 1
ATOM 11638 C CA . MET C 1 462 ? 53.412 27.033 26.332 1.00 130.72 462 MET C CA 1
ATOM 11639 C C . MET C 1 462 ? 52.165 27.359 27.153 1.00 132.61 462 MET C C 1
ATOM 11640 O O . MET C 1 462 ? 51.145 26.699 26.970 1.00 129.34 462 MET C O 1
ATOM 11645 N N . LYS C 1 463 ? 52.226 28.416 28.002 1.00 131.27 463 LYS C N 1
ATOM 11646 C CA . LYS C 1 463 ? 51.090 28.884 28.805 1.00 130.06 463 LYS C CA 1
ATOM 11647 C C . LYS C 1 463 ? 49.914 29.218 27.885 1.00 135.73 463 LYS C C 1
ATOM 11648 O O . LYS C 1 463 ? 48.793 28.771 28.141 1.00 132.89 463 LYS C O 1
ATOM 11654 N N . ALA C 1 464 ? 50.192 29.951 26.781 1.00 136.44 464 ALA C N 1
ATOM 11655 C CA . ALA C 1 464 ? 49.211 30.333 25.764 1.00 137.42 464 ALA C CA 1
ATOM 11656 C C . ALA C 1 464 ? 48.596 29.100 25.111 1.00 137.69 464 ALA C C 1
ATOM 11657 O O . ALA C 1 464 ? 47.396 29.101 24.838 1.00 136.32 464 ALA C O 1
ATOM 11659 N N . ILE C 1 465 ? 49.410 28.044 24.885 1.00 130.71 465 ILE C N 1
ATOM 11660 C CA . ILE C 1 465 ? 48.961 26.777 24.303 1.00 125.48 465 ILE C CA 1
ATOM 11661 C C . ILE C 1 465 ? 48.055 26.057 25.297 1.00 123.92 465 ILE C C 1
ATOM 11662 O O . ILE C 1 465 ? 46.979 25.599 24.909 1.00 121.96 465 ILE C O 1
ATOM 11667 N N . VAL C 1 466 ? 48.477 25.986 26.573 1.00 118.10 466 VAL C N 1
ATOM 11668 C CA . VAL C 1 466 ? 47.730 25.348 27.660 1.00 113.40 466 VAL C CA 1
ATOM 11669 C C . VAL C 1 466 ? 46.342 25.997 27.803 1.00 119.85 466 VAL C C 1
ATOM 11670 O O . VAL C 1 466 ? 45.341 25.280 27.869 1.00 116.51 466 VAL C O 1
ATOM 11674 N N . GLU C 1 467 ? 46.289 27.345 27.793 1.00 122.04 467 GLU C N 1
ATOM 11675 C CA . GLU C 1 467 ? 45.048 28.122 27.893 1.00 124.51 467 GLU C CA 1
ATOM 11676 C C . GLU C 1 467 ? 44.105 27.859 26.715 1.00 128.66 467 GLU C C 1
ATOM 11677 O O . GLU C 1 467 ? 42.888 27.850 26.902 1.00 126.58 467 GLU C O 1
ATOM 11683 N N . LYS C 1 468 ? 44.672 27.640 25.509 1.00 127.43 468 LYS C N 1
ATOM 11684 C CA . LYS C 1 468 ? 43.908 27.365 24.293 1.00 128.11 468 LYS C CA 1
ATOM 11685 C C . LYS C 1 468 ? 43.206 26.014 24.325 1.00 126.12 468 LYS C C 1
ATOM 11686 O O . LYS C 1 468 ? 42.095 25.902 23.815 1.00 125.75 468 LYS C O 1
ATOM 11692 N N . LEU C 1 469 ? 43.850 24.990 24.912 1.00 118.16 469 LEU C N 1
ATOM 11693 C CA . LEU C 1 469 ? 43.297 23.636 24.990 1.00 112.65 469 LEU C CA 1
ATOM 11694 C C . LEU C 1 469 ? 42.728 23.314 26.370 1.00 112.31 469 LEU C C 1
ATOM 11695 O O . LEU C 1 469 ? 42.736 22.158 26.798 1.00 107.84 469 LEU C O 1
ATOM 11700 N N . ARG C 1 470 ? 42.213 24.344 27.058 1.00 110.07 470 ARG C N 1
ATOM 11701 C CA . ARG C 1 470 ? 41.614 24.204 28.379 1.00 106.30 470 ARG C CA 1
ATOM 11702 C C . ARG C 1 470 ? 40.217 23.599 28.243 1.00 106.78 470 ARG C C 1
ATOM 11703 O O . ARG C 1 470 ? 39.498 23.927 27.294 1.00 109.31 470 ARG C O 1
ATOM 11711 N N . PHE C 1 471 ? 39.849 22.702 29.175 1.00 97.33 471 PHE C N 1
ATOM 11712 C CA . PHE C 1 471 ? 38.542 22.050 29.206 1.00 94.27 471 PHE C CA 1
ATOM 11713 C C . PHE C 1 471 ? 38.174 21.619 30.631 1.00 93.10 471 PHE C C 1
ATOM 11714 O O . PHE C 1 471 ? 39.034 21.605 31.509 1.00 91.08 471 PHE C O 1
ATOM 11722 N N . THR C 1 472 ? 36.895 21.271 30.851 1.00 87.59 472 THR C N 1
ATOM 11723 C CA . THR C 1 472 ? 36.390 20.837 32.152 1.00 83.89 472 THR C CA 1
ATOM 11724 C C . THR C 1 472 ? 36.439 19.318 32.271 1.00 82.24 472 THR C C 1
ATOM 11725 O O . THR C 1 472 ? 35.660 18.620 31.618 1.00 80.71 472 THR C O 1
ATOM 11729 N N . TYR C 1 473 ? 37.357 18.812 33.110 1.00 75.64 473 TYR C N 1
ATOM 11730 C CA . TYR C 1 473 ? 37.499 17.381 33.341 1.00 71.30 473 TYR C CA 1
ATOM 11731 C C . TYR C 1 473 ? 36.493 16.878 34.361 1.00 73.00 473 TYR C C 1
ATOM 11732 O O . TYR C 1 473 ? 36.330 17.466 35.431 1.00 72.14 473 TYR C O 1
ATOM 11741 N N . ARG C 1 474 ? 35.854 15.755 34.023 1.00 68.49 474 ARG C N 1
ATOM 11742 C CA . ARG C 1 474 ? 34.887 15.040 34.850 1.00 66.31 474 ARG C CA 1
ATOM 11743 C C . ARG C 1 474 ? 35.273 13.564 34.779 1.00 66.91 474 ARG C C 1
ATOM 11744 O O . ARG C 1 474 ? 35.488 13.041 33.682 1.00 67.05 474 ARG C O 1
ATOM 11752 N N . SER C 1 475 ? 35.366 12.888 35.933 1.00 60.16 475 SER C N 1
ATOM 11753 C CA . SER C 1 475 ? 35.747 11.473 35.987 1.00 57.10 475 SER C CA 1
ATOM 11754 C C . SER C 1 475 ? 34.886 10.526 35.112 1.00 59.59 475 SER C C 1
ATOM 11755 O O . SER C 1 475 ? 35.355 9.441 34.768 1.00 57.67 475 SER C O 1
ATOM 11758 N N . ASP C 1 476 ? 33.655 10.943 34.753 1.00 57.25 476 ASP C N 1
ATOM 11759 C CA . ASP C 1 476 ? 32.695 10.164 33.958 1.00 57.15 476 ASP C CA 1
ATOM 11760 C C . ASP C 1 476 ? 32.693 10.461 32.445 1.00 62.03 476 ASP C C 1
ATOM 11761 O O . ASP C 1 476 ? 31.847 9.922 31.722 1.00 61.54 476 ASP C O 1
ATOM 11766 N N . SER C 1 477 ? 33.629 11.305 31.968 1.00 59.63 477 SER C N 1
ATOM 11767 C CA . SER C 1 477 ? 33.712 11.749 30.574 1.00 61.04 477 SER C CA 1
ATOM 11768 C C . SER C 1 477 ? 34.120 10.683 29.544 1.00 62.98 477 SER C C 1
ATOM 11769 O O . SER C 1 477 ? 33.664 10.744 28.398 1.00 64.06 477 SER C O 1
ATOM 11772 N N . PHE C 1 478 ? 34.992 9.742 29.922 1.00 56.35 478 PHE C N 1
ATOM 11773 C CA . PHE C 1 478 ? 35.500 8.761 28.962 1.00 55.11 478 PHE C CA 1
ATOM 11774 C C . PHE C 1 478 ? 34.996 7.351 29.160 1.00 56.70 478 PHE C C 1
ATOM 11775 O O . PHE C 1 478 ? 34.885 6.894 30.285 1.00 54.47 478 PHE C O 1
ATOM 11783 N N . GLU C 1 479 ? 34.737 6.653 28.056 1.00 53.95 479 GLU C N 1
ATOM 11784 C CA . GLU C 1 479 ? 34.292 5.261 28.060 1.00 53.02 479 GLU C CA 1
ATOM 11785 C C . GLU C 1 479 ? 35.449 4.368 27.643 1.00 56.10 479 GLU C C 1
ATOM 11786 O O . GLU C 1 479 ? 36.285 4.809 26.854 1.00 57.75 479 GLU C O 1
ATOM 11792 N N . ASN C 1 480 ? 35.500 3.123 28.162 1.00 50.02 480 ASN C N 1
ATOM 11793 C CA . ASN C 1 480 ? 36.553 2.153 27.837 1.00 49.04 480 ASN C CA 1
ATOM 11794 C C . ASN C 1 480 ? 36.329 1.625 26.418 1.00 54.60 480 ASN C C 1
ATOM 11795 O O . ASN C 1 480 ? 35.344 0.917 26.179 1.00 54.47 480 ASN C O 1
ATOM 11800 N N . PRO C 1 481 ? 37.215 1.993 25.458 1.00 52.50 481 PRO C N 1
ATOM 11801 C CA . PRO C 1 481 ? 37.017 1.566 24.060 1.00 54.80 481 PRO C CA 1
ATOM 11802 C C . PRO C 1 481 ? 36.930 0.062 23.883 1.00 57.83 481 PRO C C 1
ATOM 11803 O O . PRO C 1 481 ? 36.096 -0.420 23.116 1.00 58.82 481 PRO C O 1
ATOM 11807 N N . VAL C 1 482 ? 37.777 -0.669 24.620 1.00 52.43 482 VAL C N 1
ATOM 11808 C CA . VAL C 1 482 ? 37.856 -2.125 24.599 1.00 52.07 482 VAL C CA 1
ATOM 11809 C C . VAL C 1 482 ? 36.538 -2.762 25.053 1.00 55.00 482 VAL C C 1
ATOM 11810 O O . VAL C 1 482 ? 36.018 -3.635 24.353 1.00 56.36 482 VAL C O 1
ATOM 11814 N N . LEU C 1 483 ? 35.997 -2.322 26.210 1.00 48.62 483 LEU C N 1
ATOM 11815 C CA . LEU C 1 483 ? 34.749 -2.854 26.742 1.00 47.28 483 LEU C CA 1
ATOM 11816 C C . LEU C 1 483 ? 33.585 -2.563 25.832 1.00 53.18 483 LEU C C 1
ATOM 11817 O O . LEU C 1 483 ? 32.848 -3.487 25.493 1.00 54.11 483 LEU C O 1
ATOM 11822 N N . GLN C 1 484 ? 33.435 -1.289 25.410 1.00 50.17 484 GLN C N 1
ATOM 11823 C CA . GLN C 1 484 ? 32.356 -0.848 24.523 1.00 51.78 484 GLN C CA 1
ATOM 11824 C C . GLN C 1 484 ? 32.275 -1.696 23.266 1.00 57.31 484 GLN C C 1
ATOM 11825 O O . GLN C 1 484 ? 31.203 -2.217 22.961 1.00 58.05 484 GLN C O 1
ATOM 11831 N N . GLN C 1 485 ? 33.419 -1.906 22.594 1.00 54.31 485 GLN C N 1
ATOM 11832 C CA . GLN C 1 485 ? 33.500 -2.729 21.392 1.00 56.56 485 GLN C CA 1
ATOM 11833 C C . GLN C 1 485 ? 33.120 -4.190 21.655 1.00 59.40 485 GLN C C 1
ATOM 11834 O O . GLN C 1 485 ? 32.398 -4.776 20.843 1.00 62.13 485 GLN C O 1
ATOM 11840 N N . HIS C 1 486 ? 33.581 -4.762 22.791 1.00 51.50 486 HIS C N 1
ATOM 11841 C CA . HIS C 1 486 ? 33.296 -6.146 23.183 1.00 50.51 486 HIS C CA 1
ATOM 11842 C C . HIS C 1 486 ? 31.792 -6.425 23.276 1.00 53.76 486 HIS C C 1
ATOM 11843 O O . HIS C 1 486 ? 31.329 -7.450 22.777 1.00 55.31 486 HIS C O 1
ATOM 11850 N N . PHE C 1 487 ? 31.035 -5.506 23.884 1.00 47.80 487 PHE C N 1
ATOM 11851 C CA . PHE C 1 487 ? 29.599 -5.667 24.046 1.00 47.41 487 PHE C CA 1
ATOM 11852 C C . PHE C 1 487 ? 28.829 -5.308 22.794 1.00 53.70 487 PHE C C 1
ATOM 11853 O O . PHE C 1 487 ? 27.766 -5.891 22.566 1.00 55.06 487 PHE C O 1
ATOM 11861 N N . ARG C 1 488 ? 29.373 -4.404 21.947 1.00 50.92 488 ARG C N 1
ATOM 11862 C CA . ARG C 1 488 ? 28.740 -4.086 20.664 1.00 53.79 488 ARG C CA 1
ATOM 11863 C C . ARG C 1 488 ? 28.808 -5.350 19.816 1.00 60.69 488 ARG C C 1
ATOM 11864 O O . ARG C 1 488 ? 27.837 -5.688 19.138 1.00 62.01 488 ARG C O 1
ATOM 11872 N N . ASN C 1 489 ? 29.947 -6.077 19.914 1.00 58.16 489 ASN C N 1
ATOM 11873 C CA . ASN C 1 489 ? 30.184 -7.338 19.216 1.00 61.27 489 ASN C CA 1
ATOM 11874 C C . ASN C 1 489 ? 29.212 -8.415 19.679 1.00 67.63 489 ASN C C 1
ATOM 11875 O O . ASN C 1 489 ? 28.635 -9.108 18.838 1.00 70.63 489 ASN C O 1
ATOM 11880 N N . LEU C 1 490 ? 28.998 -8.525 21.005 1.00 62.63 490 LEU C N 1
ATOM 11881 C CA . LEU C 1 490 ? 28.066 -9.500 21.573 1.00 63.39 490 LEU C CA 1
ATOM 11882 C C . LEU C 1 490 ? 26.620 -9.231 21.151 1.00 70.80 490 LEU C C 1
ATOM 11883 O O . LEU C 1 490 ? 25.885 -10.184 20.898 1.00 72.74 490 LEU C O 1
ATOM 11888 N N . GLU C 1 491 ? 26.231 -7.939 21.030 1.00 67.98 491 GLU C N 1
ATOM 11889 C CA . GLU C 1 491 ? 24.899 -7.502 20.589 1.00 69.94 491 GLU C CA 1
ATOM 11890 C C . GLU C 1 491 ? 24.591 -8.022 19.187 1.00 79.87 491 GLU C C 1
ATOM 11891 O O . GLU C 1 491 ? 23.535 -8.614 18.968 1.00 81.12 491 GLU C O 1
ATOM 11897 N N . ALA C 1 492 ? 25.537 -7.823 18.248 1.00 79.87 492 ALA C N 1
ATOM 11898 C CA . ALA C 1 492 ? 25.439 -8.263 16.858 1.00 84.77 492 ALA C CA 1
ATOM 11899 C C . ALA C 1 492 ? 25.268 -9.779 16.759 1.00 92.17 492 ALA C C 1
ATOM 11900 O O . ALA C 1 492 ? 24.500 -10.250 15.919 1.00 94.88 492 ALA C O 1
ATOM 11902 N N . LEU C 1 493 ? 25.957 -10.531 17.633 1.00 88.05 493 LEU C N 1
ATOM 11903 C CA . LEU C 1 493 ? 25.901 -11.991 17.651 1.00 90.29 493 LEU C CA 1
ATOM 11904 C C . LEU C 1 493 ? 24.653 -12.555 18.331 1.00 95.15 493 LEU C C 1
ATOM 11905 O O . LEU C 1 493 ? 24.137 -13.578 17.880 1.00 97.90 493 LEU C O 1
ATOM 11910 N N . ALA C 1 494 ? 24.188 -11.913 19.420 1.00 89.16 494 ALA C N 1
ATOM 11911 C CA . ALA C 1 494 ? 23.010 -12.350 20.174 1.00 88.97 494 ALA C CA 1
ATOM 11912 C C . ALA C 1 494 ? 21.700 -12.085 19.436 1.00 96.19 494 ALA C C 1
ATOM 11913 O O . ALA C 1 494 ? 20.739 -12.834 19.611 1.00 97.26 494 ALA C O 1
ATOM 11915 N N . LEU C 1 495 ? 21.662 -11.017 18.628 1.00 94.23 495 LEU C N 1
ATOM 11916 C CA . LEU C 1 495 ? 20.485 -10.621 17.861 1.00 97.15 495 LEU C CA 1
ATOM 11917 C C . LEU C 1 495 ? 20.541 -11.091 16.408 1.00 108.97 495 LEU C C 1
ATOM 11918 O O . LEU C 1 495 ? 19.557 -10.936 15.680 1.00 111.14 495 LEU C O 1
ATOM 11923 N N . ASP C 1 496 ? 21.687 -11.686 16.002 1.00 109.37 496 ASP C N 1
ATOM 11924 C CA . ASP C 1 496 ? 21.978 -12.185 14.649 1.00 115.08 496 ASP C CA 1
ATOM 11925 C C . ASP C 1 496 ? 21.829 -11.073 13.593 1.00 123.27 496 ASP C C 1
ATOM 11926 O O . ASP C 1 496 ? 21.215 -11.266 12.537 1.00 127.28 496 ASP C O 1
ATOM 11931 N N . LEU C 1 497 ? 22.407 -9.898 13.907 1.00 118.81 497 LEU C N 1
ATOM 11932 C CA . LEU C 1 497 ? 22.416 -8.718 13.043 1.00 120.97 497 LEU C CA 1
ATOM 11933 C C . LEU C 1 497 ? 23.406 -8.925 11.906 1.00 130.59 497 LEU C C 1
ATOM 11934 O O . LEU C 1 497 ? 23.201 -8.403 10.806 1.00 133.20 497 LEU C O 1
ATOM 11939 N N . MET C 1 498 ? 24.507 -9.665 12.196 1.00 127.91 498 MET C N 1
ATOM 11940 C CA . MET C 1 498 ? 25.636 -9.982 11.308 1.00 131.39 498 MET C CA 1
ATOM 11941 C C . MET C 1 498 ? 26.517 -8.738 11.043 1.00 136.43 498 MET C C 1
ATOM 11942 O O . MET C 1 498 ? 27.554 -8.841 10.377 1.00 138.45 498 MET C O 1
ATOM 11947 N N . GLU C 1 499 ? 26.119 -7.585 11.615 1.00 131.12 499 GLU C N 1
ATOM 11948 C CA . GLU C 1 499 ? 26.815 -6.303 11.514 1.00 130.52 499 GLU C CA 1
ATOM 11949 C C . GLU C 1 499 ? 27.136 -5.716 12.904 1.00 129.40 499 GLU C C 1
ATOM 11950 O O . GLU C 1 499 ? 26.224 -5.328 13.645 1.00 126.88 499 GLU C O 1
ATOM 11956 N N . PRO C 1 500 ? 28.426 -5.680 13.294 1.00 124.10 500 PRO C N 1
ATOM 11957 C CA . PRO C 1 500 ? 28.768 -5.122 14.608 1.00 119.16 500 PRO C CA 1
ATOM 11958 C C . PRO C 1 500 ? 28.861 -3.605 14.585 1.00 121.95 500 PRO C C 1
ATOM 11959 O O . PRO C 1 500 ? 29.505 -3.033 13.700 1.00 123.12 500 PRO C O 1
ATOM 11963 N N . GLU C 1 501 ? 28.206 -2.950 15.553 1.00 116.20 501 GLU C N 1
ATOM 11964 C CA . GLU C 1 501 ? 28.252 -1.497 15.697 1.00 115.22 501 GLU C CA 1
ATOM 11965 C C . GLU C 1 501 ? 29.692 -1.135 16.066 1.00 117.39 501 GLU C C 1
ATOM 11966 O O . GLU C 1 501 ? 30.318 -1.853 16.850 1.00 114.79 501 GLU C O 1
ATOM 11972 N N . GLN C 1 502 ? 30.233 -0.071 15.461 1.00 115.27 502 GLN C N 1
ATOM 11973 C CA . GLN C 1 502 ? 31.607 0.344 15.739 1.00 113.84 502 GLN C CA 1
ATOM 11974 C C . GLN C 1 502 ? 31.627 1.493 16.731 1.00 115.61 502 GLN C C 1
ATOM 11975 O O . GLN C 1 502 ? 31.093 2.567 16.439 1.00 116.57 502 GLN C O 1
ATOM 11981 N N . ALA C 1 503 ? 32.206 1.247 17.925 1.00 109.04 503 ALA C N 1
ATOM 11982 C CA . ALA C 1 503 ? 32.298 2.227 19.011 1.00 106.40 503 ALA C CA 1
ATOM 11983 C C . ALA C 1 503 ? 33.162 3.432 18.623 1.00 111.47 503 ALA C C 1
ATOM 11984 O O . ALA C 1 503 ? 34.192 3.265 17.957 1.00 113.13 503 ALA C O 1
ATOM 11986 N N . VAL C 1 504 ? 32.725 4.644 19.022 1.00 106.77 504 VAL C N 1
ATOM 11987 C CA . VAL C 1 504 ? 33.452 5.890 18.762 1.00 107.95 504 VAL C CA 1
ATOM 11988 C C . VAL C 1 504 ? 34.409 6.135 19.929 1.00 107.87 504 VAL C C 1
ATOM 11989 O O . VAL C 1 504 ? 33.969 6.342 21.066 1.00 104.62 504 VAL C O 1
ATOM 11993 N N . ASP C 1 505 ? 35.715 6.080 19.636 1.00 104.32 505 ASP C N 1
ATOM 11994 C CA . ASP C 1 505 ? 36.766 6.256 20.627 1.00 101.19 505 ASP C CA 1
ATOM 11995 C C . ASP C 1 505 ? 36.835 7.695 21.133 1.00 105.18 505 ASP C C 1
ATOM 11996 O O . ASP C 1 505 ? 37.270 8.602 20.419 1.00 107.37 505 ASP C O 1
ATOM 12001 N N . LEU C 1 506 ? 36.389 7.887 22.381 1.00 99.08 506 LEU C N 1
ATOM 12002 C CA . LEU C 1 506 ? 36.373 9.175 23.076 1.00 98.82 506 LEU C CA 1
ATOM 12003 C C . LEU C 1 506 ? 37.759 9.508 23.617 1.00 100.66 506 LEU C C 1
ATOM 12004 O O . LEU C 1 506 ? 38.010 10.658 23.991 1.00 102.06 506 LEU C O 1
ATOM 12009 N N . THR C 1 507 ? 38.644 8.499 23.671 1.00 93.58 507 THR C N 1
ATOM 12010 C CA . THR C 1 507 ? 40.009 8.643 24.172 1.00 92.20 507 THR C CA 1
ATOM 12011 C C . THR C 1 507 ? 40.932 9.258 23.118 1.00 98.16 507 THR C C 1
ATOM 12012 O O . THR C 1 507 ? 41.985 9.771 23.476 1.00 98.87 507 THR C O 1
ATOM 12016 N N . LEU C 1 508 ? 40.551 9.195 21.826 1.00 95.48 508 LEU C N 1
ATOM 12017 C CA . LEU C 1 508 ? 41.355 9.762 20.745 1.00 98.10 508 LEU C CA 1
ATOM 12018 C C . LEU C 1 508 ? 41.256 11.293 20.742 1.00 103.99 508 LEU C C 1
ATOM 12019 O O . LEU C 1 508 ? 40.157 11.828 20.896 1.00 104.10 508 LEU C O 1
ATOM 12024 N N . PRO C 1 509 ? 42.392 12.013 20.616 1.00 102.24 509 PRO C N 1
ATOM 12025 C CA . PRO C 1 509 ? 42.332 13.485 20.644 1.00 104.97 509 PRO C CA 1
ATOM 12026 C C . PRO C 1 509 ? 41.614 14.071 19.450 1.00 112.87 509 PRO C C 1
ATOM 12027 O O . PRO C 1 509 ? 41.717 13.549 18.339 1.00 114.52 509 PRO C O 1
ATOM 12031 N N . LYS C 1 510 ? 40.900 15.172 19.684 1.00 110.98 510 LYS C N 1
ATOM 12032 C CA . LYS C 1 510 ? 40.162 15.883 18.649 1.00 115.18 510 LYS C CA 1
ATOM 12033 C C . LYS C 1 510 ? 41.167 16.761 17.877 1.00 123.40 510 LYS C C 1
ATOM 12034 O O . LYS C 1 510 ? 41.103 17.990 17.928 1.00 125.35 510 LYS C O 1
ATOM 12040 N N . VAL C 1 511 ? 42.119 16.088 17.187 1.00 121.08 511 VAL C N 1
ATOM 12041 C CA . VAL C 1 511 ? 43.242 16.625 16.409 1.00 124.59 511 VAL C CA 1
ATOM 12042 C C . VAL C 1 511 ? 42.879 17.871 15.586 1.00 134.38 511 VAL C C 1
ATOM 12043 O O . VAL C 1 511 ? 43.438 18.938 15.853 1.00 136.73 511 VAL C O 1
ATOM 12047 N N . GLU C 1 512 ? 41.964 17.733 14.605 1.00 133.53 512 GLU C N 1
ATOM 12048 C CA . GLU C 1 512 ? 41.548 18.815 13.714 1.00 139.67 512 GLU C CA 1
ATOM 12049 C C . GLU C 1 512 ? 41.094 20.058 14.454 1.00 144.47 512 GLU C C 1
ATOM 12050 O O . GLU C 1 512 ? 41.561 21.153 14.134 1.00 145.06 512 GLU C O 1
ATOM 12056 N N . ALA C 1 513 ? 40.222 19.880 15.464 1.00 136.89 513 ALA C N 1
ATOM 12057 C CA . ALA C 1 513 ? 39.693 20.956 16.300 1.00 137.15 513 ALA C CA 1
ATOM 12058 C C . ALA C 1 513 ? 40.810 21.648 17.071 1.00 142.14 513 ALA C C 1
ATOM 12059 O O . ALA C 1 513 ? 40.830 22.879 17.131 1.00 145.18 513 ALA C O 1
ATOM 12061 N N . MET C 1 514 ? 41.752 20.856 17.627 1.00 136.04 514 MET C N 1
ATOM 12062 C CA . MET C 1 514 ? 42.906 21.339 18.386 1.00 136.42 514 MET C CA 1
ATOM 12063 C C . MET C 1 514 ? 43.811 22.204 17.519 1.00 146.69 514 MET C C 1
ATOM 12064 O O . MET C 1 514 ? 44.188 23.294 17.948 1.00 148.94 514 MET C O 1
ATOM 12069 N N . ASN C 1 515 ? 44.125 21.735 16.293 1.00 146.32 515 ASN C N 1
ATOM 12070 C CA . ASN C 1 515 ? 44.966 22.450 15.331 1.00 145.24 515 ASN C CA 1
ATOM 12071 C C . ASN C 1 515 ? 44.396 23.827 14.998 1.00 149.60 515 ASN C C 1
ATOM 12072 O O . ASN C 1 515 ? 45.126 24.817 15.063 1.00 149.51 515 ASN C O 1
ATOM 12077 N N . LYS C 1 516 ? 43.085 23.889 14.690 1.00 147.80 516 LYS C N 1
ATOM 12078 C CA . LYS C 1 516 ? 42.352 25.118 14.376 1.00 148.52 516 LYS C CA 1
ATOM 12079 C C . LYS C 1 516 ? 42.373 26.069 15.576 1.00 152.23 516 LYS C C 1
ATOM 12080 O O . LYS C 1 516 ? 42.617 27.264 15.402 1.00 152.47 516 LYS C O 1
ATOM 12086 N N . ARG C 1 517 ? 42.143 25.525 16.787 1.00 149.85 517 ARG C N 1
ATOM 12087 C CA . ARG C 1 517 ? 42.126 26.296 18.029 1.00 149.93 517 ARG C CA 1
ATOM 12088 C C . ARG C 1 517 ? 43.501 26.862 18.400 1.00 153.12 517 ARG C C 1
ATOM 12089 O O . ARG C 1 517 ? 43.567 27.935 19.002 1.00 153.20 517 ARG C O 1
ATOM 12097 N N . LEU C 1 518 ? 44.586 26.167 18.024 1.00 150.77 518 LEU C N 1
ATOM 12098 C CA . LEU C 1 518 ? 45.955 26.601 18.318 1.00 151.04 518 LEU C CA 1
ATOM 12099 C C . LEU C 1 518 ? 46.507 27.603 17.313 1.00 154.66 518 LEU C C 1
ATOM 12100 O O . LEU C 1 518 ? 47.292 28.476 17.690 1.00 154.53 518 LEU C O 1
ATOM 12105 N N . GLY C 1 519 ? 46.118 27.452 16.048 1.00 152.98 519 GLY C N 1
ATOM 12106 C CA . GLY C 1 519 ? 46.553 28.317 14.960 1.00 153.79 519 GLY C CA 1
ATOM 12107 C C . GLY C 1 519 ? 48.050 28.296 14.741 1.00 157.02 519 GLY C C 1
ATOM 12108 O O . GLY C 1 519 ? 48.632 27.229 14.520 1.00 156.33 519 GLY C O 1
ATOM 12109 N N . SER C 1 520 ? 48.683 29.477 14.843 1.00 155.55 520 SER C N 1
ATOM 12110 C CA . SER C 1 520 ? 50.119 29.676 14.638 1.00 155.62 520 SER C CA 1
ATOM 12111 C C . SER C 1 520 ? 50.992 29.437 15.880 1.00 158.22 520 SER C C 1
ATOM 12112 O O . SER C 1 520 ? 52.218 29.405 15.748 1.00 158.03 520 SER C O 1
ATOM 12115 N N . LEU C 1 521 ? 50.376 29.243 17.072 1.00 155.49 521 LEU C N 1
ATOM 12116 C CA . LEU C 1 521 ? 51.089 29.001 18.337 1.00 154.96 521 LEU C CA 1
ATOM 12117 C C . LEU C 1 521 ? 52.058 27.827 18.270 1.00 156.98 521 LEU C C 1
ATOM 12118 O O . LEU C 1 521 ? 53.118 27.872 18.898 1.00 156.53 521 LEU C O 1
ATOM 12123 N N . VAL C 1 522 ? 51.688 26.782 17.506 1.00 154.22 522 VAL C N 1
ATOM 12124 C CA . VAL C 1 522 ? 52.490 25.575 17.300 1.00 153.65 522 VAL C CA 1
ATOM 12125 C C . VAL C 1 522 ? 53.775 25.944 16.570 1.00 156.98 522 VAL C C 1
ATOM 12126 O O . VAL C 1 522 ? 54.860 25.683 17.088 1.00 156.60 522 VAL C O 1
ATOM 12130 N N . ASP C 1 523 ? 53.647 26.577 15.385 1.00 155.17 523 ASP C N 1
ATOM 12131 C CA . ASP C 1 523 ? 54.776 27.016 14.567 1.00 155.37 523 ASP C CA 1
ATOM 12132 C C . ASP C 1 523 ? 55.649 28.013 15.319 1.00 158.52 523 ASP C C 1
ATOM 12133 O O . ASP C 1 523 ? 56.869 27.982 15.167 1.00 158.30 523 ASP C O 1
ATOM 12138 N N . GLU C 1 524 ? 55.024 28.863 16.163 1.00 156.62 524 GLU C N 1
ATOM 12139 C CA . GLU C 1 524 ? 55.702 29.851 17.003 1.00 157.08 524 GLU C CA 1
ATOM 12140 C C . GLU C 1 524 ? 56.586 29.152 18.032 1.00 159.64 524 GLU C C 1
ATOM 12141 O O . GLU C 1 524 ? 57.783 29.441 18.097 1.00 159.80 524 GLU C O 1
ATOM 12147 N N . PHE C 1 525 ? 56.003 28.212 18.808 1.00 156.68 525 PHE C N 1
ATOM 12148 C CA . PHE C 1 525 ? 56.711 27.440 19.829 1.00 156.07 525 PHE C CA 1
ATOM 12149 C C . PHE C 1 525 ? 57.902 26.686 19.228 1.00 159.06 525 PHE C C 1
ATOM 12150 O O . PHE C 1 525 ? 58.999 26.740 19.788 1.00 158.66 525 PHE C O 1
ATOM 12158 N N . LYS C 1 526 ? 57.687 26.023 18.072 1.00 157.05 526 LYS C N 1
ATOM 12159 C CA . LYS C 1 526 ? 58.700 25.259 17.339 1.00 156.99 526 LYS C CA 1
ATOM 12160 C C . LYS C 1 526 ? 59.925 26.100 17.003 1.00 161.34 526 LYS C C 1
ATOM 12161 O O . LYS C 1 526 ? 61.047 25.662 17.254 1.00 161.03 526 LYS C O 1
ATOM 12167 N N . GLU C 1 527 ? 59.707 27.311 16.449 1.00 160.25 527 GLU C N 1
ATOM 12168 C CA . GLU C 1 527 ? 60.758 28.254 16.062 1.00 161.05 527 GLU C CA 1
ATOM 12169 C C . GLU C 1 527 ? 61.617 28.658 17.261 1.00 164.39 527 GLU C C 1
ATOM 12170 O O . GLU C 1 527 ? 62.817 28.879 17.098 1.00 164.41 527 GLU C O 1
ATOM 12176 N N . LEU C 1 528 ? 61.013 28.729 18.462 1.00 162.15 528 LEU C N 1
ATOM 12177 C CA . LEU C 1 528 ? 61.704 29.106 19.697 1.00 162.26 528 LEU C CA 1
ATOM 12178 C C . LEU C 1 528 ? 62.443 27.954 20.385 1.00 164.93 528 LEU C C 1
ATOM 12179 O O . LEU C 1 528 ? 63.302 28.216 21.233 1.00 164.87 528 LEU C O 1
ATOM 12184 N N . VAL C 1 529 ? 62.108 26.693 20.050 1.00 162.22 529 VAL C N 1
ATOM 12185 C CA . VAL C 1 529 ? 62.697 25.517 20.703 1.00 161.76 529 VAL C CA 1
ATOM 12186 C C . VAL C 1 529 ? 63.501 24.613 19.747 1.00 164.69 529 VAL C C 1
ATOM 12187 O O . VAL C 1 529 ? 64.674 24.340 20.011 1.00 164.48 529 VAL C O 1
ATOM 12191 N N . TYR C 1 530 ? 62.849 24.111 18.693 1.00 162.43 530 TYR C N 1
ATOM 12192 C CA . TYR C 1 530 ? 63.451 23.180 17.744 1.00 162.27 530 TYR C CA 1
ATOM 12193 C C . TYR C 1 530 ? 64.361 23.866 16.731 1.00 165.19 530 TYR C C 1
ATOM 12194 O O . TYR C 1 530 ? 63.976 24.890 16.167 1.00 165.30 530 TYR C O 1
ATOM 12203 N N . PRO C 1 531 ? 65.570 23.315 16.483 1.00 162.59 531 PRO C N 1
ATOM 12204 C CA . PRO C 1 531 ? 66.468 23.944 15.498 1.00 162.92 531 PRO C CA 1
ATOM 12205 C C . PRO C 1 531 ? 65.943 23.764 14.071 1.00 165.58 531 PRO C C 1
ATOM 12206 O O . PRO C 1 531 ? 65.122 22.861 13.860 1.00 164.89 531 PRO C O 1
ATOM 12210 N N . PRO C 1 532 ? 66.382 24.574 13.075 1.00 163.63 532 PRO C N 1
ATOM 12211 C CA . PRO C 1 532 ? 65.888 24.374 11.697 1.00 163.55 532 PRO C CA 1
ATOM 12212 C C . PRO C 1 532 ? 66.254 22.994 11.150 1.00 165.33 532 PRO C C 1
ATOM 12213 O O . PRO C 1 532 ? 65.484 22.417 10.380 1.00 164.63 532 PRO C O 1
ATOM 12217 N N . ASP C 1 533 ? 67.411 22.453 11.588 1.00 162.74 533 ASP C N 1
ATOM 12218 C CA . ASP C 1 533 ? 67.895 21.132 11.207 1.00 162.24 533 ASP C CA 1
ATOM 12219 C C . ASP C 1 533 ? 67.754 20.151 12.374 1.00 164.40 533 ASP C C 1
ATOM 12220 O O . ASP C 1 533 ? 68.258 20.399 13.470 1.00 164.20 533 ASP C O 1
ATOM 12225 N N . TYR C 1 534 ? 67.012 19.057 12.135 1.00 161.35 534 TYR C N 1
ATOM 12226 C CA . TYR C 1 534 ? 66.720 18.002 13.103 1.00 178.16 534 TYR C CA 1
ATOM 12227 C C . TYR C 1 534 ? 66.529 16.695 12.339 1.00 189.28 534 TYR C C 1
ATOM 12228 O O . TYR C 1 534 ? 65.665 16.610 11.470 1.00 159.97 534 TYR C O 1
ATOM 12237 N N . MET D 2 1 ? 66.560 9.322 42.173 1.00 74.54 -16 MET D N 1
ATOM 12238 C CA . MET D 2 1 ? 67.452 9.401 41.020 1.00 74.75 -16 MET D CA 1
ATOM 12239 C C . MET D 2 1 ? 68.823 8.793 41.303 1.00 78.50 -16 MET D C 1
ATOM 12240 O O . MET D 2 1 ? 69.350 8.912 42.413 1.00 77.37 -16 MET D O 1
ATOM 12245 N N . HIS D 2 2 ? 69.397 8.153 40.276 1.00 75.78 -15 HIS D N 1
ATOM 12246 C CA . HIS D 2 2 ? 70.698 7.498 40.280 1.00 75.28 -15 HIS D CA 1
ATOM 12247 C C . HIS D 2 2 ? 71.849 8.495 40.187 1.00 81.99 -15 HIS D C 1
ATOM 12248 O O . HIS D 2 2 ? 71.656 9.661 39.834 1.00 83.44 -15 HIS D O 1
ATOM 12255 N N . HIS D 2 3 ? 73.066 7.989 40.465 1.00 78.94 -14 HIS D N 1
ATOM 12256 C CA . HIS D 2 3 ? 74.344 8.691 40.395 1.00 81.33 -14 HIS D CA 1
ATOM 12257 C C . HIS D 2 3 ? 74.692 8.888 38.908 1.00 86.41 -14 HIS D C 1
ATOM 12258 O O . HIS D 2 3 ? 74.124 8.194 38.054 1.00 85.12 -14 HIS D O 1
ATOM 12265 N N . HIS D 2 4 ? 75.623 9.815 38.595 1.00 85.07 -13 HIS D N 1
ATOM 12266 C CA . HIS D 2 4 ? 76.040 10.072 37.214 1.00 86.89 -13 HIS D CA 1
ATOM 12267 C C . HIS D 2 4 ? 76.817 8.898 36.597 1.00 88.80 -13 HIS D C 1
ATOM 12268 O O . HIS D 2 4 ? 76.819 8.747 35.372 1.00 89.27 -13 HIS D O 1
ATOM 12275 N N . HIS D 2 5 ? 77.433 8.050 37.450 1.00 83.19 -12 HIS D N 1
ATOM 12276 C CA . HIS D 2 5 ? 78.187 6.859 37.045 1.00 82.23 -12 HIS D CA 1
ATOM 12277 C C . HIS D 2 5 ? 77.289 5.744 36.516 1.00 84.43 -12 HIS D C 1
ATOM 12278 O O . HIS D 2 5 ? 77.746 4.938 35.703 1.00 84.24 -12 HIS D O 1
ATOM 12285 N N . HIS D 2 6 ? 76.021 5.693 36.980 1.00 79.66 -11 HIS D N 1
ATOM 12286 C CA . HIS D 2 6 ? 75.028 4.701 36.557 1.00 77.71 -11 HIS D CA 1
ATOM 12287 C C . HIS D 2 6 ? 74.601 4.991 35.118 1.00 83.80 -11 HIS D C 1
ATOM 12288 O O . HIS D 2 6 ? 73.894 5.971 34.861 1.00 84.51 -11 HIS D O 1
ATOM 12295 N N . HIS D 2 7 ? 75.067 4.149 34.182 1.00 81.35 -10 HIS D N 1
ATOM 12296 C CA . HIS D 2 7 ? 74.805 4.269 32.744 1.00 83.46 -10 HIS D CA 1
ATOM 12297 C C . HIS D 2 7 ? 73.356 3.959 32.401 1.00 85.30 -10 HIS D C 1
ATOM 12298 O O . HIS D 2 7 ? 72.706 3.189 33.113 1.00 82.51 -10 HIS D O 1
ATOM 12305 N N . HIS D 2 8 ? 72.847 4.562 31.315 1.00 82.92 -9 HIS D N 1
ATOM 12306 C CA . HIS D 2 8 ? 71.469 4.348 30.880 1.00 81.58 -9 HIS D CA 1
ATOM 12307 C C . HIS D 2 8 ? 71.253 2.976 30.219 1.00 84.61 -9 HIS D C 1
ATOM 12308 O O . HIS D 2 8 ? 70.105 2.573 30.046 1.00 83.38 -9 HIS D O 1
ATOM 12315 N N . HIS D 2 9 ? 72.343 2.241 29.869 1.00 81.82 -8 HIS D N 1
ATOM 12316 C CA . HIS D 2 9 ? 72.209 0.909 29.254 1.00 81.58 -8 HIS D CA 1
ATOM 12317 C C . HIS D 2 9 ? 71.430 -0.017 30.192 1.00 80.12 -8 HIS D C 1
ATOM 12318 O O . HIS D 2 9 ? 70.582 -0.774 29.727 1.00 79.89 -8 HIS D O 1
ATOM 12325 N N . HIS D 2 10 ? 71.639 0.136 31.522 1.00 72.27 -7 HIS D N 1
ATOM 12326 C CA . HIS D 2 10 ? 70.966 -0.610 32.589 1.00 68.18 -7 HIS D CA 1
ATOM 12327 C C . HIS D 2 10 ? 69.440 -0.507 32.524 1.00 68.49 -7 HIS D C 1
ATOM 12328 O O . HIS D 2 10 ? 68.767 -1.371 33.072 1.00 66.28 -7 HIS D O 1
ATOM 12335 N N . HIS D 2 11 ? 68.904 0.545 31.868 1.00 64.53 -6 HIS D N 1
ATOM 12336 C CA . HIS D 2 11 ? 67.466 0.787 31.726 1.00 62.85 -6 HIS D CA 1
ATOM 12337 C C . HIS D 2 11 ? 66.901 0.473 30.338 1.00 67.32 -6 HIS D C 1
ATOM 12338 O O . HIS D 2 11 ? 65.694 0.589 30.156 1.00 66.47 -6 HIS D O 1
ATOM 12345 N N . GLU D 2 12 ? 67.733 0.055 29.370 1.00 64.99 -5 GLU D N 1
ATOM 12346 C CA . GLU D 2 12 ? 67.203 -0.240 28.041 1.00 66.69 -5 GLU D CA 1
ATOM 12347 C C . GLU D 2 12 ? 67.153 -1.736 27.734 1.00 70.22 -5 GLU D C 1
ATOM 12348 O O . GLU D 2 12 ? 68.059 -2.484 28.100 1.00 68.71 -5 GLU D O 1
ATOM 12354 N N . ASN D 2 13 ? 66.059 -2.154 27.061 1.00 68.31 -4 ASN D N 1
ATOM 12355 C CA . ASN D 2 13 ? 65.782 -3.531 26.652 1.00 68.85 -4 ASN D CA 1
ATOM 12356 C C . ASN D 2 13 ? 66.453 -3.860 25.329 1.00 77.27 -4 ASN D C 1
ATOM 12357 O O . ASN D 2 13 ? 66.075 -3.334 24.276 1.00 79.33 -4 ASN D O 1
ATOM 12362 N N . LEU D 2 14 ? 67.448 -4.750 25.400 1.00 74.90 -3 LEU D N 1
ATOM 12363 C CA . LEU D 2 14 ? 68.215 -5.237 24.258 1.00 78.26 -3 LEU D CA 1
ATOM 12364 C C . LEU D 2 14 ? 68.367 -6.750 24.392 1.00 83.70 -3 LEU D C 1
ATOM 12365 O O . LEU D 2 14 ? 68.284 -7.274 25.509 1.00 81.06 -3 LEU D O 1
ATOM 12370 N N . TYR D 2 15 ? 68.570 -7.453 23.260 1.00 84.15 -2 TYR D N 1
ATOM 12371 C CA . TYR D 2 15 ? 68.735 -8.909 23.222 1.00 84.94 -2 TYR D CA 1
ATOM 12372 C C . TYR D 2 15 ? 69.979 -9.358 24.005 1.00 87.72 -2 TYR D C 1
ATOM 12373 O O . TYR D 2 15 ? 71.100 -9.290 23.490 1.00 89.22 -2 TYR D O 1
ATOM 12382 N N . PHE D 2 16 ? 69.753 -9.780 25.273 1.00 80.98 -1 PHE D N 1
ATOM 12383 C CA . PHE D 2 16 ? 70.752 -10.230 26.247 1.00 79.55 -1 PHE D CA 1
ATOM 12384 C C . PHE D 2 16 ? 71.778 -9.120 26.575 1.00 82.67 -1 PHE D C 1
ATOM 12385 O O . PHE D 2 16 ? 72.937 -9.397 26.902 1.00 83.32 -1 PHE D O 1
ATOM 12393 N N . GLN D 2 17 ? 71.320 -7.859 26.484 1.00 77.50 0 GLN D N 1
ATOM 12394 C CA . GLN D 2 17 ? 72.089 -6.642 26.760 1.00 77.04 0 GLN D CA 1
ATOM 12395 C C . GLN D 2 17 ? 71.211 -5.643 27.522 1.00 77.01 0 GLN D C 1
ATOM 12396 O O . GLN D 2 17 ? 69.983 -5.760 27.500 1.00 75.10 0 GLN D O 1
ATOM 12402 N N . GLY D 2 18 ? 71.845 -4.680 28.186 1.00 72.31 1 GLY D N 1
ATOM 12403 C CA . GLY D 2 18 ? 71.157 -3.655 28.961 1.00 69.78 1 GLY D CA 1
ATOM 12404 C C . GLY D 2 18 ? 70.589 -4.184 30.259 1.00 70.28 1 GLY D C 1
ATOM 12405 O O . GLY D 2 18 ? 71.347 -4.536 31.167 1.00 69.20 1 GLY D O 1
ATOM 12406 N N . VAL D 2 19 ? 69.252 -4.247 30.358 1.00 65.29 2 VAL D N 1
ATOM 12407 C CA . VAL D 2 19 ? 68.562 -4.792 31.538 1.00 62.57 2 VAL D CA 1
ATOM 12408 C C . VAL D 2 19 ? 68.704 -6.311 31.482 1.00 66.27 2 VAL D C 1
ATOM 12409 O O . VAL D 2 19 ? 68.878 -6.947 32.517 1.00 64.79 2 VAL D O 1
ATOM 12413 N N . ARG D 2 20 ? 68.668 -6.873 30.260 1.00 64.22 3 ARG D N 1
ATOM 12414 C CA . ARG D 2 20 ? 68.795 -8.303 29.997 1.00 64.52 3 ARG D CA 1
ATOM 12415 C C . ARG D 2 20 ? 70.227 -8.842 30.174 1.00 69.22 3 ARG D C 1
ATOM 12416 O O . ARG D 2 20 ? 70.395 -10.054 30.267 1.00 68.29 3 ARG D O 1
ATOM 12424 N N . SER D 2 21 ? 71.255 -7.971 30.228 1.00 67.32 4 SER D N 1
ATOM 12425 C CA . SER D 2 21 ? 72.628 -8.452 30.428 1.00 68.06 4 SER D CA 1
ATOM 12426 C C . SER D 2 21 ? 72.890 -8.795 31.901 1.00 69.07 4 SER D C 1
ATOM 12427 O O . SER D 2 21 ? 72.376 -8.123 32.804 1.00 66.58 4 SER D O 1
ATOM 12430 N N . GLY D 2 22 ? 73.667 -9.852 32.122 1.00 65.68 5 GLY D N 1
ATOM 12431 C CA . GLY D 2 22 ? 74.020 -10.325 33.456 1.00 63.61 5 GLY D CA 1
ATOM 12432 C C . GLY D 2 22 ? 75.019 -9.427 34.148 1.00 66.89 5 GLY D C 1
ATOM 12433 O O . GLY D 2 22 ? 76.135 -9.231 33.657 1.00 67.75 5 GLY D O 1
ATOM 12434 N N . ASN D 2 23 ? 74.620 -8.877 35.300 1.00 61.37 6 ASN D N 1
ATOM 12435 C CA . ASN D 2 23 ? 75.475 -8.005 36.109 1.00 60.47 6 ASN D CA 1
ATOM 12436 C C . ASN D 2 23 ? 76.264 -8.864 37.125 1.00 60.56 6 ASN D C 1
ATOM 12437 O O . ASN D 2 23 ? 76.263 -8.596 38.335 1.00 59.54 6 ASN D O 1
ATOM 12442 N N . LYS D 2 24 ? 76.934 -9.912 36.614 1.00 54.45 7 LYS D N 1
ATOM 12443 C CA . LYS D 2 24 ? 77.697 -10.848 37.426 1.00 52.19 7 LYS D CA 1
ATOM 12444 C C . LYS D 2 24 ? 78.940 -10.191 38.013 1.00 52.28 7 LYS D C 1
ATOM 12445 O O . LYS D 2 24 ? 79.633 -9.465 37.301 1.00 52.75 7 LYS D O 1
ATOM 12451 N N . ALA D 2 25 ? 79.194 -10.409 39.318 1.00 44.81 8 ALA D N 1
ATOM 12452 C CA . ALA D 2 25 ? 80.358 -9.858 40.012 1.00 42.65 8 ALA D CA 1
ATOM 12453 C C . ALA D 2 25 ? 81.114 -10.925 40.790 1.00 43.86 8 ALA D C 1
ATOM 12454 O O . ALA D 2 25 ? 80.508 -11.840 41.332 1.00 43.68 8 ALA D O 1
ATOM 12456 N N . ALA D 2 26 ? 82.445 -10.817 40.812 1.00 38.74 9 ALA D N 1
ATOM 12457 C CA . ALA D 2 26 ? 83.344 -11.738 41.507 1.00 37.75 9 ALA D CA 1
ATOM 12458 C C . ALA D 2 26 ? 83.821 -11.066 42.782 1.00 37.12 9 ALA D C 1
ATOM 12459 O O . ALA D 2 26 ? 84.396 -9.983 42.721 1.00 36.25 9 ALA D O 1
ATOM 12461 N N . VAL D 2 27 ? 83.541 -11.677 43.940 1.00 31.35 10 VAL D N 1
ATOM 12462 C CA . VAL D 2 27 ? 83.910 -11.109 45.241 1.00 30.00 10 VAL D CA 1
ATOM 12463 C C . VAL D 2 27 ? 84.784 -12.071 46.053 1.00 33.58 10 VAL D C 1
ATOM 12464 O O . VAL D 2 27 ? 84.380 -13.205 46.299 1.00 33.81 10 VAL D O 1
ATOM 12468 N N . VAL D 2 28 ? 85.965 -11.605 46.487 1.00 29.69 11 VAL D N 1
ATOM 12469 C CA . VAL D 2 28 ? 86.853 -12.397 47.332 1.00 30.47 11 VAL D CA 1
ATOM 12470 C C . VAL D 2 28 ? 86.878 -11.778 48.717 1.00 34.43 11 VAL D C 1
ATOM 12471 O O . VAL D 2 28 ? 87.327 -10.641 48.880 1.00 33.99 11 VAL D O 1
ATOM 12475 N N . LEU D 2 29 ? 86.376 -12.520 49.707 1.00 31.27 12 LEU D N 1
ATOM 12476 C CA . LEU D 2 29 ? 86.377 -12.070 51.090 1.00 31.15 12 LEU D CA 1
ATOM 12477 C C . LEU D 2 29 ? 87.680 -12.566 51.707 1.00 39.36 12 LEU D C 1
ATOM 12478 O O . LEU D 2 29 ? 87.936 -13.772 51.740 1.00 40.57 12 LEU D O 1
ATOM 12483 N N . CYS D 2 30 ? 88.534 -11.625 52.121 1.00 37.35 13 CYS D N 1
ATOM 12484 C CA . CYS D 2 30 ? 89.847 -11.887 52.689 1.00 39.24 13 CYS D CA 1
ATOM 12485 C C . CYS D 2 30 ? 89.808 -11.632 54.198 1.00 43.71 13 CYS D C 1
ATOM 12486 O O . CYS D 2 30 ? 89.940 -10.492 54.642 1.00 42.84 13 CYS D O 1
ATOM 12489 N N . MET D 2 31 ? 89.600 -12.695 54.981 1.00 41.86 14 MET D N 1
ATOM 12490 C CA . MET D 2 31 ? 89.461 -12.593 56.429 1.00 43.31 14 MET D CA 1
ATOM 12491 C C . MET D 2 31 ? 90.723 -12.912 57.228 1.00 49.62 14 MET D C 1
ATOM 12492 O O . MET D 2 31 ? 91.380 -13.916 56.970 1.00 50.25 14 MET D O 1
ATOM 12497 N N . ASP D 2 32 ? 91.010 -12.081 58.249 1.00 47.61 15 ASP D N 1
ATOM 12498 C CA . ASP D 2 32 ? 92.113 -12.277 59.187 1.00 49.75 15 ASP D CA 1
ATOM 12499 C C . ASP D 2 32 ? 91.581 -13.121 60.344 1.00 55.90 15 ASP D C 1
ATOM 12500 O O . ASP D 2 32 ? 90.658 -12.704 61.048 1.00 54.77 15 ASP D O 1
ATOM 12505 N N . VAL D 2 33 ? 92.137 -14.318 60.516 1.00 55.56 16 VAL D N 1
ATOM 12506 C CA . VAL D 2 33 ? 91.742 -15.224 61.595 1.00 58.36 16 VAL D CA 1
ATOM 12507 C C . VAL D 2 33 ? 92.895 -15.420 62.596 1.00 66.47 16 VAL D C 1
ATOM 12508 O O . VAL D 2 33 ? 92.793 -16.258 63.489 1.00 68.93 16 VAL D O 1
ATOM 12512 N N . GLY D 2 34 ? 93.949 -14.611 62.454 1.00 63.18 17 GLY D N 1
ATOM 12513 C CA . GLY D 2 34 ? 95.141 -14.641 63.297 1.00 65.35 17 GLY D CA 1
ATOM 12514 C C . GLY D 2 34 ? 94.891 -14.510 64.788 1.00 72.19 17 GLY D C 1
ATOM 12515 O O . GLY D 2 34 ? 93.830 -14.032 65.206 1.00 71.92 17 GLY D O 1
ATOM 12516 N N . PHE D 2 35 ? 95.876 -14.940 65.598 1.00 71.36 18 PHE D N 1
ATOM 12517 C CA . PHE D 2 35 ? 95.833 -14.914 67.059 1.00 74.29 18 PHE D CA 1
ATOM 12518 C C . PHE D 2 35 ? 95.247 -13.610 67.654 1.00 76.16 18 PHE D C 1
ATOM 12519 O O . PHE D 2 35 ? 94.346 -13.681 68.491 1.00 77.25 18 PHE D O 1
ATOM 12527 N N . THR D 2 36 ? 95.741 -12.438 67.205 1.00 69.55 19 THR D N 1
ATOM 12528 C CA . THR D 2 36 ? 95.319 -11.110 67.681 1.00 68.52 19 THR D CA 1
ATOM 12529 C C . THR D 2 36 ? 93.860 -10.783 67.417 1.00 69.55 19 THR D C 1
ATOM 12530 O O . THR D 2 36 ? 93.277 -9.992 68.164 1.00 70.09 19 THR D O 1
ATOM 12534 N N . MET D 2 37 ? 93.270 -11.363 66.352 1.00 62.92 20 MET D N 1
ATOM 12535 C CA . MET D 2 37 ? 91.864 -11.148 65.999 1.00 60.40 20 MET D CA 1
ATOM 12536 C C . MET D 2 37 ? 90.925 -11.635 67.107 1.00 67.55 20 MET D C 1
ATOM 12537 O O . MET D 2 37 ? 89.777 -11.205 67.170 1.00 66.48 20 MET D O 1
ATOM 12542 N N . SER D 2 38 ? 91.427 -12.507 67.991 1.00 67.63 21 SER D N 1
ATOM 12543 C CA . SER D 2 38 ? 90.667 -13.057 69.102 1.00 70.27 21 SER D CA 1
ATOM 12544 C C . SER D 2 38 ? 90.784 -12.206 70.379 1.00 78.09 21 SER D C 1
ATOM 12545 O O . SER D 2 38 ? 89.890 -12.268 71.228 1.00 80.28 21 SER D O 1
ATOM 12548 N N . ASN D 2 39 ? 91.866 -11.400 70.498 1.00 75.32 22 ASN D N 1
ATOM 12549 C CA . ASN D 2 39 ? 92.105 -10.505 71.639 1.00 78.42 22 ASN D CA 1
ATOM 12550 C C . ASN D 2 39 ? 91.076 -9.374 71.612 1.00 83.14 22 ASN D C 1
ATOM 12551 O O . ASN D 2 39 ? 90.918 -8.718 70.579 1.00 79.73 22 ASN D O 1
ATOM 12556 N N . SER D 2 40 ? 90.373 -9.170 72.735 1.00 83.67 23 SER D N 1
ATOM 12557 C CA . SER D 2 40 ? 89.331 -8.150 72.821 1.00 83.69 23 SER D CA 1
ATOM 12558 C C . SER D 2 40 ? 89.375 -7.340 74.114 1.00 92.15 23 SER D C 1
ATOM 12559 O O . SER D 2 40 ? 89.843 -7.816 75.145 1.00 94.88 23 SER D O 1
ATOM 12562 N N . ILE D 2 41 ? 88.815 -6.121 74.035 1.00 89.18 24 ILE D N 1
ATOM 12563 C CA . ILE D 2 41 ? 88.668 -5.179 75.144 1.00 92.60 24 ILE D CA 1
ATOM 12564 C C . ILE D 2 41 ? 87.367 -5.567 75.894 1.00 97.98 24 ILE D C 1
ATOM 12565 O O . ILE D 2 41 ? 86.344 -5.790 75.235 1.00 95.64 24 ILE D O 1
ATOM 12570 N N . PRO D 2 42 ? 87.396 -5.657 77.251 1.00 97.79 25 PRO D N 1
ATOM 12571 C CA . PRO D 2 42 ? 86.206 -6.083 78.016 1.00 99.61 25 PRO D CA 1
ATOM 12572 C C . PRO D 2 42 ? 84.814 -5.683 77.502 1.00 100.35 25 PRO D C 1
ATOM 12573 O O . PRO D 2 42 ? 83.938 -6.547 77.445 1.00 99.67 25 PRO D O 1
ATOM 12577 N N . GLY D 2 43 ? 84.624 -4.414 77.138 1.00 94.68 26 GLY D N 1
ATOM 12578 C CA . GLY D 2 43 ? 83.343 -3.884 76.678 1.00 91.98 26 GLY D CA 1
ATOM 12579 C C . GLY D 2 43 ? 82.886 -4.271 75.285 1.00 90.16 26 GLY D C 1
ATOM 12580 O O . GLY D 2 43 ? 81.677 -4.273 75.024 1.00 87.93 26 GLY D O 1
ATOM 12581 N N . ILE D 2 44 ? 83.835 -4.584 74.371 1.00 83.99 27 ILE D N 1
ATOM 12582 C CA . ILE D 2 44 ? 83.489 -4.913 72.980 1.00 78.98 27 ILE D CA 1
ATOM 12583 C C . ILE D 2 44 ? 83.918 -6.321 72.534 1.00 78.71 27 ILE D C 1
ATOM 12584 O O . ILE D 2 44 ? 84.897 -6.881 73.040 1.00 79.82 27 ILE D O 1
ATOM 12589 N N . GLU D 2 45 ? 83.164 -6.863 71.545 1.00 70.19 28 GLU D N 1
ATOM 12590 C CA . GLU D 2 45 ? 83.379 -8.165 70.899 1.00 67.83 28 GLU D CA 1
ATOM 12591 C C . GLU D 2 45 ? 84.727 -8.194 70.178 1.00 67.93 28 GLU D C 1
ATOM 12592 O O . GLU D 2 45 ? 85.219 -7.142 69.756 1.00 66.23 28 GLU D O 1
ATOM 12598 N N . SER D 2 46 ? 85.323 -9.392 70.032 1.00 63.06 29 SER D N 1
ATOM 12599 C CA . SER D 2 46 ? 86.613 -9.532 69.363 1.00 60.92 29 SER D CA 1
ATOM 12600 C C . SER D 2 46 ? 86.502 -9.242 67.872 1.00 60.22 29 SER D C 1
ATOM 12601 O O . SER D 2 46 ? 85.449 -9.527 67.288 1.00 58.16 29 SER D O 1
ATOM 12604 N N . PRO D 2 47 ? 87.569 -8.679 67.238 1.00 55.13 30 PRO D N 1
ATOM 12605 C CA . PRO D 2 47 ? 87.512 -8.404 65.794 1.00 51.69 30 PRO D CA 1
ATOM 12606 C C . PRO D 2 47 ? 87.122 -9.629 64.973 1.00 54.17 30 PRO D C 1
ATOM 12607 O O . PRO D 2 47 ? 86.334 -9.489 64.043 1.00 51.97 30 PRO D O 1
ATOM 12611 N N . PHE D 2 48 ? 87.617 -10.829 65.361 1.00 51.84 31 PHE D N 1
ATOM 12612 C CA . PHE D 2 48 ? 87.299 -12.105 64.719 1.00 50.95 31 PHE D CA 1
ATOM 12613 C C . PHE D 2 48 ? 85.789 -12.352 64.687 1.00 53.96 31 PHE D C 1
ATOM 12614 O O . PHE D 2 48 ? 85.252 -12.654 63.622 1.00 51.71 31 PHE D O 1
ATOM 12622 N N . GLU D 2 49 ? 85.115 -12.215 65.844 1.00 51.90 32 GLU D N 1
ATOM 12623 C CA . GLU D 2 49 ? 83.670 -12.413 65.973 1.00 51.16 32 GLU D CA 1
ATOM 12624 C C . GLU D 2 49 ? 82.887 -11.354 65.228 1.00 51.40 32 GLU D C 1
ATOM 12625 O O . GLU D 2 49 ? 81.846 -11.674 64.655 1.00 49.40 32 GLU D O 1
ATOM 12631 N N . GLN D 2 50 ? 83.381 -10.098 65.236 1.00 46.95 33 GLN D N 1
ATOM 12632 C CA . GLN D 2 50 ? 82.760 -8.969 64.537 1.00 44.29 33 GLN D CA 1
ATOM 12633 C C . GLN D 2 50 ? 82.809 -9.188 63.031 1.00 44.61 33 GLN D C 1
ATOM 12634 O O . GLN D 2 50 ? 81.778 -9.091 62.368 1.00 42.35 33 GLN D O 1
ATOM 12640 N N . ALA D 2 51 ? 84.003 -9.509 62.503 1.00 40.84 34 ALA D N 1
ATOM 12641 C CA . ALA D 2 51 ? 84.230 -9.767 61.085 1.00 38.53 34 ALA D CA 1
ATOM 12642 C C . ALA D 2 51 ? 83.451 -10.998 60.627 1.00 40.95 34 ALA D C 1
ATOM 12643 O O . ALA D 2 51 ? 82.922 -11.001 59.515 1.00 38.74 34 ALA D O 1
ATOM 12645 N N . LYS D 2 52 ? 83.348 -12.021 61.494 1.00 38.62 35 LYS D N 1
ATOM 12646 C CA . LYS D 2 52 ? 82.623 -13.255 61.208 1.00 38.37 35 LYS D CA 1
ATOM 12647 C C . LYS D 2 52 ? 81.144 -12.970 60.976 1.00 40.50 35 LYS D C 1
ATOM 12648 O O . LYS D 2 52 ? 80.544 -13.557 60.077 1.00 39.14 35 LYS D O 1
ATOM 12654 N N . LYS D 2 53 ? 80.568 -12.052 61.773 1.00 36.87 36 LYS D N 1
ATOM 12655 C CA . LYS D 2 53 ? 79.167 -11.657 61.688 1.00 35.14 36 LYS D CA 1
ATOM 12656 C C . LYS D 2 53 ? 78.900 -10.857 60.423 1.00 36.45 36 LYS D C 1
ATOM 12657 O O . LYS D 2 53 ? 77.845 -11.034 59.816 1.00 35.16 36 LYS D O 1
ATOM 12663 N N . VAL D 2 54 ? 79.851 -9.987 60.028 1.00 32.08 37 VAL D N 1
ATOM 12664 C CA . VAL D 2 54 ? 79.767 -9.148 58.828 1.00 29.88 37 VAL D CA 1
ATOM 12665 C C . VAL D 2 54 ? 79.706 -10.052 57.601 1.00 32.59 37 VAL D C 1
ATOM 12666 O O . VAL D 2 54 ? 78.833 -9.875 56.750 1.00 30.68 37 VAL D O 1
ATOM 12670 N N . ILE D 2 55 ? 80.630 -11.028 57.528 1.00 30.14 38 ILE D N 1
ATOM 12671 C CA . ILE D 2 55 ? 80.736 -11.997 56.445 1.00 29.45 38 ILE D CA 1
ATOM 12672 C C . ILE D 2 55 ? 79.460 -12.837 56.350 1.00 35.40 38 ILE D C 1
ATOM 12673 O O . ILE D 2 55 ? 78.935 -13.009 55.243 1.00 34.63 38 ILE D O 1
ATOM 12678 N N . THR D 2 56 ? 78.931 -13.301 57.508 1.00 33.45 39 THR D N 1
ATOM 12679 C CA . THR D 2 56 ? 77.698 -14.091 57.556 1.00 33.42 39 THR D CA 1
ATOM 12680 C C . THR D 2 56 ? 76.554 -13.261 56.995 1.00 35.96 39 THR D C 1
ATOM 12681 O O . THR D 2 56 ? 75.833 -13.742 56.121 1.00 35.72 39 THR D O 1
ATOM 12685 N N . MET D 2 57 ? 76.420 -12.003 57.465 1.00 31.35 40 MET D N 1
ATOM 12686 C CA . MET D 2 57 ? 75.383 -11.075 57.009 1.00 29.05 40 MET D CA 1
ATOM 12687 C C . MET D 2 57 ? 75.456 -10.900 55.513 1.00 28.48 40 MET D C 1
ATOM 12688 O O . MET D 2 57 ? 74.433 -11.033 54.851 1.00 26.49 40 MET D O 1
ATOM 12693 N N . PHE D 2 58 ? 76.677 -10.678 54.975 1.00 23.68 41 PHE D N 1
ATOM 12694 C CA . PHE D 2 58 ? 76.934 -10.514 53.545 1.00 21.51 41 PHE D CA 1
ATOM 12695 C C . PHE D 2 58 ? 76.493 -11.729 52.742 1.00 25.77 41 PHE D C 1
ATOM 12696 O O . PHE D 2 58 ? 75.704 -11.581 51.810 1.00 24.51 41 PHE D O 1
ATOM 12704 N N . VAL D 2 59 ? 76.986 -12.919 53.112 1.00 23.40 42 VAL D N 1
ATOM 12705 C CA . VAL D 2 59 ? 76.671 -14.167 52.422 1.00 23.49 42 VAL D CA 1
ATOM 12706 C C . VAL D 2 59 ? 75.155 -14.474 52.465 1.00 27.57 42 VAL D C 1
ATOM 12707 O O . VAL D 2 59 ? 74.584 -14.788 51.414 1.00 26.99 42 VAL D O 1
ATOM 12711 N N . GLN D 2 60 ? 74.503 -14.307 53.642 1.00 24.17 43 GLN D N 1
ATOM 12712 C CA . GLN D 2 60 ? 73.058 -14.529 53.819 1.00 23.76 43 GLN D CA 1
ATOM 12713 C C . GLN D 2 60 ? 72.243 -13.699 52.827 1.00 25.89 43 GLN D C 1
ATOM 12714 O O . GLN D 2 60 ? 71.361 -14.240 52.157 1.00 24.96 43 GLN D O 1
ATOM 12720 N N . ARG D 2 61 ? 72.572 -12.390 52.726 1.00 21.58 44 ARG D N 1
ATOM 12721 C CA . ARG D 2 61 ? 71.973 -11.414 51.816 1.00 20.34 44 ARG D CA 1
ATOM 12722 C C . ARG D 2 61 ? 72.129 -11.897 50.388 1.00 24.06 44 ARG D C 1
ATOM 12723 O O . ARG D 2 61 ? 71.159 -11.859 49.634 1.00 23.84 44 ARG D O 1
ATOM 12731 N N . GLN D 2 62 ? 73.351 -12.348 50.016 1.00 20.90 45 GLN D N 1
ATOM 12732 C CA . GLN D 2 62 ? 73.658 -12.810 48.665 1.00 21.03 45 GLN D CA 1
ATOM 12733 C C . GLN D 2 62 ? 72.932 -14.082 48.270 1.00 27.52 45 GLN D C 1
ATOM 12734 O O . GLN D 2 62 ? 72.554 -14.216 47.100 1.00 27.11 45 GLN D O 1
ATOM 12740 N N . VAL D 2 63 ? 72.721 -15.007 49.234 1.00 26.15 46 VAL D N 1
ATOM 12741 C CA . VAL D 2 63 ? 72.048 -16.285 48.978 1.00 27.80 46 VAL D CA 1
ATOM 12742 C C . VAL D 2 63 ? 70.593 -16.078 48.507 1.00 33.52 46 VAL D C 1
ATOM 12743 O O . VAL D 2 63 ? 70.178 -16.701 47.522 1.00 33.40 46 VAL D O 1
ATOM 12747 N N . PHE D 2 64 ? 69.851 -15.174 49.169 1.00 31.32 47 PHE D N 1
ATOM 12748 C CA . PHE D 2 64 ? 68.465 -14.852 48.822 1.00 31.16 47 PHE D CA 1
ATOM 12749 C C . PHE D 2 64 ? 68.330 -13.827 47.702 1.00 36.81 47 PHE D C 1
ATOM 12750 O O . PHE D 2 64 ? 67.281 -13.770 47.061 1.00 36.64 47 PHE D O 1
ATOM 12758 N N . ALA D 2 65 ? 69.387 -13.032 47.452 1.00 34.89 48 ALA D N 1
ATOM 12759 C CA . ALA D 2 65 ? 69.424 -12.024 46.386 1.00 34.28 48 ALA D CA 1
ATOM 12760 C C . ALA D 2 65 ? 69.429 -12.672 45.003 1.00 40.75 48 ALA D C 1
ATOM 12761 O O . ALA D 2 65 ? 70.008 -13.745 44.817 1.00 41.11 48 ALA D O 1
ATOM 12763 N N . GLU D 2 66 ? 68.771 -12.007 44.043 1.00 39.07 49 GLU D N 1
ATOM 12764 C CA . GLU D 2 66 ? 68.640 -12.454 42.656 1.00 41.17 49 GLU D CA 1
ATOM 12765 C C . GLU D 2 66 ? 69.975 -12.629 41.929 1.00 48.84 49 GLU D C 1
ATOM 12766 O O . GLU D 2 66 ? 70.099 -13.560 41.132 1.00 50.48 49 GLU D O 1
ATOM 12772 N N . ASN D 2 67 ? 70.964 -11.746 42.208 1.00 46.05 50 ASN D N 1
ATOM 12773 C CA . ASN D 2 67 ? 72.298 -11.721 41.591 1.00 46.96 50 ASN D CA 1
ATOM 12774 C C . ASN D 2 67 ? 73.008 -13.068 41.517 1.00 52.78 50 ASN D C 1
ATOM 12775 O O . ASN D 2 67 ? 72.950 -13.871 42.455 1.00 52.69 50 ASN D O 1
ATOM 12780 N N . LYS D 2 68 ? 73.693 -13.291 40.387 1.00 51.02 51 LYS D N 1
ATOM 12781 C CA . LYS D 2 68 ? 74.476 -14.490 40.098 1.00 53.09 51 LYS D CA 1
ATOM 12782 C C . LYS D 2 68 ? 75.966 -14.258 40.489 1.00 56.61 51 LYS D C 1
ATOM 12783 O O . LYS D 2 68 ? 76.868 -14.955 40.001 1.00 57.53 51 LYS D O 1
ATOM 12789 N N . ASP D 2 69 ? 76.199 -13.286 41.399 1.00 51.25 52 ASP D N 1
ATOM 12790 C CA . ASP D 2 69 ? 77.514 -12.898 41.904 1.00 51.11 52 ASP D CA 1
ATOM 12791 C C . ASP D 2 69 ? 78.204 -14.059 42.609 1.00 54.32 52 ASP D C 1
ATOM 12792 O O . ASP D 2 69 ? 77.586 -14.747 43.422 1.00 53.66 52 ASP D O 1
ATOM 12797 N N . GLU D 2 70 ? 79.472 -14.300 42.261 1.00 51.18 53 GLU D N 1
ATOM 12798 C CA . GLU D 2 70 ? 80.252 -15.406 42.814 1.00 51.80 53 GLU D CA 1
ATOM 12799 C C . GLU D 2 70 ? 81.191 -14.965 43.923 1.00 53.44 53 GLU D C 1
ATOM 12800 O O . GLU D 2 70 ? 81.759 -13.871 43.873 1.00 52.73 53 GLU D O 1
ATOM 12806 N N . ILE D 2 71 ? 81.341 -15.827 44.936 1.00 48.71 54 ILE D N 1
ATOM 12807 C CA . ILE D 2 71 ? 82.101 -15.531 46.142 1.00 47.43 54 ILE D CA 1
ATOM 12808 C C . ILE D 2 71 ? 83.170 -16.579 46.506 1.00 51.67 54 ILE D C 1
ATOM 12809 O O . ILE D 2 71 ? 82.910 -17.782 46.487 1.00 52.83 54 ILE D O 1
ATOM 12814 N N . ALA D 2 72 ? 84.365 -16.091 46.871 1.00 47.09 55 ALA D N 1
ATOM 12815 C CA . ALA D 2 72 ? 85.491 -16.906 47.323 1.00 47.79 55 ALA D CA 1
ATOM 12816 C C . ALA D 2 72 ? 85.917 -16.423 48.705 1.00 49.82 55 ALA D C 1
ATOM 12817 O O . ALA D 2 72 ? 85.751 -15.243 49.022 1.00 47.94 55 ALA D O 1
ATOM 12819 N N . LEU D 2 73 ? 86.458 -17.326 49.528 1.00 46.91 56 LEU D N 1
ATOM 12820 C CA . LEU D 2 73 ? 86.878 -16.954 50.871 1.00 46.33 56 LEU D CA 1
ATOM 12821 C C . LEU D 2 73 ? 88.317 -17.361 51.199 1.00 51.53 56 LEU D C 1
ATOM 12822 O O . LEU D 2 73 ? 88.641 -18.551 51.248 1.00 52.83 56 LEU D O 1
ATOM 12827 N N . VAL D 2 74 ? 89.167 -16.349 51.443 1.00 47.36 57 VAL D N 1
ATOM 12828 C CA . VAL D 2 74 ? 90.572 -16.513 51.810 1.00 48.52 57 VAL D CA 1
ATOM 12829 C C . VAL D 2 74 ? 90.738 -16.157 53.289 1.00 53.46 57 VAL D C 1
ATOM 12830 O O . VAL D 2 74 ? 90.275 -15.104 53.729 1.00 52.29 57 VAL D O 1
ATOM 12834 N N . LEU D 2 75 ? 91.399 -17.036 54.045 1.00 51.90 58 LEU D N 1
ATOM 12835 C CA . LEU D 2 75 ? 91.652 -16.851 55.471 1.00 52.71 58 LEU D CA 1
ATOM 12836 C C . LEU D 2 75 ? 93.141 -16.732 55.729 1.00 59.22 58 LEU D C 1
ATOM 12837 O O . LEU D 2 75 ? 93.920 -17.484 55.150 1.00 60.01 58 LEU D O 1
ATOM 12842 N N . PHE D 2 76 ? 93.549 -15.806 56.602 1.00 56.90 59 PHE D N 1
ATOM 12843 C CA . PHE D 2 76 ? 94.966 -15.666 56.911 1.00 58.64 59 PHE D CA 1
ATOM 12844 C C . PHE D 2 76 ? 95.214 -15.547 58.406 1.00 65.46 59 PHE D C 1
ATOM 12845 O O . PHE D 2 76 ? 94.473 -14.867 59.114 1.00 64.87 59 PHE D O 1
ATOM 12853 N N . GLY D 2 77 ? 96.239 -16.251 58.866 1.00 64.86 60 GLY D N 1
ATOM 12854 C CA . GLY D 2 77 ? 96.591 -16.355 60.274 1.00 67.46 60 GLY D CA 1
ATOM 12855 C C . GLY D 2 77 ? 96.201 -17.725 60.791 1.00 75.28 60 GLY D C 1
ATOM 12856 O O . GLY D 2 77 ? 96.180 -17.959 62.002 1.00 77.17 60 GLY D O 1
ATOM 12857 N N . THR D 2 78 ? 95.877 -18.639 59.849 1.00 72.73 61 THR D N 1
ATOM 12858 C CA . THR D 2 78 ? 95.487 -20.028 60.109 1.00 75.25 61 THR D CA 1
ATOM 12859 C C . THR D 2 78 ? 96.712 -20.848 60.507 1.00 83.53 61 THR D C 1
ATOM 12860 O O . THR D 2 78 ? 97.835 -20.489 60.145 1.00 83.07 61 THR D O 1
ATOM 12864 N N . ASP D 2 79 ? 96.493 -21.969 61.214 1.00 83.61 62 ASP D N 1
ATOM 12865 C CA . ASP D 2 79 ? 97.572 -22.861 61.633 1.00 86.83 62 ASP D CA 1
ATOM 12866 C C . ASP D 2 79 ? 98.248 -23.535 60.435 1.00 91.28 62 ASP D C 1
ATOM 12867 O O . ASP D 2 79 ? 99.474 -23.480 60.322 1.00 92.16 62 ASP D O 1
ATOM 12872 N N . GLY D 2 80 ? 97.446 -24.109 59.538 1.00 87.05 63 GLY D N 1
ATOM 12873 C CA . GLY D 2 80 ? 97.935 -24.759 58.326 1.00 87.37 63 GLY D CA 1
ATOM 12874 C C . GLY D 2 80 ? 98.017 -23.817 57.141 1.00 87.81 63 GLY D C 1
ATOM 12875 O O . GLY D 2 80 ? 97.537 -22.683 57.215 1.00 85.25 63 GLY D O 1
ATOM 12876 N N . THR D 2 81 ? 98.638 -24.278 56.035 1.00 84.15 64 THR D N 1
ATOM 12877 C CA . THR D 2 81 ? 98.772 -23.505 54.795 1.00 81.47 64 THR D CA 1
ATOM 12878 C C . THR D 2 81 ? 98.208 -24.307 53.611 1.00 86.19 64 THR D C 1
ATOM 12879 O O . THR D 2 81 ? 98.589 -25.464 53.405 1.00 88.20 64 THR D O 1
ATOM 12883 N N . ASP D 2 82 ? 97.284 -23.684 52.857 1.00 80.91 65 ASP D N 1
ATOM 12884 C CA . ASP D 2 82 ? 96.648 -24.282 51.681 1.00 81.24 65 ASP D CA 1
ATOM 12885 C C . ASP D 2 82 ? 96.180 -23.214 50.688 1.00 81.57 65 ASP D C 1
ATOM 12886 O O . ASP D 2 82 ? 95.044 -22.748 50.756 1.00 79.14 65 ASP D O 1
ATOM 12891 N N . ASN D 2 83 ? 97.067 -22.834 49.763 1.00 77.89 66 ASN D N 1
ATOM 12892 C CA . ASN D 2 83 ? 96.792 -21.833 48.730 1.00 75.31 66 ASN D CA 1
ATOM 12893 C C . ASN D 2 83 ? 97.582 -22.150 47.440 1.00 80.94 66 ASN D C 1
ATOM 12894 O O . ASN D 2 83 ? 98.609 -22.823 47.535 1.00 82.80 66 ASN D O 1
ATOM 12899 N N . PRO D 2 84 ? 97.152 -21.679 46.240 1.00 76.61 67 PRO D N 1
ATOM 12900 C CA . PRO D 2 84 ? 97.903 -22.001 45.007 1.00 77.73 67 PRO D CA 1
ATOM 12901 C C . PRO D 2 84 ? 99.322 -21.434 44.922 1.00 82.96 67 PRO D C 1
ATOM 12902 O O . PRO D 2 84 ? 100.147 -22.001 44.202 1.00 84.96 67 PRO D O 1
ATOM 12906 N N . LEU D 2 85 ? 99.610 -20.335 45.640 1.00 78.09 68 LEU D N 1
ATOM 12907 C CA . LEU D 2 85 ? 100.923 -19.682 45.629 1.00 78.72 68 LEU D CA 1
ATOM 12908 C C . LEU D 2 85 ? 101.865 -20.182 46.733 1.00 86.15 68 LEU D C 1
ATOM 12909 O O . LEU D 2 85 ? 102.915 -19.578 46.976 1.00 86.05 68 LEU D O 1
ATOM 12914 N N . SER D 2 86 ? 101.500 -21.302 47.375 1.00 85.50 69 SER D N 1
ATOM 12915 C CA . SER D 2 86 ? 102.247 -21.903 48.475 1.00 87.56 69 SER D CA 1
ATOM 12916 C C . SER D 2 86 ? 103.644 -22.376 48.101 1.00 95.21 69 SER D C 1
ATOM 12917 O O . SER D 2 86 ? 103.824 -23.176 47.183 1.00 96.61 69 SER D O 1
ATOM 12920 N N . GLY D 2 87 ? 104.613 -21.838 48.823 1.00 92.97 70 GLY D N 1
ATOM 12921 C CA . GLY D 2 87 ? 106.024 -22.180 48.735 1.00 95.37 70 GLY D CA 1
ATOM 12922 C C . GLY D 2 87 ? 106.471 -22.601 50.120 1.00 101.75 70 GLY D C 1
ATOM 12923 O O . GLY D 2 87 ? 105.753 -22.347 51.093 1.00 100.58 70 GLY D O 1
ATOM 12924 N N . GLY D 2 88 ? 107.635 -23.246 50.218 1.00 101.26 71 GLY D N 1
ATOM 12925 C CA . GLY D 2 88 ? 108.182 -23.714 51.491 1.00 102.94 71 GLY D CA 1
ATOM 12926 C C . GLY D 2 88 ? 108.355 -22.637 52.545 1.00 105.75 71 GLY D C 1
ATOM 12927 O O . GLY D 2 88 ? 108.146 -22.887 53.737 1.00 105.50 71 GLY D O 1
ATOM 12928 N N . ASP D 2 89 ? 108.730 -21.424 52.102 1.00 101.35 72 ASP D N 1
ATOM 12929 C CA . ASP D 2 89 ? 108.936 -20.249 52.948 1.00 99.95 72 ASP D CA 1
ATOM 12930 C C . ASP D 2 89 ? 108.084 -19.057 52.475 1.00 99.30 72 ASP D C 1
ATOM 12931 O O . ASP D 2 89 ? 108.225 -17.961 53.019 1.00 98.14 72 ASP D O 1
ATOM 12936 N N . GLN D 2 90 ? 107.191 -19.271 51.480 1.00 93.07 73 GLN D N 1
ATOM 12937 C CA . GLN D 2 90 ? 106.330 -18.215 50.933 1.00 89.65 73 GLN D CA 1
ATOM 12938 C C . GLN D 2 90 ? 104.835 -18.440 51.138 1.00 89.82 73 GLN D C 1
ATOM 12939 O O . GLN D 2 90 ? 104.365 -19.583 51.113 1.00 90.19 73 GLN D O 1
ATOM 12945 N N . TYR D 2 91 ? 104.095 -17.323 51.314 1.00 82.73 74 TYR D N 1
ATOM 12946 C CA . TYR D 2 91 ? 102.639 -17.238 51.516 1.00 80.19 74 TYR D CA 1
ATOM 12947 C C . TYR D 2 91 ? 102.129 -18.258 52.544 1.00 82.88 74 TYR D C 1
ATOM 12948 O O . TYR D 2 91 ? 101.154 -18.971 52.298 1.00 82.17 74 TYR D O 1
ATOM 12957 N N . GLN D 2 92 ? 102.822 -18.327 53.692 1.00 79.05 75 GLN D N 1
ATOM 12958 C CA . GLN D 2 92 ? 102.551 -19.250 54.794 1.00 79.35 75 GLN D CA 1
ATOM 12959 C C . GLN D 2 92 ? 101.396 -18.720 55.652 1.00 78.86 75 GLN D C 1
ATOM 12960 O O . GLN D 2 92 ? 101.212 -17.502 55.760 1.00 76.18 75 GLN D O 1
ATOM 12966 N N . ASN D 2 93 ? 100.632 -19.659 56.261 1.00 74.94 76 ASN D N 1
ATOM 12967 C CA . ASN D 2 93 ? 99.480 -19.428 57.148 1.00 73.22 76 ASN D CA 1
ATOM 12968 C C . ASN D 2 93 ? 98.297 -18.735 56.436 1.00 72.56 76 ASN D C 1
ATOM 12969 O O . ASN D 2 93 ? 97.517 -18.019 57.070 1.00 71.07 76 ASN D O 1
ATOM 12974 N N . ILE D 2 94 ? 98.165 -18.974 55.122 1.00 66.43 77 ILE D N 1
ATOM 12975 C CA . ILE D 2 94 ? 97.102 -18.424 54.282 1.00 62.77 77 ILE D CA 1
ATOM 12976 C C . ILE D 2 94 ? 96.342 -19.603 53.662 1.00 65.64 77 ILE D C 1
ATOM 12977 O O . ILE D 2 94 ? 96.948 -20.456 53.013 1.00 66.58 77 ILE D O 1
ATOM 12982 N N . THR D 2 95 ? 95.023 -19.656 53.883 1.00 60.62 78 THR D N 1
ATOM 12983 C CA . THR D 2 95 ? 94.166 -20.737 53.401 1.00 61.10 78 THR D CA 1
ATOM 12984 C C . THR D 2 95 ? 93.022 -20.250 52.502 1.00 63.81 78 THR D C 1
ATOM 12985 O O . THR D 2 95 ? 92.295 -19.332 52.870 1.00 61.96 78 THR D O 1
ATOM 12989 N N . VAL D 2 96 ? 92.841 -20.903 51.346 1.00 61.30 79 VAL D N 1
ATOM 12990 C CA . VAL D 2 96 ? 91.730 -20.612 50.448 1.00 59.93 79 VAL D CA 1
ATOM 12991 C C . VAL D 2 96 ? 90.642 -21.591 50.867 1.00 66.30 79 VAL D C 1
ATOM 12992 O O . VAL D 2 96 ? 90.652 -22.757 50.454 1.00 67.97 79 VAL D O 1
ATOM 12996 N N . HIS D 2 97 ? 89.756 -21.131 51.764 1.00 62.90 80 HIS D N 1
ATOM 12997 C CA . HIS D 2 97 ? 88.658 -21.930 52.299 1.00 64.16 80 HIS D CA 1
ATOM 12998 C C . HIS D 2 97 ? 87.635 -22.277 51.220 1.00 67.06 80 HIS D C 1
ATOM 12999 O O . HIS D 2 97 ? 87.146 -23.407 51.178 1.00 68.57 80 HIS D O 1
ATOM 13006 N N . ARG D 2 98 ? 87.302 -21.294 50.372 1.00 61.07 81 ARG D N 1
ATOM 13007 C CA . ARG D 2 98 ? 86.310 -21.430 49.312 1.00 60.47 81 ARG D CA 1
ATOM 13008 C C . ARG D 2 98 ? 86.801 -20.774 48.023 1.00 62.70 81 ARG D C 1
ATOM 13009 O O . ARG D 2 98 ? 87.319 -19.661 48.058 1.00 60.20 81 ARG D O 1
ATOM 13017 N N . HIS D 2 99 ? 86.622 -21.461 46.891 1.00 60.62 82 HIS D N 1
ATOM 13018 C CA . HIS D 2 99 ? 86.975 -20.920 45.582 1.00 59.88 82 HIS D CA 1
ATOM 13019 C C . HIS D 2 99 ? 85.752 -20.224 44.990 1.00 61.69 82 HIS D C 1
ATOM 13020 O O . HIS D 2 99 ? 84.637 -20.454 45.465 1.00 61.43 82 HIS D O 1
ATOM 13027 N N . LEU D 2 100 ? 85.954 -19.359 43.985 1.00 56.61 83 LEU D N 1
ATOM 13028 C CA . LEU D 2 100 ? 84.878 -18.595 43.350 1.00 54.43 83 LEU D CA 1
ATOM 13029 C C . LEU D 2 100 ? 83.730 -19.475 42.838 1.00 59.28 83 LEU D C 1
ATOM 13030 O O . LEU D 2 100 ? 83.871 -20.164 41.832 1.00 61.11 83 LEU D O 1
ATOM 13035 N N . MET D 2 101 ? 82.620 -19.480 43.589 1.00 54.54 84 MET D N 1
ATOM 13036 C CA . MET D 2 101 ? 81.402 -20.264 43.358 1.00 55.25 84 MET D CA 1
ATOM 13037 C C . MET D 2 101 ? 80.205 -19.478 43.871 1.00 54.99 84 MET D C 1
ATOM 13038 O O . MET D 2 101 ? 80.359 -18.674 44.795 1.00 53.23 84 MET D O 1
ATOM 13043 N N . LEU D 2 102 ? 78.997 -19.778 43.351 1.00 49.53 85 LEU D N 1
ATOM 13044 C CA . LEU D 2 102 ? 77.762 -19.149 43.813 1.00 46.35 85 LEU D CA 1
ATOM 13045 C C . LEU D 2 102 ? 77.582 -19.468 45.300 1.00 49.87 85 LEU D C 1
ATOM 13046 O O . LEU D 2 102 ? 77.867 -20.606 45.705 1.00 51.41 85 LEU D O 1
ATOM 13051 N N . PRO D 2 103 ? 77.179 -18.484 46.141 1.00 44.22 86 PRO D N 1
ATOM 13052 C CA . PRO D 2 103 ? 77.033 -18.776 47.579 1.00 44.28 86 PRO D CA 1
ATOM 13053 C C . PRO D 2 103 ? 75.949 -19.803 47.859 1.00 49.74 86 PRO D C 1
ATOM 13054 O O . PRO D 2 103 ? 74.942 -19.848 47.152 1.00 48.82 86 PRO D O 1
ATOM 13058 N N . ASP D 2 104 ? 76.179 -20.653 48.862 1.00 48.59 87 ASP D N 1
ATOM 13059 C CA . ASP D 2 104 ? 75.228 -21.692 49.234 1.00 50.81 87 ASP D CA 1
ATOM 13060 C C . ASP D 2 104 ? 75.133 -21.878 50.742 1.00 55.22 87 ASP D C 1
ATOM 13061 O O . ASP D 2 104 ? 75.901 -21.260 51.488 1.00 54.49 87 ASP D O 1
ATOM 13066 N N . PHE D 2 105 ? 74.218 -22.758 51.189 1.00 52.63 88 PHE D N 1
ATOM 13067 C CA . PHE D 2 105 ? 74.020 -23.040 52.606 1.00 53.56 88 PHE D CA 1
ATOM 13068 C C . PHE D 2 105 ? 75.190 -23.817 53.219 1.00 60.15 88 PHE D C 1
ATOM 13069 O O . PHE D 2 105 ? 75.371 -23.785 54.438 1.00 59.94 88 PHE D O 1
ATOM 13077 N N . ASP D 2 106 ? 76.026 -24.447 52.374 1.00 58.94 89 ASP D N 1
ATOM 13078 C CA . ASP D 2 106 ? 77.222 -25.146 52.837 1.00 61.29 89 ASP D CA 1
ATOM 13079 C C . ASP D 2 106 ? 78.278 -24.130 53.241 1.00 62.77 89 ASP D C 1
ATOM 13080 O O . ASP D 2 106 ? 79.003 -24.372 54.205 1.00 64.02 89 ASP D O 1
ATOM 13085 N N . LEU D 2 107 ? 78.335 -22.974 52.537 1.00 55.73 90 LEU D N 1
ATOM 13086 C CA . LEU D 2 107 ? 79.276 -21.902 52.857 1.00 53.70 90 LEU D CA 1
ATOM 13087 C C . LEU D 2 107 ? 78.926 -21.317 54.215 1.00 57.50 90 LEU D C 1
ATOM 13088 O O . LEU D 2 107 ? 79.784 -21.277 55.093 1.00 58.12 90 LEU D O 1
ATOM 13093 N N . LEU D 2 108 ? 77.656 -20.936 54.398 1.00 53.04 91 LEU D N 1
ATOM 13094 C CA . LEU D 2 108 ? 77.123 -20.369 55.634 1.00 52.71 91 LEU D CA 1
ATOM 13095 C C . LEU D 2 108 ? 77.350 -21.265 56.843 1.00 61.03 91 LEU D C 1
ATOM 13096 O O . LEU D 2 108 ? 77.736 -20.771 57.907 1.00 61.12 91 LEU D O 1
ATOM 13101 N N . GLU D 2 109 ? 77.148 -22.582 56.663 1.00 61.14 92 GLU D N 1
ATOM 13102 C CA . GLU D 2 109 ? 77.359 -23.584 57.705 1.00 65.00 92 GLU D CA 1
ATOM 13103 C C . GLU D 2 109 ? 78.828 -23.635 58.148 1.00 70.84 92 GLU D C 1
ATOM 13104 O O . GLU D 2 109 ? 79.093 -23.725 59.348 1.00 72.38 92 GLU D O 1
ATOM 13110 N N . ASP D 2 110 ? 79.772 -23.533 57.190 1.00 66.99 93 ASP D N 1
ATOM 13111 C CA . ASP D 2 110 ? 81.208 -23.524 57.472 1.00 68.20 93 ASP D CA 1
ATOM 13112 C C . ASP D 2 110 ? 81.591 -22.270 58.248 1.00 72.38 93 ASP D C 1
ATOM 13113 O O . ASP D 2 110 ? 82.276 -22.365 59.264 1.00 73.71 93 ASP D O 1
ATOM 13118 N N . ILE D 2 111 ? 81.106 -21.098 57.792 1.00 67.66 94 ILE D N 1
ATOM 13119 C CA . ILE D 2 111 ? 81.342 -19.795 58.427 1.00 67.07 94 ILE D CA 1
ATOM 13120 C C . ILE D 2 111 ? 80.853 -19.818 59.880 1.00 75.55 94 ILE D C 1
ATOM 13121 O O . ILE D 2 111 ? 81.505 -19.266 60.771 1.00 75.79 94 ILE D O 1
ATOM 13126 N N . GLU D 2 112 ? 79.701 -20.460 60.110 1.00 75.09 95 GLU D N 1
ATOM 13127 C CA . GLU D 2 112 ? 79.115 -20.533 61.438 1.00 77.57 95 GLU D CA 1
ATOM 13128 C C . GLU D 2 112 ? 79.713 -21.634 62.321 1.00 86.43 95 GLU D C 1
ATOM 13129 O O . GLU D 2 112 ? 79.770 -21.448 63.539 1.00 87.51 95 GLU D O 1
ATOM 13135 N N . SER D 2 113 ? 80.171 -22.756 61.734 1.00 85.65 96 SER D N 1
ATOM 13136 C CA . SER D 2 113 ? 80.665 -23.863 62.546 1.00 89.65 96 SER D CA 1
ATOM 13137 C C . SER D 2 113 ? 82.088 -24.341 62.248 1.00 94.51 96 SER D C 1
ATOM 13138 O O . SER D 2 113 ? 82.849 -24.523 63.200 1.00 96.19 96 SER D O 1
ATOM 13141 N N . LYS D 2 114 ? 82.441 -24.598 60.972 1.00 89.89 97 LYS D N 1
ATOM 13142 C CA . LYS D 2 114 ? 83.766 -25.126 60.623 1.00 90.90 97 LYS D CA 1
ATOM 13143 C C . LYS D 2 114 ? 84.928 -24.149 60.876 1.00 93.43 97 LYS D C 1
ATOM 13144 O O . LYS D 2 114 ? 85.920 -24.568 61.472 1.00 95.41 97 LYS D O 1
ATOM 13150 N N . ILE D 2 115 ? 84.805 -22.872 60.454 1.00 86.35 98 ILE D N 1
ATOM 13151 C CA . ILE D 2 115 ? 85.853 -21.857 60.647 1.00 84.78 98 ILE D CA 1
ATOM 13152 C C . ILE D 2 115 ? 86.141 -21.606 62.140 1.00 90.81 98 ILE D C 1
ATOM 13153 O O . ILE D 2 115 ? 85.226 -21.393 62.936 1.00 91.14 98 ILE D O 1
ATOM 13158 N N . GLN D 2 116 ? 87.420 -21.677 62.508 1.00 88.66 99 GLN D N 1
ATOM 13159 C CA . GLN D 2 116 ? 87.865 -21.471 63.884 1.00 90.71 99 GLN D CA 1
ATOM 13160 C C . GLN D 2 116 ? 88.991 -20.436 63.929 1.00 92.29 99 GLN D C 1
ATOM 13161 O O . GLN D 2 116 ? 89.752 -20.341 62.956 1.00 90.16 99 GLN D O 1
ATOM 13167 N N . PRO D 2 117 ? 89.136 -19.666 65.040 1.00 88.88 100 PRO D N 1
ATOM 13168 C CA . PRO D 2 117 ? 90.241 -18.691 65.111 1.00 87.55 100 PRO D CA 1
ATOM 13169 C C . PRO D 2 117 ? 91.599 -19.383 65.130 1.00 91.39 100 PRO D C 1
ATOM 13170 O O . PRO D 2 117 ? 91.762 -20.408 65.794 1.00 93.74 100 PRO D O 1
ATOM 13174 N N . GLY D 2 118 ? 92.527 -18.840 64.353 1.00 85.05 101 GLY D N 1
ATOM 13175 C CA . GLY D 2 118 ? 93.884 -19.353 64.229 1.00 85.29 101 GLY D CA 1
ATOM 13176 C C . GLY D 2 118 ? 94.760 -19.002 65.413 1.00 90.26 101 GLY D C 1
ATOM 13177 O O . GLY D 2 118 ? 94.411 -18.147 66.238 1.00 89.77 101 GLY D O 1
ATOM 13178 N N . SER D 2 119 ? 95.913 -19.671 65.496 1.00 88.28 102 SER D N 1
ATOM 13179 C CA . SER D 2 119 ? 96.893 -19.471 66.563 1.00 90.51 102 SER D CA 1
ATOM 13180 C C . SER D 2 119 ? 98.132 -18.740 66.038 1.00 91.63 102 SER D C 1
ATOM 13181 O O . SER D 2 119 ? 98.991 -18.344 66.829 1.00 92.84 102 SER D O 1
ATOM 13184 N N . GLN D 2 120 ? 98.208 -18.544 64.708 1.00 84.28 103 GLN D N 1
ATOM 13185 C CA . GLN D 2 120 ? 99.335 -17.895 64.037 1.00 82.68 103 GLN D CA 1
ATOM 13186 C C . GLN D 2 120 ? 99.019 -16.472 63.559 1.00 82.03 103 GLN D C 1
ATOM 13187 O O . GLN D 2 120 ? 98.016 -15.896 63.978 1.00 79.97 103 GLN D O 1
ATOM 13193 N N . GLN D 2 121 ? 99.911 -15.889 62.735 1.00 77.15 104 GLN D N 1
ATOM 13194 C CA . GLN D 2 121 ? 99.781 -14.552 62.146 1.00 74.16 104 GLN D CA 1
ATOM 13195 C C . GLN D 2 121 ? 100.326 -14.560 60.723 1.00 75.16 104 GLN D C 1
ATOM 13196 O O . GLN D 2 121 ? 101.388 -15.136 60.478 1.00 76.23 104 GLN D O 1
ATOM 13202 N N . ALA D 2 122 ? 99.617 -13.909 59.791 1.00 67.98 105 ALA D N 1
ATOM 13203 C CA . ALA D 2 122 ? 100.050 -13.822 58.399 1.00 66.06 105 ALA D CA 1
ATOM 13204 C C . ALA D 2 122 ? 100.144 -12.369 57.918 1.00 66.26 105 ALA D C 1
ATOM 13205 O O . ALA D 2 122 ? 99.595 -11.463 58.548 1.00 65.10 105 ALA D O 1
ATOM 13207 N N . ASP D 2 123 ? 100.869 -12.158 56.817 1.00 61.00 106 ASP D N 1
ATOM 13208 C CA . ASP D 2 123 ? 101.063 -10.860 56.182 1.00 59.10 106 ASP D CA 1
ATOM 13209 C C . ASP D 2 123 ? 99.784 -10.566 55.419 1.00 58.22 106 ASP D C 1
ATOM 13210 O O . ASP D 2 123 ? 99.397 -11.363 54.557 1.00 57.23 106 ASP D O 1
ATOM 13215 N N . PHE D 2 124 ? 99.102 -9.452 55.752 1.00 52.00 107 PHE D N 1
ATOM 13216 C CA . PHE D 2 124 ? 97.830 -9.110 55.101 1.00 48.90 107 PHE D CA 1
ATOM 13217 C C . PHE D 2 124 ? 97.999 -8.751 53.626 1.00 51.06 107 PHE D C 1
ATOM 13218 O O . PHE D 2 124 ? 97.099 -9.014 52.830 1.00 48.88 107 PHE D O 1
ATOM 13226 N N . LEU D 2 125 ? 99.166 -8.200 53.256 1.00 48.58 108 LEU D N 1
ATOM 13227 C CA . LEU D 2 125 ? 99.454 -7.877 51.867 1.00 48.16 108 LEU D CA 1
ATOM 13228 C C . LEU D 2 125 ? 99.695 -9.154 51.066 1.00 52.69 108 LEU D C 1
ATOM 13229 O O . LEU D 2 125 ? 99.368 -9.191 49.878 1.00 52.37 108 LEU D O 1
ATOM 13234 N N . ASP D 2 126 ? 100.208 -10.219 51.729 1.00 49.68 109 ASP D N 1
ATOM 13235 C CA . ASP D 2 126 ? 100.422 -11.528 51.099 1.00 49.72 109 ASP D CA 1
ATOM 13236 C C . ASP D 2 126 ? 99.062 -12.179 50.856 1.00 51.60 109 ASP D C 1
ATOM 13237 O O . ASP D 2 126 ? 98.845 -12.786 49.805 1.00 51.31 109 ASP D O 1
ATOM 13242 N N . ALA D 2 127 ? 98.137 -12.005 51.816 1.00 46.36 110 ALA D N 1
ATOM 13243 C CA . ALA D 2 127 ? 96.771 -12.515 51.737 1.00 44.81 110 ALA D CA 1
ATOM 13244 C C . ALA D 2 127 ? 96.022 -11.860 50.577 1.00 45.92 110 ALA D C 1
ATOM 13245 O O . ALA D 2 127 ? 95.236 -12.524 49.899 1.00 45.26 110 ALA D O 1
ATOM 13247 N N . LEU D 2 128 ? 96.290 -10.562 50.342 1.00 40.46 111 LEU D N 1
ATOM 13248 C CA . LEU D 2 128 ? 95.721 -9.786 49.247 1.00 38.32 111 LEU D CA 1
ATOM 13249 C C . LEU D 2 128 ? 96.256 -10.325 47.914 1.00 40.82 111 LEU D C 1
ATOM 13250 O O . LEU D 2 128 ? 95.489 -10.427 46.956 1.00 39.21 111 LEU D O 1
ATOM 13255 N N . ILE D 2 129 ? 97.549 -10.717 47.872 1.00 37.77 112 ILE D N 1
ATOM 13256 C CA . ILE D 2 129 ? 98.165 -11.295 46.673 1.00 38.68 112 ILE D CA 1
ATOM 13257 C C . ILE D 2 129 ? 97.478 -12.617 46.329 1.00 43.42 112 ILE D C 1
ATOM 13258 O O . ILE D 2 129 ? 97.107 -12.834 45.171 1.00 43.51 112 ILE D O 1
ATOM 13263 N N . VAL D 2 130 ? 97.274 -13.472 47.347 1.00 40.28 113 VAL D N 1
ATOM 13264 C CA . VAL D 2 130 ? 96.588 -14.758 47.203 1.00 40.87 113 VAL D CA 1
ATOM 13265 C C . VAL D 2 130 ? 95.142 -14.513 46.705 1.00 44.43 113 VAL D C 1
ATOM 13266 O O . VAL D 2 130 ? 94.674 -15.228 45.818 1.00 44.68 113 VAL D O 1
ATOM 13270 N N . SER D 2 131 ? 94.466 -13.477 47.252 1.00 39.70 114 SER D N 1
ATOM 13271 C CA . SER D 2 131 ? 93.109 -13.088 46.874 1.00 38.21 114 SER D CA 1
ATOM 13272 C C . SER D 2 131 ? 93.062 -12.636 45.420 1.00 43.09 114 SER D C 1
ATOM 13273 O O . SER D 2 131 ? 92.146 -13.012 44.694 1.00 41.72 114 SER D O 1
ATOM 13276 N N . MET D 2 132 ? 94.072 -11.868 44.987 1.00 42.46 115 MET D N 1
ATOM 13277 C CA . MET D 2 132 ? 94.181 -11.399 43.607 1.00 43.89 115 MET D CA 1
ATOM 13278 C C . MET D 2 132 ? 94.387 -12.563 42.663 1.00 51.78 115 MET D C 1
ATOM 13279 O O . MET D 2 132 ? 93.823 -12.561 41.570 1.00 51.51 115 MET D O 1
ATOM 13284 N N . ASP D 2 133 ? 95.167 -13.573 43.099 1.00 51.80 116 ASP D N 1
ATOM 13285 C CA . ASP D 2 133 ? 95.435 -14.783 42.325 1.00 54.37 116 ASP D CA 1
ATOM 13286 C C . ASP D 2 133 ? 94.131 -15.518 42.022 1.00 58.95 116 ASP D C 1
ATOM 13287 O O . ASP D 2 133 ? 93.915 -15.931 40.882 1.00 59.44 116 ASP D O 1
ATOM 13292 N N . VAL D 2 134 ? 93.245 -15.624 43.036 1.00 55.19 117 VAL D N 1
ATOM 13293 C CA . VAL D 2 134 ? 91.926 -16.260 42.956 1.00 54.85 117 VAL D CA 1
ATOM 13294 C C . VAL D 2 134 ? 91.115 -15.612 41.831 1.00 59.29 117 VAL D C 1
ATOM 13295 O O . VAL D 2 134 ? 90.606 -16.327 40.969 1.00 59.99 117 VAL D O 1
ATOM 13299 N N . ILE D 2 135 ? 91.047 -14.264 41.813 1.00 55.41 118 ILE D N 1
ATOM 13300 C CA . ILE D 2 135 ? 90.337 -13.521 40.772 1.00 55.34 118 ILE D CA 1
ATOM 13301 C C . ILE D 2 135 ? 91.014 -13.725 39.418 1.00 63.52 118 ILE D C 1
ATOM 13302 O O . ILE D 2 135 ? 90.335 -14.069 38.451 1.00 64.00 118 ILE D O 1
ATOM 13307 N N . GLN D 2 136 ? 92.346 -13.574 39.359 1.00 62.53 119 GLN D N 1
ATOM 13308 C CA . GLN D 2 136 ? 93.118 -13.707 38.123 1.00 65.18 119 GLN D CA 1
ATOM 13309 C C . GLN D 2 136 ? 93.010 -15.066 37.448 1.00 73.55 119 GLN D C 1
ATOM 13310 O O . GLN D 2 136 ? 92.964 -15.126 36.219 1.00 74.59 119 GLN D O 1
ATOM 13316 N N . HIS D 2 137 ? 92.951 -16.146 38.235 1.00 73.08 120 HIS D N 1
ATOM 13317 C CA . HIS D 2 137 ? 92.876 -17.513 37.714 1.00 76.43 120 HIS D CA 1
ATOM 13318 C C . HIS D 2 137 ? 91.453 -18.044 37.515 1.00 81.34 120 HIS D C 1
ATOM 13319 O O . HIS D 2 137 ? 91.287 -19.073 36.853 1.00 82.88 120 HIS D O 1
ATOM 13326 N N . GLU D 2 138 ? 90.433 -17.372 38.083 1.00 76.64 121 GLU D N 1
ATOM 13327 C CA . GLU D 2 138 ? 89.052 -17.869 38.008 1.00 76.01 121 GLU D CA 1
ATOM 13328 C C . GLU D 2 138 ? 88.076 -16.981 37.213 1.00 80.69 121 GLU D C 1
ATOM 13329 O O . GLU D 2 138 ? 87.026 -17.476 36.809 1.00 80.51 121 GLU D O 1
ATOM 13335 N N . THR D 2 139 ? 88.424 -15.711 36.939 1.00 77.97 122 THR D N 1
ATOM 13336 C CA . THR D 2 139 ? 87.550 -14.840 36.137 1.00 77.95 122 THR D CA 1
ATOM 13337 C C . THR D 2 139 ? 87.713 -15.095 34.639 1.00 85.59 122 THR D C 1
ATOM 13338 O O . THR D 2 139 ? 86.874 -14.634 33.864 1.00 85.14 122 THR D O 1
ATOM 13342 N N . ILE D 2 140 ? 88.788 -15.807 34.228 1.00 85.30 123 ILE D N 1
ATOM 13343 C CA . ILE D 2 140 ? 89.056 -16.138 32.819 1.00 88.06 123 ILE D CA 1
ATOM 13344 C C . ILE D 2 140 ? 87.924 -17.007 32.214 1.00 92.81 123 ILE D C 1
ATOM 13345 O O . ILE D 2 140 ? 87.450 -16.712 31.115 1.00 93.86 123 ILE D O 1
ATOM 13350 N N . GLY D 2 141 ? 87.495 -18.028 32.956 1.00 88.50 124 GLY D N 1
ATOM 13351 C CA . GLY D 2 141 ? 86.459 -18.960 32.528 1.00 89.21 124 GLY D CA 1
ATOM 13352 C C . GLY D 2 141 ? 85.069 -18.381 32.340 1.00 91.18 124 GLY D C 1
ATOM 13353 O O . GLY D 2 141 ? 84.362 -18.773 31.405 1.00 92.58 124 GLY D O 1
ATOM 13354 N N . LYS D 2 142 ? 84.659 -17.451 33.228 1.00 84.35 125 LYS D N 1
ATOM 13355 C CA . LYS D 2 142 ? 83.321 -16.848 33.224 1.00 82.46 125 LYS D CA 1
ATOM 13356 C C . LYS D 2 142 ? 83.316 -15.340 32.930 1.00 83.06 125 LYS D C 1
ATOM 13357 O O . LYS D 2 142 ? 84.370 -14.711 32.955 1.00 82.07 125 LYS D O 1
ATOM 13363 N N . LYS D 2 143 ? 82.137 -14.763 32.639 1.00 77.89 126 LYS D N 1
ATOM 13364 C CA . LYS D 2 143 ? 82.036 -13.331 32.356 1.00 75.91 126 LYS D CA 1
ATOM 13365 C C . LYS D 2 143 ? 81.586 -12.550 33.588 1.00 73.91 126 LYS D C 1
ATOM 13366 O O . LYS D 2 143 ? 80.441 -12.694 34.026 1.00 72.46 126 LYS D O 1
ATOM 13372 N N . PHE D 2 144 ? 82.499 -11.728 34.144 1.00 67.00 127 PHE D N 1
ATOM 13373 C CA . PHE D 2 144 ? 82.239 -10.881 35.307 1.00 62.93 127 PHE D CA 1
ATOM 13374 C C . PHE D 2 144 ? 82.370 -9.413 34.954 1.00 65.24 127 PHE D C 1
ATOM 13375 O O . PHE D 2 144 ? 83.402 -8.983 34.432 1.00 66.49 127 PHE D O 1
ATOM 13383 N N . GLU D 2 145 ? 81.311 -8.654 35.233 1.00 58.91 128 GLU D N 1
ATOM 13384 C CA . GLU D 2 145 ? 81.229 -7.218 35.006 1.00 57.93 128 GLU D CA 1
ATOM 13385 C C . GLU D 2 145 ? 82.096 -6.486 36.043 1.00 57.74 128 GLU D C 1
ATOM 13386 O O . GLU D 2 145 ? 82.681 -5.450 35.718 1.00 58.68 128 GLU D O 1
ATOM 13392 N N . LYS D 2 146 ? 82.171 -7.019 37.283 1.00 49.62 129 LYS D N 1
ATOM 13393 C CA . LYS D 2 146 ? 82.932 -6.412 38.380 1.00 47.65 129 LYS D CA 1
ATOM 13394 C C . LYS D 2 146 ? 83.721 -7.425 39.204 1.00 48.08 129 LYS D C 1
ATOM 13395 O O . LYS D 2 146 ? 83.283 -8.558 39.370 1.00 47.47 129 LYS D O 1
ATOM 13401 N N . ARG D 2 147 ? 84.890 -7.005 39.716 1.00 42.78 130 ARG D N 1
ATOM 13402 C CA . ARG D 2 147 ? 85.775 -7.820 40.555 1.00 41.49 130 ARG D CA 1
ATOM 13403 C C . ARG D 2 147 ? 86.091 -7.033 41.832 1.00 43.42 130 ARG D C 1
ATOM 13404 O O . ARG D 2 147 ? 86.600 -5.914 41.731 1.00 43.79 130 ARG D O 1
ATOM 13412 N N . HIS D 2 148 ? 85.770 -7.600 43.021 1.00 37.60 131 HIS D N 1
ATOM 13413 C CA . HIS D 2 148 ? 85.998 -6.961 44.328 1.00 36.22 131 HIS D CA 1
ATOM 13414 C C . HIS D 2 148 ? 86.780 -7.831 45.289 1.00 38.57 131 HIS D C 1
ATOM 13415 O O . HIS D 2 148 ? 86.635 -9.056 45.279 1.00 37.99 131 HIS D O 1
ATOM 13422 N N . ILE D 2 149 ? 87.559 -7.185 46.171 1.00 34.64 132 ILE D N 1
ATOM 13423 C CA . ILE D 2 149 ? 88.290 -7.839 47.256 1.00 34.44 132 ILE D CA 1
ATOM 13424 C C . ILE D 2 149 ? 88.017 -7.064 48.548 1.00 37.68 132 ILE D C 1
ATOM 13425 O O . ILE D 2 149 ? 88.345 -5.875 48.639 1.00 37.59 132 ILE D O 1
ATOM 13430 N N . GLU D 2 150 ? 87.400 -7.745 49.531 1.00 33.52 133 GLU D N 1
ATOM 13431 C CA . GLU D 2 150 ? 87.066 -7.168 50.829 1.00 33.08 133 GLU D CA 1
ATOM 13432 C C . GLU D 2 150 ? 87.978 -7.744 51.903 1.00 38.71 133 GLU D C 1
ATOM 13433 O O . GLU D 2 150 ? 87.964 -8.951 52.132 1.00 38.21 133 GLU D O 1
ATOM 13439 N N . ILE D 2 151 ? 88.796 -6.882 52.537 1.00 36.90 134 ILE D N 1
ATOM 13440 C CA . ILE D 2 151 ? 89.742 -7.308 53.570 1.00 38.37 134 ILE D CA 1
ATOM 13441 C C . ILE D 2 151 ? 89.249 -6.953 54.964 1.00 43.24 134 ILE D C 1
ATOM 13442 O O . ILE D 2 151 ? 88.931 -5.798 55.237 1.00 42.92 134 ILE D O 1
ATOM 13447 N N . PHE D 2 152 ? 89.209 -7.962 55.841 1.00 40.87 135 PHE D N 1
ATOM 13448 C CA . PHE D 2 152 ? 88.776 -7.841 57.226 1.00 41.88 135 PHE D CA 1
ATOM 13449 C C . PHE D 2 152 ? 89.978 -8.160 58.097 1.00 49.15 135 PHE D C 1
ATOM 13450 O O . PHE D 2 152 ? 90.406 -9.316 58.157 1.00 49.91 135 PHE D O 1
ATOM 13458 N N . THR D 2 153 ? 90.558 -7.128 58.725 1.00 47.54 136 THR D N 1
ATOM 13459 C CA . THR D 2 153 ? 91.748 -7.265 59.563 1.00 49.88 136 THR D CA 1
ATOM 13460 C C . THR D 2 153 ? 91.755 -6.255 60.709 1.00 56.86 136 THR D C 1
ATOM 13461 O O . THR D 2 153 ? 90.966 -5.309 60.709 1.00 55.51 136 THR D O 1
ATOM 13465 N N . ASP D 2 154 ? 92.666 -6.453 61.677 1.00 57.25 137 ASP D N 1
ATOM 13466 C CA . ASP D 2 154 ? 92.846 -5.544 62.806 1.00 59.89 137 ASP D CA 1
ATOM 13467 C C . ASP D 2 154 ? 94.120 -4.710 62.635 1.00 65.96 137 ASP D C 1
ATOM 13468 O O . ASP D 2 154 ? 94.374 -3.813 63.440 1.00 67.61 137 ASP D O 1
ATOM 13473 N N . LEU D 2 155 ? 94.924 -5.028 61.589 1.00 62.29 138 LEU D N 1
ATOM 13474 C CA . LEU D 2 155 ? 96.200 -4.388 61.242 1.00 63.44 138 LEU D CA 1
ATOM 13475 C C . LEU D 2 155 ? 97.210 -4.464 62.389 1.00 71.70 138 LEU D C 1
ATOM 13476 O O . LEU D 2 155 ? 98.051 -3.582 62.531 1.00 72.79 138 LEU D O 1
ATOM 13481 N N . SER D 2 156 ? 97.127 -5.524 63.196 1.00 70.78 139 SER D N 1
ATOM 13482 C CA . SER D 2 156 ? 97.971 -5.732 64.372 1.00 74.18 139 SER D CA 1
ATOM 13483 C C . SER D 2 156 ? 99.354 -6.310 64.070 1.00 79.31 139 SER D C 1
ATOM 13484 O O . SER D 2 156 ? 100.274 -6.092 64.860 1.00 80.54 139 SER D O 1
ATOM 13487 N N . SER D 2 157 ? 99.475 -7.115 62.996 1.00 75.26 140 SER D N 1
ATOM 13488 C CA . SER D 2 157 ? 100.711 -7.826 62.655 1.00 76.05 140 SER D CA 1
ATOM 13489 C C . SER D 2 157 ? 101.652 -7.099 61.701 1.00 78.69 140 SER D C 1
ATOM 13490 O O . SER D 2 157 ? 101.235 -6.199 60.966 1.00 77.33 140 SER D O 1
ATOM 13493 N N . ARG D 2 158 ? 102.930 -7.532 61.701 1.00 75.54 141 ARG D N 1
ATOM 13494 C CA . ARG D 2 158 ? 103.966 -7.018 60.814 1.00 75.07 141 ARG D CA 1
ATOM 13495 C C . ARG D 2 158 ? 103.696 -7.545 59.412 1.00 76.13 141 ARG D C 1
ATOM 13496 O O . ARG D 2 158 ? 103.146 -8.639 59.249 1.00 74.69 141 ARG D O 1
ATOM 13504 N N . PHE D 2 159 ? 104.094 -6.761 58.411 1.00 71.73 142 PHE D N 1
ATOM 13505 C CA . PHE D 2 159 ? 103.910 -7.030 56.988 1.00 69.55 142 PHE D CA 1
ATOM 13506 C C . PHE D 2 159 ? 105.097 -6.489 56.207 1.00 73.37 142 PHE D C 1
ATOM 13507 O O . PHE D 2 159 ? 105.771 -5.557 56.657 1.00 75.11 142 PHE D O 1
ATOM 13515 N N . SER D 2 160 ? 105.336 -7.064 55.021 1.00 67.55 143 SER D N 1
ATOM 13516 C CA . SER D 2 160 ? 106.389 -6.653 54.101 1.00 67.41 143 SER D CA 1
ATOM 13517 C C . SER D 2 160 ? 105.811 -5.590 53.162 1.00 68.23 143 SER D C 1
ATOM 13518 O O . SER D 2 160 ? 104.723 -5.784 52.610 1.00 66.26 143 SER D O 1
ATOM 13521 N N . LYS D 2 161 ? 106.536 -4.473 52.993 1.00 64.18 144 LYS D N 1
ATOM 13522 C CA . LYS D 2 161 ? 106.122 -3.354 52.138 1.00 63.12 144 LYS D CA 1
ATOM 13523 C C . LYS D 2 161 ? 106.725 -3.476 50.725 1.00 66.34 144 LYS D C 1
ATOM 13524 O O . LYS D 2 161 ? 106.506 -2.609 49.870 1.00 66.86 144 LYS D O 1
ATOM 13530 N N . SER D 2 162 ? 107.466 -4.568 50.487 1.00 61.43 145 SER D N 1
ATOM 13531 C CA . SER D 2 162 ? 108.161 -4.855 49.241 1.00 61.46 145 SER D CA 1
ATOM 13532 C C . SER D 2 162 ? 107.255 -5.114 48.035 1.00 63.37 145 SER D C 1
ATOM 13533 O O . SER D 2 162 ? 107.685 -4.863 46.914 1.00 63.27 145 SER D O 1
ATOM 13536 N N . GLN D 2 163 ? 106.033 -5.637 48.251 1.00 58.35 146 GLN D N 1
ATOM 13537 C CA . GLN D 2 163 ? 105.131 -5.999 47.155 1.00 56.84 146 GLN D CA 1
ATOM 13538 C C . GLN D 2 163 ? 104.040 -4.970 46.866 1.00 59.86 146 GLN D C 1
ATOM 13539 O O . GLN D 2 163 ? 103.159 -5.230 46.039 1.00 58.24 146 GLN D O 1
ATOM 13545 N N . LEU D 2 164 ? 104.123 -3.788 47.494 1.00 57.51 147 LEU D N 1
ATOM 13546 C CA . LEU D 2 164 ? 103.150 -2.711 47.292 1.00 57.23 147 LEU D CA 1
ATOM 13547 C C . LEU D 2 164 ? 102.922 -2.369 45.822 1.00 62.00 147 LEU D C 1
ATOM 13548 O O . LEU D 2 164 ? 101.774 -2.335 45.381 1.00 60.41 147 LEU D O 1
ATOM 13553 N N . ASP D 2 165 ? 104.011 -2.162 45.066 1.00 60.80 148 ASP D N 1
ATOM 13554 C CA . ASP D 2 165 ? 103.984 -1.811 43.651 1.00 61.78 148 ASP D CA 1
ATOM 13555 C C . ASP D 2 165 ? 103.345 -2.870 42.781 1.00 64.29 148 ASP D C 1
ATOM 13556 O O . ASP D 2 165 ? 102.562 -2.509 41.904 1.00 63.87 148 ASP D O 1
ATOM 13561 N N . ILE D 2 166 ? 103.639 -4.166 43.018 1.00 59.99 149 ILE D N 1
ATOM 13562 C CA . ILE D 2 166 ? 103.000 -5.219 42.219 1.00 58.82 149 ILE D CA 1
ATOM 13563 C C . ILE D 2 166 ? 101.527 -5.323 42.569 1.00 58.96 149 ILE D C 1
ATOM 13564 O O . ILE D 2 166 ? 100.719 -5.545 41.671 1.00 58.55 149 ILE D O 1
ATOM 13569 N N . ILE D 2 167 ? 101.177 -5.141 43.860 1.00 52.86 150 ILE D N 1
ATOM 13570 C CA . ILE D 2 167 ? 99.787 -5.185 44.327 1.00 49.88 150 ILE D CA 1
ATOM 13571 C C . ILE D 2 167 ? 98.951 -4.138 43.596 1.00 52.88 150 ILE D C 1
ATOM 13572 O O . ILE D 2 167 ? 97.954 -4.488 42.971 1.00 51.29 150 ILE D O 1
ATOM 13577 N N . ILE D 2 168 ? 99.395 -2.874 43.640 1.00 50.59 151 ILE D N 1
ATOM 13578 C CA . ILE D 2 168 ? 98.728 -1.736 43.020 1.00 50.92 151 ILE D CA 1
ATOM 13579 C C . ILE D 2 168 ? 98.635 -1.900 41.502 1.00 57.18 151 ILE D C 1
ATOM 13580 O O . ILE D 2 168 ? 97.562 -1.682 40.936 1.00 56.78 151 ILE D O 1
ATOM 13585 N N . HIS D 2 169 ? 99.726 -2.329 40.859 1.00 56.08 152 HIS D N 1
ATOM 13586 C CA . HIS D 2 169 ? 99.760 -2.535 39.415 1.00 57.81 152 HIS D CA 1
ATOM 13587 C C . HIS D 2 169 ? 98.773 -3.600 38.946 1.00 59.16 152 HIS D C 1
ATOM 13588 O O . HIS D 2 169 ? 98.110 -3.395 37.933 1.00 59.58 152 HIS D O 1
ATOM 13595 N N . SER D 2 170 ? 98.671 -4.721 39.675 1.00 53.05 153 SER D N 1
ATOM 13596 C CA . SER D 2 170 ? 97.762 -5.808 39.314 1.00 51.14 153 SER D CA 1
ATOM 13597 C C . SER D 2 170 ? 96.304 -5.452 39.545 1.00 51.07 153 SER D C 1
ATOM 13598 O O . SER D 2 170 ? 95.450 -5.863 38.762 1.00 50.01 153 SER D O 1
ATOM 13601 N N . LEU D 2 171 ? 96.020 -4.674 40.600 1.00 45.47 154 LEU D N 1
ATOM 13602 C CA . LEU D 2 171 ? 94.659 -4.240 40.905 1.00 43.11 154 LEU D CA 1
ATOM 13603 C C . LEU D 2 171 ? 94.149 -3.303 39.816 1.00 48.26 154 LEU D C 1
ATOM 13604 O O . LEU D 2 171 ? 93.014 -3.446 39.366 1.00 46.27 154 LEU D O 1
ATOM 13609 N N . LYS D 2 172 ? 95.015 -2.378 39.366 1.00 48.26 155 LYS D N 1
ATOM 13610 C CA . LYS D 2 172 ? 94.709 -1.409 38.321 1.00 50.29 155 LYS D CA 1
ATOM 13611 C C . LYS D 2 172 ? 94.516 -2.088 36.969 1.00 57.20 155 LYS D C 1
ATOM 13612 O O . LYS D 2 172 ? 93.499 -1.845 36.314 1.00 57.06 155 LYS D O 1
ATOM 13618 N N . LYS D 2 173 ? 95.466 -2.965 36.573 1.00 55.67 156 LYS D N 1
ATOM 13619 C CA . LYS D 2 173 ? 95.415 -3.692 35.300 1.00 57.16 156 LYS D CA 1
ATOM 13620 C C . LYS D 2 173 ? 94.244 -4.661 35.206 1.00 59.67 156 LYS D C 1
ATOM 13621 O O . LYS D 2 173 ? 93.629 -4.764 34.144 1.00 60.62 156 LYS D O 1
ATOM 13627 N N . CYS D 2 174 ? 93.918 -5.343 36.314 1.00 53.72 157 CYS D N 1
ATOM 13628 C CA . CYS D 2 174 ? 92.818 -6.305 36.357 1.00 52.06 157 CYS D CA 1
ATOM 13629 C C . CYS D 2 174 ? 91.471 -5.675 36.694 1.00 54.00 157 CYS D C 1
ATOM 13630 O O . CYS D 2 174 ? 90.460 -6.382 36.702 1.00 51.81 157 CYS D O 1
ATOM 13633 N N . ASP D 2 175 ? 91.452 -4.355 36.974 1.00 51.21 158 ASP D N 1
ATOM 13634 C CA . ASP D 2 175 ? 90.259 -3.597 37.358 1.00 49.67 158 ASP D CA 1
ATOM 13635 C C . ASP D 2 175 ? 89.566 -4.266 38.550 1.00 49.78 158 ASP D C 1
ATOM 13636 O O . ASP D 2 175 ? 88.409 -4.698 38.466 1.00 48.63 158 ASP D O 1
ATOM 13641 N N . ILE D 2 176 ? 90.327 -4.418 39.642 1.00 44.48 159 ILE D N 1
ATOM 13642 C CA . ILE D 2 176 ? 89.850 -5.014 40.888 1.00 41.67 159 ILE D CA 1
ATOM 13643 C C . ILE D 2 176 ? 89.742 -3.890 41.899 1.00 45.75 159 ILE D C 1
ATOM 13644 O O . ILE D 2 176 ? 90.736 -3.213 42.169 1.00 46.74 159 ILE D O 1
ATOM 13649 N N . SER D 2 177 ? 88.541 -3.670 42.435 1.00 41.26 160 SER D N 1
ATOM 13650 C CA . SER D 2 177 ? 88.347 -2.628 43.432 1.00 41.07 160 SER D CA 1
ATOM 13651 C C . SER D 2 177 ? 88.528 -3.201 44.834 1.00 43.73 160 SER D C 1
ATOM 13652 O O . SER D 2 177 ? 88.258 -4.384 45.071 1.00 43.04 160 SER D O 1
ATOM 13655 N N . LEU D 2 178 ? 89.023 -2.364 45.747 1.00 39.40 161 LEU D N 1
ATOM 13656 C CA . LEU D 2 178 ? 89.327 -2.775 47.106 1.00 38.21 161 LEU D CA 1
ATOM 13657 C C . LEU D 2 178 ? 88.501 -2.056 48.165 1.00 41.12 161 LEU D C 1
ATOM 13658 O O . LEU D 2 178 ? 88.037 -0.939 47.937 1.00 41.21 161 LEU D O 1
ATOM 13663 N N . GLN D 2 179 ? 88.321 -2.716 49.326 1.00 36.53 162 GLN D N 1
ATOM 13664 C CA . GLN D 2 179 ? 87.620 -2.208 50.507 1.00 36.25 162 GLN D CA 1
ATOM 13665 C C . GLN D 2 179 ? 88.221 -2.825 51.761 1.00 40.65 162 GLN D C 1
ATOM 13666 O O . GLN D 2 179 ? 88.518 -4.023 51.779 1.00 40.00 162 GLN D O 1
ATOM 13672 N N . PHE D 2 180 ? 88.395 -2.007 52.807 1.00 38.20 163 PHE D N 1
ATOM 13673 C CA . PHE D 2 180 ? 88.960 -2.444 54.079 1.00 38.71 163 PHE D CA 1
ATOM 13674 C C . PHE D 2 180 ? 87.950 -2.332 55.189 1.00 43.76 163 PHE D C 1
ATOM 13675 O O . PHE D 2 180 ? 87.180 -1.367 55.234 1.00 43.99 163 PHE D O 1
ATOM 13683 N N . PHE D 2 181 ? 87.948 -3.333 56.082 1.00 40.57 164 PHE D N 1
ATOM 13684 C CA . PHE D 2 181 ? 87.049 -3.418 57.227 1.00 40.76 164 PHE D CA 1
ATOM 13685 C C . PHE D 2 181 ? 87.876 -3.655 58.453 1.00 47.45 164 PHE D C 1
ATOM 13686 O O . PHE D 2 181 ? 88.591 -4.657 58.546 1.00 48.00 164 PHE D O 1
ATOM 13694 N N . LEU D 2 182 ? 87.847 -2.681 59.358 1.00 45.71 165 LEU D N 1
ATOM 13695 C CA . LEU D 2 182 ? 88.672 -2.683 60.555 1.00 48.02 165 LEU D CA 1
ATOM 13696 C C . LEU D 2 182 ? 87.848 -2.626 61.848 1.00 55.04 165 LEU D C 1
ATOM 13697 O O . LEU D 2 182 ? 86.660 -2.312 61.789 1.00 54.13 165 LEU D O 1
ATOM 13702 N N . PRO D 2 183 ? 88.452 -2.909 63.030 1.00 54.98 166 PRO D N 1
ATOM 13703 C CA . PRO D 2 183 ? 87.684 -2.844 64.284 1.00 57.14 166 PRO D CA 1
ATOM 13704 C C . PRO D 2 183 ? 87.388 -1.413 64.735 1.00 64.71 166 PRO D C 1
ATOM 13705 O O . PRO D 2 183 ? 86.596 -1.212 65.655 1.00 66.23 166 PRO D O 1
ATOM 13709 N N . PHE D 2 184 ? 88.017 -0.425 64.083 1.00 62.17 167 PHE D N 1
ATOM 13710 C CA . PHE D 2 184 ? 87.880 0.992 64.404 1.00 64.19 167 PHE D CA 1
ATOM 13711 C C . PHE D 2 184 ? 87.478 1.841 63.195 1.00 67.47 167 PHE D C 1
ATOM 13712 O O . PHE D 2 184 ? 87.817 1.504 62.058 1.00 64.78 167 PHE D O 1
ATOM 13720 N N . SER D 2 185 ? 86.766 2.953 63.452 1.00 66.45 168 SER D N 1
ATOM 13721 C CA . SER D 2 185 ? 86.342 3.910 62.427 1.00 66.12 168 SER D CA 1
ATOM 13722 C C . SER D 2 185 ? 87.537 4.760 62.002 1.00 72.52 168 SER D C 1
ATOM 13723 O O . SER D 2 185 ? 88.465 4.941 62.793 1.00 74.45 168 SER D O 1
ATOM 13726 N N . LEU D 2 186 ? 87.517 5.281 60.762 1.00 68.82 169 LEU D N 1
ATOM 13727 C CA . LEU D 2 186 ? 88.597 6.115 60.233 1.00 70.44 169 LEU D CA 1
ATOM 13728 C C . LEU D 2 186 ? 88.452 7.602 60.624 1.00 78.02 169 LEU D C 1
ATOM 13729 O O . LEU D 2 186 ? 89.465 8.286 60.801 1.00 80.66 169 LEU D O 1
ATOM 13734 N N . GLY D 2 187 ? 87.212 8.072 60.774 1.00 74.34 170 GLY D N 1
ATOM 13735 C CA . GLY D 2 187 ? 86.918 9.454 61.137 1.00 103.70 170 GLY D CA 1
ATOM 13736 C C . GLY D 2 187 ? 85.908 9.579 62.256 1.00 131.16 170 GLY D C 1
ATOM 13737 O O . GLY D 2 187 ? 85.083 10.493 62.249 1.00 94.79 170 GLY D O 1
ATOM 13738 N N . GLY D 2 213 ? 92.845 4.650 70.443 1.00 90.87 196 GLY D N 1
ATOM 13739 C CA . GLY D 2 213 ? 93.899 4.030 71.235 1.00 92.60 196 GLY D CA 1
ATOM 13740 C C . GLY D 2 213 ? 94.560 2.837 70.571 1.00 93.49 196 GLY D C 1
ATOM 13741 O O . GLY D 2 213 ? 94.899 1.859 71.243 1.00 93.59 196 GLY D O 1
ATOM 13742 N N . ILE D 2 214 ? 94.758 2.915 69.247 1.00 87.13 197 ILE D N 1
ATOM 13743 C CA . ILE D 2 214 ? 95.378 1.848 68.453 1.00 84.14 197 ILE D CA 1
ATOM 13744 C C . ILE D 2 214 ? 96.879 1.764 68.708 1.00 88.70 197 ILE D C 1
ATOM 13745 O O . ILE D 2 214 ? 97.495 2.773 69.056 1.00 90.65 197 ILE D O 1
ATOM 13750 N N . THR D 2 215 ? 97.463 0.566 68.521 1.00 83.60 198 THR D N 1
ATOM 13751 C CA . THR D 2 215 ? 98.894 0.311 68.711 1.00 85.00 198 THR D CA 1
ATOM 13752 C C . THR D 2 215 ? 99.725 1.035 67.655 1.00 88.92 198 THR D C 1
ATOM 13753 O O . THR D 2 215 ? 99.168 1.603 66.711 1.00 87.03 198 THR D O 1
ATOM 13757 N N . GLU D 2 216 ? 101.057 1.018 67.815 1.00 87.37 199 GLU D N 1
ATOM 13758 C CA . GLU D 2 216 ? 101.959 1.648 66.858 1.00 87.31 199 GLU D CA 1
ATOM 13759 C C . GLU D 2 216 ? 101.982 0.861 65.550 1.00 86.87 199 GLU D C 1
ATOM 13760 O O . GLU D 2 216 ? 102.034 1.470 64.478 1.00 85.86 199 GLU D O 1
ATOM 13766 N N . GLN D 2 217 ? 101.888 -0.488 65.638 1.00 80.39 200 GLN D N 1
ATOM 13767 C CA . GLN D 2 217 ? 101.852 -1.366 64.468 1.00 76.31 200 GLN D CA 1
ATOM 13768 C C . GLN D 2 217 ? 100.592 -1.080 63.660 1.00 75.86 200 GLN D C 1
ATOM 13769 O O . GLN D 2 217 ? 100.650 -1.039 62.431 1.00 73.90 200 GLN D O 1
ATOM 13775 N N . GLN D 2 218 ? 99.476 -0.824 64.357 1.00 71.13 201 GLN D N 1
ATOM 13776 C CA . GLN D 2 218 ? 98.194 -0.487 63.743 1.00 68.31 201 GLN D CA 1
ATOM 13777 C C . GLN D 2 218 ? 98.266 0.849 63.009 1.00 71.63 201 GLN D C 1
ATOM 13778 O O . GLN D 2 218 ? 97.670 0.980 61.943 1.00 68.83 201 GLN D O 1
ATOM 13784 N N . LYS D 2 219 ? 99.027 1.818 63.555 1.00 70.60 202 LYS D N 1
ATOM 13785 C CA . LYS D 2 219 ? 99.213 3.137 62.947 1.00 71.30 202 LYS D CA 1
ATOM 13786 C C . LYS D 2 219 ? 100.005 3.032 61.649 1.00 74.15 202 LYS D C 1
ATOM 13787 O O . LYS D 2 219 ? 99.697 3.736 60.687 1.00 73.09 202 LYS D O 1
ATOM 13793 N N . GLU D 2 220 ? 101.009 2.133 61.623 1.00 70.90 203 GLU D N 1
ATOM 13794 C CA . GLU D 2 220 ? 101.867 1.868 60.465 1.00 69.98 203 GLU D CA 1
ATOM 13795 C C . GLU D 2 220 ? 101.036 1.220 59.362 1.00 69.76 203 GLU D C 1
ATOM 13796 O O . GLU D 2 220 ? 101.011 1.724 58.236 1.00 68.27 203 GLU D O 1
ATOM 13802 N N . GLY D 2 221 ? 100.347 0.134 59.720 1.00 64.60 204 GLY D N 1
ATOM 13803 C CA . GLY D 2 221 ? 99.471 -0.611 58.828 1.00 61.61 204 GLY D CA 1
ATOM 13804 C C . GLY D 2 221 ? 98.394 0.265 58.225 1.00 64.72 204 GLY D C 1
ATOM 13805 O O . GLY D 2 221 ? 98.108 0.152 57.031 1.00 62.80 204 GLY D O 1
ATOM 13806 N N . LEU D 2 222 ? 97.816 1.174 59.039 1.00 62.53 205 LEU D N 1
ATOM 13807 C CA . LEU D 2 222 ? 96.776 2.091 58.578 1.00 61.69 205 LEU D CA 1
ATOM 13808 C C . LEU D 2 222 ? 97.284 3.069 57.527 1.00 67.07 205 LEU D C 1
ATOM 13809 O O . LEU D 2 222 ? 96.573 3.329 56.557 1.00 65.53 205 LEU D O 1
ATOM 13814 N N . GLU D 2 223 ? 98.512 3.584 57.701 1.00 66.41 206 GLU D N 1
ATOM 13815 C CA . GLU D 2 223 ? 99.122 4.512 56.748 1.00 67.77 206 GLU D CA 1
ATOM 13816 C C . GLU D 2 223 ? 99.298 3.886 55.375 1.00 69.20 206 GLU D C 1
ATOM 13817 O O . GLU D 2 223 ? 99.034 4.538 54.364 1.00 68.75 206 GLU D O 1
ATOM 13823 N N . ILE D 2 224 ? 99.700 2.607 55.350 1.00 63.95 207 ILE D N 1
ATOM 13824 C CA . ILE D 2 224 ? 99.884 1.816 54.136 1.00 61.92 207 ILE D CA 1
ATOM 13825 C C . ILE D 2 224 ? 98.525 1.581 53.473 1.00 63.56 207 ILE D C 1
ATOM 13826 O O . ILE D 2 224 ? 98.403 1.803 52.272 1.00 63.02 207 ILE D O 1
ATOM 13831 N N . VAL D 2 225 ? 97.500 1.200 54.263 1.00 58.71 208 VAL D N 1
ATOM 13832 C CA . VAL D 2 225 ? 96.130 0.989 53.789 1.00 56.58 208 VAL D CA 1
ATOM 13833 C C . VAL D 2 225 ? 95.613 2.280 53.143 1.00 62.92 208 VAL D C 1
ATOM 13834 O O . VAL D 2 225 ? 95.031 2.227 52.055 1.00 62.00 208 VAL D O 1
ATOM 13838 N N . LYS D 2 226 ? 95.862 3.434 53.798 1.00 61.97 209 LYS D N 1
ATOM 13839 C CA . LYS D 2 226 ? 95.476 4.754 53.297 1.00 63.08 209 LYS D CA 1
ATOM 13840 C C . LYS D 2 226 ? 96.147 5.016 51.942 1.00 67.33 209 LYS D C 1
ATOM 13841 O O . LYS D 2 226 ? 95.463 5.374 50.983 1.00 66.37 209 LYS D O 1
ATOM 13847 N N . MET D 2 227 ? 97.476 4.791 51.863 1.00 64.97 210 MET D N 1
ATOM 13848 C CA . MET D 2 227 ? 98.283 4.972 50.654 1.00 65.71 210 MET D CA 1
ATOM 13849 C C . MET D 2 227 ? 97.751 4.112 49.508 1.00 66.41 210 MET D C 1
ATOM 13850 O O . MET D 2 227 ? 97.571 4.626 48.403 1.00 66.46 210 MET D O 1
ATOM 13855 N N . VAL D 2 228 ? 97.489 2.819 49.781 1.00 60.22 211 VAL D N 1
ATOM 13856 C CA . VAL D 2 228 ? 96.958 1.858 48.815 1.00 57.87 211 VAL D CA 1
ATOM 13857 C C . VAL D 2 228 ? 95.644 2.388 48.241 1.00 61.22 211 VAL D C 1
ATOM 13858 O O . VAL D 2 228 ? 95.527 2.521 47.025 1.00 61.50 211 VAL D O 1
ATOM 13862 N N . MET D 2 229 ? 94.687 2.736 49.117 1.00 56.68 212 MET D N 1
ATOM 13863 C CA . MET D 2 229 ? 93.380 3.240 48.713 1.00 55.68 212 MET D CA 1
ATOM 13864 C C . MET D 2 229 ? 93.441 4.529 47.904 1.00 61.76 212 MET D C 1
ATOM 13865 O O . MET D 2 229 ? 92.667 4.683 46.958 1.00 61.08 212 MET D O 1
ATOM 13870 N N . ILE D 2 230 ? 94.364 5.438 48.260 1.00 60.62 213 ILE D N 1
ATOM 13871 C CA . ILE D 2 230 ? 94.546 6.707 47.554 1.00 63.13 213 ILE D CA 1
ATOM 13872 C C . ILE D 2 230 ? 95.145 6.455 46.169 1.00 68.46 213 ILE D C 1
ATOM 13873 O O . ILE D 2 230 ? 94.733 7.091 45.204 1.00 69.13 213 ILE D O 1
ATOM 13878 N N . SER D 2 231 ? 96.094 5.507 46.070 1.00 65.31 214 SER D N 1
ATOM 13879 C CA . SER D 2 231 ? 96.724 5.139 44.803 1.00 66.11 214 SER D CA 1
ATOM 13880 C C . SER D 2 231 ? 95.687 4.581 43.830 1.00 69.26 214 SER D C 1
ATOM 13881 O O . SER D 2 231 ? 95.685 4.960 42.661 1.00 70.46 214 SER D O 1
ATOM 13884 N N . LEU D 2 232 ? 94.773 3.735 44.333 1.00 63.48 215 LEU D N 1
ATOM 13885 C CA . LEU D 2 232 ? 93.729 3.090 43.542 1.00 61.59 215 LEU D CA 1
ATOM 13886 C C . LEU D 2 232 ? 92.545 3.991 43.195 1.00 66.76 215 LEU D C 1
ATOM 13887 O O . LEU D 2 232 ? 92.147 4.061 42.030 1.00 66.45 215 LEU D O 1
ATOM 13892 N N . GLU D 2 233 ? 91.948 4.625 44.214 1.00 64.14 216 GLU D N 1
ATOM 13893 C CA . GLU D 2 233 ? 90.727 5.411 44.059 1.00 64.58 216 GLU D CA 1
ATOM 13894 C C . GLU D 2 233 ? 90.921 6.924 44.076 1.00 71.52 216 GLU D C 1
ATOM 13895 O O . GLU D 2 233 ? 90.034 7.649 43.621 1.00 71.67 216 GLU D O 1
ATOM 13901 N N . GLY D 2 234 ? 92.036 7.390 44.619 1.00 70.48 217 GLY D N 1
ATOM 13902 C CA . GLY D 2 234 ? 92.313 8.815 44.746 1.00 73.75 217 GLY D CA 1
ATOM 13903 C C . GLY D 2 234 ? 91.810 9.343 46.071 1.00 78.30 217 GLY D C 1
ATOM 13904 O O . GLY D 2 234 ? 91.762 8.600 47.054 1.00 76.46 217 GLY D O 1
ATOM 13905 N N . GLU D 2 235 ? 91.400 10.618 46.098 1.00 77.33 218 GLU D N 1
ATOM 13906 C CA . GLU D 2 235 ? 90.866 11.283 47.290 1.00 77.93 218 GLU D CA 1
ATOM 13907 C C . GLU D 2 235 ? 89.726 10.477 47.926 1.00 77.23 218 GLU D C 1
ATOM 13908 O O . GLU D 2 235 ? 89.688 10.341 49.149 1.00 76.38 218 GLU D O 1
ATOM 13914 N N . ASP D 2 236 ? 88.843 9.899 47.081 1.00 70.56 219 ASP D N 1
ATOM 13915 C CA . ASP D 2 236 ? 87.688 9.085 47.476 1.00 66.64 219 ASP D CA 1
ATOM 13916 C C . ASP D 2 236 ? 88.065 7.752 48.129 1.00 67.08 219 ASP D C 1
ATOM 13917 O O . ASP D 2 236 ? 87.207 7.129 48.752 1.00 65.31 219 ASP D O 1
ATOM 13922 N N . GLY D 2 237 ? 89.317 7.319 47.963 1.00 62.59 220 GLY D N 1
ATOM 13923 C CA . GLY D 2 237 ? 89.826 6.067 48.514 1.00 60.04 220 GLY D CA 1
ATOM 13924 C C . GLY D 2 237 ? 89.581 5.895 49.996 1.00 62.65 220 GLY D C 1
ATOM 13925 O O . GLY D 2 237 ? 89.210 4.808 50.443 1.00 60.05 220 GLY D O 1
ATOM 13926 N N . LEU D 2 238 ? 89.742 6.989 50.752 1.00 61.22 221 LEU D N 1
ATOM 13927 C CA . LEU D 2 238 ? 89.561 7.056 52.202 1.00 61.60 221 LEU D CA 1
ATOM 13928 C C . LEU D 2 238 ? 88.150 6.682 52.648 1.00 63.25 221 LEU D C 1
ATOM 13929 O O . LEU D 2 238 ? 87.973 6.148 53.745 1.00 62.22 221 LEU D O 1
ATOM 13934 N N . ASP D 2 239 ? 87.155 6.916 51.771 1.00 58.83 222 ASP D N 1
ATOM 13935 C CA . ASP D 2 239 ? 85.748 6.581 52.006 1.00 56.58 222 ASP D CA 1
ATOM 13936 C C . ASP D 2 239 ? 85.501 5.071 51.957 1.00 55.84 222 ASP D C 1
ATOM 13937 O O . ASP D 2 239 ? 84.454 4.616 52.416 1.00 54.61 222 ASP D O 1
ATOM 13942 N N . GLU D 2 240 ? 86.453 4.302 51.401 1.00 49.93 223 GLU D N 1
ATOM 13943 C CA . GLU D 2 240 ? 86.330 2.851 51.275 1.00 46.86 223 GLU D CA 1
ATOM 13944 C C . GLU D 2 240 ? 86.956 2.079 52.448 1.00 49.09 223 GLU D C 1
ATOM 13945 O O . GLU D 2 240 ? 87.127 0.858 52.370 1.00 47.00 223 GLU D O 1
ATOM 13951 N N . ILE D 2 241 ? 87.240 2.785 53.551 1.00 46.39 224 ILE D N 1
ATOM 13952 C CA . ILE D 2 241 ? 87.786 2.199 54.773 1.00 45.86 224 ILE D CA 1
ATOM 13953 C C . ILE D 2 241 ? 86.662 2.280 55.814 1.00 48.66 224 ILE D C 1
ATOM 13954 O O . ILE D 2 241 ? 86.214 3.380 56.147 1.00 49.27 224 ILE D O 1
ATOM 13959 N N . TYR D 2 242 ? 86.177 1.109 56.280 1.00 43.65 225 TYR D N 1
ATOM 13960 C CA . TYR D 2 242 ? 85.055 1.017 57.219 1.00 43.20 225 TYR D CA 1
ATOM 13961 C C . TYR D 2 242 ? 85.381 0.283 58.520 1.00 48.44 225 TYR D C 1
ATOM 13962 O O . TYR D 2 242 ? 86.376 -0.439 58.607 1.00 48.28 225 TYR D O 1
ATOM 13971 N N . SER D 2 243 ? 84.507 0.462 59.523 1.00 46.05 226 SER D N 1
ATOM 13972 C CA . SER D 2 243 ? 84.566 -0.208 60.813 1.00 47.13 226 SER D CA 1
ATOM 13973 C C . SER D 2 243 ? 83.623 -1.398 60.709 1.00 49.30 226 SER D C 1
ATOM 13974 O O . SER D 2 243 ? 82.632 -1.310 59.978 1.00 46.65 226 SER D O 1
ATOM 13977 N N . PHE D 2 244 ? 83.900 -2.502 61.426 1.00 47.23 227 PHE D N 1
ATOM 13978 C CA . PHE D 2 244 ? 82.989 -3.649 61.398 1.00 46.36 227 PHE D CA 1
ATOM 13979 C C . PHE D 2 244 ? 81.630 -3.208 61.930 1.00 52.72 227 PHE D C 1
ATOM 13980 O O . PHE D 2 244 ? 80.603 -3.621 61.397 1.00 50.92 227 PHE D O 1
ATOM 13988 N N . SER D 2 245 ? 81.643 -2.328 62.955 1.00 52.52 228 SER D N 1
ATOM 13989 C CA . SER D 2 245 ? 80.478 -1.752 63.620 1.00 53.36 228 SER D CA 1
ATOM 13990 C C . SER D 2 245 ? 79.479 -1.161 62.625 1.00 55.17 228 SER D C 1
ATOM 13991 O O . SER D 2 245 ? 78.306 -1.527 62.669 1.00 53.41 228 SER D O 1
ATOM 13994 N N . GLU D 2 246 ? 79.946 -0.287 61.710 1.00 51.63 229 GLU D N 1
ATOM 13995 C CA . GLU D 2 246 ? 79.084 0.337 60.705 1.00 49.75 229 GLU D CA 1
ATOM 13996 C C . GLU D 2 246 ? 78.627 -0.643 59.632 1.00 50.43 229 GLU D C 1
ATOM 13997 O O . GLU D 2 246 ? 77.531 -0.490 59.095 1.00 49.31 229 GLU D O 1
ATOM 14003 N N . SER D 2 247 ? 79.462 -1.643 59.334 1.00 45.89 230 SER D N 1
ATOM 14004 C CA . SER D 2 247 ? 79.190 -2.676 58.337 1.00 43.83 230 SER D CA 1
ATOM 14005 C C . SER D 2 247 ? 78.045 -3.581 58.802 1.00 47.26 230 SER D C 1
ATOM 14006 O O . SER D 2 247 ? 77.188 -3.948 57.995 1.00 45.56 230 SER D O 1
ATOM 14009 N N . LEU D 2 248 ? 78.030 -3.917 60.108 1.00 45.06 231 LEU D N 1
ATOM 14010 C CA . LEU D 2 248 ? 77.019 -4.760 60.754 1.00 45.18 231 LEU D CA 1
ATOM 14011 C C . LEU D 2 248 ? 75.661 -4.069 60.749 1.00 49.57 231 LEU D C 1
ATOM 14012 O O . LEU D 2 248 ? 74.632 -4.724 60.570 1.00 48.39 231 LEU D O 1
ATOM 14017 N N . ARG D 2 249 ? 75.675 -2.739 60.940 1.00 47.44 232 ARG D N 1
ATOM 14018 C CA . ARG D 2 249 ? 74.516 -1.854 60.974 1.00 47.28 232 ARG D CA 1
ATOM 14019 C C . ARG D 2 249 ? 73.798 -1.836 59.626 1.00 48.70 232 ARG D C 1
ATOM 14020 O O . ARG D 2 249 ? 72.573 -1.909 59.587 1.00 47.81 232 ARG D O 1
ATOM 14028 N N . LYS D 2 250 ? 74.560 -1.746 58.535 1.00 44.25 233 LYS D N 1
ATOM 14029 C CA . LYS D 2 250 ? 74.033 -1.676 57.175 1.00 42.19 233 LYS D CA 1
ATOM 14030 C C . LYS D 2 250 ? 73.514 -3.013 56.651 1.00 45.17 233 LYS D C 1
ATOM 14031 O O . LYS D 2 250 ? 72.473 -3.046 55.992 1.00 43.83 233 LYS D O 1
ATOM 14037 N N . LEU D 2 251 ? 74.220 -4.108 56.959 1.00 42.34 234 LEU D N 1
ATOM 14038 C CA . LEU D 2 251 ? 73.938 -5.456 56.470 1.00 41.42 234 LEU D CA 1
ATOM 14039 C C . LEU D 2 251 ? 73.002 -6.313 57.338 1.00 46.33 234 LEU D C 1
ATOM 14040 O O . LEU D 2 251 ? 72.778 -7.476 56.994 1.00 45.86 234 LEU D O 1
ATOM 14045 N N . CYS D 2 252 ? 72.438 -5.757 58.428 1.00 44.20 235 CYS D N 1
ATOM 14046 C CA . CYS D 2 252 ? 71.536 -6.516 59.308 1.00 45.38 235 CYS D CA 1
ATOM 14047 C C . CYS D 2 252 ? 70.225 -6.969 58.606 1.00 46.09 235 CYS D C 1
ATOM 14048 O O . CYS D 2 252 ? 69.723 -8.059 58.901 1.00 45.97 235 CYS D O 1
ATOM 14051 N N . VAL D 2 253 ? 69.714 -6.160 57.657 1.00 39.92 236 VAL D N 1
ATOM 14052 C CA . VAL D 2 253 ? 68.497 -6.464 56.887 1.00 37.83 236 VAL D CA 1
ATOM 14053 C C . VAL D 2 253 ? 68.813 -7.147 55.552 1.00 38.39 236 VAL D C 1
ATOM 14054 O O . VAL D 2 253 ? 69.881 -6.912 54.991 1.00 37.23 236 VAL D O 1
ATOM 14058 N N . PHE D 2 254 ? 67.862 -7.948 55.029 1.00 33.69 237 PHE D N 1
ATOM 14059 C CA . PHE D 2 254 ? 67.969 -8.607 53.727 1.00 32.44 237 PHE D CA 1
ATOM 14060 C C . PHE D 2 254 ? 67.889 -7.565 52.626 1.00 35.35 237 PHE D C 1
ATOM 14061 O O . PHE D 2 254 ? 67.359 -6.472 52.849 1.00 34.21 237 PHE D O 1
ATOM 14069 N N . LYS D 2 255 ? 68.413 -7.905 51.437 1.00 31.90 238 LYS D N 1
ATOM 14070 C CA . LYS D 2 255 ? 68.427 -7.006 50.295 1.00 30.95 238 LYS D CA 1
ATOM 14071 C C . LYS D 2 255 ? 67.036 -6.517 49.903 1.00 34.69 238 LYS D C 1
ATOM 14072 O O . LYS D 2 255 ? 66.121 -7.324 49.692 1.00 33.85 238 LYS D O 1
ATOM 14078 N N . LYS D 2 256 ? 66.885 -5.173 49.871 1.00 30.93 239 LYS D N 1
ATOM 14079 C CA . LYS D 2 256 ? 65.691 -4.434 49.445 1.00 29.29 239 LYS D CA 1
ATOM 14080 C C . LYS D 2 256 ? 65.572 -4.733 47.949 1.00 30.72 239 LYS D C 1
ATOM 14081 O O . LYS D 2 256 ? 66.592 -4.716 47.254 1.00 30.76 239 LYS D O 1
ATOM 14087 N N . ILE D 2 257 ? 64.373 -5.072 47.467 1.00 25.73 240 ILE D N 1
ATOM 14088 C CA . ILE D 2 257 ? 64.203 -5.415 46.058 1.00 25.25 240 ILE D CA 1
ATOM 14089 C C . ILE D 2 257 ? 64.355 -4.171 45.169 1.00 29.27 240 ILE D C 1
ATOM 14090 O O . ILE D 2 257 ? 63.586 -3.212 45.273 1.00 28.92 240 ILE D O 1
ATOM 14095 N N . GLU D 2 258 ? 65.395 -4.198 44.326 1.00 27.06 241 GLU D N 1
ATOM 14096 C CA . GLU D 2 258 ? 65.725 -3.152 43.362 1.00 27.86 241 GLU D CA 1
ATOM 14097 C C . GLU D 2 258 ? 65.754 -3.787 41.977 1.00 32.88 241 GLU D C 1
ATOM 14098 O O . GLU D 2 258 ? 66.434 -4.802 41.768 1.00 33.49 241 GLU D O 1
ATOM 14104 N N . ARG D 2 259 ? 64.998 -3.198 41.041 1.00 29.00 242 ARG D N 1
ATOM 14105 C CA . ARG D 2 259 ? 64.923 -3.631 39.647 1.00 29.07 242 ARG D CA 1
ATOM 14106 C C . ARG D 2 259 ? 65.085 -2.395 38.775 1.00 34.72 242 ARG D C 1
ATOM 14107 O O . ARG D 2 259 ? 64.673 -1.308 39.188 1.00 34.30 242 ARG D O 1
ATOM 14115 N N . HIS D 2 260 ? 65.702 -2.530 37.595 1.00 33.19 243 HIS D N 1
ATOM 14116 C CA . HIS D 2 260 ? 65.839 -1.364 36.726 1.00 34.86 243 HIS D CA 1
ATOM 14117 C C . HIS D 2 260 ? 64.596 -1.262 35.845 1.00 38.50 243 HIS D C 1
ATOM 14118 O O . HIS D 2 260 ? 64.263 -2.228 35.162 1.00 38.06 243 HIS D O 1
ATOM 14125 N N . SER D 2 261 ? 63.911 -0.106 35.849 1.00 35.11 244 SER D N 1
ATOM 14126 C CA . SER D 2 261 ? 62.722 0.088 35.011 1.00 35.62 244 SER D CA 1
ATOM 14127 C C . SER D 2 261 ? 63.143 0.243 33.553 1.00 42.35 244 SER D C 1
ATOM 14128 O O . SER D 2 261 ? 64.111 0.960 33.275 1.00 43.81 244 SER D O 1
ATOM 14131 N N . ILE D 2 262 ? 62.446 -0.441 32.624 1.00 39.41 245 ILE D N 1
ATOM 14132 C CA . ILE D 2 262 ? 62.755 -0.346 31.190 1.00 41.57 245 ILE D CA 1
ATOM 14133 C C . ILE D 2 262 ? 62.377 1.056 30.710 1.00 47.84 245 ILE D C 1
ATOM 14134 O O . ILE D 2 262 ? 61.302 1.544 31.071 1.00 47.14 245 ILE D O 1
ATOM 14139 N N . HIS D 2 263 ? 63.243 1.692 29.898 1.00 46.83 246 HIS D N 1
ATOM 14140 C CA . HIS D 2 263 ? 62.954 2.996 29.319 1.00 48.77 246 HIS D CA 1
ATOM 14141 C C . HIS D 2 263 ? 61.910 2.792 28.229 1.00 53.15 246 HIS D C 1
ATOM 14142 O O . HIS D 2 263 ? 61.985 1.822 27.469 1.00 53.37 246 HIS D O 1
ATOM 14149 N N . TRP D 2 264 ? 60.894 3.643 28.226 1.00 49.63 247 TRP D N 1
ATOM 14150 C CA . TRP D 2 264 ? 59.794 3.532 27.294 1.00 50.75 247 TRP D CA 1
ATOM 14151 C C . TRP D 2 264 ? 59.821 4.696 26.319 1.00 59.26 247 TRP D C 1
ATOM 14152 O O . TRP D 2 264 ? 59.475 5.816 26.698 1.00 59.06 247 TRP D O 1
ATOM 14163 N N . PRO D 2 265 ? 60.269 4.451 25.066 1.00 59.82 248 PRO D N 1
ATOM 14164 C CA . PRO D 2 265 ? 60.330 5.539 24.081 1.00 63.47 248 PRO D CA 1
ATOM 14165 C C . PRO D 2 265 ? 58.973 5.799 23.451 1.00 69.40 248 PRO D C 1
ATOM 14166 O O . PRO D 2 265 ? 58.204 4.858 23.203 1.00 69.10 248 PRO D O 1
ATOM 14170 N N . CYS D 2 266 ? 58.677 7.085 23.206 1.00 67.99 249 CYS D N 1
ATOM 14171 C CA . CYS D 2 266 ? 57.428 7.553 22.609 1.00 69.96 249 CYS D CA 1
ATOM 14172 C C . CYS D 2 266 ? 57.463 9.048 22.336 1.00 76.40 249 CYS D C 1
ATOM 14173 O O . CYS D 2 266 ? 58.458 9.716 22.626 1.00 76.06 249 CYS D O 1
ATOM 14176 N N . ARG D 2 267 ? 56.369 9.565 21.765 1.00 75.08 250 ARG D N 1
ATOM 14177 C CA . ARG D 2 267 ? 56.234 10.973 21.444 1.00 77.91 250 ARG D CA 1
ATOM 14178 C C . ARG D 2 267 ? 54.985 11.529 22.102 1.00 80.16 250 ARG D C 1
ATOM 14179 O O . ARG D 2 267 ? 53.891 10.985 21.916 1.00 79.28 250 ARG D O 1
ATOM 14187 N N . LEU D 2 268 ? 55.160 12.577 22.920 1.00 76.09 251 LEU D N 1
ATOM 14188 C CA . LEU D 2 268 ? 54.072 13.288 23.584 1.00 75.05 251 LEU D CA 1
ATOM 14189 C C . LEU D 2 268 ? 53.520 14.209 22.500 1.00 84.18 251 LEU D C 1
ATOM 14190 O O . LEU D 2 268 ? 54.227 15.109 22.031 1.00 87.95 251 LEU D O 1
ATOM 14195 N N . THR D 2 269 ? 52.291 13.944 22.053 1.00 80.58 252 THR D N 1
ATOM 14196 C CA . THR D 2 269 ? 51.697 14.716 20.969 1.00 84.57 252 THR D CA 1
ATOM 14197 C C . THR D 2 269 ? 50.603 15.647 21.433 1.00 89.56 252 THR D C 1
ATOM 14198 O O . THR D 2 269 ? 49.729 15.258 22.210 1.00 86.12 252 THR D O 1
ATOM 14202 N N . ILE D 2 270 ? 50.667 16.892 20.941 1.00 91.25 253 ILE D N 1
ATOM 14203 C CA . ILE D 2 270 ? 49.695 17.954 21.174 1.00 93.01 253 ILE D CA 1
ATOM 14204 C C . ILE D 2 270 ? 49.178 18.264 19.766 1.00 102.20 253 ILE D C 1
ATOM 14205 O O . ILE D 2 270 ? 49.834 18.974 18.994 1.00 106.04 253 ILE D O 1
ATOM 14210 N N . GLY D 2 271 ? 48.056 17.633 19.424 1.00 98.20 254 GLY D N 1
ATOM 14211 C CA . GLY D 2 271 ? 47.469 17.710 18.093 1.00 102.38 254 GLY D CA 1
ATOM 14212 C C . GLY D 2 271 ? 48.170 16.723 17.179 1.00 107.29 254 GLY D C 1
ATOM 14213 O O . GLY D 2 271 ? 48.502 15.616 17.613 1.00 103.11 254 GLY D O 1
ATOM 14214 N N . SER D 2 272 ? 48.422 17.119 15.920 1.00 108.75 255 SER D N 1
ATOM 14215 C CA . SER D 2 272 ? 49.116 16.268 14.947 1.00 109.39 255 SER D CA 1
ATOM 14216 C C . SER D 2 272 ? 50.350 16.957 14.374 1.00 118.00 255 SER D C 1
ATOM 14217 O O . SER D 2 272 ? 51.089 16.348 13.598 1.00 119.79 255 SER D O 1
ATOM 14220 N N . ASN D 2 273 ? 50.576 18.225 14.752 1.00 116.65 256 ASN D N 1
ATOM 14221 C CA . ASN D 2 273 ? 51.714 18.992 14.258 1.00 120.27 256 ASN D CA 1
ATOM 14222 C C . ASN D 2 273 ? 52.804 19.199 15.309 1.00 121.82 256 ASN D C 1
ATOM 14223 O O . ASN D 2 273 ? 53.958 19.406 14.934 1.00 124.58 256 ASN D O 1
ATOM 14228 N N . LEU D 2 274 ? 52.459 19.104 16.613 1.00 111.88 257 LEU D N 1
ATOM 14229 C CA . LEU D 2 274 ? 53.428 19.251 17.699 1.00 109.21 257 LEU D CA 1
ATOM 14230 C C . LEU D 2 274 ? 53.733 17.912 18.361 1.00 107.00 257 LEU D C 1
ATOM 14231 O O . LEU D 2 274 ? 52.840 17.268 18.921 1.00 102.68 257 LEU D O 1
ATOM 14236 N N . SER D 2 275 ? 55.004 17.506 18.291 1.00 102.82 258 SER D N 1
ATOM 14237 C CA . SER D 2 275 ? 55.485 16.252 18.855 1.00 97.66 258 SER D CA 1
ATOM 14238 C C . SER D 2 275 ? 56.692 16.500 19.745 1.00 99.01 258 SER D C 1
ATOM 14239 O O . SER D 2 275 ? 57.551 17.324 19.410 1.00 102.45 258 SER D O 1
ATOM 14242 N N . ILE D 2 276 ? 56.749 15.795 20.890 1.00 89.14 259 ILE D N 1
ATOM 14243 C CA . ILE D 2 276 ? 57.859 15.897 21.840 1.00 86.70 259 ILE D CA 1
ATOM 14244 C C . ILE D 2 276 ? 58.384 14.501 22.148 1.00 85.93 259 ILE D C 1
ATOM 14245 O O . ILE D 2 276 ? 57.666 13.694 22.734 1.00 81.88 259 ILE D O 1
ATOM 14250 N N . ARG D 2 277 ? 59.636 14.220 21.760 1.00 82.74 260 ARG D N 1
ATOM 14251 C CA . ARG D 2 277 ? 60.267 12.927 22.013 1.00 78.78 260 ARG D CA 1
ATOM 14252 C C . ARG D 2 277 ? 60.468 12.750 23.522 1.00 76.59 260 ARG D C 1
ATOM 14253 O O . ARG D 2 277 ? 61.060 13.611 24.179 1.00 77.23 260 ARG D O 1
ATOM 14261 N N . ILE D 2 278 ? 59.901 11.675 24.078 1.00 67.09 261 ILE D N 1
ATOM 14262 C CA . ILE D 2 278 ? 59.952 11.399 25.516 1.00 62.25 261 ILE D CA 1
ATOM 14263 C C . ILE D 2 278 ? 60.431 9.980 25.830 1.00 61.71 261 ILE D C 1
ATOM 14264 O O . ILE D 2 278 ? 60.343 9.096 24.977 1.00 62.23 261 ILE D O 1
ATOM 14269 N N . ALA D 2 279 ? 60.911 9.767 27.065 1.00 53.31 262 ALA D N 1
ATOM 14270 C CA . ALA D 2 279 ? 61.332 8.469 27.579 1.00 49.11 262 ALA D CA 1
ATOM 14271 C C . ALA D 2 279 ? 60.721 8.332 28.954 1.00 48.12 262 ALA D C 1
ATOM 14272 O O . ALA D 2 279 ? 60.982 9.155 29.839 1.00 47.34 262 ALA D O 1
ATOM 14274 N N . ALA D 2 280 ? 59.840 7.336 29.110 1.00 41.59 263 ALA D N 1
ATOM 14275 C CA . ALA D 2 280 ? 59.120 7.111 30.355 1.00 38.30 263 ALA D CA 1
ATOM 14276 C C . ALA D 2 280 ? 59.658 5.914 31.128 1.00 40.32 263 ALA D C 1
ATOM 14277 O O . ALA D 2 280 ? 60.186 4.989 30.517 1.00 40.60 263 ALA D O 1
ATOM 14279 N N . TYR D 2 281 ? 59.594 5.961 32.474 1.00 34.34 264 TYR D N 1
ATOM 14280 C CA . TYR D 2 281 ? 60.090 4.881 33.343 1.00 31.27 264 TYR D CA 1
ATOM 14281 C C . TYR D 2 281 ? 59.143 4.687 34.522 1.00 32.15 264 TYR D C 1
ATOM 14282 O O . TYR D 2 281 ? 58.613 5.674 35.038 1.00 32.49 264 TYR D O 1
ATOM 14291 N N . LYS D 2 282 ? 58.983 3.435 34.996 1.00 25.99 265 LYS D N 1
ATOM 14292 C CA . LYS D 2 282 ? 58.143 3.129 36.164 1.00 24.63 265 LYS D CA 1
ATOM 14293 C C . LYS D 2 282 ? 58.803 3.620 37.460 1.00 29.07 265 LYS D C 1
ATOM 14294 O O . LYS D 2 282 ? 59.918 3.204 37.780 1.00 28.28 265 LYS D O 1
ATOM 14300 N N . SER D 2 283 ? 58.121 4.508 38.196 1.00 28.37 266 SER D N 1
ATOM 14301 C CA . SER D 2 283 ? 58.663 5.020 39.450 1.00 29.14 266 SER D CA 1
ATOM 14302 C C . SER D 2 283 ? 58.133 4.253 40.651 1.00 32.49 266 SER D C 1
ATOM 14303 O O . SER D 2 283 ? 58.897 3.997 41.579 1.00 32.14 266 SER D O 1
ATOM 14306 N N . ILE D 2 284 ? 56.833 3.894 40.643 1.00 29.68 267 ILE D N 1
ATOM 14307 C CA . ILE D 2 284 ? 56.190 3.134 41.729 1.00 28.80 267 ILE D CA 1
ATOM 14308 C C . ILE D 2 284 ? 55.532 1.863 41.182 1.00 35.15 267 ILE D C 1
ATOM 14309 O O . ILE D 2 284 ? 54.908 1.897 40.124 1.00 34.78 267 ILE D O 1
ATOM 14314 N N . LEU D 2 285 ? 55.675 0.753 41.922 1.00 33.88 268 LEU D N 1
ATOM 14315 C CA . LEU D 2 285 ? 55.132 -0.573 41.609 1.00 34.44 268 LEU D CA 1
ATOM 14316 C C . LEU D 2 285 ? 54.838 -1.338 42.868 1.00 38.81 268 LEU D C 1
ATOM 14317 O O . LEU D 2 285 ? 55.507 -1.129 43.876 1.00 38.80 268 LEU D O 1
ATOM 14322 N N . GLN D 2 286 ? 53.944 -2.328 42.785 1.00 35.15 269 GLN D N 1
ATOM 14323 C CA . GLN D 2 286 ? 53.766 -3.210 43.922 1.00 34.81 269 GLN D CA 1
ATOM 14324 C C . GLN D 2 286 ? 54.753 -4.355 43.629 1.00 39.06 269 GLN D C 1
ATOM 14325 O O . GLN D 2 286 ? 54.456 -5.251 42.832 1.00 38.94 269 GLN D O 1
ATOM 14331 N N . GLU D 2 287 ? 55.985 -4.216 44.165 1.00 35.30 270 GLU D N 1
ATOM 14332 C CA . GLU D 2 287 ? 57.104 -5.132 43.947 1.00 35.14 270 GLU D CA 1
ATOM 14333 C C . GLU D 2 287 ? 56.897 -6.475 44.612 1.00 38.72 270 GLU D C 1
ATOM 14334 O O . GLU D 2 287 ? 56.411 -6.529 45.738 1.00 38.63 270 GLU D O 1
ATOM 14340 N N . ARG D 2 288 ? 57.303 -7.554 43.924 1.00 35.23 271 ARG D N 1
ATOM 14341 C CA . ARG D 2 288 ? 57.179 -8.918 44.424 1.00 35.65 271 ARG D CA 1
ATOM 14342 C C . ARG D 2 288 ? 58.433 -9.736 44.131 1.00 39.47 271 ARG D C 1
ATOM 14343 O O . ARG D 2 288 ? 59.194 -9.402 43.222 1.00 39.03 271 ARG D O 1
ATOM 14351 N N . VAL D 2 289 ? 58.637 -10.813 44.906 1.00 36.25 272 VAL D N 1
ATOM 14352 C CA . VAL D 2 289 ? 59.711 -11.781 44.710 1.00 36.91 272 VAL D CA 1
ATOM 14353 C C . VAL D 2 289 ? 59.215 -12.718 43.594 1.00 42.20 272 VAL D C 1
ATOM 14354 O O . VAL D 2 289 ? 58.071 -13.183 43.651 1.00 42.25 272 VAL D O 1
ATOM 14358 N N . LYS D 2 290 ? 60.066 -12.971 42.581 1.00 38.99 273 LYS D N 1
ATOM 14359 C CA . LYS D 2 290 ? 59.750 -13.838 41.443 1.00 39.77 273 LYS D CA 1
ATOM 14360 C C . LYS D 2 290 ? 59.625 -15.315 41.831 1.00 45.16 273 LYS D C 1
ATOM 14361 O O . LYS D 2 290 ? 58.728 -15.991 41.326 1.00 45.67 273 LYS D O 1
ATOM 14367 N N . LYS D 2 291 ? 60.521 -15.811 42.713 1.00 42.29 274 LYS D N 1
ATOM 14368 C CA . LYS D 2 291 ? 60.513 -17.196 43.186 1.00 44.29 274 LYS D CA 1
ATOM 14369 C C . LYS D 2 291 ? 59.372 -17.404 44.184 1.00 49.37 274 LYS D C 1
ATOM 14370 O O . LYS D 2 291 ? 59.241 -16.639 45.139 1.00 47.82 274 LYS D O 1
ATOM 14376 N N . THR D 2 292 ? 58.529 -18.422 43.947 1.00 48.51 275 THR D N 1
ATOM 14377 C CA . THR D 2 292 ? 57.378 -18.736 44.805 1.00 49.06 275 THR D CA 1
ATOM 14378 C C . THR D 2 292 ? 57.410 -20.181 45.266 1.00 54.55 275 THR D C 1
ATOM 14379 O O . THR D 2 292 ? 58.378 -20.888 45.006 1.00 55.83 275 THR D O 1
ATOM 14383 N N . TRP D 2 293 ? 56.328 -20.624 45.917 1.00 51.41 276 TRP D N 1
ATOM 14384 C CA . TRP D 2 293 ? 56.182 -21.983 46.425 1.00 54.16 276 TRP D CA 1
ATOM 14385 C C . TRP D 2 293 ? 55.832 -22.996 45.342 1.00 59.10 276 TRP D C 1
ATOM 14386 O O . TRP D 2 293 ? 54.845 -22.829 44.625 1.00 58.70 276 TRP D O 1
ATOM 14397 N N . THR D 2 294 ? 56.649 -24.047 45.229 1.00 56.99 277 THR D N 1
ATOM 14398 C CA . THR D 2 294 ? 56.430 -25.144 44.296 1.00 59.20 277 THR D CA 1
ATOM 14399 C C . THR D 2 294 ? 55.737 -26.251 45.076 1.00 66.21 277 THR D C 1
ATOM 14400 O O . THR D 2 294 ? 56.229 -26.665 46.128 1.00 67.26 277 THR D O 1
ATOM 14404 N N . VAL D 2 295 ? 54.583 -26.708 44.578 1.00 64.09 278 VAL D N 1
ATOM 14405 C CA . VAL D 2 295 ? 53.818 -27.778 45.215 1.00 67.30 278 VAL D CA 1
ATOM 14406 C C . VAL D 2 295 ? 54.504 -29.089 44.848 1.00 75.99 278 VAL D C 1
ATOM 14407 O O . VAL D 2 295 ? 54.691 -29.368 43.662 1.00 76.32 278 VAL D O 1
ATOM 14411 N N . VAL D 2 296 ? 54.940 -29.853 45.861 1.00 76.06 279 VAL D N 1
ATOM 14412 C CA . VAL D 2 296 ? 55.649 -31.128 45.669 1.00 80.48 279 VAL D CA 1
ATOM 14413 C C . VAL D 2 296 ? 55.037 -32.255 46.498 1.00 89.65 279 VAL D C 1
ATOM 14414 O O . VAL D 2 296 ? 54.410 -31.986 47.526 1.00 89.33 279 VAL D O 1
ATOM 14418 N N . ASP D 2 297 ? 55.257 -33.517 46.078 1.00 90.54 280 ASP D N 1
ATOM 14419 C CA . ASP D 2 297 ? 54.758 -34.690 46.792 1.00 95.23 280 ASP D CA 1
ATOM 14420 C C . ASP D 2 297 ? 55.400 -34.767 48.171 1.00 98.54 280 ASP D C 1
ATOM 14421 O O . ASP D 2 297 ? 56.611 -34.614 48.287 1.00 97.31 280 ASP D O 1
ATOM 14426 N N . ALA D 2 298 ? 54.585 -34.980 49.214 1.00 95.94 281 ALA D N 1
ATOM 14427 C CA . ALA D 2 298 ? 55.039 -35.065 50.607 1.00 96.35 281 ALA D CA 1
ATOM 14428 C C . ALA D 2 298 ? 56.060 -36.186 50.868 1.00 103.40 281 ALA D C 1
ATOM 14429 O O . ALA D 2 298 ? 56.749 -36.154 51.890 1.00 103.37 281 ALA D O 1
ATOM 14431 N N . LYS D 2 299 ? 56.172 -37.151 49.943 1.00 102.67 282 LYS D N 1
ATOM 14432 C CA . LYS D 2 299 ? 57.088 -38.276 50.083 1.00 106.75 282 LYS D CA 1
ATOM 14433 C C . LYS D 2 299 ? 58.352 -38.117 49.247 1.00 108.89 282 LYS D C 1
ATOM 14434 O O . LYS D 2 299 ? 59.445 -38.097 49.811 1.00 108.61 282 LYS D O 1
ATOM 14440 N N . THR D 2 300 ? 58.212 -37.992 47.916 1.00 104.10 283 THR D N 1
ATOM 14441 C CA . THR D 2 300 ? 59.352 -37.854 47.001 1.00 102.84 283 THR D CA 1
ATOM 14442 C C . THR D 2 300 ? 59.966 -36.467 47.071 1.00 100.86 283 THR D C 1
ATOM 14443 O O . THR D 2 300 ? 61.141 -36.301 46.736 1.00 99.06 283 THR D O 1
ATOM 14447 N N . LEU D 2 301 ? 59.152 -35.468 47.472 1.00 94.29 284 LEU D N 1
ATOM 14448 C CA . LEU D 2 301 ? 59.512 -34.050 47.546 1.00 88.69 284 LEU D CA 1
ATOM 14449 C C . LEU D 2 301 ? 59.868 -33.518 46.152 1.00 91.54 284 LEU D C 1
ATOM 14450 O O . LEU D 2 301 ? 60.624 -32.556 46.014 1.00 87.56 284 LEU D O 1
ATOM 14455 N N . LYS D 2 302 ? 59.291 -34.156 45.117 1.00 91.67 285 LYS D N 1
ATOM 14456 C CA . LYS D 2 302 ? 59.510 -33.826 43.714 1.00 90.94 285 LYS D CA 1
ATOM 14457 C C . LYS D 2 302 ? 58.267 -33.219 43.084 1.00 95.67 285 LYS D C 1
ATOM 14458 O O . LYS D 2 302 ? 57.145 -33.526 43.495 1.00 96.57 285 LYS D O 1
ATOM 14464 N N . LYS D 2 303 ? 58.475 -32.338 42.092 1.00 91.59 286 LYS D N 1
ATOM 14465 C CA . LYS D 2 303 ? 57.419 -31.624 41.366 1.00 90.38 286 LYS D CA 1
ATOM 14466 C C . LYS D 2 303 ? 56.741 -32.516 40.323 1.00 99.78 286 LYS D C 1
ATOM 14467 O O . LYS D 2 303 ? 55.521 -32.456 40.165 1.00 99.23 286 LYS D O 1
ATOM 14473 N N . GLU D 2 304 ? 57.541 -33.331 39.616 1.00 101.34 287 GLU D N 1
ATOM 14474 C CA . GLU D 2 304 ? 57.127 -34.242 38.543 1.00 106.33 287 GLU D CA 1
ATOM 14475 C C . GLU D 2 304 ? 56.037 -35.237 38.963 1.00 116.45 287 GLU D C 1
ATOM 14476 O O . GLU D 2 304 ? 55.220 -35.633 38.129 1.00 118.53 287 GLU D O 1
ATOM 14482 N N . ASP D 2 305 ? 56.011 -35.613 40.257 1.00 115.50 288 ASP D N 1
ATOM 14483 C CA . ASP D 2 305 ? 55.029 -36.538 40.829 1.00 120.08 288 ASP D CA 1
ATOM 14484 C C . ASP D 2 305 ? 53.619 -35.948 40.915 1.00 123.98 288 ASP D C 1
ATOM 14485 O O . ASP D 2 305 ? 52.664 -36.693 41.140 1.00 126.86 288 ASP D O 1
ATOM 14490 N N . ILE D 2 306 ? 53.487 -34.622 40.729 1.00 116.99 289 ILE D N 1
ATOM 14491 C CA . ILE D 2 306 ? 52.208 -33.915 40.805 1.00 115.13 289 ILE D CA 1
ATOM 14492 C C . ILE D 2 306 ? 51.734 -33.488 39.417 1.00 120.37 289 ILE D C 1
ATOM 14493 O O . ILE D 2 306 ? 52.519 -32.955 38.629 1.00 118.30 289 ILE D O 1
ATOM 14498 N N . GLN D 2 307 ? 50.445 -33.732 39.130 1.00 120.08 290 GLN D N 1
ATOM 14499 C CA . GLN D 2 307 ? 49.806 -33.379 37.867 1.00 120.49 290 GLN D CA 1
ATOM 14500 C C . GLN D 2 307 ? 48.357 -32.954 38.094 1.00 125.68 290 GLN D C 1
ATOM 14501 O O . GLN D 2 307 ? 47.619 -33.618 38.830 1.00 127.75 290 GLN D O 1
ATOM 14507 N N . LYS D 2 308 ? 47.958 -31.845 37.448 1.00 120.63 291 LYS D N 1
ATOM 14508 C CA . LYS D 2 308 ? 46.610 -31.297 37.543 1.00 119.96 291 LYS D CA 1
ATOM 14509 C C . LYS D 2 308 ? 45.821 -31.536 36.259 1.00 128.05 291 LYS D C 1
ATOM 14510 O O . LYS D 2 308 ? 46.283 -31.187 35.171 1.00 127.16 291 LYS D O 1
ATOM 14516 N N . GLU D 2 309 ? 44.633 -32.137 36.394 1.00 128.76 292 GLU D N 1
ATOM 14517 C CA . GLU D 2 309 ? 43.737 -32.399 35.277 1.00 131.78 292 GLU D CA 1
ATOM 14518 C C . GLU D 2 309 ? 42.379 -31.793 35.569 1.00 135.32 292 GLU D C 1
ATOM 14519 O O . GLU D 2 309 ? 41.701 -32.199 36.517 1.00 136.45 292 GLU D O 1
ATOM 14525 N N . THR D 2 310 ? 41.998 -30.799 34.762 1.00 130.18 293 THR D N 1
ATOM 14526 C CA . THR D 2 310 ? 40.722 -30.100 34.881 1.00 128.93 293 THR D CA 1
ATOM 14527 C C . THR D 2 310 ? 39.666 -30.832 34.038 1.00 137.90 293 THR D C 1
ATOM 14528 O O . THR D 2 310 ? 39.775 -30.885 32.811 1.00 138.66 293 THR D O 1
ATOM 14532 N N . VAL D 2 311 ? 38.676 -31.437 34.715 1.00 138.05 294 VAL D N 1
ATOM 14533 C CA . VAL D 2 311 ? 37.597 -32.226 34.102 1.00 142.71 294 VAL D CA 1
ATOM 14534 C C . VAL D 2 311 ? 36.326 -31.374 33.930 1.00 145.91 294 VAL D C 1
ATOM 14535 O O . VAL D 2 311 ? 36.119 -30.419 34.681 1.00 141.23 294 VAL D O 1
ATOM 14539 N N . TYR D 2 312 ? 35.491 -31.715 32.927 1.00 146.59 295 TYR D N 1
ATOM 14540 C CA . TYR D 2 312 ? 34.255 -30.993 32.634 1.00 145.20 295 TYR D CA 1
ATOM 14541 C C . TYR D 2 312 ? 33.038 -31.903 32.696 1.00 154.30 295 TYR D C 1
ATOM 14542 O O . TYR D 2 312 ? 33.042 -32.983 32.104 1.00 158.84 295 TYR D O 1
ATOM 14551 N N . CYS D 2 313 ? 31.991 -31.442 33.402 1.00 149.50 296 CYS D N 1
ATOM 14552 C CA . CYS D 2 313 ? 30.734 -32.164 33.580 1.00 153.50 296 CYS D CA 1
ATOM 14553 C C . CYS D 2 313 ? 29.530 -31.224 33.484 1.00 156.28 296 CYS D C 1
ATOM 14554 O O . CYS D 2 313 ? 29.639 -30.039 33.824 1.00 151.23 296 CYS D O 1
ATOM 14557 N N . LEU D 2 314 ? 28.382 -31.752 33.037 1.00 157.98 297 LEU D N 1
ATOM 14558 C CA . LEU D 2 314 ? 27.158 -30.972 32.858 1.00 156.77 297 LEU D CA 1
ATOM 14559 C C . LEU D 2 314 ? 26.455 -30.615 34.162 1.00 160.17 297 LEU D C 1
ATOM 14560 O O . LEU D 2 314 ? 26.430 -31.420 35.094 1.00 161.52 297 LEU D O 1
ATOM 14565 N N . ASN D 2 315 ? 25.852 -29.407 34.200 1.00 154.85 298 ASN D N 1
ATOM 14566 C CA . ASN D 2 315 ? 25.093 -28.861 35.337 1.00 153.58 298 ASN D CA 1
ATOM 14567 C C . ASN D 2 315 ? 23.942 -29.798 35.735 1.00 163.76 298 ASN D C 1
ATOM 14568 O O . ASN D 2 315 ? 23.629 -29.923 36.922 1.00 163.45 298 ASN D O 1
ATOM 14573 N N . ASP D 2 316 ? 23.347 -30.476 34.738 1.00 165.57 299 ASP D N 1
ATOM 14574 C CA . ASP D 2 316 ? 22.265 -31.445 34.905 1.00 171.30 299 ASP D CA 1
ATOM 14575 C C . ASP D 2 316 ? 22.752 -32.672 35.683 1.00 177.21 299 ASP D C 1
ATOM 14576 O O . ASP D 2 316 ? 23.952 -32.953 35.720 1.00 176.29 299 ASP D O 1
ATOM 14581 N N . ASP D 2 317 ? 21.799 -33.395 36.295 1.00 175.92 300 ASP D N 1
ATOM 14582 C CA . ASP D 2 317 ? 21.993 -34.593 37.124 1.00 176.70 300 ASP D CA 1
ATOM 14583 C C . ASP D 2 317 ? 22.842 -35.693 36.487 1.00 180.86 300 ASP D C 1
ATOM 14584 O O . ASP D 2 317 ? 23.024 -35.720 35.268 1.00 180.83 300 ASP D O 1
ATOM 14589 N N . ASP D 2 318 ? 23.369 -36.608 37.347 1.00 179.22 301 ASP D N 1
ATOM 14590 C CA . ASP D 2 318 ? 24.198 -37.785 37.049 1.00 179.73 301 ASP D CA 1
ATOM 14591 C C . ASP D 2 318 ? 25.659 -37.453 36.657 1.00 182.03 301 ASP D C 1
ATOM 14592 O O . ASP D 2 318 ? 26.422 -38.382 36.379 1.00 182.06 301 ASP D O 1
ATOM 14597 N N . GLU D 2 319 ? 26.055 -36.150 36.693 1.00 178.95 302 GLU D N 1
ATOM 14598 C CA . GLU D 2 319 ? 27.406 -35.640 36.396 1.00 178.17 302 GLU D CA 1
ATOM 14599 C C . GLU D 2 319 ? 27.947 -36.186 35.059 1.00 181.08 302 GLU D C 1
ATOM 14600 O O . GLU D 2 319 ? 28.828 -37.047 35.059 1.00 180.84 302 GLU D O 1
ATOM 14606 N N . THR D 2 320 ? 27.382 -35.723 33.925 1.00 178.81 303 THR D N 1
ATOM 14607 C CA . THR D 2 320 ? 27.785 -36.190 32.594 1.00 178.77 303 THR D CA 1
ATOM 14608 C C . THR D 2 320 ? 29.056 -35.482 32.134 1.00 180.22 303 THR D C 1
ATOM 14609 O O . THR D 2 320 ? 29.028 -34.282 31.856 1.00 179.17 303 THR D O 1
ATOM 14613 N N . GLU D 2 321 ? 30.165 -36.243 32.047 1.00 177.61 304 GLU D N 1
ATOM 14614 C CA . GLU D 2 321 ? 31.478 -35.758 31.623 1.00 176.52 304 GLU D CA 1
ATOM 14615 C C . GLU D 2 321 ? 31.447 -35.319 30.159 1.00 178.39 304 GLU D C 1
ATOM 14616 O O . GLU D 2 321 ? 30.616 -35.800 29.382 1.00 178.72 304 GLU D O 1
ATOM 14622 N N . VAL D 2 322 ? 32.324 -34.374 29.796 1.00 174.27 305 VAL D N 1
ATOM 14623 C CA . VAL D 2 322 ? 32.449 -33.869 28.428 1.00 173.72 305 VAL D CA 1
ATOM 14624 C C . VAL D 2 322 ? 33.920 -33.914 28.033 1.00 174.60 305 VAL D C 1
ATOM 14625 O O . VAL D 2 322 ? 34.787 -33.591 28.846 1.00 174.16 305 VAL D O 1
ATOM 14629 N N . LEU D 2 323 ? 34.192 -34.316 26.784 1.00 171.41 306 LEU D N 1
ATOM 14630 C CA . LEU D 2 323 ? 35.542 -34.377 26.244 1.00 170.41 306 LEU D CA 1
ATOM 14631 C C . LEU D 2 323 ? 35.888 -33.031 25.625 1.00 170.77 306 LEU D C 1
ATOM 14632 O O . LEU D 2 323 ? 35.016 -32.381 25.043 1.00 170.59 306 LEU D O 1
ATOM 14637 N N . LYS D 2 324 ? 37.171 -32.626 25.737 1.00 168.14 307 LYS D N 1
ATOM 14638 C CA . LYS D 2 324 ? 37.714 -31.367 25.210 1.00 165.65 307 LYS D CA 1
ATOM 14639 C C . LYS D 2 324 ? 37.376 -31.136 23.729 1.00 168.81 307 LYS D C 1
ATOM 14640 O O . LYS D 2 324 ? 37.319 -29.989 23.287 1.00 166.08 307 LYS D O 1
ATOM 14646 N N . GLU D 2 325 ? 37.106 -32.222 22.984 1.00 164.14 308 GLU D N 1
ATOM 14647 C CA . GLU D 2 325 ? 36.733 -32.189 21.569 1.00 163.79 308 GLU D CA 1
ATOM 14648 C C . GLU D 2 325 ? 35.238 -31.852 21.364 1.00 165.57 308 GLU D C 1
ATOM 14649 O O . GLU D 2 325 ? 34.741 -31.946 20.241 1.00 165.61 308 GLU D O 1
ATOM 14655 N N . ASP D 2 326 ? 34.536 -31.437 22.440 1.00 162.42 309 ASP D N 1
ATOM 14656 C CA . ASP D 2 326 ? 33.117 -31.081 22.413 1.00 162.44 309 ASP D CA 1
ATOM 14657 C C . ASP D 2 326 ? 32.803 -29.743 23.092 1.00 160.32 309 ASP D C 1
ATOM 14658 O O . ASP D 2 326 ? 31.629 -29.397 23.243 1.00 159.06 309 ASP D O 1
ATOM 14663 N N . ILE D 2 327 ? 33.841 -28.982 23.475 1.00 150.68 310 ILE D N 1
ATOM 14664 C CA . ILE D 2 327 ? 33.669 -27.693 24.139 1.00 143.47 310 ILE D CA 1
ATOM 14665 C C . ILE D 2 327 ? 34.105 -26.527 23.248 1.00 142.44 310 ILE D C 1
ATOM 14666 O O . ILE D 2 327 ? 35.193 -26.551 22.674 1.00 142.90 310 ILE D O 1
ATOM 14671 N N . ILE D 2 328 ? 33.241 -25.502 23.158 1.00 134.27 311 ILE D N 1
ATOM 14672 C CA . ILE D 2 328 ? 33.474 -24.269 22.402 1.00 130.76 311 ILE D CA 1
ATOM 14673 C C . ILE D 2 328 ? 33.496 -23.063 23.349 1.00 126.17 311 ILE D C 1
ATOM 14674 O O . ILE D 2 328 ? 33.017 -23.159 24.485 1.00 123.71 311 ILE D O 1
ATOM 14679 N N . GLN D 2 329 ? 34.038 -21.929 22.878 1.00 118.04 312 GLN D N 1
ATOM 14680 C CA . GLN D 2 329 ? 34.088 -20.698 23.661 1.00 111.67 312 GLN D CA 1
ATOM 14681 C C . GLN D 2 329 ? 32.793 -19.897 23.485 1.00 111.51 312 GLN D C 1
ATOM 14682 O O . GLN D 2 329 ? 32.204 -19.873 22.399 1.00 113.70 312 GLN D O 1
ATOM 14688 N N . GLY D 2 330 ? 32.377 -19.250 24.565 1.00 102.06 313 GLY D N 1
ATOM 14689 C CA . GLY D 2 330 ? 31.194 -18.404 24.599 1.00 99.32 313 GLY D CA 1
ATOM 14690 C C . GLY D 2 330 ? 31.298 -17.297 25.624 1.00 95.54 313 GLY D C 1
ATOM 14691 O O . GLY D 2 330 ? 32.234 -17.271 26.428 1.00 93.11 313 GLY D O 1
ATOM 14692 N N . PHE D 2 331 ? 30.344 -16.367 25.587 1.00 88.26 314 PHE D N 1
ATOM 14693 C CA . PHE D 2 331 ? 30.286 -15.248 26.522 1.00 83.15 314 PHE D CA 1
ATOM 14694 C C . PHE D 2 331 ? 28.863 -14.996 26.935 1.00 84.23 314 PHE D C 1
ATOM 14695 O O . PHE D 2 331 ? 27.938 -15.313 26.187 1.00 86.71 314 PHE D O 1
ATOM 14703 N N . ARG D 2 332 ? 28.677 -14.414 28.114 1.00 75.46 315 ARG D N 1
ATOM 14704 C CA . ARG D 2 332 ? 27.339 -14.083 28.567 1.00 73.74 315 ARG D CA 1
ATOM 14705 C C . ARG D 2 332 ? 27.068 -12.622 28.272 1.00 73.18 315 ARG D C 1
ATOM 14706 O O . ARG D 2 332 ? 27.946 -11.775 28.463 1.00 70.64 315 ARG D O 1
ATOM 14714 N N . TYR D 2 333 ? 25.869 -12.340 27.762 1.00 68.85 316 TYR D N 1
ATOM 14715 C CA . TYR D 2 333 ? 25.373 -10.995 27.522 1.00 66.44 316 TYR D CA 1
ATOM 14716 C C . TYR D 2 333 ? 24.063 -10.989 28.293 1.00 70.02 316 TYR D C 1
ATOM 14717 O O . TYR D 2 333 ? 23.008 -11.306 27.741 1.00 71.92 316 TYR D O 1
ATOM 14726 N N . GLY D 2 334 ? 24.174 -10.742 29.596 1.00 64.22 317 GLY D N 1
ATOM 14727 C CA . GLY D 2 334 ? 23.046 -10.787 30.514 1.00 63.97 317 GLY D CA 1
ATOM 14728 C C . GLY D 2 334 ? 22.514 -12.202 30.595 1.00 70.36 317 GLY D C 1
ATOM 14729 O O . GLY D 2 334 ? 23.257 -13.122 30.947 1.00 70.45 317 GLY D O 1
ATOM 14730 N N . SER D 2 335 ? 21.249 -12.389 30.187 1.00 68.74 318 SER D N 1
ATOM 14731 C CA . SER D 2 335 ? 20.576 -13.692 30.158 1.00 71.36 318 SER D CA 1
ATOM 14732 C C . SER D 2 335 ? 20.974 -14.514 28.927 1.00 77.76 318 SER D C 1
ATOM 14733 O O . SER D 2 335 ? 20.807 -15.736 28.923 1.00 79.85 318 SER D O 1
ATOM 14736 N N . ASP D 2 336 ? 21.485 -13.839 27.883 1.00 73.92 319 ASP D N 1
ATOM 14737 C CA . ASP D 2 336 ? 21.901 -14.476 26.638 1.00 76.42 319 ASP D CA 1
ATOM 14738 C C . ASP D 2 336 ? 23.259 -15.144 26.751 1.00 80.24 319 ASP D C 1
ATOM 14739 O O . ASP D 2 336 ? 24.147 -14.649 27.444 1.00 77.17 319 ASP D O 1
ATOM 14744 N N . ILE D 2 337 ? 23.406 -16.279 26.066 1.00 80.00 320 ILE D N 1
ATOM 14745 C CA . ILE D 2 337 ? 24.645 -17.042 25.986 1.00 80.53 320 ILE D CA 1
ATOM 14746 C C . ILE D 2 337 ? 25.067 -16.949 24.528 1.00 87.06 320 ILE D C 1
ATOM 14747 O O . ILE D 2 337 ? 24.325 -17.369 23.638 1.00 89.69 320 ILE D O 1
ATOM 14752 N N . VAL D 2 338 ? 26.225 -16.332 24.288 1.00 82.55 321 VAL D N 1
ATOM 14753 C CA . VAL D 2 338 ? 26.722 -16.055 22.948 1.00 84.47 321 VAL D CA 1
ATOM 14754 C C . VAL D 2 338 ? 27.980 -16.862 22.589 1.00 91.15 321 VAL D C 1
ATOM 14755 O O . VAL D 2 338 ? 29.072 -16.511 23.040 1.00 88.65 321 VAL D O 1
ATOM 14759 N N . PRO D 2 339 ? 27.863 -17.903 21.729 1.00 92.57 322 PRO D N 1
ATOM 14760 C CA . PRO D 2 339 ? 29.073 -18.632 21.308 1.00 94.39 322 PRO D CA 1
ATOM 14761 C C . PRO D 2 339 ? 29.942 -17.716 20.452 1.00 98.35 322 PRO D C 1
ATOM 14762 O O . PRO D 2 339 ? 29.434 -17.042 19.553 1.00 98.78 322 PRO D O 1
ATOM 14766 N N . PHE D 2 340 ? 31.231 -17.622 20.796 1.00 94.26 323 PHE D N 1
ATOM 14767 C CA . PHE D 2 340 ? 32.176 -16.738 20.124 1.00 94.05 323 PHE D CA 1
ATOM 14768 C C . PHE D 2 340 ? 33.568 -17.343 20.220 1.00 99.54 323 PHE D C 1
ATOM 14769 O O . PHE D 2 340 ? 34.186 -17.283 21.285 1.00 96.38 323 PHE D O 1
ATOM 14777 N N . SER D 2 341 ? 34.055 -17.950 19.120 1.00 100.64 324 SER D N 1
ATOM 14778 C CA . SER D 2 341 ? 35.379 -18.587 19.073 1.00 101.72 324 SER D CA 1
ATOM 14779 C C . SER D 2 341 ? 36.509 -17.571 19.232 1.00 103.28 324 SER D C 1
ATOM 14780 O O . SER D 2 341 ? 36.301 -16.384 18.973 1.00 101.11 324 SER D O 1
ATOM 14783 N N . LYS D 2 342 ? 37.707 -18.041 19.639 1.00 100.00 325 LYS D N 1
ATOM 14784 C CA . LYS D 2 342 ? 38.893 -17.193 19.810 1.00 97.44 325 LYS D CA 1
ATOM 14785 C C . LYS D 2 342 ? 39.372 -16.610 18.479 1.00 104.73 325 LYS D C 1
ATOM 14786 O O . LYS D 2 342 ? 39.996 -15.549 18.465 1.00 102.14 325 LYS D O 1
ATOM 14792 N N . VAL D 2 343 ? 39.045 -17.294 17.366 1.00 106.82 326 VAL D N 1
ATOM 14793 C CA . VAL D 2 343 ? 39.368 -16.891 15.998 1.00 110.25 326 VAL D CA 1
ATOM 14794 C C . VAL D 2 343 ? 38.522 -15.665 15.618 1.00 114.19 326 VAL D C 1
ATOM 14795 O O . VAL D 2 343 ? 39.076 -14.658 15.172 1.00 113.23 326 VAL D O 1
ATOM 14799 N N . ASP D 2 344 ? 37.184 -15.759 15.795 1.00 111.64 327 ASP D N 1
ATOM 14800 C CA . ASP D 2 344 ? 36.239 -14.681 15.486 1.00 111.17 327 ASP D CA 1
ATOM 14801 C C . ASP D 2 344 ? 36.463 -13.485 16.400 1.00 110.19 327 ASP D C 1
ATOM 14802 O O . ASP D 2 344 ? 36.421 -12.343 15.940 1.00 109.45 327 ASP D O 1
ATOM 14807 N N . GLU D 2 345 ? 36.719 -13.760 17.694 1.00 103.37 328 GLU D N 1
ATOM 14808 C CA . GLU D 2 345 ? 36.991 -12.766 18.730 1.00 98.83 328 GLU D CA 1
ATOM 14809 C C . GLU D 2 345 ? 38.262 -11.992 18.405 1.00 102.75 328 GLU D C 1
ATOM 14810 O O . GLU D 2 345 ? 38.317 -10.802 18.683 1.00 100.03 328 GLU D O 1
ATOM 14816 N N . GLU D 2 346 ? 39.264 -12.663 17.805 1.00 102.02 329 GLU D N 1
ATOM 14817 C CA . GLU D 2 346 ? 40.552 -12.087 17.415 1.00 101.92 329 GLU D CA 1
ATOM 14818 C C . GLU D 2 346 ? 40.412 -10.987 16.352 1.00 107.17 329 GLU D C 1
ATOM 14819 O O . GLU D 2 346 ? 41.155 -10.000 16.381 1.00 105.15 329 GLU D O 1
ATOM 14825 N N . GLN D 2 347 ? 39.467 -11.171 15.419 1.00 106.96 330 GLN D N 1
ATOM 14826 C CA . GLN D 2 347 ? 39.236 -10.258 14.302 1.00 109.30 330 GLN D CA 1
ATOM 14827 C C . GLN D 2 347 ? 38.262 -9.124 14.621 1.00 111.17 330 GLN D C 1
ATOM 14828 O O . GLN D 2 347 ? 38.471 -8.003 14.157 1.00 111.53 330 GLN D O 1
ATOM 14834 N N . MET D 2 348 ? 37.207 -9.406 15.405 1.00 105.26 331 MET D N 1
ATOM 14835 C CA . MET D 2 348 ? 36.212 -8.402 15.795 1.00 102.83 331 MET D CA 1
ATOM 14836 C C . MET D 2 348 ? 36.694 -7.573 16.992 1.00 100.87 331 MET D C 1
ATOM 14837 O O . MET D 2 348 ? 36.146 -6.500 17.263 1.00 98.99 331 MET D O 1
ATOM 14842 N N . LYS D 2 349 ? 37.738 -8.068 17.688 1.00 94.66 332 LYS D N 1
ATOM 14843 C CA . LYS D 2 349 ? 38.391 -7.456 18.850 1.00 90.32 332 LYS D CA 1
ATOM 14844 C C . LYS D 2 349 ? 38.790 -6.012 18.572 1.00 93.23 332 LYS D C 1
ATOM 14845 O O . LYS D 2 349 ? 39.221 -5.706 17.453 1.00 96.01 332 LYS D O 1
ATOM 14851 N N . TYR D 2 350 ? 38.666 -5.130 19.590 1.00 85.55 333 TYR D N 1
ATOM 14852 C CA . TYR D 2 350 ? 39.101 -3.745 19.449 1.00 84.74 333 TYR D CA 1
ATOM 14853 C C . TYR D 2 350 ? 40.610 -3.748 19.282 1.00 89.49 333 TYR D C 1
ATOM 14854 O O . TYR D 2 350 ? 41.323 -4.378 20.067 1.00 86.80 333 TYR D O 1
ATOM 14863 N N . LYS D 2 351 ? 41.084 -3.062 18.246 1.00 89.93 334 LYS D N 1
ATOM 14864 C CA . LYS D 2 351 ? 42.494 -2.980 17.900 1.00 91.17 334 LYS D CA 1
ATOM 14865 C C . LYS D 2 351 ? 43.017 -1.554 17.999 1.00 95.12 334 LYS D C 1
ATOM 14866 O O . LYS D 2 351 ? 42.561 -0.661 17.275 1.00 96.44 334 LYS D O 1
ATOM 14872 N N . SER D 2 352 ? 43.968 -1.345 18.924 1.00 89.77 335 SER D N 1
ATOM 14873 C CA . SER D 2 352 ? 44.593 -0.049 19.164 1.00 89.15 335 SER D CA 1
ATOM 14874 C C . SER D 2 352 ? 45.597 0.271 18.065 1.00 96.49 335 SER D C 1
ATOM 14875 O O . SER D 2 352 ? 46.236 -0.638 17.528 1.00 98.37 335 SER D O 1
ATOM 14878 N N . GLU D 2 353 ? 45.742 1.569 17.754 1.00 93.62 336 GLU D N 1
ATOM 14879 C CA . GLU D 2 353 ? 46.667 2.091 16.742 1.00 96.86 336 GLU D CA 1
ATOM 14880 C C . GLU D 2 353 ? 48.111 1.717 17.089 1.00 98.84 336 GLU D C 1
ATOM 14881 O O . GLU D 2 353 ? 48.909 1.429 16.192 1.00 101.59 336 GLU D O 1
ATOM 14887 N N . GLY D 2 354 ? 48.408 1.690 18.385 1.00 90.26 337 GLY D N 1
ATOM 14888 C CA . GLY D 2 354 ? 49.716 1.337 18.914 1.00 88.68 337 GLY D CA 1
ATOM 14889 C C . GLY D 2 354 ? 50.157 2.239 20.040 1.00 87.76 337 GLY D C 1
ATOM 14890 O O . GLY D 2 354 ? 49.332 2.926 20.649 1.00 85.43 337 GLY D O 1
ATOM 14891 N N . LYS D 2 355 ? 51.477 2.239 20.315 1.00 82.85 338 LYS D N 1
ATOM 14892 C CA . LYS D 2 355 ? 52.124 3.059 21.344 1.00 79.67 338 LYS D CA 1
ATOM 14893 C C . LYS D 2 355 ? 51.724 4.522 21.155 1.00 83.79 338 LYS D C 1
ATOM 14894 O O . LYS D 2 355 ? 51.730 5.011 20.016 1.00 87.04 338 LYS D O 1
ATOM 14900 N N . CYS D 2 356 ? 51.343 5.203 22.254 1.00 76.97 339 CYS D N 1
ATOM 14901 C CA . CYS D 2 356 ? 50.942 6.610 22.215 1.00 78.06 339 CYS D CA 1
ATOM 14902 C C . CYS D 2 356 ? 50.952 7.281 23.587 1.00 77.45 339 CYS D C 1
ATOM 14903 O O . CYS D 2 356 ? 50.869 6.614 24.620 1.00 73.60 339 CYS D O 1
ATOM 14906 N N . PHE D 2 357 ? 51.042 8.617 23.575 1.00 74.54 340 PHE D N 1
ATOM 14907 C CA . PHE D 2 357 ? 51.003 9.491 24.737 1.00 72.13 340 PHE D CA 1
ATOM 14908 C C . PHE D 2 357 ? 50.483 10.812 24.198 1.00 77.63 340 PHE D C 1
ATOM 14909 O O . PHE D 2 357 ? 51.233 11.774 24.033 1.00 78.34 340 PHE D O 1
ATOM 14917 N N . SER D 2 358 ? 49.200 10.812 23.846 1.00 74.80 341 SER D N 1
ATOM 14918 C CA . SER D 2 358 ? 48.514 11.926 23.209 1.00 77.21 341 SER D CA 1
ATOM 14919 C C . SER D 2 358 ? 47.719 12.786 24.176 1.00 78.45 341 SER D C 1
ATOM 14920 O O . SER D 2 358 ? 46.842 12.270 24.874 1.00 75.03 341 SER D O 1
ATOM 14923 N N . VAL D 2 359 ? 48.002 14.102 24.182 1.00 76.52 342 VAL D N 1
ATOM 14924 C CA . VAL D 2 359 ? 47.309 15.083 25.024 1.00 74.85 342 VAL D CA 1
ATOM 14925 C C . VAL D 2 359 ? 45.910 15.292 24.458 1.00 79.55 342 VAL D C 1
ATOM 14926 O O . VAL D 2 359 ? 45.745 15.481 23.251 1.00 83.12 342 VAL D O 1
ATOM 14930 N N . LEU D 2 360 ? 44.907 15.199 25.327 1.00 72.65 343 LEU D N 1
ATOM 14931 C CA . LEU D 2 360 ? 43.506 15.381 24.963 1.00 73.71 343 LEU D CA 1
ATOM 14932 C C . LEU D 2 360 ? 43.099 16.806 25.293 1.00 79.43 343 LEU D C 1
ATOM 14933 O O . LEU D 2 360 ? 42.262 17.395 24.609 1.00 82.41 343 LEU D O 1
ATOM 14938 N N . GLY D 2 361 ? 43.730 17.346 26.329 1.00 74.04 344 GLY D N 1
ATOM 14939 C CA . GLY D 2 361 ? 43.508 18.696 26.822 1.00 75.95 344 GLY D CA 1
ATOM 14940 C C . GLY D 2 361 ? 44.150 18.912 28.173 1.00 78.03 344 GLY D C 1
ATOM 14941 O O . GLY D 2 361 ? 44.837 18.027 28.694 1.00 74.28 344 GLY D O 1
ATOM 14942 N N . PHE D 2 362 ? 43.930 20.099 28.740 1.00 77.30 345 PHE D N 1
ATOM 14943 C CA . PHE D 2 362 ? 44.465 20.489 30.039 1.00 76.82 345 PHE D CA 1
ATOM 14944 C C . PHE D 2 362 ? 43.353 21.030 30.905 1.00 80.90 345 PHE D C 1
ATOM 14945 O O . PHE D 2 362 ? 42.407 21.625 30.393 1.00 82.77 345 PHE D O 1
ATOM 14953 N N . CYS D 2 363 ? 43.467 20.839 32.216 1.00 75.54 346 CYS D N 1
ATOM 14954 C CA . CYS D 2 363 ? 42.460 21.300 33.165 1.00 75.72 346 CYS D CA 1
ATOM 14955 C C . CYS D 2 363 ? 43.105 21.686 34.483 1.00 79.48 346 CYS D C 1
ATOM 14956 O O . CYS D 2 363 ? 44.268 21.351 34.716 1.00 78.26 346 CYS D O 1
ATOM 14959 N N . LYS D 2 364 ? 42.335 22.351 35.366 1.00 76.84 347 LYS D N 1
ATOM 14960 C CA . LYS D 2 364 ? 42.766 22.722 36.714 1.00 76.70 347 LYS D CA 1
ATOM 14961 C C . LYS D 2 364 ? 43.122 21.440 37.464 1.00 75.50 347 LYS D C 1
ATOM 14962 O O . LYS D 2 364 ? 42.416 20.437 37.319 1.00 71.97 347 LYS D O 1
ATOM 14968 N N . SER D 2 365 ? 44.207 21.466 38.257 1.00 71.57 348 SER D N 1
ATOM 14969 C CA . SER D 2 365 ? 44.641 20.307 39.047 1.00 67.48 348 SER D CA 1
ATOM 14970 C C . SER D 2 365 ? 43.561 19.899 40.053 1.00 69.47 348 SER D C 1
ATOM 14971 O O . SER D 2 365 ? 43.428 18.712 40.359 1.00 65.50 348 SER D O 1
ATOM 14974 N N . SER D 2 366 ? 42.775 20.889 40.532 1.00 68.62 349 SER D N 1
ATOM 14975 C CA . SER D 2 366 ? 41.664 20.713 41.467 1.00 67.55 349 SER D CA 1
ATOM 14976 C C . SER D 2 366 ? 40.565 19.803 40.897 1.00 68.63 349 SER D C 1
ATOM 14977 O O . SER D 2 366 ? 39.913 19.091 41.663 1.00 66.06 349 SER D O 1
ATOM 14980 N N . GLN D 2 367 ? 40.387 19.804 39.555 1.00 65.24 350 GLN D N 1
ATOM 14981 C CA . GLN D 2 367 ? 39.406 18.971 38.847 1.00 62.72 350 GLN D CA 1
ATOM 14982 C C . GLN D 2 367 ? 39.822 17.500 38.812 1.00 62.44 350 GLN D C 1
ATOM 14983 O O . GLN D 2 367 ? 39.018 16.643 38.435 1.00 59.98 350 GLN D O 1
ATOM 14989 N N . VAL D 2 368 ? 41.085 17.212 39.177 1.00 58.08 351 VAL D N 1
ATOM 14990 C CA . VAL D 2 368 ? 41.621 15.853 39.219 1.00 54.39 351 VAL D CA 1
ATOM 14991 C C . VAL D 2 368 ? 41.919 15.489 40.674 1.00 57.29 351 VAL D C 1
ATOM 14992 O O . VAL D 2 368 ? 42.949 15.894 41.227 1.00 57.82 351 VAL D O 1
ATOM 14996 N N . GLN D 2 369 ? 40.985 14.744 41.291 1.00 52.09 352 GLN D N 1
ATOM 14997 C CA . GLN D 2 369 ? 41.079 14.324 42.684 1.00 50.74 352 GLN D CA 1
ATOM 14998 C C . GLN D 2 369 ? 41.877 13.040 42.808 1.00 50.64 352 GLN D C 1
ATOM 14999 O O . GLN D 2 369 ? 41.694 12.117 42.010 1.00 47.67 352 GLN D O 1
ATOM 15005 N N . ARG D 2 370 ? 42.766 12.983 43.811 1.00 47.31 353 ARG D N 1
ATOM 15006 C CA . ARG D 2 370 ? 43.653 11.842 44.022 1.00 45.36 353 ARG D CA 1
ATOM 15007 C C . ARG D 2 370 ? 42.900 10.537 44.359 1.00 46.67 353 ARG D C 1
ATOM 15008 O O . ARG D 2 370 ? 43.448 9.446 44.152 1.00 44.68 353 ARG D O 1
ATOM 15016 N N . ARG D 2 371 ? 41.639 10.648 44.820 1.00 42.74 354 ARG D N 1
ATOM 15017 C CA . ARG D 2 371 ? 40.796 9.489 45.119 1.00 40.73 354 ARG D CA 1
ATOM 15018 C C . ARG D 2 371 ? 40.392 8.723 43.849 1.00 43.16 354 ARG D C 1
ATOM 15019 O O . ARG D 2 371 ? 39.933 7.583 43.939 1.00 41.24 354 ARG D O 1
ATOM 15027 N N . PHE D 2 372 ? 40.575 9.351 42.676 1.00 40.33 355 PHE D N 1
ATOM 15028 C CA . PHE D 2 372 ? 40.234 8.760 41.388 1.00 39.30 355 PHE D CA 1
ATOM 15029 C C . PHE D 2 372 ? 41.422 8.111 40.672 1.00 41.91 355 PHE D C 1
ATOM 15030 O O . PHE D 2 372 ? 41.229 7.489 39.628 1.00 40.81 355 PHE D O 1
ATOM 15038 N N . PHE D 2 373 ? 42.630 8.199 41.259 1.00 37.90 356 PHE D N 1
ATOM 15039 C CA . PHE D 2 373 ? 43.851 7.594 40.708 1.00 36.88 356 PHE D CA 1
ATOM 15040 C C . PHE D 2 373 ? 43.668 6.086 40.545 1.00 38.78 356 PHE D C 1
ATOM 15041 O O . PHE D 2 373 ? 43.150 5.424 41.448 1.00 37.82 356 PHE D O 1
ATOM 15049 N N . MET D 2 374 ? 44.013 5.566 39.365 1.00 35.04 357 MET D N 1
ATOM 15050 C CA . MET D 2 374 ? 43.832 4.162 38.988 1.00 34.01 357 MET D CA 1
ATOM 15051 C C . MET D 2 374 ? 45.129 3.481 38.570 1.00 38.09 357 MET D C 1
ATOM 15052 O O . MET D 2 374 ? 46.147 4.153 38.374 1.00 39.15 357 MET D O 1
ATOM 15057 N N . GLY D 2 375 ? 45.077 2.158 38.430 1.00 33.34 358 GLY D N 1
ATOM 15058 C CA . GLY D 2 375 ? 46.206 1.366 37.951 1.00 32.65 358 GLY D CA 1
ATOM 15059 C C . GLY D 2 375 ? 47.140 0.778 38.980 1.00 34.89 358 GLY D C 1
ATOM 15060 O O . GLY D 2 375 ? 46.883 0.855 40.184 1.00 33.87 358 GLY D O 1
ATOM 15061 N N . ASN D 2 376 ? 48.229 0.170 38.494 1.00 30.57 359 ASN D N 1
ATOM 15062 C CA . ASN D 2 376 ? 49.213 -0.502 39.333 1.00 29.59 359 ASN D CA 1
ATOM 15063 C C . ASN D 2 376 ? 50.632 0.110 39.242 1.00 30.29 359 ASN D C 1
ATOM 15064 O O . ASN D 2 376 ? 51.580 -0.428 39.825 1.00 28.80 359 ASN D O 1
ATOM 15069 N N . GLN D 2 377 ? 50.761 1.251 38.543 1.00 26.10 360 GLN D N 1
ATOM 15070 C CA . GLN D 2 377 ? 52.040 1.930 38.324 1.00 25.90 360 GLN D CA 1
ATOM 15071 C C . GLN D 2 377 ? 51.948 3.445 38.269 1.00 28.27 360 GLN D C 1
ATOM 15072 O O . GLN D 2 377 ? 50.872 4.008 38.069 1.00 27.82 360 GLN D O 1
ATOM 15078 N N . VAL D 2 378 ? 53.102 4.089 38.443 1.00 26.36 361 VAL D N 1
ATOM 15079 C CA . VAL D 2 378 ? 53.309 5.523 38.317 1.00 27.58 361 VAL D CA 1
ATOM 15080 C C . VAL D 2 378 ? 54.450 5.652 37.324 1.00 31.00 361 VAL D C 1
ATOM 15081 O O . VAL D 2 378 ? 55.457 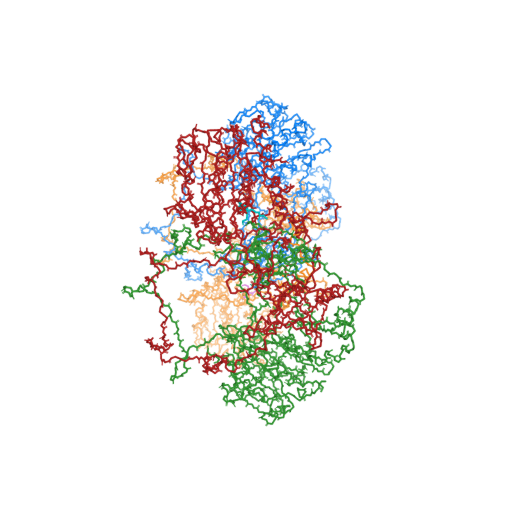4.948 37.443 1.00 30.07 361 VAL D O 1
ATOM 15085 N N . LEU D 2 379 ? 54.267 6.504 36.320 1.00 29.88 362 LEU D N 1
ATOM 15086 C CA . LEU D 2 379 ? 55.248 6.705 35.266 1.00 30.67 362 LEU D CA 1
ATOM 15087 C C . LEU D 2 379 ? 55.878 8.060 35.376 1.00 36.94 362 LEU D C 1
ATOM 15088 O O . LEU D 2 379 ? 55.177 9.063 35.404 1.00 37.99 362 LEU D O 1
ATOM 15093 N N . LYS D 2 380 ? 57.198 8.114 35.377 1.00 34.78 363 LYS D N 1
ATOM 15094 C CA . LYS D 2 380 ? 57.889 9.395 35.341 1.00 37.51 363 LYS D CA 1
ATOM 15095 C C . LYS D 2 380 ? 58.320 9.578 33.891 1.00 45.12 363 LYS D C 1
ATOM 15096 O O . LYS D 2 380 ? 58.922 8.676 33.300 1.00 43.77 363 LYS D O 1
ATOM 15102 N N . VAL D 2 381 ? 57.924 10.710 33.298 1.00 45.75 364 VAL D N 1
ATOM 15103 C CA . VAL D 2 381 ? 58.183 11.019 31.899 1.00 48.71 364 VAL D CA 1
ATOM 15104 C C . VAL D 2 381 ? 59.231 12.115 31.767 1.00 57.47 364 VAL D C 1
ATOM 15105 O O . VAL D 2 381 ? 59.015 13.241 32.211 1.00 58.57 364 VAL D O 1
ATOM 15109 N N . PHE D 2 382 ? 60.351 11.778 31.127 1.00 56.59 365 PHE D N 1
ATOM 15110 C CA . PHE D 2 382 ? 61.437 12.707 30.852 1.00 60.26 365 PHE D CA 1
ATOM 15111 C C . PHE D 2 382 ? 61.546 12.866 29.348 1.00 67.56 365 PHE D C 1
ATOM 15112 O O . PHE D 2 382 ? 60.935 12.096 28.605 1.00 66.45 365 PHE D O 1
ATOM 15120 N N . ALA D 2 383 ? 62.342 13.834 28.894 1.00 68.22 366 ALA D N 1
ATOM 15121 C CA . ALA D 2 383 ? 62.583 14.018 27.471 1.00 72.03 366 ALA D CA 1
ATOM 15122 C C . ALA D 2 383 ? 63.517 12.901 27.010 1.00 75.82 366 ALA D C 1
ATOM 15123 O O . ALA D 2 383 ? 64.293 12.392 27.828 1.00 72.88 366 ALA D O 1
ATOM 15125 N N . ALA D 2 384 ? 63.446 12.516 25.712 1.00 74.96 367 ALA D N 1
ATOM 15126 C CA . ALA D 2 384 ? 64.291 11.464 25.129 1.00 74.55 367 ALA D CA 1
ATOM 15127 C C . ALA D 2 384 ? 65.751 11.689 25.494 1.00 79.79 367 ALA D C 1
ATOM 15128 O O . ALA D 2 384 ? 66.193 12.838 25.542 1.00 82.11 367 ALA D O 1
ATOM 15130 N N . ARG D 2 385 ? 66.476 10.602 25.809 1.00 74.70 368 ARG D N 1
ATOM 15131 C CA . ARG D 2 385 ? 67.877 10.640 26.231 1.00 75.14 368 ARG D CA 1
ATOM 15132 C C . ARG D 2 385 ? 68.757 11.486 25.305 1.00 83.88 368 ARG D C 1
ATOM 15133 O O . ARG D 2 385 ? 68.705 11.332 24.082 1.00 85.82 368 ARG D O 1
ATOM 15141 N N . ASP D 2 386 ? 69.516 12.420 25.913 1.00 82.20 369 ASP D N 1
ATOM 15142 C CA . ASP D 2 386 ? 70.485 13.331 25.287 1.00 86.64 369 ASP D CA 1
ATOM 15143 C C . ASP D 2 386 ? 69.879 14.277 24.223 1.00 95.08 369 ASP D C 1
ATOM 15144 O O . ASP D 2 386 ? 70.617 14.821 23.393 1.00 99.10 369 ASP D O 1
ATOM 15149 N N . ASP D 2 387 ? 68.556 14.513 24.283 1.00 90.81 370 ASP D N 1
ATOM 15150 C CA . ASP D 2 387 ? 67.867 15.410 23.356 1.00 94.70 370 ASP D CA 1
ATOM 15151 C C . ASP D 2 387 ? 67.541 16.732 24.055 1.00 99.62 370 ASP D C 1
ATOM 15152 O O . ASP D 2 387 ? 66.555 16.820 24.796 1.00 97.13 370 ASP D O 1
ATOM 15157 N N . GLU D 2 388 ? 68.376 17.760 23.805 1.00 99.54 371 GLU D N 1
ATOM 15158 C CA . GLU D 2 388 ? 68.227 19.095 24.383 1.00 101.33 371 GLU D CA 1
ATOM 15159 C C . GLU D 2 388 ? 66.932 19.762 23.924 1.00 106.47 371 GLU D C 1
ATOM 15160 O O . GLU D 2 388 ? 66.226 20.336 24.754 1.00 104.77 371 GLU D O 1
ATOM 15166 N N . ALA D 2 389 ? 66.621 19.674 22.611 1.00 105.94 372 ALA D N 1
ATOM 15167 C CA . ALA D 2 389 ? 65.413 20.252 22.008 1.00 108.13 372 ALA D CA 1
ATOM 15168 C C . ALA D 2 389 ? 64.166 19.733 22.707 1.00 106.97 372 ALA D C 1
ATOM 15169 O O . ALA D 2 389 ? 63.320 20.530 23.112 1.00 106.85 372 ALA D O 1
ATOM 15171 N N . ALA D 2 390 ? 64.091 18.403 22.903 1.00 99.20 373 ALA D N 1
ATOM 15172 C CA . ALA D 2 390 ? 62.984 17.751 23.593 1.00 94.46 373 ALA D CA 1
ATOM 15173 C C . ALA D 2 390 ? 62.943 18.181 25.059 1.00 95.36 373 ALA D C 1
ATOM 15174 O O . ALA D 2 390 ? 61.853 18.431 25.577 1.00 93.69 373 ALA D O 1
ATOM 15176 N N . ALA D 2 391 ? 64.129 18.302 25.709 1.00 90.82 374 ALA D N 1
ATOM 15177 C CA . ALA D 2 391 ? 64.256 18.718 27.108 1.00 88.47 374 ALA D CA 1
ATOM 15178 C C . ALA D 2 391 ? 63.694 20.110 27.350 1.00 95.45 374 ALA D C 1
ATOM 15179 O O . ALA D 2 391 ? 62.920 20.285 28.290 1.00 92.98 374 ALA D O 1
ATOM 15181 N N . VAL D 2 392 ? 64.042 21.082 26.474 1.00 97.19 375 VAL D N 1
ATOM 15182 C CA . VAL D 2 392 ? 63.561 22.468 26.538 1.00 100.87 375 VAL D CA 1
ATOM 15183 C C . VAL D 2 392 ? 62.039 22.491 26.328 1.00 103.56 375 VAL D C 1
ATOM 15184 O O . VAL D 2 392 ? 61.322 23.130 27.105 1.00 103.25 375 VAL D O 1
ATOM 15188 N N . ALA D 2 393 ? 61.562 21.775 25.287 1.00 99.03 376 ALA D N 1
ATOM 15189 C CA . ALA D 2 393 ? 60.148 21.665 24.932 1.00 98.02 376 ALA D CA 1
ATOM 15190 C C . ALA D 2 393 ? 59.336 21.110 26.093 1.00 95.95 376 ALA D C 1
ATOM 15191 O O . ALA D 2 393 ? 58.312 21.692 26.448 1.00 95.98 376 ALA D O 1
ATOM 15193 N N . LEU D 2 394 ? 59.807 20.012 26.708 1.00 87.51 377 LEU D N 1
ATOM 15194 C CA . LEU D 2 394 ? 59.114 19.414 27.843 1.00 82.58 377 LEU D CA 1
ATOM 15195 C C . LEU D 2 394 ? 59.169 20.320 29.067 1.00 85.90 377 LEU D C 1
ATOM 15196 O O . LEU D 2 394 ? 58.152 20.452 29.752 1.00 83.86 377 LEU D O 1
ATOM 15201 N N . SER D 2 395 ? 60.333 20.976 29.319 1.00 83.80 378 SER D N 1
ATOM 15202 C CA . SER D 2 395 ? 60.494 21.896 30.449 1.00 84.37 378 SER D CA 1
ATOM 15203 C C . SER D 2 395 ? 59.510 23.052 30.357 1.00 91.16 378 SER D C 1
ATOM 15204 O O . SER D 2 395 ? 59.058 23.546 31.391 1.00 90.39 378 SER D O 1
ATOM 15207 N N . SER D 2 396 ? 59.168 23.467 29.121 1.00 91.00 379 SER D N 1
ATOM 15208 C CA . SER D 2 396 ? 58.192 24.524 28.873 1.00 94.49 379 SER D CA 1
ATOM 15209 C C . SER D 2 396 ? 56.827 24.061 29.373 1.00 94.24 379 SER D C 1
ATOM 15210 O O . SER D 2 396 ? 56.184 24.793 30.122 1.00 95.05 379 SER D O 1
ATOM 15213 N N . LEU D 2 397 ? 56.417 22.826 28.996 1.00 85.87 380 LEU D N 1
ATOM 15214 C CA . LEU D 2 397 ? 55.145 22.219 29.389 1.00 81.79 380 LEU D CA 1
ATOM 15215 C C . LEU D 2 397 ? 55.039 22.102 30.904 1.00 81.49 380 LEU D C 1
ATOM 15216 O O . LEU D 2 397 ? 54.086 22.623 31.480 1.00 80.92 380 LEU D O 1
ATOM 15221 N N . ILE D 2 398 ? 56.059 21.495 31.541 1.00 75.80 381 ILE D N 1
ATOM 15222 C CA . ILE D 2 398 ? 56.156 21.291 32.990 1.00 73.05 381 ILE D CA 1
ATOM 15223 C C . ILE D 2 398 ? 55.921 22.592 33.768 1.00 80.56 381 ILE D C 1
ATOM 15224 O O . ILE D 2 398 ? 55.019 22.650 34.609 1.00 78.75 381 ILE D O 1
ATOM 15229 N N . HIS D 2 399 ? 56.728 23.627 33.477 1.00 82.16 382 HIS D N 1
ATOM 15230 C CA . HIS D 2 399 ? 56.648 24.918 34.148 1.00 86.11 382 HIS D CA 1
ATOM 15231 C C . HIS D 2 399 ? 55.359 25.678 33.869 1.00 94.27 382 HIS D C 1
ATOM 15232 O O . HIS D 2 399 ? 54.856 26.335 34.777 1.00 95.47 382 HIS D O 1
ATOM 15239 N N . ALA D 2 400 ? 54.813 25.576 32.637 1.00 92.55 383 ALA D N 1
ATOM 15240 C CA . ALA D 2 400 ? 53.563 26.245 32.275 1.00 95.12 383 ALA D CA 1
ATOM 15241 C C . ALA D 2 400 ? 52.418 25.669 33.092 1.00 96.09 383 ALA D C 1
ATOM 15242 O O . ALA D 2 400 ? 51.646 26.434 33.663 1.00 97.77 383 ALA D O 1
ATOM 15244 N N . LEU D 2 401 ? 52.348 24.327 33.197 1.00 87.90 384 LEU D N 1
ATOM 15245 C CA . LEU D 2 401 ? 51.319 23.628 33.966 1.00 84.02 384 LEU D CA 1
ATOM 15246 C C . LEU D 2 401 ? 51.432 23.959 35.449 1.00 88.10 384 LEU D C 1
ATOM 15247 O O . LEU D 2 401 ? 50.416 24.194 36.100 1.00 87.80 384 LEU D O 1
ATOM 15252 N N . ASP D 2 402 ? 52.670 24.006 35.967 1.00 84.96 385 ASP D N 1
ATOM 15253 C CA . ASP D 2 402 ? 52.953 24.332 37.361 1.00 85.05 385 ASP D CA 1
ATOM 15254 C C . ASP D 2 402 ? 52.538 25.774 37.673 1.00 94.04 385 ASP D C 1
ATOM 15255 O O . ASP D 2 402 ? 51.832 26.009 38.656 1.00 93.71 385 ASP D O 1
ATOM 15260 N N . ASP D 2 403 ? 52.944 26.725 36.812 1.00 94.98 386 ASP D N 1
ATOM 15261 C CA . ASP D 2 403 ? 52.630 28.146 36.958 1.00 100.07 386 ASP D CA 1
ATOM 15262 C C . ASP D 2 403 ? 51.152 28.471 36.736 1.00 103.48 386 ASP D C 1
ATOM 15263 O O . ASP D 2 403 ? 50.692 29.526 37.171 1.00 106.71 386 ASP D O 1
ATOM 15268 N N . LEU D 2 404 ? 50.413 27.572 36.071 1.00 96.13 387 LEU D N 1
ATOM 15269 C CA . LEU D 2 404 ? 48.984 27.742 35.820 1.00 96.20 387 LEU D CA 1
ATOM 15270 C C . LEU D 2 404 ? 48.144 26.883 36.756 1.00 96.18 387 LEU D C 1
ATOM 15271 O O . LEU D 2 404 ? 46.911 26.958 36.705 1.00 95.43 387 LEU D O 1
ATOM 15276 N N . ASP D 2 405 ? 48.809 26.076 37.619 1.00 89.86 388 ASP D N 1
ATOM 15277 C CA . ASP D 2 405 ? 48.174 25.140 38.552 1.00 85.47 388 ASP D CA 1
ATOM 15278 C C . ASP D 2 405 ? 47.212 24.242 37.756 1.00 85.23 388 ASP D C 1
ATOM 15279 O O . ASP D 2 405 ? 46.019 24.140 38.052 1.00 83.79 388 ASP D O 1
ATOM 15284 N N . MET D 2 406 ? 47.744 23.659 36.679 1.00 80.03 389 MET D N 1
ATOM 15285 C CA . MET D 2 406 ? 46.998 22.808 35.766 1.00 77.02 389 MET D CA 1
ATOM 15286 C C . MET D 2 406 ? 47.700 21.484 35.507 1.00 76.87 389 MET D C 1
ATOM 15287 O O . MET D 2 406 ? 48.870 21.314 35.868 1.00 76.04 389 MET D O 1
ATOM 15292 N N . VAL D 2 407 ? 46.966 20.535 34.894 1.00 70.19 390 VAL D N 1
ATOM 15293 C CA . VAL D 2 407 ? 47.432 19.186 34.557 1.00 65.99 390 VAL D CA 1
ATOM 15294 C C . VAL D 2 407 ? 46.992 18.809 33.140 1.00 69.44 390 VAL D C 1
ATOM 15295 O O . VAL D 2 407 ? 46.047 19.395 32.614 1.00 71.36 390 VAL D O 1
ATOM 15299 N N . ALA D 2 408 ? 47.655 17.811 32.542 1.00 63.05 391 ALA D N 1
ATOM 15300 C CA . ALA D 2 408 ? 47.314 17.313 31.213 1.00 62.76 391 ALA D CA 1
ATOM 15301 C C . ALA D 2 408 ? 46.525 16.015 31.328 1.00 62.42 391 ALA D C 1
ATOM 15302 O O . ALA D 2 408 ? 46.840 15.181 32.175 1.00 59.17 391 ALA D O 1
ATOM 15304 N N . ILE D 2 409 ? 45.490 15.857 30.493 1.00 58.86 392 ILE D N 1
ATOM 15305 C CA . ILE D 2 409 ? 44.671 14.641 30.423 1.00 55.34 392 ILE D CA 1
ATOM 15306 C C . ILE D 2 409 ? 45.090 13.965 29.133 1.00 59.87 392 ILE D C 1
ATOM 15307 O O . ILE D 2 409 ? 44.937 14.550 28.059 1.00 62.75 392 ILE D O 1
ATOM 15312 N N . VAL D 2 410 ? 45.686 12.771 29.238 1.00 53.38 393 VAL D N 1
ATOM 15313 C CA . VAL D 2 410 ? 46.247 12.087 28.075 1.00 53.53 393 VAL D CA 1
ATOM 15314 C C . VAL D 2 410 ? 45.707 10.671 27.826 1.00 54.32 393 VAL D C 1
ATOM 15315 O O . VAL D 2 410 ? 45.173 10.027 28.734 1.00 51.23 393 VAL D O 1
ATOM 15319 N N . ARG D 2 411 ? 45.899 10.192 26.584 1.00 51.67 394 ARG D N 1
ATOM 15320 C CA . ARG D 2 411 ? 45.591 8.835 26.150 1.00 49.90 394 ARG D CA 1
ATOM 15321 C C . ARG D 2 411 ? 46.934 8.105 26.152 1.00 53.50 394 ARG D C 1
ATOM 15322 O O . ARG D 2 411 ? 47.857 8.524 25.453 1.00 55.48 394 ARG D O 1
ATOM 15330 N N . TYR D 2 412 ? 47.058 7.058 26.979 1.00 47.78 395 TYR D N 1
ATOM 15331 C CA . TYR D 2 412 ? 48.283 6.278 27.114 1.00 47.10 395 TYR D CA 1
ATOM 15332 C C . TYR D 2 412 ? 48.069 4.833 26.708 1.00 52.79 395 TYR D C 1
ATOM 15333 O O . TYR D 2 412 ? 47.169 4.176 27.219 1.00 51.16 395 TYR D O 1
ATOM 15342 N N . ALA D 2 413 ? 48.930 4.327 25.830 1.00 52.54 396 ALA D N 1
ATOM 15343 C CA . ALA D 2 413 ? 48.898 2.939 25.378 1.00 52.98 396 ALA D CA 1
ATOM 15344 C C . ALA D 2 413 ? 50.326 2.445 25.321 1.00 58.58 396 ALA D C 1
ATOM 15345 O O . ALA D 2 413 ? 51.138 2.999 24.571 1.00 60.53 396 ALA D O 1
ATOM 15347 N N . TYR D 2 414 ? 50.649 1.447 26.162 1.00 54.18 397 TYR D N 1
ATOM 15348 C CA . TYR D 2 414 ? 51.987 0.859 26.266 1.00 54.46 397 TYR D CA 1
ATOM 15349 C C . TYR D 2 414 ? 52.511 0.426 24.902 1.00 62.83 397 TYR D C 1
ATOM 15350 O O . TYR D 2 414 ? 53.586 0.865 24.497 1.00 63.45 397 TYR D O 1
ATOM 15359 N N . ASP D 2 415 ? 51.730 -0.407 24.194 1.00 62.13 398 ASP D N 1
ATOM 15360 C CA . ASP D 2 415 ? 52.030 -0.902 22.851 1.00 65.67 398 ASP D CA 1
ATOM 15361 C C . ASP D 2 415 ? 50.744 -1.186 22.070 1.00 71.81 398 ASP D C 1
ATOM 15362 O O . ASP D 2 415 ? 49.652 -0.936 22.582 1.00 70.19 398 ASP D O 1
ATOM 15367 N N . LYS D 2 416 ? 50.875 -1.744 20.853 1.00 71.83 399 LYS D N 1
ATOM 15368 C CA . LYS D 2 416 ? 49.752 -2.101 19.979 1.00 73.73 399 LYS D CA 1
ATOM 15369 C C . LYS D 2 416 ? 48.824 -3.175 20.582 1.00 76.05 399 LYS D C 1
ATOM 15370 O O . LYS D 2 416 ? 47.674 -3.289 20.167 1.00 76.67 399 LYS D O 1
ATOM 15376 N N . ARG D 2 417 ? 49.325 -3.944 21.559 1.00 70.46 400 ARG D N 1
ATOM 15377 C CA . ARG D 2 417 ? 48.589 -5.012 22.233 1.00 68.93 400 ARG D CA 1
ATOM 15378 C C . ARG D 2 417 ? 47.818 -4.502 23.459 1.00 69.70 400 ARG D C 1
ATOM 15379 O O . ARG D 2 417 ? 46.635 -4.822 23.601 1.00 69.62 400 ARG D O 1
ATOM 15387 N N . ALA D 2 418 ? 48.490 -3.734 24.344 1.00 63.13 401 ALA D N 1
ATOM 15388 C CA . ALA D 2 418 ? 47.918 -3.193 25.582 1.00 59.28 401 ALA D CA 1
ATOM 15389 C C . ALA D 2 418 ? 46.636 -2.373 25.387 1.00 60.89 401 ALA D C 1
ATOM 15390 O O . ALA D 2 418 ? 46.484 -1.672 24.381 1.00 62.73 401 ALA D O 1
ATOM 15392 N N . ASN D 2 419 ? 45.716 -2.479 26.360 1.00 53.11 402 ASN D N 1
ATOM 15393 C CA . ASN D 2 419 ? 44.450 -1.756 26.376 1.00 51.67 402 ASN D CA 1
ATOM 15394 C C . ASN D 2 419 ? 44.727 -0.263 26.604 1.00 52.32 402 ASN D C 1
ATOM 15395 O O . ASN D 2 419 ? 45.458 0.074 27.542 1.00 49.66 402 ASN D O 1
ATOM 15400 N N . PRO D 2 420 ? 44.195 0.644 25.744 1.00 49.18 403 PRO D N 1
ATOM 15401 C CA . PRO D 2 420 ? 44.457 2.080 25.942 1.00 48.59 403 PRO D CA 1
ATOM 15402 C C . PRO D 2 420 ? 43.867 2.618 27.239 1.00 48.47 403 PRO D C 1
ATOM 15403 O O . PRO D 2 420 ? 42.817 2.150 27.695 1.00 46.71 403 PRO D O 1
ATOM 15407 N N . GLN D 2 421 ? 44.563 3.589 27.832 1.00 43.38 404 GLN D N 1
ATOM 15408 C CA . GLN D 2 421 ? 44.191 4.213 29.095 1.00 41.03 404 GLN D CA 1
ATOM 15409 C C . GLN D 2 421 ? 44.009 5.707 28.939 1.00 47.45 404 GLN D C 1
ATOM 15410 O O . GLN D 2 421 ? 44.593 6.322 28.052 1.00 49.15 404 GLN D O 1
ATOM 15416 N N . VAL D 2 422 ? 43.221 6.292 29.831 1.00 44.00 405 VAL D N 1
ATOM 15417 C CA . VAL D 2 422 ? 43.041 7.732 29.930 1.00 45.62 405 VAL D CA 1
ATOM 15418 C C . VAL D 2 422 ? 43.707 8.025 31.259 1.00 46.71 405 VAL D C 1
ATOM 15419 O O . VAL D 2 422 ? 43.485 7.282 32.221 1.00 44.63 405 VAL D O 1
ATOM 15423 N N . GLY D 2 423 ? 44.539 9.055 31.306 1.00 42.83 406 GLY D N 1
ATOM 15424 C CA . GLY D 2 423 ? 45.232 9.390 32.540 1.00 40.92 406 GLY D CA 1
ATOM 15425 C C . GLY D 2 423 ? 45.635 10.836 32.680 1.00 45.88 406 GLY D C 1
ATOM 15426 O O . GLY D 2 423 ? 45.401 11.645 31.783 1.00 48.12 406 GLY D O 1
ATOM 15427 N N . VAL D 2 424 ? 46.248 11.153 33.824 1.00 41.26 407 VAL D N 1
ATOM 15428 C CA . VAL D 2 424 ? 46.735 12.484 34.172 1.00 43.16 407 VAL D CA 1
ATOM 15429 C C . VAL D 2 424 ? 48.260 12.533 34.084 1.00 48.13 407 VAL D C 1
ATOM 15430 O O . VAL D 2 424 ? 48.929 11.581 34.482 1.00 46.46 407 VAL D O 1
ATOM 15434 N N . ALA D 2 425 ? 48.800 13.634 33.559 1.00 47.38 408 ALA D N 1
ATOM 15435 C CA . ALA D 2 425 ? 50.230 13.890 33.493 1.00 47.93 408 ALA D CA 1
ATOM 15436 C C . ALA D 2 425 ? 50.423 15.223 34.209 1.00 53.70 408 ALA D C 1
ATOM 15437 O O . ALA D 2 425 ? 49.970 16.255 33.710 1.00 56.41 408 ALA D O 1
ATOM 15439 N N . PHE D 2 426 ? 50.992 15.195 35.422 1.00 49.32 409 PHE D N 1
ATOM 15440 C CA . PHE D 2 426 ? 51.153 16.423 36.194 1.00 51.82 409 PHE D CA 1
ATOM 15441 C C . PHE D 2 426 ? 52.619 16.832 36.414 1.00 58.69 409 PHE D C 1
ATOM 15442 O O . PHE D 2 426 ? 53.491 15.965 36.469 1.00 56.78 409 PHE D O 1
ATOM 15450 N N . PRO D 2 427 ? 52.898 18.152 36.546 1.00 59.88 410 PRO D N 1
ATOM 15451 C CA . PRO D 2 427 ? 54.287 18.604 36.726 1.00 61.93 410 PRO D CA 1
ATOM 15452 C C . PRO D 2 427 ? 54.961 18.149 38.018 1.00 65.10 410 PRO D C 1
ATOM 15453 O O . PRO D 2 427 ? 54.327 18.086 39.072 1.00 63.55 410 PRO D O 1
ATOM 15457 N N . HIS D 2 428 ? 56.262 17.851 37.918 1.00 62.49 411 HIS D N 1
ATOM 15458 C CA . HIS D 2 428 ? 57.104 17.423 39.025 1.00 61.16 411 HIS D CA 1
ATOM 15459 C C . HIS D 2 428 ? 58.458 18.130 38.912 1.00 68.73 411 HIS D C 1
ATOM 15460 O O . HIS D 2 428 ? 59.341 17.683 38.175 1.00 68.14 411 HIS D O 1
ATOM 15467 N N . ILE D 2 429 ? 58.597 19.266 39.613 1.00 68.85 412 ILE D N 1
ATOM 15468 C CA . ILE D 2 429 ? 59.822 20.068 39.603 1.00 72.00 412 ILE D CA 1
ATOM 15469 C C . ILE D 2 429 ? 60.564 19.904 40.918 1.00 75.82 412 ILE D C 1
ATOM 15470 O O . ILE D 2 429 ? 60.071 20.321 41.970 1.00 75.33 412 ILE D O 1
ATOM 15475 N N . LYS D 2 430 ? 61.750 19.301 40.852 1.00 73.01 413 LYS D N 1
ATOM 15476 C CA . LYS D 2 430 ? 62.609 19.108 42.019 1.00 72.89 413 LYS D CA 1
ATOM 15477 C C . LYS D 2 430 ? 64.000 19.641 41.685 1.00 80.78 413 LYS D C 1
ATOM 15478 O O . LYS D 2 430 ? 64.233 20.105 40.559 1.00 81.74 413 LYS D O 1
ATOM 15484 N N . HIS D 2 431 ? 64.912 19.616 42.664 1.00 79.53 414 HIS D N 1
ATOM 15485 C CA . HIS D 2 431 ? 66.285 20.048 42.447 1.00 82.34 414 HIS D CA 1
ATOM 15486 C C . HIS D 2 431 ? 67.003 18.921 41.717 1.00 82.94 414 HIS D C 1
ATOM 15487 O O . HIS D 2 431 ? 66.863 17.758 42.102 1.00 78.56 414 HIS D O 1
ATOM 15494 N N . ASN D 2 432 ? 67.712 19.277 40.622 1.00 81.56 415 ASN D N 1
ATOM 15495 C CA . ASN D 2 432 ? 68.508 18.470 39.678 1.00 79.94 415 ASN D CA 1
ATOM 15496 C C . ASN D 2 432 ? 67.651 17.702 38.621 1.00 80.59 415 ASN D C 1
ATOM 15497 O O . ASN D 2 432 ? 68.242 17.175 37.677 1.00 80.02 415 ASN D O 1
ATOM 15502 N N . TYR D 2 433 ? 66.301 17.690 38.740 1.00 74.69 416 TYR D N 1
ATOM 15503 C CA . TYR D 2 433 ? 65.446 17.022 37.739 1.00 71.90 416 TYR D CA 1
ATOM 15504 C C . TYR D 2 433 ? 64.016 17.565 37.682 1.00 74.40 416 TYR D C 1
ATOM 15505 O O . TYR D 2 433 ? 63.432 17.911 38.711 1.00 73.69 416 TYR D O 1
ATOM 15514 N N . GLU D 2 434 ? 63.458 17.606 36.461 1.00 70.34 417 GLU D N 1
ATOM 15515 C CA . GLU D 2 434 ? 62.082 18.019 36.173 1.00 70.10 417 GLU D CA 1
ATOM 15516 C C . GLU D 2 434 ? 61.466 16.960 35.275 1.00 70.25 417 GLU D C 1
ATOM 15517 O O . GLU D 2 434 ? 62.137 16.468 34.360 1.00 69.95 417 GLU D O 1
ATOM 15523 N N . CYS D 2 435 ? 60.188 16.625 35.514 1.00 63.99 418 CYS D N 1
ATOM 15524 C CA . CYS D 2 435 ? 59.459 15.617 34.740 1.00 61.24 418 CYS D CA 1
ATOM 15525 C C . CYS D 2 435 ? 57.950 15.730 34.909 1.00 62.27 418 CYS D C 1
ATOM 15526 O O . CYS D 2 435 ? 57.463 16.498 35.740 1.00 62.82 418 CYS D O 1
ATOM 15529 N N . LEU D 2 436 ? 57.214 14.947 34.120 1.00 55.78 419 LEU D N 1
ATOM 15530 C CA . LEU D 2 436 ? 55.771 14.833 34.231 1.00 53.77 419 LEU D CA 1
ATOM 15531 C C . LEU D 2 436 ? 55.521 13.497 34.902 1.00 52.41 419 LEU D C 1
ATOM 15532 O O . LEU D 2 436 ? 56.228 12.526 34.622 1.00 51.13 419 LEU D O 1
ATOM 15537 N N . VAL D 2 437 ? 54.546 13.446 35.804 1.00 45.47 420 VAL D N 1
ATOM 15538 C CA . VAL D 2 437 ? 54.191 12.208 36.480 1.00 40.72 420 VAL D CA 1
ATOM 15539 C C . VAL D 2 437 ? 52.898 11.732 35.852 1.00 41.60 420 VAL D C 1
ATOM 15540 O O . VAL D 2 437 ? 51.924 12.482 35.808 1.00 41.83 420 VAL D O 1
ATOM 15544 N N . TYR D 2 438 ? 52.893 10.503 35.346 1.00 36.31 421 TYR D N 1
ATOM 15545 C CA . TYR D 2 438 ? 51.706 9.912 34.752 1.00 35.01 421 TYR D CA 1
ATOM 15546 C C . TYR D 2 438 ? 51.075 8.910 35.687 1.00 36.16 421 TYR D C 1
ATOM 15547 O O . TYR D 2 438 ? 51.765 8.032 36.218 1.00 34.58 421 TYR D O 1
ATOM 15556 N N . VAL D 2 439 ? 49.747 9.005 35.833 1.00 32.82 422 VAL D N 1
ATOM 15557 C CA . VAL D 2 439 ? 48.917 8.070 36.589 1.00 30.65 422 VAL D CA 1
ATOM 15558 C C . VAL D 2 439 ? 47.600 7.913 35.849 1.00 36.76 422 VAL D C 1
ATOM 15559 O O . VAL D 2 439 ? 47.023 8.907 35.403 1.00 39.13 422 VAL D O 1
ATOM 15563 N N . GLN D 2 440 ? 47.123 6.668 35.725 1.00 32.29 423 GLN D N 1
ATOM 15564 C CA . GLN D 2 440 ? 45.879 6.339 35.039 1.00 32.47 423 GLN D CA 1
ATOM 15565 C C . GLN D 2 440 ? 44.674 6.900 35.787 1.00 39.19 423 GLN D C 1
ATOM 15566 O O . GLN D 2 440 ? 44.657 6.902 37.017 1.00 38.34 423 GLN D O 1
ATOM 15572 N N . LEU D 2 441 ? 43.679 7.380 35.034 1.00 38.44 424 LEU D N 1
ATOM 15573 C CA . LEU D 2 441 ? 42.430 7.895 35.566 1.00 38.84 424 LEU D CA 1
ATOM 15574 C C . LEU D 2 441 ? 41.320 6.894 35.253 1.00 45.71 424 LEU D C 1
ATOM 15575 O O . LEU D 2 441 ? 41.548 5.989 34.447 1.00 45.38 424 LEU D O 1
ATOM 15580 N N . PRO D 2 442 ? 40.122 7.003 35.872 1.00 44.59 425 PRO D N 1
ATOM 15581 C CA . PRO D 2 442 ? 39.078 6.018 35.585 1.00 44.70 425 PRO D CA 1
ATOM 15582 C C . PRO D 2 442 ? 38.221 6.280 34.345 1.00 53.20 425 PRO D C 1
ATOM 15583 O O . PRO D 2 442 ? 38.130 7.401 33.839 1.00 54.27 425 PRO D O 1
ATOM 15587 N N . PHE D 2 443 ? 37.545 5.208 33.906 1.00 52.18 426 PHE D N 1
ATOM 15588 C CA . PHE D 2 443 ? 36.598 5.190 32.806 1.00 54.49 426 PHE D CA 1
ATOM 15589 C C . PHE D 2 443 ? 35.195 5.331 33.385 1.00 60.32 426 PHE D C 1
ATOM 15590 O O . PHE D 2 443 ? 34.975 5.055 34.565 1.00 58.91 426 PHE D O 1
ATOM 15598 N N . MET D 2 444 ? 34.237 5.704 32.538 1.00 59.60 427 MET D N 1
ATOM 15599 C CA . MET D 2 444 ? 32.837 5.835 32.899 1.00 60.09 427 MET D CA 1
ATOM 15600 C C . MET D 2 444 ? 32.329 4.541 33.546 1.00 61.91 427 MET D C 1
ATOM 15601 O O . MET D 2 444 ? 31.567 4.616 34.493 1.00 60.89 427 MET D O 1
ATOM 15606 N N . GLU D 2 445 ? 32.783 3.375 33.068 1.00 57.81 428 GLU D N 1
ATOM 15607 C CA . GLU D 2 445 ? 32.376 2.051 33.531 1.00 56.79 428 GLU D CA 1
ATOM 15608 C C . GLU D 2 445 ? 32.830 1.704 34.950 1.00 61.48 428 GLU D C 1
ATOM 15609 O O . GLU D 2 445 ? 32.434 0.660 35.476 1.00 60.67 428 GLU D O 1
ATOM 15615 N N . ASP D 2 446 ? 33.657 2.569 35.579 1.00 59.50 429 ASP D N 1
ATOM 15616 C CA . ASP D 2 446 ? 34.115 2.351 36.960 1.00 59.20 429 ASP D CA 1
ATOM 15617 C C . ASP D 2 446 ? 33.420 3.279 37.961 1.00 66.82 429 ASP D C 1
ATOM 15618 O O . ASP D 2 446 ? 33.962 3.483 39.044 1.00 66.52 429 ASP D O 1
ATOM 15623 N N . LEU D 2 447 ? 32.176 3.730 37.633 1.00 66.65 430 LEU D N 1
ATOM 15624 C CA . LEU D 2 447 ? 31.266 4.642 38.367 1.00 68.65 430 LEU D CA 1
ATOM 15625 C C . LEU D 2 447 ? 30.625 4.191 39.723 1.00 73.99 430 LEU D C 1
ATOM 15626 O O . LEU D 2 447 ? 29.410 4.385 39.874 1.00 74.93 430 LEU D O 1
ATOM 15631 N N . ARG D 2 448 ? 31.397 3.765 40.750 1.00 70.13 431 ARG D N 1
ATOM 15632 C CA . ARG D 2 448 ? 30.712 3.443 42.007 1.00 70.26 431 ARG D CA 1
ATOM 15633 C C . ARG D 2 448 ? 30.830 4.549 43.046 1.00 75.50 431 ARG D C 1
ATOM 15634 O O . ARG D 2 448 ? 31.710 4.471 43.885 1.00 74.96 431 ARG D O 1
ATOM 15642 N N . GLN D 2 449 ? 29.952 5.575 43.047 1.00 73.11 432 GLN D N 1
ATOM 15643 C CA . GLN D 2 449 ? 30.108 6.599 44.090 1.00 73.73 432 GLN D CA 1
ATOM 15644 C C . GLN D 2 449 ? 29.247 6.269 45.334 1.00 76.79 432 GLN D C 1
ATOM 15645 O O . GLN D 2 449 ? 29.405 6.923 46.363 1.00 76.90 432 GLN D O 1
ATOM 15651 N N . TYR D 2 450 ? 28.428 5.189 45.241 1.00 72.09 433 TYR D N 1
ATOM 15652 C CA . TYR D 2 450 ? 27.592 4.522 46.260 1.00 71.71 433 TYR D CA 1
ATOM 15653 C C . TYR D 2 450 ? 26.624 5.397 47.078 1.00 75.67 433 TYR D C 1
ATOM 15654 O O . TYR D 2 450 ? 25.599 4.859 47.512 1.00 76.84 433 TYR D O 1
ATOM 15663 N N . MET D 2 451 ? 26.929 6.691 47.304 1.00 70.65 434 MET D N 1
ATOM 15664 C CA . MET D 2 451 ? 26.108 7.658 48.051 1.00 71.10 434 MET D CA 1
ATOM 15665 C C . MET D 2 451 ? 25.920 7.231 49.531 1.00 70.78 434 MET D C 1
ATOM 15666 O O . MET D 2 451 ? 24.994 6.497 49.864 1.00 70.62 434 MET D O 1
ATOM 15671 N N . PHE D 2 452 ? 26.840 7.692 50.392 1.00 64.44 435 PHE D N 1
ATOM 15672 C CA . PHE D 2 452 ? 26.895 7.397 51.824 1.00 64.26 435 PHE D CA 1
ATOM 15673 C C . PHE D 2 452 ? 26.098 8.379 52.650 1.00 69.22 435 PHE D C 1
ATOM 15674 O O . PHE D 2 452 ? 25.980 9.544 52.282 1.00 69.65 435 PHE D O 1
ATOM 15682 N N . SER D 2 453 ? 25.574 7.902 53.787 1.00 66.30 436 SER D N 1
ATOM 15683 C CA . SER D 2 453 ? 24.786 8.681 54.736 1.00 68.53 436 SER D CA 1
ATOM 15684 C C . SER D 2 453 ? 25.592 9.858 55.292 1.00 73.83 436 SER D C 1
ATOM 15685 O O . SER D 2 453 ? 26.799 9.748 55.487 1.00 73.03 436 SER D O 1
ATOM 15688 N N . SER D 2 454 ? 24.924 10.992 55.494 1.00 72.58 437 SER D N 1
ATOM 15689 C CA . SER D 2 454 ? 25.528 12.203 56.026 1.00 74.76 437 SER D CA 1
ATOM 15690 C C . SER D 2 454 ? 25.922 12.022 57.498 1.00 81.22 437 SER D C 1
ATOM 15691 O O . SER D 2 454 ? 25.192 11.405 58.268 1.00 82.23 437 SER D O 1
ATOM 15694 N N . LEU D 2 455 ? 27.081 12.567 57.867 1.00 78.82 438 LEU D N 1
ATOM 15695 C CA . LEU D 2 455 ? 27.592 12.578 59.237 1.00 81.40 438 LEU D CA 1
ATOM 15696 C C . LEU D 2 455 ? 27.659 14.018 59.751 1.00 89.93 438 LEU D C 1
ATOM 15697 O O . LEU D 2 455 ? 27.841 14.238 60.943 1.00 92.08 438 LEU D O 1
ATOM 15702 N N . LYS D 2 456 ? 27.499 15.003 58.851 1.00 87.86 439 LYS D N 1
ATOM 15703 C CA . LYS D 2 456 ? 27.469 16.426 59.191 1.00 91.92 439 LYS D CA 1
ATOM 15704 C C . LYS D 2 456 ? 26.154 16.734 59.919 1.00 100.11 439 LYS D C 1
ATOM 15705 O O . LYS D 2 456 ? 26.176 17.423 60.937 1.00 103.11 439 LYS D O 1
ATOM 15711 N N . ASN D 2 457 ? 25.024 16.175 59.421 1.00 96.73 440 ASN D N 1
ATOM 15712 C CA . ASN D 2 457 ? 23.693 16.328 59.999 1.00 100.33 440 ASN D CA 1
ATOM 15713 C C . ASN D 2 457 ? 23.621 15.689 61.379 1.00 105.80 440 ASN D C 1
ATOM 15714 O O . ASN D 2 457 ? 22.923 16.230 62.256 1.00 109.55 440 ASN D O 1
ATOM 15719 N N . SER D 2 458 ? 24.360 14.556 61.562 1.00 98.95 441 SER D N 1
ATOM 15720 C CA . SER D 2 458 ? 24.438 13.667 62.729 1.00 99.54 441 SER D CA 1
ATOM 15721 C C . SER D 2 458 ? 23.622 14.072 63.947 1.00 105.06 441 SER D C 1
ATOM 15722 O O . SER D 2 458 ? 24.201 14.671 64.847 1.00 107.35 441 SER D O 1
ATOM 15725 N N . LYS D 2 459 ? 22.325 13.753 64.018 1.00 100.47 442 LYS D N 1
ATOM 15726 C CA . LYS D 2 459 ? 21.622 14.131 65.249 1.00 103.74 442 LYS D CA 1
ATOM 15727 C C . LYS D 2 459 ? 21.909 13.108 66.369 1.00 107.13 442 LYS D C 1
ATOM 15728 O O . LYS D 2 459 ? 21.984 13.485 67.544 1.00 110.97 442 LYS D O 1
ATOM 15734 N N . LYS D 2 460 ? 22.150 11.844 65.982 1.00 98.70 443 LYS D N 1
ATOM 15735 C CA . LYS D 2 460 ? 22.406 10.737 66.910 1.00 98.39 443 LYS D CA 1
ATOM 15736 C C . LYS D 2 460 ? 23.875 10.576 67.332 1.00 101.37 443 LYS D C 1
ATOM 15737 O O . LYS D 2 460 ? 24.149 10.225 68.476 1.00 103.81 443 LYS D O 1
ATOM 15743 N N . TYR D 2 461 ? 24.802 10.778 66.395 1.00 93.92 444 TYR D N 1
ATOM 15744 C CA . TYR D 2 461 ? 26.238 10.581 66.602 1.00 92.89 444 TYR D CA 1
ATOM 15745 C C . TYR D 2 461 ? 27.052 11.860 66.793 1.00 97.72 444 TYR D C 1
ATOM 15746 O O . TYR D 2 461 ? 28.277 11.819 66.626 1.00 97.03 444 TYR D O 1
ATOM 15755 N N . ALA D 2 462 ? 26.398 12.988 67.118 1.00 95.76 445 ALA D N 1
ATOM 15756 C CA . ALA D 2 462 ? 27.080 14.272 67.283 1.00 97.66 445 ALA D CA 1
ATOM 15757 C C . ALA D 2 462 ? 27.986 14.249 68.499 1.00 102.04 445 ALA D C 1
ATOM 15758 O O . ALA D 2 462 ? 27.510 13.930 69.590 1.00 103.56 445 ALA D O 1
ATOM 15760 N N . PRO D 2 463 ? 29.293 14.555 68.329 1.00 97.59 446 PRO D N 1
ATOM 15761 C CA . PRO D 2 463 ? 30.187 14.544 69.498 1.00 99.11 446 PRO D CA 1
ATOM 15762 C C . PRO D 2 463 ? 30.038 15.797 70.353 1.00 107.12 446 PRO D C 1
ATOM 15763 O O . PRO D 2 463 ? 29.743 16.873 69.835 1.00 107.49 446 PRO D O 1
ATOM 15767 N N . THR D 2 464 ? 30.257 15.652 71.663 1.00 106.56 447 THR D N 1
ATOM 15768 C CA . THR D 2 464 ? 30.189 16.773 72.597 1.00 112.09 447 THR D CA 1
ATOM 15769 C C . THR D 2 464 ? 31.464 17.619 72.453 1.00 116.23 447 THR D C 1
ATOM 15770 O O . THR D 2 464 ? 32.401 17.212 71.761 1.00 111.89 447 THR D O 1
ATOM 15774 N N . GLU D 2 465 ? 31.491 18.789 73.112 1.00 117.82 448 GLU D N 1
ATOM 15775 C CA . GLU D 2 465 ? 32.631 19.704 73.118 1.00 118.65 448 GLU D CA 1
ATOM 15776 C C . GLU D 2 465 ? 33.867 19.010 73.705 1.00 122.36 448 GLU D C 1
ATOM 15777 O O . GLU D 2 465 ? 34.956 19.117 73.135 1.00 119.37 448 GLU D O 1
ATOM 15783 N N . ALA D 2 466 ? 33.677 18.290 74.828 1.00 121.63 449 ALA D N 1
ATOM 15784 C CA . ALA D 2 466 ? 34.719 17.550 75.548 1.00 121.38 449 ALA D CA 1
ATOM 15785 C C . ALA D 2 466 ? 35.306 16.426 74.707 1.00 118.27 449 ALA D C 1
ATOM 15786 O O . ALA D 2 466 ? 36.523 16.234 74.713 1.00 116.33 449 ALA D O 1
ATOM 15788 N N . GLN D 2 467 ? 34.443 15.699 73.978 1.00 111.00 450 GLN D N 1
ATOM 15789 C CA . GLN D 2 467 ? 34.833 14.601 73.099 1.00 105.10 450 GLN D CA 1
ATOM 15790 C C . GLN D 2 467 ? 35.719 15.119 71.966 1.00 105.92 450 GLN D C 1
ATOM 15791 O O . GLN D 2 467 ? 36.763 14.522 71.681 1.00 103.03 450 GLN D O 1
ATOM 15797 N N . LEU D 2 468 ? 35.330 16.265 71.370 1.00 102.97 451 LEU D N 1
ATOM 15798 C CA . LEU D 2 468 ? 36.081 16.916 70.298 1.00 100.43 451 LEU D CA 1
ATOM 15799 C C . LEU D 2 468 ? 37.454 17.410 70.772 1.00 106.28 451 LEU D C 1
ATOM 15800 O O . LEU D 2 468 ? 38.441 17.290 70.040 1.00 102.88 451 LEU D O 1
ATOM 15805 N N . ASN D 2 469 ? 37.519 17.932 72.010 1.00 107.77 452 ASN D N 1
ATOM 15806 C CA . ASN D 2 469 ? 38.764 18.407 72.609 1.00 110.20 452 ASN D CA 1
ATOM 15807 C C . ASN D 2 469 ? 39.711 17.257 72.935 1.00 111.35 452 ASN D C 1
ATOM 15808 O O . ASN D 2 469 ? 40.926 17.428 72.837 1.00 110.63 452 ASN D O 1
ATOM 15813 N N . ALA D 2 470 ? 39.157 16.081 73.298 1.00 106.42 453 ALA D N 1
ATOM 15814 C CA . ALA D 2 470 ? 39.928 14.872 73.608 1.00 104.19 453 ALA D CA 1
ATOM 15815 C C . ALA D 2 470 ? 40.613 14.346 72.350 1.00 101.94 453 ALA D C 1
ATOM 15816 O O . ALA D 2 470 ? 41.769 13.920 72.418 1.00 100.40 453 ALA D O 1
ATOM 15818 N N . VAL D 2 471 ? 39.906 14.391 71.206 1.00 94.95 454 VAL D N 1
ATOM 15819 C CA . VAL D 2 471 ? 40.431 13.963 69.908 1.00 89.53 454 VAL D CA 1
ATOM 15820 C C . VAL D 2 471 ? 41.486 14.975 69.458 1.00 93.55 454 VAL D C 1
ATOM 15821 O O . VAL D 2 471 ? 42.530 14.577 68.938 1.00 90.14 454 VAL D O 1
ATOM 15825 N N . ASP D 2 472 ? 41.233 16.274 69.712 1.00 93.91 455 ASP D N 1
ATOM 15826 C CA . ASP D 2 472 ? 42.163 17.361 69.395 1.00 95.03 455 ASP D CA 1
ATOM 15827 C C . ASP D 2 472 ? 43.492 17.152 70.136 1.00 99.00 455 ASP D C 1
ATOM 15828 O O . ASP D 2 472 ? 44.552 17.314 69.538 1.00 96.85 455 ASP D O 1
ATOM 15833 N N . ALA D 2 473 ? 43.424 16.772 71.425 1.00 97.76 456 ALA D N 1
ATOM 15834 C CA . ALA D 2 473 ? 44.595 16.507 72.256 1.00 98.85 456 ALA D CA 1
ATOM 15835 C C . ALA D 2 473 ? 45.321 15.250 71.792 1.00 97.36 456 ALA D C 1
ATOM 15836 O O . ALA D 2 473 ? 46.554 15.221 71.809 1.00 96.61 456 ALA D O 1
ATOM 15838 N N . LEU D 2 474 ? 44.559 14.220 71.359 1.00 90.01 457 LEU D N 1
ATOM 15839 C CA . LEU D 2 474 ? 45.111 12.962 70.857 1.00 85.35 457 LEU D CA 1
ATOM 15840 C C . LEU D 2 474 ? 45.935 13.190 69.596 1.00 85.84 457 LEU D C 1
ATOM 15841 O O . LEU D 2 474 ? 47.043 12.660 69.493 1.00 83.90 457 LEU D O 1
ATOM 15846 N N . ILE D 2 475 ? 45.392 13.973 68.644 1.00 81.36 458 ILE D N 1
ATOM 15847 C CA . ILE D 2 475 ? 46.041 14.285 67.371 1.00 78.16 458 ILE D CA 1
ATOM 15848 C C . ILE D 2 475 ? 47.363 15.039 67.592 1.00 84.15 458 ILE D C 1
ATOM 15849 O O . ILE D 2 475 ? 48.351 14.736 66.913 1.00 80.90 458 ILE D O 1
ATOM 15854 N N . ASP D 2 476 ? 47.395 15.972 68.560 1.00 85.88 459 ASP D N 1
ATOM 15855 C CA . ASP D 2 476 ? 48.601 16.729 68.885 1.00 88.44 459 ASP D CA 1
ATOM 15856 C C . ASP D 2 476 ? 49.677 15.859 69.528 1.00 92.56 459 ASP D C 1
ATOM 15857 O O . ASP D 2 476 ? 50.850 15.982 69.171 1.00 91.20 459 ASP D O 1
ATOM 15862 N N . SER D 2 477 ? 49.281 14.974 70.463 1.00 90.37 460 SER D N 1
ATOM 15863 C CA . SER D 2 477 ? 50.208 14.069 71.148 1.00 90.20 460 SER D CA 1
ATOM 15864 C C . SER D 2 477 ? 50.792 13.039 70.178 1.00 89.17 460 SER D C 1
ATOM 15865 O O . SER D 2 477 ? 51.995 12.782 70.217 1.00 88.25 460 SER D O 1
ATOM 15868 N N . MET D 2 478 ? 49.940 12.485 69.291 1.00 82.28 461 MET D N 1
ATOM 15869 C CA . MET D 2 478 ? 50.323 11.476 68.300 1.00 77.42 461 MET D CA 1
ATOM 15870 C C . MET D 2 478 ? 50.877 12.052 66.988 1.00 80.14 461 MET D C 1
ATOM 15871 O O . MET D 2 478 ? 50.847 11.356 65.969 1.00 75.95 461 MET D O 1
ATOM 15876 N N . SER D 2 479 ? 51.389 13.299 67.001 1.00 79.95 462 SER D N 1
ATOM 15877 C CA . SER D 2 479 ? 51.959 13.912 65.798 1.00 78.09 462 SER D CA 1
ATOM 15878 C C . SER D 2 479 ? 53.220 13.170 65.365 1.00 79.09 462 SER D C 1
ATOM 15879 O O . SER D 2 479 ? 54.091 12.878 66.188 1.00 79.56 462 SER D O 1
ATOM 15882 N N . LEU D 2 480 ? 53.285 12.839 64.074 1.00 72.58 463 LEU D N 1
ATOM 15883 C CA . LEU D 2 480 ? 54.410 12.121 63.475 1.00 69.83 463 LEU D CA 1
ATOM 15884 C C . LEU D 2 480 ? 55.365 13.075 62.754 1.00 75.26 463 LEU D C 1
ATOM 15885 O O . LEU D 2 480 ? 56.171 12.643 61.927 1.00 71.96 463 LEU D O 1
ATOM 15890 N N . ALA D 2 481 ? 55.289 14.372 63.091 1.00 76.98 464 ALA D N 1
ATOM 15891 C CA . ALA D 2 481 ? 56.134 15.414 62.512 1.00 78.91 464 ALA D CA 1
ATOM 15892 C C . ALA D 2 481 ? 56.628 16.406 63.573 1.00 90.11 464 ALA D C 1
ATOM 15893 O O . ALA D 2 481 ? 56.020 16.525 64.640 1.00 92.37 464 ALA D O 1
ATOM 15895 N N . LYS D 2 482 ? 57.744 17.101 63.276 1.00 89.47 465 LYS D N 1
ATOM 15896 C CA . LYS D 2 482 ? 58.360 18.089 64.163 1.00 94.99 465 LYS D CA 1
ATOM 15897 C C . LYS D 2 482 ? 58.754 19.343 63.390 1.00 103.89 465 LYS D C 1
ATOM 15898 O O . LYS D 2 482 ? 59.485 19.263 62.400 1.00 101.22 465 LYS D O 1
ATOM 15904 N N . LYS D 2 483 ? 58.255 20.500 63.856 1.00 107.18 466 LYS D N 1
ATOM 15905 C CA . LYS D 2 483 ? 58.502 21.815 63.260 1.00 111.50 466 LYS D CA 1
ATOM 15906 C C . LYS D 2 483 ? 59.779 22.440 63.853 1.00 123.40 466 LYS D C 1
ATOM 15907 O O . LYS D 2 483 ? 60.612 21.704 64.390 1.00 122.71 466 LYS D O 1
ATOM 15913 N N . ASP D 2 484 ? 59.923 23.789 63.742 1.00 126.65 467 ASP D N 1
ATOM 15914 C CA . ASP D 2 484 ? 61.027 24.645 64.234 1.00 132.70 467 ASP D CA 1
ATOM 15915 C C . ASP D 2 484 ? 62.434 24.027 64.052 1.00 137.01 467 ASP D C 1
ATOM 15916 O O . ASP D 2 484 ? 63.221 23.935 64.997 1.00 139.00 467 ASP D O 1
ATOM 15921 N N . GLU D 2 485 ? 62.741 23.645 62.803 1.00 131.46 468 GLU D N 1
ATOM 15922 C CA . GLU D 2 485 ? 64.035 23.088 62.408 1.00 130.16 468 GLU D CA 1
ATOM 15923 C C . GLU D 2 485 ? 65.000 24.236 61.976 1.00 139.23 468 GLU D C 1
ATOM 15924 O O . GLU D 2 485 ? 66.164 23.989 61.632 1.00 137.66 468 GLU D O 1
ATOM 15930 N N . LYS D 2 486 ? 64.505 25.504 62.049 1.00 140.77 469 LYS D N 1
ATOM 15931 C CA . LYS D 2 486 ? 65.178 26.773 61.705 1.00 146.06 469 LYS D CA 1
ATOM 15932 C C . LYS D 2 486 ? 65.349 26.971 60.182 1.00 149.28 469 LYS D C 1
ATOM 15933 O O . LYS D 2 486 ? 65.967 27.950 59.752 1.00 152.98 469 LYS D O 1
ATOM 15939 N N . THR D 2 487 ? 64.762 26.065 59.378 1.00 140.89 470 THR D N 1
ATOM 15940 C CA . THR D 2 487 ? 64.771 26.102 57.908 1.00 138.86 470 THR D CA 1
ATOM 15941 C C . THR D 2 487 ? 63.327 26.208 57.396 1.00 141.27 470 THR D C 1
ATOM 15942 O O . THR D 2 487 ? 63.091 26.151 56.186 1.00 138.63 470 THR D O 1
ATOM 15946 N N . ASP D 2 488 ? 62.362 26.359 58.340 1.00 138.36 471 ASP D N 1
ATOM 15947 C CA . ASP D 2 488 ? 60.913 26.438 58.114 1.00 136.90 471 ASP D CA 1
ATOM 15948 C C . ASP D 2 488 ? 60.392 25.164 57.422 1.00 133.48 471 ASP D C 1
ATOM 15949 O O . ASP D 2 488 ? 59.340 25.173 56.774 1.00 131.71 471 ASP D O 1
ATOM 15954 N N . THR D 2 489 ? 61.146 24.062 57.599 1.00 125.71 472 THR D N 1
ATOM 15955 C CA . THR D 2 489 ? 60.870 22.737 57.051 1.00 119.65 472 THR D CA 1
ATOM 15956 C C . THR D 2 489 ? 60.445 21.787 58.174 1.00 119.64 472 THR D C 1
ATOM 15957 O O . THR D 2 489 ? 61.049 21.781 59.251 1.00 120.33 472 THR D O 1
ATOM 15961 N N . LEU D 2 490 ? 59.419 20.978 57.893 1.00 111.98 473 LEU D N 1
ATOM 15962 C CA . LEU D 2 490 ? 58.855 19.982 58.801 1.00 109.06 473 LEU D CA 1
ATOM 15963 C C . LEU D 2 490 ? 59.669 18.705 58.709 1.00 108.08 473 LEU D C 1
ATOM 15964 O O . LEU D 2 490 ? 59.964 18.248 57.603 1.00 105.01 473 LEU D O 1
ATOM 15969 N N . GLU D 2 491 ? 60.029 18.131 59.863 1.00 103.74 474 GLU D N 1
ATOM 15970 C CA . GLU D 2 491 ? 60.803 16.887 59.908 1.00 99.92 474 GLU D CA 1
ATOM 15971 C C . GLU D 2 491 ? 59.898 15.706 60.237 1.00 98.33 474 GLU D C 1
ATOM 15972 O O . GLU D 2 491 ? 59.252 15.696 61.288 1.00 99.41 474 GLU D O 1
ATOM 15978 N N . ASP D 2 492 ? 59.825 14.733 59.316 1.00 88.92 475 ASP D N 1
ATOM 15979 C CA . ASP D 2 492 ? 58.998 13.538 59.475 1.00 85.23 475 ASP D CA 1
ATOM 15980 C C . ASP D 2 492 ? 59.655 12.569 60.454 1.00 86.06 475 ASP D C 1
ATOM 15981 O O . ASP D 2 492 ? 60.775 12.112 60.217 1.00 84.25 475 ASP D O 1
ATOM 15986 N N . LEU D 2 493 ? 58.941 12.253 61.545 1.00 81.87 476 LEU D N 1
ATOM 15987 C CA . LEU D 2 493 ? 59.407 11.347 62.598 1.00 80.56 476 LEU D CA 1
ATOM 15988 C C . LEU D 2 493 ? 59.205 9.871 62.245 1.00 77.69 476 LEU D C 1
ATOM 15989 O O . LEU D 2 493 ? 59.831 9.013 62.867 1.00 76.80 476 LEU D O 1
ATOM 15994 N N . PHE D 2 494 ? 58.330 9.573 61.270 1.00 69.68 477 PHE D N 1
ATOM 15995 C CA . PHE D 2 494 ? 58.047 8.200 60.857 1.00 65.30 477 PHE D CA 1
ATOM 15996 C C . PHE D 2 494 ? 57.952 8.058 59.326 1.00 65.83 477 PHE D C 1
ATOM 15997 O O . PHE D 2 494 ? 56.852 8.065 58.763 1.00 65.08 477 PHE D O 1
ATOM 16005 N N . PRO D 2 495 ? 59.114 7.945 58.636 1.00 59.97 478 PRO D N 1
ATOM 16006 C CA . PRO D 2 495 ? 59.092 7.852 57.168 1.00 57.37 478 PRO D CA 1
ATOM 16007 C C . PRO D 2 495 ? 58.906 6.424 56.661 1.00 57.94 478 PRO D C 1
ATOM 16008 O O . PRO D 2 495 ? 59.864 5.656 56.569 1.00 57.14 478 PRO D O 1
ATOM 16012 N N . THR D 2 496 ? 57.655 6.080 56.333 1.00 52.62 479 THR D N 1
ATOM 16013 C CA . THR D 2 496 ? 57.219 4.761 55.857 1.00 49.68 479 THR D CA 1
ATOM 16014 C C . THR D 2 496 ? 57.861 4.305 54.536 1.00 50.51 479 THR D C 1
ATOM 16015 O O . THR D 2 496 ? 58.165 3.120 54.385 1.00 48.62 479 THR D O 1
ATOM 16019 N N . THR D 2 497 ? 58.073 5.237 53.595 1.00 46.34 480 THR D N 1
ATOM 16020 C CA . THR D 2 497 ? 58.639 4.961 52.270 1.00 44.25 480 THR D CA 1
ATOM 16021 C C . THR D 2 497 ? 60.124 4.538 52.302 1.00 45.45 480 THR D C 1
ATOM 16022 O O . THR D 2 497 ? 60.655 4.107 51.278 1.00 43.65 480 THR D O 1
ATOM 16026 N N . LYS D 2 498 ? 60.780 4.659 53.464 1.00 41.50 481 LYS D N 1
ATOM 16027 C CA . LYS D 2 498 ? 62.176 4.267 53.657 1.00 40.31 481 LYS D CA 1
ATOM 16028 C C . LYS D 2 498 ? 62.268 2.836 54.182 1.00 41.67 481 LYS D C 1
ATOM 16029 O O . LYS D 2 498 ? 63.319 2.206 54.076 1.00 40.65 481 LYS D O 1
ATOM 16035 N N . ILE D 2 499 ? 61.167 2.328 54.750 1.00 37.51 482 ILE D N 1
ATOM 16036 C CA . ILE D 2 499 ? 61.070 0.986 55.324 1.00 36.28 482 ILE D CA 1
ATOM 16037 C C . ILE D 2 499 ? 60.920 -0.070 54.222 1.00 37.45 482 ILE D C 1
ATOM 16038 O O . ILE D 2 499 ? 60.036 0.069 53.380 1.00 36.57 482 ILE D O 1
ATOM 16043 N N . PRO D 2 500 ? 61.713 -1.162 54.241 1.00 32.71 483 PRO D N 1
ATOM 16044 C CA . PRO D 2 500 ? 61.490 -2.232 53.257 1.00 31.20 483 PRO D CA 1
ATOM 16045 C C . PRO D 2 500 ? 60.303 -3.112 53.665 1.00 36.22 483 PRO D C 1
ATOM 16046 O O . PRO D 2 500 ? 60.058 -3.294 54.863 1.00 37.43 483 PRO D O 1
ATOM 16050 N N . ASN D 2 501 ? 59.559 -3.640 52.672 1.00 32.11 484 ASN D N 1
ATOM 16051 C CA . ASN D 2 501 ? 58.388 -4.504 52.884 1.00 32.02 484 ASN D CA 1
ATOM 16052 C C . ASN D 2 501 ? 58.755 -5.686 53.783 1.00 36.49 484 ASN D C 1
ATOM 16053 O O . ASN D 2 501 ? 59.611 -6.500 53.423 1.00 35.64 484 ASN D O 1
ATOM 16058 N N . PRO D 2 502 ? 58.137 -5.749 54.983 1.00 34.40 485 PRO D N 1
ATOM 16059 C CA . PRO D 2 502 ? 58.479 -6.809 55.937 1.00 35.67 485 PRO D CA 1
ATOM 16060 C C . PRO D 2 502 ? 58.223 -8.242 55.483 1.00 38.83 485 PRO D C 1
ATOM 16061 O O . PRO D 2 502 ? 58.852 -9.137 56.042 1.00 40.34 485 PRO D O 1
ATOM 16065 N N . ARG D 2 503 ? 57.340 -8.474 54.490 1.00 32.55 486 ARG D N 1
ATOM 16066 C CA . ARG D 2 503 ? 57.052 -9.839 54.043 1.00 32.04 486 ARG D CA 1
ATOM 16067 C C . ARG D 2 503 ? 58.254 -10.560 53.471 1.00 34.79 486 ARG D C 1
ATOM 16068 O O . ARG D 2 503 ? 58.387 -11.761 53.685 1.00 36.20 486 ARG D O 1
ATOM 16076 N N . PHE D 2 504 ? 59.123 -9.830 52.756 1.00 29.05 487 PHE D N 1
ATOM 16077 C CA . PHE D 2 504 ? 60.313 -10.388 52.131 1.00 28.72 487 PHE D CA 1
ATOM 16078 C C . PHE D 2 504 ? 61.349 -10.733 53.191 1.00 30.70 487 PHE D C 1
ATOM 16079 O O . PHE D 2 504 ? 61.863 -11.853 53.214 1.00 31.04 487 PHE D O 1
ATOM 16087 N N . GLN D 2 505 ? 61.589 -9.784 54.109 1.00 26.03 488 GLN D N 1
ATOM 16088 C CA . GLN D 2 505 ? 62.495 -9.882 55.252 1.00 25.87 488 GLN D CA 1
ATOM 16089 C C . GLN D 2 505 ? 62.117 -11.091 56.092 1.00 30.15 488 GLN D C 1
ATOM 16090 O O . GLN D 2 505 ? 62.985 -11.847 56.535 1.00 31.47 488 GLN D O 1
ATOM 16096 N N . ARG D 2 506 ? 60.807 -11.261 56.302 1.00 26.59 489 ARG D N 1
ATOM 16097 C CA . ARG D 2 506 ? 60.238 -12.342 57.083 1.00 28.17 489 ARG D CA 1
ATOM 16098 C C . ARG D 2 506 ? 60.369 -13.665 56.364 1.00 31.31 489 ARG D C 1
ATOM 16099 O O . ARG D 2 506 ? 60.776 -14.648 56.984 1.00 33.32 489 ARG D O 1
ATOM 16107 N N . LEU D 2 507 ? 60.024 -13.693 55.069 1.00 26.90 490 LEU D N 1
ATOM 16108 C CA . LEU D 2 507 ? 60.116 -14.893 54.245 1.00 26.83 490 LEU D CA 1
ATOM 16109 C C . LEU D 2 507 ? 61.552 -15.420 54.221 1.00 29.16 490 LEU D C 1
ATOM 16110 O O . LEU D 2 507 ? 61.769 -16.609 54.461 1.00 30.38 490 LEU D O 1
ATOM 16115 N N . PHE D 2 508 ? 62.522 -14.528 53.972 1.00 25.17 491 PHE D N 1
ATOM 16116 C CA . PHE D 2 508 ? 63.929 -14.903 53.908 1.00 25.23 491 PHE D CA 1
ATOM 16117 C C . PHE D 2 508 ? 64.444 -15.407 55.236 1.00 29.01 491 PHE D C 1
ATOM 16118 O O . PHE D 2 508 ? 65.129 -16.425 55.248 1.00 29.86 491 PHE D O 1
ATOM 16126 N N . GLN D 2 509 ? 64.047 -14.762 56.356 1.00 26.80 492 GLN D N 1
ATOM 16127 C CA . GLN D 2 509 ? 64.420 -15.189 57.703 1.00 28.78 492 GLN D CA 1
ATOM 16128 C C . GLN D 2 509 ? 63.993 -16.651 57.905 1.00 35.11 492 GLN D C 1
ATOM 16129 O O . GLN D 2 509 ? 64.788 -17.468 58.381 1.00 37.14 492 GLN D O 1
ATOM 16135 N N . CYS D 2 510 ? 62.748 -16.973 57.504 1.00 33.55 493 CYS D N 1
ATOM 16136 C CA . CYS D 2 510 ? 62.165 -18.303 57.619 1.00 36.24 493 CYS D CA 1
ATOM 16137 C C . CYS D 2 510 ? 62.824 -19.304 56.693 1.00 39.17 493 CYS D C 1
ATOM 16138 O O . CYS D 2 510 ? 63.216 -20.376 57.157 1.00 41.87 493 CYS D O 1
ATOM 16141 N N . LEU D 2 511 ? 62.998 -18.941 55.403 1.00 33.89 494 LEU D N 1
ATOM 16142 C CA . LEU D 2 511 ? 63.662 -19.788 54.409 1.00 33.79 494 LEU D CA 1
ATOM 16143 C C . LEU D 2 511 ? 65.068 -20.166 54.861 1.00 37.27 494 LEU D C 1
ATOM 16144 O O . LEU D 2 511 ? 65.465 -21.320 54.711 1.00 39.32 494 LEU D O 1
ATOM 16149 N N . LEU D 2 512 ? 65.795 -19.205 55.457 1.00 33.18 495 LEU D N 1
ATOM 16150 C CA . LEU D 2 512 ? 67.131 -19.407 56.005 1.00 34.01 495 LEU D CA 1
ATOM 16151 C C . LEU D 2 512 ? 67.056 -20.340 57.198 1.00 43.00 495 LEU D C 1
ATOM 16152 O O . LEU D 2 512 ? 67.839 -21.290 57.274 1.00 45.34 495 LEU D O 1
ATOM 16157 N N . HIS D 2 513 ? 66.111 -20.081 58.119 1.00 41.44 496 HIS D N 1
ATOM 16158 C CA . HIS D 2 513 ? 65.947 -20.894 59.311 1.00 45.38 496 HIS D CA 1
ATOM 16159 C C . HIS D 2 513 ? 65.662 -22.348 58.977 1.00 52.98 496 HIS D C 1
ATOM 16160 O O . HIS D 2 513 ? 66.296 -23.222 59.568 1.00 56.25 496 HIS D O 1
ATOM 16167 N N . ARG D 2 514 ? 64.769 -22.613 58.004 1.00 48.61 497 ARG D N 1
ATOM 16168 C CA . ARG D 2 514 ? 64.462 -23.983 57.589 1.00 51.33 497 ARG D CA 1
ATOM 16169 C C . ARG D 2 514 ? 65.666 -24.663 56.916 1.00 57.22 497 ARG D C 1
ATOM 16170 O O . ARG D 2 514 ? 65.834 -25.878 57.052 1.00 60.75 497 ARG D O 1
ATOM 16178 N N . ALA D 2 515 ? 66.503 -23.889 56.217 1.00 51.01 498 ALA D N 1
ATOM 16179 C CA . ALA D 2 515 ? 67.674 -24.429 55.536 1.00 51.79 498 ALA D CA 1
ATOM 16180 C C . ALA D 2 515 ? 68.759 -24.868 56.508 1.00 58.11 498 ALA D C 1
ATOM 16181 O O . ALA D 2 515 ? 69.298 -25.962 56.355 1.00 60.64 498 ALA D O 1
ATOM 16183 N N . LEU D 2 516 ? 69.069 -24.030 57.509 1.00 53.72 499 LEU D N 1
ATOM 16184 C CA . LEU D 2 516 ? 70.102 -24.328 58.496 1.00 55.83 499 LEU D CA 1
ATOM 16185 C C . LEU D 2 516 ? 69.603 -25.239 59.629 1.00 65.53 499 LEU D C 1
ATOM 16186 O O . LEU D 2 516 ? 70.418 -25.919 60.264 1.00 68.82 499 LEU D O 1
ATOM 16191 N N . HIS D 2 517 ? 68.280 -25.240 59.902 1.00 62.80 500 HIS D N 1
ATOM 16192 C CA . HIS D 2 517 ? 67.674 -26.045 60.971 1.00 67.26 500 HIS D CA 1
ATOM 16193 C C . HIS D 2 517 ? 66.373 -26.709 60.477 1.00 73.08 500 HIS D C 1
ATOM 16194 O O . HIS D 2 517 ? 65.275 -26.230 60.793 1.00 72.34 500 HIS D O 1
ATOM 16201 N N . PRO D 2 518 ? 66.473 -27.810 59.695 1.00 71.83 501 PRO D N 1
ATOM 16202 C CA . PRO D 2 518 ? 65.254 -28.449 59.156 1.00 73.06 501 PRO D CA 1
ATOM 16203 C C . PRO D 2 518 ? 64.298 -29.074 60.175 1.00 81.42 501 PRO D C 1
ATOM 16204 O O . PRO D 2 518 ? 63.101 -29.155 59.904 1.00 80.63 501 PRO D O 1
ATOM 16208 N N . ARG D 2 519 ? 64.808 -29.515 61.326 1.00 82.26 502 ARG D N 1
ATOM 16209 C CA . ARG D 2 519 ? 63.991 -30.152 62.364 1.00 86.31 502 ARG D CA 1
ATOM 16210 C C . ARG D 2 519 ? 63.221 -29.126 63.198 1.00 89.01 502 ARG D C 1
ATOM 16211 O O . ARG D 2 519 ? 62.146 -29.438 63.708 1.00 89.84 502 ARG D O 1
ATOM 16219 N N . GLU D 2 520 ? 63.779 -27.911 63.350 1.00 83.78 503 GLU D N 1
ATOM 16220 C CA . GLU D 2 520 ? 63.205 -26.840 64.159 1.00 82.68 503 GLU D CA 1
ATOM 16221 C C . GLU D 2 520 ? 61.998 -26.155 63.522 1.00 84.56 503 GLU D C 1
ATOM 16222 O O . GLU D 2 520 ? 62.016 -25.910 62.312 1.00 81.90 503 GLU D O 1
ATOM 16228 N N . PRO D 2 521 ? 60.972 -25.768 64.323 1.00 81.75 504 PRO D N 1
ATOM 16229 C CA . PRO D 2 521 ? 59.832 -25.026 63.750 1.00 79.07 504 PRO D CA 1
ATOM 16230 C C . PRO D 2 521 ? 60.259 -23.611 63.353 1.00 77.57 504 PRO D C 1
ATOM 16231 O O . PRO D 2 521 ? 61.385 -23.200 63.660 1.00 76.12 504 PRO D O 1
ATOM 16235 N N . LEU D 2 522 ? 59.370 -22.867 62.677 1.00 70.86 505 LEU D N 1
ATOM 16236 C CA . LEU D 2 522 ? 59.658 -21.509 62.220 1.00 66.03 505 LEU D CA 1
ATOM 16237 C C . LEU D 2 522 ? 59.940 -20.534 63.364 1.00 69.14 505 LEU D C 1
ATOM 16238 O O . LEU D 2 522 ? 59.321 -20.641 64.426 1.00 71.27 505 LEU D O 1
ATOM 16243 N N . PRO D 2 523 ? 60.920 -19.621 63.185 1.00 62.54 506 PRO D N 1
ATOM 16244 C CA . PRO D 2 523 ? 61.260 -18.691 64.268 1.00 62.48 506 PRO D CA 1
ATOM 16245 C C . PRO D 2 523 ? 60.242 -17.568 64.396 1.00 63.72 506 PRO D C 1
ATOM 16246 O O . PRO D 2 523 ? 59.528 -17.301 63.427 1.00 60.71 506 PRO D O 1
ATOM 16250 N N . PRO D 2 524 ? 60.160 -16.872 65.552 1.00 61.21 507 PRO D N 1
ATOM 16251 C CA . PRO D 2 524 ? 59.225 -15.743 65.636 1.00 59.45 507 PRO D CA 1
ATOM 16252 C C . PRO D 2 524 ? 59.806 -14.525 64.919 1.00 58.70 507 PRO D C 1
ATOM 16253 O O . PRO D 2 524 ? 61.017 -14.481 64.665 1.00 56.98 507 PRO D O 1
ATOM 16257 N N . ILE D 2 525 ? 58.947 -13.550 64.583 1.00 53.16 508 ILE D N 1
ATOM 16258 C CA . ILE D 2 525 ? 59.356 -12.324 63.890 1.00 50.04 508 ILE D CA 1
ATOM 16259 C C . ILE D 2 525 ? 60.455 -11.618 64.679 1.00 55.28 508 ILE D C 1
ATOM 16260 O O . ILE D 2 525 ? 60.323 -11.465 65.894 1.00 57.41 508 ILE D O 1
ATOM 16265 N N . GLN D 2 526 ? 61.554 -11.239 63.992 1.00 50.59 509 GLN D N 1
ATOM 16266 C CA . GLN D 2 526 ? 62.692 -10.541 64.594 1.00 51.56 509 GLN D CA 1
ATOM 16267 C C . GLN D 2 526 ? 62.252 -9.195 65.137 1.00 56.26 509 GLN D C 1
ATOM 16268 O O . GLN D 2 526 ? 61.439 -8.516 64.504 1.00 53.92 509 GLN D O 1
ATOM 16274 N N . GLN D 2 527 ? 62.768 -8.828 66.325 1.00 55.77 510 GLN D N 1
ATOM 16275 C CA . GLN D 2 527 ? 62.416 -7.590 67.013 1.00 56.67 510 GLN D CA 1
ATOM 16276 C C . GLN D 2 527 ? 62.666 -6.333 66.203 1.00 58.97 510 GLN D C 1
ATOM 16277 O O . GLN D 2 527 ? 61.796 -5.462 66.200 1.00 58.68 510 GLN D O 1
ATOM 16283 N N . HIS D 2 528 ? 63.810 -6.244 65.488 1.00 54.04 511 HIS D N 1
ATOM 16284 C CA . HIS D 2 528 ? 64.110 -5.065 64.675 1.00 52.11 511 HIS D CA 1
ATOM 16285 C C . HIS D 2 528 ? 63.045 -4.814 63.614 1.00 53.64 511 HIS D C 1
ATOM 16286 O O . HIS D 2 528 ? 62.745 -3.651 63.342 1.00 53.18 511 HIS D O 1
ATOM 16293 N N . ILE D 2 529 ? 62.429 -5.897 63.071 1.00 48.50 512 ILE D N 1
ATOM 16294 C CA . ILE D 2 529 ? 61.338 -5.816 62.092 1.00 45.99 512 ILE D CA 1
ATOM 16295 C C . ILE D 2 529 ? 60.159 -5.117 62.754 1.00 51.24 512 ILE D C 1
ATOM 16296 O O . ILE D 2 529 ? 59.665 -4.127 62.216 1.00 50.04 512 ILE D O 1
ATOM 16301 N N . TRP D 2 530 ? 59.739 -5.600 63.941 1.00 49.81 513 TRP D N 1
ATOM 16302 C CA . TRP D 2 530 ? 58.654 -4.977 64.681 1.00 51.04 513 TRP D CA 1
ATOM 16303 C C . TRP D 2 530 ? 59.008 -3.540 65.023 1.00 54.90 513 TRP D C 1
ATOM 16304 O O . TRP D 2 530 ? 58.166 -2.666 64.859 1.00 54.17 513 TRP D O 1
ATOM 16315 N N . ASN D 2 531 ? 60.272 -3.285 65.408 1.00 52.42 514 ASN D N 1
ATOM 16316 C CA . ASN D 2 531 ? 60.769 -1.952 65.748 1.00 53.70 514 ASN D CA 1
ATOM 16317 C C . ASN D 2 531 ? 60.661 -0.956 64.598 1.00 56.54 514 ASN D C 1
ATOM 16318 O O . ASN D 2 531 ? 60.350 0.210 64.842 1.00 57.67 514 ASN D O 1
ATOM 16323 N N . MET D 2 532 ? 60.893 -1.409 63.351 1.00 50.54 515 MET D N 1
ATOM 16324 C CA . MET D 2 532 ? 60.807 -0.523 62.189 1.00 48.41 515 MET D CA 1
ATOM 16325 C C . MET D 2 532 ? 59.358 -0.293 61.730 1.00 50.61 515 MET D C 1
ATOM 16326 O O . MET D 2 532 ? 59.095 0.706 61.066 1.00 49.12 515 MET D O 1
ATOM 16331 N N . LEU D 2 533 ? 58.426 -1.185 62.113 1.00 47.32 516 LEU D N 1
ATOM 16332 C CA . LEU D 2 533 ? 57.007 -1.071 61.757 1.00 46.46 516 LEU D CA 1
ATOM 16333 C C . LEU D 2 533 ? 56.204 -0.237 62.760 1.00 54.37 516 LEU D C 1
ATOM 16334 O O . LEU D 2 533 ? 55.066 0.139 62.470 1.00 54.00 516 LEU D O 1
ATOM 16339 N N . ASN D 2 534 ? 56.790 0.041 63.936 1.00 54.07 517 ASN D N 1
ATOM 16340 C CA . ASN D 2 534 ? 56.143 0.810 64.995 1.00 56.78 517 ASN D CA 1
ATOM 16341 C C . ASN D 2 534 ? 56.631 2.258 65.057 1.00 62.91 517 ASN D C 1
ATOM 16342 O O . ASN D 2 534 ? 57.820 2.506 64.821 1.00 61.96 517 ASN D O 1
ATOM 16347 N N . PRO D 2 535 ? 55.743 3.216 65.429 1.00 62.03 518 PRO D N 1
ATOM 16348 C CA . PRO D 2 535 ? 56.169 4.622 65.522 1.00 63.57 518 PRO D CA 1
ATOM 16349 C C . PRO D 2 535 ? 57.155 4.882 66.669 1.00 71.01 518 PRO D C 1
ATOM 16350 O O . PRO D 2 535 ? 57.265 4.032 67.558 1.00 71.74 518 PRO D O 1
ATOM 16354 N N . PRO D 2 536 ? 57.866 6.042 66.688 1.00 69.87 519 PRO D N 1
ATOM 16355 C CA . PRO D 2 536 ? 58.813 6.308 67.787 1.00 73.15 519 PRO D CA 1
ATOM 16356 C C . PRO D 2 536 ? 58.194 6.126 69.169 1.00 81.18 519 PRO D C 1
ATOM 16357 O O . PRO D 2 536 ? 57.017 6.444 69.363 1.00 82.04 519 PRO D O 1
ATOM 16361 N N . ALA D 2 537 ? 58.986 5.588 70.118 1.00 80.07 520 ALA D N 1
ATOM 16362 C CA . ALA D 2 537 ? 58.547 5.348 71.495 1.00 83.67 520 ALA D CA 1
ATOM 16363 C C . ALA D 2 537 ? 58.020 6.625 72.148 1.00 92.00 520 ALA D C 1
ATOM 16364 O O . ALA D 2 537 ? 57.174 6.552 73.040 1.00 93.43 520 ALA D O 1
ATOM 16366 N N . GLU D 2 538 ? 58.502 7.792 71.672 1.00 90.48 521 GLU D N 1
ATOM 16367 C CA . GLU D 2 538 ? 58.087 9.114 72.129 1.00 94.57 521 GLU D CA 1
ATOM 16368 C C . GLU D 2 538 ? 56.605 9.328 71.827 1.00 97.46 521 GLU D C 1
ATOM 16369 O O . GLU D 2 538 ? 55.861 9.735 72.722 1.00 101.01 521 GLU D O 1
ATOM 16375 N N . VAL D 2 539 ? 56.174 9.006 70.587 1.00 88.71 522 VAL D N 1
ATOM 16376 C CA . VAL D 2 539 ? 54.785 9.126 70.122 1.00 87.34 522 VAL D CA 1
ATOM 16377 C C . VAL D 2 539 ? 53.852 8.279 71.001 1.00 91.62 522 VAL D C 1
ATOM 16378 O O . VAL D 2 539 ? 52.838 8.790 71.477 1.00 93.71 522 VAL D O 1
ATOM 16382 N N . THR D 2 540 ? 54.224 7.005 71.238 1.00 86.37 523 THR D N 1
ATOM 16383 C CA . THR D 2 540 ? 53.474 6.049 72.053 1.00 87.35 523 THR D CA 1
ATOM 16384 C C . THR D 2 540 ? 53.317 6.533 73.502 1.00 95.61 523 THR D C 1
ATOM 16385 O O . THR D 2 540 ? 52.223 6.430 74.055 1.00 97.82 523 THR D O 1
ATOM 16389 N N . THR D 2 541 ? 54.394 7.082 74.100 1.00 93.37 524 THR D N 1
ATOM 16390 C CA . THR D 2 541 ? 54.380 7.595 75.472 1.00 98.22 524 THR D CA 1
ATOM 16391 C C . THR D 2 541 ? 53.442 8.801 75.615 1.00 103.72 524 THR D C 1
ATOM 16392 O O . THR D 2 541 ? 52.607 8.807 76.521 1.00 106.89 524 THR D O 1
ATOM 16396 N N . LYS D 2 542 ? 53.575 9.802 74.716 1.00 97.49 525 LYS D N 1
ATOM 16397 C CA . LYS D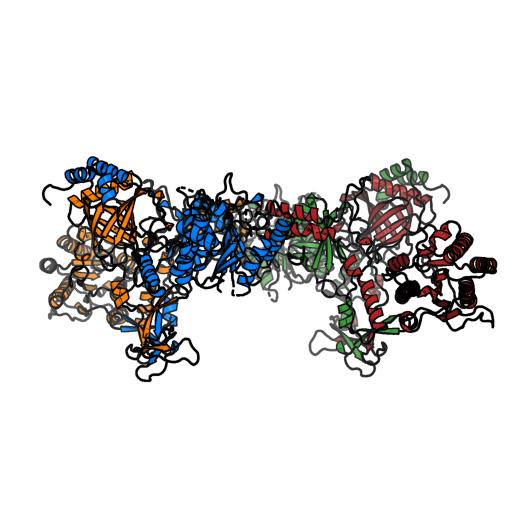 2 542 ? 52.775 11.032 74.716 1.00 99.23 525 LYS D CA 1
ATOM 16398 C C . LYS D 2 542 ? 51.272 10.779 74.659 1.00 101.57 525 LYS D C 1
ATOM 16399 O O . LYS D 2 542 ? 50.517 11.454 75.355 1.00 105.19 525 LYS D O 1
ATOM 16405 N N . SER D 2 543 ? 50.848 9.812 73.835 1.00 92.32 526 SER D N 1
ATOM 16406 C CA . SER D 2 543 ? 49.452 9.468 73.584 1.00 90.09 526 SER D CA 1
ATOM 16407 C C . SER D 2 543 ? 48.702 8.792 74.730 1.00 97.26 526 SER D C 1
ATOM 16408 O O . SER D 2 543 ? 47.478 8.852 74.736 1.00 97.00 526 SER D O 1
ATOM 16411 N N . GLN D 2 544 ? 49.411 8.133 75.664 1.00 96.60 527 GLN D N 1
ATOM 16412 C CA . GLN D 2 544 ? 48.827 7.386 76.784 1.00 99.54 527 GLN D CA 1
ATOM 16413 C C . GLN D 2 544 ? 47.732 8.142 77.540 1.00 107.40 527 GLN D C 1
ATOM 16414 O O . GLN D 2 544 ? 46.606 7.648 77.593 1.00 107.74 527 GLN D O 1
ATOM 16420 N N . ILE D 2 545 ? 48.052 9.330 78.094 1.00 107.35 528 ILE D N 1
ATOM 16421 C CA . ILE D 2 545 ? 47.096 10.177 78.818 1.00 111.71 528 ILE D CA 1
ATOM 16422 C C . ILE D 2 545 ? 45.915 10.539 77.882 1.00 112.89 528 ILE D C 1
ATOM 16423 O O . ILE D 2 545 ? 44.787 10.173 78.212 1.00 114.12 528 ILE D O 1
ATOM 16428 N N . PRO D 2 546 ? 46.146 11.160 76.691 1.00 105.03 529 PRO D N 1
ATOM 16429 C CA . PRO D 2 546 ? 45.022 11.461 75.784 1.00 102.23 529 PRO D CA 1
ATOM 16430 C C . PRO D 2 546 ? 44.156 10.256 75.411 1.00 102.11 529 PRO D C 1
ATOM 16431 O O . PRO D 2 546 ? 42.934 10.396 75.352 1.00 102.02 529 PRO D O 1
ATOM 16435 N N . LEU D 2 547 ? 44.777 9.076 75.191 1.00 95.43 530 LEU D N 1
ATOM 16436 C CA . LEU D 2 547 ? 44.058 7.841 74.873 1.00 92.36 530 LEU D CA 1
ATOM 16437 C C . LEU D 2 547 ? 43.162 7.450 76.031 1.00 100.09 530 LEU D C 1
ATOM 16438 O O . LEU D 2 547 ? 42.014 7.086 75.802 1.00 98.32 530 LEU D O 1
ATOM 16443 N N . SER D 2 548 ? 43.667 7.577 77.276 1.00 101.94 531 SER D N 1
ATOM 16444 C CA . SER D 2 548 ? 42.905 7.271 78.489 1.00 106.51 531 SER D CA 1
ATOM 16445 C C . SER D 2 548 ? 41.649 8.142 78.580 1.00 112.14 531 SER D C 1
ATOM 16446 O O . SER D 2 548 ? 40.579 7.623 78.898 1.00 112.92 531 SER D O 1
ATOM 16449 N N . LYS D 2 549 ? 41.779 9.453 78.263 1.00 109.06 532 LYS D N 1
ATOM 16450 C CA . LYS D 2 549 ? 40.670 10.409 78.275 1.00 110.73 532 LYS D CA 1
ATOM 16451 C C . LYS D 2 549 ? 39.614 10.049 77.237 1.00 109.42 532 LYS D C 1
ATOM 16452 O O . LYS D 2 549 ? 38.421 10.204 77.501 1.00 110.53 532 LYS D O 1
ATOM 16458 N N . ILE D 2 550 ? 40.053 9.533 76.075 1.00 100.23 533 ILE D N 1
ATOM 16459 C CA . ILE D 2 550 ? 39.173 9.115 74.985 1.00 95.67 533 ILE D CA 1
ATOM 16460 C C . ILE D 2 550 ? 38.357 7.877 75.370 1.00 99.54 533 ILE D C 1
ATOM 16461 O O . ILE D 2 550 ? 37.160 7.829 75.070 1.00 98.17 533 ILE D O 1
ATOM 16466 N N . LYS D 2 551 ? 38.989 6.901 76.051 1.00 97.20 534 LYS D N 1
ATOM 16467 C CA . LYS D 2 551 ? 38.334 5.662 76.477 1.00 97.46 534 LYS D CA 1
ATOM 16468 C C . LYS D 2 551 ? 37.150 5.913 77.407 1.00 105.93 534 LYS D C 1
ATOM 16469 O O . LYS D 2 551 ? 36.156 5.188 77.338 1.00 105.46 534 LYS D O 1
ATOM 16475 N N . THR D 2 552 ? 37.254 6.947 78.254 1.00 107.49 535 THR D N 1
ATOM 16476 C CA . THR D 2 552 ? 36.217 7.330 79.213 1.00 111.81 535 THR D CA 1
ATOM 16477 C C . THR D 2 552 ? 35.125 8.177 78.560 1.00 114.54 535 THR D C 1
ATOM 16478 O O . THR D 2 552 ? 33.946 8.012 78.884 1.00 116.02 535 THR D O 1
ATOM 16482 N N . LEU D 2 553 ? 35.517 9.089 77.652 1.00 106.91 536 LEU D N 1
ATOM 16483 C CA . LEU D 2 553 ? 34.595 9.992 76.971 1.00 105.58 536 LEU D CA 1
ATOM 16484 C C . LEU D 2 553 ? 33.774 9.332 75.871 1.00 105.45 536 LEU D C 1
ATOM 16485 O O . LEU D 2 553 ? 32.629 9.728 75.655 1.00 105.70 536 LEU D O 1
ATOM 16490 N N . PHE D 2 554 ? 34.343 8.330 75.182 1.00 98.02 537 PHE D N 1
ATOM 16491 C CA . PHE D 2 554 ? 33.663 7.640 74.091 1.00 93.64 537 PHE D CA 1
ATOM 16492 C C . PHE D 2 554 ? 33.212 6.222 74.456 1.00 98.43 537 PHE D C 1
ATOM 16493 O O . PHE D 2 554 ? 34.026 5.294 74.408 1.00 96.34 537 PHE D O 1
ATOM 16501 N N . PRO D 2 555 ? 31.914 6.021 74.790 1.00 97.84 538 PRO D N 1
ATOM 16502 C CA . PRO D 2 555 ? 31.439 4.657 75.069 1.00 98.18 538 PRO D CA 1
ATOM 16503 C C . PRO D 2 555 ? 31.507 3.772 73.814 1.00 97.82 538 PRO D C 1
ATOM 16504 O O . PRO D 2 555 ? 31.052 4.161 72.733 1.00 93.71 538 PRO D O 1
ATOM 16508 N N . LEU D 2 556 ? 32.143 2.604 73.964 1.00 94.83 539 LEU D N 1
ATOM 16509 C CA . LEU D 2 556 ? 32.367 1.620 72.908 1.00 90.60 539 LEU D CA 1
ATOM 16510 C C . LEU D 2 556 ? 31.956 0.238 73.427 1.00 96.56 539 LEU D C 1
ATOM 16511 O O . LEU D 2 556 ? 32.439 -0.191 74.483 1.00 99.07 539 LEU D O 1
ATOM 16516 N N . ILE D 2 557 ? 31.056 -0.448 72.699 1.00 92.00 540 ILE D N 1
ATOM 16517 C CA . ILE D 2 557 ? 30.578 -1.787 73.059 1.00 94.13 540 ILE D CA 1
ATOM 16518 C C . ILE D 2 557 ? 30.134 -2.568 71.819 1.00 96.26 540 ILE D C 1
ATOM 16519 O O . ILE D 2 557 ? 29.428 -2.022 70.967 1.00 94.06 540 ILE D O 1
ATOM 16524 N N . GLU D 2 558 ? 30.545 -3.845 71.726 1.00 93.74 541 GLU D N 1
ATOM 16525 C CA . GLU D 2 558 ? 30.188 -4.707 70.602 1.00 91.37 541 GLU D CA 1
ATOM 16526 C C . GLU D 2 558 ? 28.737 -5.178 70.677 1.00 97.91 541 GLU D C 1
ATOM 16527 O O . GLU D 2 558 ? 28.276 -5.573 71.749 1.00 101.68 541 GLU D O 1
ATOM 16533 N N . ALA D 2 559 ? 28.017 -5.112 69.539 1.00 92.09 542 ALA D N 1
ATOM 16534 C CA . ALA D 2 559 ? 26.621 -5.524 69.424 1.00 93.70 542 ALA D CA 1
ATOM 16535 C C . ALA D 2 559 ? 26.479 -7.038 69.564 1.00 99.78 542 ALA D C 1
ATOM 16536 O O . ALA D 2 559 ? 27.287 -7.788 69.006 1.00 97.80 542 ALA D O 1
ATOM 16538 N N . LYS D 2 560 ? 25.469 -7.475 70.346 1.00 100.02 543 LYS D N 1
ATOM 16539 C CA . LYS D 2 560 ? 25.154 -8.884 70.612 1.00 124.57 543 LYS D CA 1
ATOM 16540 C C . LYS D 2 560 ? 23.658 -9.170 70.412 1.00 137.32 543 LYS D C 1
ATOM 16541 O O . LYS D 2 560 ? 22.932 -8.372 69.816 1.00 86.84 543 LYS D O 1
ATOM 17624 N N . LYS G 5 13 ? -27.160 7.137 100.280 1.00 71.14 30 LYS M N 1
ATOM 17625 C CA . LYS G 5 13 ? -26.108 6.178 99.943 1.00 68.69 30 LYS M CA 1
ATOM 17626 C C . LYS G 5 13 ? -26.706 5.010 99.127 1.00 70.21 30 LYS M C 1
ATOM 17627 O O . LYS G 5 13 ? -27.796 4.566 99.506 1.00 70.22 30 LYS M O 1
ATOM 17633 N N . PRO G 5 14 ? -26.012 4.471 98.067 1.00 64.10 31 PRO M N 1
ATOM 17634 C CA . PRO G 5 14 ? -26.577 3.329 97.306 1.00 62.03 31 PRO M CA 1
ATOM 17635 C C . PRO G 5 14 ? -27.249 2.269 98.174 1.00 61.97 31 PRO M C 1
ATOM 17636 O O . PRO G 5 14 ? -26.688 1.813 99.178 1.00 60.52 31 PRO M O 1
ATOM 17640 N N . ARG G 5 15 ? -28.483 1.918 97.793 1.00 56.27 32 ARG M N 1
ATOM 17641 C CA . ARG G 5 15 ? -29.329 0.993 98.532 1.00 54.48 32 ARG M CA 1
ATOM 17642 C C . ARG G 5 15 ? -29.735 -0.242 97.706 1.00 53.37 32 ARG M C 1
ATOM 17643 O O . ARG G 5 15 ? -29.663 -0.225 96.471 1.00 52.48 32 ARG M O 1
ATOM 17651 N N . GLY G 5 16 ? -30.125 -1.298 98.421 1.00 46.65 33 GLY M N 1
ATOM 17652 C CA . GLY G 5 16 ? -30.628 -2.562 97.898 1.00 44.59 33 GLY M CA 1
ATOM 17653 C C . GLY G 5 16 ? -29.720 -3.375 97.009 1.00 44.56 33 GLY M C 1
ATOM 17654 O O . GLY G 5 16 ? -28.704 -3.916 97.455 1.00 43.34 33 GLY M O 1
ATOM 17655 N N . LEU G 5 17 ? -30.131 -3.506 95.744 1.00 39.52 34 LEU M N 1
ATOM 17656 C CA . LEU G 5 17 ? -29.448 -4.263 94.698 1.00 37.87 34 LEU M CA 1
ATOM 17657 C C . LEU G 5 17 ? -28.063 -3.698 94.426 1.00 41.95 34 LEU M C 1
ATOM 17658 O O . LEU G 5 17 ? -27.138 -4.448 94.111 1.00 41.58 34 LEU M O 1
ATOM 17663 N N . PHE G 5 18 ? -27.919 -2.383 94.565 1.00 38.94 35 PHE M N 1
ATOM 17664 C CA . PHE G 5 18 ? -26.659 -1.705 94.305 1.00 38.60 35 PHE M CA 1
ATOM 17665 C C . PHE G 5 18 ? -25.684 -1.782 95.496 1.00 41.82 35 PHE M C 1
ATOM 17666 O O . PHE G 5 18 ? -24.485 -1.931 95.273 1.00 41.15 35 PHE M O 1
ATOM 17674 N N . SER G 5 19 ? -26.200 -1.762 96.743 1.00 38.33 36 SER M N 1
ATOM 17675 C CA . SER G 5 19 ? -25.420 -1.855 97.984 1.00 65.28 36 SER M CA 1
ATOM 17676 C C . SER G 5 19 ? -24.527 -3.109 98.050 1.00 83.97 36 SER M C 1
ATOM 17677 O O . SER G 5 19 ? -24.997 -4.250 98.051 1.00 43.96 36 SER M O 1
ATOM 18721 N N . PRO J 5 14 ? 76.722 2.981 46.378 1.00 61.08 31 PRO T N 1
ATOM 18722 C CA . PRO J 5 14 ? 77.292 1.908 47.203 1.00 58.81 31 PRO T CA 1
ATOM 18723 C C . PRO J 5 14 ? 78.021 0.848 46.384 1.00 59.90 31 PRO T C 1
ATOM 18724 O O . PRO J 5 14 ? 77.502 0.352 45.377 1.00 59.39 31 PRO T O 1
ATOM 18728 N N . ARG J 5 15 ? 79.242 0.516 46.823 1.00 54.17 32 ARG T N 1
ATOM 18729 C CA . ARG J 5 15 ? 80.127 -0.422 46.145 1.00 52.72 32 ARG T CA 1
ATOM 18730 C C . ARG J 5 15 ? 80.512 -1.628 47.018 1.00 51.88 32 ARG T C 1
ATOM 18731 O O . ARG J 5 15 ? 80.403 -1.572 48.247 1.00 51.28 32 ARG T O 1
ATOM 18739 N N . GLY J 5 16 ? 80.933 -2.703 46.347 1.00 45.18 33 GLY T N 1
ATOM 18740 C CA . GLY J 5 16 ? 81.438 -3.946 46.920 1.00 43.71 33 GLY T CA 1
ATOM 18741 C C . GLY J 5 16 ? 80.521 -4.742 47.813 1.00 43.89 33 GLY T C 1
ATOM 18742 O O . GLY J 5 16 ? 79.524 -5.312 47.358 1.00 42.94 33 GLY T O 1
ATOM 18743 N N . LEU J 5 17 ? 80.906 -4.824 49.094 1.00 38.16 34 LEU T N 1
ATOM 18744 C CA . LEU J 5 17 ? 80.203 -5.554 50.147 1.00 36.13 34 LEU T CA 1
ATOM 18745 C C . LEU J 5 17 ? 78.804 -4.996 50.362 1.00 39.43 34 LEU T C 1
ATOM 18746 O O . LEU J 5 17 ? 77.882 -5.745 50.674 1.00 38.70 34 LEU T O 1
ATOM 18751 N N . PHE J 5 18 ? 78.648 -3.688 50.176 1.00 36.40 35 PHE T N 1
ATOM 18752 C CA . PHE J 5 18 ? 77.374 -3.022 50.381 1.00 36.09 35 PHE T CA 1
ATOM 18753 C C . PHE J 5 18 ? 76.428 -3.159 49.168 1.00 41.05 35 PHE T C 1
ATOM 18754 O O . PHE J 5 18 ? 75.223 -3.324 49.371 1.00 40.06 35 PHE T O 1
ATOM 18762 N N . SER J 5 19 ? 76.980 -3.167 47.930 1.00 38.70 36 SER T N 1
ATOM 18763 C CA . SER J 5 19 ? 76.231 -3.304 46.677 1.00 73.13 36 SER T CA 1
ATOM 18764 C C . SER J 5 19 ? 75.386 -4.571 46.625 1.00 100.25 36 SER T C 1
ATOM 18765 O O . SER J 5 19 ? 74.300 -4.532 46.068 1.00 63.14 36 SER T O 1
#

GO terms:
  GO:0097110 scaffold protein binding (F, IPI)
  GO:0002218 activation of innate immune response (P, IDA)
  GO:0005730 nucleolus (C, IDA)
  GO:0043564 Ku70:Ku80 complex (C, IDA)
  GO:0070419 nonhomologous end joining complex (C, IDA)
  GO:0071480 cellular response to gamma radiation (P, IDA)
  GO:0005634 nucleus (C, EXP)
  GO:0005694 chromosome (C, EXP)
  GO:0005737 cytoplasm (C, EXP)
  GO:0016887 ATP hydrolysis activity (F, EXP)
  GO:0140078 class I DNA-(apurinic or apyrimidinic site) endonuclease activity (F, EXP)
  GO:0051575 5'-deoxyribose-5-phosphate lyase activity (F, IMP)
  GO:0045892 negative regulation of DNA-templated transcription (P, IMP)
  GO:0048660 regulation of smooth muscle cell proliferation (P, IMP)
  GO:0006303 double-strand break repair via nonhomologous end joining (P, IMP)
  GO:0005515 protein binding (F, IPI)
  GO:0005634 nucleus (C, TAS)
  GO:0016020 membrane (C, TAS)
  GO:0008094 ATP-dependent activity, acting on DNA (F, IDA)
  GO:0003678 DNA helicase activity (F, IDA)

Secondary structure (DSSP, 8-state):
---EEEEEEE-SGGGG------HHHHHHHHHHHHHHHHHHTT---EEEEEEES-SS---TT--TTEEEEEEEE---HHHHHHHHTTSHHHHHHHHHHHH--S----HHHHHHHHHHHHH---EEEEEEES-S-TTSS-HHHHHHHHHHHHHHHHHTEEEEEEEBP-TT---TTTTTTTTS--------PPPB-SHHHHHHHHHHHHSPP--SEEEEEESSSS-EEEEEEE-SB----PPPPEEEETTTTEEEEEEEEEEETTT--B--GGGEEEEEEETTEEEEE-HHHHHHTT--S-SEEEEEEEEEGGGS-TT---S--EEEEE-TTTEETHHHHHHHHHHHHHHHTEEEEEEEE-SSS---EEEEEEEE--EE-TT--EEE-SEEEEEE---GGGB-PPPP-------HHHHHHHHHHHHHTB----TTS---HHHHHHHHHHHHHHTT-SSPPPP--TTS--HHHHHHHHTTHHHHHHHHHS-S--/---TTS-GGGGSEETTEETSS---EEEEEEEE-SGGGG---TTS--HHHHHHHHHHHHHHHHHHSS---EEEEEEES-SS-B-TT--SSSSTTEEEEEEEE---HHHHHIIIII----SS---HHHHHHHHHHHHHHHTTTS--SEEEEEEE----S---STTHHHHHHHHHHTTEEEEEEESS------HHHHHHHHHHHHHHHHHHGGGGGGGEEEHHHHHHHHSSPPPP--PPPPEEEEEEETTTEEEEEEEEEEEE----S--PEEEETTT--STTEEEEEEEEESSTT--EE-GGGEEEEEEETTEEEE--HHHHHHHS-----SEEEEEEEEEGGGS-GGG-EEEEEEEEEEPTT-HHHHHHHHHHHHHHHHTTEEEEEEEESSSSSPPEEEEEEEEE-SS-EEEEEEE---GGGB----PPPSSS-SSSPPPHHHHHHHHHHHHHTB-EE---SSS-PEES--GGGS--HHHHHHHHHHHHHHH-SSSPPPPPPHHHHHHHSPPHHHHHHHHHHHHHHHHHS--EE-/---EEEEEEE-SGGGGS------HHHHHHHHHHHHHHHHHHTT---EEEEEEES-SS---TT--TTEEEEEEEE---HHHHHHHHTTSHHHHHHHHHHHH--S----HHHHHHHHHHHHHH-----EEEEEEES-S-TTSS-HHHHHHHHHHHHHHHHHTEEEEEEEBP-TT---TTTTTTTTS-------PPPB-SHHHHHHHHHHHHSPP--SEEEEEESSSS-EEEEEEE-S-----PPPPEEEETTTTEEEEEEEEEEETTT-PBPPGGGEEEEEEETTEEEEE-HHHHHHTT--S-SEEEEEEEEEGGGS-TT---S--EEEEE-TTTEETHHHHHHHHHHHHHHHTEEEEEEEE-SSS---EEEEEEEE--EE-TT--EEE-SEEEEEE---GGGB-PPPP-------HHHHHHHHHHHHHTB----TTS---HHHHHHHHHHHHHHTT-SS------TTS--HHHHHHHHTTHHHHHHHHHS-S--/---TTS-GGGGSEETTEETSS---EEEEEEEE-SGGGG---TTS--HHHHHHHHHHHHHHHHHHSS---EEEEEEES-SS-B-TT--SSSSTTEEEEEEEE---HHHHHIIIII----SS---HHHHHHHHHHHHHHHTTTS--SEEEEEEE----S---STTHHHHHHHHHHTTEEEEEEESS------HHHHHHHHHHHHHHHHHHGGGGGGGEEEHHHHHHHHSSPPP---PPPPEEEEEEETTTEEEEEEEEEEEE----S--PEEEETTT--STTEEEEEEEEESSTT--EE-GGGEEEEEEETTEEEE--HHHHHHHS-----SEEEEEEEEEGGGS-GGG-EEEEEEEEEEPTT-HHHHHHHHHHHHHHHHTTEEEEEEEESSSSSPPEEEEEEEEE-SS-EEEEEEE---GGG-----PPPSSS-SSSPPPHHHHHHHHHHHHHTB-EE---SSS-PEES--GGGS--HHHHHHHHHHHHHHH-SSSPPPPPPHHHHHHHSPPHHHHHHHHHHHHHHHHHS--EE--/---TT--/--TT--

Foldseek 3Di:
DAAEEEEEEEQAPQQCDAVFHRLRLLSLVLLLVVLVVCVLVVPRHWYWYKYAQWQDDDFPVRAGRIHGPGFTDRRDLVNSVSSVCLHDPNNVVVCCVVTNHNHDHFLLVNLVRQVVSVVCNAAEYEYREQDACPCVVPPVRLVSNLVSLVVCVVVRYFYHYQHAHDVVAHDCVRDVVSRGDDPDPVLDFGHDRHSVLSNLNCVVVVDDFDFPDWAWAAQDPPDIFIKTKGQPDDDSDDDDDFDADVVPRHTDDDDDFDADPVVRDGDDLQNDWDWDDDDHDIDIDRPVVVLVVQDDDAAHWYWPAKAAPVPDDPVQAQDGKIFIDGDCVPPPPRRVVQVVCLVVCVVRNIWTWTFHDHHGSHHTFIWTFGFWDWDADPRRRTPTDGGTITTTGDDPVRDDDDDDDDDDDDDPVLVVLVVVLCVLPDDDDDPPQADDQVSVQSVLVVSCVSVVVVDRDHDDHPVDDPVVVSCVSCDCSVVVSCPRPPDPPD/DDDPPDDCLCQADDDCTRVNPAQEEEEEEQEELAPQQCDDDVVDHGLNVLSLLLVLLVLLLQLLDPHQYWYWYKYANAPADDAPVDDPPAPGRIHGPGATHRRDVVNSCCSVPVDDRHHGGGAQLSSLVRSLVSCVVPCVVDPHPAAEYEYRDALPDDHDPVCLVVSLVSCQVVVYDYAYEHQDAPVPDDPSSVVSVVSQQVSQCSNPNPCSSVRYYYSVVSSVVSVFHDFDDGHWHWAWDWEDEPDPDTFTKTKTWDDFPDDDPDDDQDADPPVRDNVVDDDDDWDFDPDPPTHTDDPVPDFDWDDDDPDIGTDHPVNCVVVPDWDPWFHKYFPDKDAVVVPDPVQFDDRTKMWMAGPPPDPVSRVVQVVVQVVCVVVNMWTWTWGARTRPGDIFIWIWHWDDDPPDTTTMITTGDDPVPDDPPDDDDDVVDPPPDADPLLVVLVVQLCVLLDQWDAPPVVRDIHGQQDPVVDGDVVSRQVSQQVSCCSNPVVDDGDDDDPVSVVNVDGPPSSVVSNPVSVVSNPVRDDDDDD/DAAEEEEEEEQAPQQCDAPVFHRLRLLSLVLLLVVLVVCVLVVPRYWYWYKYAQWQDDDFPVRAGRIHGPGFTDRRDLVNSVSSVCLHDPNNVVVRCVVTNHNHDDFLLVNLVRQVVSVVPPPVHAAEYEYREQDACPCVVPPVRLVSNLVSLVVCVVVRYFYHYQHAHDVVAHDCVRDVVSRGDDPPDDDFGHDRHSVLSNLNCVVVPDDFDFPDWAWAAQDPPDIFIKTKGQVDDDSDDDDDFDADVVPRHTDDDDDFDADPVVRDTADLQNDWDWDDDPNDIDIDRPVVVLVVQDDDAAHWYWPDKAAPVPDDPVQAQDGKIFIDGDCVPPPPRRVVQVVCLVVCVVRNIWTWTFHDHHGSHHTFIWTFGFWDWDADPRRRTPTDGGTITTTGDDPVRDDDDDDDDDDDDDPVLVVLVVVLCVLPDDDDDPPQADDQVSVQSVLVVSCVVVVVVDRDHDDHPVDDPVVVSCVSCDCSVVVSCPRPPDPPD/DDDPPDDCLCQADDDCTRVNPAQEEEEEEQEELAPQQCDDDVVDHRLNVLSLLLVLLVLLLQLQDPHQYWYWYKYANAPADDAPVDDPPALGRIHGPGATHRRDPVNSCCSVPVDDRHHGGGAQLSSLVRSLVSCVVPCVVDPHPAAEYEYRDALPDDHDPVCLVVSLVSCQVVVYDYAYEHQDAPVPDDPSSVVSVVSQQVSQCSNPNPCSSVRYYYSVVSCVVSVFHDFDDGRWHWAWDWEDEPDPDTFTKTKTWDDFPDDDPDDDQDADPPVRDNVVDDDDDWDFDPDPPTHTDDPVPDFDWDDDDPDIGGDHPVNCVVVPDWDPWFHWYFPDKDAVVVPDPVQFDDGTKMWMAGPPPDPVSRVVQVVVQVVCVVVNMWTWTWGARTRPGDIFIWIWHWDDDPPDTTTMITTGDDPVVDPPPDDDDCPVPPPPDADPLLVVLVVQLCVLLDQWDAPPVVRDIHGQQDPVVDGDVVSRQVSQQVSCCSNPVPDDGDDDDPVSVVNVDGDPSSVVSNPVSVVSNPVRDDDDDDD/DDDDPRD/DDDPVD

Organism: Homo sapiens (NCBI:txid9606)

Solvent-accessible surface area: 99307 Å² total; per-residue (Å²): 96,95,28,12,5,0,0,0,0,0,0,18,151,32,0,22,84,123,205,86,63,16,11,0,9,8,0,0,30,0,0,9,30,1,0,42,38,2,4,26,51,74,45,138,17,40,0,0,0,0,0,1,0,0,134,113,53,121,8,92,68,118,55,158,26,0,25,10,18,6,115,32,67,39,2,5,2,157,41,12,78,68,0,59,66,2,88,21,146,141,2,33,123,109,0,32,103,105,6,9,79,45,25,109,24,8,5,10,39,0,10,91,6,0,15,35,19,20,95,131,106,26,76,26,3,0,13,0,0,7,50,9,56,18,4,49,145,51,91,63,41,14,60,121,0,108,102,40,0,23,69,3,88,125,94,42,10,80,8,13,4,7,8,1,123,60,117,94,30,19,60,46,64,99,6,1,149,62,10,20,29,114,105,130,118,248,118,39,22,79,42,2,33,121,42,114,10,0,52,89,5,0,63,19,30,11,34,117,82,194,31,108,28,145,14,112,10,32,4,44,187,94,2,30,0,2,0,0,0,15,31,16,5,79,118,18,126,75,17,103,67,46,83,0,46,137,135,89,66,48,29,15,122,58,77,90,137,36,39,20,72,94,108,48,37,112,25,105,88,97,58,14,57,36,0,4,88,20,38,80,69,71,2,35,1,59,91,128,33,11,76,78,5,71,124,4,23,72,24,1,0,30,19,11,0,1,9,21,54,129,44,29,99,82,21,19,2,1,86,32,10,13,3,0,19,8,28,43,72,75,12,36,11,0,5,25,0,1,6,0,11,13,59,20,0,59,113,52,110,17,0,7,1,0,14,7,3,44,162,173,59,47,9,2,25,2,0,2,2,24,12,17,111,44,97,92,35,120,25,60,15,13,41,8,2,6,0,7,13,0,1,14,12,1,3,14,2,1,60,32,77,5,4,85,58,139,87,64,121,6,70,118,125,18,19,33,60,0,67,39,0,0,82,97,9,106,66,89,12,141,20,52,47,10,55,13,6,20,4,21,9,12,1,26,4,0,26,6,58,32,40,114,79,181,127,48,115,126,40,128,29,68,0,58,21,115,36,140,62,11,37,184,139,5,50,68,26,7,96,58,0,74,155,75,20,42,63,150,117,157,76,14,78,115,128,26,106,15,79,24,0,42,89,78,169,137,111,8,46,126,33,56,75,30,10,0,9,0,1,0,2,6,0,0,117,35,0,47,81,65,120,143,78,98,88,13,15,5,70,18,0,27,92,0,2,21,48,6,0,40,30,11,12,9,18,122,44,125,25,6,5,0,3,0,8,1,0,18,94,47,46,96,13,88,61,59,29,77,146,113,35,76,31,1,28,10,57,36,77,14,87,80,13,16,1,71,2,3,63,19,3,125,77,151,15,123,62,10,74,87,60,9,24,8,2,34,0,0,16,0,0,4,16,4,1,79,130,52,28,153,72,102,158,17,69,102,42,8,0,0,0,0,1,7,4,31,25,206,17,52,96,89,67,20,117,87,0,28,106,28,1,117,157,43,95,7,23,0,0,1,0,1,34,40,75,62,118,134,48,81,131,41,23,101,73,1,20,101,19,1,61,104,0,0,80,44,33,69,27,157,98,0,61,101,26,11,26,3,0,62,50,0,34,178,101,3,65,38,22,46,59,22,96,49,55,3,75,43,12,55,10,104,1,35,1,5,72,80,1,48,0,90,2,2,0,11,65,5,7,21,75,16,142,19,146,92,78,48,42,60,3,12,29,188,65,54,116,129,134,31,30,72,146,87,68,54,26,6,33,121,99,120,144,100,72,111,9,126,166,148,40,24,47,29,0,1,108,0,27,54,45,62,3,57,5,46,147,110,61,22,95,130,63,91,47,136,17,142,9,108,23,0,15,1,14,1,0,0,99,26,82,59,6,72,40,25,15,2,5,9,74,32,0,5,21,0,8,15,13,132,134,19,117,14,0,19,21,0,4,2,0,0,2,32,0,0,73,86,46,94,7,8,1,0,0,2,8,0,110,35,146,203,34,95,3,38,0,0,1,0,18,29,12,56,94,163,70,35,19,0,0,0,2,0,28,1,1,11,80,36,4,37,72,59,32,72,5,68,24,15,159,86,10,150,73,44,63,22,69,142,40,13,38,80,7,0,38,45,0,4,89,17,10,40,0,15,132,158,116,86,178,98,151,77,37,78,47,71,12,45,4,26,156,18,21,7,0,83,10,5,11,21,10,19,0,0,20,47,26,4,50,83,92,236,94,93,20,20,115,32,68,125,63,2,58,97,40,0,59,22,44,82,129,6,68,98,134,3,100,120,15,10,62,108,0,114,69,24,2,55,50,80,131,60,92,91,18,8,6,0,0,0,0,0,0,19,150,33,0,21,83,77,84,195,52,63,17,8,0,8,4,0,0,31,0,0,11,31,1,0,43,21,2,4,22,50,75,46,140,15,13,0,0,0,0,0,0,0,0,134,115,54,120,7,92,67,117,54,158,25,0,24,10,19,6,116,17,67,39,1,5,2,155,41,12,78,69,0,60,69,2,86,22,146,143,2,32,125,115,0,34,103,106,5,8,77,45,26,107,25,9,4,10,39,0,9,95,5,0,15,34,14,6,88,93,54,211,195,50,66,55,36,2,0,14,0,0,8,50,10,56,18,4,48,144,51,92,63,40,15,60,119,0,109,103,40,0,23,75,3,88,132,86,40,8,87,8,15,4,6,8,1,84,61,117,96,30,20,61,47,65,98,6,2,149,63,11,17,32,96,112,176,221,103,43,23,77,42,2,21,122,41,114,9,0,45,87,5,0,28,21,36,10,32,102,85,197,31,111,28,150,14,102,10,33,5,44,188,89,3,31,0,3,0,0,0,15,30,11,5,80,94,18,124,77,17,102,67,45,85,0,48,138,134,89,66,62,38,15,120,47,80,92,134,38,41,20,72,95,107,48,37,110,26,106,85,98,59,15,57,36,0,3,84,18,20,97,68,70,2,35,2,61,91,130,35,10,77,79,5,70,123,3,22,73,25,1,0,31,20,11,0,1,9,16,54,119,45,29,96,67,18,20,3,1,81,25,8,13,4,0,20,8,28,41,71,73,10,19,12,0,4,22,0,2,2,0,10,12,79,21,0,58,110,52,110,18,0,7,2,0,14,6,2,43,162,172,59,47,8,1,24,3,0,1,2,25,12,17,89,34,94,74,34,119,25,81,13,12,38,9,0,4,0,6,12,0,2,11,11,1,2,14,3,0,60,31,96,4,5,89,58,137,91,63,126,6,71,120,127,17,18,34,62,0,66,38,0,0,83,98,9,102,67,88,11,137,29,71,49,9,61,14,7,19,4,16,8,13,1,27,4,0,27,6,58,33,38,113,79,182,126,47,116,124,39,130,29,68,0,60,22,116,44,140,62,10,31,183,140,5,49,70,25,9,97,59,0,74,154,77,20,45,63,149,118,165,72,29,116,119,127,37,106,13,96,38,0,36,89,78,170,138,112,11,46,126,40,58,74,29,9,0,8,0,1,0,2,6,0,0,115,34,0,47,79,65,120,145,78,95,87,14,14,4,70,18,0,29,92,0,1,20,48,7,0,40,31,13,11,11,20,124,46,124,26,4,6,0,3,0,8,0,0,20,94,47,54,96,14,87,61,55,30,77,148,113,37,87,27,0,28,10,59,37,76,16,86,80,11,16,0,69,2,3,66,18,3,127,77,153,15,123,64,10,74,87,59,10,24,9,1,34,0,0,16,0,0,5,15,3,1,80,129,51,27,156,70,106,161,17,71,100,43,6,0,0,0,0,2,6,4,29,26,206,18,53,99,88,69,21,115,88,0,28,106,30,1,115,156,44,97,7,22,0,0,0,0,1,32,40,75,60,117,134,48,80,131,40,24,101,74,1,20,102,20,0,60,104,1,0,80,43,33,66,26,156,97,0,62,100,27,10,28,4,0,60,52,0,34,176,100,3,65,37,22,43,59,20,104,48,63,3,75,43,12,56,9,103,1,34,1,6,73,81,1,48,0,91,2,3,0,11,74,4,6,24,80,16,143,18,145,93,77,50,38,62,2,11,29,188,65,55,116,129,139,36,29,74,150,87,64,58,30,6,35,130,100,120,145,106,72,110,11,125,173,150,41,30,47,30,0,1,108,0,30,52,46,61,3,57,6,46,149,109,62,22,98,129,64,93,48,138,16,141,10,107,23,0,16,0,14,1,0,0,97,26,81,59,5,68,44,17,20,1,7,5,81,32,0,6,21,0,8,16,12,118,136,17,119,12,1,19,20,0,4,2,0,0,2,30,0,0,74,87,45,93,4,3,1,0,0,2,8,0,110,29,167,214,30,96,2,39,0,0,0,0,14,28,14,57,83,159,69,30,19,0,0,0,2,0,28,1,3,17,44,22,7,62,60,68,33,66,5,72,34,14,147,72,18,122,103,52,53,23,46,142,22,14,38,81,8,0,35,44,0,4,90,17,10,41,0,15,122,137,125,82,196,96,147,75,54,77,48,68,12,43,4,26,154,16,20,6,0,84,10,5,11,22,11,18,0,0,20,47,26,6,48,84,90,237,94,94,20,19,114,32,70,126,64,2,59,98,39,0,57,22,42,80,126,5,65,98,134,2,98,119,16,9,62,109,0,110,84,40,3,76,50,76,108,43,236,129,93,57,3,1,26,58,150,62,4,2,28,70

InterPro domains:
  IPR003034 SAP domain [PF02037] (573-607)
  IPR003034 SAP domain [PS50800] (573-607)
  IPR003034 SAP domain [SM00513] (573-607)
  IPR005160 Ku70/Ku80 C-terminal arm [PF03730] (472-556)
  IPR005161 Ku70/Ku80, N-terminal alpha/beta [PF03731] (37-255)
  IPR006164 Ku70/Ku80, DNA-binding domain [PF02735] (265-459)
  IPR006164 Ku70/Ku80, DNA-binding domain [SM00559] (308-454)
  IPR006165 Ku70 [PIRSF003033] (1-608)
  IPR006165 Ku70 [TIGR00578] (25-608)
  IPR016194 SPOC-like, C-terminal domain superfamily [G3DSA:2.40.290.10] (254-439)
  IPR016194 SPOC-like, C-terminal domain superfamily [SSF100939] (254-533)
  IPR027388 Ku70, bridge and pillars domain superfamily [G3DSA:4.10.970.10] (279-341)
  IPR036361 SAP domain superfamily [G3DSA:1.10.720.30] (559-609)
  IPR036361 SAP domain superfamily [SSF68906] (560-608)
  IPR036465 von Willebrand factor A-like domain superfamily [G3DSA:3.40.50.410] (35-250)
  IPR036465 von Willebrand factor A-like domain superfamily [SSF53300] (34-253)
  IPR047087 Ku70, core domain [cd00788] (254-529)

Radius of gyration: 51.38 Å; Cα contacts (8 Å, |Δi|>4): 4192; chains: 6; bounding box: 167×79×123 Å

Nearest PDB structures (foldseek):
  6erg-assembly2_E  TM=9.974E-01  e=1.868E-101  Homo sapiens
  7z6o-assembly1_B  TM=8.065E-01  e=1.395E-92  Homo sapiens
  6erf-assembly1_B  TM=8.046E-01  e=4.934E-91  Homo sapiens
  6erf-assembly2_D  TM=8.002E-01  e=3.137E-91  Homo sapiens
  7lsy-assembly1_B  TM=9.579E-01  e=9.850E-84  Homo sapiens